Protein 1R21 (pdb70)

Sequence (100 aa):
MWPTRRLVTIKRSGVDGPHFPLSLSTCLFGRGIECDIRIQLPVVSKQHCKIEIHEQEAILHNFSSTNPTQVNGSVIDEPVRLKHGDVITIIDRSFRYENEMWPTRRLVTIKRSGVDGPHFPLSLSTCLFGRGIECDIRIQLPVVSKQHCKIEIHEQEAILHNFSSTNPTQVNGSVIDEPVRLKHGDVITIIDRSFRYENEMWPTRRLVTIKRSGVDGPHFPLSLSTCLFGRGIECDIRIQLPVVSKQHCKIEIHEQEAILHNFSSTNPTQVNGSVIDEPVRLKHGDVITIIDRSFRYENEMWPTRRLVTIKRSGVDGPHFPLSLSTCLFGRGIECDIRIQLPVVSKQHCKIEIHEQEAILHNFSSTNPTQVNGSVIDEPVRLKHGDVITIIDRSFRYENEMWPTRRLVTIKRSGVDGPHFPLSLSTCLFGRGIECDIRIQLPVVSKQHCKIEIHEQEAILHNFSSTNPTQVNGSVIDEPVRLKHGDVITIIDRSFRYENEMWPTRRLVTIKRSGVDGPHFPLSLSTCLFGRGIECDIRIQLPVVSKQHCKIEIHEQEAILHNFSSTNPTQVNGSVIDEPVRLKHGDVITIIDRSFRYENEMWPTRRLVTIKRSGVDGPHFPLSLSTCLFGRGIECDIRIQLPVVSKQHCKIEIHEQEAILHNFSSTNPTQVNGSVIDEPVRLKHGDVITIIDRSFRYENEMWPTRRLVTIKRSGVDGPHFPLSLSTCLFGRGIECDIRIQLPVVSKQHCKIEIHEQEAILHNFSSTNPTQVNGSVIDEPVRLKHGDVITIIDRSFRYENEMWPTRRLVTIKRSGVDGPHFPLSLSTCLFGRGIECDIRIQLPVVSKQHCKIEIHEQEAILHNFSSTNPTQVNGSVIDEPVRLKHGDVITIIDRSFRYENEMWPTRRLVTIKRSGVDGPHFPLSLSTCLFGRGIECDIRIQLPVVSKQHCKIEIHEQEAILHNFSSTNPTQVNGSVIDEPVRLKHGDVITIIDRSFRYENEMWPTRRLVTIKRSGVDGPHFPLSLSTCLFGRGIECDIRIQLPVVSKQHCKIEIHEQEAILHNFSSTNPTQVNGSVIDEPVRLKHGDVITIIDRSFRYENEMWPTRRLVTIKRSGVDGPHFPLSLSTCLFGRGIECDIRIQLPVVSKQHCKIEIHEQEAILHNFSSTNPTQVNGSVIDEPVRLKHGDVITIIDRSFRYENEMWPTRRLVTIKRSGVDGPHFPLSLSTCLFGRGIECDIRIQLPVVSKQHCKIEIHEQEAILHNFSSTNPTQVNGSVIDEPVRLKHGDVITIIDRSFRYENEMWPTRRLVTIKRSGVDGPHFPLSLSTCLFGRGIECDIRIQLPVVSKQHCKIEIHEQEAILHNFSSTNPTQVNGSVIDEPVRLKHGDVITIIDRSFRYENEMWPTRRLVTIKRSGVDGPHFPLSLSTCLFGRGIECDIRIQLPVVSKQHCKIEIHEQEAILHNFSSTNPTQVNGSVIDEPVRLKHGDVITIIDRSFRYENEMWPTRRLVTIKRSGVDGPHFPLSLSTCLFGRGIECDIRIQLPVVSKQHCKIEIHEQEAILHNFSSTNPTQVNGSVIDEPVRLKHGDVITIIDRSFRYENEMWPTRRLVTIKRSGVDGPHFPLSLSTCLFGRGIECDIRIQLPVVSKQHCKIEIHEQEAILHNFSSTNPTQVNGSVIDEPVRLKHGDVITIIDRSFRYENEMWPTRRLVTIKRSGVDGPHFPLSLSTCLFGRGIECDIRIQLPVVSKQHCKIEIHEQEAILHNFSSTNPTQVNGSVIDEPVRLKHGDVITIIDRSFRYENEMWPTRRLVTIKRSGVDGPHFPLSLSTCLFGRGIECDIRIQLPVVSKQHCKIEIHEQEAILHNFSSTNPTQVNGSVIDEPVRLKHGDVITIIDRSFRYENEMWPTRRLVTIKRSGVDGPHFPLSLSTCLFGRGIECDIRIQLPVVSKQHCKIEIHEQEAILHNFSSTNPTQVNGSVIDEPVRLKHGDVITIIDRSFRYENEMWPTRRLVTIKRSGVDGPHFPLSLSTCLFGRGIECDIRIQLPVVSKQHCKIEIHEQEAILHNFSSTNPTQVNGSVIDEPVRLKHGDVITIIDRSFRYENEMWPTRRLVTIKRSGVDGPHFPLSLSTCLFGRGIECDIRIQLPVVSKQHCKIEIHEQEAILHNFSSTNPTQVNGSVIDEPVRLKHGDVITIIDRSFRYENEMWPTRRLVTIKRSGVDGPHFPLSLSTCLFGRGIECDIRIQLPVVSKQHCKIEIHEQEAILHNFSSTNPTQVNGSVIDEPVRLKHGDVITIIDRSFRYENE

CATH classification: 2.60.200.20

InterPro domains:
  IPR000253 Forkhead-associated (FHA) domain [PF00498] (28-90)
  IPR000253 Forkhead-associated (FHA) domain [PS50006] (27-76)
  IPR000253 Forkhead-associated (FHA) domain [SM00240] (26-76)
  IPR008984 SMAD/FHA domain superfamily [SSF49879] (2-99)
  IPR012568 KI67R [PF08065] (1001-1112)
  IPR012568 KI67R [PF08065] (1123-1234)
  IPR012568 KI67R [PF08065] (1245-1356)
  IPR012568 KI67R [PF08065] (1367-1477)
  IPR012568 KI67R [PF08065] (1488-1597)
  IPR012568 KI67R [PF08065] (1609-1720)
  IPR012568 KI67R [PF08065] (1731-1842)
  IPR012568 KI67R [PF08065] (1854-1964)
  IPR012568 KI67R [PF08065] (1975-2086)
  IPR012568 KI67R [PF08065] (2097-2204)
  IPR012568 KI67R [PF08065] (2215-2326)
  IPR012568 KI67R [PF08065] (2336-2447)
  IPR012568 KI67R [PF08065] (2458-2569)
  IPR012568 KI67R [PF08065] (2580-2688)
  IPR012568 KI67R [PF08065] (2700-2804)
  IPR012568 KI67R [PF08065] (2819-2928)

Secondary structure (DSSP, 8-state):
----EEEEEEEETTEEEEEEE--SSEEEEESSTTSSEE---TTS-TT-EEEEE-SS-EEE----SSS--EETTEE-SS-EE--TTEEEE-SS-EEEEEE-

Structure (mmCIF, N/CA/C/O backbone):
data_1R21
#
_entry.id   1R21
#
loop_
_atom_site.group_PDB
_atom_site.id
_atom_site.type_symbol
_atom_site.label_atom_id
_atom_site.label_alt_id
_atom_site.label_comp_id
_atom_site.label_asym_id
_atom_site.label_entity_id
_atom_site.label_seq_id
_atom_site.pdbx_PDB_ins_code
_atom_site.Cartn_x
_atom_site.Cartn_y
_atom_site.Cartn_z
_atom_site.occupancy
_atom_site.B_iso_or_equiv
_atom_site.auth_seq_id
_atom_site.auth_comp_id
_atom_site.auth_asym_id
_atom_site.auth_atom_id
_atom_site.pdbx_PDB_model_num
ATOM 1 N N . MET A 1 9 ? -7.912 19.430 -1.393 1.00 6.47 1 MET A N 1
ATOM 2 C CA . MET A 1 9 ? -8.534 18.869 -0.154 1.00 6.12 1 MET A CA 1
ATOM 3 C C . MET A 1 9 ? -8.691 17.381 -0.328 1.00 5.36 1 MET A C 1
ATOM 4 O O . MET A 1 9 ? -9.098 16.680 0.593 1.00 5.57 1 MET A O 1
ATOM 18 N N . TRP A 1 10 ? -8.386 16.919 -1.528 1.00 4.86 2 TRP A N 1
ATOM 19 C CA . TRP A 1 10 ? -8.510 15.516 -1.856 1.00 4.44 2 TRP A CA 1
ATOM 20 C C . TRP A 1 10 ? -7.154 14.931 -2.260 1.00 3.63 2 TRP A C 1
ATOM 21 O O . TRP A 1 10 ? -6.887 14.718 -3.439 1.00 3.11 2 TRP A O 1
ATOM 42 N N . PRO A 1 11 ? -6.299 14.646 -1.312 1.00 3.85 3 PRO A N 1
ATOM 43 C CA . PRO A 1 11 ? -4.963 14.058 -1.612 1.00 3.33 3 PRO A CA 1
ATOM 44 C C . PRO A 1 11 ? -5.150 12.702 -2.255 1.00 2.17 3 PRO A C 1
ATOM 45 O O . PRO A 1 11 ? -4.309 12.218 -3.010 1.00 2.38 3 PRO A O 1
ATOM 56 N N . THR A 1 12 ? -6.300 12.126 -1.957 1.00 1.58 4 THR A N 1
ATOM 57 C CA . THR A 1 12 ? -6.683 10.844 -2.500 1.00 0.98 4 THR A CA 1
ATOM 58 C C . THR A 1 12 ? -5.502 9.885 -2.612 1.00 0.87 4 THR A C 1
ATOM 59 O O . THR A 1 12 ? -4.822 9.839 -3.632 1.00 1.19 4 THR A O 1
ATOM 70 N N . ARG A 1 13 ? -5.316 9.074 -1.578 1.00 0.61 5 ARG A N 1
ATOM 71 C CA . ARG A 1 13 ? -4.276 8.052 -1.592 1.00 0.51 5 ARG A CA 1
ATOM 72 C C . ARG A 1 13 ? -4.999 6.739 -1.794 1.00 0.46 5 ARG A C 1
ATOM 73 O O . ARG A 1 13 ? -5.613 6.213 -0.866 1.00 0.52 5 ARG A O 1
ATOM 94 N N . ARG A 1 14 ? -5.001 6.260 -3.025 1.00 0.42 6 ARG A N 1
ATOM 95 C CA . ARG A 1 14 ? -5.750 5.057 -3.345 1.00 0.43 6 ARG A CA 1
ATOM 96 C C . ARG A 1 14 ? -4.902 3.804 -3.394 1.00 0.36 6 ARG A C 1
ATOM 97 O O . ARG A 1 14 ? -3.765 3.813 -3.870 1.00 0.35 6 ARG A O 1
ATOM 118 N N . LEU A 1 15 ? -5.515 2.713 -2.963 1.00 0.35 7 LEU A N 1
ATOM 119 C CA . LEU A 1 15 ? -4.879 1.418 -3.024 1.00 0.30 7 LEU A CA 1
ATOM 120 C C . LEU A 1 15 ? -5.618 0.594 -4.068 1.00 0.27 7 LEU A C 1
ATOM 121 O O . LEU A 1 15 ? -6.744 0.149 -3.835 1.00 0.28 7 LEU A O 1
ATOM 137 N N . VAL A 1 16 ? -4.998 0.405 -5.222 1.00 0.29 8 VAL A N 1
ATOM 138 C CA . VAL A 1 16 ? -5.630 -0.358 -6.286 1.00 0.31 8 VAL A CA 1
ATOM 139 C C . VAL A 1 16 ? -5.148 -1.793 -6.244 1.00 0.30 8 VAL A C 1
ATOM 140 O O . VAL A 1 16 ? -3.948 -2.057 -6.191 1.00 0.29 8 VAL A O 1
ATOM 153 N N . THR A 1 17 ? -6.092 -2.714 -6.272 1.00 0.34 9 THR A N 1
ATOM 154 C CA . THR A 1 17 ? -5.756 -4.121 -6.239 1.00 0.37 9 THR A CA 1
ATOM 155 C C . THR A 1 17 ? -5.853 -4.709 -7.635 1.00 0.46 9 THR A C 1
ATOM 156 O O . THR A 1 17 ? -6.942 -4.813 -8.199 1.00 0.68 9 THR A O 1
ATOM 167 N N . ILE A 1 18 ? -4.715 -5.108 -8.191 1.00 0.39 10 ILE A N 1
ATOM 168 C CA . ILE A 1 18 ? -4.721 -5.696 -9.515 1.00 0.51 10 ILE A CA 1
ATOM 169 C C . ILE A 1 18 ? -5.445 -7.029 -9.438 1.00 0.63 10 ILE A C 1
ATOM 170 O O . ILE A 1 18 ? -5.060 -7.913 -8.674 1.00 0.65 10 ILE A O 1
ATOM 186 N N . LYS A 1 19 ? -6.516 -7.157 -10.206 1.00 0.84 11 LYS A N 1
ATOM 187 C CA . LYS A 1 19 ? -7.303 -8.378 -10.179 1.00 1.03 11 LYS A CA 1
ATOM 188 C C . LYS A 1 19 ? -6.431 -9.564 -10.543 1.00 1.12 11 LYS A C 1
ATOM 189 O O . LYS A 1 19 ? -6.254 -10.490 -9.753 1.00 1.75 11 LYS A O 1
ATOM 208 N N . ARG A 1 20 ? -5.865 -9.505 -11.737 1.00 1.47 12 ARG A N 1
ATOM 209 C CA . ARG A 1 20 ? -4.990 -10.557 -12.209 1.00 1.66 12 ARG A CA 1
ATOM 210 C C . ARG A 1 20 ? -3.869 -9.939 -13.029 1.00 1.80 12 ARG A C 1
ATOM 211 O O . ARG A 1 20 ? -3.802 -8.722 -13.184 1.00 2.54 12 ARG A O 1
ATOM 232 N N . SER A 1 21 ? -2.980 -10.769 -13.531 1.00 1.91 13 SER A N 1
ATOM 233 C CA . SER A 1 21 ? -1.854 -10.274 -14.306 1.00 2.48 13 SER A CA 1
ATOM 234 C C . SER A 1 21 ? -2.297 -9.641 -15.624 1.00 2.40 13 SER A C 1
ATOM 235 O O . SER A 1 21 ? -2.546 -10.350 -16.599 1.00 2.86 13 SER A O 1
ATOM 243 N N . GLY A 1 22 ? -2.341 -8.304 -15.671 1.00 2.40 14 GLY A N 1
ATOM 244 C CA . GLY A 1 22 ? -2.695 -7.626 -16.914 1.00 2.73 14 GLY A CA 1
ATOM 245 C C . GLY A 1 22 ? -3.812 -6.582 -16.795 1.00 2.32 14 GLY A C 1
ATOM 246 O O . GLY A 1 22 ? -3.887 -5.682 -17.631 1.00 2.65 14 GLY A O 1
ATOM 250 N N . VAL A 1 23 ? -4.703 -6.701 -15.813 1.00 1.99 15 VAL A N 1
ATOM 251 C CA . VAL A 1 23 ? -5.804 -5.739 -15.718 1.00 1.85 15 VAL A CA 1
ATOM 252 C C . VAL A 1 23 ? -5.996 -5.166 -14.322 1.00 1.53 15 VAL A C 1
ATOM 253 O O . VAL A 1 23 ? -5.631 -5.775 -13.319 1.00 1.70 15 VAL A O 1
ATOM 266 N N . ASP A 1 24 ? -6.608 -3.984 -14.290 1.00 1.45 16 ASP A N 1
ATOM 267 C CA . ASP A 1 24 ? -6.900 -3.297 -13.042 1.00 1.19 16 ASP A CA 1
ATOM 268 C C . ASP A 1 24 ? -8.154 -3.882 -12.407 1.00 1.08 16 ASP A C 1
ATOM 269 O O . ASP A 1 24 ? -9.113 -4.216 -13.103 1.00 1.65 16 ASP A O 1
ATOM 278 N N . GLY A 1 25 ? -8.143 -3.995 -11.086 1.00 0.81 17 GLY A N 1
ATOM 279 C CA . GLY A 1 25 ? -9.290 -4.535 -10.364 1.00 0.85 17 GLY A CA 1
ATOM 280 C C . GLY A 1 25 ? -9.973 -3.445 -9.542 1.00 0.75 17 GLY A C 1
ATOM 281 O O . GLY A 1 25 ? -9.722 -2.256 -9.739 1.00 0.73 17 GLY A O 1
ATOM 285 N N . PRO A 1 26 ? -10.821 -3.831 -8.628 1.00 0.78 18 PRO A N 1
ATOM 286 C CA . PRO A 1 26 ? -11.556 -2.872 -7.748 1.00 0.75 18 PRO A CA 1
ATOM 287 C C . PRO A 1 26 ? -10.599 -2.014 -6.926 1.00 0.59 18 PRO A C 1
ATOM 288 O O . PRO A 1 26 ? -9.536 -2.475 -6.512 1.00 0.59 18 PRO A O 1
ATOM 299 N N . HIS A 1 27 ? -10.979 -0.762 -6.700 1.00 0.53 19 HIS A N 1
ATOM 300 C CA . HIS A 1 27 ? -10.140 0.152 -5.933 1.00 0.40 19 HIS A CA 1
ATOM 301 C C . HIS A 1 27 ? -10.488 0.089 -4.452 1.00 0.37 19 HIS A C 1
ATOM 302 O O . HIS A 1 27 ? -11.511 -0.478 -4.068 1.00 0.48 19 HIS A O 1
ATOM 317 N N . PHE A 1 28 ? -9.625 0.665 -3.622 1.00 0.30 20 PHE A N 1
ATOM 318 C CA . PHE A 1 28 ? -9.850 0.657 -2.182 1.00 0.29 20 PHE A CA 1
ATOM 319 C C . PHE A 1 28 ? -9.516 2.013 -1.556 1.00 0.30 20 PHE A C 1
ATOM 320 O O . PHE A 1 28 ? -8.376 2.256 -1.164 1.00 0.37 20 PHE A O 1
ATOM 337 N N . PRO A 1 29 ? -10.483 2.892 -1.439 1.00 0.37 21 PRO A N 1
ATOM 338 C CA . PRO A 1 29 ? -10.274 4.239 -0.821 1.00 0.43 21 PRO A CA 1
ATOM 339 C C . PRO A 1 29 ? -9.808 4.122 0.628 1.00 0.43 21 PRO A C 1
ATOM 340 O O . PRO A 1 29 ? -10.238 3.223 1.350 1.00 0.43 21 PRO A O 1
ATOM 351 N N . LEU A 1 30 ? -8.931 5.027 1.056 1.00 0.47 22 LEU A N 1
ATOM 352 C CA . LEU A 1 30 ? -8.438 4.979 2.431 1.00 0.48 22 LEU A CA 1
ATOM 353 C C . LEU A 1 30 ? -9.268 5.867 3.345 1.00 0.56 22 LEU A C 1
ATOM 354 O O . LEU A 1 30 ? -9.224 7.093 3.248 1.00 0.84 22 LEU A O 1
ATOM 370 N N . SER A 1 31 ? -10.005 5.235 4.253 1.00 0.59 23 SER A N 1
ATOM 371 C CA . SER A 1 31 ? -10.823 5.970 5.208 1.00 0.74 23 SER A CA 1
ATOM 372 C C . SER A 1 31 ? -10.111 6.014 6.553 1.00 0.59 23 SER A C 1
ATOM 373 O O . SER A 1 31 ? -10.368 6.888 7.381 1.00 0.68 23 SER A O 1
ATOM 381 N N . LEU A 1 32 ? -9.215 5.054 6.755 1.00 0.50 24 LEU A N 1
ATOM 382 C CA . LEU A 1 32 ? -8.456 4.965 7.995 1.00 0.41 24 LEU A CA 1
ATOM 383 C C . LEU A 1 32 ? -6.978 5.234 7.736 1.00 0.37 24 LEU A C 1
ATOM 384 O O . LEU A 1 32 ? -6.444 4.867 6.690 1.00 0.42 24 LEU A O 1
ATOM 400 N N . SER A 1 33 ? -6.327 5.879 8.696 1.00 0.41 25 SER A N 1
ATOM 401 C CA . SER A 1 33 ? -4.911 6.198 8.564 1.00 0.46 25 SER A CA 1
ATOM 402 C C . SER A 1 33 ? -4.067 4.928 8.574 1.00 0.40 25 SER A C 1
ATOM 403 O O . SER A 1 33 ? -2.900 4.945 8.180 1.00 0.56 25 SER A O 1
ATOM 411 N N . THR A 1 34 ? -4.656 3.829 9.033 1.00 0.29 26 THR A N 1
ATOM 412 C CA . THR A 1 34 ? -3.940 2.559 9.094 1.00 0.30 26 THR A CA 1
ATOM 413 C C . THR A 1 34 ? -4.605 1.503 8.214 1.00 0.29 26 THR A C 1
ATOM 414 O O . THR A 1 34 ? -5.780 1.183 8.393 1.00 0.36 26 THR A O 1
ATOM 425 N N . CYS A 1 35 ? -3.838 0.956 7.273 1.00 0.26 27 CYS A N 1
ATOM 426 C CA . CYS A 1 35 ? -4.361 -0.078 6.379 1.00 0.26 27 CYS A CA 1
ATOM 427 C C . CYS A 1 35 ? -3.817 -1.451 6.772 1.00 0.26 27 CYS A C 1
ATOM 428 O O . CYS A 1 35 ? -2.610 -1.632 6.913 1.00 0.32 27 CYS A O 1
ATOM 436 N N . LEU A 1 36 ? -4.721 -2.409 6.956 1.00 0.22 28 LEU A N 1
ATOM 437 C CA . LEU A 1 36 ? -4.340 -3.762 7.350 1.00 0.23 28 LEU A CA 1
ATOM 438 C C . LEU A 1 36 ? -4.762 -4.783 6.287 1.00 0.20 28 LEU A C 1
ATOM 439 O O . LEU A 1 36 ? -5.827 -4.663 5.676 1.00 0.21 28 LEU A O 1
ATOM 455 N N . PHE A 1 37 ? -3.900 -5.778 6.062 1.00 0.20 29 PHE A N 1
ATOM 456 C CA . PHE A 1 37 ? -4.157 -6.816 5.059 1.00 0.19 29 PHE A CA 1
ATOM 457 C C . PHE A 1 37 ? -4.421 -8.169 5.719 1.00 0.19 29 PHE A C 1
ATOM 458 O O . PHE A 1 37 ? -3.796 -8.500 6.726 1.00 0.23 29 PHE A O 1
ATOM 475 N N . GLY A 1 38 ? -5.317 -8.970 5.132 1.00 0.19 30 GLY A N 1
ATOM 476 C CA . GLY A 1 38 ? -5.588 -10.291 5.681 1.00 0.23 30 GLY A CA 1
ATOM 477 C C . GLY A 1 38 ? -7.051 -10.704 5.555 1.00 0.26 30 GLY A C 1
ATOM 478 O O . GLY A 1 38 ? -7.922 -9.896 5.230 1.00 0.34 30 GLY A O 1
ATOM 482 N N . ARG A 1 39 ? -7.293 -11.984 5.830 1.00 0.33 31 ARG A N 1
ATOM 483 C CA . ARG A 1 39 ? -8.631 -12.565 5.765 1.00 0.43 31 ARG A CA 1
ATOM 484 C C . ARG A 1 39 ? -9.560 -11.938 6.798 1.00 0.40 31 ARG A C 1
ATOM 485 O O . ARG A 1 39 ? -10.733 -11.686 6.520 1.00 0.50 31 ARG A O 1
ATOM 506 N N . GLY A 1 40 ? -9.034 -11.703 7.993 1.00 0.38 32 GLY A N 1
ATOM 507 C CA . GLY A 1 40 ? -9.834 -11.127 9.061 1.00 0.47 32 GLY A CA 1
ATOM 508 C C . GLY A 1 40 ? -10.601 -9.905 8.574 1.00 0.39 32 GLY A C 1
ATOM 509 O O . GLY A 1 40 ? -10.069 -9.079 7.831 1.00 0.33 32 GLY A O 1
ATOM 513 N N . ILE A 1 41 ? -11.852 -9.792 9.007 1.00 0.45 33 ILE A N 1
ATOM 514 C CA . ILE A 1 41 ? -12.686 -8.662 8.621 1.00 0.46 33 ILE A CA 1
ATOM 515 C C . ILE A 1 41 ? -12.102 -7.375 9.188 1.00 0.46 33 ILE A C 1
ATOM 516 O O . ILE A 1 41 ? -12.299 -6.290 8.641 1.00 0.48 33 ILE A O 1
ATOM 532 N N . GLU A 1 42 ? -11.375 -7.514 10.288 1.00 0.53 34 GLU A N 1
ATOM 533 C CA . GLU A 1 42 ? -10.747 -6.372 10.937 1.00 0.61 34 GLU A CA 1
ATOM 534 C C . GLU A 1 42 ? -9.734 -5.714 10.003 1.00 0.50 34 GLU A C 1
ATOM 535 O O . GLU A 1 42 ? -9.316 -4.579 10.231 1.00 0.57 34 GLU A O 1
ATOM 547 N N . CYS A 1 43 ? -9.334 -6.432 8.955 1.00 0.38 35 CYS A N 1
ATOM 548 C CA . CYS A 1 43 ? -8.365 -5.901 8.010 1.00 0.32 35 CYS A CA 1
ATOM 549 C C . CYS A 1 43 ? -9.030 -4.930 7.043 1.00 0.30 35 CYS A C 1
ATOM 550 O O . CYS A 1 43 ? -10.060 -5.241 6.446 1.00 0.32 35 CYS A O 1
ATOM 558 N N . ASP A 1 44 ? -8.427 -3.756 6.881 1.00 0.30 36 ASP A N 1
ATOM 559 C CA . ASP A 1 44 ? -8.966 -2.757 5.967 1.00 0.33 36 ASP A CA 1
ATOM 560 C C . ASP A 1 44 ? -8.947 -3.314 4.558 1.00 0.29 36 ASP A C 1
ATOM 561 O O . ASP A 1 44 ? -9.853 -3.071 3.761 1.00 0.33 36 ASP A O 1
ATOM 570 N N . ILE A 1 45 ? -7.903 -4.076 4.268 1.00 0.25 37 ILE A N 1
ATOM 571 C CA . ILE A 1 45 ? -7.758 -4.689 2.961 1.00 0.26 37 ILE A CA 1
ATOM 572 C C . ILE A 1 45 ? -8.048 -6.182 3.077 1.00 0.23 37 ILE A C 1
ATOM 573 O O . ILE A 1 45 ? -7.142 -7.001 3.230 1.00 0.26 37 ILE A O 1
ATOM 589 N N . ARG A 1 46 ? -9.335 -6.510 3.028 1.00 0.23 38 ARG A N 1
ATOM 590 C CA . ARG A 1 46 ? -9.793 -7.888 3.154 1.00 0.22 38 ARG A CA 1
ATOM 591 C C . ARG A 1 46 ? -9.343 -8.735 1.968 1.00 0.24 38 ARG A C 1
ATOM 592 O O . ARG A 1 46 ? -9.533 -8.354 0.813 1.00 0.31 38 ARG A O 1
ATOM 613 N N . ILE A 1 47 ? -8.751 -9.888 2.267 1.00 0.23 39 ILE A N 1
ATOM 614 C CA . ILE A 1 47 ? -8.281 -10.793 1.227 1.00 0.27 39 ILE A CA 1
ATOM 615 C C . ILE A 1 47 ? -8.879 -12.186 1.419 1.00 0.31 39 ILE A C 1
ATOM 616 O O . ILE A 1 47 ? -8.784 -12.759 2.504 1.00 0.32 39 ILE A O 1
ATOM 632 N N . GLN A 1 48 ? -9.494 -12.734 0.372 1.00 0.38 40 GLN A N 1
ATOM 633 C CA . GLN A 1 48 ? -10.092 -14.063 0.479 1.00 0.43 40 GLN A CA 1
ATOM 634 C C . GLN A 1 48 ? -9.151 -15.131 -0.070 1.00 0.42 40 GLN A C 1
ATOM 635 O O . GLN A 1 48 ? -9.304 -15.592 -1.201 1.00 0.48 40 GLN A O 1
ATOM 649 N N . LEU A 1 49 ? -8.193 -15.534 0.755 1.00 0.36 41 LEU A N 1
ATOM 650 C CA . LEU A 1 49 ? -7.238 -16.568 0.373 1.00 0.36 41 LEU A CA 1
ATOM 651 C C . LEU A 1 49 ? -6.668 -17.231 1.632 1.00 0.34 41 LEU A C 1
ATOM 652 O O . LEU A 1 49 ? -6.005 -16.570 2.431 1.00 0.34 41 LEU A O 1
ATOM 668 N N . PRO A 1 50 ? -6.910 -18.505 1.835 1.00 0.38 42 PRO A N 1
ATOM 669 C CA . PRO A 1 50 ? -6.408 -19.239 3.041 1.00 0.40 42 PRO A CA 1
ATOM 670 C C . PRO A 1 50 ? -4.908 -19.051 3.281 1.00 0.36 42 PRO A C 1
ATOM 671 O O . PRO A 1 50 ? -4.463 -18.978 4.427 1.00 0.43 42 PRO A O 1
ATOM 682 N N . VAL A 1 51 ? -4.134 -18.990 2.206 1.00 0.31 43 VAL A N 1
ATOM 683 C CA . VAL A 1 51 ? -2.687 -18.827 2.333 1.00 0.31 43 VAL A CA 1
ATOM 684 C C . VAL A 1 51 ? -2.326 -17.493 3.001 1.00 0.27 43 VAL A C 1
ATOM 685 O O . VAL A 1 51 ? -1.406 -17.433 3.816 1.00 0.36 43 VAL A O 1
ATOM 698 N N . VAL A 1 52 ? -3.052 -16.428 2.658 1.00 0.29 44 VAL A N 1
ATOM 699 C CA . VAL A 1 52 ? -2.788 -15.108 3.242 1.00 0.26 44 VAL A CA 1
ATOM 700 C C . VAL A 1 52 ? -3.161 -15.104 4.729 1.00 0.29 44 VAL A C 1
ATOM 701 O O . VAL A 1 52 ? -4.153 -15.712 5.128 1.00 0.43 44 VAL A O 1
ATOM 714 N N . SER A 1 53 ? -2.347 -14.433 5.546 1.00 0.24 45 SER A N 1
ATOM 715 C CA . SER A 1 53 ? -2.588 -14.380 6.997 1.00 0.29 45 SER A CA 1
ATOM 716 C C . SER A 1 53 ? -3.617 -13.310 7.376 1.00 0.30 45 SER A C 1
ATOM 717 O O . SER A 1 53 ? -3.919 -12.416 6.588 1.00 0.34 45 SER A O 1
ATOM 725 N N . LYS A 1 54 ? -4.141 -13.411 8.604 1.00 0.38 46 LYS A N 1
ATOM 726 C CA . LYS A 1 54 ? -5.128 -12.447 9.101 1.00 0.43 46 LYS A CA 1
ATOM 727 C C . LYS A 1 54 ? -4.510 -11.055 9.164 1.00 0.35 46 LYS A C 1
ATOM 728 O O . LYS A 1 54 ? -5.138 -10.059 8.809 1.00 0.42 46 LYS A O 1
ATOM 747 N N . GLN A 1 55 ? -3.261 -11.005 9.608 1.00 0.30 47 GLN A N 1
ATOM 748 C CA . GLN A 1 55 ? -2.529 -9.750 9.697 1.00 0.33 47 GLN A CA 1
ATOM 749 C C . GLN A 1 55 ? -1.245 -9.903 8.897 1.00 0.27 47 GLN A C 1
ATOM 750 O O . GLN A 1 55 ? -0.140 -9.761 9.418 1.00 0.35 47 GLN A O 1
ATOM 764 N N . HIS A 1 56 ? -1.423 -10.249 7.629 1.00 0.21 48 HIS A N 1
ATOM 765 C CA . HIS A 1 56 ? -0.311 -10.494 6.720 1.00 0.18 48 HIS A CA 1
ATOM 766 C C . HIS A 1 56 ? 0.577 -9.269 6.552 1.00 0.21 48 HIS A C 1
ATOM 767 O O . HIS A 1 56 ? 1.797 -9.356 6.689 1.00 0.27 48 HIS A O 1
ATOM 782 N N . CYS A 1 57 ? -0.032 -8.135 6.241 1.00 0.20 49 CYS A N 1
ATOM 783 C CA . CYS A 1 57 ? 0.731 -6.917 6.044 1.00 0.24 49 CYS A CA 1
ATOM 784 C C . CYS A 1 57 ? -0.084 -5.700 6.433 1.00 0.16 49 CYS A C 1
ATOM 785 O O . CYS A 1 57 ? -1.309 -5.762 6.525 1.00 0.19 49 CYS A O 1
ATOM 793 N N . LYS A 1 58 ? 0.604 -4.598 6.684 1.00 0.17 50 LYS A N 1
ATOM 794 C CA . LYS A 1 58 ? -0.078 -3.381 7.089 1.00 0.25 50 LYS A CA 1
ATOM 795 C C . LYS A 1 58 ? 0.576 -2.139 6.506 1.00 0.24 50 LYS A C 1
ATOM 796 O O . LYS A 1 58 ? 1.788 -1.957 6.604 1.00 0.25 50 LYS A O 1
ATOM 815 N N . ILE A 1 59 ? -0.245 -1.266 5.932 1.00 0.24 51 ILE A N 1
ATOM 816 C CA . ILE A 1 59 ? 0.261 -0.021 5.378 1.00 0.23 51 ILE A CA 1
ATOM 817 C C . ILE A 1 59 ? -0.112 1.135 6.295 1.00 0.23 51 ILE A C 1
ATOM 818 O O . ILE A 1 59 ? -1.287 1.472 6.436 1.00 0.26 51 ILE A O 1
ATOM 834 N N . GLU A 1 60 ? 0.894 1.742 6.915 1.00 0.23 52 GLU A N 1
ATOM 835 C CA . GLU A 1 60 ? 0.649 2.860 7.812 1.00 0.25 52 GLU A CA 1
ATOM 836 C C . GLU A 1 60 ? 0.817 4.167 7.055 1.00 0.27 52 GLU A C 1
ATOM 837 O O . GLU A 1 60 ? 1.906 4.490 6.579 1.00 0.37 52 GLU A O 1
ATOM 849 N N . ILE A 1 61 ? -0.277 4.898 6.928 1.00 0.34 53 ILE A N 1
ATOM 850 C CA . ILE A 1 61 ? -0.270 6.154 6.206 1.00 0.39 53 ILE A CA 1
ATOM 851 C C . ILE A 1 61 ? 0.313 7.285 7.048 1.00 0.46 53 ILE A C 1
ATOM 852 O O . ILE A 1 61 ? -0.048 7.470 8.210 1.00 0.57 53 ILE A O 1
ATOM 868 N N . HIS A 1 62 ? 1.218 8.044 6.435 1.00 0.50 54 HIS A N 1
ATOM 869 C CA . HIS A 1 62 ? 1.852 9.169 7.107 1.00 0.64 54 HIS A CA 1
ATOM 870 C C . HIS A 1 62 ? 1.442 10.476 6.446 1.00 0.69 54 HIS A C 1
ATOM 871 O O . HIS A 1 62 ? 0.761 10.481 5.422 1.00 0.71 54 HIS A O 1
ATOM 886 N N . GLU A 1 63 ? 1.859 11.577 7.052 1.00 0.85 55 GLU A N 1
ATOM 887 C CA . GLU A 1 63 ? 1.529 12.900 6.541 1.00 0.94 55 GLU A CA 1
ATOM 888 C C . GLU A 1 63 ? 1.555 12.924 5.012 1.00 0.80 55 GLU A C 1
ATOM 889 O O . GLU A 1 63 ? 0.683 13.524 4.387 1.00 0.90 55 GLU A O 1
ATOM 901 N N . GLN A 1 64 ? 2.559 12.282 4.413 1.00 0.78 56 GLN A N 1
ATOM 902 C CA . GLN A 1 64 ? 2.670 12.262 2.953 1.00 0.91 56 GLN A CA 1
ATOM 903 C C . GLN A 1 64 ? 3.252 10.944 2.444 1.00 0.68 56 GLN A C 1
ATOM 904 O O . GLN A 1 64 ? 3.660 10.858 1.286 1.00 0.72 56 GLN A O 1
ATOM 918 N N . GLU A 1 65 ? 3.320 9.926 3.300 1.00 0.57 57 GLU A N 1
ATOM 919 C CA . GLU A 1 65 ? 3.898 8.650 2.873 1.00 0.46 57 GLU A CA 1
ATOM 920 C C . GLU A 1 65 ? 3.146 7.442 3.429 1.00 0.38 57 GLU A C 1
ATOM 921 O O . GLU A 1 65 ? 2.584 7.487 4.523 1.00 0.44 57 GLU A O 1
ATOM 933 N N . ALA A 1 66 ? 3.189 6.345 2.673 1.00 0.36 58 ALA A N 1
ATOM 934 C CA . ALA A 1 66 ? 2.563 5.098 3.095 1.00 0.31 58 ALA A CA 1
ATOM 935 C C . ALA A 1 66 ? 3.667 4.132 3.507 1.00 0.27 58 ALA A C 1
ATOM 936 O O . ALA A 1 66 ? 4.640 3.951 2.777 1.00 0.30 58 ALA A O 1
ATOM 943 N N . ILE A 1 67 ? 3.547 3.556 4.695 1.00 0.22 59 ILE A N 1
ATOM 944 C CA . ILE A 1 67 ? 4.588 2.664 5.196 1.00 0.20 59 ILE A CA 1
ATOM 945 C C . ILE A 1 67 ? 4.064 1.249 5.428 1.00 0.20 59 ILE A C 1
ATOM 946 O O . ILE A 1 67 ? 3.079 1.052 6.136 1.00 0.22 59 ILE A O 1
ATOM 962 N N . LEU A 1 68 ? 4.742 0.269 4.829 1.00 0.22 60 LEU A N 1
ATOM 963 C CA . LEU A 1 68 ? 4.348 -1.134 4.971 1.00 0.23 60 LEU A CA 1
ATOM 964 C C . LEU A 1 68 ? 4.812 -1.696 6.310 1.00 0.20 60 LEU A C 1
ATOM 965 O O . LEU A 1 68 ? 5.880 -1.339 6.807 1.00 0.22 60 LEU A O 1
ATOM 981 N N . HIS A 1 69 ? 4.009 -2.594 6.875 1.00 0.23 61 HIS A N 1
ATOM 982 C CA . HIS A 1 69 ? 4.340 -3.223 8.143 1.00 0.22 61 HIS A CA 1
ATOM 983 C C . HIS A 1 69 ? 4.012 -4.714 8.076 1.00 0.20 61 HIS A C 1
ATOM 984 O O . HIS A 1 69 ? 2.982 -5.165 8.572 1.00 0.23 61 HIS A O 1
ATOM 999 N N . ASN A 1 70 ? 4.906 -5.460 7.433 1.00 0.18 62 ASN A N 1
ATOM 1000 C CA . ASN A 1 70 ? 4.739 -6.902 7.257 1.00 0.18 62 ASN A CA 1
ATOM 1001 C C . ASN A 1 70 ? 4.932 -7.668 8.562 1.00 0.20 62 ASN A C 1
ATOM 1002 O O . ASN A 1 70 ? 5.892 -7.441 9.296 1.00 0.26 62 ASN A O 1
ATOM 1013 N N . PHE A 1 71 ? 4.008 -8.586 8.829 1.00 0.19 63 PHE A N 1
ATOM 1014 C CA . PHE A 1 71 ? 4.073 -9.405 10.038 1.00 0.23 63 PHE A CA 1
ATOM 1015 C C . PHE A 1 71 ? 4.435 -10.850 9.694 1.00 0.23 63 PHE A C 1
ATOM 1016 O O . PHE A 1 71 ? 5.026 -11.562 10.507 1.00 0.31 63 PHE A O 1
ATOM 1033 N N . SER A 1 72 ? 4.045 -11.285 8.497 1.00 0.21 64 SER A N 1
ATOM 1034 C CA . SER A 1 72 ? 4.299 -12.658 8.065 1.00 0.22 64 SER A CA 1
ATOM 1035 C C . SER A 1 72 ? 5.792 -12.939 7.923 1.00 0.24 64 SER A C 1
ATOM 1036 O O . SER A 1 72 ? 6.541 -12.122 7.386 1.00 0.34 64 SER A O 1
ATOM 1044 N N . SER A 1 73 ? 6.213 -14.106 8.406 1.00 0.25 65 SER A N 1
ATOM 1045 C CA . SER A 1 73 ? 7.616 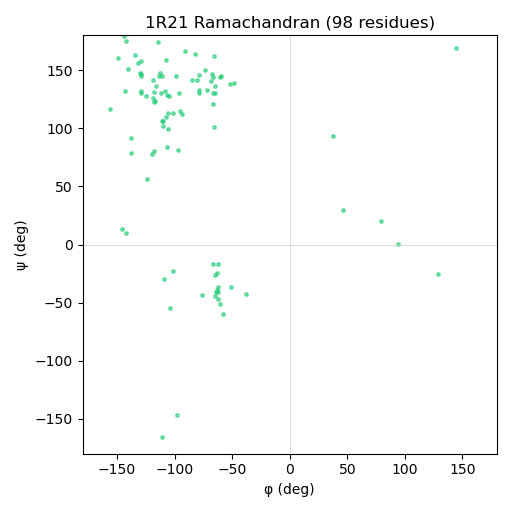-14.501 8.327 1.00 0.28 65 SER A CA 1
ATOM 1046 C C . SER A 1 73 ? 7.830 -15.542 7.228 1.00 0.29 65 SER A C 1
ATOM 1047 O O . SER A 1 73 ? 8.662 -15.357 6.341 1.00 0.32 65 SER A O 1
ATOM 1055 N N . THR A 1 74 ? 7.076 -16.639 7.294 1.00 0.30 66 THR A N 1
ATOM 1056 C CA . THR A 1 74 ? 7.199 -17.702 6.299 1.00 0.33 66 THR A CA 1
ATOM 1057 C C . THR A 1 74 ? 6.836 -17.182 4.914 1.00 0.32 66 THR A C 1
ATOM 1058 O O . THR A 1 74 ? 7.558 -17.412 3.944 1.00 0.41 66 THR A O 1
ATOM 1069 N N . ASN A 1 75 ? 5.720 -16.468 4.835 1.00 0.26 67 ASN A N 1
ATOM 1070 C CA . ASN A 1 75 ? 5.270 -15.901 3.571 1.00 0.28 67 ASN A CA 1
ATOM 1071 C C . ASN A 1 75 ? 5.229 -14.380 3.685 1.00 0.23 67 ASN A C 1
ATOM 1072 O O . ASN A 1 75 ? 4.172 -13.793 3.921 1.00 0.23 67 ASN A O 1
ATOM 1083 N N . PRO A 1 76 ? 6.356 -13.734 3.549 1.00 0.23 68 PRO A N 1
ATOM 1084 C CA . PRO A 1 76 ? 6.447 -12.251 3.665 1.00 0.22 68 PRO A CA 1
ATOM 1085 C C . PRO A 1 76 ? 5.866 -11.527 2.462 1.00 0.20 68 PRO A C 1
ATOM 1086 O O . PRO A 1 76 ? 5.917 -12.022 1.337 1.00 0.23 68 PRO A O 1
ATOM 1097 N N . THR A 1 77 ? 5.346 -10.333 2.706 1.00 0.20 69 THR A N 1
ATOM 1098 C CA . THR A 1 77 ? 4.796 -9.526 1.636 1.00 0.19 69 THR A CA 1
ATOM 1099 C C . THR A 1 77 ? 5.938 -9.134 0.704 1.00 0.18 69 THR A C 1
ATOM 1100 O O . THR A 1 77 ? 7.106 -9.260 1.070 1.00 0.25 69 THR A O 1
ATOM 1111 N N . GLN A 1 78 ? 5.613 -8.705 -0.506 1.00 0.17 70 GLN A N 1
ATOM 1112 C CA . GLN A 1 78 ? 6.652 -8.357 -1.471 1.00 0.19 70 GLN A CA 1
ATOM 1113 C C . GLN A 1 78 ? 6.416 -6.992 -2.101 1.00 0.21 70 GLN A C 1
ATOM 1114 O O . GLN A 1 78 ? 5.276 -6.581 -2.320 1.00 0.27 70 GLN A O 1
ATOM 1128 N N . VAL A 1 79 ? 7.512 -6.308 -2.414 1.00 0.21 71 VAL A N 1
ATOM 1129 C CA . VAL A 1 79 ? 7.434 -4.994 -3.052 1.00 0.26 71 VAL A CA 1
ATOM 1130 C C . VAL A 1 79 ? 8.315 -4.952 -4.293 1.00 0.31 71 VAL A C 1
ATOM 1131 O O . VAL A 1 79 ? 9.482 -5.342 -4.253 1.00 0.34 71 VAL A O 1
ATOM 1144 N N . ASN A 1 80 ? 7.753 -4.464 -5.390 1.00 0.36 72 ASN A N 1
ATOM 1145 C CA . ASN A 1 80 ? 8.496 -4.359 -6.637 1.00 0.44 72 ASN A CA 1
ATOM 1146 C C . ASN A 1 80 ? 9.252 -5.650 -6.924 1.00 0.44 72 ASN A C 1
ATOM 1147 O O . ASN A 1 80 ? 10.303 -5.637 -7.566 1.00 0.50 72 ASN A O 1
ATOM 1158 N N . GLY A 1 81 ? 8.707 -6.766 -6.456 1.00 0.41 73 GLY A N 1
ATOM 1159 C CA . GLY A 1 81 ? 9.336 -8.064 -6.679 1.00 0.43 73 GLY A CA 1
ATOM 1160 C C . GLY A 1 81 ? 10.487 -8.300 -5.708 1.00 0.43 73 GLY A C 1
ATOM 1161 O O . GLY A 1 81 ? 11.356 -9.138 -5.956 1.00 0.62 73 GLY A O 1
ATOM 1165 N N . SER A 1 82 ? 10.488 -7.565 -4.603 1.00 0.36 74 SER A N 1
ATOM 1166 C CA . SER A 1 82 ? 11.536 -7.710 -3.598 1.00 0.37 74 SER A CA 1
ATOM 1167 C C . SER A 1 82 ? 10.933 -8.164 -2.275 1.00 0.35 74 SER A C 1
ATOM 1168 O O . SER A 1 82 ? 9.948 -7.596 -1.807 1.00 0.58 74 SER A O 1
ATOM 1176 N N . VAL A 1 83 ? 11.523 -9.196 -1.680 1.00 0.35 75 VAL A N 1
ATOM 1177 C CA . VAL A 1 83 ? 11.016 -9.716 -0.414 1.00 0.33 75 VAL A CA 1
ATOM 1178 C C . VAL A 1 83 ? 11.196 -8.696 0.697 1.00 0.31 75 VAL A C 1
ATOM 1179 O O . VAL A 1 83 ? 12.172 -7.944 0.727 1.00 0.37 75 VAL A O 1
ATOM 1192 N N . ILE A 1 84 ? 10.223 -8.669 1.589 1.00 0.28 76 ILE A N 1
ATOM 1193 C CA . ILE A 1 84 ? 10.227 -7.730 2.697 1.00 0.28 76 ILE A CA 1
ATOM 1194 C C . ILE A 1 84 ? 10.528 -8.434 4.024 1.00 0.34 76 ILE A C 1
ATOM 1195 O O . ILE A 1 84 ? 9.705 -9.188 4.538 1.00 0.52 76 ILE A O 1
ATOM 1211 N N . ASP A 1 85 ? 11.706 -8.173 4.579 1.00 0.38 77 ASP A N 1
ATOM 1212 C CA . ASP A 1 85 ? 12.098 -8.774 5.849 1.00 0.50 77 ASP A CA 1
ATOM 1213 C C . ASP A 1 85 ? 11.392 -8.082 7.014 1.00 0.46 77 ASP A C 1
ATOM 1214 O O . ASP A 1 85 ? 10.917 -8.732 7.944 1.00 0.68 77 ASP A O 1
ATOM 1223 N N . GLU A 1 86 ? 11.345 -6.752 6.951 1.00 0.37 78 GLU A N 1
ATOM 1224 C CA . GLU A 1 86 ? 10.717 -5.949 7.995 1.00 0.31 78 GLU A CA 1
ATOM 1225 C C . GLU A 1 86 ? 9.995 -4.762 7.360 1.00 0.27 78 GLU A C 1
ATOM 1226 O O . GLU A 1 86 ? 10.075 -4.562 6.148 1.00 0.28 78 GLU A O 1
ATOM 1238 N N . PRO A 1 87 ? 9.292 -3.979 8.135 1.00 0.26 79 PRO A N 1
ATOM 1239 C CA . PRO A 1 87 ? 8.547 -2.799 7.598 1.00 0.24 79 PRO A CA 1
ATOM 1240 C C . PRO A 1 87 ? 9.461 -1.911 6.760 1.00 0.24 79 PRO A C 1
ATOM 1241 O O . PRO A 1 87 ? 10.616 -1.683 7.119 1.00 0.26 79 PRO A O 1
ATOM 1252 N N . VAL A 1 88 ? 8.946 -1.435 5.626 1.00 0.23 80 VAL A N 1
ATOM 1253 C CA . VAL A 1 88 ? 9.747 -0.599 4.731 1.00 0.25 80 VAL A CA 1
ATOM 1254 C C . VAL A 1 88 ? 8.976 0.624 4.245 1.00 0.24 80 VAL A C 1
ATOM 1255 O O . VAL A 1 88 ? 7.748 0.676 4.317 1.00 0.22 80 VAL A O 1
ATOM 1268 N N . ARG A 1 89 ? 9.719 1.600 3.734 1.00 0.27 81 ARG A N 1
ATOM 1269 C CA . ARG A 1 89 ? 9.130 2.826 3.212 1.00 0.27 81 ARG A CA 1
ATOM 1270 C C . ARG A 1 89 ? 8.700 2.632 1.762 1.00 0.24 81 ARG A C 1
ATOM 1271 O O . ARG A 1 89 ? 9.369 1.938 0.996 1.00 0.28 81 ARG A O 1
ATOM 1292 N N . LEU A 1 90 ? 7.562 3.219 1.405 1.00 0.30 82 LEU A N 1
ATOM 1293 C CA . LEU A 1 90 ? 7.030 3.069 0.056 1.00 0.36 82 LEU A CA 1
ATOM 1294 C C . LEU A 1 90 ? 7.057 4.375 -0.728 1.00 0.35 82 LEU A C 1
ATOM 1295 O O . LEU A 1 90 ? 6.869 5.458 -0.175 1.00 0.43 82 LEU A O 1
ATOM 1311 N N . LYS A 1 91 ? 7.240 4.240 -2.036 1.00 0.38 83 LYS A N 1
ATOM 1312 C CA . LYS A 1 91 ? 7.235 5.383 -2.942 1.00 0.40 83 LYS A CA 1
ATOM 1313 C C . LYS A 1 91 ? 5.950 5.358 -3.755 1.00 0.36 83 LYS A C 1
ATOM 1314 O O . LYS A 1 91 ? 5.316 4.311 -3.887 1.00 0.40 83 LYS A O 1
ATOM 1333 N N . HIS A 1 92 ? 5.563 6.501 -4.303 1.00 0.36 84 HIS A N 1
ATOM 1334 C CA . HIS A 1 92 ? 4.347 6.560 -5.097 1.00 0.35 84 HIS A CA 1
ATOM 1335 C C . HIS A 1 92 ? 4.489 5.703 -6.350 1.00 0.33 84 HIS A C 1
ATOM 1336 O O . HIS A 1 92 ? 5.471 5.813 -7.084 1.00 0.37 84 HIS A O 1
ATOM 1351 N N . GLY A 1 93 ? 3.497 4.849 -6.588 1.00 0.34 85 GLY A N 1
ATOM 1352 C CA . GLY A 1 93 ? 3.517 3.974 -7.755 1.00 0.39 85 GLY A CA 1
ATOM 1353 C C . GLY A 1 93 ? 4.111 2.607 -7.417 1.00 0.34 85 GLY A C 1
ATOM 1354 O O . GLY A 1 93 ? 4.207 1.735 -8.280 1.00 0.38 85 GLY A O 1
ATOM 1358 N N . ASP A 1 94 ? 4.502 2.424 -6.159 1.00 0.30 86 ASP A N 1
ATOM 1359 C CA . ASP A 1 94 ? 5.078 1.153 -5.728 1.00 0.27 86 ASP A CA 1
ATOM 1360 C C . ASP A 1 94 ? 4.027 0.050 -5.760 1.00 0.25 86 ASP A C 1
ATOM 1361 O O . ASP A 1 94 ? 2.844 0.300 -5.522 1.00 0.36 86 ASP A O 1
ATOM 1370 N N . VAL A 1 95 ? 4.464 -1.166 -6.063 1.00 0.22 87 VAL A N 1
ATOM 1371 C CA . VAL A 1 95 ? 3.550 -2.301 -6.131 1.00 0.23 87 VAL A CA 1
ATOM 1372 C C . VAL A 1 95 ? 3.828 -3.286 -5.000 1.00 0.21 87 VAL A C 1
ATOM 1373 O O . VAL A 1 95 ? 4.968 -3.692 -4.782 1.00 0.22 87 VAL A O 1
ATOM 1386 N N . ILE A 1 96 ? 2.771 -3.668 -4.289 1.00 0.23 88 ILE A N 1
ATOM 1387 C CA . ILE A 1 96 ? 2.899 -4.613 -3.184 1.00 0.24 88 ILE A CA 1
ATOM 1388 C C . ILE A 1 96 ? 2.287 -5.945 -3.590 1.00 0.23 88 ILE A C 1
ATOM 1389 O O . ILE A 1 96 ? 1.180 -5.989 -4.125 1.00 0.25 88 ILE A O 1
ATOM 1405 N N . THR A 1 97 ? 3.011 -7.022 -3.343 1.00 0.22 89 THR A N 1
ATOM 1406 C CA . THR A 1 97 ? 2.521 -8.348 -3.703 1.00 0.24 89 THR A CA 1
ATOM 1407 C C . THR A 1 97 ? 2.611 -9.312 -2.526 1.00 0.23 89 THR A C 1
ATOM 1408 O O . THR A 1 97 ? 3.655 -9.438 -1.885 1.00 0.24 89 THR A O 1
ATOM 1419 N N . ILE A 1 98 ? 1.506 -10.003 -2.263 1.00 0.25 90 ILE A N 1
ATOM 1420 C CA . ILE A 1 98 ? 1.458 -10.977 -1.181 1.00 0.24 90 ILE A CA 1
ATOM 1421 C C . ILE A 1 98 ? 1.689 -12.372 -1.778 1.00 0.26 90 ILE A C 1
ATOM 1422 O O . ILE A 1 98 ? 2.455 -12.506 -2.731 1.00 0.33 90 ILE A O 1
ATOM 1438 N N . ILE A 1 99 ? 1.071 -13.408 -1.229 1.00 0.25 91 ILE A N 1
ATOM 1439 C CA . ILE A 1 99 ? 1.288 -14.752 -1.749 1.00 0.31 91 ILE A CA 1
ATOM 1440 C C . ILE A 1 99 ? 0.771 -14.915 -3.178 1.00 0.34 91 ILE A C 1
ATOM 1441 O O . ILE A 1 99 ? 1.453 -15.507 -4.013 1.00 0.42 91 ILE A O 1
ATOM 1457 N N . ASP A 1 100 ? -0.426 -14.405 -3.466 1.00 0.32 92 ASP A N 1
ATOM 1458 C CA . ASP A 1 100 ? -0.978 -14.541 -4.815 1.00 0.41 92 ASP A CA 1
ATOM 1459 C C . ASP A 1 100 ? -1.751 -13.301 -5.265 1.00 0.38 92 ASP A C 1
ATOM 1460 O O . ASP A 1 100 ? -2.421 -13.338 -6.298 1.00 0.46 92 ASP A O 1
ATOM 1469 N N . ARG A 1 101 ? -1.662 -12.208 -4.513 1.00 0.34 93 ARG A N 1
ATOM 1470 C CA . ARG A 1 101 ? -2.374 -10.990 -4.898 1.00 0.34 93 ARG A CA 1
ATOM 1471 C C . ARG A 1 101 ? -1.437 -9.794 -4.898 1.00 0.32 93 ARG A C 1
ATOM 1472 O O . ARG A 1 101 ? -0.388 -9.813 -4.257 1.00 0.36 93 ARG A O 1
ATOM 1493 N N . SER A 1 102 ? -1.821 -8.759 -5.637 1.00 0.37 94 SER A N 1
ATOM 1494 C CA . SER A 1 102 ? -1.000 -7.561 -5.726 1.00 0.39 94 SER A CA 1
ATOM 1495 C C . SER A 1 102 ? -1.811 -6.306 -5.438 1.00 0.31 94 SER A C 1
ATOM 1496 O O . SER A 1 102 ? -2.987 -6.210 -5.793 1.00 0.36 94 SER A O 1
ATOM 1504 N N . PHE A 1 103 ? -1.159 -5.342 -4.801 1.00 0.28 95 PHE A N 1
ATOM 1505 C CA . PHE A 1 103 ? -1.795 -4.077 -4.467 1.00 0.26 95 PHE A CA 1
ATOM 1506 C C . PHE A 1 103 ? -0.926 -2.923 -4.936 1.00 0.27 95 PHE A C 1
ATOM 1507 O O . PHE A 1 103 ? 0.301 -3.022 -4.943 1.00 0.32 95 PHE A O 1
ATOM 1524 N N . ARG A 1 104 ? -1.565 -1.834 -5.334 1.00 0.29 96 ARG A N 1
ATOM 1525 C CA . ARG A 1 104 ? -0.834 -0.672 -5.810 1.00 0.33 96 ARG A CA 1
ATOM 1526 C C . ARG A 1 104 ? -1.068 0.506 -4.874 1.00 0.29 96 ARG A C 1
ATOM 1527 O O . ARG A 1 104 ? -2.198 0.758 -4.464 1.00 0.36 96 ARG A O 1
ATOM 1548 N N . TYR A 1 105 ? -0.006 1.230 -4.549 1.00 0.27 97 TYR A N 1
ATOM 1549 C CA . TYR A 1 105 ? -0.126 2.385 -3.667 1.00 0.27 97 TYR A CA 1
ATOM 1550 C C . TYR A 1 105 ? 0.106 3.659 -4.465 1.00 0.27 97 TYR A C 1
ATOM 1551 O O . TYR A 1 105 ? 1.233 3.961 -4.860 1.00 0.28 97 TYR A O 1
ATOM 1569 N N . GLU A 1 106 ? -0.979 4.391 -4.723 1.00 0.33 98 GLU A N 1
ATOM 1570 C CA . GLU A 1 106 ? -0.882 5.620 -5.507 1.00 0.38 98 GLU A CA 1
ATOM 1571 C C . GLU A 1 106 ? -1.286 6.852 -4.711 1.00 0.37 98 GLU A C 1
ATOM 1572 O O . GLU A 1 106 ? -2.400 6.940 -4.192 1.00 0.43 98 GLU A O 1
ATOM 1584 N N . ASN A 1 107 ? -0.370 7.813 -4.648 1.00 0.41 99 ASN A N 1
ATOM 1585 C CA . ASN A 1 107 ? -0.620 9.064 -3.950 1.00 0.53 99 ASN A CA 1
ATOM 1586 C C . ASN A 1 107 ? -0.733 10.199 -4.964 1.00 0.66 99 ASN A C 1
ATOM 1587 O O . ASN A 1 107 ? 0.274 10.676 -5.485 1.00 0.89 99 ASN A O 1
ATOM 1598 N N . GLU A 1 108 ? -1.958 10.620 -5.253 1.00 0.76 100 GLU A N 1
ATOM 1599 C CA . GLU A 1 108 ? -2.172 11.692 -6.221 1.00 0.93 100 GLU A CA 1
ATOM 1600 C C . GLU A 1 108 ? -2.009 13.061 -5.572 1.00 0.95 100 GLU A C 1
ATOM 1601 O O . GLU A 1 108 ? -2.325 13.248 -4.397 1.00 1.18 100 GLU A O 1
ATOM 1613 N N . MET A 1 9 ? -14.557 18.225 -6.410 1.00 0.00 1 MET A N 2
ATOM 1614 C CA . MET A 1 9 ? -13.090 17.986 -6.542 1.00 0.00 1 MET A CA 2
ATOM 1615 C C . MET A 1 9 ? -12.498 17.710 -5.165 1.00 0.00 1 MET A C 2
ATOM 1616 O O . MET A 1 9 ? -12.364 18.618 -4.346 1.00 0.00 1 MET A O 2
ATOM 1630 N N . TRP A 1 10 ? -12.143 16.454 -4.915 1.00 0.00 2 TRP A N 2
ATOM 1631 C CA . TRP A 1 10 ? -11.565 16.078 -3.629 1.00 0.00 2 TRP A CA 2
ATOM 1632 C C . TRP A 1 10 ? -10.705 14.829 -3.774 1.00 0.00 2 TRP A C 2
ATOM 1633 O O . TRP A 1 10 ? -11.069 13.752 -3.304 1.00 0.00 2 TRP A O 2
ATOM 1654 N N . PRO A 1 11 ? -9.580 14.959 -4.419 1.00 0.00 3 PRO A N 2
ATOM 1655 C CA . PRO A 1 11 ? -8.639 13.821 -4.639 1.00 0.00 3 PRO A CA 2
ATOM 1656 C C . PRO A 1 11 ? -8.147 13.218 -3.329 1.00 0.00 3 PRO A C 2
ATOM 1657 O O . PRO A 1 11 ? -7.911 13.926 -2.352 1.00 0.00 3 PRO A O 2
ATOM 1668 N N . THR A 1 12 ? -7.994 11.904 -3.323 1.00 0.00 4 THR A N 2
ATOM 1669 C CA . THR A 1 12 ? -7.526 11.205 -2.137 1.00 0.00 4 THR A CA 2
ATOM 1670 C C . THR A 1 12 ? -6.668 10.015 -2.531 1.00 0.00 4 THR A C 2
ATOM 1671 O O . THR A 1 12 ? -6.726 9.544 -3.666 1.00 0.00 4 THR A O 2
ATOM 1682 N N . ARG A 1 13 ? -5.875 9.529 -1.586 1.00 0.00 5 ARG A N 2
ATOM 1683 C CA . ARG A 1 13 ? -5.013 8.388 -1.847 1.00 0.00 5 ARG A CA 2
ATOM 1684 C C . ARG A 1 13 ? -5.881 7.154 -2.042 1.00 0.00 5 ARG A C 2
ATOM 1685 O O . ARG A 1 13 ? -6.869 6.970 -1.329 1.00 0.00 5 ARG A O 2
ATOM 1706 N N . ARG A 1 14 ? -5.537 6.323 -3.015 1.00 0.00 6 ARG A N 2
ATOM 1707 C CA . ARG A 1 14 ? -6.337 5.138 -3.277 1.00 0.00 6 ARG A CA 2
ATOM 1708 C C . ARG A 1 14 ? -5.461 3.925 -3.534 1.00 0.00 6 ARG A C 2
ATOM 1709 O O . ARG A 1 14 ? -4.349 4.039 -4.054 1.00 0.00 6 ARG A O 2
ATOM 1730 N N . LEU A 1 15 ? -5.980 2.761 -3.175 1.00 0.00 7 LEU A N 2
ATOM 1731 C CA . LEU A 1 15 ? -5.257 1.521 -3.376 1.00 0.00 7 LEU A CA 2
ATOM 1732 C C . LEU A 1 15 ? -5.993 0.678 -4.417 1.00 0.00 7 LEU A C 2
ATOM 1733 O O . LEU A 1 15 ? -7.203 0.477 -4.307 1.00 0.00 7 LEU A O 2
ATOM 1749 N N . VAL A 1 16 ? -5.272 0.184 -5.421 1.00 0.00 8 VAL A N 2
ATOM 1750 C CA . VAL A 1 16 ? -5.904 -0.638 -6.455 1.00 0.00 8 VAL A CA 2
ATOM 1751 C C . VAL A 1 16 ? -5.384 -2.060 -6.389 1.00 0.00 8 VAL A C 2
ATOM 1752 O O . VAL A 1 16 ? -4.177 -2.284 -6.291 1.00 0.00 8 VAL A O 2
ATOM 1765 N N . THR A 1 17 ? -6.294 -3.022 -6.443 1.00 0.00 9 THR A N 2
ATOM 1766 C CA . THR A 1 17 ? -5.882 -4.412 -6.386 1.00 0.00 9 THR A CA 2
ATOM 1767 C C . THR A 1 17 ? -5.817 -5.012 -7.784 1.00 0.00 9 THR A C 2
ATOM 1768 O O . THR A 1 17 ? -6.846 -5.241 -8.421 1.00 0.00 9 THR A O 2
ATOM 1779 N N . ILE A 1 18 ? -4.600 -5.278 -8.253 1.00 0.00 10 ILE A N 2
ATOM 1780 C CA . ILE A 1 18 ? -4.423 -5.865 -9.573 1.00 0.00 10 ILE A CA 2
ATOM 1781 C C . ILE A 1 18 ? -4.903 -7.310 -9.551 1.00 0.00 10 ILE A C 2
ATOM 1782 O O . ILE A 1 18 ? -4.507 -8.093 -8.688 1.00 0.00 10 ILE A O 2
ATOM 1798 N N . LYS A 1 19 ? -5.770 -7.654 -10.496 1.00 0.00 11 LYS A N 2
ATOM 1799 C CA . LYS A 1 19 ? -6.312 -9.004 -10.561 1.00 0.00 11 LYS A CA 2
ATOM 1800 C C . LYS A 1 19 ? -5.976 -9.674 -11.883 1.00 0.00 11 LYS A C 2
ATOM 1801 O O . LYS A 1 19 ? -5.781 -9.011 -12.902 1.00 0.00 11 LYS A O 2
ATOM 1820 N N . ARG A 1 20 ? -5.903 -10.998 -11.847 1.00 0.00 12 ARG A N 2
ATOM 1821 C CA . ARG A 1 20 ? -5.581 -11.772 -13.033 1.00 0.00 12 ARG A CA 2
ATOM 1822 C C . ARG A 1 20 ? -4.331 -11.210 -13.704 1.00 0.00 12 ARG A C 2
ATOM 1823 O O . ARG A 1 20 ? -4.126 -11.374 -14.906 1.00 0.00 12 ARG A O 2
ATOM 1844 N N . SER A 1 21 ? -3.493 -10.555 -12.903 1.00 0.00 13 SER A N 2
ATOM 1845 C CA . SER A 1 21 ? -2.249 -9.974 -13.401 1.00 0.00 13 SER A CA 2
ATOM 1846 C C . SER A 1 21 ? -2.415 -9.439 -14.819 1.00 0.00 13 SER A C 2
ATOM 1847 O O . SER A 1 21 ? -1.496 -9.525 -15.634 1.00 0.00 13 SER A O 2
ATOM 1855 N N . GLY A 1 22 ? -3.586 -8.883 -15.108 1.00 0.00 14 GLY A N 2
ATOM 1856 C CA . GLY A 1 22 ? -3.844 -8.339 -16.435 1.00 0.00 14 GLY A CA 2
ATOM 1857 C C . GLY A 1 22 ? -4.593 -7.015 -16.349 1.00 0.00 14 GLY A C 2
ATOM 1858 O O . GLY A 1 22 ? -3.999 -5.971 -16.078 1.00 0.00 14 GLY A O 2
ATOM 1862 N N . VAL A 1 23 ? -5.902 -7.067 -16.577 1.00 0.00 15 VAL A N 2
ATOM 1863 C CA . VAL A 1 23 ? -6.727 -5.869 -16.517 1.00 0.00 15 VAL A CA 2
ATOM 1864 C C . VAL A 1 23 ? -6.903 -5.430 -15.075 1.00 0.00 15 VAL A C 2
ATOM 1865 O O . VAL A 1 23 ? -7.050 -6.258 -14.176 1.00 0.00 15 VAL A O 2
ATOM 1878 N N . ASP A 1 24 ? -6.880 -4.125 -14.862 1.00 0.00 16 ASP A N 2
ATOM 1879 C CA . ASP A 1 24 ? -7.031 -3.585 -13.522 1.00 0.00 16 ASP A CA 2
ATOM 1880 C C . ASP A 1 24 ? -8.409 -3.929 -12.973 1.00 0.00 16 ASP A C 2
ATOM 1881 O O . ASP A 1 24 ? -9.409 -3.864 -13.689 1.00 0.00 16 ASP A O 2
ATOM 1890 N N . GLY A 1 25 ? -8.452 -4.304 -11.702 1.00 0.00 17 GLY A N 2
ATOM 1891 C CA . GLY A 1 25 ? -9.709 -4.672 -11.065 1.00 0.00 17 GLY A CA 2
ATOM 1892 C C . GLY A 1 25 ? -10.250 -3.539 -10.202 1.00 0.00 17 GLY A C 2
ATOM 1893 O O . GLY A 1 25 ? -9.828 -2.389 -10.321 1.00 0.00 17 GLY A O 2
ATOM 1897 N N . PRO A 1 26 ? -11.175 -3.855 -9.342 1.00 0.00 18 PRO A N 2
ATOM 1898 C CA . PRO A 1 26 ? -11.813 -2.863 -8.420 1.00 0.00 18 PRO A CA 2
ATOM 1899 C C . PRO A 1 26 ? -10.790 -2.191 -7.508 1.00 0.00 18 PRO A C 2
ATOM 1900 O O . PRO A 1 26 ? -9.790 -2.800 -7.114 1.00 0.00 18 PRO A O 2
ATOM 1911 N N . HIS A 1 27 ? -11.040 -0.927 -7.189 1.00 0.00 19 HIS A N 2
ATOM 1912 C CA . HIS A 1 27 ? -10.130 -0.179 -6.339 1.00 0.00 19 HIS A CA 2
ATOM 1913 C C . HIS A 1 27 ? -10.598 -0.194 -4.895 1.00 0.00 19 HIS A C 2
ATOM 1914 O O . HIS A 1 27 ? -11.675 -0.701 -4.582 1.00 0.00 19 HIS A O 2
ATOM 1929 N N . PHE A 1 28 ? -9.772 0.364 -4.019 1.00 0.00 20 PHE A N 2
ATOM 1930 C CA . PHE A 1 28 ? -10.094 0.411 -2.602 1.00 0.00 20 PHE A CA 2
ATOM 1931 C C . PHE A 1 28 ? -9.819 1.809 -2.033 1.00 0.00 20 PHE A C 2
ATOM 1932 O O . PHE A 1 28 ? -8.685 2.285 -2.094 1.00 0.00 20 PHE A O 2
ATOM 1949 N N . PRO A 1 29 ? -10.814 2.483 -1.485 1.00 0.00 21 PRO A N 2
ATOM 1950 C CA . PRO A 1 29 ? -10.628 3.851 -0.916 1.00 0.00 21 PRO A CA 2
ATOM 1951 C C . PRO A 1 29 ? -9.882 3.833 0.415 1.00 0.00 21 PRO A C 2
ATOM 1952 O O . PRO A 1 29 ? -9.948 2.854 1.160 1.00 0.00 21 PRO A O 2
ATOM 1963 N N . LEU A 1 30 ? -9.177 4.923 0.707 1.00 0.00 22 LEU A N 2
ATOM 1964 C CA . LEU A 1 30 ? -8.426 5.022 1.954 1.00 0.00 22 LEU A CA 2
ATOM 1965 C C . LEU A 1 30 ? -9.085 6.031 2.893 1.00 0.00 22 LEU A C 2
ATOM 1966 O O . LEU A 1 30 ? -9.258 7.199 2.543 1.00 0.00 22 LEU A O 2
ATOM 1982 N N . SER A 1 31 ? -9.453 5.573 4.085 1.00 0.00 23 SER A N 2
ATOM 1983 C CA . SER A 1 31 ? -10.095 6.442 5.065 1.00 0.00 23 SER A CA 2
ATOM 1984 C C . SER A 1 31 ? -9.408 6.317 6.418 1.00 0.00 23 SER A C 2
ATOM 1985 O O . SER A 1 31 ? -9.167 7.312 7.101 1.00 0.00 23 SER A O 2
ATOM 1993 N N . LEU A 1 32 ? -9.097 5.082 6.799 1.00 0.00 24 LEU A N 2
ATOM 1994 C CA . LEU A 1 32 ? -8.437 4.824 8.071 1.00 0.00 24 LEU A CA 2
ATOM 1995 C C . LEU A 1 32 ? -6.938 5.093 7.957 1.00 0.00 24 LEU A C 2
ATOM 1996 O O . LEU A 1 32 ? -6.318 4.785 6.941 1.00 0.00 24 LEU A O 2
ATOM 2012 N N . SER A 1 33 ? -6.366 5.679 9.004 1.00 0.00 25 SER A N 2
ATOM 2013 C CA . SER A 1 33 ? -4.941 5.996 9.009 1.00 0.00 25 SER A CA 2
ATOM 2014 C C . SER A 1 33 ? -4.090 4.726 9.005 1.00 0.00 25 SER A C 2
ATOM 2015 O O . SER A 1 33 ? -2.913 4.760 8.643 1.00 0.00 25 SER A O 2
ATOM 2023 N N . THR A 1 34 ? -4.686 3.608 9.412 1.00 0.00 26 THR A N 2
ATOM 2024 C CA . THR A 1 34 ? -3.963 2.337 9.451 1.00 0.00 26 THR A CA 2
ATOM 2025 C C . THR A 1 34 ? -4.642 1.302 8.559 1.00 0.00 26 THR A C 2
ATOM 2026 O O . THR A 1 34 ? -5.770 0.885 8.827 1.00 0.00 26 THR A O 2
ATOM 2037 N N . CYS A 1 35 ? -3.948 0.879 7.504 1.00 0.00 27 CYS A N 2
ATOM 2038 C CA . CYS A 1 35 ? -4.501 -0.118 6.596 1.00 0.00 27 CYS A CA 2
ATOM 2039 C C . CYS A 1 35 ? -3.953 -1.500 6.938 1.00 0.00 27 CYS A C 2
ATOM 2040 O O . CYS A 1 35 ? -2.740 -1.709 6.971 1.00 0.00 27 CYS A O 2
ATOM 2048 N N . LEU A 1 36 ? -4.859 -2.432 7.205 1.00 0.00 28 LEU A N 2
ATOM 2049 C CA . LEU A 1 36 ? -4.477 -3.791 7.565 1.00 0.00 28 LEU A CA 2
ATOM 2050 C C . LEU A 1 36 ? -4.936 -4.786 6.493 1.00 0.00 28 LEU A C 2
ATOM 2051 O O . LEU A 1 36 ? -6.017 -4.646 5.915 1.00 0.00 28 LEU A O 2
ATOM 2067 N N . PHE A 1 37 ? -4.078 -5.766 6.211 1.00 0.00 29 PHE A N 2
ATOM 2068 C CA . PHE A 1 37 ? -4.350 -6.770 5.180 1.00 0.00 29 PHE A CA 2
ATOM 2069 C C . PHE A 1 37 ? -4.611 -8.151 5.787 1.00 0.00 29 PHE A C 2
ATOM 2070 O O . PHE A 1 37 ? -4.020 -8.505 6.808 1.00 0.00 29 PHE A O 2
ATOM 2087 N N . GLY A 1 38 ? -5.471 -8.947 5.139 1.00 0.00 30 GLY A N 2
ATOM 2088 C CA . GLY A 1 38 ? -5.749 -10.297 5.625 1.00 0.00 30 GLY A CA 2
ATOM 2089 C C . GLY A 1 38 ? -7.230 -10.661 5.543 1.00 0.00 30 GLY A C 2
ATOM 2090 O O . GLY A 1 38 ? -8.086 -9.810 5.301 1.00 0.00 30 GLY A O 2
ATOM 2094 N N . ARG A 1 39 ? -7.510 -11.949 5.753 1.00 0.00 31 ARG A N 2
ATOM 2095 C CA . ARG A 1 39 ? -8.877 -12.473 5.713 1.00 0.00 31 ARG A CA 2
ATOM 2096 C C . ARG A 1 39 ? -9.739 -11.872 6.814 1.00 0.00 31 ARG A C 2
ATOM 2097 O O . ARG A 1 39 ? -10.912 -11.568 6.601 1.00 0.00 31 ARG A O 2
ATOM 2118 N N . GLY A 1 40 ? -9.161 -11.720 7.996 1.00 0.00 32 GLY A N 2
ATOM 2119 C CA . GLY A 1 40 ? -9.903 -11.173 9.122 1.00 0.00 32 GLY A CA 2
ATOM 2120 C C . GLY A 1 40 ? -10.676 -9.925 8.716 1.00 0.00 32 GLY A C 2
ATOM 2121 O O . GLY A 1 40 ? -10.247 -9.173 7.842 1.00 0.00 32 GLY A O 2
ATOM 2125 N N . ILE A 1 41 ? -11.818 -9.705 9.360 1.00 0.00 33 ILE A N 2
ATOM 2126 C CA . ILE A 1 41 ? -12.634 -8.536 9.059 1.00 0.00 33 ILE A CA 2
ATOM 2127 C C . ILE A 1 41 ? -11.887 -7.278 9.473 1.00 0.00 33 ILE A C 2
ATOM 2128 O O . ILE A 1 41 ? -11.921 -6.259 8.783 1.00 0.00 33 ILE A O 2
ATOM 2144 N N . GLU A 1 42 ? -11.209 -7.368 10.613 1.00 0.00 34 GLU A N 2
ATOM 2145 C CA . GLU A 1 42 ? -10.446 -6.246 11.137 1.00 0.00 34 GLU A CA 2
ATOM 2146 C C . GLU A 1 42 ? -9.447 -5.737 10.103 1.00 0.00 34 GLU A C 2
ATOM 2147 O O . GLU A 1 42 ? -8.852 -4.672 10.279 1.00 0.00 34 GLU A O 2
ATOM 2159 N N . CYS A 1 43 ? -9.274 -6.486 9.016 1.00 0.00 35 CYS A N 2
ATOM 2160 C CA . CYS A 1 43 ? -8.356 -6.068 7.971 1.00 0.00 35 CYS A CA 2
ATOM 2161 C C . CYS A 1 43 ? -9.036 -5.043 7.073 1.00 0.00 35 CYS A C 2
ATOM 2162 O O . CYS A 1 43 ? -10.065 -5.333 6.460 1.00 0.00 35 CYS A O 2
ATOM 2170 N N . ASP A 1 44 ? -8.458 -3.850 6.996 1.00 0.00 36 ASP A N 2
ATOM 2171 C CA . ASP A 1 44 ? -9.031 -2.803 6.161 1.00 0.00 36 ASP A CA 2
ATOM 2172 C C . ASP A 1 44 ? -9.020 -3.272 4.719 1.00 0.00 36 ASP A C 2
ATOM 2173 O O . ASP A 1 44 ? -9.931 -2.982 3.945 1.00 0.00 36 ASP A O 2
ATOM 2182 N N . ILE A 1 45 ? -7.983 -4.027 4.381 1.00 0.00 37 ILE A N 2
ATOM 2183 C CA . ILE A 1 45 ? -7.846 -4.579 3.045 1.00 0.00 37 ILE A CA 2
ATOM 2184 C C . ILE A 1 45 ? -8.095 -6.083 3.112 1.00 0.00 37 ILE A C 2
ATOM 2185 O O . ILE A 1 45 ? -7.161 -6.878 3.239 1.00 0.00 37 ILE A O 2
ATOM 2201 N N . ARG A 1 46 ? -9.371 -6.457 3.068 1.00 0.00 38 ARG A N 2
ATOM 2202 C CA . ARG A 1 46 ? -9.768 -7.858 3.168 1.00 0.00 38 ARG A CA 2
ATOM 2203 C C . ARG A 1 46 ? -9.315 -8.678 1.962 1.00 0.00 38 ARG A C 2
ATOM 2204 O O . ARG A 1 46 ? -9.544 -8.303 0.811 1.00 0.00 38 ARG A O 2
ATOM 2225 N N . ILE A 1 47 ? -8.687 -9.815 2.253 1.00 0.00 39 ILE A N 2
ATOM 2226 C CA . ILE A 1 47 ? -8.208 -10.727 1.220 1.00 0.00 39 ILE A CA 2
ATOM 2227 C C . ILE A 1 47 ? -8.828 -12.106 1.411 1.00 0.00 39 ILE A C 2
ATOM 2228 O O . ILE A 1 47 ? -8.746 -12.674 2.496 1.00 0.00 39 ILE A O 2
ATOM 2244 N N . GLN A 1 48 ? -9.440 -12.648 0.361 1.00 0.00 40 GLN A N 2
ATOM 2245 C CA . GLN A 1 48 ? -10.051 -13.971 0.464 1.00 0.00 40 GLN A CA 2
ATOM 2246 C C . GLN A 1 48 ? -9.115 -15.040 -0.091 1.00 0.00 40 GLN A C 2
ATOM 2247 O O . GLN A 1 48 ? -9.262 -15.478 -1.229 1.00 0.00 40 GLN A O 2
ATOM 2261 N N . LEU A 1 49 ? -8.160 -15.462 0.730 1.00 0.00 41 LEU A N 2
ATOM 2262 C CA . LEU A 1 49 ? -7.207 -16.488 0.325 1.00 0.00 41 LEU A CA 2
ATOM 2263 C C . LEU A 1 49 ? -6.661 -17.214 1.563 1.00 0.00 41 LEU A C 2
ATOM 2264 O O . LEU A 1 49 ? -6.024 -16.581 2.402 1.00 0.00 41 LEU A O 2
ATOM 2280 N N . PRO A 1 50 ? -6.866 -18.509 1.706 1.00 0.00 42 PRO A N 2
ATOM 2281 C CA . PRO A 1 50 ? -6.342 -19.263 2.888 1.00 0.00 42 PRO A CA 2
ATOM 2282 C C . PRO A 1 50 ? -4.849 -19.032 3.101 1.00 0.00 42 PRO A C 2
ATOM 2283 O O . PRO A 1 50 ? -4.368 -19.025 4.234 1.00 0.00 42 PRO A O 2
ATOM 2294 N N . VAL A 1 51 ? -4.119 -18.858 2.003 1.00 0.00 43 VAL A N 2
ATOM 2295 C CA . VAL A 1 51 ? -2.677 -18.646 2.078 1.00 0.00 43 VAL A CA 2
ATOM 2296 C C . VAL A 1 51 ? -2.330 -17.338 2.801 1.00 0.00 43 VAL A C 2
ATOM 2297 O O . VAL A 1 51 ? -1.353 -17.285 3.549 1.00 0.00 43 VAL A O 2
ATOM 2310 N N . VAL A 1 52 ? -3.121 -16.286 2.588 1.00 0.00 44 VAL A N 2
ATOM 2311 C CA . VAL A 1 52 ? -2.858 -15.002 3.247 1.00 0.00 44 VAL A CA 2
ATOM 2312 C C . VAL A 1 52 ? -3.247 -15.078 4.721 1.00 0.00 44 VAL A C 2
ATOM 2313 O O . VAL A 1 52 ? -4.244 -15.710 5.076 1.00 0.00 44 VAL A O 2
ATOM 2326 N N . SER A 1 53 ? -2.455 -14.440 5.577 1.00 0.00 45 SER A N 2
ATOM 2327 C CA . SER A 1 53 ? -2.731 -14.453 7.016 1.00 0.00 45 SER A CA 2
ATOM 2328 C C . SER A 1 53 ? -3.768 -13.394 7.399 1.00 0.00 45 SER A C 2
ATOM 2329 O O . SER A 1 53 ? -4.074 -12.496 6.613 1.00 0.00 45 SER A O 2
ATOM 2337 N N . LYS A 1 54 ? -4.296 -13.506 8.623 1.00 0.00 46 LYS A N 2
ATOM 2338 C CA . LYS A 1 54 ? -5.293 -12.555 9.123 1.00 0.00 46 LYS A CA 2
ATOM 2339 C C . LYS A 1 54 ? -4.678 -11.163 9.182 1.00 0.00 46 LYS A C 2
ATOM 2340 O O . LYS A 1 54 ? -5.319 -10.164 8.857 1.00 0.00 46 LYS A O 2
ATOM 2359 N N . GLN A 1 55 ? -3.421 -11.119 9.590 1.00 0.00 47 GLN A N 2
ATOM 2360 C CA . GLN A 1 55 ? -2.684 -9.870 9.677 1.00 0.00 47 GLN A CA 2
ATOM 2361 C C . GLN A 1 55 ? -1.406 -10.021 8.865 1.00 0.00 47 GLN A C 2
ATOM 2362 O O . GLN A 1 55 ? -0.297 -9.913 9.387 1.00 0.00 47 GLN A O 2
ATOM 2376 N N . HIS A 1 56 ? -1.588 -10.324 7.583 1.00 0.00 48 HIS A N 2
ATOM 2377 C CA . HIS A 1 56 ? -0.468 -10.555 6.682 1.00 0.00 48 HIS A CA 2
ATOM 2378 C C . HIS A 1 56 ? 0.440 -9.336 6.583 1.00 0.00 48 HIS A C 2
ATOM 2379 O O . HIS A 1 56 ? 1.656 -9.449 6.734 1.00 0.00 48 HIS A O 2
ATOM 2394 N N . CYS A 1 57 ? -0.145 -8.173 6.325 1.00 0.00 49 CYS A N 2
ATOM 2395 C CA . CYS A 1 57 ? 0.648 -6.962 6.206 1.00 0.00 49 CYS A CA 2
ATOM 2396 C C . CYS A 1 57 ? -0.167 -5.737 6.568 1.00 0.00 49 CYS A C 2
ATOM 2397 O O . CYS A 1 57 ? -1.393 -5.795 6.666 1.00 0.00 49 CYS A O 2
ATOM 2405 N N . LYS A 1 58 ? 0.527 -4.632 6.787 1.00 0.00 50 LYS A N 2
ATOM 2406 C CA . LYS A 1 58 ? -0.143 -3.394 7.162 1.00 0.00 50 LYS A CA 2
ATOM 2407 C C . LYS A 1 58 ? 0.498 -2.183 6.505 1.00 0.00 50 LYS A C 2
ATOM 2408 O O . LYS A 1 58 ? 1.709 -1.984 6.585 1.00 0.00 50 LYS A O 2
ATOM 2427 N N . ILE A 1 59 ? -0.332 -1.356 5.883 1.00 0.00 51 ILE A N 2
ATOM 2428 C CA . ILE A 1 59 ? 0.161 -0.146 5.249 1.00 0.00 51 ILE A CA 2
ATOM 2429 C C . ILE A 1 59 ? -0.176 1.057 6.122 1.00 0.00 51 ILE A C 2
ATOM 2430 O O . ILE A 1 59 ? -1.317 1.516 6.151 1.00 0.00 51 ILE A O 2
ATOM 2446 N N . GLU A 1 60 ? 0.824 1.570 6.828 1.00 0.00 52 GLU A N 2
ATOM 2447 C CA . GLU A 1 60 ? 0.614 2.726 7.686 1.00 0.00 52 GLU A CA 2
ATOM 2448 C C . GLU A 1 60 ? 0.777 3.995 6.870 1.00 0.00 52 GLU A C 2
ATOM 2449 O O . GLU A 1 60 ? 1.702 4.105 6.064 1.00 0.00 52 GLU A O 2
ATOM 2461 N N . ILE A 1 61 ? -0.126 4.945 7.054 1.00 0.00 53 ILE A N 2
ATOM 2462 C CA . ILE A 1 61 ? -0.051 6.167 6.298 1.00 0.00 53 ILE A CA 2
ATOM 2463 C C . ILE A 1 61 ? 0.751 7.227 7.037 1.00 0.00 53 ILE A C 2
ATOM 2464 O O . ILE A 1 61 ? 0.446 7.580 8.175 1.00 0.00 53 ILE A O 2
ATOM 2480 N N . HIS A 1 62 ? 1.771 7.741 6.365 1.00 0.00 54 HIS A N 2
ATOM 2481 C CA . HIS A 1 62 ? 2.608 8.779 6.938 1.00 0.00 54 HIS A CA 2
ATOM 2482 C C . HIS A 1 62 ? 2.416 10.066 6.155 1.00 0.00 54 HIS A C 2
ATOM 2483 O O . HIS A 1 62 ? 2.208 10.046 4.942 1.00 0.00 54 HIS A O 2
ATOM 2498 N N . GLU A 1 63 ? 2.454 11.173 6.866 1.00 0.00 55 GLU A N 2
ATOM 2499 C CA . GLU A 1 63 ? 2.250 12.479 6.261 1.00 0.00 55 GLU A CA 2
ATOM 2500 C C . GLU A 1 63 ? 2.864 12.567 4.860 1.00 0.00 55 GLU A C 2
ATOM 2501 O O . GLU A 1 63 ? 2.190 12.975 3.911 1.00 0.00 55 GLU A O 2
ATOM 2513 N N . GLN A 1 64 ? 4.142 12.220 4.731 1.00 0.00 56 GLN A N 2
ATOM 2514 C CA . GLN A 1 64 ? 4.811 12.309 3.431 1.00 0.00 56 GLN A CA 2
ATOM 2515 C C . GLN A 1 64 ? 4.488 11.119 2.507 1.00 0.00 56 GLN A C 2
ATOM 2516 O O . GLN A 1 64 ? 4.349 11.299 1.297 1.00 0.00 56 GLN A O 2
ATOM 2530 N N . GLU A 1 65 ? 4.386 9.907 3.065 1.00 0.00 57 GLU A N 2
ATOM 2531 C CA . GLU A 1 65 ? 4.099 8.716 2.243 1.00 0.00 57 GLU A CA 2
ATOM 2532 C C . GLU A 1 65 ? 3.398 7.627 3.053 1.00 0.00 57 GLU A C 2
ATOM 2533 O O . GLU A 1 65 ? 3.012 7.839 4.200 1.00 0.00 57 GLU A O 2
ATOM 2545 N N . ALA A 1 66 ? 3.265 6.446 2.441 1.00 0.00 58 ALA A N 2
ATOM 2546 C CA . ALA A 1 66 ? 2.649 5.297 3.106 1.00 0.00 58 ALA A CA 2
ATOM 2547 C C . ALA A 1 66 ? 3.736 4.277 3.444 1.00 0.00 58 ALA A C 2
ATOM 2548 O O . ALA A 1 66 ? 4.709 4.139 2.704 1.00 0.00 58 ALA A O 2
ATOM 2555 N N . ILE A 1 67 ? 3.596 3.591 4.574 1.00 0.00 59 ILE A N 2
ATOM 2556 C CA . ILE A 1 67 ? 4.610 2.623 4.993 1.00 0.00 59 ILE A CA 2
ATOM 2557 C C . ILE A 1 67 ? 4.032 1.232 5.244 1.00 0.00 59 ILE A C 2
ATOM 2558 O O . ILE A 1 67 ? 2.997 1.077 5.891 1.00 0.00 59 ILE A O 2
ATOM 2574 N N . LEU A 1 68 ? 4.731 0.222 4.723 1.00 0.00 60 LEU A N 2
ATOM 2575 C CA . LEU A 1 68 ? 4.309 -1.173 4.885 1.00 0.00 60 LEU A CA 2
ATOM 2576 C C . LEU A 1 68 ? 4.751 -1.724 6.238 1.00 0.00 60 LEU A C 2
ATOM 2577 O O . LEU A 1 68 ? 5.755 -1.286 6.803 1.00 0.00 60 LEU A O 2
ATOM 2593 N N . HIS A 1 69 ? 3.995 -2.699 6.748 1.00 0.00 61 HIS A N 2
ATOM 2594 C CA . HIS A 1 69 ? 4.312 -3.310 8.031 1.00 0.00 61 HIS A CA 2
ATOM 2595 C C . HIS A 1 69 ? 3.973 -4.801 8.009 1.00 0.00 61 HIS A C 2
ATOM 2596 O O . HIS A 1 69 ? 2.937 -5.230 8.516 1.00 0.00 61 HIS A O 2
ATOM 2611 N N . ASN A 1 70 ? 4.865 -5.572 7.393 1.00 0.00 62 ASN A N 2
ATOM 2612 C CA . ASN A 1 70 ? 4.704 -7.022 7.256 1.00 0.00 62 ASN A CA 2
ATOM 2613 C C . ASN A 1 70 ? 4.872 -7.762 8.581 1.00 0.00 62 ASN A C 2
ATOM 2614 O O . ASN A 1 70 ? 5.828 -7.532 9.321 1.00 0.00 62 ASN A O 2
ATOM 2625 N N . PHE A 1 71 ? 3.942 -8.676 8.852 1.00 0.00 63 PHE A N 2
ATOM 2626 C CA . PHE A 1 71 ? 3.995 -9.481 10.073 1.00 0.00 63 PHE A CA 2
ATOM 2627 C C . PHE A 1 71 ? 4.274 -10.949 9.738 1.00 0.00 63 PHE A C 2
ATOM 2628 O O . PHE A 1 71 ? 4.593 -11.743 10.623 1.00 0.00 63 PHE A O 2
ATOM 2645 N N . SER A 1 72 ? 4.129 -11.309 8.464 1.00 0.00 64 SER A N 2
ATOM 2646 C CA . SER A 1 72 ? 4.347 -12.694 8.041 1.00 0.00 64 SER A CA 2
ATOM 2647 C C . SER A 1 72 ? 5.836 -13.034 8.023 1.00 0.00 64 SER A C 2
ATOM 2648 O O . SER A 1 72 ? 6.677 -12.171 7.770 1.00 0.00 64 SER A O 2
ATOM 2656 N N . SER A 1 73 ? 6.155 -14.302 8.291 1.00 0.00 65 SER A N 2
ATOM 2657 C CA . SER A 1 73 ? 7.546 -14.744 8.302 1.00 0.00 65 SER A CA 2
ATOM 2658 C C . SER A 1 73 ? 7.809 -15.756 7.190 1.00 0.00 65 SER A C 2
ATOM 2659 O O . SER A 1 73 ? 8.658 -15.537 6.326 1.00 0.00 65 SER A O 2
ATOM 2667 N N . THR A 1 74 ? 7.081 -16.870 7.223 1.00 0.00 66 THR A N 2
ATOM 2668 C CA . THR A 1 74 ? 7.255 -17.912 6.216 1.00 0.00 66 THR A CA 2
ATOM 2669 C C . THR A 1 74 ? 6.855 -17.393 4.836 1.00 0.00 66 THR A C 2
ATOM 2670 O O . THR A 1 74 ? 7.453 -17.763 3.826 1.00 0.00 66 THR A O 2
ATOM 2681 N N . ASN A 1 75 ? 5.859 -16.509 4.803 1.00 0.00 67 ASN A N 2
ATOM 2682 C CA . ASN A 1 75 ? 5.413 -15.916 3.545 1.00 0.00 67 ASN A CA 2
ATOM 2683 C C . ASN A 1 75 ? 5.416 -14.395 3.673 1.00 0.00 67 ASN A C 2
ATOM 2684 O O . ASN A 1 75 ? 4.381 -13.788 3.950 1.00 0.00 67 ASN A O 2
ATOM 2695 N N . PRO A 1 76 ? 6.549 -13.761 3.505 1.00 0.00 68 PRO A N 2
ATOM 2696 C CA . PRO A 1 76 ? 6.649 -12.282 3.636 1.00 0.00 68 PRO A CA 2
ATOM 2697 C C . PRO A 1 76 ? 6.059 -11.548 2.446 1.00 0.00 68 PRO A C 2
ATOM 2698 O O . PRO A 1 76 ? 6.139 -12.018 1.310 1.00 0.00 68 PRO A O 2
ATOM 2709 N N . THR A 1 77 ? 5.500 -10.379 2.708 1.00 0.00 69 THR A N 2
ATOM 2710 C CA . THR A 1 77 ? 4.936 -9.572 1.646 1.00 0.00 69 THR A CA 2
ATOM 2711 C C . THR A 1 77 ? 6.076 -9.092 0.755 1.00 0.00 69 THR A C 2
ATOM 2712 O O . THR A 1 77 ? 7.240 -9.160 1.151 1.00 0.00 69 THR A O 2
ATOM 2723 N N . GLN A 1 78 ? 5.765 -8.645 -0.452 1.00 0.00 70 GLN A N 2
ATOM 2724 C CA . GLN A 1 78 ? 6.818 -8.210 -1.365 1.00 0.00 70 GLN A CA 2
ATOM 2725 C C . GLN A 1 78 ? 6.500 -6.856 -1.988 1.00 0.00 70 GLN A C 2
ATOM 2726 O O . GLN A 1 78 ? 5.340 -6.534 -2.245 1.00 0.00 70 GLN A O 2
ATOM 2740 N N . VAL A 1 79 ? 7.549 -6.081 -2.243 1.00 0.00 71 VAL A N 2
ATOM 2741 C CA . VAL A 1 79 ? 7.396 -4.764 -2.861 1.00 0.00 71 VAL A CA 2
ATOM 2742 C C . VAL A 1 79 ? 8.287 -4.627 -4.089 1.00 0.00 71 VAL A C 2
ATOM 2743 O O . VAL A 1 79 ? 9.476 -4.937 -4.042 1.00 0.00 71 VAL A O 2
ATOM 2756 N N . ASN A 1 80 ? 7.705 -4.150 -5.178 1.00 0.00 72 ASN A N 2
ATOM 2757 C CA . ASN A 1 80 ? 8.451 -3.957 -6.416 1.00 0.00 72 ASN A CA 2
ATOM 2758 C C . ASN A 1 80 ? 9.248 -5.205 -6.781 1.00 0.00 72 ASN A C 2
ATOM 2759 O O . ASN A 1 80 ? 10.255 -5.122 -7.483 1.00 0.00 72 ASN A O 2
ATOM 2770 N N . GLY A 1 81 ? 8.782 -6.358 -6.322 1.00 0.00 73 GLY A N 2
ATOM 2771 C CA . GLY A 1 81 ? 9.453 -7.616 -6.632 1.00 0.00 73 GLY A CA 2
ATOM 2772 C C . GLY A 1 81 ? 10.510 -7.981 -5.590 1.00 0.00 73 GLY A C 2
ATOM 2773 O O . GLY A 1 81 ? 11.061 -9.080 -5.622 1.00 0.00 73 GLY A O 2
ATOM 2777 N N . SER A 1 82 ? 10.788 -7.069 -4.663 1.00 0.00 74 SER A N 2
ATOM 2778 C CA . SER A 1 82 ? 11.775 -7.343 -3.626 1.00 0.00 74 SER A CA 2
ATOM 2779 C C . SER A 1 82 ? 11.115 -8.095 -2.479 1.00 0.00 74 SER A C 2
ATOM 2780 O O . SER A 1 82 ? 9.899 -8.278 -2.477 1.00 0.00 74 SER A O 2
ATOM 2788 N N . VAL A 1 83 ? 11.908 -8.522 -1.505 1.00 0.00 75 VAL A N 2
ATOM 2789 C CA . VAL A 1 83 ? 11.354 -9.243 -0.367 1.00 0.00 75 VAL A CA 2
ATOM 2790 C C . VAL A 1 83 ? 11.398 -8.368 0.865 1.00 0.00 75 VAL A C 2
ATOM 2791 O O . VAL A 1 83 ? 12.352 -7.624 1.093 1.00 0.00 75 VAL A O 2
ATOM 2804 N N . ILE A 1 84 ? 10.336 -8.449 1.633 1.00 0.00 76 ILE A N 2
ATOM 2805 C CA . ILE A 1 84 ? 10.204 -7.647 2.834 1.00 0.00 76 ILE A CA 2
ATOM 2806 C C . ILE A 1 84 ? 10.417 -8.491 4.089 1.00 0.00 76 ILE A C 2
ATOM 2807 O O . ILE A 1 84 ? 9.647 -9.407 4.373 1.00 0.00 76 ILE A O 2
ATOM 2823 N N . ASP A 1 85 ? 11.463 -8.161 4.841 1.00 0.00 77 ASP A N 2
ATOM 2824 C CA . ASP A 1 85 ? 11.771 -8.876 6.075 1.00 0.00 77 ASP A CA 2
ATOM 2825 C C . ASP A 1 85 ? 11.511 -7.980 7.284 1.00 0.00 77 ASP A C 2
ATOM 2826 O O . ASP A 1 85 ? 11.758 -8.366 8.427 1.00 0.00 77 ASP A O 2
ATOM 2835 N N . GLU A 1 86 ? 11.023 -6.774 7.013 1.00 0.00 78 GLU A N 2
ATOM 2836 C CA . GLU A 1 86 ? 10.735 -5.801 8.062 1.00 0.00 78 GLU A CA 2
ATOM 2837 C C . GLU A 1 86 ? 9.990 -4.609 7.455 1.00 0.00 78 GLU A C 2
ATOM 2838 O O . GLU A 1 86 ? 9.903 -4.497 6.231 1.00 0.00 78 GLU A O 2
ATOM 2850 N N . PRO A 1 87 ? 9.456 -3.716 8.258 1.00 0.00 79 PRO A N 2
ATOM 2851 C CA . PRO A 1 87 ? 8.721 -2.526 7.726 1.00 0.00 79 PRO A CA 2
ATOM 2852 C C . PRO A 1 87 ? 9.590 -1.724 6.761 1.00 0.00 79 PRO A C 2
ATOM 2853 O O . PRO A 1 87 ? 10.785 -1.542 7.001 1.00 0.00 79 PRO A O 2
ATOM 2864 N N . VAL A 1 88 ? 8.992 -1.261 5.663 1.00 0.00 80 VAL A N 2
ATOM 2865 C CA . VAL A 1 88 ? 9.747 -0.499 4.664 1.00 0.00 80 VAL A CA 2
ATOM 2866 C C . VAL A 1 88 ? 8.963 0.706 4.151 1.00 0.00 80 VAL A C 2
ATOM 2867 O O . VAL A 1 88 ? 7.733 0.740 4.215 1.00 0.00 80 VAL A O 2
ATOM 2880 N N . ARG A 1 89 ? 9.697 1.682 3.621 1.00 0.00 81 ARG A N 2
ATOM 2881 C CA . ARG A 1 89 ? 9.089 2.882 3.072 1.00 0.00 81 ARG A CA 2
ATOM 2882 C C . ARG A 1 89 ? 8.587 2.624 1.663 1.00 0.00 81 ARG A C 2
ATOM 2883 O O . ARG A 1 89 ? 9.272 1.997 0.853 1.00 0.00 81 ARG A O 2
ATOM 2904 N N . LEU A 1 90 ? 7.383 3.101 1.380 1.00 0.00 82 LEU A N 2
ATOM 2905 C CA . LEU A 1 90 ? 6.798 2.901 0.067 1.00 0.00 82 LEU A CA 2
ATOM 2906 C C . LEU A 1 90 ? 6.752 4.205 -0.719 1.00 0.00 82 LEU A C 2
ATOM 2907 O O . LEU A 1 90 ? 6.221 5.212 -0.250 1.00 0.00 82 LEU A O 2
ATOM 2923 N N . LYS A 1 91 ? 7.287 4.160 -1.930 1.00 0.00 83 LYS A N 2
ATOM 2924 C CA . LYS A 1 91 ? 7.284 5.321 -2.805 1.00 0.00 83 LYS A CA 2
ATOM 2925 C C . LYS A 1 91 ? 5.964 5.385 -3.555 1.00 0.00 83 LYS A C 2
ATOM 2926 O O . LYS A 1 91 ? 5.255 4.384 -3.659 1.00 0.00 83 LYS A O 2
ATOM 2945 N N . HIS A 1 92 ? 5.630 6.558 -4.065 1.00 0.00 84 HIS A N 2
ATOM 2946 C CA . HIS A 1 92 ? 4.380 6.713 -4.789 1.00 0.00 84 HIS A CA 2
ATOM 2947 C C . HIS A 1 92 ? 4.392 5.877 -6.063 1.00 0.00 84 HIS A C 2
ATOM 2948 O O . HIS A 1 92 ? 5.338 5.933 -6.848 1.00 0.00 84 HIS A O 2
ATOM 2963 N N . GLY A 1 93 ? 3.323 5.113 -6.270 1.00 0.00 85 GLY A N 2
ATOM 2964 C CA . GLY A 1 93 ? 3.209 4.278 -7.465 1.00 0.00 85 GLY A CA 2
ATOM 2965 C C . GLY A 1 93 ? 3.858 2.905 -7.280 1.00 0.00 85 GLY A C 2
ATOM 2966 O O . GLY A 1 93 ? 3.973 2.137 -8.233 1.00 0.00 85 GLY A O 2
ATOM 2970 N N . ASP A 1 94 ? 4.274 2.593 -6.054 1.00 0.00 86 ASP A N 2
ATOM 2971 C CA . ASP A 1 94 ? 4.899 1.300 -5.782 1.00 0.00 86 ASP A CA 2
ATOM 2972 C C . ASP A 1 94 ? 3.855 0.186 -5.811 1.00 0.00 86 ASP A C 2
ATOM 2973 O O . ASP A 1 94 ? 2.654 0.452 -5.763 1.00 0.00 86 ASP A O 2
ATOM 2982 N N . VAL A 1 95 ? 4.315 -1.061 -5.899 1.00 0.00 87 VAL A N 2
ATOM 2983 C CA . VAL A 1 95 ? 3.394 -2.194 -5.939 1.00 0.00 87 VAL A CA 2
ATOM 2984 C C . VAL A 1 95 ? 3.699 -3.189 -4.818 1.00 0.00 87 VAL A C 2
ATOM 2985 O O . VAL A 1 95 ? 4.852 -3.553 -4.587 1.00 0.00 87 VAL A O 2
ATOM 2998 N N . ILE A 1 96 ? 2.646 -3.622 -4.132 1.00 0.00 88 ILE A N 2
ATOM 2999 C CA . ILE A 1 96 ? 2.778 -4.577 -3.035 1.00 0.00 88 ILE A CA 2
ATOM 3000 C C . ILE A 1 96 ? 2.245 -5.934 -3.465 1.00 0.00 88 ILE A C 2
ATOM 3001 O O . ILE A 1 96 ? 1.160 -6.034 -4.036 1.00 0.00 88 ILE A O 2
ATOM 3017 N N . THR A 1 97 ? 3.013 -6.972 -3.188 1.00 0.00 89 THR A N 2
ATOM 3018 C CA . THR A 1 97 ? 2.605 -8.324 -3.551 1.00 0.00 89 THR A CA 2
ATOM 3019 C C . THR A 1 97 ? 2.696 -9.274 -2.365 1.00 0.00 89 THR A C 2
ATOM 3020 O O . THR A 1 97 ? 3.733 -9.386 -1.716 1.00 0.00 89 THR A O 2
ATOM 3031 N N . ILE A 1 98 ? 1.593 -9.967 -2.110 1.00 0.00 90 ILE A N 2
ATOM 3032 C CA . ILE A 1 98 ? 1.524 -10.930 -1.021 1.00 0.00 90 ILE A CA 2
ATOM 3033 C C . ILE A 1 98 ? 1.763 -12.333 -1.607 1.00 0.00 90 ILE A C 2
ATOM 3034 O O . ILE A 1 98 ? 2.495 -12.459 -2.590 1.00 0.00 90 ILE A O 2
ATOM 3050 N N . ILE A 1 99 ? 1.202 -13.384 -1.024 1.00 0.00 91 ILE A N 2
ATOM 3051 C CA . ILE A 1 99 ? 1.439 -14.729 -1.537 1.00 0.00 91 ILE A CA 2
ATOM 3052 C C . ILE A 1 99 ? 0.922 -14.924 -2.962 1.00 0.00 91 ILE A C 2
ATOM 3053 O O . ILE A 1 99 ? 1.615 -15.514 -3.792 1.00 0.00 91 ILE A O 2
ATOM 3069 N N . ASP A 1 100 ? -0.288 -14.454 -3.256 1.00 0.00 92 ASP A N 2
ATOM 3070 C CA . ASP A 1 100 ? -0.829 -14.637 -4.603 1.00 0.00 92 ASP A CA 2
ATOM 3071 C C . ASP A 1 100 ? -1.651 -13.439 -5.070 1.00 0.00 92 ASP A C 2
ATOM 3072 O O . ASP A 1 100 ? -2.427 -13.549 -6.020 1.00 0.00 92 ASP A O 2
ATOM 3081 N N . ARG A 1 101 ? -1.475 -12.295 -4.423 1.00 0.00 93 ARG A N 2
ATOM 3082 C CA . ARG A 1 101 ? -2.214 -11.102 -4.825 1.00 0.00 93 ARG A CA 2
ATOM 3083 C C . ARG A 1 101 ? -1.321 -9.875 -4.843 1.00 0.00 93 ARG A C 2
ATOM 3084 O O . ARG A 1 101 ? -0.237 -9.867 -4.257 1.00 0.00 93 ARG A O 2
ATOM 3105 N N . SER A 1 102 ? -1.788 -8.840 -5.531 1.00 0.00 94 SER A N 2
ATOM 3106 C CA . SER A 1 102 ? -1.022 -7.605 -5.633 1.00 0.00 94 SER A CA 2
ATOM 3107 C C . SER A 1 102 ? -1.886 -6.379 -5.357 1.00 0.00 94 SER A C 2
ATOM 3108 O O . SER A 1 102 ? -3.068 -6.340 -5.701 1.00 0.00 94 SER A O 2
ATOM 3116 N N . PHE A 1 103 ? -1.266 -5.375 -4.742 1.00 0.00 95 PHE A N 2
ATOM 3117 C CA . PHE A 1 103 ? -1.949 -4.129 -4.420 1.00 0.00 95 PHE A CA 2
ATOM 3118 C C . PHE A 1 103 ? -1.112 -2.945 -4.886 1.00 0.00 95 PHE A C 2
ATOM 3119 O O . PHE A 1 103 ? 0.118 -2.989 -4.857 1.00 0.00 95 PHE A O 2
ATOM 3136 N N . ARG A 1 104 ? -1.784 -1.892 -5.319 1.00 0.00 96 ARG A N 2
ATOM 3137 C CA . ARG A 1 104 ? -1.097 -0.705 -5.797 1.00 0.00 96 ARG A CA 2
ATOM 3138 C C . ARG A 1 104 ? -1.256 0.432 -4.803 1.00 0.00 96 ARG A C 2
ATOM 3139 O O . ARG A 1 104 ? -2.341 0.650 -4.274 1.00 0.00 96 ARG A O 2
ATOM 3160 N N . TYR A 1 105 ? -0.172 1.156 -4.557 1.00 0.00 97 TYR A N 2
ATOM 3161 C CA . TYR A 1 105 ? -0.209 2.275 -3.625 1.00 0.00 97 TYR A CA 2
ATOM 3162 C C . TYR A 1 105 ? 0.124 3.570 -4.360 1.00 0.00 97 TYR A C 2
ATOM 3163 O O . TYR A 1 105 ? 1.278 3.813 -4.716 1.00 0.00 97 TYR A O 2
ATOM 3181 N N . GLU A 1 106 ? -0.898 4.398 -4.602 1.00 0.00 98 GLU A N 2
ATOM 3182 C CA . GLU A 1 106 ? -0.679 5.654 -5.317 1.00 0.00 98 GLU A CA 2
ATOM 3183 C C . GLU A 1 106 ? -1.397 6.814 -4.635 1.00 0.00 98 GLU A C 2
ATOM 3184 O O . GLU A 1 106 ? -2.523 6.672 -4.156 1.00 0.00 98 GLU A O 2
ATOM 3196 N N . ASN A 1 107 ? -0.733 7.959 -4.598 1.00 0.00 99 ASN A N 2
ATOM 3197 C CA . ASN A 1 107 ? -1.305 9.145 -3.978 1.00 0.00 99 ASN A CA 2
ATOM 3198 C C . ASN A 1 107 ? -1.491 10.256 -5.008 1.00 0.00 99 ASN A C 2
ATOM 3199 O O . ASN A 1 107 ? -0.538 10.666 -5.669 1.00 0.00 99 ASN A O 2
ATOM 3210 N N . GLU A 1 108 ? -2.718 10.754 -5.128 1.00 0.00 100 GLU A N 2
ATOM 3211 C CA . GLU A 1 108 ? -2.997 11.832 -6.069 1.00 0.00 100 GLU A CA 2
ATOM 3212 C C . GLU A 1 108 ? -3.370 13.104 -5.314 1.00 0.00 100 GLU A C 2
ATOM 3213 O O . GLU A 1 108 ? -4.447 13.196 -4.726 1.00 0.00 100 GLU A O 2
ATOM 3225 N N . MET A 1 9 ? -10.499 13.688 -8.855 1.00 0.00 1 MET A N 3
ATOM 3226 C CA . MET A 1 9 ? -9.619 14.836 -8.490 1.00 0.00 1 MET A CA 3
ATOM 3227 C C . MET A 1 9 ? -8.460 14.333 -7.634 1.00 0.00 1 MET A C 3
ATOM 3228 O O . MET A 1 9 ? -7.493 15.056 -7.393 1.00 0.00 1 MET A O 3
ATOM 3242 N N . TRP A 1 10 ? -8.565 13.087 -7.184 1.00 0.00 2 TRP A N 3
ATOM 3243 C CA . TRP A 1 10 ? -7.525 12.484 -6.357 1.00 0.00 2 TRP A CA 3
ATOM 3244 C C . TRP A 1 10 ? -7.187 13.377 -5.161 1.00 0.00 2 TRP A C 3
ATOM 3245 O O . TRP A 1 10 ? -6.029 13.721 -4.927 1.00 0.00 2 TRP A O 3
ATOM 3266 N N . PRO A 1 11 ? -8.183 13.755 -4.409 1.00 0.00 3 PRO A N 3
ATOM 3267 C CA . PRO A 1 11 ? -8.009 14.626 -3.208 1.00 0.00 3 PRO A CA 3
ATOM 3268 C C . PRO A 1 11 ? -7.258 13.922 -2.079 1.00 0.00 3 PRO A C 3
ATOM 3269 O O . PRO A 1 11 ? -6.618 14.568 -1.248 1.00 0.00 3 PRO A O 3
ATOM 3280 N N . THR A 1 12 ? -7.350 12.595 -2.050 1.00 0.00 4 THR A N 3
ATOM 3281 C CA . THR A 1 12 ? -6.686 11.813 -1.013 1.00 0.00 4 THR A CA 3
ATOM 3282 C C . THR A 1 12 ? -5.936 10.633 -1.621 1.00 0.00 4 THR A C 3
ATOM 3283 O O . THR A 1 12 ? -6.055 10.355 -2.815 1.00 0.00 4 THR A O 3
ATOM 3294 N N . ARG A 1 13 ? -5.168 9.942 -0.786 1.00 0.00 5 ARG A N 3
ATOM 3295 C CA . ARG A 1 13 ? -4.402 8.785 -1.237 1.00 0.00 5 ARG A CA 3
ATOM 3296 C C . ARG A 1 13 ? -5.343 7.648 -1.617 1.00 0.00 5 ARG A C 3
ATOM 3297 O O . ARG A 1 13 ? -6.420 7.508 -1.037 1.00 0.00 5 ARG A O 3
ATOM 3318 N N . ARG A 1 14 ? -4.948 6.852 -2.608 1.00 0.00 6 ARG A N 3
ATOM 3319 C CA . ARG A 1 14 ? -5.793 5.752 -3.059 1.00 0.00 6 ARG A CA 3
ATOM 3320 C C . ARG A 1 14 ? -4.975 4.485 -3.265 1.00 0.00 6 ARG A C 3
ATOM 3321 O O . ARG A 1 14 ? -3.838 4.536 -3.742 1.00 0.00 6 ARG A O 3
ATOM 3342 N N . LEU A 1 15 ? -5.563 3.346 -2.914 1.00 0.00 7 LEU A N 3
ATOM 3343 C CA . LEU A 1 15 ? -4.884 2.076 -3.084 1.00 0.00 7 LEU A CA 3
ATOM 3344 C C . LEU A 1 15 ? -5.610 1.287 -4.167 1.00 0.00 7 LEU A C 3
ATOM 3345 O O . LEU A 1 15 ? -6.837 1.190 -4.155 1.00 0.00 7 LEU A O 3
ATOM 3361 N N . VAL A 1 16 ? -4.858 0.746 -5.108 1.00 0.00 8 VAL A N 3
ATOM 3362 C CA . VAL A 1 16 ? -5.454 -0.007 -6.204 1.00 0.00 8 VAL A CA 3
ATOM 3363 C C . VAL A 1 16 ? -4.958 -1.444 -6.207 1.00 0.00 8 VAL A C 3
ATOM 3364 O O . VAL A 1 16 ? -3.761 -1.701 -6.074 1.00 0.00 8 VAL A O 3
ATOM 3377 N N . THR A 1 17 ? -5.888 -2.376 -6.357 1.00 0.00 9 THR A N 3
ATOM 3378 C CA . THR A 1 17 ? -5.536 -3.787 -6.375 1.00 0.00 9 THR A CA 3
ATOM 3379 C C . THR A 1 17 ? -5.586 -4.331 -7.797 1.00 0.00 9 THR A C 3
ATOM 3380 O O . THR A 1 17 ? -6.646 -4.359 -8.416 1.00 0.00 9 THR A O 3
ATOM 3391 N N . ILE A 1 18 ? -4.435 -4.766 -8.313 1.00 0.00 10 ILE A N 3
ATOM 3392 C CA . ILE A 1 18 ? -4.385 -5.307 -9.667 1.00 0.00 10 ILE A CA 3
ATOM 3393 C C . ILE A 1 18 ? -4.885 -6.748 -9.679 1.00 0.00 10 ILE A C 3
ATOM 3394 O O . ILE A 1 18 ? -4.380 -7.602 -8.950 1.00 0.00 10 ILE A O 3
ATOM 3410 N N . LYS A 1 19 ? -5.887 -7.002 -10.513 1.00 0.00 11 LYS A N 3
ATOM 3411 C CA . LYS A 1 19 ? -6.463 -8.335 -10.622 1.00 0.00 11 LYS A CA 3
ATOM 3412 C C . LYS A 1 19 ? -5.445 -9.323 -11.183 1.00 0.00 11 LYS A C 3
ATOM 3413 O O . LYS A 1 19 ? -5.248 -10.407 -10.635 1.00 0.00 11 LYS A O 3
ATOM 3432 N N . ARG A 1 20 ? -4.800 -8.936 -12.280 1.00 0.00 12 ARG A N 3
ATOM 3433 C CA . ARG A 1 20 ? -3.801 -9.790 -12.912 1.00 0.00 12 ARG A CA 3
ATOM 3434 C C . ARG A 1 20 ? -2.800 -8.953 -13.703 1.00 0.00 12 ARG A C 3
ATOM 3435 O O . ARG A 1 20 ? -3.116 -7.852 -14.151 1.00 0.00 12 ARG A O 3
ATOM 3456 N N . SER A 1 21 ? -1.597 -9.489 -13.880 1.00 0.00 13 SER A N 3
ATOM 3457 C CA . SER A 1 21 ? -0.562 -8.787 -14.630 1.00 0.00 13 SER A CA 3
ATOM 3458 C C . SER A 1 21 ? -0.499 -7.318 -14.228 1.00 0.00 13 SER A C 3
ATOM 3459 O O . SER A 1 21 ? -0.390 -6.991 -13.047 1.00 0.00 13 SER A O 3
ATOM 3467 N N . GLY A 1 22 ? -0.565 -6.435 -15.221 1.00 0.00 14 GLY A N 3
ATOM 3468 C CA . GLY A 1 22 ? -0.511 -5.001 -14.962 1.00 0.00 14 GLY A CA 3
ATOM 3469 C C . GLY A 1 22 ? -1.784 -4.312 -15.442 1.00 0.00 14 GLY A C 3
ATOM 3470 O O . GLY A 1 22 ? -1.753 -3.523 -16.388 1.00 0.00 14 GLY A O 3
ATOM 3474 N N . VAL A 1 23 ? -2.901 -4.610 -14.786 1.00 0.00 15 VAL A N 3
ATOM 3475 C CA . VAL A 1 23 ? -4.175 -4.009 -15.158 1.00 0.00 15 VAL A CA 3
ATOM 3476 C C . VAL A 1 23 ? -4.864 -3.415 -13.934 1.00 0.00 15 VAL A C 3
ATOM 3477 O O . VAL A 1 23 ? -4.510 -3.728 -12.796 1.00 0.00 15 VAL A O 3
ATOM 3490 N N . ASP A 1 24 ? -5.848 -2.557 -14.177 1.00 0.00 16 ASP A N 3
ATOM 3491 C CA . ASP A 1 24 ? -6.586 -1.918 -13.092 1.00 0.00 16 ASP A CA 3
ATOM 3492 C C . ASP A 1 24 ? -7.677 -2.837 -12.549 1.00 0.00 16 ASP A C 3
ATOM 3493 O O . ASP A 1 24 ? -8.631 -3.173 -13.252 1.00 0.00 16 ASP A O 3
ATOM 3502 N N . GLY A 1 25 ? -7.529 -3.230 -11.288 1.00 0.00 17 GLY A N 3
ATOM 3503 C CA . GLY A 1 25 ? -8.504 -4.101 -10.641 1.00 0.00 17 GLY A CA 3
ATOM 3504 C C . GLY A 1 25 ? -9.315 -3.314 -9.610 1.00 0.00 17 GLY A C 3
ATOM 3505 O O . GLY A 1 25 ? -9.485 -2.102 -9.747 1.00 0.00 17 GLY A O 3
ATOM 3509 N N . PRO A 1 26 ? -9.811 -3.969 -8.591 1.00 0.00 18 PRO A N 3
ATOM 3510 C CA . PRO A 1 26 ? -10.621 -3.306 -7.517 1.00 0.00 18 PRO A CA 3
ATOM 3511 C C . PRO A 1 26 ? -9.831 -2.225 -6.778 1.00 0.00 18 PRO A C 3
ATOM 3512 O O . PRO A 1 26 ? -8.628 -2.362 -6.560 1.00 0.00 18 PRO A O 3
ATOM 3523 N N . HIS A 1 27 ? -10.517 -1.153 -6.388 1.00 0.00 19 HIS A N 3
ATOM 3524 C CA . HIS A 1 27 ? -9.867 -0.060 -5.671 1.00 0.00 19 HIS A CA 3
ATOM 3525 C C . HIS A 1 27 ? -10.195 -0.119 -4.186 1.00 0.00 19 HIS A C 3
ATOM 3526 O O . HIS A 1 27 ? -11.067 -0.875 -3.760 1.00 0.00 19 HIS A O 3
ATOM 3541 N N . PHE A 1 28 ? -9.495 0.694 -3.403 1.00 0.00 20 PHE A N 3
ATOM 3542 C CA . PHE A 1 28 ? -9.726 0.734 -1.967 1.00 0.00 20 PHE A CA 3
ATOM 3543 C C . PHE A 1 28 ? -9.429 2.124 -1.421 1.00 0.00 20 PHE A C 3
ATOM 3544 O O . PHE A 1 28 ? -8.287 2.418 -1.067 1.00 0.00 20 PHE A O 3
ATOM 3561 N N . PRO A 1 29 ? -10.412 2.979 -1.327 1.00 0.00 21 PRO A N 3
ATOM 3562 C CA . PRO A 1 29 ? -10.202 4.350 -0.791 1.00 0.00 21 PRO A CA 3
ATOM 3563 C C . PRO A 1 29 ? -9.640 4.284 0.627 1.00 0.00 21 PRO A C 3
ATOM 3564 O O . PRO A 1 29 ? -10.027 3.424 1.418 1.00 0.00 21 PRO A O 3
ATOM 3575 N N . LEU A 1 30 ? -8.710 5.176 0.935 1.00 0.00 22 LEU A N 3
ATOM 3576 C CA . LEU A 1 30 ? -8.088 5.178 2.252 1.00 0.00 22 LEU A CA 3
ATOM 3577 C C . LEU A 1 30 ? -8.832 6.090 3.219 1.00 0.00 22 LEU A C 3
ATOM 3578 O O . LEU A 1 30 ? -8.493 7.264 3.370 1.00 0.00 22 LEU A O 3
ATOM 3594 N N . SER A 1 31 ? -9.836 5.533 3.889 1.00 0.00 23 SER A N 3
ATOM 3595 C CA . SER A 1 31 ? -10.608 6.292 4.862 1.00 0.00 23 SER A CA 3
ATOM 3596 C C . SER A 1 31 ? -9.968 6.156 6.239 1.00 0.00 23 SER A C 3
ATOM 3597 O O . SER A 1 31 ? -10.212 6.960 7.137 1.00 0.00 23 SER A O 3
ATOM 3605 N N . LEU A 1 32 ? -9.138 5.126 6.384 1.00 0.00 24 LEU A N 3
ATOM 3606 C CA . LEU A 1 32 ? -8.447 4.871 7.641 1.00 0.00 24 LEU A CA 3
ATOM 3607 C C . LEU A 1 32 ? -6.946 5.077 7.456 1.00 0.00 24 LEU A C 3
ATOM 3608 O O . LEU A 1 32 ? -6.385 4.705 6.424 1.00 0.00 24 LEU A O 3
ATOM 3624 N N . SER A 1 33 ? -6.299 5.682 8.449 1.00 0.00 25 SER A N 3
ATOM 3625 C CA . SER A 1 33 ? -4.864 5.944 8.362 1.00 0.00 25 SER A CA 3
ATOM 3626 C C . SER A 1 33 ? -4.054 4.647 8.404 1.00 0.00 25 SER A C 3
ATOM 3627 O O . SER A 1 33 ? -2.880 4.630 8.031 1.00 0.00 25 SER A O 3
ATOM 3635 N N . THR A 1 34 ? -4.672 3.565 8.867 1.00 0.00 26 THR A N 3
ATOM 3636 C CA . THR A 1 34 ? -3.978 2.284 8.949 1.00 0.00 26 THR A CA 3
ATOM 3637 C C . THR A 1 34 ? -4.631 1.249 8.037 1.00 0.00 26 THR A C 3
ATOM 3638 O O . THR A 1 34 ? -5.732 0.775 8.317 1.00 0.00 26 THR A O 3
ATOM 3649 N N . CYS A 1 35 ? -3.946 0.891 6.951 1.00 0.00 27 CYS A N 3
ATOM 3650 C CA . CYS A 1 35 ? -4.482 -0.102 6.024 1.00 0.00 27 CYS A CA 3
ATOM 3651 C C . CYS A 1 35 ? -3.849 -1.467 6.291 1.00 0.00 27 CYS A C 3
ATOM 3652 O O . CYS A 1 35 ? -2.630 -1.619 6.207 1.00 0.00 27 CYS A O 3
ATOM 3660 N N . LEU A 1 36 ? -4.679 -2.450 6.644 1.00 0.00 28 LEU A N 3
ATOM 3661 C CA . LEU A 1 36 ? -4.177 -3.786 6.956 1.00 0.00 28 LEU A CA 3
ATOM 3662 C C . LEU A 1 36 ? -4.700 -4.847 5.980 1.00 0.00 28 LEU A C 3
ATOM 3663 O O . LEU A 1 36 ? -5.808 -4.732 5.445 1.00 0.00 28 LEU A O 3
ATOM 3679 N N . PHE A 1 37 ? -3.885 -5.885 5.767 1.00 0.00 29 PHE A N 3
ATOM 3680 C CA . PHE A 1 37 ? -4.248 -6.988 4.869 1.00 0.00 29 PHE A CA 3
ATOM 3681 C C . PHE A 1 37 ? -4.434 -8.268 5.669 1.00 0.00 29 PHE A C 3
ATOM 3682 O O . PHE A 1 37 ? -3.637 -8.563 6.559 1.00 0.00 29 PHE A O 3
ATOM 3699 N N . GLY A 1 38 ? -5.459 -9.051 5.344 1.00 0.00 30 GLY A N 3
ATOM 3700 C CA . GLY A 1 38 ? -5.656 -10.303 6.057 1.00 0.00 30 GLY A CA 3
ATOM 3701 C C . GLY A 1 38 ? -7.082 -10.826 5.965 1.00 0.00 30 GLY A C 3
ATOM 3702 O O . GLY A 1 38 ? -8.001 -10.120 5.549 1.00 0.00 30 GLY A O 3
ATOM 3706 N N . ARG A 1 39 ? -7.239 -12.082 6.369 1.00 0.00 31 ARG A N 3
ATOM 3707 C CA . ARG A 1 39 ? -8.536 -12.747 6.355 1.00 0.00 31 ARG A CA 3
ATOM 3708 C C . ARG A 1 39 ? -9.500 -12.089 7.332 1.00 0.00 31 ARG A C 3
ATOM 3709 O O . ARG A 1 39 ? -10.698 -11.996 7.064 1.00 0.00 31 ARG A O 3
ATOM 3730 N N . GLY A 1 40 ? -8.976 -11.645 8.469 1.00 0.00 32 GLY A N 3
ATOM 3731 C CA . GLY A 1 40 ? -9.816 -11.011 9.476 1.00 0.00 32 GLY A CA 3
ATOM 3732 C C . GLY A 1 40 ? -10.505 -9.776 8.911 1.00 0.00 32 GLY A C 3
ATOM 3733 O O . GLY A 1 40 ? -9.939 -9.056 8.089 1.00 0.00 32 GLY A O 3
ATOM 3737 N N . ILE A 1 41 ? -11.730 -9.538 9.364 1.00 0.00 33 ILE A N 3
ATOM 3738 C CA . ILE A 1 41 ? -12.493 -8.387 8.906 1.00 0.00 33 ILE A CA 3
ATOM 3739 C C . ILE A 1 41 ? -11.831 -7.097 9.378 1.00 0.00 33 ILE A C 3
ATOM 3740 O O . ILE A 1 41 ? -11.777 -6.109 8.645 1.00 0.00 33 ILE A O 3
ATOM 3756 N N . GLU A 1 42 ? -11.316 -7.120 10.607 1.00 0.00 34 GLU A N 3
ATOM 3757 C CA . GLU A 1 42 ? -10.645 -5.951 11.168 1.00 0.00 34 GLU A CA 3
ATOM 3758 C C . GLU A 1 42 ? -9.647 -5.394 10.165 1.00 0.00 34 GLU A C 3
ATOM 3759 O O . GLU A 1 42 ? -9.111 -4.300 10.345 1.00 0.00 34 GLU A O 3
ATOM 3771 N N . CYS A 1 43 ? -9.397 -6.160 9.107 1.00 0.00 35 CYS A N 3
ATOM 3772 C CA . CYS A 1 43 ? -8.461 -5.737 8.083 1.00 0.00 35 CYS A CA 3
ATOM 3773 C C . CYS A 1 43 ? -9.127 -4.791 7.089 1.00 0.00 35 CYS A C 3
ATOM 3774 O O . CYS A 1 43 ? -10.210 -5.078 6.575 1.00 0.00 35 CYS A O 3
ATOM 3782 N N . ASP A 1 44 ? -8.464 -3.670 6.807 1.00 0.00 36 ASP A N 3
ATOM 3783 C CA . ASP A 1 44 ? -9.000 -2.707 5.854 1.00 0.00 36 ASP A CA 3
ATOM 3784 C C . ASP A 1 44 ? -9.096 -3.385 4.506 1.00 0.00 36 ASP A C 3
ATOM 3785 O O . ASP A 1 44 ? -10.047 -3.191 3.753 1.00 0.00 36 ASP A O 3
ATOM 3794 N N . ILE A 1 45 ? -8.098 -4.207 4.225 1.00 0.00 37 ILE A N 3
ATOM 3795 C CA . ILE A 1 45 ? -8.060 -4.946 2.978 1.00 0.00 37 ILE A CA 3
ATOM 3796 C C . ILE A 1 45 ? -8.282 -6.421 3.278 1.00 0.00 37 ILE A C 3
ATOM 3797 O O . ILE A 1 45 ? -7.330 -7.172 3.484 1.00 0.00 37 ILE A O 3
ATOM 3813 N N . ARG A 1 46 ? -9.546 -6.825 3.320 1.00 0.00 38 ARG A N 3
ATOM 3814 C CA . ARG A 1 46 ? -9.881 -8.211 3.617 1.00 0.00 38 ARG A CA 3
ATOM 3815 C C . ARG A 1 46 ? -9.517 -9.123 2.455 1.00 0.00 38 ARG A C 3
ATOM 3816 O O . ARG A 1 46 ? -9.882 -8.864 1.309 1.00 0.00 38 ARG A O 3
ATOM 3837 N N . ILE A 1 47 ? -8.805 -10.200 2.765 1.00 0.00 39 ILE A N 3
ATOM 3838 C CA . ILE A 1 47 ? -8.409 -11.159 1.746 1.00 0.00 39 ILE A CA 3
ATOM 3839 C C . ILE A 1 47 ? -9.021 -12.521 2.055 1.00 0.00 39 ILE A C 3
ATOM 3840 O O . ILE A 1 47 ? -8.787 -13.079 3.125 1.00 0.00 39 ILE A O 3
ATOM 3856 N N . GLN A 1 48 ? -9.805 -13.058 1.126 1.00 0.00 40 GLN A N 3
ATOM 3857 C CA . GLN A 1 48 ? -10.427 -14.357 1.355 1.00 0.00 40 GLN A CA 3
ATOM 3858 C C . GLN A 1 48 ? -9.608 -15.467 0.699 1.00 0.00 40 GLN A C 3
ATOM 3859 O O . GLN A 1 48 ? -9.933 -15.936 -0.391 1.00 0.00 40 GLN A O 3
ATOM 3873 N N . LEU A 1 49 ? -8.554 -15.887 1.392 1.00 0.00 41 LEU A N 3
ATOM 3874 C CA . LEU A 1 49 ? -7.681 -16.953 0.906 1.00 0.00 41 LEU A CA 3
ATOM 3875 C C . LEU A 1 49 ? -6.998 -17.627 2.104 1.00 0.00 41 LEU A C 3
ATOM 3876 O O . LEU A 1 49 ? -6.442 -16.934 2.953 1.00 0.00 41 LEU A O 3
ATOM 3892 N N . PRO A 1 50 ? -7.024 -18.939 2.211 1.00 0.00 42 PRO A N 3
ATOM 3893 C CA . PRO A 1 50 ? -6.390 -19.648 3.368 1.00 0.00 42 PRO A CA 3
ATOM 3894 C C . PRO A 1 50 ? -4.872 -19.481 3.396 1.00 0.00 42 PRO A C 3
ATOM 3895 O O . PRO A 1 50 ? -4.239 -19.651 4.438 1.00 0.00 42 PRO A O 3
ATOM 3906 N N . VAL A 1 51 ? -4.297 -19.163 2.244 1.00 0.00 43 VAL A N 3
ATOM 3907 C CA . VAL A 1 51 ? -2.853 -18.990 2.142 1.00 0.00 43 VAL A CA 3
ATOM 3908 C C . VAL A 1 51 ? -2.378 -17.705 2.829 1.00 0.00 43 VAL A C 3
ATOM 3909 O O . VAL A 1 51 ? -1.250 -17.643 3.316 1.00 0.00 43 VAL A O 3
ATOM 3922 N N . VAL A 1 52 ? -3.233 -16.681 2.870 1.00 0.00 44 VAL A N 3
ATOM 3923 C CA . VAL A 1 52 ? -2.861 -15.415 3.505 1.00 0.00 44 VAL A CA 3
ATOM 3924 C C . VAL A 1 52 ? -3.127 -15.480 5.004 1.00 0.00 44 VAL A C 3
ATOM 3925 O O . VAL A 1 52 ? -3.888 -16.330 5.469 1.00 0.00 44 VAL A O 3
ATOM 3938 N N . SER A 1 53 ? -2.490 -14.591 5.759 1.00 0.00 45 SER A N 3
ATOM 3939 C CA . SER A 1 53 ? -2.670 -14.586 7.214 1.00 0.00 45 SER A CA 3
ATOM 3940 C C . SER A 1 53 ? -3.691 -13.540 7.658 1.00 0.00 45 SER A C 3
ATOM 3941 O O . SER A 1 53 ? -3.976 -12.589 6.937 1.00 0.00 45 SER A O 3
ATOM 3949 N N . LYS A 1 54 ? -4.212 -13.716 8.873 1.00 0.00 46 LYS A N 3
ATOM 3950 C CA . LYS A 1 54 ? -5.174 -12.775 9.442 1.00 0.00 46 LYS A CA 3
ATOM 3951 C C . LYS A 1 54 ? -4.507 -11.416 9.588 1.00 0.00 46 LYS A C 3
ATOM 3952 O O . LYS A 1 54 ? -5.103 -10.374 9.319 1.00 0.00 46 LYS A O 3
ATOM 3971 N N . GLN A 1 55 ? -3.250 -11.459 9.999 1.00 0.00 47 GLN A N 3
ATOM 3972 C CA . GLN A 1 55 ? -2.445 -10.261 10.163 1.00 0.00 47 GLN A CA 3
ATOM 3973 C C . GLN A 1 55 ? -1.207 -10.421 9.285 1.00 0.00 47 GLN A C 3
ATOM 3974 O O . GLN A 1 55 ? -0.126 -10.736 9.767 1.00 0.00 47 GLN A O 3
ATOM 3988 N N . HIS A 1 56 ? -1.405 -10.268 7.979 1.00 0.00 48 HIS A N 3
ATOM 3989 C CA . HIS A 1 56 ? -0.327 -10.454 7.008 1.00 0.00 48 HIS A CA 3
ATOM 3990 C C . HIS A 1 56 ? 0.631 -9.266 6.991 1.00 0.00 48 HIS A C 3
ATOM 3991 O O . HIS A 1 56 ? 1.798 -9.385 7.365 1.00 0.00 48 HIS A O 3
ATOM 4006 N N . CYS A 1 57 ? 0.124 -8.126 6.544 1.00 0.00 49 CYS A N 3
ATOM 4007 C CA . CYS A 1 57 ? 0.920 -6.910 6.464 1.00 0.00 49 CYS A CA 3
ATOM 4008 C C . CYS A 1 57 ? 0.003 -5.702 6.519 1.00 0.00 49 CYS A C 3
ATOM 4009 O O . CYS A 1 57 ? -1.217 -5.852 6.489 1.00 0.00 49 CYS A O 3
ATOM 4017 N N . LYS A 1 58 ? 0.573 -4.504 6.600 1.00 0.00 50 LYS A N 3
ATOM 4018 C CA . LYS A 1 58 ? -0.274 -3.318 6.646 1.00 0.00 50 LYS A CA 3
ATOM 4019 C C . LYS A 1 58 ? 0.437 -2.070 6.160 1.00 0.00 50 LYS A C 3
ATOM 4020 O O . LYS A 1 58 ? 1.594 -1.826 6.494 1.00 0.00 50 LYS A O 3
ATOM 4039 N N . ILE A 1 59 ? -0.298 -1.259 5.406 1.00 0.00 51 ILE A N 3
ATOM 4040 C CA . ILE A 1 59 ? 0.231 -0.001 4.914 1.00 0.00 51 ILE A CA 3
ATOM 4041 C C . ILE A 1 59 ? -0.285 1.121 5.803 1.00 0.00 51 ILE A C 3
ATOM 4042 O O . ILE A 1 59 ? -1.471 1.450 5.785 1.00 0.00 51 ILE A O 3
ATOM 4058 N N . GLU A 1 60 ? 0.611 1.700 6.589 1.00 0.00 52 GLU A N 3
ATOM 4059 C CA . GLU A 1 60 ? 0.227 2.774 7.486 1.00 0.00 52 GLU A CA 3
ATOM 4060 C C . GLU A 1 60 ? 0.286 4.098 6.747 1.00 0.00 52 GLU A C 3
ATOM 4061 O O . GLU A 1 60 ? 1.332 4.488 6.228 1.00 0.00 52 GLU A O 3
ATOM 4073 N N . ILE A 1 61 ? -0.847 4.774 6.691 1.00 0.00 53 ILE A N 3
ATOM 4074 C CA . ILE A 1 61 ? -0.929 6.045 5.998 1.00 0.00 53 ILE A CA 3
ATOM 4075 C C . ILE A 1 61 ? -0.576 7.208 6.908 1.00 0.00 53 ILE A C 3
ATOM 4076 O O . ILE A 1 61 ? -1.163 7.388 7.975 1.00 0.00 53 ILE A O 3
ATOM 4092 N N . HIS A 1 62 ? 0.381 8.005 6.455 1.00 0.00 54 HIS A N 3
ATOM 4093 C CA . HIS A 1 62 ? 0.819 9.173 7.199 1.00 0.00 54 HIS A CA 3
ATOM 4094 C C . HIS A 1 62 ? 0.379 10.430 6.462 1.00 0.00 54 HIS A C 3
ATOM 4095 O O . HIS A 1 62 ? -0.214 10.351 5.387 1.00 0.00 54 HIS A O 3
ATOM 4110 N N . GLU A 1 63 ? 0.658 11.582 7.047 1.00 0.00 55 GLU A N 3
ATOM 4111 C CA . GLU A 1 63 ? 0.265 12.846 6.440 1.00 0.00 55 GLU A CA 3
ATOM 4112 C C . GLU A 1 63 ? 0.472 12.823 4.928 1.00 0.00 55 GLU A C 3
ATOM 4113 O O . GLU A 1 63 ? -0.399 13.257 4.172 1.00 0.00 55 GLU A O 3
ATOM 4125 N N . GLN A 1 64 ? 1.621 12.324 4.484 1.00 0.00 56 GLN A N 3
ATOM 4126 C CA . GLN A 1 64 ? 1.900 12.270 3.054 1.00 0.00 56 GLN A CA 3
ATOM 4127 C C . GLN A 1 64 ? 2.730 11.040 2.688 1.00 0.00 56 GLN A C 3
ATOM 4128 O O . GLN A 1 64 ? 3.390 11.021 1.649 1.00 0.00 56 GLN A O 3
ATOM 4142 N N . GLU A 1 65 ? 2.702 10.014 3.536 1.00 0.00 57 GLU A N 3
ATOM 4143 C CA . GLU A 1 65 ? 3.472 8.801 3.255 1.00 0.00 57 GLU A CA 3
ATOM 4144 C C . GLU A 1 65 ? 2.742 7.535 3.691 1.00 0.00 57 GLU A C 3
ATOM 4145 O O . GLU A 1 65 ? 2.015 7.521 4.685 1.00 0.00 57 GLU A O 3
ATOM 4157 N N . ALA A 1 66 ? 2.991 6.463 2.946 1.00 0.00 58 ALA A N 3
ATOM 4158 C CA . ALA A 1 66 ? 2.418 5.161 3.250 1.00 0.00 58 ALA A CA 3
ATOM 4159 C C . ALA A 1 66 ? 3.555 4.239 3.677 1.00 0.00 58 ALA A C 3
ATOM 4160 O O . ALA A 1 66 ? 4.564 4.130 2.981 1.00 0.00 58 ALA A O 3
ATOM 4167 N N . ILE A 1 67 ? 3.414 3.614 4.837 1.00 0.00 59 ILE A N 3
ATOM 4168 C CA . ILE A 1 67 ? 4.465 2.745 5.353 1.00 0.00 59 ILE A CA 3
ATOM 4169 C C . ILE A 1 67 ? 3.956 1.318 5.544 1.00 0.00 59 ILE A C 3
ATOM 4170 O O . ILE A 1 67 ? 2.904 1.097 6.140 1.00 0.00 59 ILE A O 3
ATOM 4186 N N . LEU A 1 68 ? 4.710 0.355 5.020 1.00 0.00 60 LEU A N 3
ATOM 4187 C CA . LEU A 1 68 ? 4.338 -1.058 5.112 1.00 0.00 60 LEU A CA 3
ATOM 4188 C C . LEU A 1 68 ? 4.935 -1.701 6.363 1.00 0.00 60 LEU A C 3
ATOM 4189 O O . LEU A 1 68 ? 6.086 -1.441 6.711 1.00 0.00 60 LEU A O 3
ATOM 4205 N N . HIS A 1 69 ? 4.155 -2.562 7.018 1.00 0.00 61 HIS A N 3
ATOM 4206 C CA . HIS A 1 69 ? 4.632 -3.255 8.208 1.00 0.00 61 HIS A CA 3
ATOM 4207 C C . HIS A 1 69 ? 4.246 -4.726 8.129 1.00 0.00 61 HIS A C 3
ATOM 4208 O O . HIS A 1 69 ? 3.281 -5.170 8.751 1.00 0.00 61 HIS A O 3
ATOM 4223 N N . ASN A 1 70 ? 5.014 -5.465 7.341 1.00 0.00 62 ASN A N 3
ATOM 4224 C CA . ASN A 1 70 ? 4.776 -6.888 7.140 1.00 0.00 62 ASN A CA 3
ATOM 4225 C C . ASN A 1 70 ? 4.921 -7.676 8.438 1.00 0.00 62 ASN A C 3
ATOM 4226 O O . ASN A 1 70 ? 5.858 -7.469 9.208 1.00 0.00 62 ASN A O 3
ATOM 4237 N N . PHE A 1 71 ? 3.979 -8.586 8.660 1.00 0.00 63 PHE A N 3
ATOM 4238 C CA . PHE A 1 71 ? 3.985 -9.423 9.857 1.00 0.00 63 PHE A CA 3
ATOM 4239 C C . PHE A 1 71 ? 4.413 -10.856 9.525 1.00 0.00 63 PHE A C 3
ATOM 4240 O O . PHE A 1 71 ? 5.020 -11.542 10.348 1.00 0.00 63 PHE A O 3
ATOM 4257 N N . SER A 1 72 ? 4.047 -11.310 8.329 1.00 0.00 64 SER A N 3
ATOM 4258 C CA . SER A 1 72 ? 4.346 -12.676 7.902 1.00 0.00 64 SER A CA 3
ATOM 4259 C C . SER A 1 72 ? 5.843 -12.921 7.735 1.00 0.00 64 SER A C 3
ATOM 4260 O O . SER A 1 72 ? 6.576 -12.070 7.231 1.00 0.00 64 SER A O 3
ATOM 4268 N N . SER A 1 73 ? 6.280 -14.112 8.149 1.00 0.00 65 SER A N 3
ATOM 4269 C CA . SER A 1 73 ? 7.681 -14.500 8.030 1.00 0.00 65 SER A CA 3
ATOM 4270 C C . SER A 1 73 ? 7.836 -15.572 6.953 1.00 0.00 65 SER A C 3
ATOM 4271 O O . SER A 1 73 ? 8.631 -15.422 6.024 1.00 0.00 65 SER A O 3
ATOM 4279 N N . THR A 1 74 ? 7.060 -16.650 7.081 1.00 0.00 66 THR A N 3
ATOM 4280 C CA . THR A 1 74 ? 7.106 -17.742 6.111 1.00 0.00 66 THR A CA 3
ATOM 4281 C C . THR A 1 74 ? 6.669 -17.244 4.735 1.00 0.00 66 THR A C 3
ATOM 4282 O O . THR A 1 74 ? 7.322 -17.519 3.728 1.00 0.00 66 THR A O 3
ATOM 4293 N N . ASN A 1 75 ? 5.575 -16.487 4.705 1.00 0.00 67 ASN A N 3
ATOM 4294 C CA . ASN A 1 75 ? 5.078 -15.928 3.452 1.00 0.00 67 ASN A CA 3
ATOM 4295 C C . ASN A 1 75 ? 5.074 -14.402 3.555 1.00 0.00 67 ASN A C 3
ATOM 4296 O O . ASN A 1 75 ? 4.038 -13.785 3.813 1.00 0.00 67 ASN A O 3
ATOM 4307 N N . PRO A 1 76 ? 6.212 -13.779 3.397 1.00 0.00 68 PRO A N 3
ATOM 4308 C CA . PRO A 1 76 ? 6.330 -12.299 3.510 1.00 0.00 68 PRO A CA 3
ATOM 4309 C C . PRO A 1 76 ? 5.781 -11.550 2.310 1.00 0.00 68 PRO A C 3
ATOM 4310 O O . PRO A 1 76 ? 5.880 -12.011 1.171 1.00 0.00 68 PRO A O 3
ATOM 4321 N N . THR A 1 77 ? 5.239 -10.370 2.575 1.00 0.00 69 THR A N 3
ATOM 4322 C CA . THR A 1 77 ? 4.717 -9.535 1.515 1.00 0.00 69 THR A CA 3
ATOM 4323 C C . THR A 1 77 ? 5.884 -9.160 0.611 1.00 0.00 69 THR A C 3
ATOM 4324 O O . THR A 1 77 ? 7.041 -9.292 1.010 1.00 0.00 69 THR A O 3
ATOM 4335 N N . GLN A 1 78 ? 5.600 -8.739 -0.610 1.00 0.00 70 GLN A N 3
ATOM 4336 C CA . GLN A 1 78 ? 6.675 -8.409 -1.540 1.00 0.00 70 GLN A CA 3
ATOM 4337 C C . GLN A 1 78 ? 6.468 -7.048 -2.179 1.00 0.00 70 GLN A C 3
ATOM 4338 O O . GLN A 1 78 ? 5.339 -6.620 -2.400 1.00 0.00 70 GLN A O 3
ATOM 4352 N N . VAL A 1 79 ? 7.574 -6.381 -2.494 1.00 0.00 71 VAL A N 3
ATOM 4353 C CA . VAL A 1 79 ? 7.505 -5.069 -3.137 1.00 0.00 71 VAL A CA 3
ATOM 4354 C C . VAL A 1 79 ? 8.330 -5.040 -4.417 1.00 0.00 71 VAL A C 3
ATOM 4355 O O . VAL A 1 79 ? 9.513 -5.377 -4.415 1.00 0.00 71 VAL A O 3
ATOM 4368 N N . ASN A 1 80 ? 7.700 -4.613 -5.503 1.00 0.00 72 ASN A N 3
ATOM 4369 C CA . ASN A 1 80 ? 8.382 -4.516 -6.787 1.00 0.00 72 ASN A CA 3
ATOM 4370 C C . ASN A 1 80 ? 9.184 -5.779 -7.083 1.00 0.00 72 ASN A C 3
ATOM 4371 O O . ASN A 1 80 ? 10.215 -5.727 -7.755 1.00 0.00 72 ASN A O 3
ATOM 4382 N N . GLY A 1 81 ? 8.697 -6.913 -6.593 1.00 0.00 73 GLY A N 3
ATOM 4383 C CA . GLY A 1 81 ? 9.368 -8.187 -6.831 1.00 0.00 73 GLY A CA 3
ATOM 4384 C C . GLY A 1 81 ? 10.492 -8.432 -5.828 1.00 0.00 73 GLY A C 3
ATOM 4385 O O . GLY A 1 81 ? 11.334 -9.305 -6.035 1.00 0.00 73 GLY A O 3
ATOM 4389 N N . SER A 1 82 ? 10.499 -7.669 -4.741 1.00 0.00 74 SER A N 3
ATOM 4390 C CA . SER A 1 82 ? 11.532 -7.830 -3.720 1.00 0.00 74 SER A CA 3
ATOM 4391 C C . SER A 1 82 ? 10.921 -8.301 -2.409 1.00 0.00 74 SER A C 3
ATOM 4392 O O . SER A 1 82 ? 9.895 -7.786 -1.968 1.00 0.00 74 SER A O 3
ATOM 4400 N N . VAL A 1 83 ? 11.559 -9.288 -1.794 1.00 0.00 75 VAL A N 3
ATOM 4401 C CA . VAL A 1 83 ? 11.066 -9.823 -0.536 1.00 0.00 75 VAL A CA 3
ATOM 4402 C C . VAL A 1 83 ? 11.173 -8.793 0.572 1.00 0.00 75 VAL A C 3
ATOM 4403 O O . VAL A 1 83 ? 12.101 -7.985 0.612 1.00 0.00 75 VAL A O 3
ATOM 4416 N N . ILE A 1 84 ? 10.206 -8.841 1.469 1.00 0.00 76 ILE A N 3
ATOM 4417 C CA . ILE A 1 84 ? 10.160 -7.927 2.596 1.00 0.00 76 ILE A CA 3
ATOM 4418 C C . ILE A 1 84 ? 10.447 -8.676 3.894 1.00 0.00 76 ILE A C 3
ATOM 4419 O O . ILE A 1 84 ? 9.668 -9.531 4.315 1.00 0.00 76 ILE A O 3
ATOM 4435 N N . ASP A 1 85 ? 11.570 -8.349 4.524 1.00 0.00 77 ASP A N 3
ATOM 4436 C CA . ASP A 1 85 ? 11.948 -8.998 5.774 1.00 0.00 77 ASP A CA 3
ATOM 4437 C C . ASP A 1 85 ? 11.485 -8.167 6.963 1.00 0.00 77 ASP A C 3
ATOM 4438 O O . ASP A 1 85 ? 11.251 -8.690 8.051 1.00 0.00 77 ASP A O 3
ATOM 4447 N N . GLU A 1 86 ? 11.368 -6.863 6.743 1.00 0.00 78 GLU A N 3
ATOM 4448 C CA . GLU A 1 86 ? 10.948 -5.946 7.793 1.00 0.00 78 GLU A CA 3
ATOM 4449 C C . GLU A 1 86 ? 10.160 -4.791 7.175 1.00 0.00 78 GLU A C 3
ATOM 4450 O O . GLU A 1 86 ? 10.106 -4.672 5.953 1.00 0.00 78 GLU A O 3
ATOM 4462 N N . PRO A 1 87 ? 9.554 -3.942 7.971 1.00 0.00 79 PRO A N 3
ATOM 4463 C CA . PRO A 1 87 ? 8.774 -2.784 7.434 1.00 0.00 79 PRO A CA 3
ATOM 4464 C C . PRO A 1 87 ? 9.635 -1.916 6.519 1.00 0.00 79 PRO A C 3
ATOM 4465 O O . PRO A 1 87 ? 10.810 -1.680 6.803 1.00 0.00 79 PRO A O 3
ATOM 4476 N N . VAL A 1 88 ? 9.052 -1.453 5.416 1.00 0.00 80 VAL A N 3
ATOM 4477 C CA . VAL A 1 88 ? 9.794 -0.625 4.469 1.00 0.00 80 VAL A CA 3
ATOM 4478 C C . VAL A 1 88 ? 8.977 0.585 4.031 1.00 0.00 80 VAL A C 3
ATOM 4479 O O . VAL A 1 88 ? 7.752 0.604 4.162 1.00 0.00 80 VAL A O 3
ATOM 4492 N N . ARG A 1 89 ? 9.665 1.588 3.494 1.00 0.00 81 ARG A N 3
ATOM 4493 C CA . ARG A 1 89 ? 8.995 2.793 3.023 1.00 0.00 81 ARG A CA 3
ATOM 4494 C C . ARG A 1 89 ? 8.564 2.600 1.580 1.00 0.00 81 ARG A C 3
ATOM 4495 O O . ARG A 1 89 ? 9.299 2.028 0.773 1.00 0.00 81 ARG A O 3
ATOM 4516 N N . LEU A 1 90 ? 7.365 3.058 1.260 1.00 0.00 82 LEU A N 3
ATOM 4517 C CA . LEU A 1 90 ? 6.848 2.905 -0.086 1.00 0.00 82 LEU A CA 3
ATOM 4518 C C . LEU A 1 90 ? 6.918 4.215 -0.849 1.00 0.00 82 LEU A C 3
ATOM 4519 O O . LEU A 1 90 ? 6.576 5.276 -0.323 1.00 0.00 82 LEU A O 3
ATOM 4535 N N . LYS A 1 91 ? 7.344 4.129 -2.098 1.00 0.00 83 LYS A N 3
ATOM 4536 C CA . LYS A 1 91 ? 7.434 5.306 -2.944 1.00 0.00 83 LYS A CA 3
ATOM 4537 C C . LYS A 1 91 ? 6.181 5.399 -3.798 1.00 0.00 83 LYS A C 3
ATOM 4538 O O . LYS A 1 91 ? 5.375 4.468 -3.825 1.00 0.00 83 LYS A O 3
ATOM 4557 N N . HIS A 1 92 ? 5.998 6.517 -4.481 1.00 0.00 84 HIS A N 3
ATOM 4558 C CA . HIS A 1 92 ? 4.814 6.678 -5.302 1.00 0.00 84 HIS A CA 3
ATOM 4559 C C . HIS A 1 92 ? 4.872 5.729 -6.491 1.00 0.00 84 HIS A C 3
ATOM 4560 O O . HIS A 1 92 ? 5.890 5.640 -7.177 1.00 0.00 84 HIS A O 3
ATOM 4575 N N . GLY A 1 93 ? 3.776 5.018 -6.721 1.00 0.00 85 GLY A N 3
ATOM 4576 C CA . GLY A 1 93 ? 3.715 4.070 -7.827 1.00 0.00 85 GLY A CA 3
ATOM 4577 C C . GLY A 1 93 ? 4.343 2.731 -7.445 1.00 0.00 85 GLY A C 3
ATOM 4578 O O . GLY A 1 93 ? 4.688 1.930 -8.314 1.00 0.00 85 GLY A O 3
ATOM 4582 N N . ASP A 1 94 ? 4.491 2.488 -6.144 1.00 0.00 86 ASP A N 3
ATOM 4583 C CA . ASP A 1 94 ? 5.076 1.234 -5.677 1.00 0.00 86 ASP A CA 3
ATOM 4584 C C . ASP A 1 94 ? 4.088 0.085 -5.835 1.00 0.00 86 ASP A C 3
ATOM 4585 O O . ASP A 1 94 ? 2.875 0.279 -5.747 1.00 0.00 86 ASP A O 3
ATOM 4594 N N . VAL A 1 95 ? 4.617 -1.111 -6.060 1.00 0.00 87 VAL A N 3
ATOM 4595 C CA . VAL A 1 95 ? 3.777 -2.292 -6.223 1.00 0.00 87 VAL A CA 3
ATOM 4596 C C . VAL A 1 95 ? 4.031 -3.282 -5.094 1.00 0.00 87 VAL A C 3
ATOM 4597 O O . VAL A 1 95 ? 5.177 -3.600 -4.781 1.00 0.00 87 VAL A O 3
ATOM 4610 N N . ILE A 1 96 ? 2.954 -3.767 -4.488 1.00 0.00 88 ILE A N 3
ATOM 4611 C CA . ILE A 1 96 ? 3.067 -4.723 -3.395 1.00 0.00 88 ILE A CA 3
ATOM 4612 C C . ILE A 1 96 ? 2.390 -6.030 -3.776 1.00 0.00 88 ILE A C 3
ATOM 4613 O O . ILE A 1 96 ? 1.280 -6.035 -4.307 1.00 0.00 88 ILE A O 3
ATOM 4629 N N . THR A 1 97 ? 3.068 -7.130 -3.517 1.00 0.00 89 THR A N 3
ATOM 4630 C CA . THR A 1 97 ? 2.524 -8.439 -3.853 1.00 0.00 89 THR A CA 3
ATOM 4631 C C . THR A 1 97 ? 2.591 -9.402 -2.668 1.00 0.00 89 THR A C 3
ATOM 4632 O O . THR A 1 97 ? 3.647 -9.593 -2.063 1.00 0.00 89 THR A O 3
ATOM 4643 N N . ILE A 1 98 ? 1.454 -10.026 -2.366 1.00 0.00 90 ILE A N 3
ATOM 4644 C CA . ILE A 1 98 ? 1.371 -10.997 -1.278 1.00 0.00 90 ILE A CA 3
ATOM 4645 C C . ILE A 1 98 ? 1.578 -12.399 -1.880 1.00 0.00 90 ILE A C 3
ATOM 4646 O O . ILE A 1 98 ? 2.362 -12.547 -2.817 1.00 0.00 90 ILE A O 3
ATOM 4662 N N . ILE A 1 99 ? 0.914 -13.423 -1.355 1.00 0.00 91 ILE A N 3
ATOM 4663 C CA . ILE A 1 99 ? 1.089 -14.773 -1.876 1.00 0.00 91 ILE A CA 3
ATOM 4664 C C . ILE A 1 99 ? 0.636 -14.891 -3.331 1.00 0.00 91 ILE A C 3
ATOM 4665 O O . ILE A 1 99 ? 1.327 -15.502 -4.147 1.00 0.00 91 ILE A O 3
ATOM 4681 N N . ASP A 1 100 ? -0.520 -14.320 -3.661 1.00 0.00 92 ASP A N 3
ATOM 4682 C CA . ASP A 1 100 ? -1.014 -14.398 -5.034 1.00 0.00 92 ASP A CA 3
ATOM 4683 C C . ASP A 1 100 ? -1.818 -13.157 -5.414 1.00 0.00 92 ASP A C 3
ATOM 4684 O O . ASP A 1 100 ? -2.578 -13.182 -6.380 1.00 0.00 92 ASP A O 3
ATOM 4693 N N . ARG A 1 101 ? -1.656 -12.078 -4.654 1.00 0.00 93 ARG A N 3
ATOM 4694 C CA . ARG A 1 101 ? -2.392 -10.848 -4.942 1.00 0.00 93 ARG A CA 3
ATOM 4695 C C . ARG A 1 101 ? -1.431 -9.682 -5.135 1.00 0.00 93 ARG A C 3
ATOM 4696 O O . ARG A 1 101 ? -0.311 -9.697 -4.623 1.00 0.00 93 ARG A O 3
ATOM 4717 N N . SER A 1 102 ? -1.870 -8.678 -5.888 1.00 0.00 94 SER A N 3
ATOM 4718 C CA . SER A 1 102 ? -1.031 -7.516 -6.153 1.00 0.00 94 SER A CA 3
ATOM 4719 C C . SER A 1 102 ? -1.734 -6.218 -5.762 1.00 0.00 94 SER A C 3
ATOM 4720 O O . SER A 1 102 ? -2.883 -5.983 -6.128 1.00 0.00 94 SER A O 3
ATOM 4728 N N . PHE A 1 103 ? -1.014 -5.373 -5.031 1.00 0.00 95 PHE A N 3
ATOM 4729 C CA . PHE A 1 103 ? -1.540 -4.081 -4.597 1.00 0.00 95 PHE A CA 3
ATOM 4730 C C . PHE A 1 103 ? -0.534 -2.987 -4.939 1.00 0.00 95 PHE A C 3
ATOM 4731 O O . PHE A 1 103 ? 0.670 -3.220 -4.884 1.00 0.00 95 PHE A O 3
ATOM 4748 N N . ARG A 1 104 ? -1.013 -1.796 -5.291 1.00 0.00 96 ARG A N 3
ATOM 4749 C CA . ARG A 1 104 ? -0.098 -0.709 -5.628 1.00 0.00 96 ARG A CA 3
ATOM 4750 C C . ARG A 1 104 ? -0.534 0.587 -4.947 1.00 0.00 96 ARG A C 3
ATOM 4751 O O . ARG A 1 104 ? -1.704 0.968 -5.003 1.00 0.00 96 ARG A O 3
ATOM 4772 N N . TYR A 1 105 ? 0.416 1.249 -4.291 1.00 0.00 97 TYR A N 3
ATOM 4773 C CA . TYR A 1 105 ? 0.132 2.491 -3.574 1.00 0.00 97 TYR A CA 3
ATOM 4774 C C . TYR A 1 105 ? 0.533 3.714 -4.397 1.00 0.00 97 TYR A C 3
ATOM 4775 O O . TYR A 1 105 ? 1.669 3.809 -4.860 1.00 0.00 97 TYR A O 3
ATOM 4793 N N . GLU A 1 106 ? -0.401 4.656 -4.576 1.00 0.00 98 GLU A N 3
ATOM 4794 C CA . GLU A 1 106 ? -0.098 5.860 -5.346 1.00 0.00 98 GLU A CA 3
ATOM 4795 C C . GLU A 1 106 ? -0.778 7.090 -4.746 1.00 0.00 98 GLU A C 3
ATOM 4796 O O . GLU A 1 106 ? -1.955 7.056 -4.386 1.00 0.00 98 GLU A O 3
ATOM 4808 N N . ASN A 1 107 ? -0.023 8.182 -4.660 1.00 0.00 99 ASN A N 3
ATOM 4809 C CA . ASN A 1 107 ? -0.552 9.435 -4.123 1.00 0.00 99 ASN A CA 3
ATOM 4810 C C . ASN A 1 107 ? -0.476 10.533 -5.181 1.00 0.00 99 ASN A C 3
ATOM 4811 O O . ASN A 1 107 ? 0.603 11.051 -5.470 1.00 0.00 99 ASN A O 3
ATOM 4822 N N . GLU A 1 108 ? -1.618 10.885 -5.760 1.00 0.00 100 GLU A N 3
ATOM 4823 C CA . GLU A 1 108 ? -1.648 11.921 -6.787 1.00 0.00 100 GLU A CA 3
ATOM 4824 C C . GLU A 1 108 ? -1.895 13.293 -6.167 1.00 0.00 100 GLU A C 3
ATOM 4825 O O . GLU A 1 108 ? -2.721 13.441 -5.266 1.00 0.00 100 GLU A O 3
ATOM 4837 N N . MET A 1 9 ? -8.279 16.727 4.430 1.00 0.00 1 MET A N 4
ATOM 4838 C CA . MET A 1 9 ? -9.736 16.975 4.239 1.00 0.00 1 MET A CA 4
ATOM 4839 C C . MET A 1 9 ? -10.097 16.785 2.765 1.00 0.00 1 MET A C 4
ATOM 4840 O O . MET A 1 9 ? -11.212 17.084 2.342 1.00 0.00 1 MET A O 4
ATOM 4854 N N . TRP A 1 10 ? -9.141 16.279 1.995 1.00 0.00 2 TRP A N 4
ATOM 4855 C CA . TRP A 1 10 ? -9.345 16.039 0.571 1.00 0.00 2 TRP A CA 4
ATOM 4856 C C . TRP A 1 10 ? -8.193 15.190 0.038 1.00 0.00 2 TRP A C 4
ATOM 4857 O O . TRP A 1 10 ? -7.377 15.666 -0.750 1.00 0.00 2 TRP A O 4
ATOM 4878 N N . PRO A 1 11 ? -8.097 13.960 0.480 1.00 0.00 3 PRO A N 4
ATOM 4879 C CA . PRO A 1 11 ? -6.999 13.033 0.064 1.00 0.00 3 PRO A CA 4
ATOM 4880 C C . PRO A 1 11 ? -7.130 12.566 -1.387 1.00 0.00 3 PRO A C 4
ATOM 4881 O O . PRO A 1 11 ? -8.235 12.379 -1.893 1.00 0.00 3 PRO A O 4
ATOM 4892 N N . THR A 1 12 ? -5.989 12.383 -2.051 1.00 0.00 4 THR A N 4
ATOM 4893 C CA . THR A 1 12 ? -5.986 11.942 -3.444 1.00 0.00 4 THR A CA 4
ATOM 4894 C C . THR A 1 12 ? -5.244 10.620 -3.603 1.00 0.00 4 THR A C 4
ATOM 4895 O O . THR A 1 12 ? -4.820 10.262 -4.703 1.00 0.00 4 THR A O 4
ATOM 4906 N N . ARG A 1 13 ? -5.093 9.902 -2.502 1.00 0.00 5 ARG A N 4
ATOM 4907 C CA . ARG A 1 13 ? -4.401 8.617 -2.526 1.00 0.00 5 ARG A CA 4
ATOM 4908 C C . ARG A 1 13 ? -5.400 7.471 -2.605 1.00 0.00 5 ARG A C 4
ATOM 4909 O O . ARG A 1 13 ? -6.396 7.452 -1.882 1.00 0.00 5 ARG A O 4
ATOM 4930 N N . ARG A 1 14 ? -5.126 6.514 -3.484 1.00 0.00 6 ARG A N 4
ATOM 4931 C CA . ARG A 1 14 ? -6.008 5.366 -3.643 1.00 0.00 6 ARG A CA 4
ATOM 4932 C C . ARG A 1 14 ? -5.205 4.078 -3.770 1.00 0.00 6 ARG A C 4
ATOM 4933 O O . ARG A 1 14 ? -4.146 4.059 -4.399 1.00 0.00 6 ARG A O 4
ATOM 4954 N N . LEU A 1 15 ? -5.729 2.995 -3.200 1.00 0.00 7 LEU A N 4
ATOM 4955 C CA . LEU A 1 15 ? -5.057 1.706 -3.301 1.00 0.00 7 LEU A CA 4
ATOM 4956 C C . LEU A 1 15 ? -5.889 0.820 -4.219 1.00 0.00 7 LEU A C 4
ATOM 4957 O O . LEU A 1 15 ? -7.105 0.717 -4.058 1.00 0.00 7 LEU A O 4
ATOM 4973 N N . VAL A 1 16 ? -5.241 0.214 -5.201 1.00 0.00 8 VAL A N 4
ATOM 4974 C CA . VAL A 1 16 ? -5.948 -0.621 -6.165 1.00 0.00 8 VAL A CA 4
ATOM 4975 C C . VAL A 1 16 ? -5.474 -2.069 -6.102 1.00 0.00 8 VAL A C 4
ATOM 4976 O O . VAL A 1 16 ? -4.282 -2.343 -5.969 1.00 0.00 8 VAL A O 4
ATOM 4989 N N . THR A 1 17 ? -6.426 -2.990 -6.203 1.00 0.00 9 THR A N 4
ATOM 4990 C CA . THR A 1 17 ? -6.114 -4.414 -6.168 1.00 0.00 9 THR A CA 4
ATOM 4991 C C . THR A 1 17 ? -6.302 -5.026 -7.552 1.00 0.00 9 THR A C 4
ATOM 4992 O O . THR A 1 17 ? -7.402 -5.000 -8.103 1.00 0.00 9 THR A O 4
ATOM 5003 N N . ILE A 1 18 ? -5.227 -5.572 -8.116 1.00 0.00 10 ILE A N 4
ATOM 5004 C CA . ILE A 1 18 ? -5.307 -6.175 -9.444 1.00 0.00 10 ILE A CA 4
ATOM 5005 C C . ILE A 1 18 ? -5.879 -7.595 -9.365 1.00 0.00 10 ILE A C 4
ATOM 5006 O O . ILE A 1 18 ? -5.358 -8.446 -8.641 1.00 0.00 10 ILE A O 4
ATOM 5022 N N . LYS A 1 19 ? -6.950 -7.841 -10.120 1.00 0.00 11 LYS A N 4
ATOM 5023 C CA . LYS A 1 19 ? -7.590 -9.160 -10.135 1.00 0.00 11 LYS A CA 4
ATOM 5024 C C . LYS A 1 19 ? -6.756 -10.162 -10.938 1.00 0.00 11 LYS A C 4
ATOM 5025 O O . LYS A 1 19 ? -6.190 -9.817 -11.973 1.00 0.00 11 LYS A O 4
ATOM 5044 N N . ARG A 1 20 ? -6.676 -11.399 -10.444 1.00 0.00 12 ARG A N 4
ATOM 5045 C CA . ARG A 1 20 ? -5.894 -12.440 -11.116 1.00 0.00 12 ARG A CA 4
ATOM 5046 C C . ARG A 1 20 ? -4.625 -11.839 -11.711 1.00 0.00 12 ARG A C 4
ATOM 5047 O O . ARG A 1 20 ? -3.636 -11.636 -11.009 1.00 0.00 12 ARG A O 4
ATOM 5068 N N . SER A 1 21 ? -4.662 -11.557 -13.007 1.00 0.00 13 SER A N 4
ATOM 5069 C CA . SER A 1 21 ? -3.513 -10.980 -13.685 1.00 0.00 13 SER A CA 4
ATOM 5070 C C . SER A 1 21 ? -3.933 -10.392 -15.030 1.00 0.00 13 SER A C 4
ATOM 5071 O O . SER A 1 21 ? -4.463 -11.100 -15.884 1.00 0.00 13 SER A O 4
ATOM 5079 N N . GLY A 1 22 ? -3.686 -9.101 -15.214 1.00 0.00 14 GLY A N 4
ATOM 5080 C CA . GLY A 1 22 ? -4.040 -8.442 -16.468 1.00 0.00 14 GLY A CA 4
ATOM 5081 C C . GLY A 1 22 ? -5.338 -7.642 -16.347 1.00 0.00 14 GLY A C 4
ATOM 5082 O O . GLY A 1 22 ? -5.614 -6.772 -17.173 1.00 0.00 14 GLY A O 4
ATOM 5086 N N . VAL A 1 23 ? -6.133 -7.934 -15.320 1.00 0.00 15 VAL A N 4
ATOM 5087 C CA . VAL A 1 23 ? -7.394 -7.220 -15.124 1.00 0.00 15 VAL A CA 4
ATOM 5088 C C . VAL A 1 23 ? -7.434 -6.546 -13.763 1.00 0.00 15 VAL A C 4
ATOM 5089 O O . VAL A 1 23 ? -7.140 -7.160 -12.737 1.00 0.00 15 VAL A O 4
ATOM 5102 N N . ASP A 1 24 ? -7.804 -5.271 -13.765 1.00 0.00 16 ASP A N 4
ATOM 5103 C CA . ASP A 1 24 ? -7.883 -4.510 -12.531 1.00 0.00 16 ASP A CA 4
ATOM 5104 C C . ASP A 1 24 ? -9.034 -5.018 -11.671 1.00 0.00 16 ASP A C 4
ATOM 5105 O O . ASP A 1 24 ? -10.119 -5.305 -12.174 1.00 0.00 16 ASP A O 4
ATOM 5114 N N . GLY A 1 25 ? -8.785 -5.123 -10.373 1.00 0.00 17 GLY A N 4
ATOM 5115 C CA . GLY A 1 25 ? -9.802 -5.593 -9.443 1.00 0.00 17 GLY A CA 4
ATOM 5116 C C . GLY A 1 25 ? -10.426 -4.420 -8.696 1.00 0.00 17 GLY A C 4
ATOM 5117 O O . GLY A 1 25 ? -10.290 -3.266 -9.103 1.00 0.00 17 GLY A O 4
ATOM 5121 N N . PRO A 1 26 ? -11.105 -4.695 -7.619 1.00 0.00 18 PRO A N 4
ATOM 5122 C CA . PRO A 1 26 ? -11.769 -3.645 -6.785 1.00 0.00 18 PRO A CA 4
ATOM 5123 C C . PRO A 1 26 ? -10.770 -2.632 -6.226 1.00 0.00 18 PRO A C 4
ATOM 5124 O O . PRO A 1 26 ? -9.637 -2.983 -5.900 1.00 0.00 18 PRO A O 4
ATOM 5135 N N . HIS A 1 27 ? -11.200 -1.376 -6.101 1.00 0.00 19 HIS A N 4
ATOM 5136 C CA . HIS A 1 27 ? -10.329 -0.336 -5.560 1.00 0.00 19 HIS A CA 4
ATOM 5137 C C . HIS A 1 27 ? -10.584 -0.177 -4.065 1.00 0.00 19 HIS A C 4
ATOM 5138 O O . HIS A 1 27 ? -11.582 -0.675 -3.541 1.00 0.00 19 HIS A O 4
ATOM 5153 N N . PHE A 1 28 ? -9.679 0.515 -3.380 1.00 0.00 20 PHE A N 4
ATOM 5154 C CA . PHE A 1 28 ? -9.827 0.722 -1.948 1.00 0.00 20 PHE A CA 4
ATOM 5155 C C . PHE A 1 28 ? -9.419 2.136 -1.549 1.00 0.00 20 PHE A C 4
ATOM 5156 O O . PHE A 1 28 ? -8.259 2.375 -1.215 1.00 0.00 20 PHE A O 4
ATOM 5173 N N . PRO A 1 29 ? -10.338 3.070 -1.556 1.00 0.00 21 PRO A N 4
ATOM 5174 C CA . PRO A 1 29 ? -10.040 4.478 -1.158 1.00 0.00 21 PRO A CA 4
ATOM 5175 C C . PRO A 1 29 ? -9.490 4.531 0.262 1.00 0.00 21 PRO A C 4
ATOM 5176 O O . PRO A 1 29 ? -9.888 3.737 1.113 1.00 0.00 21 PRO A O 4
ATOM 5187 N N . LEU A 1 30 ? -8.564 5.445 0.519 1.00 0.00 22 LEU A N 4
ATOM 5188 C CA . LEU A 1 30 ? -7.979 5.532 1.852 1.00 0.00 22 LEU A CA 4
ATOM 5189 C C . LEU A 1 30 ? -8.711 6.547 2.717 1.00 0.00 22 LEU A C 4
ATOM 5190 O O . LEU A 1 30 ? -8.802 7.726 2.381 1.00 0.00 22 LEU A O 4
ATOM 5206 N N . SER A 1 31 ? -9.223 6.064 3.839 1.00 0.00 23 SER A N 4
ATOM 5207 C CA . SER A 1 31 ? -9.945 6.911 4.778 1.00 0.00 23 SER A CA 4
ATOM 5208 C C . SER A 1 31 ? -9.470 6.641 6.204 1.00 0.00 23 SER A C 4
ATOM 5209 O O . SER A 1 31 ? -9.762 7.404 7.121 1.00 0.00 23 SER A O 4
ATOM 5217 N N . LEU A 1 32 ? -8.726 5.549 6.379 1.00 0.00 24 LEU A N 4
ATOM 5218 C CA . LEU A 1 32 ? -8.203 5.181 7.689 1.00 0.00 24 LEU A CA 4
ATOM 5219 C C . LEU A 1 32 ? -6.711 5.491 7.760 1.00 0.00 24 LEU A C 4
ATOM 5220 O O . LEU A 1 32 ? -5.985 5.330 6.776 1.00 0.00 24 LEU A O 4
ATOM 5236 N N . SER A 1 33 ? -6.262 5.959 8.921 1.00 0.00 25 SER A N 4
ATOM 5237 C CA . SER A 1 33 ? -4.858 6.310 9.097 1.00 0.00 25 SER A CA 4
ATOM 5238 C C . SER A 1 33 ? -3.962 5.076 8.989 1.00 0.00 25 SER A C 4
ATOM 5239 O O . SER A 1 33 ? -2.758 5.195 8.762 1.00 0.00 25 SER A O 4
ATOM 5247 N N . THR A 1 34 ? -4.545 3.895 9.166 1.00 0.00 26 THR A N 4
ATOM 5248 C CA . THR A 1 34 ? -3.768 2.663 9.091 1.00 0.00 26 THR A CA 4
ATOM 5249 C C . THR A 1 34 ? -4.457 1.626 8.206 1.00 0.00 26 THR A C 4
ATOM 5250 O O . THR A 1 34 ? -5.638 1.331 8.391 1.00 0.00 26 THR A O 4
ATOM 5261 N N . CYS A 1 35 ? -3.707 1.061 7.259 1.00 0.00 27 CYS A N 4
ATOM 5262 C CA . CYS A 1 35 ? -4.260 0.036 6.368 1.00 0.00 27 CYS A CA 4
ATOM 5263 C C . CYS A 1 35 ? -3.765 -1.351 6.788 1.00 0.00 27 CYS A C 4
ATOM 5264 O O . CYS A 1 35 ? -2.570 -1.555 7.009 1.00 0.00 27 CYS A O 4
ATOM 5272 N N . LEU A 1 36 ? -4.696 -2.294 6.917 1.00 0.00 28 LEU A N 4
ATOM 5273 C CA . LEU A 1 36 ? -4.353 -3.654 7.335 1.00 0.00 28 LEU A CA 4
ATOM 5274 C C . LEU A 1 36 ? -4.832 -4.689 6.311 1.00 0.00 28 LEU A C 4
ATOM 5275 O O . LEU A 1 36 ? -5.962 -4.627 5.816 1.00 0.00 28 LEU A O 4
ATOM 5291 N N . PHE A 1 37 ? -3.949 -5.635 6.000 1.00 0.00 29 PHE A N 4
ATOM 5292 C CA . PHE A 1 37 ? -4.247 -6.689 5.038 1.00 0.00 29 PHE A CA 4
ATOM 5293 C C . PHE A 1 37 ? -4.473 -8.012 5.750 1.00 0.00 29 PHE A C 4
ATOM 5294 O O . PHE A 1 37 ? -3.901 -8.253 6.812 1.00 0.00 29 PHE A O 4
ATOM 5311 N N . GLY A 1 38 ? -5.287 -8.882 5.158 1.00 0.00 30 GLY A N 4
ATOM 5312 C CA . GLY A 1 38 ? -5.532 -10.177 5.765 1.00 0.00 30 GLY A CA 4
ATOM 5313 C C . GLY A 1 38 ? -6.934 -10.701 5.491 1.00 0.00 30 GLY A C 4
ATOM 5314 O O . GLY A 1 38 ? -7.851 -9.948 5.161 1.00 0.00 30 GLY A O 4
ATOM 5318 N N . ARG A 1 39 ? -7.070 -12.014 5.644 1.00 0.00 31 ARG A N 4
ATOM 5319 C CA . ARG A 1 39 ? -8.335 -12.703 5.437 1.00 0.00 31 ARG A CA 4
ATOM 5320 C C . ARG A 1 39 ? -9.360 -12.298 6.494 1.00 0.00 31 ARG A C 4
ATOM 5321 O O . ARG A 1 39 ? -10.541 -12.130 6.192 1.00 0.00 31 ARG A O 4
ATOM 5342 N N . GLY A 1 40 ? -8.905 -12.158 7.734 1.00 0.00 32 GLY A N 4
ATOM 5343 C CA . GLY A 1 40 ? -9.796 -11.785 8.830 1.00 0.00 32 GLY A CA 4
ATOM 5344 C C . GLY A 1 40 ? -10.549 -10.493 8.519 1.00 0.00 32 GLY A C 4
ATOM 5345 O O . GLY A 1 40 ? -10.066 -9.644 7.771 1.00 0.00 32 GLY A O 4
ATOM 5349 N N . ILE A 1 41 ? -11.739 -10.362 9.099 1.00 0.00 33 ILE A N 4
ATOM 5350 C CA . ILE A 1 41 ? -12.573 -9.181 8.883 1.00 0.00 33 ILE A CA 4
ATOM 5351 C C . ILE A 1 41 ? -11.914 -7.928 9.452 1.00 0.00 33 ILE A C 4
ATOM 5352 O O . ILE A 1 41 ? -12.174 -6.814 8.995 1.00 0.00 33 ILE A O 4
ATOM 5368 N N . GLU A 1 42 ? -11.077 -8.119 10.463 1.00 0.00 34 GLU A N 4
ATOM 5369 C CA . GLU A 1 42 ? -10.399 -7.003 11.115 1.00 0.00 34 GLU A CA 4
ATOM 5370 C C . GLU A 1 42 ? -9.544 -6.211 10.125 1.00 0.00 34 GLU A C 4
ATOM 5371 O O . GLU A 1 42 ? -9.307 -5.020 10.318 1.00 0.00 34 GLU A O 4
ATOM 5383 N N . CYS A 1 43 ? -9.073 -6.874 9.072 1.00 0.00 35 CYS A N 4
ATOM 5384 C CA . CYS A 1 43 ? -8.235 -6.211 8.077 1.00 0.00 35 CYS A CA 4
ATOM 5385 C C . CYS A 1 43 ? -9.034 -5.197 7.259 1.00 0.00 35 CYS A C 4
ATOM 5386 O O . CYS A 1 43 ? -10.101 -5.513 6.733 1.00 0.00 35 CYS A O 4
ATOM 5394 N N . ASP A 1 44 ? -8.490 -3.986 7.137 1.00 0.00 36 ASP A N 4
ATOM 5395 C CA . ASP A 1 44 ? -9.143 -2.937 6.355 1.00 0.00 36 ASP A CA 4
ATOM 5396 C C . ASP A 1 44 ? -9.180 -3.377 4.907 1.00 0.00 36 ASP A C 4
ATOM 5397 O O . ASP A 1 44 ? -10.137 -3.121 4.175 1.00 0.00 36 ASP A O 4
ATOM 5406 N N . ILE A 1 45 ? -8.122 -4.064 4.520 1.00 0.00 37 ILE A N 4
ATOM 5407 C CA . ILE A 1 45 ? -7.999 -4.588 3.176 1.00 0.00 37 ILE A CA 4
ATOM 5408 C C . ILE A 1 45 ? -8.199 -6.098 3.233 1.00 0.00 37 ILE A C 4
ATOM 5409 O O . ILE A 1 45 ? -7.233 -6.862 3.264 1.00 0.00 37 ILE A O 4
ATOM 5425 N N . ARG A 1 46 ? -9.457 -6.525 3.282 1.00 0.00 38 ARG A N 4
ATOM 5426 C CA . ARG A 1 46 ? -9.754 -7.946 3.376 1.00 0.00 38 ARG A CA 4
ATOM 5427 C C . ARG A 1 46 ? -9.317 -8.672 2.113 1.00 0.00 38 ARG A C 4
ATOM 5428 O O . ARG A 1 46 ? -9.610 -8.241 0.997 1.00 0.00 38 ARG A O 4
ATOM 5449 N N . ILE A 1 47 ? -8.614 -9.781 2.305 1.00 0.00 39 ILE A N 4
ATOM 5450 C CA . ILE A 1 47 ? -8.131 -10.582 1.188 1.00 0.00 39 ILE A CA 4
ATOM 5451 C C . ILE A 1 47 ? -8.755 -11.975 1.233 1.00 0.00 39 ILE A C 4
ATOM 5452 O O . ILE A 1 47 ? -8.651 -12.669 2.240 1.00 0.00 39 ILE A O 4
ATOM 5468 N N . GLN A 1 48 ? -9.398 -12.396 0.146 1.00 0.00 40 GLN A N 4
ATOM 5469 C CA . GLN A 1 48 ? -10.013 -13.723 0.133 1.00 0.00 40 GLN A CA 4
ATOM 5470 C C . GLN A 1 48 ? -9.038 -14.781 -0.387 1.00 0.00 40 GLN A C 4
ATOM 5471 O O . GLN A 1 48 ? -9.099 -15.181 -1.551 1.00 0.00 40 GLN A O 4
ATOM 5485 N N . LEU A 1 49 ? -8.165 -15.248 0.500 1.00 0.00 41 LEU A N 4
ATOM 5486 C CA . LEU A 1 49 ? -7.197 -16.287 0.153 1.00 0.00 41 LEU A CA 4
ATOM 5487 C C . LEU A 1 49 ? -6.768 -17.030 1.425 1.00 0.00 41 LEU A C 4
ATOM 5488 O O . LEU A 1 49 ? -6.073 -16.462 2.263 1.00 0.00 41 LEU A O 4
ATOM 5504 N N . PRO A 1 50 ? -7.150 -18.268 1.600 1.00 0.00 42 PRO A N 4
ATOM 5505 C CA . PRO A 1 50 ? -6.763 -19.051 2.817 1.00 0.00 42 PRO A CA 4
ATOM 5506 C C . PRO A 1 50 ? -5.260 -18.995 3.110 1.00 0.00 42 PRO A C 4
ATOM 5507 O O . PRO A 1 50 ? -4.850 -18.969 4.271 1.00 0.00 42 PRO A O 4
ATOM 5518 N N . VAL A 1 51 ? -4.444 -18.991 2.061 1.00 0.00 43 VAL A N 4
ATOM 5519 C CA . VAL A 1 51 ? -2.991 -18.957 2.237 1.00 0.00 43 VAL A CA 4
ATOM 5520 C C . VAL A 1 51 ? -2.506 -17.590 2.715 1.00 0.00 43 VAL A C 4
ATOM 5521 O O . VAL A 1 51 ? -1.302 -17.340 2.754 1.00 0.00 43 VAL A O 4
ATOM 5534 N N . VAL A 1 52 ? -3.430 -16.710 3.093 1.00 0.00 44 VAL A N 4
ATOM 5535 C CA . VAL A 1 52 ? -3.037 -15.391 3.573 1.00 0.00 44 VAL A CA 4
ATOM 5536 C C . VAL A 1 52 ? -3.202 -15.338 5.082 1.00 0.00 44 VAL A C 4
ATOM 5537 O O . VAL A 1 52 ? -3.900 -16.168 5.663 1.00 0.00 44 VAL A O 4
ATOM 5550 N N . SER A 1 53 ? -2.548 -14.377 5.719 1.00 0.00 45 SER A N 4
ATOM 5551 C CA . SER A 1 53 ? -2.638 -14.264 7.174 1.00 0.00 45 SER A CA 4
ATOM 5552 C C . SER A 1 53 ? -3.570 -13.126 7.576 1.00 0.00 45 SER A C 4
ATOM 5553 O O . SER A 1 53 ? -3.739 -12.168 6.830 1.00 0.00 45 SER A O 4
ATOM 5561 N N . LYS A 1 54 ? -4.174 -13.230 8.758 1.00 0.00 46 LYS A N 4
ATOM 5562 C CA . LYS A 1 54 ? -5.082 -12.183 9.218 1.00 0.00 46 LYS A CA 4
ATOM 5563 C C . LYS A 1 54 ? -4.331 -10.862 9.315 1.00 0.00 46 LYS A C 4
ATOM 5564 O O . LYS A 1 54 ? -4.863 -9.801 8.989 1.00 0.00 46 LYS A O 4
ATOM 5583 N N . GLN A 1 55 ? -3.086 -10.944 9.748 1.00 0.00 47 GLN A N 4
ATOM 5584 C CA . GLN A 1 55 ? -2.239 -9.765 9.863 1.00 0.00 47 GLN A CA 4
ATOM 5585 C C . GLN A 1 55 ? -1.073 -9.929 8.897 1.00 0.00 47 GLN A C 4
ATOM 5586 O O . GLN A 1 55 ? 0.088 -9.793 9.276 1.00 0.00 47 GLN A O 4
ATOM 5600 N N . HIS A 1 56 ? -1.397 -10.269 7.652 1.00 0.00 48 HIS A N 4
ATOM 5601 C CA . HIS A 1 56 ? -0.380 -10.513 6.639 1.00 0.00 48 HIS A CA 4
ATOM 5602 C C . HIS A 1 56 ? 0.494 -9.293 6.404 1.00 0.00 48 HIS A C 4
ATOM 5603 O O . HIS A 1 56 ? 1.716 -9.361 6.550 1.00 0.00 48 HIS A O 4
ATOM 5618 N N . CYS A 1 57 ? -0.123 -8.179 6.047 1.00 0.00 49 CYS A N 4
ATOM 5619 C CA . CYS A 1 57 ? 0.634 -6.967 5.811 1.00 0.00 49 CYS A CA 4
ATOM 5620 C C . CYS A 1 57 ? -0.118 -5.759 6.334 1.00 0.00 49 CYS A C 4
ATOM 5621 O O . CYS A 1 57 ? -1.341 -5.781 6.465 1.00 0.00 49 CYS A O 4
ATOM 5629 N N . LYS A 1 58 ? 0.620 -4.705 6.645 1.00 0.00 50 LYS A N 4
ATOM 5630 C CA . LYS A 1 58 ? -0.002 -3.498 7.160 1.00 0.00 50 LYS A CA 4
ATOM 5631 C C . LYS A 1 58 ? 0.660 -2.255 6.600 1.00 0.00 50 LYS A C 4
ATOM 5632 O O . LYS A 1 58 ? 1.869 -2.065 6.733 1.00 0.00 50 LYS A O 4
ATOM 5651 N N . ILE A 1 59 ? -0.143 -1.399 5.982 1.00 0.00 51 ILE A N 4
ATOM 5652 C CA . ILE A 1 59 ? 0.378 -0.168 5.424 1.00 0.00 51 ILE A CA 4
ATOM 5653 C C . ILE A 1 59 ? -0.052 1.007 6.283 1.00 0.00 51 ILE A C 4
ATOM 5654 O O . ILE A 1 59 ? -1.230 1.364 6.331 1.00 0.00 51 ILE A O 4
ATOM 5670 N N . GLU A 1 60 ? 0.914 1.606 6.960 1.00 0.00 52 GLU A N 4
ATOM 5671 C CA . GLU A 1 60 ? 0.630 2.741 7.814 1.00 0.00 52 GLU A CA 4
ATOM 5672 C C . GLU A 1 60 ? 0.615 4.013 6.991 1.00 0.00 52 GLU A C 4
ATOM 5673 O O . GLU A 1 60 ? 1.465 4.214 6.125 1.00 0.00 52 GLU A O 4
ATOM 5685 N N . ILE A 1 61 ? -0.356 4.865 7.258 1.00 0.00 53 ILE A N 4
ATOM 5686 C CA . ILE A 1 61 ? -0.466 6.110 6.526 1.00 0.00 53 ILE A CA 4
ATOM 5687 C C . ILE A 1 61 ? -0.073 7.276 7.410 1.00 0.00 53 ILE A C 4
ATOM 5688 O O . ILE A 1 61 ? -0.543 7.404 8.539 1.00 0.00 53 ILE A O 4
ATOM 5704 N N . HIS A 1 62 ? 0.792 8.123 6.886 1.00 0.00 54 HIS A N 4
ATOM 5705 C CA . HIS A 1 62 ? 1.247 9.281 7.642 1.00 0.00 54 HIS A CA 4
ATOM 5706 C C . HIS A 1 62 ? 1.186 10.555 6.805 1.00 0.00 54 HIS A C 4
ATOM 5707 O O . HIS A 1 62 ? 0.551 10.576 5.750 1.00 0.00 54 HIS A O 4
ATOM 5722 N N . GLU A 1 63 ? 1.813 11.620 7.310 1.00 0.00 55 GLU A N 4
ATOM 5723 C CA . GLU A 1 63 ? 1.783 12.926 6.648 1.00 0.00 55 GLU A CA 4
ATOM 5724 C C . GLU A 1 63 ? 1.444 12.830 5.165 1.00 0.00 55 GLU A C 4
ATOM 5725 O O . GLU A 1 63 ? 0.376 13.283 4.751 1.00 0.00 55 GLU A O 4
ATOM 5737 N N . GLN A 1 64 ? 2.331 12.265 4.357 1.00 0.00 56 GLN A N 4
ATOM 5738 C CA . GLN A 1 64 ? 2.046 12.172 2.930 1.00 0.00 56 GLN A CA 4
ATOM 5739 C C . GLN A 1 64 ? 2.622 10.905 2.305 1.00 0.00 56 GLN A C 4
ATOM 5740 O O . GLN A 1 64 ? 2.934 10.893 1.115 1.00 0.00 56 GLN A O 4
ATOM 5754 N N . GLU A 1 65 ? 2.766 9.840 3.085 1.00 0.00 57 GLU A N 4
ATOM 5755 C CA . GLU A 1 65 ? 3.311 8.609 2.519 1.00 0.00 57 GLU A CA 4
ATOM 5756 C C . GLU A 1 65 ? 2.860 7.362 3.282 1.00 0.00 57 GLU A C 4
ATOM 5757 O O . GLU A 1 65 ? 2.667 7.394 4.497 1.00 0.00 57 GLU A O 4
ATOM 5769 N N . ALA A 1 66 ? 2.718 6.262 2.544 1.00 0.00 58 ALA A N 4
ATOM 5770 C CA . ALA A 1 66 ? 2.311 4.982 3.125 1.00 0.00 58 ALA A CA 4
ATOM 5771 C C . ALA A 1 66 ? 3.545 4.167 3.520 1.00 0.00 58 ALA A C 4
ATOM 5772 O O . ALA A 1 66 ? 4.546 4.168 2.806 1.00 0.00 58 ALA A O 4
ATOM 5779 N N . ILE A 1 67 ? 3.473 3.481 4.664 1.00 0.00 59 ILE A N 4
ATOM 5780 C CA . ILE A 1 67 ? 4.606 2.682 5.141 1.00 0.00 59 ILE A CA 4
ATOM 5781 C C . ILE A 1 67 ? 4.164 1.237 5.415 1.00 0.00 59 ILE A C 4
ATOM 5782 O O . ILE A 1 67 ? 3.175 1.009 6.108 1.00 0.00 59 ILE A O 4
ATOM 5798 N N . LEU A 1 68 ? 4.898 0.268 4.857 1.00 0.00 60 LEU A N 4
ATOM 5799 C CA . LEU A 1 68 ? 4.563 -1.154 5.025 1.00 0.00 60 LEU A CA 4
ATOM 5800 C C . LEU A 1 68 ? 4.982 -1.702 6.390 1.00 0.00 60 LEU A C 4
ATOM 5801 O O . LEU A 1 68 ? 6.007 -1.311 6.949 1.00 0.00 60 LEU A O 4
ATOM 5817 N N . HIS A 1 69 ? 4.176 -2.634 6.900 1.00 0.00 61 HIS A N 4
ATOM 5818 C CA . HIS A 1 69 ? 4.441 -3.270 8.182 1.00 0.00 61 HIS A CA 4
ATOM 5819 C C . HIS A 1 69 ? 4.055 -4.748 8.089 1.00 0.00 61 HIS A C 4
ATOM 5820 O O . HIS A 1 69 ? 2.988 -5.151 8.540 1.00 0.00 61 HIS A O 4
ATOM 5835 N N . ASN A 1 70 ? 4.933 -5.531 7.464 1.00 0.00 62 ASN A N 4
ATOM 5836 C CA . ASN A 1 70 ? 4.706 -6.965 7.257 1.00 0.00 62 ASN A CA 4
ATOM 5837 C C . ASN A 1 70 ? 4.947 -7.780 8.525 1.00 0.00 62 ASN A C 4
ATOM 5838 O O . ASN A 1 70 ? 5.890 -7.530 9.274 1.00 0.00 62 ASN A O 4
ATOM 5849 N N . PHE A 1 71 ? 4.070 -8.756 8.751 1.00 0.00 63 PHE A N 4
ATOM 5850 C CA . PHE A 1 71 ? 4.164 -9.618 9.930 1.00 0.00 63 PHE A CA 4
ATOM 5851 C C . PHE A 1 71 ? 4.592 -11.040 9.565 1.00 0.00 63 PHE A C 4
ATOM 5852 O O . PHE A 1 71 ? 5.334 -11.684 10.308 1.00 0.00 63 PHE A O 4
ATOM 5869 N N . SER A 1 72 ? 4.086 -11.536 8.439 1.00 0.00 64 SER A N 4
ATOM 5870 C CA . SER A 1 72 ? 4.385 -12.897 8.006 1.00 0.00 64 SER A CA 4
ATOM 5871 C C . SER A 1 72 ? 5.880 -13.126 7.848 1.00 0.00 64 SER A C 4
ATOM 5872 O O . SER A 1 72 ? 6.597 -12.297 7.287 1.00 0.00 64 SER A O 4
ATOM 5880 N N . SER A 1 73 ? 6.335 -14.274 8.341 1.00 0.00 65 SER A N 4
ATOM 5881 C CA . SER A 1 73 ? 7.740 -14.633 8.247 1.00 0.00 65 SER A CA 4
ATOM 5882 C C . SER A 1 73 ? 7.951 -15.607 7.093 1.00 0.00 65 SER A C 4
ATOM 5883 O O . SER A 1 73 ? 8.737 -15.346 6.182 1.00 0.00 65 SER A O 4
ATOM 5891 N N . THR A 1 74 ? 7.238 -16.732 7.139 1.00 0.00 66 THR A N 4
ATOM 5892 C CA . THR A 1 74 ? 7.349 -17.746 6.094 1.00 0.00 66 THR A CA 4
ATOM 5893 C C . THR A 1 74 ? 6.843 -17.211 4.756 1.00 0.00 66 THR A C 4
ATOM 5894 O O . THR A 1 74 ? 7.475 -17.420 3.720 1.00 0.00 66 THR A O 4
ATOM 5905 N N . ASN A 1 75 ? 5.715 -16.503 4.780 1.00 0.00 67 ASN A N 4
ATOM 5906 C CA . ASN A 1 75 ? 5.163 -15.930 3.552 1.00 0.00 67 ASN A CA 4
ATOM 5907 C C . ASN A 1 75 ? 5.089 -14.410 3.676 1.00 0.00 67 ASN A C 4
ATOM 5908 O O . ASN A 1 75 ? 4.030 -13.857 3.974 1.00 0.00 67 ASN A O 4
ATOM 5919 N N . PRO A 1 76 ? 6.193 -13.727 3.482 1.00 0.00 68 PRO A N 4
ATOM 5920 C CA . PRO A 1 76 ? 6.252 -12.242 3.603 1.00 0.00 68 PRO A CA 4
ATOM 5921 C C . PRO A 1 76 ? 5.692 -11.519 2.388 1.00 0.00 68 PRO A C 4
ATOM 5922 O O . PRO A 1 76 ? 5.775 -12.009 1.258 1.00 0.00 68 PRO A O 4
ATOM 5933 N N . THR A 1 77 ? 5.168 -10.330 2.627 1.00 0.00 69 THR A N 4
ATOM 5934 C CA . THR A 1 77 ? 4.641 -9.509 1.552 1.00 0.00 69 THR A CA 4
ATOM 5935 C C . THR A 1 77 ? 5.800 -9.099 0.646 1.00 0.00 69 THR A C 4
ATOM 5936 O O . THR A 1 77 ? 6.960 -9.191 1.046 1.00 0.00 69 THR A O 4
ATOM 5947 N N . GLN A 1 78 ? 5.498 -8.698 -0.582 1.00 0.00 70 GLN A N 4
ATOM 5948 C CA . GLN A 1 78 ? 6.553 -8.339 -1.525 1.00 0.00 70 GLN A CA 4
ATOM 5949 C C . GLN A 1 78 ? 6.383 -6.929 -2.074 1.00 0.00 70 GLN A C 4
ATOM 5950 O O . GLN A 1 78 ? 5.269 -6.483 -2.348 1.00 0.00 70 GLN A O 4
ATOM 5964 N N . VAL A 1 79 ? 7.507 -6.239 -2.239 1.00 0.00 71 VAL A N 4
ATOM 5965 C CA . VAL A 1 79 ? 7.490 -4.881 -2.768 1.00 0.00 71 VAL A CA 4
ATOM 5966 C C . VAL A 1 79 ? 8.467 -4.749 -3.933 1.00 0.00 71 VAL A C 4
ATOM 5967 O O . VAL A 1 79 ? 9.619 -5.178 -3.844 1.00 0.00 71 VAL A O 4
ATOM 5980 N N . ASN A 1 80 ? 7.993 -4.164 -5.025 1.00 0.00 72 ASN A N 4
ATOM 5981 C CA . ASN A 1 80 ? 8.822 -3.990 -6.209 1.00 0.00 72 ASN A CA 4
ATOM 5982 C C . ASN A 1 80 ? 9.448 -5.324 -6.587 1.00 0.00 72 ASN A C 4
ATOM 5983 O O . ASN A 1 80 ? 10.530 -5.379 -7.170 1.00 0.00 72 ASN A O 4
ATOM 5994 N N . GLY A 1 81 ? 8.750 -6.400 -6.241 1.00 0.00 73 GLY A N 4
ATOM 5995 C CA . GLY A 1 81 ? 9.229 -7.742 -6.536 1.00 0.00 73 GLY A CA 4
ATOM 5996 C C . GLY A 1 81 ? 10.231 -8.202 -5.485 1.00 0.00 73 GLY A C 4
ATOM 5997 O O . GLY A 1 81 ? 10.718 -9.331 -5.534 1.00 0.00 73 GLY A O 4
ATOM 6001 N N . SER A 1 82 ? 10.532 -7.325 -4.532 1.00 0.00 74 SER A N 4
ATOM 6002 C CA . SER A 1 82 ? 11.473 -7.663 -3.476 1.00 0.00 74 SER A CA 4
ATOM 6003 C C . SER A 1 82 ? 10.731 -8.250 -2.288 1.00 0.00 74 SER A C 4
ATOM 6004 O O . SER A 1 82 ? 9.550 -7.973 -2.083 1.00 0.00 74 SER A O 4
ATOM 6012 N N . VAL A 1 83 ? 11.430 -9.064 -1.512 1.00 0.00 75 VAL A N 4
ATOM 6013 C CA . VAL A 1 83 ? 10.827 -9.685 -0.346 1.00 0.00 75 VAL A CA 4
ATOM 6014 C C . VAL A 1 83 ? 10.883 -8.745 0.847 1.00 0.00 75 VAL A C 4
ATOM 6015 O O . VAL A 1 83 ? 11.844 -7.997 1.025 1.00 0.00 75 VAL A O 4
ATOM 6028 N N . ILE A 1 84 ? 9.840 -8.786 1.652 1.00 0.00 76 ILE A N 4
ATOM 6029 C CA . ILE A 1 84 ? 9.754 -7.928 2.826 1.00 0.00 76 ILE A CA 4
ATOM 6030 C C . ILE A 1 84 ? 10.080 -8.715 4.097 1.00 0.00 76 ILE A C 4
ATOM 6031 O O . ILE A 1 84 ? 9.288 -9.546 4.544 1.00 0.00 76 ILE A O 4
ATOM 6047 N N . ASP A 1 85 ? 11.247 -8.437 4.679 1.00 0.00 77 ASP A N 4
ATOM 6048 C CA . ASP A 1 85 ? 11.661 -9.120 5.905 1.00 0.00 77 ASP A CA 4
ATOM 6049 C C . ASP A 1 85 ? 11.433 -8.228 7.127 1.00 0.00 77 ASP A C 4
ATOM 6050 O O . ASP A 1 85 ? 11.769 -8.604 8.252 1.00 0.00 77 ASP A O 4
ATOM 6059 N N . GLU A 1 86 ? 10.867 -7.047 6.895 1.00 0.00 78 GLU A N 4
ATOM 6060 C CA . GLU A 1 86 ? 10.598 -6.097 7.972 1.00 0.00 78 GLU A CA 4
ATOM 6061 C C . GLU A 1 86 ? 9.924 -4.852 7.392 1.00 0.00 78 GLU A C 4
ATOM 6062 O O . GLU A 1 86 ? 9.931 -4.661 6.175 1.00 0.00 78 GLU A O 4
ATOM 6074 N N . PRO A 1 87 ? 9.353 -3.999 8.211 1.00 0.00 79 PRO A N 4
ATOM 6075 C CA . PRO A 1 87 ? 8.680 -2.762 7.711 1.00 0.00 79 PRO A CA 4
ATOM 6076 C C . PRO A 1 87 ? 9.612 -1.937 6.837 1.00 0.00 79 PRO A C 4
ATOM 6077 O O . PRO A 1 87 ? 10.789 -1.769 7.157 1.00 0.00 79 PRO A O 4
ATOM 6088 N N . VAL A 1 88 ? 9.080 -1.422 5.732 1.00 0.00 80 VAL A N 4
ATOM 6089 C CA . VAL A 1 88 ? 9.885 -0.614 4.822 1.00 0.00 80 VAL A CA 4
ATOM 6090 C C . VAL A 1 88 ? 9.108 0.602 4.341 1.00 0.00 80 VAL A C 4
ATOM 6091 O O . VAL A 1 88 ? 7.878 0.638 4.403 1.00 0.00 80 VAL A O 4
ATOM 6104 N N . ARG A 1 89 ? 9.840 1.588 3.838 1.00 0.00 81 ARG A N 4
ATOM 6105 C CA . ARG A 1 89 ? 9.224 2.796 3.318 1.00 0.00 81 ARG A CA 4
ATOM 6106 C C . ARG A 1 89 ? 8.749 2.560 1.891 1.00 0.00 81 ARG A C 4
ATOM 6107 O O . ARG A 1 89 ? 9.476 1.989 1.076 1.00 0.00 81 ARG A O 4
ATOM 6128 N N . LEU A 1 90 ? 7.533 3.001 1.589 1.00 0.00 82 LEU A N 4
ATOM 6129 C CA . LEU A 1 90 ? 6.987 2.828 0.248 1.00 0.00 82 LEU A CA 4
ATOM 6130 C C . LEU A 1 90 ? 6.935 4.152 -0.493 1.00 0.00 82 LEU A C 4
ATOM 6131 O O . LEU A 1 90 ? 6.351 5.122 -0.012 1.00 0.00 82 LEU A O 4
ATOM 6147 N N . LYS A 1 91 ? 7.522 4.177 -1.679 1.00 0.00 83 LYS A N 4
ATOM 6148 C CA . LYS A 1 91 ? 7.507 5.380 -2.492 1.00 0.00 83 LYS A CA 4
ATOM 6149 C C . LYS A 1 91 ? 6.313 5.335 -3.433 1.00 0.00 83 LYS A C 4
ATOM 6150 O O . LYS A 1 91 ? 5.871 4.259 -3.827 1.00 0.00 83 LYS A O 4
ATOM 6169 N N . HIS A 1 92 ? 5.785 6.497 -3.787 1.00 0.00 84 HIS A N 4
ATOM 6170 C CA . HIS A 1 92 ? 4.637 6.536 -4.674 1.00 0.00 84 HIS A CA 4
ATOM 6171 C C . HIS A 1 92 ? 4.946 5.836 -5.990 1.00 0.00 84 HIS A C 4
ATOM 6172 O O . HIS A 1 92 ? 6.015 6.022 -6.571 1.00 0.00 84 HIS A O 4
ATOM 6187 N N . GLY A 1 93 ? 3.997 5.030 -6.451 1.00 0.00 85 GLY A N 4
ATOM 6188 C CA . GLY A 1 93 ? 4.160 4.297 -7.702 1.00 0.00 85 GLY A CA 4
ATOM 6189 C C . GLY A 1 93 ? 4.679 2.885 -7.445 1.00 0.00 85 GLY A C 4
ATOM 6190 O O . GLY A 1 93 ? 4.813 2.085 -8.373 1.00 0.00 85 GLY A O 4
ATOM 6194 N N . ASP A 1 94 ? 4.968 2.588 -6.182 1.00 0.00 86 ASP A N 4
ATOM 6195 C CA . ASP A 1 94 ? 5.467 1.268 -5.806 1.00 0.00 86 ASP A CA 4
ATOM 6196 C C . ASP A 1 94 ? 4.328 0.258 -5.782 1.00 0.00 86 ASP A C 4
ATOM 6197 O O . ASP A 1 94 ? 3.174 0.622 -5.565 1.00 0.00 86 ASP A O 4
ATOM 6206 N N . VAL A 1 95 ? 4.653 -1.013 -6.009 1.00 0.00 87 VAL A N 4
ATOM 6207 C CA . VAL A 1 95 ? 3.630 -2.053 -6.011 1.00 0.00 87 VAL A CA 4
ATOM 6208 C C . VAL A 1 95 ? 3.871 -3.053 -4.889 1.00 0.00 87 VAL A C 4
ATOM 6209 O O . VAL A 1 95 ? 4.988 -3.533 -4.697 1.00 0.00 87 VAL A O 4
ATOM 6222 N N . ILE A 1 96 ? 2.809 -3.364 -4.155 1.00 0.00 88 ILE A N 4
ATOM 6223 C CA . ILE A 1 96 ? 2.898 -4.310 -3.056 1.00 0.00 88 ILE A CA 4
ATOM 6224 C C . ILE A 1 96 ? 2.194 -5.589 -3.462 1.00 0.00 88 ILE A C 4
ATOM 6225 O O . ILE A 1 96 ? 1.070 -5.552 -3.956 1.00 0.00 88 ILE A O 4
ATOM 6241 N N . THR A 1 97 ? 2.860 -6.711 -3.278 1.00 0.00 89 THR A N 4
ATOM 6242 C CA . THR A 1 97 ? 2.274 -7.984 -3.663 1.00 0.00 89 THR A CA 4
ATOM 6243 C C . THR A 1 97 ? 2.335 -8.979 -2.523 1.00 0.00 89 THR A C 4
ATOM 6244 O O . THR A 1 97 ? 3.392 -9.205 -1.932 1.00 0.00 89 THR A O 4
ATOM 6255 N N . ILE A 1 98 ? 1.200 -9.597 -2.234 1.00 0.00 90 ILE A N 4
ATOM 6256 C CA . ILE A 1 98 ? 1.159 -10.589 -1.182 1.00 0.00 90 ILE A CA 4
ATOM 6257 C C . ILE A 1 98 ? 1.598 -11.930 -1.775 1.00 0.00 90 ILE A C 4
ATOM 6258 O O . ILE A 1 98 ? 2.438 -11.962 -2.674 1.00 0.00 90 ILE A O 4
ATOM 6274 N N . ILE A 1 99 ? 1.049 -13.030 -1.278 1.00 0.00 91 ILE A N 4
ATOM 6275 C CA . ILE A 1 99 ? 1.426 -14.343 -1.790 1.00 0.00 91 ILE A CA 4
ATOM 6276 C C . ILE A 1 99 ? 1.042 -14.526 -3.263 1.00 0.00 91 ILE A C 4
ATOM 6277 O O . ILE A 1 99 ? 1.841 -15.035 -4.051 1.00 0.00 91 ILE A O 4
ATOM 6293 N N . ASP A 1 100 ? -0.172 -14.121 -3.641 1.00 0.00 92 ASP A N 4
ATOM 6294 C CA . ASP A 1 100 ? -0.596 -14.277 -5.031 1.00 0.00 92 ASP A CA 4
ATOM 6295 C C . ASP A 1 100 ? -1.445 -13.100 -5.521 1.00 0.00 92 ASP A C 4
ATOM 6296 O O . ASP A 1 100 ? -2.089 -13.192 -6.568 1.00 0.00 92 ASP A O 4
ATOM 6305 N N . ARG A 1 101 ? -1.441 -11.996 -4.778 1.00 0.00 93 ARG A N 4
ATOM 6306 C CA . ARG A 1 101 ? -2.215 -10.815 -5.176 1.00 0.00 93 ARG A CA 4
ATOM 6307 C C . ARG A 1 101 ? -1.330 -9.576 -5.245 1.00 0.00 93 ARG A C 4
ATOM 6308 O O . ARG A 1 101 ? -0.348 -9.460 -4.511 1.00 0.00 93 ARG A O 4
ATOM 6329 N N . SER A 1 102 ? -1.670 -8.666 -6.157 1.00 0.00 94 SER A N 4
ATOM 6330 C CA . SER A 1 102 ? -0.883 -7.448 -6.342 1.00 0.00 94 SER A CA 4
ATOM 6331 C C . SER A 1 102 ? -1.651 -6.198 -5.920 1.00 0.00 94 SER A C 4
ATOM 6332 O O . SER A 1 102 ? -2.760 -5.938 -6.389 1.00 0.00 94 SER A O 4
ATOM 6340 N N . PHE A 1 103 ? -1.020 -5.416 -5.053 1.00 0.00 95 PHE A N 4
ATOM 6341 C CA . PHE A 1 103 ? -1.593 -4.166 -4.573 1.00 0.00 95 PHE A CA 4
ATOM 6342 C C . PHE A 1 103 ? -0.700 -3.013 -5.006 1.00 0.00 95 PHE A C 4
ATOM 6343 O O . PHE A 1 103 ? 0.518 -3.072 -4.845 1.00 0.00 95 PHE A O 4
ATOM 6360 N N . ARG A 1 104 ? -1.301 -1.977 -5.573 1.00 0.00 96 ARG A N 4
ATOM 6361 C CA . ARG A 1 104 ? -0.526 -0.841 -6.043 1.00 0.00 96 ARG A CA 4
ATOM 6362 C C . ARG A 1 104 ? -0.908 0.437 -5.296 1.00 0.00 96 ARG A C 4
ATOM 6363 O O . ARG A 1 104 ? -2.079 0.808 -5.223 1.00 0.00 96 ARG A O 4
ATOM 6384 N N . TYR A 1 105 ? 0.103 1.092 -4.729 1.00 0.00 97 TYR A N 4
ATOM 6385 C CA . TYR A 1 105 ? -0.105 2.318 -3.966 1.00 0.00 97 TYR A CA 4
ATOM 6386 C C . TYR A 1 105 ? 0.262 3.531 -4.809 1.00 0.00 97 TYR A C 4
ATOM 6387 O O . TYR A 1 105 ? 1.432 3.755 -5.122 1.00 0.00 97 TYR A O 4
ATOM 6405 N N . GLU A 1 106 ? -0.758 4.300 -5.190 1.00 0.00 98 GLU A N 4
ATOM 6406 C CA . GLU A 1 106 ? -0.538 5.478 -6.017 1.00 0.00 98 GLU A CA 4
ATOM 6407 C C . GLU A 1 106 ? -1.050 6.747 -5.354 1.00 0.00 98 GLU A C 4
ATOM 6408 O O . GLU A 1 106 ? -2.154 6.781 -4.810 1.00 0.00 98 GLU A O 4
ATOM 6420 N N . ASN A 1 107 ? -0.243 7.796 -5.441 1.00 0.00 99 ASN A N 4
ATOM 6421 C CA . ASN A 1 107 ? -0.608 9.091 -4.888 1.00 0.00 99 ASN A CA 4
ATOM 6422 C C . ASN A 1 107 ? -0.555 10.148 -5.985 1.00 0.00 99 ASN A C 4
ATOM 6423 O O . ASN A 1 107 ? 0.515 10.656 -6.320 1.00 0.00 99 ASN A O 4
ATOM 6434 N N . GLU A 1 108 ? -1.714 10.466 -6.551 1.00 0.00 100 GLU A N 4
ATOM 6435 C CA . GLU A 1 108 ? -1.781 11.459 -7.619 1.00 0.00 100 GLU A CA 4
ATOM 6436 C C . GLU A 1 108 ? -1.700 12.866 -7.037 1.00 0.00 100 GLU A C 4
ATOM 6437 O O . GLU A 1 108 ? -2.628 13.327 -6.375 1.00 0.00 100 GLU A O 4
ATOM 6449 N N . MET A 1 9 ? -13.077 16.055 1.973 1.00 0.00 1 MET A N 5
ATOM 6450 C CA . MET A 1 9 ? -13.814 14.797 2.300 1.00 0.00 1 MET A CA 5
ATOM 6451 C C . MET A 1 9 ? -13.243 13.659 1.469 1.00 0.00 1 MET A C 5
ATOM 6452 O O . MET A 1 9 ? -13.399 12.484 1.806 1.00 0.00 1 MET A O 5
ATOM 6466 N N . TRP A 1 10 ? -12.588 14.018 0.373 1.00 0.00 2 TRP A N 5
ATOM 6467 C CA . TRP A 1 10 ? -12.002 13.025 -0.516 1.00 0.00 2 TRP A CA 5
ATOM 6468 C C . TRP A 1 10 ? -10.517 12.805 -0.187 1.00 0.00 2 TRP A C 5
ATOM 6469 O O . TRP A 1 10 ? -9.771 13.770 -0.022 1.00 0.00 2 TRP A O 5
ATOM 6490 N N . PRO A 1 11 ? -10.073 11.567 -0.088 1.00 0.00 3 PRO A N 5
ATOM 6491 C CA . PRO A 1 11 ? -8.649 11.238 0.228 1.00 0.00 3 PRO A CA 5
ATOM 6492 C C . PRO A 1 11 ? -7.713 11.487 -0.949 1.00 0.00 3 PRO A C 5
ATOM 6493 O O . PRO A 1 11 ? -8.138 11.457 -2.103 1.00 0.00 3 PRO A O 5
ATOM 6504 N N . THR A 1 12 ? -6.438 11.727 -0.649 1.00 0.00 4 THR A N 5
ATOM 6505 C CA . THR A 1 12 ? -5.449 11.968 -1.691 1.00 0.00 4 THR A CA 5
ATOM 6506 C C . THR A 1 12 ? -4.630 10.709 -1.917 1.00 0.00 4 THR A C 5
ATOM 6507 O O . THR A 1 12 ? -3.671 10.694 -2.687 1.00 0.00 4 THR A O 5
ATOM 6518 N N . ARG A 1 13 ? -5.024 9.658 -1.227 1.00 0.00 5 ARG A N 5
ATOM 6519 C CA . ARG A 1 13 ? -4.337 8.381 -1.335 1.00 0.00 5 ARG A CA 5
ATOM 6520 C C . ARG A 1 13 ? -5.344 7.250 -1.506 1.00 0.00 5 ARG A C 5
ATOM 6521 O O . ARG A 1 13 ? -6.353 7.196 -0.804 1.00 0.00 5 ARG A O 5
ATOM 6542 N N . ARG A 1 14 ? -5.061 6.347 -2.440 1.00 0.00 6 ARG A N 5
ATOM 6543 C CA . ARG A 1 14 ? -5.952 5.217 -2.690 1.00 0.00 6 ARG A CA 5
ATOM 6544 C C . ARG A 1 14 ? -5.168 3.965 -3.048 1.00 0.00 6 ARG A C 5
ATOM 6545 O O . ARG A 1 14 ? -4.073 4.036 -3.604 1.00 0.00 6 ARG A O 5
ATOM 6566 N N . LEU A 1 15 ? -5.748 2.815 -2.737 1.00 0.00 7 LEU A N 5
ATOM 6567 C CA . LEU A 1 15 ? -5.107 1.553 -3.044 1.00 0.00 7 LEU A CA 5
ATOM 6568 C C . LEU A 1 15 ? -5.904 0.824 -4.122 1.00 0.00 7 LEU A C 5
ATOM 6569 O O . LEU A 1 15 ? -7.134 0.782 -4.072 1.00 0.00 7 LEU A O 5
ATOM 6585 N N . VAL A 1 16 ? -5.205 0.257 -5.092 1.00 0.00 8 VAL A N 5
ATOM 6586 C CA . VAL A 1 16 ? -5.862 -0.462 -6.176 1.00 0.00 8 VAL A CA 5
ATOM 6587 C C . VAL A 1 16 ? -5.384 -1.907 -6.212 1.00 0.00 8 VAL A C 5
ATOM 6588 O O . VAL A 1 16 ? -4.187 -2.171 -6.108 1.00 0.00 8 VAL A O 5
ATOM 6601 N N . THR A 1 17 ? -6.318 -2.838 -6.359 1.00 0.00 9 THR A N 5
ATOM 6602 C CA . THR A 1 17 ? -5.959 -4.250 -6.407 1.00 0.00 9 THR A CA 5
ATOM 6603 C C . THR A 1 17 ? -6.079 -4.776 -7.837 1.00 0.00 9 THR A C 5
ATOM 6604 O O . THR A 1 17 ? -7.154 -4.749 -8.432 1.00 0.00 9 THR A O 5
ATOM 6615 N N . ILE A 1 18 ? -4.956 -5.236 -8.384 1.00 0.00 10 ILE A N 5
ATOM 6616 C CA . ILE A 1 18 ? -4.922 -5.748 -9.750 1.00 0.00 10 ILE A CA 5
ATOM 6617 C C . ILE A 1 18 ? -5.637 -7.102 -9.829 1.00 0.00 10 ILE A C 5
ATOM 6618 O O . ILE A 1 18 ? -5.348 -8.012 -9.055 1.00 0.00 10 ILE A O 5
ATOM 6634 N N . LYS A 1 19 ? -6.576 -7.224 -10.769 1.00 0.00 11 LYS A N 5
ATOM 6635 C CA . LYS A 1 19 ? -7.330 -8.469 -10.936 1.00 0.00 11 LYS A CA 5
ATOM 6636 C C . LYS A 1 19 ? -6.599 -9.449 -11.854 1.00 0.00 11 LYS A C 5
ATOM 6637 O O . LYS A 1 19 ? -6.137 -9.078 -12.935 1.00 0.00 11 LYS A O 5
ATOM 6656 N N . ARG A 1 20 ? -6.539 -10.711 -11.425 1.00 0.00 12 ARG A N 5
ATOM 6657 C CA . ARG A 1 20 ? -5.909 -11.772 -12.211 1.00 0.00 12 ARG A CA 5
ATOM 6658 C C . ARG A 1 20 ? -4.719 -11.257 -13.018 1.00 0.00 12 ARG A C 5
ATOM 6659 O O . ARG A 1 20 ? -4.357 -11.841 -14.041 1.00 0.00 12 ARG A O 5
ATOM 6680 N N . SER A 1 21 ? -4.113 -10.174 -12.553 1.00 0.00 13 SER A N 5
ATOM 6681 C CA . SER A 1 21 ? -2.964 -9.605 -13.245 1.00 0.00 13 SER A CA 5
ATOM 6682 C C . SER A 1 21 ? -3.324 -9.226 -14.682 1.00 0.00 13 SER A C 5
ATOM 6683 O O . SER A 1 21 ? -2.449 -8.894 -15.483 1.00 0.00 13 SER A O 5
ATOM 6691 N N . GLY A 1 22 ? -4.614 -9.282 -15.005 1.00 0.00 14 GLY A N 5
ATOM 6692 C CA . GLY A 1 22 ? -5.073 -8.948 -16.351 1.00 0.00 14 GLY A CA 5
ATOM 6693 C C . GLY A 1 22 ? -5.496 -7.486 -16.447 1.00 0.00 14 GLY A C 5
ATOM 6694 O O . GLY A 1 22 ? -4.985 -6.732 -17.276 1.00 0.00 14 GLY A O 5
ATOM 6698 N N . VAL A 1 23 ? -6.440 -7.095 -15.597 1.00 0.00 15 VAL A N 5
ATOM 6699 C CA . VAL A 1 23 ? -6.943 -5.723 -15.590 1.00 0.00 15 VAL A CA 5
ATOM 6700 C C . VAL A 1 23 ? -7.010 -5.200 -14.160 1.00 0.00 15 VAL A C 5
ATOM 6701 O O . VAL A 1 23 ? -7.074 -5.979 -13.209 1.00 0.00 15 VAL A O 5
ATOM 6714 N N . ASP A 1 24 ? -7.001 -3.880 -14.007 1.00 0.00 16 ASP A N 5
ATOM 6715 C CA . ASP A 1 24 ? -7.071 -3.300 -12.673 1.00 0.00 16 ASP A CA 5
ATOM 6716 C C . ASP A 1 24 ? -8.383 -3.701 -12.009 1.00 0.00 16 ASP A C 5
ATOM 6717 O O . ASP A 1 24 ? -9.467 -3.406 -12.513 1.00 0.00 16 ASP A O 5
ATOM 6726 N N . GLY A 1 25 ? -8.275 -4.398 -10.885 1.00 0.00 17 GLY A N 5
ATOM 6727 C CA . GLY A 1 25 ? -9.460 -4.859 -10.173 1.00 0.00 17 GLY A CA 5
ATOM 6728 C C . GLY A 1 25 ? -10.120 -3.728 -9.395 1.00 0.00 17 GLY A C 5
ATOM 6729 O O . GLY A 1 25 ? -9.844 -2.551 -9.625 1.00 0.00 17 GLY A O 5
ATOM 6733 N N . PRO A 1 26 ? -10.986 -4.077 -8.488 1.00 0.00 18 PRO A N 5
ATOM 6734 C CA . PRO A 1 26 ? -11.724 -3.094 -7.635 1.00 0.00 18 PRO A CA 5
ATOM 6735 C C . PRO A 1 26 ? -10.772 -2.228 -6.815 1.00 0.00 18 PRO A C 5
ATOM 6736 O O . PRO A 1 26 ? -9.724 -2.698 -6.374 1.00 0.00 18 PRO A O 5
ATOM 6747 N N . HIS A 1 27 ? -11.131 -0.962 -6.617 1.00 0.00 19 HIS A N 5
ATOM 6748 C CA . HIS A 1 27 ? -10.282 -0.057 -5.852 1.00 0.00 19 HIS A CA 5
ATOM 6749 C C . HIS A 1 27 ? -10.618 -0.138 -4.373 1.00 0.00 19 HIS A C 5
ATOM 6750 O O . HIS A 1 27 ? -11.578 -0.801 -3.980 1.00 0.00 19 HIS A O 5
ATOM 6765 N N . PHE A 1 28 ? -9.814 0.531 -3.555 1.00 0.00 20 PHE A N 5
ATOM 6766 C CA . PHE A 1 28 ? -10.034 0.514 -2.122 1.00 0.00 20 PHE A CA 5
ATOM 6767 C C . PHE A 1 28 ? -9.709 1.876 -1.508 1.00 0.00 20 PHE A C 5
ATOM 6768 O O . PHE A 1 28 ? -8.575 2.126 -1.109 1.00 0.00 20 PHE A O 5
ATOM 6785 N N . PRO A 1 29 ? -10.674 2.750 -1.416 1.00 0.00 21 PRO A N 5
ATOM 6786 C CA . PRO A 1 29 ? -10.466 4.104 -0.826 1.00 0.00 21 PRO A CA 5
ATOM 6787 C C . PRO A 1 29 ? -9.987 4.004 0.620 1.00 0.00 21 PRO A C 5
ATOM 6788 O O . PRO A 1 29 ? -10.413 3.118 1.357 1.00 0.00 21 PRO A O 5
ATOM 6799 N N . LEU A 1 30 ? -9.100 4.907 1.023 1.00 0.00 22 LEU A N 5
ATOM 6800 C CA . LEU A 1 30 ? -8.588 4.875 2.388 1.00 0.00 22 LEU A CA 5
ATOM 6801 C C . LEU A 1 30 ? -9.424 5.778 3.292 1.00 0.00 22 LEU A C 5
ATOM 6802 O O . LEU A 1 30 ? -9.534 6.981 3.058 1.00 0.00 22 LEU A O 5
ATOM 6818 N N . SER A 1 31 ? -10.002 5.181 4.332 1.00 0.00 23 SER A N 5
ATOM 6819 C CA . SER A 1 31 ? -10.823 5.926 5.281 1.00 0.00 23 SER A CA 5
ATOM 6820 C C . SER A 1 31 ? -10.136 5.970 6.637 1.00 0.00 23 SER A C 5
ATOM 6821 O O . SER A 1 31 ? -10.485 6.772 7.505 1.00 0.00 23 SER A O 5
ATOM 6829 N N . LEU A 1 32 ? -9.150 5.099 6.807 1.00 0.00 24 LEU A N 5
ATOM 6830 C CA . LEU A 1 32 ? -8.400 5.036 8.052 1.00 0.00 24 LEU A CA 5
ATOM 6831 C C . LEU A 1 32 ? -6.918 5.257 7.780 1.00 0.00 24 LEU A C 5
ATOM 6832 O O . LEU A 1 32 ? -6.381 4.782 6.779 1.00 0.00 24 LEU A O 5
ATOM 6848 N N . SER A 1 33 ? -6.266 5.984 8.675 1.00 0.00 25 SER A N 5
ATOM 6849 C CA . SER A 1 33 ? -4.846 6.272 8.529 1.00 0.00 25 SER A CA 5
ATOM 6850 C C . SER A 1 33 ? -4.026 4.992 8.600 1.00 0.00 25 SER A C 5
ATOM 6851 O O . SER A 1 33 ? -2.878 4.950 8.161 1.00 0.00 25 SER A O 5
ATOM 6859 N N . THR A 1 34 ? -4.622 3.949 9.159 1.00 0.00 26 THR A N 5
ATOM 6860 C CA . THR A 1 34 ? -3.935 2.673 9.283 1.00 0.00 26 THR A CA 5
ATOM 6861 C C . THR A 1 34 ? -4.640 1.615 8.446 1.00 0.00 26 THR A C 5
ATOM 6862 O O . THR A 1 34 ? -5.820 1.331 8.646 1.00 0.00 26 THR A O 5
ATOM 6873 N N . CYS A 1 35 ? -3.911 1.051 7.493 1.00 0.00 27 CYS A N 5
ATOM 6874 C CA . CYS A 1 35 ? -4.485 0.038 6.613 1.00 0.00 27 CYS A CA 5
ATOM 6875 C C . CYS A 1 35 ? -3.897 -1.347 6.912 1.00 0.00 27 CYS A C 5
ATOM 6876 O O . CYS A 1 35 ? -2.679 -1.526 6.934 1.00 0.00 27 CYS A O 5
ATOM 6884 N N . LEU A 1 36 ? -4.781 -2.313 7.158 1.00 0.00 28 LEU A N 5
ATOM 6885 C CA . LEU A 1 36 ? -4.373 -3.684 7.481 1.00 0.00 28 LEU A CA 5
ATOM 6886 C C . LEU A 1 36 ? -4.797 -4.679 6.389 1.00 0.00 28 LEU A C 5
ATOM 6887 O O . LEU A 1 36 ? -5.898 -4.590 5.836 1.00 0.00 28 LEU A O 5
ATOM 6903 N N . PHE A 1 37 ? -3.896 -5.623 6.089 1.00 0.00 29 PHE A N 5
ATOM 6904 C CA . PHE A 1 37 ? -4.142 -6.647 5.068 1.00 0.00 29 PHE A CA 5
ATOM 6905 C C . PHE A 1 37 ? -4.336 -8.023 5.705 1.00 0.00 29 PHE A C 5
ATOM 6906 O O . PHE A 1 37 ? -3.677 -8.354 6.690 1.00 0.00 29 PHE A O 5
ATOM 6923 N N . GLY A 1 38 ? -5.215 -8.839 5.121 1.00 0.00 30 GLY A N 5
ATOM 6924 C CA . GLY A 1 38 ? -5.432 -10.184 5.637 1.00 0.00 30 GLY A CA 5
ATOM 6925 C C . GLY A 1 38 ? -6.884 -10.629 5.513 1.00 0.00 30 GLY A C 5
ATOM 6926 O O . GLY A 1 38 ? -7.767 -9.843 5.176 1.00 0.00 30 GLY A O 5
ATOM 6930 N N . ARG A 1 39 ? -7.110 -11.910 5.795 1.00 0.00 31 ARG A N 5
ATOM 6931 C CA . ARG A 1 39 ? -8.446 -12.491 5.725 1.00 0.00 31 ARG A CA 5
ATOM 6932 C C . ARG A 1 39 ? -9.366 -11.838 6.750 1.00 0.00 31 ARG A C 5
ATOM 6933 O O . ARG A 1 39 ? -10.543 -11.603 6.481 1.00 0.00 31 ARG A O 5
ATOM 6954 N N . GLY A 1 40 ? -8.823 -11.545 7.924 1.00 0.00 32 GLY A N 5
ATOM 6955 C CA . GLY A 1 40 ? -9.613 -10.919 8.974 1.00 0.00 32 GLY A CA 5
ATOM 6956 C C . GLY A 1 40 ? -10.439 -9.766 8.417 1.00 0.00 32 GLY A C 5
ATOM 6957 O O . GLY A 1 40 ? -9.953 -8.957 7.624 1.00 0.00 32 GLY A O 5
ATOM 6961 N N . ILE A 1 41 ? -11.694 -9.700 8.842 1.00 0.00 33 ILE A N 5
ATOM 6962 C CA . ILE A 1 41 ? -12.594 -8.648 8.391 1.00 0.00 33 ILE A CA 5
ATOM 6963 C C . ILE A 1 41 ? -12.101 -7.296 8.886 1.00 0.00 33 ILE A C 5
ATOM 6964 O O . ILE A 1 41 ? -12.201 -6.287 8.186 1.00 0.00 33 ILE A O 5
ATOM 6980 N N . GLU A 1 42 ? -11.564 -7.291 10.099 1.00 0.00 34 GLU A N 5
ATOM 6981 C CA . GLU A 1 42 ? -11.047 -6.070 10.692 1.00 0.00 34 GLU A CA 5
ATOM 6982 C C . GLU A 1 42 ? -9.975 -5.462 9.791 1.00 0.00 34 GLU A C 5
ATOM 6983 O O . GLU A 1 42 ? -9.583 -4.310 9.974 1.00 0.00 34 GLU A O 5
ATOM 6995 N N . CYS A 1 43 ? -9.505 -6.240 8.812 1.00 0.00 35 CYS A N 5
ATOM 6996 C CA . CYS A 1 43 ? -8.489 -5.755 7.894 1.00 0.00 35 CYS A CA 5
ATOM 6997 C C . CYS A 1 43 ? -9.094 -4.785 6.897 1.00 0.00 35 CYS A C 5
ATOM 6998 O O . CYS A 1 43 ? -10.112 -5.078 6.271 1.00 0.00 35 CYS A O 5
ATOM 7006 N N . ASP A 1 44 ? -8.458 -3.632 6.739 1.00 0.00 36 ASP A N 5
ATOM 7007 C CA . ASP A 1 44 ? -8.942 -2.648 5.791 1.00 0.00 36 ASP A CA 5
ATOM 7008 C C . ASP A 1 44 ? -8.898 -3.257 4.405 1.00 0.00 36 ASP A C 5
ATOM 7009 O O . ASP A 1 44 ? -9.799 -3.070 3.592 1.00 0.00 36 ASP A O 5
ATOM 7018 N N . ILE A 1 45 ? -7.835 -4.004 4.157 1.00 0.00 37 ILE A N 5
ATOM 7019 C CA . ILE A 1 45 ? -7.654 -4.656 2.874 1.00 0.00 37 ILE A CA 5
ATOM 7020 C C . ILE A 1 45 ? -7.872 -6.154 3.034 1.00 0.00 37 ILE A C 5
ATOM 7021 O O . ILE A 1 45 ? -6.930 -6.910 3.270 1.00 0.00 37 ILE A O 5
ATOM 7037 N N . ARG A 1 46 ? -9.129 -6.571 2.928 1.00 0.00 38 ARG A N 5
ATOM 7038 C CA . ARG A 1 46 ? -9.474 -7.977 3.087 1.00 0.00 38 ARG A CA 5
ATOM 7039 C C . ARG A 1 46 ? -8.982 -8.797 1.905 1.00 0.00 38 ARG A C 5
ATOM 7040 O O . ARG A 1 46 ? -9.150 -8.407 0.751 1.00 0.00 38 ARG A O 5
ATOM 7061 N N . ILE A 1 47 ? -8.379 -9.938 2.204 1.00 0.00 39 ILE A N 5
ATOM 7062 C CA . ILE A 1 47 ? -7.865 -10.812 1.163 1.00 0.00 39 ILE A CA 5
ATOM 7063 C C . ILE A 1 47 ? -8.554 -12.163 1.221 1.00 0.00 39 ILE A C 5
ATOM 7064 O O . ILE A 1 47 ? -8.625 -12.788 2.280 1.00 0.00 39 ILE A O 5
ATOM 7080 N N . GLN A 1 48 ? -9.080 -12.601 0.083 1.00 0.00 40 GLN A N 5
ATOM 7081 C CA . GLN A 1 48 ? -9.778 -13.873 0.037 1.00 0.00 40 GLN A CA 5
ATOM 7082 C C . GLN A 1 48 ? -8.872 -14.964 -0.519 1.00 0.00 40 GLN A C 5
ATOM 7083 O O . GLN A 1 48 ? -8.978 -15.352 -1.682 1.00 0.00 40 GLN A O 5
ATOM 7097 N N . LEU A 1 49 ? -7.993 -15.461 0.343 1.00 0.00 41 LEU A N 5
ATOM 7098 C CA . LEU A 1 49 ? -7.064 -16.523 -0.018 1.00 0.00 41 LEU A CA 5
ATOM 7099 C C . LEU A 1 49 ? -6.614 -17.234 1.263 1.00 0.00 41 LEU A C 5
ATOM 7100 O O . LEU A 1 49 ? -6.170 -16.567 2.194 1.00 0.00 41 LEU A O 5
ATOM 7116 N N . PRO A 1 50 ? -6.709 -18.537 1.358 1.00 0.00 42 PRO A N 5
ATOM 7117 C CA . PRO A 1 50 ? -6.297 -19.258 2.601 1.00 0.00 42 PRO A CA 5
ATOM 7118 C C . PRO A 1 50 ? -4.805 -19.112 2.903 1.00 0.00 42 PRO A C 5
ATOM 7119 O O . PRO A 1 50 ? -4.384 -19.187 4.060 1.00 0.00 42 PRO A O 5
ATOM 7130 N N . VAL A 1 51 ? -4.012 -18.904 1.860 1.00 0.00 43 VAL A N 5
ATOM 7131 C CA . VAL A 1 51 ? -2.569 -18.754 2.021 1.00 0.00 43 VAL A CA 5
ATOM 7132 C C . VAL A 1 51 ? -2.218 -17.476 2.787 1.00 0.00 43 VAL A C 5
ATOM 7133 O O . VAL A 1 51 ? -1.207 -17.430 3.488 1.00 0.00 43 VAL A O 5
ATOM 7146 N N . VAL A 1 52 ? -3.040 -16.434 2.643 1.00 0.00 44 VAL A N 5
ATOM 7147 C CA . VAL A 1 52 ? -2.772 -15.170 3.329 1.00 0.00 44 VAL A CA 5
ATOM 7148 C C . VAL A 1 52 ? -3.109 -15.278 4.814 1.00 0.00 44 VAL A C 5
ATOM 7149 O O . VAL A 1 52 ? -3.897 -16.130 5.221 1.00 0.00 44 VAL A O 5
ATOM 7162 N N . SER A 1 53 ? -2.488 -14.419 5.620 1.00 0.00 45 SER A N 5
ATOM 7163 C CA . SER A 1 53 ? -2.714 -14.439 7.068 1.00 0.00 45 SER A CA 5
ATOM 7164 C C . SER A 1 53 ? -3.784 -13.440 7.501 1.00 0.00 45 SER A C 5
ATOM 7165 O O . SER A 1 53 ? -4.227 -12.601 6.713 1.00 0.00 45 SER A O 5
ATOM 7173 N N . LYS A 1 54 ? -4.186 -13.540 8.773 1.00 0.00 46 LYS A N 5
ATOM 7174 C CA . LYS A 1 54 ? -5.200 -12.645 9.335 1.00 0.00 46 LYS A CA 5
ATOM 7175 C C . LYS A 1 54 ? -4.696 -11.209 9.276 1.00 0.00 46 LYS A C 5
ATOM 7176 O O . LYS A 1 54 ? -5.427 -10.287 8.913 1.00 0.00 46 LYS A O 5
ATOM 7195 N N . GLN A 1 55 ? -3.425 -11.048 9.619 1.00 0.00 47 GLN A N 5
ATOM 7196 C CA . GLN A 1 55 ? -2.767 -9.748 9.589 1.00 0.00 47 GLN A CA 5
ATOM 7197 C C . GLN A 1 55 ? -1.455 -9.913 8.834 1.00 0.00 47 GLN A C 5
ATOM 7198 O O . GLN A 1 55 ? -0.378 -9.874 9.419 1.00 0.00 47 GLN A O 5
ATOM 7212 N N . HIS A 1 56 ? -1.572 -10.167 7.534 1.00 0.00 48 HIS A N 5
ATOM 7213 C CA . HIS A 1 56 ? -0.410 -10.416 6.687 1.00 0.00 48 HIS A CA 5
ATOM 7214 C C . HIS A 1 56 ? 0.485 -9.187 6.547 1.00 0.00 48 HIS A C 5
ATOM 7215 O O . HIS A 1 56 ? 1.699 -9.280 6.727 1.00 0.00 48 HIS A O 5
ATOM 7230 N N . CYS A 1 57 ? -0.106 -8.042 6.215 1.00 0.00 49 CYS A N 5
ATOM 7231 C CA . CYS A 1 57 ? 0.676 -6.822 6.048 1.00 0.00 49 CYS A CA 5
ATOM 7232 C C . CYS A 1 57 ? -0.134 -5.596 6.444 1.00 0.00 49 CYS A C 5
ATOM 7233 O O . CYS A 1 57 ? -1.363 -5.632 6.468 1.00 0.00 49 CYS A O 5
ATOM 7241 N N . LYS A 1 58 ? 0.561 -4.511 6.766 1.00 0.00 50 LYS A N 5
ATOM 7242 C CA . LYS A 1 58 ? -0.119 -3.285 7.171 1.00 0.00 50 LYS A CA 5
ATOM 7243 C C . LYS A 1 58 ? 0.571 -2.057 6.599 1.00 0.00 50 LYS A C 5
ATOM 7244 O O . LYS A 1 58 ? 1.780 -1.886 6.747 1.00 0.00 50 LYS A O 5
ATOM 7263 N N . ILE A 1 59 ? -0.211 -1.188 5.968 1.00 0.00 51 ILE A N 5
ATOM 7264 C CA . ILE A 1 59 ? 0.339 0.033 5.409 1.00 0.00 51 ILE A CA 5
ATOM 7265 C C . ILE A 1 59 ? -0.057 1.223 6.269 1.00 0.00 51 ILE A C 5
ATOM 7266 O O . ILE A 1 59 ? -1.233 1.581 6.356 1.00 0.00 51 ILE A O 5
ATOM 7282 N N . GLU A 1 60 ? 0.938 1.829 6.904 1.00 0.00 52 GLU A N 5
ATOM 7283 C CA . GLU A 1 60 ? 0.708 2.978 7.767 1.00 0.00 52 GLU A CA 5
ATOM 7284 C C . GLU A 1 60 ? 0.805 4.264 6.960 1.00 0.00 52 GLU A C 5
ATOM 7285 O O . GLU A 1 60 ? 1.874 4.627 6.465 1.00 0.00 52 GLU A O 5
ATOM 7297 N N . ILE A 1 61 ? -0.324 4.941 6.822 1.00 0.00 53 ILE A N 5
ATOM 7298 C CA . ILE A 1 61 ? -0.375 6.177 6.058 1.00 0.00 53 ILE A CA 5
ATOM 7299 C C . ILE A 1 61 ? 0.084 7.364 6.892 1.00 0.00 53 ILE A C 5
ATOM 7300 O O . ILE A 1 61 ? -0.412 7.604 7.992 1.00 0.00 53 ILE A O 5
ATOM 7316 N N . HIS A 1 62 ? 1.039 8.106 6.343 1.00 0.00 54 HIS A N 5
ATOM 7317 C CA . HIS A 1 62 ? 1.579 9.275 7.013 1.00 0.00 54 HIS A CA 5
ATOM 7318 C C . HIS A 1 62 ? 1.303 10.526 6.191 1.00 0.00 54 HIS A C 5
ATOM 7319 O O . HIS A 1 62 ? 1.313 10.491 4.959 1.00 0.00 54 HIS A O 5
ATOM 7334 N N . GLU A 1 63 ? 1.048 11.625 6.879 1.00 0.00 55 GLU A N 5
ATOM 7335 C CA . GLU A 1 63 ? 0.759 12.885 6.211 1.00 0.00 55 GLU A CA 5
ATOM 7336 C C . GLU A 1 63 ? 1.689 13.116 5.018 1.00 0.00 55 GLU A C 5
ATOM 7337 O O . GLU A 1 63 ? 1.387 13.933 4.147 1.00 0.00 55 GLU A O 5
ATOM 7349 N N . GLN A 1 64 ? 2.823 12.414 4.978 1.00 0.00 56 GLN A N 5
ATOM 7350 C CA . GLN A 1 64 ? 3.764 12.599 3.874 1.00 0.00 56 GLN A CA 5
ATOM 7351 C C . GLN A 1 64 ? 3.849 11.366 2.969 1.00 0.00 56 GLN A C 5
ATOM 7352 O O . GLN A 1 64 ? 3.982 11.503 1.751 1.00 0.00 56 GLN A O 5
ATOM 7366 N N . GLU A 1 65 ? 3.792 10.164 3.547 1.00 0.00 57 GLU A N 5
ATOM 7367 C CA . GLU A 1 65 ? 3.891 8.947 2.730 1.00 0.00 57 GLU A CA 5
ATOM 7368 C C . GLU A 1 65 ? 3.166 7.760 3.360 1.00 0.00 57 GLU A C 5
ATOM 7369 O O . GLU A 1 65 ? 2.505 7.879 4.392 1.00 0.00 57 GLU A O 5
ATOM 7381 N N . ALA A 1 66 ? 3.337 6.603 2.712 1.00 0.00 58 ALA A N 5
ATOM 7382 C CA . ALA A 1 66 ? 2.748 5.346 3.168 1.00 0.00 58 ALA A CA 5
ATOM 7383 C C . ALA A 1 66 ? 3.857 4.370 3.538 1.00 0.00 58 ALA A C 5
ATOM 7384 O O . ALA A 1 66 ? 4.851 4.250 2.821 1.00 0.00 58 ALA A O 5
ATOM 7391 N N . ILE A 1 67 ? 3.700 3.691 4.666 1.00 0.00 59 ILE A N 5
ATOM 7392 C CA . ILE A 1 67 ? 4.722 2.754 5.117 1.00 0.00 59 ILE A CA 5
ATOM 7393 C C . ILE A 1 67 ? 4.156 1.361 5.394 1.00 0.00 59 ILE A C 5
ATOM 7394 O O . ILE A 1 67 ? 3.163 1.205 6.101 1.00 0.00 59 ILE A O 5
ATOM 7410 N N . LEU A 1 68 ? 4.816 0.351 4.819 1.00 0.00 60 LEU A N 5
ATOM 7411 C CA . LEU A 1 68 ? 4.402 -1.049 4.987 1.00 0.00 60 LEU A CA 5
ATOM 7412 C C . LEU A 1 68 ? 4.864 -1.609 6.328 1.00 0.00 60 LEU A C 5
ATOM 7413 O O . LEU A 1 68 ? 5.940 -1.260 6.812 1.00 0.00 60 LEU A O 5
ATOM 7429 N N . HIS A 1 69 ? 4.045 -2.492 6.911 1.00 0.00 61 HIS A N 5
ATOM 7430 C CA . HIS A 1 69 ? 4.370 -3.111 8.188 1.00 0.00 61 HIS A CA 5
ATOM 7431 C C . HIS A 1 69 ? 4.054 -4.607 8.141 1.00 0.00 61 HIS A C 5
ATOM 7432 O O . HIS A 1 69 ? 3.020 -5.057 8.635 1.00 0.00 61 HIS A O 5
ATOM 7447 N N . ASN A 1 70 ? 4.958 -5.357 7.528 1.00 0.00 62 ASN A N 5
ATOM 7448 C CA . ASN A 1 70 ? 4.811 -6.804 7.376 1.00 0.00 62 ASN A CA 5
ATOM 7449 C C . ASN A 1 70 ? 4.821 -7.532 8.712 1.00 0.00 62 ASN A C 5
ATOM 7450 O O . ASN A 1 70 ? 5.628 -7.234 9.592 1.00 0.00 62 ASN A O 5
ATOM 7461 N N . PHE A 1 71 ? 3.933 -8.515 8.834 1.00 0.00 63 PHE A N 5
ATOM 7462 C CA . PHE A 1 71 ? 3.855 -9.326 10.050 1.00 0.00 63 PHE A CA 5
ATOM 7463 C C . PHE A 1 71 ? 4.278 -10.759 9.755 1.00 0.00 63 PHE A C 5
ATOM 7464 O O . PHE A 1 71 ? 4.730 -11.484 10.640 1.00 0.00 63 PHE A O 5
ATOM 7481 N N . SER A 1 72 ? 4.088 -11.167 8.505 1.00 0.00 64 SER A N 5
ATOM 7482 C CA . SER A 1 72 ? 4.407 -12.524 8.091 1.00 0.00 64 SER A CA 5
ATOM 7483 C C . SER A 1 72 ? 5.909 -12.787 8.116 1.00 0.00 64 SER A C 5
ATOM 7484 O O . SER A 1 72 ? 6.721 -11.864 8.048 1.00 0.00 64 SER A O 5
ATOM 7492 N N . SER A 1 73 ? 6.260 -14.067 8.212 1.00 0.00 65 SER A N 5
ATOM 7493 C CA . SER A 1 73 ? 7.656 -14.485 8.243 1.00 0.00 65 SER A CA 5
ATOM 7494 C C . SER A 1 73 ? 7.883 -15.591 7.220 1.00 0.00 65 SER A C 5
ATOM 7495 O O . SER A 1 73 ? 8.754 -15.480 6.356 1.00 0.00 65 SER A O 5
ATOM 7503 N N . THR A 1 74 ? 7.075 -16.648 7.315 1.00 0.00 66 THR A N 5
ATOM 7504 C CA . THR A 1 74 ? 7.172 -17.760 6.381 1.00 0.00 66 THR A CA 5
ATOM 7505 C C . THR A 1 74 ? 6.832 -17.279 4.975 1.00 0.00 66 THR A C 5
ATOM 7506 O O . THR A 1 74 ? 7.558 -17.543 4.018 1.00 0.00 66 THR A O 5
ATOM 7517 N N . ASN A 1 75 ? 5.723 -16.551 4.872 1.00 0.00 67 ASN A N 5
ATOM 7518 C CA . ASN A 1 75 ? 5.276 -16.010 3.596 1.00 0.00 67 ASN A CA 5
ATOM 7519 C C . ASN A 1 75 ? 5.260 -14.488 3.660 1.00 0.00 67 ASN A C 5
ATOM 7520 O O . ASN A 1 75 ? 4.206 -13.887 3.877 1.00 0.00 67 ASN A O 5
ATOM 7531 N N . PRO A 1 76 ? 6.391 -13.853 3.500 1.00 0.00 68 PRO A N 5
ATOM 7532 C CA . PRO A 1 76 ? 6.482 -12.369 3.563 1.00 0.00 68 PRO A CA 5
ATOM 7533 C C . PRO A 1 76 ? 5.906 -11.683 2.340 1.00 0.00 68 PRO A C 5
ATOM 7534 O O . PRO A 1 76 ? 6.002 -12.190 1.221 1.00 0.00 68 PRO A O 5
ATOM 7545 N N . THR A 1 77 ? 5.346 -10.506 2.558 1.00 0.00 69 THR A N 5
ATOM 7546 C CA . THR A 1 77 ? 4.800 -9.723 1.468 1.00 0.00 69 THR A CA 5
ATOM 7547 C C . THR A 1 77 ? 5.963 -9.313 0.576 1.00 0.00 69 THR A C 5
ATOM 7548 O O . THR A 1 77 ? 7.123 -9.533 0.928 1.00 0.00 69 THR A O 5
ATOM 7559 N N . GLN A 1 78 ? 5.667 -8.758 -0.582 1.00 0.00 70 GLN A N 5
ATOM 7560 C CA . GLN A 1 78 ? 6.724 -8.376 -1.504 1.00 0.00 70 GLN A CA 5
ATOM 7561 C C . GLN A 1 78 ? 6.479 -7.002 -2.101 1.00 0.00 70 GLN A C 5
ATOM 7562 O O . GLN A 1 78 ? 5.337 -6.563 -2.244 1.00 0.00 70 GLN A O 5
ATOM 7576 N N . VAL A 1 79 ? 7.570 -6.342 -2.468 1.00 0.00 71 VAL A N 5
ATOM 7577 C CA . VAL A 1 79 ? 7.489 -5.021 -3.084 1.00 0.00 71 VAL A CA 5
ATOM 7578 C C . VAL A 1 79 ? 8.274 -4.994 -4.383 1.00 0.00 71 VAL A C 5
ATOM 7579 O O . VAL A 1 79 ? 9.436 -5.392 -4.425 1.00 0.00 71 VAL A O 5
ATOM 7592 N N . ASN A 1 80 ? 7.638 -4.517 -5.438 1.00 0.00 72 ASN A N 5
ATOM 7593 C CA . ASN A 1 80 ? 8.298 -4.439 -6.729 1.00 0.00 72 ASN A CA 5
ATOM 7594 C C . ASN A 1 80 ? 8.990 -5.763 -7.042 1.00 0.00 72 ASN A C 5
ATOM 7595 O O . ASN A 1 80 ? 10.010 -5.796 -7.728 1.00 0.00 72 ASN A O 5
ATOM 7606 N N . GLY A 1 81 ? 8.424 -6.852 -6.533 1.00 0.00 73 GLY A N 5
ATOM 7607 C CA . GLY A 1 81 ? 8.988 -8.179 -6.765 1.00 0.00 73 GLY A CA 5
ATOM 7608 C C . GLY A 1 81 ? 10.081 -8.511 -5.746 1.00 0.00 73 GLY A C 5
ATOM 7609 O O . GLY A 1 81 ? 10.686 -9.583 -5.800 1.00 0.00 73 GLY A O 5
ATOM 7613 N N . SER A 1 82 ? 10.331 -7.592 -4.820 1.00 0.00 74 SER A N 5
ATOM 7614 C CA . SER A 1 82 ? 11.350 -7.805 -3.797 1.00 0.00 74 SER A CA 5
ATOM 7615 C C . SER A 1 82 ? 10.760 -8.523 -2.585 1.00 0.00 74 SER A C 5
ATOM 7616 O O . SER A 1 82 ? 9.551 -8.717 -2.505 1.00 0.00 74 SER A O 5
ATOM 7624 N N . VAL A 1 83 ? 11.615 -8.903 -1.634 1.00 0.00 75 VAL A N 5
ATOM 7625 C CA . VAL A 1 83 ? 11.137 -9.578 -0.431 1.00 0.00 75 VAL A CA 5
ATOM 7626 C C . VAL A 1 83 ? 11.284 -8.657 0.762 1.00 0.00 75 VAL A C 5
ATOM 7627 O O . VAL A 1 83 ? 12.290 -7.966 0.921 1.00 0.00 75 VAL A O 5
ATOM 7640 N N . ILE A 1 84 ? 10.248 -8.637 1.567 1.00 0.00 76 ILE A N 5
ATOM 7641 C CA . ILE A 1 84 ? 10.201 -7.774 2.737 1.00 0.00 76 ILE A CA 5
ATOM 7642 C C . ILE A 1 84 ? 10.437 -8.570 4.023 1.00 0.00 76 ILE A C 5
ATOM 7643 O O . ILE A 1 84 ? 9.646 -9.442 4.381 1.00 0.00 76 ILE A O 5
ATOM 7659 N N . ASP A 1 85 ? 11.530 -8.253 4.715 1.00 0.00 77 ASP A N 5
ATOM 7660 C CA . ASP A 1 85 ? 11.864 -8.934 5.961 1.00 0.00 77 ASP A CA 5
ATOM 7661 C C . ASP A 1 85 ? 11.425 -8.109 7.169 1.00 0.00 77 ASP A C 5
ATOM 7662 O O . ASP A 1 85 ? 11.418 -8.599 8.300 1.00 0.00 77 ASP A O 5
ATOM 7671 N N . GLU A 1 86 ? 11.054 -6.858 6.913 1.00 0.00 78 GLU A N 5
ATOM 7672 C CA . GLU A 1 86 ? 10.601 -5.952 7.968 1.00 0.00 78 GLU A CA 5
ATOM 7673 C C . GLU A 1 86 ? 9.915 -4.741 7.338 1.00 0.00 78 GLU A C 5
ATOM 7674 O O . GLU A 1 86 ? 9.973 -4.558 6.121 1.00 0.00 78 GLU A O 5
ATOM 7686 N N . PRO A 1 87 ? 9.281 -3.902 8.117 1.00 0.00 79 PRO A N 5
ATOM 7687 C CA . PRO A 1 87 ? 8.605 -2.693 7.568 1.00 0.00 79 PRO A CA 5
ATOM 7688 C C . PRO A 1 87 ? 9.581 -1.859 6.745 1.00 0.00 79 PRO A C 5
ATOM 7689 O O . PRO A 1 87 ? 10.737 -1.686 7.129 1.00 0.00 79 PRO A O 5
ATOM 7700 N N . VAL A 1 88 ? 9.119 -1.352 5.609 1.00 0.00 80 VAL A N 5
ATOM 7701 C CA . VAL A 1 88 ? 9.986 -0.550 4.749 1.00 0.00 80 VAL A CA 5
ATOM 7702 C C . VAL A 1 88 ? 9.230 0.652 4.188 1.00 0.00 80 VAL A C 5
ATOM 7703 O O . VAL A 1 88 ? 8.000 0.669 4.171 1.00 0.00 80 VAL A O 5
ATOM 7716 N N . ARG A 1 89 ? 9.968 1.655 3.725 1.00 0.00 81 ARG A N 5
ATOM 7717 C CA . ARG A 1 89 ? 9.340 2.837 3.165 1.00 0.00 81 ARG A CA 5
ATOM 7718 C C . ARG A 1 89 ? 8.821 2.548 1.771 1.00 0.00 81 ARG A C 5
ATOM 7719 O O . ARG A 1 89 ? 9.427 1.787 1.018 1.00 0.00 81 ARG A O 5
ATOM 7740 N N . LEU A 1 90 ? 7.684 3.141 1.440 1.00 0.00 82 LEU A N 5
ATOM 7741 C CA . LEU A 1 90 ? 7.083 2.917 0.139 1.00 0.00 82 LEU A CA 5
ATOM 7742 C C . LEU A 1 90 ? 7.078 4.179 -0.712 1.00 0.00 82 LEU A C 5
ATOM 7743 O O . LEU A 1 90 ? 6.648 5.244 -0.273 1.00 0.00 82 LEU A O 5
ATOM 7759 N N . LYS A 1 91 ? 7.535 4.024 -1.945 1.00 0.00 83 LYS A N 5
ATOM 7760 C CA . LYS A 1 91 ? 7.572 5.118 -2.900 1.00 0.00 83 LYS A CA 5
ATOM 7761 C C . LYS A 1 91 ? 6.261 5.157 -3.673 1.00 0.00 83 LYS A C 5
ATOM 7762 O O . LYS A 1 91 ? 5.550 4.154 -3.738 1.00 0.00 83 LYS A O 5
ATOM 7781 N N . HIS A 1 92 ? 5.935 6.300 -4.261 1.00 0.00 84 HIS A N 5
ATOM 7782 C CA . HIS A 1 92 ? 4.698 6.405 -5.019 1.00 0.00 84 HIS A CA 5
ATOM 7783 C C . HIS A 1 92 ? 4.816 5.615 -6.320 1.00 0.00 84 HIS A C 5
ATOM 7784 O O . HIS A 1 92 ? 5.825 5.703 -7.018 1.00 0.00 84 HIS A O 5
ATOM 7799 N N . GLY A 1 93 ? 3.787 4.830 -6.630 1.00 0.00 85 GLY A N 5
ATOM 7800 C CA . GLY A 1 93 ? 3.798 4.015 -7.840 1.00 0.00 85 GLY A CA 5
ATOM 7801 C C . GLY A 1 93 ? 4.242 2.591 -7.519 1.00 0.00 85 GLY A C 5
ATOM 7802 O O . GLY A 1 93 ? 4.193 1.706 -8.372 1.00 0.00 85 GLY A O 5
ATOM 7806 N N . ASP A 1 94 ? 4.679 2.383 -6.279 1.00 0.00 86 ASP A N 5
ATOM 7807 C CA . ASP A 1 94 ? 5.144 1.070 -5.845 1.00 0.00 86 ASP A CA 5
ATOM 7808 C C . ASP A 1 94 ? 4.014 0.052 -5.860 1.00 0.00 86 ASP A C 5
ATOM 7809 O O . ASP A 1 94 ? 2.839 0.405 -5.743 1.00 0.00 86 ASP A O 5
ATOM 7818 N N . VAL A 1 95 ? 4.383 -1.214 -6.002 1.00 0.00 87 VAL A N 5
ATOM 7819 C CA . VAL A 1 95 ? 3.403 -2.291 -6.032 1.00 0.00 87 VAL A CA 5
ATOM 7820 C C . VAL A 1 95 ? 3.696 -3.318 -4.943 1.00 0.00 87 VAL A C 5
ATOM 7821 O O . VAL A 1 95 ? 4.838 -3.736 -4.756 1.00 0.00 87 VAL A O 5
ATOM 7834 N N . ILE A 1 96 ? 2.652 -3.719 -4.228 1.00 0.00 88 ILE A N 5
ATOM 7835 C CA . ILE A 1 96 ? 2.796 -4.697 -3.159 1.00 0.00 88 ILE A CA 5
ATOM 7836 C C . ILE A 1 96 ? 2.168 -6.015 -3.568 1.00 0.00 88 ILE A C 5
ATOM 7837 O O . ILE A 1 96 ? 1.048 -6.054 -4.078 1.00 0.00 88 ILE A O 5
ATOM 7853 N N . THR A 1 97 ? 2.895 -7.088 -3.337 1.00 0.00 89 THR A N 5
ATOM 7854 C CA . THR A 1 97 ? 2.402 -8.408 -3.677 1.00 0.00 89 THR A CA 5
ATOM 7855 C C . THR A 1 97 ? 2.483 -9.351 -2.489 1.00 0.00 89 THR A C 5
ATOM 7856 O O . THR A 1 97 ? 3.541 -9.516 -1.883 1.00 0.00 89 THR A O 5
ATOM 7867 N N . ILE A 1 98 ? 1.362 -9.991 -2.180 1.00 0.00 90 ILE A N 5
ATOM 7868 C CA . ILE A 1 98 ? 1.325 -10.946 -1.084 1.00 0.00 90 ILE A CA 5
ATOM 7869 C C . ILE A 1 98 ? 1.724 -12.316 -1.641 1.00 0.00 90 ILE A C 5
ATOM 7870 O O . ILE A 1 98 ? 2.532 -12.393 -2.566 1.00 0.00 90 ILE A O 5
ATOM 7886 N N . ILE A 1 99 ? 1.170 -13.393 -1.095 1.00 0.00 91 ILE A N 5
ATOM 7887 C CA . ILE A 1 99 ? 1.507 -14.728 -1.587 1.00 0.00 91 ILE A CA 5
ATOM 7888 C C . ILE A 1 99 ? 1.050 -14.906 -3.042 1.00 0.00 91 ILE A C 5
ATOM 7889 O O . ILE A 1 99 ? 1.797 -15.430 -3.866 1.00 0.00 91 ILE A O 5
ATOM 7905 N N . ASP A 1 100 ? -0.169 -14.460 -3.356 1.00 0.00 92 ASP A N 5
ATOM 7906 C CA . ASP A 1 100 ? -0.694 -14.576 -4.721 1.00 0.00 92 ASP A CA 5
ATOM 7907 C C . ASP A 1 100 ? -1.623 -13.410 -5.050 1.00 0.00 92 ASP A C 5
ATOM 7908 O O . ASP A 1 100 ? -2.436 -13.501 -5.971 1.00 0.00 92 ASP A O 5
ATOM 7917 N N . ARG A 1 101 ? -1.504 -12.322 -4.299 1.00 0.00 93 ARG A N 5
ATOM 7918 C CA . ARG A 1 101 ? -2.350 -11.154 -4.533 1.00 0.00 93 ARG A CA 5
ATOM 7919 C C . ARG A 1 101 ? -1.496 -9.904 -4.719 1.00 0.00 93 ARG A C 5
ATOM 7920 O O . ARG A 1 101 ? -0.433 -9.777 -4.110 1.00 0.00 93 ARG A O 5
ATOM 7941 N N . SER A 1 102 ? -1.956 -8.991 -5.576 1.00 0.00 94 SER A N 5
ATOM 7942 C CA . SER A 1 102 ? -1.205 -7.765 -5.840 1.00 0.00 94 SER A CA 5
ATOM 7943 C C . SER A 1 102 ? -2.006 -6.512 -5.494 1.00 0.00 94 SER A C 5
ATOM 7944 O O . SER A 1 102 ? -3.179 -6.389 -5.846 1.00 0.00 94 SER A O 5
ATOM 7952 N N . PHE A 1 103 ? -1.342 -5.568 -4.831 1.00 0.00 95 PHE A N 5
ATOM 7953 C CA . PHE A 1 103 ? -1.964 -4.302 -4.460 1.00 0.00 95 PHE A CA 5
ATOM 7954 C C . PHE A 1 103 ? -1.073 -3.158 -4.904 1.00 0.00 95 PHE A C 5
ATOM 7955 O O . PHE A 1 103 ? 0.143 -3.318 -5.010 1.00 0.00 95 PHE A O 5
ATOM 7972 N N . ARG A 1 104 ? -1.675 -2.013 -5.180 1.00 0.00 96 ARG A N 5
ATOM 7973 C CA . ARG A 1 104 ? -0.907 -0.865 -5.630 1.00 0.00 96 ARG A CA 5
ATOM 7974 C C . ARG A 1 104 ? -1.099 0.312 -4.681 1.00 0.00 96 ARG A C 5
ATOM 7975 O O . ARG A 1 104 ? -2.192 0.525 -4.154 1.00 0.00 96 ARG A O 5
ATOM 7996 N N . TYR A 1 105 ? -0.032 1.075 -4.475 1.00 0.00 97 TYR A N 5
ATOM 7997 C CA . TYR A 1 105 ? -0.087 2.236 -3.596 1.00 0.00 97 TYR A CA 5
ATOM 7998 C C . TYR A 1 105 ? 0.160 3.502 -4.405 1.00 0.00 97 TYR A C 5
ATOM 7999 O O . TYR A 1 105 ? 1.297 3.803 -4.767 1.00 0.00 97 TYR A O 5
ATOM 8017 N N . GLU A 1 106 ? -0.911 4.237 -4.697 1.00 0.00 98 GLU A N 5
ATOM 8018 C CA . GLU A 1 106 ? -0.779 5.463 -5.477 1.00 0.00 98 GLU A CA 5
ATOM 8019 C C . GLU A 1 106 ? -1.158 6.693 -4.671 1.00 0.00 98 GLU A C 5
ATOM 8020 O O . GLU A 1 106 ? -2.238 6.761 -4.082 1.00 0.00 98 GLU A O 5
ATOM 8032 N N . ASN A 1 107 ? -0.263 7.671 -4.671 1.00 0.00 99 ASN A N 5
ATOM 8033 C CA . ASN A 1 107 ? -0.501 8.917 -3.962 1.00 0.00 99 ASN A CA 5
ATOM 8034 C C . ASN A 1 107 ? -0.906 10.003 -4.952 1.00 0.00 99 ASN A C 5
ATOM 8035 O O . ASN A 1 107 ? -0.072 10.524 -5.694 1.00 0.00 99 ASN A O 5
ATOM 8046 N N . GLU A 1 108 ? -2.193 10.326 -4.964 1.00 0.00 100 GLU A N 5
ATOM 8047 C CA . GLU A 1 108 ? -2.718 11.337 -5.876 1.00 0.00 100 GLU A CA 5
ATOM 8048 C C . GLU A 1 108 ? -1.976 12.659 -5.714 1.00 0.00 100 GLU A C 5
ATOM 8049 O O . GLU A 1 108 ? -1.584 13.036 -4.610 1.00 0.00 100 GLU A O 5
ATOM 8061 N N . MET A 1 9 ? -4.975 19.753 1.612 1.00 0.00 1 MET A N 6
ATOM 8062 C CA . MET A 1 9 ? -6.258 18.995 1.669 1.00 0.00 1 MET A CA 6
ATOM 8063 C C . MET A 1 9 ? -6.690 18.641 0.247 1.00 0.00 1 MET A C 6
ATOM 8064 O O . MET A 1 9 ? -7.872 18.404 -0.009 1.00 0.00 1 MET A O 6
ATOM 8078 N N . TRP A 1 10 ? -5.730 18.625 -0.676 1.00 0.00 2 TRP A N 6
ATOM 8079 C CA . TRP A 1 10 ? -6.029 18.316 -2.074 1.00 0.00 2 TRP A CA 6
ATOM 8080 C C . TRP A 1 10 ? -5.565 16.907 -2.445 1.00 0.00 2 TRP A C 6
ATOM 8081 O O . TRP A 1 10 ? -6.292 16.162 -3.099 1.00 0.00 2 TRP A O 6
ATOM 8102 N N . PRO A 1 11 ? -4.380 16.536 -2.044 1.00 0.00 3 PRO A N 6
ATOM 8103 C CA . PRO A 1 11 ? -3.817 15.183 -2.345 1.00 0.00 3 PRO A CA 6
ATOM 8104 C C . PRO A 1 11 ? -4.700 14.065 -1.800 1.00 0.00 3 PRO A C 6
ATOM 8105 O O . PRO A 1 11 ? -5.274 14.190 -0.717 1.00 0.00 3 PRO A O 6
ATOM 8116 N N . THR A 1 12 ? -4.807 12.978 -2.556 1.00 0.00 4 THR A N 6
ATOM 8117 C CA . THR A 1 12 ? -5.623 11.846 -2.133 1.00 0.00 4 THR A CA 6
ATOM 8118 C C . THR A 1 12 ? -4.876 10.526 -2.345 1.00 0.00 4 THR A C 6
ATOM 8119 O O . THR A 1 12 ? -4.307 10.287 -3.411 1.00 0.00 4 THR A O 6
ATOM 8130 N N . ARG A 1 13 ? -4.880 9.669 -1.325 1.00 0.00 5 ARG A N 6
ATOM 8131 C CA . ARG A 1 13 ? -4.203 8.378 -1.422 1.00 0.00 5 ARG A CA 6
ATOM 8132 C C . ARG A 1 13 ? -5.223 7.256 -1.584 1.00 0.00 5 ARG A C 6
ATOM 8133 O O . ARG A 1 13 ? -6.206 7.190 -0.851 1.00 0.00 5 ARG A O 6
ATOM 8154 N N . ARG A 1 14 ? -4.977 6.377 -2.549 1.00 0.00 6 ARG A N 6
ATOM 8155 C CA . ARG A 1 14 ? -5.882 5.256 -2.799 1.00 0.00 6 ARG A CA 6
ATOM 8156 C C . ARG A 1 14 ? -5.103 3.995 -3.142 1.00 0.00 6 ARG A C 6
ATOM 8157 O O . ARG A 1 14 ? -4.021 4.057 -3.730 1.00 0.00 6 ARG A O 6
ATOM 8178 N N . LEU A 1 15 ? -5.672 2.851 -2.789 1.00 0.00 7 LEU A N 6
ATOM 8179 C CA . LEU A 1 15 ? -5.044 1.573 -3.082 1.00 0.00 7 LEU A CA 6
ATOM 8180 C C . LEU A 1 15 ? -5.854 0.844 -4.150 1.00 0.00 7 LEU A C 6
ATOM 8181 O O . LEU A 1 15 ? -7.080 0.816 -4.089 1.00 0.00 7 LEU A O 6
ATOM 8197 N N . VAL A 1 16 ? -5.169 0.253 -5.124 1.00 0.00 8 VAL A N 6
ATOM 8198 C CA . VAL A 1 16 ? -5.860 -0.469 -6.189 1.00 0.00 8 VAL A CA 6
ATOM 8199 C C . VAL A 1 16 ? -5.450 -1.930 -6.191 1.00 0.00 8 VAL A C 6
ATOM 8200 O O . VAL A 1 16 ? -4.266 -2.253 -6.108 1.00 0.00 8 VAL A O 6
ATOM 8213 N N . THR A 1 17 ? -6.433 -2.807 -6.291 1.00 0.00 9 THR A N 6
ATOM 8214 C CA . THR A 1 17 ? -6.152 -4.228 -6.311 1.00 0.00 9 THR A CA 6
ATOM 8215 C C . THR A 1 17 ? -6.226 -4.758 -7.729 1.00 0.00 9 THR A C 6
ATOM 8216 O O . THR A 1 17 ? -7.297 -4.800 -8.340 1.00 0.00 9 THR A O 6
ATOM 8227 N N . ILE A 1 18 ? -5.075 -5.162 -8.243 1.00 0.00 10 ILE A N 6
ATOM 8228 C CA . ILE A 1 18 ? -5.001 -5.692 -9.589 1.00 0.00 10 ILE A CA 6
ATOM 8229 C C . ILE A 1 18 ? -5.684 -7.055 -9.650 1.00 0.00 10 ILE A C 6
ATOM 8230 O O . ILE A 1 18 ? -5.381 -7.949 -8.860 1.00 0.00 10 ILE A O 6
ATOM 8246 N N . LYS A 1 19 ? -6.608 -7.211 -10.591 1.00 0.00 11 LYS A N 6
ATOM 8247 C CA . LYS A 1 19 ? -7.322 -8.471 -10.742 1.00 0.00 11 LYS A CA 6
ATOM 8248 C C . LYS A 1 19 ? -6.574 -9.388 -11.707 1.00 0.00 11 LYS A C 6
ATOM 8249 O O . LYS A 1 19 ? -6.211 -8.968 -12.806 1.00 0.00 11 LYS A O 6
ATOM 8268 N N . ARG A 1 20 ? -6.342 -10.637 -11.293 1.00 0.00 12 ARG A N 6
ATOM 8269 C CA . ARG A 1 20 ? -5.628 -11.593 -12.139 1.00 0.00 12 ARG A CA 6
ATOM 8270 C C . ARG A 1 20 ? -4.568 -10.870 -12.959 1.00 0.00 12 ARG A C 6
ATOM 8271 O O . ARG A 1 20 ? -4.855 -10.383 -14.053 1.00 0.00 12 ARG A O 6
ATOM 8292 N N . SER A 1 21 ? -3.351 -10.796 -12.402 1.00 0.00 13 SER A N 6
ATOM 8293 C CA . SER A 1 21 ? -2.221 -10.116 -13.048 1.00 0.00 13 SER A CA 6
ATOM 8294 C C . SER A 1 21 ? -2.568 -9.680 -14.467 1.00 0.00 13 SER A C 6
ATOM 8295 O O . SER A 1 21 ? -2.648 -10.501 -15.379 1.00 0.00 13 SER A O 6
ATOM 8303 N N . GLY A 1 22 ? -2.786 -8.379 -14.640 1.00 0.00 14 GLY A N 6
ATOM 8304 C CA . GLY A 1 22 ? -3.140 -7.841 -15.944 1.00 0.00 14 GLY A CA 6
ATOM 8305 C C . GLY A 1 22 ? -4.352 -6.921 -15.836 1.00 0.00 14 GLY A C 6
ATOM 8306 O O . GLY A 1 22 ? -4.277 -5.738 -16.168 1.00 0.00 14 GLY A O 6
ATOM 8310 N N . VAL A 1 23 ? -5.471 -7.467 -15.362 1.00 0.00 15 VAL A N 6
ATOM 8311 C CA . VAL A 1 23 ? -6.691 -6.675 -15.212 1.00 0.00 15 VAL A CA 6
ATOM 8312 C C . VAL A 1 23 ? -6.684 -5.900 -13.895 1.00 0.00 15 VAL A C 6
ATOM 8313 O O . VAL A 1 23 ? -6.251 -6.411 -12.861 1.00 0.00 15 VAL A O 6
ATOM 8326 N N . ASP A 1 24 ? -7.158 -4.662 -13.947 1.00 0.00 16 ASP A N 6
ATOM 8327 C CA . ASP A 1 24 ? -7.211 -3.811 -12.763 1.00 0.00 16 ASP A CA 6
ATOM 8328 C C . ASP A 1 24 ? -8.582 -3.896 -12.103 1.00 0.00 16 ASP A C 6
ATOM 8329 O O . ASP A 1 24 ? -9.566 -3.371 -12.622 1.00 0.00 16 ASP A O 6
ATOM 8338 N N . GLY A 1 25 ? -8.643 -4.580 -10.963 1.00 0.00 17 GLY A N 6
ATOM 8339 C CA . GLY A 1 25 ? -9.904 -4.746 -10.252 1.00 0.00 17 GLY A CA 6
ATOM 8340 C C . GLY A 1 25 ? -10.335 -3.465 -9.544 1.00 0.00 17 GLY A C 6
ATOM 8341 O O . GLY A 1 25 ? -9.818 -2.382 -9.808 1.00 0.00 17 GLY A O 6
ATOM 8345 N N . PRO A 1 26 ? -11.285 -3.592 -8.665 1.00 0.00 18 PRO A N 6
ATOM 8346 C CA . PRO A 1 26 ? -11.862 -2.450 -7.885 1.00 0.00 18 PRO A CA 6
ATOM 8347 C C . PRO A 1 26 ? -10.835 -1.712 -7.037 1.00 0.00 18 PRO A C 6
ATOM 8348 O O . PRO A 1 26 ? -9.845 -2.284 -6.588 1.00 0.00 18 PRO A O 6
ATOM 8359 N N . HIS A 1 27 ? -11.087 -0.424 -6.826 1.00 0.00 19 HIS A N 6
ATOM 8360 C CA . HIS A 1 27 ? -10.192 0.397 -6.027 1.00 0.00 19 HIS A CA 6
ATOM 8361 C C . HIS A 1 27 ? -10.608 0.347 -4.564 1.00 0.00 19 HIS A C 6
ATOM 8362 O O . HIS A 1 27 ? -11.723 -0.059 -4.243 1.00 0.00 19 HIS A O 6
ATOM 8377 N N . PHE A 1 28 ? -9.708 0.757 -3.681 1.00 0.00 20 PHE A N 6
ATOM 8378 C CA . PHE A 1 28 ? -10.002 0.746 -2.253 1.00 0.00 20 PHE A CA 6
ATOM 8379 C C . PHE A 1 28 ? -9.721 2.115 -1.636 1.00 0.00 20 PHE A C 6
ATOM 8380 O O . PHE A 1 28 ? -8.591 2.398 -1.248 1.00 0.00 20 PHE A O 6
ATOM 8397 N N . PRO A 1 29 ? -10.718 2.962 -1.523 1.00 0.00 21 PRO A N 6
ATOM 8398 C CA . PRO A 1 29 ? -10.542 4.314 -0.918 1.00 0.00 21 PRO A CA 6
ATOM 8399 C C . PRO A 1 29 ? -10.061 4.214 0.520 1.00 0.00 21 PRO A C 6
ATOM 8400 O O . PRO A 1 29 ? -10.384 3.260 1.231 1.00 0.00 21 PRO A O 6
ATOM 8411 N N . LEU A 1 30 ? -9.274 5.190 0.942 1.00 0.00 22 LEU A N 6
ATOM 8412 C CA . LEU A 1 30 ? -8.739 5.168 2.288 1.00 0.00 22 LEU A CA 6
ATOM 8413 C C . LEU A 1 30 ? -9.567 6.020 3.242 1.00 0.00 22 LEU A C 6
ATOM 8414 O O . LEU A 1 30 ? -9.744 7.221 3.040 1.00 0.00 22 LEU A O 6
ATOM 8430 N N . SER A 1 31 ? -10.046 5.375 4.297 1.00 0.00 23 SER A N 6
ATOM 8431 C CA . SER A 1 31 ? -10.832 6.042 5.319 1.00 0.00 23 SER A CA 6
ATOM 8432 C C . SER A 1 31 ? -10.090 5.968 6.652 1.00 0.00 23 SER A C 6
ATOM 8433 O O . SER A 1 31 ? -10.189 6.870 7.487 1.00 0.00 23 SER A O 6
ATOM 8441 N N . LEU A 1 32 ? -9.341 4.878 6.828 1.00 0.00 24 LEU A N 6
ATOM 8442 C CA . LEU A 1 32 ? -8.562 4.651 8.045 1.00 0.00 24 LEU A CA 6
ATOM 8443 C C . LEU A 1 32 ? -7.078 4.849 7.746 1.00 0.00 24 LEU A C 6
ATOM 8444 O O . LEU A 1 32 ? -6.569 4.374 6.730 1.00 0.00 24 LEU A O 6
ATOM 8460 N N . SER A 1 33 ? -6.393 5.572 8.625 1.00 0.00 25 SER A N 6
ATOM 8461 C CA . SER A 1 33 ? -4.974 5.852 8.435 1.00 0.00 25 SER A CA 6
ATOM 8462 C C . SER A 1 33 ? -4.148 4.567 8.409 1.00 0.00 25 SER A C 6
ATOM 8463 O O . SER A 1 33 ? -3.199 4.443 7.636 1.00 0.00 25 SER A O 6
ATOM 8471 N N . THR A 1 34 ? -4.510 3.607 9.246 1.00 0.00 26 THR A N 6
ATOM 8472 C CA . THR A 1 34 ? -3.784 2.342 9.298 1.00 0.00 26 THR A CA 6
ATOM 8473 C C . THR A 1 34 ? -4.421 1.321 8.355 1.00 0.00 26 THR A C 6
ATOM 8474 O O . THR A 1 34 ? -5.505 0.804 8.630 1.00 0.00 26 THR A O 6
ATOM 8485 N N . CYS A 1 35 ? -3.739 1.013 7.252 1.00 0.00 27 CYS A N 6
ATOM 8486 C CA . CYS A 1 35 ? -4.257 0.032 6.303 1.00 0.00 27 CYS A CA 6
ATOM 8487 C C . CYS A 1 35 ? -3.751 -1.363 6.675 1.00 0.00 27 CYS A C 6
ATOM 8488 O O . CYS A 1 35 ? -2.548 -1.576 6.826 1.00 0.00 27 CYS A O 6
ATOM 8496 N N . LEU A 1 36 ? -4.680 -2.303 6.854 1.00 0.00 28 LEU A N 6
ATOM 8497 C CA . LEU A 1 36 ? -4.321 -3.668 7.248 1.00 0.00 28 LEU A CA 6
ATOM 8498 C C . LEU A 1 36 ? -4.758 -4.693 6.201 1.00 0.00 28 LEU A C 6
ATOM 8499 O O . LEU A 1 36 ? -5.843 -4.594 5.625 1.00 0.00 28 LEU A O 6
ATOM 8515 N N . PHE A 1 37 ? -3.892 -5.676 5.965 1.00 0.00 29 PHE A N 6
ATOM 8516 C CA . PHE A 1 37 ? -4.168 -6.731 4.991 1.00 0.00 29 PHE A CA 6
ATOM 8517 C C . PHE A 1 37 ? -4.406 -8.058 5.697 1.00 0.00 29 PHE A C 6
ATOM 8518 O O . PHE A 1 37 ? -3.769 -8.345 6.710 1.00 0.00 29 PHE A O 6
ATOM 8535 N N . GLY A 1 38 ? -5.304 -8.883 5.157 1.00 0.00 30 GLY A N 6
ATOM 8536 C CA . GLY A 1 38 ? -5.550 -10.177 5.775 1.00 0.00 30 GLY A CA 6
ATOM 8537 C C . GLY A 1 38 ? -6.946 -10.707 5.496 1.00 0.00 30 GLY A C 6
ATOM 8538 O O . GLY A 1 38 ? -7.798 -10.016 4.943 1.00 0.00 30 GLY A O 6
ATOM 8542 N N . ARG A 1 39 ? -7.151 -11.958 5.884 1.00 0.00 31 ARG A N 6
ATOM 8543 C CA . ARG A 1 39 ? -8.425 -12.631 5.691 1.00 0.00 31 ARG A CA 6
ATOM 8544 C C . ARG A 1 39 ? -9.515 -12.049 6.593 1.00 0.00 31 ARG A C 6
ATOM 8545 O O . ARG A 1 39 ? -10.677 -11.960 6.195 1.00 0.00 31 ARG A O 6
ATOM 8566 N N . GLY A 1 40 ? -9.142 -11.691 7.817 1.00 0.00 32 GLY A N 6
ATOM 8567 C CA . GLY A 1 40 ? -10.104 -11.161 8.779 1.00 0.00 32 GLY A CA 6
ATOM 8568 C C . GLY A 1 40 ? -10.809 -9.903 8.277 1.00 0.00 32 GLY A C 6
ATOM 8569 O O . GLY A 1 40 ? -10.246 -9.117 7.512 1.00 0.00 32 GLY A O 6
ATOM 8573 N N . ILE A 1 41 ? -12.045 -9.723 8.743 1.00 0.00 33 ILE A N 6
ATOM 8574 C CA . ILE A 1 41 ? -12.847 -8.555 8.383 1.00 0.00 33 ILE A CA 6
ATOM 8575 C C . ILE A 1 41 ? -12.175 -7.298 8.924 1.00 0.00 33 ILE A C 6
ATOM 8576 O O . ILE A 1 41 ? -12.330 -6.204 8.377 1.00 0.00 33 ILE A O 6
ATOM 8592 N N . GLU A 1 42 ? -11.431 -7.480 10.014 1.00 0.00 34 GLU A N 6
ATOM 8593 C CA . GLU A 1 42 ? -10.717 -6.387 10.672 1.00 0.00 34 GLU A CA 6
ATOM 8594 C C . GLU A 1 42 ? -9.728 -5.711 9.728 1.00 0.00 34 GLU A C 6
ATOM 8595 O O . GLU A 1 42 ? -9.361 -4.549 9.925 1.00 0.00 34 GLU A O 6
ATOM 8607 N N . CYS A 1 43 ? -9.284 -6.445 8.714 1.00 0.00 35 CYS A N 6
ATOM 8608 C CA . CYS A 1 43 ? -8.327 -5.906 7.758 1.00 0.00 35 CYS A CA 6
ATOM 8609 C C . CYS A 1 43 ? -8.991 -4.889 6.842 1.00 0.00 35 CYS A C 6
ATOM 8610 O O . CYS A 1 43 ? -10.036 -5.163 6.254 1.00 0.00 35 CYS A O 6
ATOM 8618 N N . ASP A 1 44 ? -8.366 -3.728 6.701 1.00 0.00 36 ASP A N 6
ATOM 8619 C CA . ASP A 1 44 ? -8.900 -2.699 5.825 1.00 0.00 36 ASP A CA 6
ATOM 8620 C C . ASP A 1 44 ? -8.917 -3.258 4.424 1.00 0.00 36 ASP A C 6
ATOM 8621 O O . ASP A 1 44 ? -9.825 -2.996 3.633 1.00 0.00 36 ASP A O 6
ATOM 8630 N N . ILE A 1 45 ? -7.893 -4.047 4.143 1.00 0.00 37 ILE A N 6
ATOM 8631 C CA . ILE A 1 45 ? -7.760 -4.681 2.854 1.00 0.00 37 ILE A CA 6
ATOM 8632 C C . ILE A 1 45 ? -8.006 -6.174 3.017 1.00 0.00 37 ILE A C 6
ATOM 8633 O O . ILE A 1 45 ? -7.089 -6.942 3.314 1.00 0.00 37 ILE A O 6
ATOM 8649 N N . ARG A 1 46 ? -9.258 -6.566 2.842 1.00 0.00 38 ARG A N 6
ATOM 8650 C CA . ARG A 1 46 ? -9.650 -7.959 2.988 1.00 0.00 38 ARG A CA 6
ATOM 8651 C C . ARG A 1 46 ? -9.117 -8.808 1.837 1.00 0.00 38 ARG A C 6
ATOM 8652 O O . ARG A 1 46 ? -9.104 -8.379 0.683 1.00 0.00 38 ARG A O 6
ATOM 8673 N N . ILE A 1 47 ? -8.681 -10.021 2.174 1.00 0.00 39 ILE A N 6
ATOM 8674 C CA . ILE A 1 47 ? -8.143 -10.952 1.184 1.00 0.00 39 ILE A CA 6
ATOM 8675 C C . ILE A 1 47 ? -8.802 -12.321 1.345 1.00 0.00 39 ILE A C 6
ATOM 8676 O O . ILE A 1 47 ? -8.764 -12.905 2.429 1.00 0.00 39 ILE A O 6
ATOM 8692 N N . GLN A 1 48 ? -9.404 -12.844 0.280 1.00 0.00 40 GLN A N 6
ATOM 8693 C CA . GLN A 1 48 ? -10.046 -14.148 0.377 1.00 0.00 40 GLN A CA 6
ATOM 8694 C C . GLN A 1 48 ? -9.121 -15.243 -0.149 1.00 0.00 40 GLN A C 6
ATOM 8695 O O . GLN A 1 48 ? -9.299 -15.738 -1.260 1.00 0.00 40 GLN A O 6
ATOM 8709 N N . LEU A 1 49 ? -8.159 -15.629 0.679 1.00 0.00 41 LEU A N 6
ATOM 8710 C CA . LEU A 1 49 ? -7.213 -16.679 0.319 1.00 0.00 41 LEU A CA 6
ATOM 8711 C C . LEU A 1 49 ? -6.652 -17.325 1.595 1.00 0.00 41 LEU A C 6
ATOM 8712 O O . LEU A 1 49 ? -5.959 -16.652 2.354 1.00 0.00 41 LEU A O 6
ATOM 8728 N N . PRO A 1 50 ? -6.918 -18.590 1.861 1.00 0.00 42 PRO A N 6
ATOM 8729 C CA . PRO A 1 50 ? -6.414 -19.275 3.104 1.00 0.00 42 PRO A CA 6
ATOM 8730 C C . PRO A 1 50 ? -4.898 -19.146 3.325 1.00 0.00 42 PRO A C 6
ATOM 8731 O O . PRO A 1 50 ? -4.436 -19.126 4.467 1.00 0.00 42 PRO A O 6
ATOM 8742 N N . VAL A 1 51 ? -4.132 -19.074 2.240 1.00 0.00 43 VAL A N 6
ATOM 8743 C CA . VAL A 1 51 ? -2.671 -18.965 2.339 1.00 0.00 43 VAL A CA 6
ATOM 8744 C C . VAL A 1 51 ? -2.232 -17.655 3.002 1.00 0.00 43 VAL A C 6
ATOM 8745 O O . VAL A 1 51 ? -1.142 -17.579 3.566 1.00 0.00 43 VAL A O 6
ATOM 8758 N N . VAL A 1 52 ? -3.067 -16.628 2.929 1.00 0.00 44 VAL A N 6
ATOM 8759 C CA . VAL A 1 52 ? -2.716 -15.343 3.529 1.00 0.00 44 VAL A CA 6
ATOM 8760 C C . VAL A 1 52 ? -3.002 -15.357 5.022 1.00 0.00 44 VAL A C 6
ATOM 8761 O O . VAL A 1 52 ? -3.756 -16.201 5.507 1.00 0.00 44 VAL A O 6
ATOM 8774 N N . SER A 1 53 ? -2.397 -14.428 5.751 1.00 0.00 45 SER A N 6
ATOM 8775 C CA . SER A 1 53 ? -2.611 -14.369 7.197 1.00 0.00 45 SER A CA 6
ATOM 8776 C C . SER A 1 53 ? -3.523 -13.193 7.562 1.00 0.00 45 SER A C 6
ATOM 8777 O O . SER A 1 53 ? -3.625 -12.227 6.809 1.00 0.00 45 SER A O 6
ATOM 8785 N N . LYS A 1 54 ? -4.192 -13.284 8.718 1.00 0.00 46 LYS A N 6
ATOM 8786 C CA . LYS A 1 54 ? -5.105 -12.219 9.153 1.00 0.00 46 LYS A CA 6
ATOM 8787 C C . LYS A 1 54 ? -4.349 -10.901 9.310 1.00 0.00 46 LYS A C 6
ATOM 8788 O O . LYS A 1 54 ? -4.856 -9.834 8.971 1.00 0.00 46 LYS A O 6
ATOM 8807 N N . GLN A 1 55 ? -3.127 -10.992 9.805 1.00 0.00 47 GLN A N 6
ATOM 8808 C CA . GLN A 1 55 ? -2.289 -9.817 9.968 1.00 0.00 47 GLN A CA 6
ATOM 8809 C C . GLN A 1 55 ? -1.110 -9.976 9.015 1.00 0.00 47 GLN A C 6
ATOM 8810 O O . GLN A 1 55 ? 0.045 -9.868 9.416 1.00 0.00 47 GLN A O 6
ATOM 8824 N N . HIS A 1 56 ? -1.421 -10.295 7.756 1.00 0.00 48 HIS A N 6
ATOM 8825 C CA . HIS A 1 56 ? -0.378 -10.540 6.759 1.00 0.00 48 HIS A CA 6
ATOM 8826 C C . HIS A 1 56 ? 0.551 -9.344 6.596 1.00 0.00 48 HIS A C 6
ATOM 8827 O O . HIS A 1 56 ? 1.767 -9.478 6.709 1.00 0.00 48 HIS A O 6
ATOM 8842 N N . CYS A 1 57 ? -0.024 -8.178 6.314 1.00 0.00 49 CYS A N 6
ATOM 8843 C CA . CYS A 1 57 ? 0.783 -6.978 6.124 1.00 0.00 49 CYS A CA 6
ATOM 8844 C C . CYS A 1 57 ? -0.001 -5.725 6.472 1.00 0.00 49 CYS A C 6
ATOM 8845 O O . CYS A 1 57 ? -1.224 -5.763 6.622 1.00 0.00 49 CYS A O 6
ATOM 8853 N N . LYS A 1 58 ? 0.714 -4.616 6.627 1.00 0.00 50 LYS A N 6
ATOM 8854 C CA . LYS A 1 58 ? 0.068 -3.360 6.994 1.00 0.00 50 LYS A CA 6
ATOM 8855 C C . LYS A 1 58 ? 0.757 -2.155 6.378 1.00 0.00 50 LYS A C 6
ATOM 8856 O O . LYS A 1 58 ? 1.968 -1.983 6.508 1.00 0.00 50 LYS A O 6
ATOM 8875 N N . ILE A 1 59 ? -0.034 -1.292 5.752 1.00 0.00 51 ILE A N 6
ATOM 8876 C CA . ILE A 1 59 ? 0.506 -0.078 5.180 1.00 0.00 51 ILE A CA 6
ATOM 8877 C C . ILE A 1 59 ? 0.126 1.097 6.066 1.00 0.00 51 ILE A C 6
ATOM 8878 O O . ILE A 1 59 ? -1.013 1.551 6.060 1.00 0.00 51 ILE A O 6
ATOM 8894 N N . GLU A 1 60 ? 1.097 1.578 6.838 1.00 0.00 52 GLU A N 6
ATOM 8895 C CA . GLU A 1 60 ? 0.842 2.696 7.737 1.00 0.00 52 GLU A CA 6
ATOM 8896 C C . GLU A 1 60 ? 0.879 3.991 6.946 1.00 0.00 52 GLU A C 6
ATOM 8897 O O . GLU A 1 60 ? 1.747 4.193 6.093 1.00 0.00 52 GLU A O 6
ATOM 8909 N N . ILE A 1 61 ? -0.090 4.853 7.205 1.00 0.00 53 ILE A N 6
ATOM 8910 C CA . ILE A 1 61 ? -0.187 6.109 6.481 1.00 0.00 53 ILE A CA 6
ATOM 8911 C C . ILE A 1 61 ? 0.263 7.285 7.330 1.00 0.00 53 ILE A C 6
ATOM 8912 O O . ILE A 1 61 ? -0.111 7.424 8.493 1.00 0.00 53 ILE A O 6
ATOM 8928 N N . HIS A 1 62 ? 1.084 8.120 6.713 1.00 0.00 54 HIS A N 6
ATOM 8929 C CA . HIS A 1 62 ? 1.621 9.308 7.365 1.00 0.00 54 HIS A CA 6
ATOM 8930 C C . HIS A 1 62 ? 1.248 10.553 6.568 1.00 0.00 54 HIS A C 6
ATOM 8931 O O . HIS A 1 62 ? 0.537 10.462 5.568 1.00 0.00 54 HIS A O 6
ATOM 8946 N N . GLU A 1 63 ? 1.712 11.711 7.030 1.00 0.00 55 GLU A N 6
ATOM 8947 C CA . GLU A 1 63 ? 1.398 12.980 6.370 1.00 0.00 55 GLU A CA 6
ATOM 8948 C C . GLU A 1 63 ? 1.170 12.803 4.875 1.00 0.00 55 GLU A C 6
ATOM 8949 O O . GLU A 1 63 ? 0.093 13.109 4.364 1.00 0.00 55 GLU A O 6
ATOM 8961 N N . GLN A 1 64 ? 2.190 12.331 4.174 1.00 0.00 56 GLN A N 6
ATOM 8962 C CA . GLN A 1 64 ? 2.083 12.146 2.738 1.00 0.00 56 GLN A CA 6
ATOM 8963 C C . GLN A 1 64 ? 2.877 10.913 2.290 1.00 0.00 56 GLN A C 6
ATOM 8964 O O . GLN A 1 64 ? 3.336 10.840 1.153 1.00 0.00 56 GLN A O 6
ATOM 8978 N N . GLU A 1 65 ? 3.045 9.941 3.185 1.00 0.00 57 GLU A N 6
ATOM 8979 C CA . GLU A 1 65 ? 3.798 8.736 2.825 1.00 0.00 57 GLU A CA 6
ATOM 8980 C C . GLU A 1 65 ? 3.146 7.467 3.367 1.00 0.00 57 GLU A C 6
ATOM 8981 O O . GLU A 1 65 ? 2.602 7.454 4.473 1.00 0.00 57 GLU A O 6
ATOM 8993 N N . ALA A 1 66 ? 3.242 6.389 2.592 1.00 0.00 58 ALA A N 6
ATOM 8994 C CA . ALA A 1 66 ? 2.698 5.102 3.007 1.00 0.00 58 ALA A CA 6
ATOM 8995 C C . ALA A 1 66 ? 3.846 4.173 3.403 1.00 0.00 58 ALA A C 6
ATOM 8996 O O . ALA A 1 66 ? 4.826 4.041 2.672 1.00 0.00 58 ALA A O 6
ATOM 9003 N N . ILE A 1 67 ? 3.737 3.558 4.576 1.00 0.00 59 ILE A N 6
ATOM 9004 C CA . ILE A 1 67 ? 4.794 2.678 5.069 1.00 0.00 59 ILE A CA 6
ATOM 9005 C C . ILE A 1 67 ? 4.268 1.258 5.293 1.00 0.00 59 ILE A C 6
ATOM 9006 O O . ILE A 1 67 ? 3.276 1.059 5.987 1.00 0.00 59 ILE A O 6
ATOM 9022 N N . LEU A 1 68 ? 4.945 0.276 4.697 1.00 0.00 60 LEU A N 6
ATOM 9023 C CA . LEU A 1 68 ? 4.545 -1.125 4.828 1.00 0.00 60 LEU A CA 6
ATOM 9024 C C . LEU A 1 68 ? 4.991 -1.702 6.164 1.00 0.00 60 LEU A C 6
ATOM 9025 O O . LEU A 1 68 ? 6.014 -1.299 6.716 1.00 0.00 60 LEU A O 6
ATOM 9041 N N . HIS A 1 69 ? 4.213 -2.655 6.675 1.00 0.00 61 HIS A N 6
ATOM 9042 C CA . HIS A 1 69 ? 4.524 -3.294 7.944 1.00 0.00 61 HIS A CA 6
ATOM 9043 C C . HIS A 1 69 ? 4.192 -4.788 7.884 1.00 0.00 61 HIS A C 6
ATOM 9044 O O . HIS A 1 69 ? 3.138 -5.215 8.347 1.00 0.00 61 HIS A O 6
ATOM 9059 N N . ASN A 1 70 ? 5.091 -5.567 7.290 1.00 0.00 62 ASN A N 6
ATOM 9060 C CA . ASN A 1 70 ? 4.890 -7.014 7.152 1.00 0.00 62 ASN A CA 6
ATOM 9061 C C . ASN A 1 70 ? 5.058 -7.738 8.479 1.00 0.00 62 ASN A C 6
ATOM 9062 O O . ASN A 1 70 ? 6.047 -7.537 9.189 1.00 0.00 62 ASN A O 6
ATOM 9073 N N . PHE A 1 71 ? 4.104 -8.607 8.794 1.00 0.00 63 PHE A N 6
ATOM 9074 C CA . PHE A 1 71 ? 4.174 -9.389 10.027 1.00 0.00 63 PHE A CA 6
ATOM 9075 C C . PHE A 1 71 ? 4.487 -10.840 9.704 1.00 0.00 63 PHE A C 6
ATOM 9076 O O . PHE A 1 71 ? 5.058 -11.561 10.519 1.00 0.00 63 PHE A O 6
ATOM 9093 N N . SER A 1 72 ? 4.091 -11.265 8.510 1.00 0.00 64 SER A N 6
ATOM 9094 C CA . SER A 1 72 ? 4.313 -12.641 8.089 1.00 0.00 64 SER A CA 6
ATOM 9095 C C . SER A 1 72 ? 5.798 -12.978 8.111 1.00 0.00 64 SER A C 6
ATOM 9096 O O . SER A 1 72 ? 6.639 -12.134 7.814 1.00 0.00 64 SER A O 6
ATOM 9104 N N . SER A 1 73 ? 6.109 -14.229 8.456 1.00 0.00 65 SER A N 6
ATOM 9105 C CA . SER A 1 73 ? 7.500 -14.682 8.495 1.00 0.00 65 SER A CA 6
ATOM 9106 C C . SER A 1 73 ? 7.727 -15.763 7.445 1.00 0.00 65 SER A C 6
ATOM 9107 O O . SER A 1 73 ? 8.604 -15.638 6.592 1.00 0.00 65 SER A O 6
ATOM 9115 N N . THR A 1 74 ? 6.931 -16.827 7.510 1.00 0.00 66 THR A N 6
ATOM 9116 C CA . THR A 1 74 ? 7.067 -17.917 6.554 1.00 0.00 66 THR A CA 6
ATOM 9117 C C . THR A 1 74 ? 6.772 -17.424 5.137 1.00 0.00 66 THR A C 6
ATOM 9118 O O . THR A 1 74 ? 7.444 -17.817 4.180 1.00 0.00 66 THR A O 6
ATOM 9129 N N . ASN A 1 75 ? 5.774 -16.552 5.014 1.00 0.00 67 ASN A N 6
ATOM 9130 C CA . ASN A 1 75 ? 5.402 -15.996 3.714 1.00 0.00 67 ASN A CA 6
ATOM 9131 C C . ASN A 1 75 ? 5.388 -14.465 3.782 1.00 0.00 67 ASN A C 6
ATOM 9132 O O . ASN A 1 75 ? 4.341 -13.860 4.002 1.00 0.00 67 ASN A O 6
ATOM 9143 N N . PRO A 1 76 ? 6.518 -13.819 3.631 1.00 0.00 68 PRO A N 6
ATOM 9144 C CA . PRO A 1 76 ? 6.582 -12.331 3.721 1.00 0.00 68 PRO A CA 6
ATOM 9145 C C . PRO A 1 76 ? 6.009 -11.628 2.500 1.00 0.00 68 PRO A C 6
ATOM 9146 O O . PRO A 1 76 ? 6.151 -12.100 1.372 1.00 0.00 68 PRO A O 6
ATOM 9157 N N . THR A 1 77 ? 5.402 -10.472 2.735 1.00 0.00 69 THR A N 6
ATOM 9158 C CA . THR A 1 77 ? 4.856 -9.680 1.650 1.00 0.00 69 THR A CA 6
ATOM 9159 C C . THR A 1 77 ? 6.010 -9.265 0.741 1.00 0.00 69 THR A C 6
ATOM 9160 O O . THR A 1 77 ? 7.168 -9.299 1.159 1.00 0.00 69 THR A O 6
ATOM 9171 N N . GLN A 1 78 ? 5.707 -8.897 -0.491 1.00 0.00 70 GLN A N 6
ATOM 9172 C CA . GLN A 1 78 ? 6.745 -8.505 -1.438 1.00 0.00 70 GLN A CA 6
ATOM 9173 C C . GLN A 1 78 ? 6.484 -7.110 -1.984 1.00 0.00 70 GLN A C 6
ATOM 9174 O O . GLN A 1 78 ? 5.334 -6.688 -2.102 1.00 0.00 70 GLN A O 6
ATOM 9188 N N . VAL A 1 79 ? 7.554 -6.401 -2.332 1.00 0.00 71 VAL A N 6
ATOM 9189 C CA . VAL A 1 79 ? 7.402 -5.055 -2.879 1.00 0.00 71 VAL A CA 6
ATOM 9190 C C . VAL A 1 79 ? 8.311 -4.840 -4.086 1.00 0.00 71 VAL A C 6
ATOM 9191 O O . VAL A 1 79 ? 9.494 -5.174 -4.045 1.00 0.00 71 VAL A O 6
ATOM 9204 N N . ASN A 1 80 ? 7.756 -4.261 -5.150 1.00 0.00 72 ASN A N 6
ATOM 9205 C CA . ASN A 1 80 ? 8.535 -3.985 -6.351 1.00 0.00 72 ASN A CA 6
ATOM 9206 C C . ASN A 1 80 ? 9.286 -5.237 -6.797 1.00 0.00 72 ASN A C 6
ATOM 9207 O O . ASN A 1 80 ? 10.244 -5.163 -7.565 1.00 0.00 72 ASN A O 6
ATOM 9218 N N . GLY A 1 81 ? 8.830 -6.387 -6.312 1.00 0.00 73 GLY A N 6
ATOM 9219 C CA . GLY A 1 81 ? 9.455 -7.659 -6.669 1.00 0.00 73 GLY A CA 6
ATOM 9220 C C . GLY A 1 81 ? 10.581 -8.000 -5.704 1.00 0.00 73 GLY A C 6
ATOM 9221 O O . GLY A 1 81 ? 11.418 -8.857 -5.983 1.00 0.00 73 GLY A O 6
ATOM 9225 N N . SER A 1 82 ? 10.590 -7.321 -4.568 1.00 0.00 74 SER A N 6
ATOM 9226 C CA . SER A 1 82 ? 11.615 -7.556 -3.567 1.00 0.00 74 SER A CA 6
ATOM 9227 C C . SER A 1 82 ? 10.985 -8.083 -2.282 1.00 0.00 74 SER A C 6
ATOM 9228 O O . SER A 1 82 ? 9.939 -7.596 -1.848 1.00 0.00 74 SER A O 6
ATOM 9236 N N . VAL A 1 83 ? 11.616 -9.086 -1.672 1.00 0.00 75 VAL A N 6
ATOM 9237 C CA . VAL A 1 83 ? 11.081 -9.657 -0.439 1.00 0.00 75 VAL A CA 6
ATOM 9238 C C . VAL A 1 83 ? 11.215 -8.679 0.707 1.00 0.00 75 VAL A C 6
ATOM 9239 O O . VAL A 1 83 ? 12.206 -7.963 0.819 1.00 0.00 75 VAL A O 6
ATOM 9252 N N . ILE A 1 84 ? 10.195 -8.651 1.540 1.00 0.00 76 ILE A N 6
ATOM 9253 C CA . ILE A 1 84 ? 10.160 -7.748 2.683 1.00 0.00 76 ILE A CA 6
ATOM 9254 C C . ILE A 1 84 ? 10.388 -8.515 3.985 1.00 0.00 76 ILE A C 6
ATOM 9255 O O . ILE A 1 84 ? 9.607 -9.403 4.338 1.00 0.00 76 ILE A O 6
ATOM 9271 N N . ASP A 1 85 ? 11.463 -8.170 4.689 1.00 0.00 77 ASP A N 6
ATOM 9272 C CA . ASP A 1 85 ? 11.790 -8.832 5.954 1.00 0.00 77 ASP A CA 6
ATOM 9273 C C . ASP A 1 85 ? 11.270 -8.032 7.154 1.00 0.00 77 ASP A C 6
ATOM 9274 O O . ASP A 1 85 ? 10.981 -8.593 8.211 1.00 0.00 77 ASP A O 6
ATOM 9283 N N . GLU A 1 86 ? 11.170 -6.715 6.982 1.00 0.00 78 GLU A N 6
ATOM 9284 C CA . GLU A 1 86 ? 10.704 -5.823 8.047 1.00 0.00 78 GLU A CA 6
ATOM 9285 C C . GLU A 1 86 ? 10.039 -4.609 7.419 1.00 0.00 78 GLU A C 6
ATOM 9286 O O . GLU A 1 86 ? 10.032 -4.473 6.199 1.00 0.00 78 GLU A O 6
ATOM 9298 N N . PRO A 1 87 ? 9.474 -3.735 8.204 1.00 0.00 79 PRO A N 6
ATOM 9299 C CA . PRO A 1 87 ? 8.792 -2.522 7.662 1.00 0.00 79 PRO A CA 6
ATOM 9300 C C . PRO A 1 87 ? 9.726 -1.695 6.784 1.00 0.00 79 PRO A C 6
ATOM 9301 O O . PRO A 1 87 ? 10.902 -1.512 7.112 1.00 0.00 79 PRO A O 6
ATOM 9312 N N . VAL A 1 88 ? 9.204 -1.196 5.668 1.00 0.00 80 VAL A N 6
ATOM 9313 C CA . VAL A 1 88 ? 10.011 -0.386 4.760 1.00 0.00 80 VAL A CA 6
ATOM 9314 C C . VAL A 1 88 ? 9.196 0.769 4.194 1.00 0.00 80 VAL A C 6
ATOM 9315 O O . VAL A 1 88 ? 7.966 0.736 4.200 1.00 0.00 80 VAL A O 6
ATOM 9328 N N . ARG A 1 89 ? 9.893 1.787 3.700 1.00 0.00 81 ARG A N 6
ATOM 9329 C CA . ARG A 1 89 ? 9.238 2.954 3.117 1.00 0.00 81 ARG A CA 6
ATOM 9330 C C . ARG A 1 89 ? 8.902 2.662 1.657 1.00 0.00 81 ARG A C 6
ATOM 9331 O O . ARG A 1 89 ? 9.663 1.980 0.968 1.00 0.00 81 ARG A O 6
ATOM 9352 N N . LEU A 1 90 ? 7.754 3.148 1.192 1.00 0.00 82 LEU A N 6
ATOM 9353 C CA . LEU A 1 90 ? 7.337 2.895 -0.184 1.00 0.00 82 LEU A CA 6
ATOM 9354 C C . LEU A 1 90 ? 7.252 4.194 -0.990 1.00 0.00 82 LEU A C 6
ATOM 9355 O O . LEU A 1 90 ? 6.796 5.222 -0.485 1.00 0.00 82 LEU A O 6
ATOM 9371 N N . LYS A 1 91 ? 7.671 4.124 -2.253 1.00 0.00 83 LYS A N 6
ATOM 9372 C CA . LYS A 1 91 ? 7.620 5.278 -3.147 1.00 0.00 83 LYS A CA 6
ATOM 9373 C C . LYS A 1 91 ? 6.285 5.277 -3.887 1.00 0.00 83 LYS A C 6
ATOM 9374 O O . LYS A 1 91 ? 5.639 4.235 -3.992 1.00 0.00 83 LYS A O 6
ATOM 9393 N N . HIS A 1 92 ? 5.867 6.429 -4.400 1.00 0.00 84 HIS A N 6
ATOM 9394 C CA . HIS A 1 92 ? 4.602 6.483 -5.120 1.00 0.00 84 HIS A CA 6
ATOM 9395 C C . HIS A 1 92 ? 4.648 5.547 -6.328 1.00 0.00 84 HIS A C 6
ATOM 9396 O O . HIS A 1 92 ? 5.622 5.540 -7.077 1.00 0.00 84 HIS A O 6
ATOM 9411 N N . GLY A 1 93 ? 3.593 4.752 -6.505 1.00 0.00 85 GLY A N 6
ATOM 9412 C CA . GLY A 1 93 ? 3.533 3.807 -7.625 1.00 0.00 85 GLY A CA 6
ATOM 9413 C C . GLY A 1 93 ? 4.232 2.486 -7.286 1.00 0.00 85 GLY A C 6
ATOM 9414 O O . GLY A 1 93 ? 4.541 1.695 -8.175 1.00 0.00 85 GLY A O 6
ATOM 9418 N N . ASP A 1 94 ? 4.473 2.254 -5.997 1.00 0.00 86 ASP A N 6
ATOM 9419 C CA . ASP A 1 94 ? 5.134 1.025 -5.557 1.00 0.00 86 ASP A CA 6
ATOM 9420 C C . ASP A 1 94 ? 4.133 -0.123 -5.437 1.00 0.00 86 ASP A C 6
ATOM 9421 O O . ASP A 1 94 ? 3.161 -0.036 -4.686 1.00 0.00 86 ASP A O 6
ATOM 9430 N N . VAL A 1 95 ? 4.374 -1.193 -6.193 1.00 0.00 87 VAL A N 6
ATOM 9431 C CA . VAL A 1 95 ? 3.483 -2.352 -6.183 1.00 0.00 87 VAL A CA 6
ATOM 9432 C C . VAL A 1 95 ? 3.851 -3.330 -5.068 1.00 0.00 87 VAL A C 6
ATOM 9433 O O . VAL A 1 95 ? 5.019 -3.681 -4.884 1.00 0.00 87 VAL A O 6
ATOM 9446 N N . ILE A 1 96 ? 2.833 -3.761 -4.325 1.00 0.00 88 ILE A N 6
ATOM 9447 C CA . ILE A 1 96 ? 3.026 -4.698 -3.224 1.00 0.00 88 ILE A CA 6
ATOM 9448 C C . ILE A 1 96 ? 2.275 -5.981 -3.540 1.00 0.00 88 ILE A C 6
ATOM 9449 O O . ILE A 1 96 ? 1.156 -5.941 -4.055 1.00 0.00 88 ILE A O 6
ATOM 9465 N N . THR A 1 97 ? 2.910 -7.110 -3.273 1.00 0.00 89 THR A N 6
ATOM 9466 C CA . THR A 1 97 ? 2.307 -8.400 -3.578 1.00 0.00 89 THR A CA 6
ATOM 9467 C C . THR A 1 97 ? 2.316 -9.337 -2.381 1.00 0.00 89 THR A C 6
ATOM 9468 O O . THR A 1 97 ? 3.333 -9.508 -1.713 1.00 0.00 89 THR A O 6
ATOM 9479 N N . ILE A 1 98 ? 1.171 -9.971 -2.148 1.00 0.00 90 ILE A N 6
ATOM 9480 C CA . ILE A 1 98 ? 1.038 -10.930 -1.061 1.00 0.00 90 ILE A CA 6
ATOM 9481 C C . ILE A 1 98 ? 1.364 -12.318 -1.609 1.00 0.00 90 ILE A C 6
ATOM 9482 O O . ILE A 1 98 ? 2.233 -12.458 -2.470 1.00 0.00 90 ILE A O 6
ATOM 9498 N N . ILE A 1 99 ? 0.677 -13.340 -1.118 1.00 0.00 91 ILE A N 6
ATOM 9499 C CA . ILE A 1 99 ? 0.928 -14.693 -1.595 1.00 0.00 91 ILE A CA 6
ATOM 9500 C C . ILE A 1 99 ? 0.606 -14.789 -3.082 1.00 0.00 91 ILE A C 6
ATOM 9501 O O . ILE A 1 99 ? 1.376 -15.362 -3.852 1.00 0.00 91 ILE A O 6
ATOM 9517 N N . ASP A 1 100 ? -0.538 -14.230 -3.481 1.00 0.00 92 ASP A N 6
ATOM 9518 C CA . ASP A 1 100 ? -0.940 -14.279 -4.887 1.00 0.00 92 ASP A CA 6
ATOM 9519 C C . ASP A 1 100 ? -1.734 -13.044 -5.323 1.00 0.00 92 ASP A C 6
ATOM 9520 O O . ASP A 1 100 ? -2.349 -13.058 -6.389 1.00 0.00 92 ASP A O 6
ATOM 9529 N N . ARG A 1 101 ? -1.720 -11.983 -4.523 1.00 0.00 93 ARG A N 6
ATOM 9530 C CA . ARG A 1 101 ? -2.457 -10.773 -4.893 1.00 0.00 93 ARG A CA 6
ATOM 9531 C C . ARG A 1 101 ? -1.526 -9.576 -4.961 1.00 0.00 93 ARG A C 6
ATOM 9532 O O . ARG A 1 101 ? -0.573 -9.479 -4.191 1.00 0.00 93 ARG A O 6
ATOM 9553 N N . SER A 1 102 ? -1.812 -8.667 -5.887 1.00 0.00 94 SER A N 6
ATOM 9554 C CA . SER A 1 102 ? -0.987 -7.475 -6.051 1.00 0.00 94 SER A CA 6
ATOM 9555 C C . SER A 1 102 ? -1.748 -6.200 -5.709 1.00 0.00 94 SER A C 6
ATOM 9556 O O . SER A 1 102 ? -2.795 -5.907 -6.286 1.00 0.00 94 SER A O 6
ATOM 9564 N N . PHE A 1 103 ? -1.185 -5.437 -4.777 1.00 0.00 95 PHE A N 6
ATOM 9565 C CA . PHE A 1 103 ? -1.771 -4.170 -4.357 1.00 0.00 95 PHE A CA 6
ATOM 9566 C C . PHE A 1 103 ? -0.860 -3.021 -4.774 1.00 0.00 95 PHE A C 6
ATOM 9567 O O . PHE A 1 103 ? 0.365 -3.121 -4.697 1.00 0.00 95 PHE A O 6
ATOM 9584 N N . ARG A 1 104 ? -1.472 -1.945 -5.238 1.00 0.00 96 ARG A N 6
ATOM 9585 C CA . ARG A 1 104 ? -0.740 -0.778 -5.703 1.00 0.00 96 ARG A CA 6
ATOM 9586 C C . ARG A 1 104 ? -0.860 0.378 -4.711 1.00 0.00 96 ARG A C 6
ATOM 9587 O O . ARG A 1 104 ? -1.936 0.628 -4.178 1.00 0.00 96 ARG A O 6
ATOM 9608 N N . TYR A 1 105 ? 0.242 1.092 -4.483 1.00 0.00 97 TYR A N 6
ATOM 9609 C CA . TYR A 1 105 ? 0.214 2.229 -3.572 1.00 0.00 97 TYR A CA 6
ATOM 9610 C C . TYR A 1 105 ? 0.351 3.517 -4.374 1.00 0.00 97 TYR A C 6
ATOM 9611 O O . TYR A 1 105 ? 1.423 3.817 -4.903 1.00 0.00 97 TYR A O 6
ATOM 9629 N N . GLU A 1 106 ? -0.745 4.266 -4.488 1.00 0.00 98 GLU A N 6
ATOM 9630 C CA . GLU A 1 106 ? -0.725 5.501 -5.269 1.00 0.00 98 GLU A CA 6
ATOM 9631 C C . GLU A 1 106 ? -1.061 6.740 -4.451 1.00 0.00 98 GLU A C 6
ATOM 9632 O O . GLU A 1 106 ? -1.984 6.740 -3.637 1.00 0.00 98 GLU A O 6
ATOM 9644 N N . ASN A 1 107 ? -0.307 7.806 -4.713 1.00 0.00 99 ASN A N 6
ATOM 9645 C CA . ASN A 1 107 ? -0.524 9.080 -4.037 1.00 0.00 99 ASN A CA 6
ATOM 9646 C C . ASN A 1 107 ? -0.948 10.152 -5.039 1.00 0.00 99 ASN A C 6
ATOM 9647 O O . ASN A 1 107 ? -0.103 10.755 -5.701 1.00 0.00 99 ASN A O 6
ATOM 9658 N N . GLU A 1 108 ? -2.251 10.398 -5.141 1.00 0.00 100 GLU A N 6
ATOM 9659 C CA . GLU A 1 108 ? -2.756 11.412 -6.068 1.00 0.00 100 GLU A CA 6
ATOM 9660 C C . GLU A 1 108 ? -2.278 12.807 -5.658 1.00 0.00 100 GLU A C 6
ATOM 9661 O O . GLU A 1 108 ? -2.122 13.098 -4.472 1.00 0.00 100 GLU A O 6
ATOM 9673 N N . MET A 1 9 ? -7.872 20.523 -1.183 1.00 0.00 1 MET A N 7
ATOM 9674 C CA . MET A 1 9 ? -7.965 19.086 -0.803 1.00 0.00 1 MET A CA 7
ATOM 9675 C C . MET A 1 9 ? -8.121 18.248 -2.066 1.00 0.00 1 MET A C 7
ATOM 9676 O O . MET A 1 9 ? -8.621 17.123 -2.025 1.00 0.00 1 MET A O 7
ATOM 9690 N N . TRP A 1 10 ? -7.687 18.809 -3.191 1.00 0.00 2 TRP A N 7
ATOM 9691 C CA . TRP A 1 10 ? -7.781 18.114 -4.467 1.00 0.00 2 TRP A CA 7
ATOM 9692 C C . TRP A 1 10 ? -7.024 16.788 -4.415 1.00 0.00 2 TRP A C 7
ATOM 9693 O O . TRP A 1 10 ? -7.520 15.763 -4.882 1.00 0.00 2 TRP A O 7
ATOM 9714 N N . PRO A 1 11 ? -5.846 16.790 -3.850 1.00 0.00 3 PRO A N 7
ATOM 9715 C CA . PRO A 1 11 ? -5.001 15.558 -3.724 1.00 0.00 3 PRO A CA 7
ATOM 9716 C C . PRO A 1 11 ? -5.698 14.451 -2.928 1.00 0.00 3 PRO A C 7
ATOM 9717 O O . PRO A 1 11 ? -6.384 14.718 -1.942 1.00 0.00 3 PRO A O 7
ATOM 9728 N N . THR A 1 12 ? -5.505 13.209 -3.365 1.00 0.00 4 THR A N 7
ATOM 9729 C CA . THR A 1 12 ? -6.104 12.058 -2.692 1.00 0.00 4 THR A CA 7
ATOM 9730 C C . THR A 1 12 ? -5.192 10.837 -2.817 1.00 0.00 4 THR A C 7
ATOM 9731 O O . THR A 1 12 ? -4.355 10.765 -3.716 1.00 0.00 4 THR A O 7
ATOM 9742 N N . ARG A 1 13 ? -5.365 9.879 -1.913 1.00 0.00 5 ARG A N 7
ATOM 9743 C CA . ARG A 1 13 ? -4.563 8.663 -1.930 1.00 0.00 5 ARG A CA 7
ATOM 9744 C C . ARG A 1 13 ? -5.473 7.441 -1.964 1.00 0.00 5 ARG A C 7
ATOM 9745 O O . ARG A 1 13 ? -6.443 7.359 -1.211 1.00 0.00 5 ARG A O 7
ATOM 9766 N N . ARG A 1 14 ? -5.172 6.498 -2.847 1.00 0.00 6 ARG A N 7
ATOM 9767 C CA . ARG A 1 14 ? -5.995 5.303 -2.961 1.00 0.00 6 ARG A CA 7
ATOM 9768 C C . ARG A 1 14 ? -5.135 4.082 -3.256 1.00 0.00 6 ARG A C 7
ATOM 9769 O O . ARG A 1 14 ? -4.038 4.198 -3.806 1.00 0.00 6 ARG A O 7
ATOM 9790 N N . LEU A 1 15 ? -5.651 2.909 -2.913 1.00 0.00 7 LEU A N 7
ATOM 9791 C CA . LEU A 1 15 ? -4.936 1.672 -3.176 1.00 0.00 7 LEU A CA 7
ATOM 9792 C C . LEU A 1 15 ? -5.650 0.917 -4.291 1.00 0.00 7 LEU A C 7
ATOM 9793 O O . LEU A 1 15 ? -6.877 0.827 -4.296 1.00 0.00 7 LEU A O 7
ATOM 9809 N N . VAL A 1 16 ? -4.885 0.380 -5.230 1.00 0.00 8 VAL A N 7
ATOM 9810 C CA . VAL A 1 16 ? -5.478 -0.360 -6.337 1.00 0.00 8 VAL A CA 7
ATOM 9811 C C . VAL A 1 16 ? -5.052 -1.821 -6.276 1.00 0.00 8 VAL A C 7
ATOM 9812 O O . VAL A 1 16 ? -3.865 -2.126 -6.155 1.00 0.00 8 VAL A O 7
ATOM 9825 N N . THR A 1 17 ? -6.029 -2.719 -6.343 1.00 0.00 9 THR A N 7
ATOM 9826 C CA . THR A 1 17 ? -5.742 -4.145 -6.274 1.00 0.00 9 THR A CA 7
ATOM 9827 C C . THR A 1 17 ? -5.987 -4.819 -7.617 1.00 0.00 9 THR A C 7
ATOM 9828 O O . THR A 1 17 ? -7.102 -4.799 -8.141 1.00 0.00 9 THR A O 7
ATOM 9839 N N . ILE A 1 18 ? -4.936 -5.417 -8.166 1.00 0.00 10 ILE A N 7
ATOM 9840 C CA . ILE A 1 18 ? -5.042 -6.098 -9.449 1.00 0.00 10 ILE A CA 7
ATOM 9841 C C . ILE A 1 18 ? -5.856 -7.386 -9.288 1.00 0.00 10 ILE A C 7
ATOM 9842 O O . ILE A 1 18 ? -5.539 -8.227 -8.446 1.00 0.00 10 ILE A O 7
ATOM 9858 N N . LYS A 1 19 ? -6.907 -7.532 -10.094 1.00 0.00 11 LYS A N 7
ATOM 9859 C CA . LYS A 1 19 ? -7.757 -8.722 -10.020 1.00 0.00 11 LYS A CA 7
ATOM 9860 C C . LYS A 1 19 ? -6.951 -9.971 -10.358 1.00 0.00 11 LYS A C 7
ATOM 9861 O O . LYS A 1 19 ? -7.026 -10.985 -9.664 1.00 0.00 11 LYS A O 7
ATOM 9880 N N . ARG A 1 20 ? -6.176 -9.873 -11.430 1.00 0.00 12 ARG A N 7
ATOM 9881 C CA . ARG A 1 20 ? -5.338 -10.975 -11.880 1.00 0.00 12 ARG A CA 7
ATOM 9882 C C . ARG A 1 20 ? -4.030 -10.420 -12.426 1.00 0.00 12 ARG A C 7
ATOM 9883 O O . ARG A 1 20 ? -3.472 -9.480 -11.865 1.00 0.00 12 ARG A O 7
ATOM 9904 N N . SER A 1 21 ? -3.545 -10.989 -13.521 1.00 0.00 13 SER A N 7
ATOM 9905 C CA . SER A 1 21 ? -2.307 -10.512 -14.120 1.00 0.00 13 SER A CA 7
ATOM 9906 C C . SER A 1 21 ? -2.563 -9.992 -15.527 1.00 0.00 13 SER A C 7
ATOM 9907 O O . SER A 1 21 ? -2.672 -10.773 -16.473 1.00 0.00 13 SER A O 7
ATOM 9915 N N . GLY A 1 22 ? -2.650 -8.673 -15.668 1.00 0.00 14 GLY A N 7
ATOM 9916 C CA . GLY A 1 22 ? -2.884 -8.087 -16.978 1.00 0.00 14 GLY A CA 7
ATOM 9917 C C . GLY A 1 22 ? -3.960 -7.007 -16.943 1.00 0.00 14 GLY A C 7
ATOM 9918 O O . GLY A 1 22 ? -4.031 -6.172 -17.844 1.00 0.00 14 GLY A O 7
ATOM 9922 N N . VAL A 1 23 ? -4.806 -7.028 -15.919 1.00 0.00 15 VAL A N 7
ATOM 9923 C CA . VAL A 1 23 ? -5.874 -6.038 -15.827 1.00 0.00 15 VAL A CA 7
ATOM 9924 C C . VAL A 1 23 ? -5.973 -5.444 -14.426 1.00 0.00 15 VAL A C 7
ATOM 9925 O O . VAL A 1 23 ? -5.616 -6.082 -13.436 1.00 0.00 15 VAL A O 7
ATOM 9938 N N . ASP A 1 24 ? -6.474 -4.216 -14.360 1.00 0.00 16 ASP A N 7
ATOM 9939 C CA . ASP A 1 24 ? -6.639 -3.522 -13.087 1.00 0.00 16 ASP A CA 7
ATOM 9940 C C . ASP A 1 24 ? -7.986 -3.860 -12.455 1.00 0.00 16 ASP A C 7
ATOM 9941 O O . ASP A 1 24 ? -9.037 -3.623 -13.051 1.00 0.00 16 ASP A O 7
ATOM 9950 N N . GLY A 1 25 ? -7.950 -4.411 -11.243 1.00 0.00 17 GLY A N 7
ATOM 9951 C CA . GLY A 1 25 ? -9.177 -4.770 -10.540 1.00 0.00 17 GLY A CA 7
ATOM 9952 C C . GLY A 1 25 ? -9.756 -3.568 -9.799 1.00 0.00 17 GLY A C 7
ATOM 9953 O O . GLY A 1 25 ? -9.340 -2.430 -10.019 1.00 0.00 17 GLY A O 7
ATOM 9957 N N . PRO A 1 26 ? -10.705 -3.805 -8.932 1.00 0.00 18 PRO A N 7
ATOM 9958 C CA . PRO A 1 26 ? -11.372 -2.731 -8.131 1.00 0.00 18 PRO A CA 7
ATOM 9959 C C . PRO A 1 26 ? -10.392 -1.995 -7.220 1.00 0.00 18 PRO A C 7
ATOM 9960 O O . PRO A 1 26 ? -9.451 -2.593 -6.693 1.00 0.00 18 PRO A O 7
ATOM 9971 N N . HIS A 1 27 ? -10.622 -0.699 -7.030 1.00 0.00 19 HIS A N 7
ATOM 9972 C CA . HIS A 1 27 ? -9.755 0.099 -6.171 1.00 0.00 19 HIS A CA 7
ATOM 9973 C C . HIS A 1 27 ? -10.238 0.033 -4.729 1.00 0.00 19 HIS A C 7
ATOM 9974 O O . HIS A 1 27 ? -11.314 -0.496 -4.450 1.00 0.00 19 HIS A O 7
ATOM 9989 N N . PHE A 1 28 ? -9.436 0.566 -3.812 1.00 0.00 20 PHE A N 7
ATOM 9990 C CA . PHE A 1 28 ? -9.803 0.548 -2.405 1.00 0.00 20 PHE A CA 7
ATOM 9991 C C . PHE A 1 28 ? -9.562 1.911 -1.754 1.00 0.00 20 PHE A C 7
ATOM 9992 O O . PHE A 1 28 ? -8.441 2.209 -1.338 1.00 0.00 20 PHE A O 7
ATOM 10009 N N . PRO A 1 29 ? -10.579 2.736 -1.640 1.00 0.00 21 PRO A N 7
ATOM 10010 C CA . PRO A 1 29 ? -10.445 4.078 -1.002 1.00 0.00 21 PRO A CA 7
ATOM 10011 C C . PRO A 1 29 ? -9.967 3.945 0.439 1.00 0.00 21 PRO A C 7
ATOM 10012 O O . PRO A 1 29 ? -10.272 2.963 1.112 1.00 0.00 21 PRO A O 7
ATOM 10023 N N . LEU A 1 30 ? -9.205 4.926 0.902 1.00 0.00 22 LEU A N 7
ATOM 10024 C CA . LEU A 1 30 ? -8.681 4.885 2.261 1.00 0.00 22 LEU A CA 7
ATOM 10025 C C . LEU A 1 30 ? -9.437 5.823 3.190 1.00 0.00 22 LEU A C 7
ATOM 10026 O O . LEU A 1 30 ? -9.561 7.016 2.921 1.00 0.00 22 LEU A O 7
ATOM 10042 N N . SER A 1 31 ? -9.912 5.274 4.301 1.00 0.00 23 SER A N 7
ATOM 10043 C CA . SER A 1 31 ? -10.624 6.070 5.290 1.00 0.00 23 SER A CA 7
ATOM 10044 C C . SER A 1 31 ? -9.788 6.168 6.560 1.00 0.00 23 SER A C 7
ATOM 10045 O O . SER A 1 31 ? -9.946 7.096 7.354 1.00 0.00 23 SER A O 7
ATOM 10053 N N . LEU A 1 32 ? -8.890 5.201 6.743 1.00 0.00 24 LEU A N 7
ATOM 10054 C CA . LEU A 1 32 ? -8.025 5.177 7.919 1.00 0.00 24 LEU A CA 7
ATOM 10055 C C . LEU A 1 32 ? -6.559 5.331 7.529 1.00 0.00 24 LEU A C 7
ATOM 10056 O O . LEU A 1 32 ? -6.123 4.833 6.490 1.00 0.00 24 LEU A O 7
ATOM 10072 N N . SER A 1 33 ? -5.803 6.020 8.377 1.00 0.00 25 SER A N 7
ATOM 10073 C CA . SER A 1 33 ? -4.384 6.235 8.123 1.00 0.00 25 SER A CA 7
ATOM 10074 C C . SER A 1 33 ? -3.618 4.922 8.221 1.00 0.00 25 SER A C 7
ATOM 10075 O O . SER A 1 33 ? -2.498 4.808 7.726 1.00 0.00 25 SER A O 7
ATOM 10083 N N . THR A 1 34 ? -4.218 3.936 8.876 1.00 0.00 26 THR A N 7
ATOM 10084 C CA . THR A 1 34 ? -3.565 2.644 9.041 1.00 0.00 26 THR A CA 7
ATOM 10085 C C . THR A 1 34 ? -4.264 1.559 8.234 1.00 0.00 26 THR A C 7
ATOM 10086 O O . THR A 1 34 ? -5.411 1.209 8.515 1.00 0.00 26 THR A O 7
ATOM 10097 N N . CYS A 1 35 ? -3.566 1.016 7.241 1.00 0.00 27 CYS A N 7
ATOM 10098 C CA . CYS A 1 35 ? -4.138 -0.043 6.421 1.00 0.00 27 CYS A CA 7
ATOM 10099 C C . CYS A 1 35 ? -3.641 -1.411 6.878 1.00 0.00 27 CYS A C 7
ATOM 10100 O O . CYS A 1 35 ? -2.445 -1.616 7.075 1.00 0.00 27 CYS A O 7
ATOM 10108 N N . LEU A 1 36 ? -4.576 -2.339 7.048 1.00 0.00 28 LEU A N 7
ATOM 10109 C CA . LEU A 1 36 ? -4.245 -3.689 7.489 1.00 0.00 28 LEU A CA 7
ATOM 10110 C C . LEU A 1 36 ? -4.701 -4.715 6.455 1.00 0.00 28 LEU A C 7
ATOM 10111 O O . LEU A 1 36 ? -5.812 -4.636 5.922 1.00 0.00 28 LEU A O 7
ATOM 10127 N N . PHE A 1 37 ? -3.823 -5.674 6.178 1.00 0.00 29 PHE A N 7
ATOM 10128 C CA . PHE A 1 37 ? -4.114 -6.724 5.207 1.00 0.00 29 PHE A CA 7
ATOM 10129 C C . PHE A 1 37 ? -4.313 -8.056 5.910 1.00 0.00 29 PHE A C 7
ATOM 10130 O O . PHE A 1 37 ? -3.665 -8.331 6.920 1.00 0.00 29 PHE A O 7
ATOM 10147 N N . GLY A 1 38 ? -5.191 -8.895 5.367 1.00 0.00 30 GLY A N 7
ATOM 10148 C CA . GLY A 1 38 ? -5.420 -10.202 5.963 1.00 0.00 30 GLY A CA 7
ATOM 10149 C C . GLY A 1 38 ? -6.826 -10.723 5.694 1.00 0.00 30 GLY A C 7
ATOM 10150 O O . GLY A 1 38 ? -7.690 -10.002 5.199 1.00 0.00 30 GLY A O 7
ATOM 10154 N N . ARG A 1 39 ? -7.032 -11.993 6.029 1.00 0.00 31 ARG A N 7
ATOM 10155 C CA . ARG A 1 39 ? -8.322 -12.644 5.835 1.00 0.00 31 ARG A CA 7
ATOM 10156 C C . ARG A 1 39 ? -9.402 -12.046 6.736 1.00 0.00 31 ARG A C 7
ATOM 10157 O O . ARG A 1 39 ? -10.562 -11.937 6.337 1.00 0.00 31 ARG A O 7
ATOM 10178 N N . GLY A 1 40 ? -9.027 -11.685 7.956 1.00 0.00 32 GLY A N 7
ATOM 10179 C CA . GLY A 1 40 ? -9.993 -11.131 8.905 1.00 0.00 32 GLY A CA 7
ATOM 10180 C C . GLY A 1 40 ? -10.683 -9.891 8.351 1.00 0.00 32 GLY A C 7
ATOM 10181 O O . GLY A 1 40 ? -10.095 -9.130 7.581 1.00 0.00 32 GLY A O 7
ATOM 10185 N N . ILE A 1 41 ? -11.935 -9.682 8.760 1.00 0.00 33 ILE A N 7
ATOM 10186 C CA . ILE A 1 41 ? -12.684 -8.515 8.310 1.00 0.00 33 ILE A CA 7
ATOM 10187 C C . ILE A 1 41 ? -12.105 -7.262 8.947 1.00 0.00 33 ILE A C 7
ATOM 10188 O O . ILE A 1 41 ? -12.113 -6.184 8.353 1.00 0.00 33 ILE A O 7
ATOM 10204 N N . GLU A 1 42 ? -11.601 -7.423 10.163 1.00 0.00 34 GLU A N 7
ATOM 10205 C CA . GLU A 1 42 ? -11.009 -6.313 10.896 1.00 0.00 34 GLU A CA 7
ATOM 10206 C C . GLU A 1 42 ? -9.936 -5.628 10.060 1.00 0.00 34 GLU A C 7
ATOM 10207 O O . GLU A 1 42 ? -9.512 -4.517 10.375 1.00 0.00 34 GLU A O 7
ATOM 10219 N N . CYS A 1 43 ? -9.494 -6.289 8.992 1.00 0.00 35 CYS A N 7
ATOM 10220 C CA . CYS A 1 43 ? -8.472 -5.707 8.137 1.00 0.00 35 CYS A CA 7
ATOM 10221 C C . CYS A 1 43 ? -9.095 -4.724 7.161 1.00 0.00 35 CYS A C 7
ATOM 10222 O O . CYS A 1 43 ? -10.112 -5.015 6.532 1.00 0.00 35 CYS A O 7
ATOM 10230 N N . ASP A 1 44 ? -8.466 -3.562 7.029 1.00 0.00 36 ASP A N 7
ATOM 10231 C CA . ASP A 1 44 ? -8.960 -2.550 6.112 1.00 0.00 36 ASP A CA 7
ATOM 10232 C C . ASP A 1 44 ? -8.924 -3.108 4.708 1.00 0.00 36 ASP A C 7
ATOM 10233 O O . ASP A 1 44 ? -9.803 -2.842 3.888 1.00 0.00 36 ASP A O 7
ATOM 10242 N N . ILE A 1 45 ? -7.894 -3.895 4.447 1.00 0.00 37 ILE A N 7
ATOM 10243 C CA . ILE A 1 45 ? -7.729 -4.512 3.145 1.00 0.00 37 ILE A CA 7
ATOM 10244 C C . ILE A 1 45 ? -8.007 -6.007 3.266 1.00 0.00 37 ILE A C 7
ATOM 10245 O O . ILE A 1 45 ? -7.104 -6.803 3.526 1.00 0.00 37 ILE A O 7
ATOM 10261 N N . ARG A 1 46 ? -9.275 -6.376 3.098 1.00 0.00 38 ARG A N 7
ATOM 10262 C CA . ARG A 1 46 ? -9.682 -7.773 3.215 1.00 0.00 38 ARG A CA 7
ATOM 10263 C C . ARG A 1 46 ? -9.130 -8.611 2.075 1.00 0.00 38 ARG A C 7
ATOM 10264 O O . ARG A 1 46 ? -9.229 -8.236 0.907 1.00 0.00 38 ARG A O 7
ATOM 10285 N N . ILE A 1 47 ? -8.585 -9.767 2.424 1.00 0.00 39 ILE A N 7
ATOM 10286 C CA . ILE A 1 47 ? -8.060 -10.677 1.421 1.00 0.00 39 ILE A CA 7
ATOM 10287 C C . ILE A 1 47 ? -8.762 -12.025 1.531 1.00 0.00 39 ILE A C 7
ATOM 10288 O O . ILE A 1 47 ? -8.645 -12.707 2.548 1.00 0.00 39 ILE A O 7
ATOM 10304 N N . GLN A 1 48 ? -9.482 -12.418 0.486 1.00 0.00 40 GLN A N 7
ATOM 10305 C CA . GLN A 1 48 ? -10.175 -13.701 0.516 1.00 0.00 40 GLN A CA 7
ATOM 10306 C C . GLN A 1 48 ? -9.293 -14.774 -0.112 1.00 0.00 40 GLN A C 7
ATOM 10307 O O . GLN A 1 48 ? -9.454 -15.125 -1.280 1.00 0.00 40 GLN A O 7
ATOM 10321 N N . LEU A 1 49 ? -8.355 -15.279 0.683 1.00 0.00 41 LEU A N 7
ATOM 10322 C CA . LEU A 1 49 ? -7.421 -16.306 0.232 1.00 0.00 41 LEU A CA 7
ATOM 10323 C C . LEU A 1 49 ? -6.932 -17.089 1.461 1.00 0.00 41 LEU A C 7
ATOM 10324 O O . LEU A 1 49 ? -6.358 -16.482 2.360 1.00 0.00 41 LEU A O 7
ATOM 10340 N N . PRO A 1 50 ? -7.142 -18.386 1.555 1.00 0.00 42 PRO A N 7
ATOM 10341 C CA . PRO A 1 50 ? -6.693 -19.161 2.758 1.00 0.00 42 PRO A CA 7
ATOM 10342 C C . PRO A 1 50 ? -5.176 -19.127 2.995 1.00 0.00 42 PRO A C 7
ATOM 10343 O O . PRO A 1 50 ? -4.723 -19.295 4.128 1.00 0.00 42 PRO A O 7
ATOM 10354 N N . VAL A 1 51 ? -4.396 -18.915 1.940 1.00 0.00 43 VAL A N 7
ATOM 10355 C CA . VAL A 1 51 ? -2.939 -18.871 2.081 1.00 0.00 43 VAL A CA 7
ATOM 10356 C C . VAL A 1 51 ? -2.491 -17.637 2.870 1.00 0.00 43 VAL A C 7
ATOM 10357 O O . VAL A 1 51 ? -1.538 -17.703 3.649 1.00 0.00 43 VAL A O 7
ATOM 10370 N N . VAL A 1 52 ? -3.171 -16.513 2.661 1.00 0.00 44 VAL A N 7
ATOM 10371 C CA . VAL A 1 52 ? -2.818 -15.276 3.354 1.00 0.00 44 VAL A CA 7
ATOM 10372 C C . VAL A 1 52 ? -3.095 -15.404 4.849 1.00 0.00 44 VAL A C 7
ATOM 10373 O O . VAL A 1 52 ? -3.858 -16.271 5.274 1.00 0.00 44 VAL A O 7
ATOM 10386 N N . SER A 1 53 ? -2.459 -14.550 5.644 1.00 0.00 45 SER A N 7
ATOM 10387 C CA . SER A 1 53 ? -2.646 -14.606 7.097 1.00 0.00 45 SER A CA 7
ATOM 10388 C C . SER A 1 53 ? -3.538 -13.469 7.592 1.00 0.00 45 SER A C 7
ATOM 10389 O O . SER A 1 53 ? -3.760 -12.486 6.886 1.00 0.00 45 SER A O 7
ATOM 10397 N N . LYS A 1 54 ? -4.047 -13.620 8.816 1.00 0.00 46 LYS A N 7
ATOM 10398 C CA . LYS A 1 54 ? -4.922 -12.609 9.412 1.00 0.00 46 LYS A CA 7
ATOM 10399 C C . LYS A 1 54 ? -4.185 -11.283 9.525 1.00 0.00 46 LYS A C 7
ATOM 10400 O O . LYS A 1 54 ? -4.735 -10.222 9.234 1.00 0.00 46 LYS A O 7
ATOM 10419 N N . GLN A 1 55 ? -2.927 -11.361 9.927 1.00 0.00 47 GLN A N 7
ATOM 10420 C CA . GLN A 1 55 ? -2.091 -10.178 10.051 1.00 0.00 47 GLN A CA 7
ATOM 10421 C C . GLN A 1 55 ? -0.940 -10.319 9.071 1.00 0.00 47 GLN A C 7
ATOM 10422 O O . GLN A 1 55 ? 0.225 -10.356 9.460 1.00 0.00 47 GLN A O 7
ATOM 10436 N N . HIS A 1 56 ? -1.288 -10.452 7.794 1.00 0.00 48 HIS A N 7
ATOM 10437 C CA . HIS A 1 56 ? -0.287 -10.653 6.756 1.00 0.00 48 HIS A CA 7
ATOM 10438 C C . HIS A 1 56 ? 0.630 -9.450 6.597 1.00 0.00 48 HIS A C 7
ATOM 10439 O O . HIS A 1 56 ? 1.850 -9.576 6.688 1.00 0.00 48 HIS A O 7
ATOM 10454 N N . CYS A 1 57 ? 0.043 -8.286 6.345 1.00 0.00 49 CYS A N 7
ATOM 10455 C CA . CYS A 1 57 ? 0.832 -7.083 6.163 1.00 0.00 49 CYS A CA 7
ATOM 10456 C C . CYS A 1 57 ? 0.044 -5.866 6.597 1.00 0.00 49 CYS A C 7
ATOM 10457 O O . CYS A 1 57 ? -1.183 -5.897 6.657 1.00 0.00 49 CYS A O 7
ATOM 10465 N N . LYS A 1 58 ? 0.757 -4.799 6.915 1.00 0.00 50 LYS A N 7
ATOM 10466 C CA . LYS A 1 58 ? 0.102 -3.582 7.360 1.00 0.00 50 LYS A CA 7
ATOM 10467 C C . LYS A 1 58 ? 0.773 -2.356 6.779 1.00 0.00 50 LYS A C 7
ATOM 10468 O O . LYS A 1 58 ? 1.983 -2.173 6.909 1.00 0.00 50 LYS A O 7
ATOM 10487 N N . ILE A 1 59 ? -0.025 -1.507 6.151 1.00 0.00 51 ILE A N 7
ATOM 10488 C CA . ILE A 1 59 ? 0.506 -0.291 5.579 1.00 0.00 51 ILE A CA 7
ATOM 10489 C C . ILE A 1 59 ? 0.112 0.907 6.431 1.00 0.00 51 ILE A C 7
ATOM 10490 O O . ILE A 1 59 ? -1.030 1.362 6.390 1.00 0.00 51 ILE A O 7
ATOM 10506 N N . GLU A 1 60 ? 1.075 1.430 7.182 1.00 0.00 52 GLU A N 7
ATOM 10507 C CA . GLU A 1 60 ? 0.822 2.597 8.011 1.00 0.00 52 GLU A CA 7
ATOM 10508 C C . GLU A 1 60 ? 1.017 3.826 7.142 1.00 0.00 52 GLU A C 7
ATOM 10509 O O . GLU A 1 60 ? 2.080 4.005 6.546 1.00 0.00 52 GLU A O 7
ATOM 10521 N N . ILE A 1 61 ? -0.021 4.639 7.019 1.00 0.00 53 ILE A N 7
ATOM 10522 C CA . ILE A 1 61 ? 0.062 5.803 6.150 1.00 0.00 53 ILE A CA 7
ATOM 10523 C C . ILE A 1 61 ? 0.207 7.104 6.921 1.00 0.00 53 ILE A C 7
ATOM 10524 O O . ILE A 1 61 ? -0.535 7.377 7.865 1.00 0.00 53 ILE A O 7
ATOM 10540 N N . HIS A 1 62 ? 1.164 7.914 6.474 1.00 0.00 54 HIS A N 7
ATOM 10541 C CA . HIS A 1 62 ? 1.414 9.213 7.074 1.00 0.00 54 HIS A CA 7
ATOM 10542 C C . HIS A 1 62 ? 0.761 10.294 6.213 1.00 0.00 54 HIS A C 7
ATOM 10543 O O . HIS A 1 62 ? 0.031 9.986 5.273 1.00 0.00 54 HIS A O 7
ATOM 10558 N N . GLU A 1 63 ? 1.018 11.553 6.535 1.00 0.00 55 GLU A N 7
ATOM 10559 C CA . GLU A 1 63 ? 0.427 12.658 5.782 1.00 0.00 55 GLU A CA 7
ATOM 10560 C C . GLU A 1 63 ? 0.340 12.342 4.291 1.00 0.00 55 GLU A C 7
ATOM 10561 O O . GLU A 1 63 ? -0.713 12.519 3.678 1.00 0.00 55 GLU A O 7
ATOM 10573 N N . GLN A 1 64 ? 1.440 11.889 3.702 1.00 0.00 56 GLN A N 7
ATOM 10574 C CA . GLN A 1 64 ? 1.439 11.577 2.278 1.00 0.00 56 GLN A CA 7
ATOM 10575 C C . GLN A 1 64 ? 2.355 10.396 1.961 1.00 0.00 56 GLN A C 7
ATOM 10576 O O . GLN A 1 64 ? 2.810 10.251 0.827 1.00 0.00 56 GLN A O 7
ATOM 10590 N N . GLU A 1 65 ? 2.627 9.555 2.957 1.00 0.00 57 GLU A N 7
ATOM 10591 C CA . GLU A 1 65 ? 3.502 8.399 2.733 1.00 0.00 57 GLU A CA 7
ATOM 10592 C C . GLU A 1 65 ? 2.897 7.104 3.270 1.00 0.00 57 GLU A C 7
ATOM 10593 O O . GLU A 1 65 ? 2.309 7.078 4.349 1.00 0.00 57 GLU A O 7
ATOM 10605 N N . ALA A 1 66 ? 3.087 6.022 2.510 1.00 0.00 58 ALA A N 7
ATOM 10606 C CA . ALA A 1 66 ? 2.601 4.705 2.908 1.00 0.00 58 ALA A CA 7
ATOM 10607 C C . ALA A 1 66 ? 3.768 3.886 3.453 1.00 0.00 58 ALA A C 7
ATOM 10608 O O . ALA A 1 66 ? 4.784 3.731 2.779 1.00 0.00 58 ALA A O 7
ATOM 10615 N N . ILE A 1 67 ? 3.631 3.380 4.675 1.00 0.00 59 ILE A N 7
ATOM 10616 C CA . ILE A 1 67 ? 4.707 2.601 5.285 1.00 0.00 59 ILE A CA 7
ATOM 10617 C C . ILE A 1 67 ? 4.244 1.171 5.569 1.00 0.00 59 ILE A C 7
ATOM 10618 O O . ILE A 1 67 ? 3.277 0.953 6.296 1.00 0.00 59 ILE A O 7
ATOM 10634 N N . LEU A 1 68 ? 4.945 0.207 4.977 1.00 0.00 60 LEU A N 7
ATOM 10635 C CA . LEU A 1 68 ? 4.612 -1.213 5.140 1.00 0.00 60 LEU A CA 7
ATOM 10636 C C . LEU A 1 68 ? 5.078 -1.761 6.480 1.00 0.00 60 LEU A C 7
ATOM 10637 O O . LEU A 1 68 ? 6.100 -1.343 7.026 1.00 0.00 60 LEU A O 7
ATOM 10653 N N . HIS A 1 69 ? 4.312 -2.726 6.983 1.00 0.00 61 HIS A N 7
ATOM 10654 C CA . HIS A 1 69 ? 4.624 -3.383 8.241 1.00 0.00 61 HIS A CA 7
ATOM 10655 C C . HIS A 1 69 ? 4.276 -4.868 8.133 1.00 0.00 61 HIS A C 7
ATOM 10656 O O . HIS A 1 69 ? 3.239 -5.319 8.616 1.00 0.00 61 HIS A O 7
ATOM 10671 N N . ASN A 1 70 ? 5.156 -5.611 7.468 1.00 0.00 62 ASN A N 7
ATOM 10672 C CA . ASN A 1 70 ? 4.957 -7.043 7.254 1.00 0.00 62 ASN A CA 7
ATOM 10673 C C . ASN A 1 70 ? 5.227 -7.857 8.519 1.00 0.00 62 ASN A C 7
ATOM 10674 O O . ASN A 1 70 ? 6.287 -7.740 9.136 1.00 0.00 62 ASN A O 7
ATOM 10685 N N . PHE A 1 71 ? 4.254 -8.689 8.889 1.00 0.00 63 PHE A N 7
ATOM 10686 C CA . PHE A 1 71 ? 4.376 -9.536 10.074 1.00 0.00 63 PHE A CA 7
ATOM 10687 C C . PHE A 1 71 ? 4.799 -10.953 9.685 1.00 0.00 63 PHE A C 7
ATOM 10688 O O . PHE A 1 71 ? 5.508 -11.633 10.426 1.00 0.00 63 PHE A O 7
ATOM 10705 N N . SER A 1 72 ? 4.312 -11.399 8.531 1.00 0.00 64 SER A N 7
ATOM 10706 C CA . SER A 1 72 ? 4.582 -12.750 8.047 1.00 0.00 64 SER A CA 7
ATOM 10707 C C . SER A 1 72 ? 6.074 -13.022 7.878 1.00 0.00 64 SER A C 7
ATOM 10708 O O . SER A 1 72 ? 6.836 -12.156 7.446 1.00 0.00 64 SER A O 7
ATOM 10716 N N . SER A 1 73 ? 6.470 -14.250 8.207 1.00 0.00 65 SER A N 7
ATOM 10717 C CA . SER A 1 73 ? 7.863 -14.667 8.079 1.00 0.00 65 SER A CA 7
ATOM 10718 C C . SER A 1 73 ? 8.002 -15.710 6.969 1.00 0.00 65 SER A C 7
ATOM 10719 O O . SER A 1 73 ? 8.783 -15.531 6.035 1.00 0.00 65 SER A O 7
ATOM 10727 N N . THR A 1 74 ? 7.235 -16.797 7.076 1.00 0.00 66 THR A N 7
ATOM 10728 C CA . THR A 1 74 ? 7.282 -17.859 6.072 1.00 0.00 66 THR A CA 7
ATOM 10729 C C . THR A 1 74 ? 6.798 -17.336 4.723 1.00 0.00 66 THR A C 7
ATOM 10730 O O . THR A 1 74 ? 7.392 -17.623 3.683 1.00 0.00 66 THR A O 7
ATOM 10741 N N . ASN A 1 75 ? 5.727 -16.551 4.756 1.00 0.00 67 ASN A N 7
ATOM 10742 C CA . ASN A 1 75 ? 5.170 -15.963 3.543 1.00 0.00 67 ASN A CA 7
ATOM 10743 C C . ASN A 1 75 ? 5.176 -14.447 3.671 1.00 0.00 67 ASN A C 7
ATOM 10744 O O . ASN A 1 75 ? 4.145 -13.845 3.971 1.00 0.00 67 ASN A O 7
ATOM 10755 N N . PRO A 1 76 ? 6.303 -13.817 3.469 1.00 0.00 68 PRO A N 7
ATOM 10756 C CA . PRO A 1 76 ? 6.416 -12.341 3.595 1.00 0.00 68 PRO A CA 7
ATOM 10757 C C . PRO A 1 76 ? 5.800 -11.608 2.416 1.00 0.00 68 PRO A C 7
ATOM 10758 O O . PRO A 1 76 ? 5.762 -12.119 1.296 1.00 0.00 68 PRO A O 7
ATOM 10769 N N . THR A 1 77 ? 5.346 -10.396 2.677 1.00 0.00 69 THR A N 7
ATOM 10770 C CA . THR A 1 77 ? 4.764 -9.568 1.637 1.00 0.00 69 THR A CA 7
ATOM 10771 C C . THR A 1 77 ? 5.877 -9.175 0.670 1.00 0.00 69 THR A C 7
ATOM 10772 O O . THR A 1 77 ? 7.056 -9.325 0.994 1.00 0.00 69 THR A O 7
ATOM 10783 N N . GLN A 1 78 ? 5.517 -8.719 -0.523 1.00 0.00 70 GLN A N 7
ATOM 10784 C CA . GLN A 1 78 ? 6.526 -8.364 -1.521 1.00 0.00 70 GLN A CA 7
ATOM 10785 C C . GLN A 1 78 ? 6.328 -6.959 -2.071 1.00 0.00 70 GLN A C 7
ATOM 10786 O O . GLN A 1 78 ? 5.199 -6.507 -2.270 1.00 0.00 70 GLN A O 7
ATOM 10800 N N . VAL A 1 79 ? 7.445 -6.282 -2.329 1.00 0.00 71 VAL A N 7
ATOM 10801 C CA . VAL A 1 79 ? 7.402 -4.929 -2.879 1.00 0.00 71 VAL A CA 7
ATOM 10802 C C . VAL A 1 79 ? 8.296 -4.810 -4.109 1.00 0.00 71 VAL A C 7
ATOM 10803 O O . VAL A 1 79 ? 9.457 -5.218 -4.087 1.00 0.00 71 VAL A O 7
ATOM 10816 N N . ASN A 1 80 ? 7.750 -4.238 -5.174 1.00 0.00 72 ASN A N 7
ATOM 10817 C CA . ASN A 1 80 ? 8.503 -4.055 -6.409 1.00 0.00 72 ASN A CA 7
ATOM 10818 C C . ASN A 1 80 ? 9.267 -5.321 -6.782 1.00 0.00 72 ASN A C 7
ATOM 10819 O O . ASN A 1 80 ? 10.314 -5.255 -7.427 1.00 0.00 72 ASN A O 7
ATOM 10830 N N . GLY A 1 81 ? 8.735 -6.470 -6.386 1.00 0.00 73 GLY A N 7
ATOM 10831 C CA . GLY A 1 81 ? 9.377 -7.745 -6.700 1.00 0.00 73 GLY A CA 7
ATOM 10832 C C . GLY A 1 81 ? 10.414 -8.125 -5.645 1.00 0.00 73 GLY A C 7
ATOM 10833 O O . GLY A 1 81 ? 11.077 -9.157 -5.758 1.00 0.00 73 GLY A O 7
ATOM 10837 N N . SER A 1 82 ? 10.548 -7.289 -4.622 1.00 0.00 74 SER A N 7
ATOM 10838 C CA . SER A 1 82 ? 11.507 -7.550 -3.554 1.00 0.00 74 SER A CA 7
ATOM 10839 C C . SER A 1 82 ? 10.800 -8.101 -2.325 1.00 0.00 74 SER A C 7
ATOM 10840 O O . SER A 1 82 ? 9.713 -7.648 -1.964 1.00 0.00 74 SER A O 7
ATOM 10848 N N . VAL A 1 83 ? 11.426 -9.078 -1.681 1.00 0.00 75 VAL A N 7
ATOM 10849 C CA . VAL A 1 83 ? 10.850 -9.680 -0.487 1.00 0.00 75 VAL A CA 7
ATOM 10850 C C . VAL A 1 83 ? 10.929 -8.704 0.683 1.00 0.00 75 VAL A C 7
ATOM 10851 O O . VAL A 1 83 ? 11.821 -7.858 0.744 1.00 0.00 75 VAL A O 7
ATOM 10864 N N . ILE A 1 84 ? 9.981 -8.822 1.601 1.00 0.00 76 ILE A N 7
ATOM 10865 C CA . ILE A 1 84 ? 9.932 -7.942 2.768 1.00 0.00 76 ILE A CA 7
ATOM 10866 C C . ILE A 1 84 ? 10.316 -8.708 4.031 1.00 0.00 76 ILE A C 7
ATOM 10867 O O . ILE A 1 84 ? 9.678 -9.700 4.380 1.00 0.00 76 ILE A O 7
ATOM 10883 N N . ASP A 1 85 ? 11.352 -8.239 4.719 1.00 0.00 77 ASP A N 7
ATOM 10884 C CA . ASP A 1 85 ? 11.793 -8.892 5.947 1.00 0.00 77 ASP A CA 7
ATOM 10885 C C . ASP A 1 85 ? 11.582 -7.979 7.153 1.00 0.00 77 ASP A C 7
ATOM 10886 O O . ASP A 1 85 ? 12.021 -8.289 8.259 1.00 0.00 77 ASP A O 7
ATOM 10895 N N . GLU A 1 86 ? 10.917 -6.849 6.927 1.00 0.00 78 GLU A N 7
ATOM 10896 C CA . GLU A 1 86 ? 10.660 -5.890 7.995 1.00 0.00 78 GLU A CA 7
ATOM 10897 C C . GLU A 1 86 ? 9.959 -4.660 7.411 1.00 0.00 78 GLU A C 7
ATOM 10898 O O . GLU A 1 86 ? 9.893 -4.512 6.191 1.00 0.00 78 GLU A O 7
ATOM 10910 N N . PRO A 1 87 ? 9.446 -3.775 8.232 1.00 0.00 79 PRO A N 7
ATOM 10911 C CA . PRO A 1 87 ? 8.759 -2.543 7.733 1.00 0.00 79 PRO A CA 7
ATOM 10912 C C . PRO A 1 87 ? 9.668 -1.719 6.820 1.00 0.00 79 PRO A C 7
ATOM 10913 O O . PRO A 1 87 ? 10.851 -1.537 7.109 1.00 0.00 79 PRO A O 7
ATOM 10924 N N . VAL A 1 88 ? 9.107 -1.227 5.715 1.00 0.00 80 VAL A N 7
ATOM 10925 C CA . VAL A 1 88 ? 9.879 -0.428 4.764 1.00 0.00 80 VAL A CA 7
ATOM 10926 C C . VAL A 1 88 ? 9.063 0.749 4.232 1.00 0.00 80 VAL A C 7
ATOM 10927 O O . VAL A 1 88 ? 7.834 0.746 4.296 1.00 0.00 80 VAL A O 7
ATOM 10940 N N . ARG A 1 89 ? 9.759 1.746 3.683 1.00 0.00 81 ARG A N 7
ATOM 10941 C CA . ARG A 1 89 ? 9.094 2.915 3.112 1.00 0.00 81 ARG A CA 7
ATOM 10942 C C . ARG A 1 89 ? 8.740 2.643 1.660 1.00 0.00 81 ARG A C 7
ATOM 10943 O O . ARG A 1 89 ? 9.567 2.148 0.892 1.00 0.00 81 ARG A O 7
ATOM 10964 N N . LEU A 1 90 ? 7.514 2.967 1.285 1.00 0.00 82 LEU A N 7
ATOM 10965 C CA . LEU A 1 90 ? 7.072 2.748 -0.081 1.00 0.00 82 LEU A CA 7
ATOM 10966 C C . LEU A 1 90 ? 7.051 4.065 -0.843 1.00 0.00 82 LEU A C 7
ATOM 10967 O O . LEU A 1 90 ? 6.437 5.038 -0.405 1.00 0.00 82 LEU A O 7
ATOM 10983 N N . LYS A 1 91 ? 7.719 4.092 -1.989 1.00 0.00 83 LYS A N 7
ATOM 10984 C CA . LYS A 1 91 ? 7.755 5.297 -2.803 1.00 0.00 83 LYS A CA 7
ATOM 10985 C C . LYS A 1 91 ? 6.487 5.372 -3.642 1.00 0.00 83 LYS A C 7
ATOM 10986 O O . LYS A 1 91 ? 6.016 4.359 -4.151 1.00 0.00 83 LYS A O 7
ATOM 11005 N N . HIS A 1 92 ? 5.919 6.562 -3.774 1.00 0.00 84 HIS A N 7
ATOM 11006 C CA . HIS A 1 92 ? 4.693 6.701 -4.540 1.00 0.00 84 HIS A CA 7
ATOM 11007 C C . HIS A 1 92 ? 4.744 5.845 -5.798 1.00 0.00 84 HIS A C 7
ATOM 11008 O O . HIS A 1 92 ? 5.726 5.867 -6.540 1.00 0.00 84 HIS A O 7
ATOM 11023 N N . GLY A 1 93 ? 3.671 5.093 -6.028 1.00 0.00 85 GLY A N 7
ATOM 11024 C CA . GLY A 1 93 ? 3.589 4.230 -7.199 1.00 0.00 85 GLY A CA 7
ATOM 11025 C C . GLY A 1 93 ? 4.124 2.832 -6.900 1.00 0.00 85 GLY A C 7
ATOM 11026 O O . GLY A 1 93 ? 4.158 1.973 -7.781 1.00 0.00 85 GLY A O 7
ATOM 11030 N N . ASP A 1 94 ? 4.541 2.604 -5.656 1.00 0.00 86 ASP A N 7
ATOM 11031 C CA . ASP A 1 94 ? 5.072 1.299 -5.272 1.00 0.00 86 ASP A CA 7
ATOM 11032 C C . ASP A 1 94 ? 4.011 0.219 -5.436 1.00 0.00 86 ASP A C 7
ATOM 11033 O O . ASP A 1 94 ? 2.817 0.472 -5.277 1.00 0.00 86 ASP A O 7
ATOM 11042 N N . VAL A 1 95 ? 4.466 -0.985 -5.751 1.00 0.00 87 VAL A N 7
ATOM 11043 C CA . VAL A 1 95 ? 3.568 -2.115 -5.936 1.00 0.00 87 VAL A CA 7
ATOM 11044 C C . VAL A 1 95 ? 3.761 -3.126 -4.813 1.00 0.00 87 VAL A C 7
ATOM 11045 O O . VAL A 1 95 ? 4.887 -3.521 -4.511 1.00 0.00 87 VAL A O 7
ATOM 11058 N N . ILE A 1 96 ? 2.660 -3.542 -4.193 1.00 0.00 88 ILE A N 7
ATOM 11059 C CA . ILE A 1 96 ? 2.732 -4.507 -3.105 1.00 0.00 88 ILE A CA 7
ATOM 11060 C C . ILE A 1 96 ? 2.049 -5.791 -3.527 1.00 0.00 88 ILE A C 7
ATOM 11061 O O . ILE A 1 96 ? 0.942 -5.769 -4.062 1.00 0.00 88 ILE A O 7
ATOM 11077 N N . THR A 1 97 ? 2.713 -6.906 -3.294 1.00 0.00 89 THR A N 7
ATOM 11078 C CA . THR A 1 97 ? 2.151 -8.191 -3.672 1.00 0.00 89 THR A CA 7
ATOM 11079 C C . THR A 1 97 ? 2.206 -9.183 -2.522 1.00 0.00 89 THR A C 7
ATOM 11080 O O . THR A 1 97 ? 3.283 -9.521 -2.031 1.00 0.00 89 THR A O 7
ATOM 11091 N N . ILE A 1 98 ? 1.038 -9.676 -2.116 1.00 0.00 90 ILE A N 7
ATOM 11092 C CA . ILE A 1 98 ? 0.987 -10.659 -1.048 1.00 0.00 90 ILE A CA 7
ATOM 11093 C C . ILE A 1 98 ? 1.388 -12.007 -1.625 1.00 0.00 90 ILE A C 7
ATOM 11094 O O . ILE A 1 98 ? 2.216 -12.077 -2.535 1.00 0.00 90 ILE A O 7
ATOM 11110 N N . ILE A 1 99 ? 0.800 -13.074 -1.106 1.00 0.00 91 ILE A N 7
ATOM 11111 C CA . ILE A 1 99 ? 1.110 -14.406 -1.596 1.00 0.00 91 ILE A CA 7
ATOM 11112 C C . ILE A 1 99 ? 0.669 -14.583 -3.052 1.00 0.00 91 ILE A C 7
ATOM 11113 O O . ILE A 1 99 ? 1.414 -15.135 -3.862 1.00 0.00 91 ILE A O 7
ATOM 11129 N N . ASP A 1 100 ? -0.547 -14.131 -3.386 1.00 0.00 92 ASP A N 7
ATOM 11130 C CA . ASP A 1 100 ? -1.041 -14.284 -4.758 1.00 0.00 92 ASP A CA 7
ATOM 11131 C C . ASP A 1 100 ? -1.867 -13.083 -5.239 1.00 0.00 92 ASP A C 7
ATOM 11132 O O . ASP A 1 100 ? -2.541 -13.175 -6.265 1.00 0.00 92 ASP A O 7
ATOM 11141 N N . ARG A 1 101 ? -1.815 -11.964 -4.517 1.00 0.00 93 ARG A N 7
ATOM 11142 C CA . ARG A 1 101 ? -2.572 -10.774 -4.929 1.00 0.00 93 ARG A CA 7
ATOM 11143 C C . ARG A 1 101 ? -1.659 -9.555 -5.039 1.00 0.00 93 ARG A C 7
ATOM 11144 O O . ARG A 1 101 ? -0.678 -9.438 -4.308 1.00 0.00 93 ARG A O 7
ATOM 11165 N N . SER A 1 102 ? -1.982 -8.651 -5.971 1.00 0.00 94 SER A N 7
ATOM 11166 C CA . SER A 1 102 ? -1.166 -7.455 -6.170 1.00 0.00 94 SER A CA 7
ATOM 11167 C C . SER A 1 102 ? -1.896 -6.180 -5.763 1.00 0.00 94 SER A C 7
ATOM 11168 O O . SER A 1 102 ? -2.920 -5.817 -6.341 1.00 0.00 94 SER A O 7
ATOM 11176 N N . PHE A 1 103 ? -1.325 -5.491 -4.777 1.00 0.00 95 PHE A N 7
ATOM 11177 C CA . PHE A 1 103 ? -1.877 -4.233 -4.296 1.00 0.00 95 PHE A CA 7
ATOM 11178 C C . PHE A 1 103 ? -0.927 -3.110 -4.672 1.00 0.00 95 PHE A C 7
ATOM 11179 O O . PHE A 1 103 ? 0.291 -3.279 -4.622 1.00 0.00 95 PHE A O 7
ATOM 11196 N N . ARG A 1 104 ? -1.479 -1.984 -5.085 1.00 0.00 96 ARG A N 7
ATOM 11197 C CA . ARG A 1 104 ? -0.653 -0.865 -5.504 1.00 0.00 96 ARG A CA 7
ATOM 11198 C C . ARG A 1 104 ? -0.951 0.386 -4.677 1.00 0.00 96 ARG A C 7
ATOM 11199 O O . ARG A 1 104 ? -2.104 0.663 -4.352 1.00 0.00 96 ARG A O 7
ATOM 11220 N N . TYR A 1 105 ? 0.100 1.137 -4.342 1.00 0.00 97 TYR A N 7
ATOM 11221 C CA . TYR A 1 105 ? -0.051 2.360 -3.550 1.00 0.00 97 TYR A CA 7
ATOM 11222 C C . TYR A 1 105 ? 0.339 3.575 -4.378 1.00 0.00 97 TYR A C 7
ATOM 11223 O O . TYR A 1 105 ? 1.502 3.737 -4.748 1.00 0.00 97 TYR A O 7
ATOM 11241 N N . GLU A 1 106 ? -0.641 4.424 -4.684 1.00 0.00 98 GLU A N 7
ATOM 11242 C CA . GLU A 1 106 ? -0.355 5.605 -5.493 1.00 0.00 98 GLU A CA 7
ATOM 11243 C C . GLU A 1 106 ? -1.161 6.819 -5.035 1.00 0.00 98 GLU A C 7
ATOM 11244 O O . GLU A 1 106 ? -2.346 6.715 -4.717 1.00 0.00 98 GLU A O 7
ATOM 11256 N N . ASN A 1 107 ? -0.501 7.972 -5.022 1.00 0.00 99 ASN A N 7
ATOM 11257 C CA . ASN A 1 107 ? -1.140 9.221 -4.628 1.00 0.00 99 ASN A CA 7
ATOM 11258 C C . ASN A 1 107 ? -1.263 10.153 -5.833 1.00 0.00 99 ASN A C 7
ATOM 11259 O O . ASN A 1 107 ? -0.395 10.169 -6.705 1.00 0.00 99 ASN A O 7
ATOM 11270 N N . GLU A 1 108 ? -2.338 10.934 -5.871 1.00 0.00 100 GLU A N 7
ATOM 11271 C CA . GLU A 1 108 ? -2.552 11.872 -6.971 1.00 0.00 100 GLU A CA 7
ATOM 11272 C C . GLU A 1 108 ? -1.874 13.203 -6.662 1.00 0.00 100 GLU A C 7
ATOM 11273 O O . GLU A 1 108 ? -2.210 13.861 -5.677 1.00 0.00 100 GLU A O 7
ATOM 11285 N N . MET A 1 9 ? -4.651 20.344 0.883 1.00 0.00 1 MET A N 8
ATOM 11286 C CA . MET A 1 9 ? -6.105 20.158 1.142 1.00 0.00 1 MET A CA 8
ATOM 11287 C C . MET A 1 9 ? -6.393 18.685 1.404 1.00 0.00 1 MET A C 8
ATOM 11288 O O . MET A 1 9 ? -6.846 17.957 0.520 1.00 0.00 1 MET A O 8
ATOM 11302 N N . TRP A 1 10 ? -6.131 18.261 2.633 1.00 0.00 2 TRP A N 8
ATOM 11303 C CA . TRP A 1 10 ? -6.364 16.879 3.033 1.00 0.00 2 TRP A CA 8
ATOM 11304 C C . TRP A 1 10 ? -5.600 15.906 2.130 1.00 0.00 2 TRP A C 8
ATOM 11305 O O . TRP A 1 10 ? -5.391 16.178 0.948 1.00 0.00 2 TRP A O 8
ATOM 11326 N N . PRO A 1 11 ? -5.182 14.783 2.667 1.00 0.00 3 PRO A N 8
ATOM 11327 C CA . PRO A 1 11 ? -4.427 13.743 1.900 1.00 0.00 3 PRO A CA 8
ATOM 11328 C C . PRO A 1 11 ? -5.292 13.042 0.854 1.00 0.00 3 PRO A C 8
ATOM 11329 O O . PRO A 1 11 ? -6.485 12.823 1.062 1.00 0.00 3 PRO A O 8
ATOM 11340 N N . THR A 1 12 ? -4.673 12.692 -0.271 1.00 0.00 4 THR A N 8
ATOM 11341 C CA . THR A 1 12 ? -5.383 12.015 -1.354 1.00 0.00 4 THR A CA 8
ATOM 11342 C C . THR A 1 12 ? -4.628 10.763 -1.796 1.00 0.00 4 THR A C 8
ATOM 11343 O O . THR A 1 12 ? -3.749 10.833 -2.656 1.00 0.00 4 THR A O 8
ATOM 11354 N N . ARG A 1 13 ? -4.973 9.619 -1.214 1.00 0.00 5 ARG A N 8
ATOM 11355 C CA . ARG A 1 13 ? -4.309 8.366 -1.576 1.00 0.00 5 ARG A CA 8
ATOM 11356 C C . ARG A 1 13 ? -5.322 7.283 -1.938 1.00 0.00 5 ARG A C 8
ATOM 11357 O O . ARG A 1 13 ? -6.412 7.219 -1.367 1.00 0.00 5 ARG A O 8
ATOM 11378 N N . ARG A 1 14 ? -4.951 6.436 -2.901 1.00 0.00 6 ARG A N 8
ATOM 11379 C CA . ARG A 1 14 ? -5.830 5.358 -3.348 1.00 0.00 6 ARG A CA 8
ATOM 11380 C C . ARG A 1 14 ? -5.040 4.075 -3.613 1.00 0.00 6 ARG A C 8
ATOM 11381 O O . ARG A 1 14 ? -4.007 4.094 -4.287 1.00 0.00 6 ARG A O 8
ATOM 11402 N N . LEU A 1 15 ? -5.541 2.958 -3.085 1.00 0.00 7 LEU A N 8
ATOM 11403 C CA . LEU A 1 15 ? -4.889 1.667 -3.275 1.00 0.00 7 LEU A CA 8
ATOM 11404 C C . LEU A 1 15 ? -5.672 0.846 -4.303 1.00 0.00 7 LEU A C 8
ATOM 11405 O O . LEU A 1 15 ? -6.899 0.787 -4.253 1.00 0.00 7 LEU A O 8
ATOM 11421 N N . VAL A 1 16 ? -4.960 0.221 -5.234 1.00 0.00 8 VAL A N 8
ATOM 11422 C CA . VAL A 1 16 ? -5.607 -0.587 -6.265 1.00 0.00 8 VAL A CA 8
ATOM 11423 C C . VAL A 1 16 ? -5.080 -2.015 -6.222 1.00 0.00 8 VAL A C 8
ATOM 11424 O O . VAL A 1 16 ? -3.876 -2.238 -6.104 1.00 0.00 8 VAL A O 8
ATOM 11437 N N . THR A 1 17 ? -5.990 -2.983 -6.292 1.00 0.00 9 THR A N 8
ATOM 11438 C CA . THR A 1 17 ? -5.592 -4.387 -6.235 1.00 0.00 9 THR A CA 8
ATOM 11439 C C . THR A 1 17 ? -5.856 -5.100 -7.555 1.00 0.00 9 THR A C 8
ATOM 11440 O O . THR A 1 17 ? -7.007 -5.298 -7.950 1.00 0.00 9 THR A O 8
ATOM 11451 N N . ILE A 1 18 ? -4.778 -5.494 -8.224 1.00 0.00 10 ILE A N 8
ATOM 11452 C CA . ILE A 1 18 ? -4.893 -6.197 -9.499 1.00 0.00 10 ILE A CA 8
ATOM 11453 C C . ILE A 1 18 ? -5.219 -7.667 -9.270 1.00 0.00 10 ILE A C 8
ATOM 11454 O O . ILE A 1 18 ? -4.554 -8.345 -8.485 1.00 0.00 10 ILE A O 8
ATOM 11470 N N . LYS A 1 19 ? -6.238 -8.158 -9.963 1.00 0.00 11 LYS A N 8
ATOM 11471 C CA . LYS A 1 19 ? -6.625 -9.555 -9.821 1.00 0.00 11 LYS A CA 8
ATOM 11472 C C . LYS A 1 19 ? -5.504 -10.481 -10.279 1.00 0.00 11 LYS A C 8
ATOM 11473 O O . LYS A 1 19 ? -5.234 -11.498 -9.644 1.00 0.00 11 LYS A O 8
ATOM 11492 N N . ARG A 1 20 ? -4.849 -10.125 -11.379 1.00 0.00 12 ARG A N 8
ATOM 11493 C CA . ARG A 1 20 ? -3.757 -10.945 -11.890 1.00 0.00 12 ARG A CA 8
ATOM 11494 C C . ARG A 1 20 ? -2.655 -10.066 -12.484 1.00 0.00 12 ARG A C 8
ATOM 11495 O O . ARG A 1 20 ? -1.711 -9.696 -11.787 1.00 0.00 12 ARG A O 8
ATOM 11516 N N . SER A 1 21 ? -2.773 -9.731 -13.769 1.00 0.00 13 SER A N 8
ATOM 11517 C CA . SER A 1 21 ? -1.764 -8.890 -14.413 1.00 0.00 13 SER A CA 8
ATOM 11518 C C . SER A 1 21 ? -2.297 -8.265 -15.701 1.00 0.00 13 SER A C 8
ATOM 11519 O O . SER A 1 21 ? -2.823 -8.958 -16.570 1.00 0.00 13 SER A O 8
ATOM 11527 N N . GLY A 1 22 ? -2.130 -6.952 -15.821 1.00 0.00 14 GLY A N 8
ATOM 11528 C CA . GLY A 1 22 ? -2.571 -6.235 -17.013 1.00 0.00 14 GLY A CA 8
ATOM 11529 C C . GLY A 1 22 ? -4.075 -5.956 -16.993 1.00 0.00 14 GLY A C 8
ATOM 11530 O O . GLY A 1 22 ? -4.623 -5.434 -17.964 1.00 0.00 14 GLY A O 8
ATOM 11534 N N . VAL A 1 23 ? -4.738 -6.298 -15.894 1.00 0.00 15 VAL A N 8
ATOM 11535 C CA . VAL A 1 23 ? -6.175 -6.063 -15.785 1.00 0.00 15 VAL A CA 8
ATOM 11536 C C . VAL A 1 23 ? -6.489 -5.239 -14.546 1.00 0.00 15 VAL A C 8
ATOM 11537 O O . VAL A 1 23 ? -6.022 -5.546 -13.448 1.00 0.00 15 VAL A O 8
ATOM 11550 N N . ASP A 1 24 ? -7.282 -4.189 -14.730 1.00 0.00 16 ASP A N 8
ATOM 11551 C CA . ASP A 1 24 ? -7.650 -3.327 -13.617 1.00 0.00 16 ASP A CA 8
ATOM 11552 C C . ASP A 1 24 ? -8.698 -4.004 -12.741 1.00 0.00 16 ASP A C 8
ATOM 11553 O O . ASP A 1 24 ? -9.637 -4.623 -13.244 1.00 0.00 16 ASP A O 8
ATOM 11562 N N . GLY A 1 25 ? -8.538 -3.872 -11.432 1.00 0.00 17 GLY A N 8
ATOM 11563 C CA . GLY A 1 25 ? -9.481 -4.464 -10.490 1.00 0.00 17 GLY A CA 8
ATOM 11564 C C . GLY A 1 25 ? -10.095 -3.394 -9.592 1.00 0.00 17 GLY A C 8
ATOM 11565 O O . GLY A 1 25 ? -9.857 -2.202 -9.780 1.00 0.00 17 GLY A O 8
ATOM 11569 N N . PRO A 1 26 ? -10.871 -3.804 -8.622 1.00 0.00 18 PRO A N 8
ATOM 11570 C CA . PRO A 1 26 ? -11.535 -2.872 -7.659 1.00 0.00 18 PRO A CA 8
ATOM 11571 C C . PRO A 1 26 ? -10.522 -2.027 -6.892 1.00 0.00 18 PRO A C 8
ATOM 11572 O O . PRO A 1 26 ? -9.407 -2.472 -6.619 1.00 0.00 18 PRO A O 8
ATOM 11583 N N . HIS A 1 27 ? -10.917 -0.803 -6.552 1.00 0.00 19 HIS A N 8
ATOM 11584 C CA . HIS A 1 27 ? -10.032 0.099 -5.819 1.00 0.00 19 HIS A CA 8
ATOM 11585 C C . HIS A 1 27 ? -10.394 0.133 -4.340 1.00 0.00 19 HIS A C 8
ATOM 11586 O O . HIS A 1 27 ? -11.535 -0.129 -3.965 1.00 0.00 19 HIS A O 8
ATOM 11601 N N . PHE A 1 28 ? -9.409 0.444 -3.499 1.00 0.00 20 PHE A N 8
ATOM 11602 C CA . PHE A 1 28 ? -9.642 0.487 -2.064 1.00 0.00 20 PHE A CA 8
ATOM 11603 C C . PHE A 1 28 ? -9.395 1.885 -1.496 1.00 0.00 20 PHE A C 8
ATOM 11604 O O . PHE A 1 28 ? -8.279 2.204 -1.087 1.00 0.00 20 PHE A O 8
ATOM 11621 N N . PRO A 1 29 ? -10.409 2.708 -1.442 1.00 0.00 21 PRO A N 8
ATOM 11622 C CA . PRO A 1 29 ? -10.293 4.089 -0.881 1.00 0.00 21 PRO A CA 8
ATOM 11623 C C . PRO A 1 29 ? -9.839 4.050 0.576 1.00 0.00 21 PRO A C 8
ATOM 11624 O O . PRO A 1 29 ? -10.207 3.141 1.320 1.00 0.00 21 PRO A O 8
ATOM 11635 N N . LEU A 1 30 ? -9.036 5.028 0.980 1.00 0.00 22 LEU A N 8
ATOM 11636 C CA . LEU A 1 30 ? -8.544 5.062 2.353 1.00 0.00 22 LEU A CA 8
ATOM 11637 C C . LEU A 1 30 ? -9.402 5.972 3.226 1.00 0.00 22 LEU A C 8
ATOM 11638 O O . LEU A 1 30 ? -9.607 7.143 2.910 1.00 0.00 22 LEU A O 8
ATOM 11654 N N . SER A 1 31 ? -9.883 5.422 4.340 1.00 0.00 23 SER A N 8
ATOM 11655 C CA . SER A 1 31 ? -10.699 6.190 5.277 1.00 0.00 23 SER A CA 8
ATOM 11656 C C . SER A 1 31 ? -10.055 6.181 6.661 1.00 0.00 23 SER A C 8
ATOM 11657 O O . SER A 1 31 ? -10.470 6.913 7.556 1.00 0.00 23 SER A O 8
ATOM 11665 N N . LEU A 1 32 ? -9.031 5.343 6.821 1.00 0.00 24 LEU A N 8
ATOM 11666 C CA . LEU A 1 32 ? -8.320 5.236 8.091 1.00 0.00 24 LEU A CA 8
ATOM 11667 C C . LEU A 1 32 ? -6.821 5.421 7.876 1.00 0.00 24 LEU A C 8
ATOM 11668 O O . LEU A 1 32 ? -6.290 5.069 6.821 1.00 0.00 24 LEU A O 8
ATOM 11684 N N . SER A 1 33 ? -6.146 5.980 8.870 1.00 0.00 25 SER A N 8
ATOM 11685 C CA . SER A 1 33 ? -4.709 6.209 8.761 1.00 0.00 25 SER A CA 8
ATOM 11686 C C . SER A 1 33 ? -3.936 4.893 8.817 1.00 0.00 25 SER A C 8
ATOM 11687 O O . SER A 1 33 ? -2.760 4.844 8.462 1.00 0.00 25 SER A O 8
ATOM 11695 N N . THR A 1 34 ? -4.597 3.832 9.276 1.00 0.00 26 THR A N 8
ATOM 11696 C CA . THR A 1 34 ? -3.946 2.526 9.380 1.00 0.00 26 THR A CA 8
ATOM 11697 C C . THR A 1 34 ? -4.639 1.484 8.504 1.00 0.00 26 THR A C 8
ATOM 11698 O O . THR A 1 34 ? -5.782 1.105 8.764 1.00 0.00 26 THR A O 8
ATOM 11709 N N . CYS A 1 35 ? -3.933 1.001 7.483 1.00 0.00 27 CYS A N 8
ATOM 11710 C CA . CYS A 1 35 ? -4.492 -0.022 6.600 1.00 0.00 27 CYS A CA 8
ATOM 11711 C C . CYS A 1 35 ? -3.991 -1.404 7.009 1.00 0.00 27 CYS A C 8
ATOM 11712 O O . CYS A 1 35 ? -2.797 -1.595 7.218 1.00 0.00 27 CYS A O 8
ATOM 11720 N N . LEU A 1 36 ? -4.900 -2.369 7.124 1.00 0.00 28 LEU A N 8
ATOM 11721 C CA . LEU A 1 36 ? -4.508 -3.720 7.516 1.00 0.00 28 LEU A CA 8
ATOM 11722 C C . LEU A 1 36 ? -4.873 -4.744 6.444 1.00 0.00 28 LEU A C 8
ATOM 11723 O O . LEU A 1 36 ? -5.973 -4.724 5.889 1.00 0.00 28 LEU A O 8
ATOM 11739 N N . PHE A 1 37 ? -3.928 -5.639 6.171 1.00 0.00 29 PHE A N 8
ATOM 11740 C CA . PHE A 1 37 ? -4.118 -6.687 5.175 1.00 0.00 29 PHE A CA 8
ATOM 11741 C C . PHE A 1 37 ? -4.386 -8.017 5.864 1.00 0.00 29 PHE A C 8
ATOM 11742 O O . PHE A 1 37 ? -3.818 -8.301 6.919 1.00 0.00 29 PHE A O 8
ATOM 11759 N N . GLY A 1 38 ? -5.238 -8.842 5.262 1.00 0.00 30 GLY A N 8
ATOM 11760 C CA . GLY A 1 38 ? -5.541 -10.137 5.842 1.00 0.00 30 GLY A CA 8
ATOM 11761 C C . GLY A 1 38 ? -6.947 -10.577 5.482 1.00 0.00 30 GLY A C 8
ATOM 11762 O O . GLY A 1 38 ? -7.823 -9.754 5.250 1.00 0.00 30 GLY A O 8
ATOM 11766 N N . ARG A 1 39 ? -7.153 -11.880 5.422 1.00 0.00 31 ARG A N 8
ATOM 11767 C CA . ARG A 1 39 ? -8.455 -12.415 5.064 1.00 0.00 31 ARG A CA 8
ATOM 11768 C C . ARG A 1 39 ? -9.483 -12.193 6.174 1.00 0.00 31 ARG A C 8
ATOM 11769 O O . ARG A 1 39 ? -10.689 -12.264 5.937 1.00 0.00 31 ARG A O 8
ATOM 11790 N N . GLY A 1 40 ? -9.005 -11.925 7.384 1.00 0.00 32 GLY A N 8
ATOM 11791 C CA . GLY A 1 40 ? -9.904 -11.697 8.512 1.00 0.00 32 GLY A CA 8
ATOM 11792 C C . GLY A 1 40 ? -10.647 -10.371 8.361 1.00 0.00 32 GLY A C 8
ATOM 11793 O O . GLY A 1 40 ? -10.150 -9.442 7.721 1.00 0.00 32 GLY A O 8
ATOM 11797 N N . ILE A 1 41 ? -11.834 -10.282 8.962 1.00 0.00 33 ILE A N 8
ATOM 11798 C CA . ILE A 1 41 ? -12.621 -9.052 8.885 1.00 0.00 33 ILE A CA 8
ATOM 11799 C C . ILE A 1 41 ? -11.879 -7.927 9.590 1.00 0.00 33 ILE A C 8
ATOM 11800 O O . ILE A 1 41 ? -11.998 -6.758 9.221 1.00 0.00 33 ILE A O 8
ATOM 11816 N N . GLU A 1 42 ? -11.106 -8.300 10.600 1.00 0.00 34 GLU A N 8
ATOM 11817 C CA . GLU A 1 42 ? -10.329 -7.335 11.360 1.00 0.00 34 GLU A CA 8
ATOM 11818 C C . GLU A 1 42 ? -9.450 -6.515 10.418 1.00 0.00 34 GLU A C 8
ATOM 11819 O O . GLU A 1 42 ? -8.993 -5.427 10.768 1.00 0.00 34 GLU A O 8
ATOM 11831 N N . CYS A 1 43 ? -9.210 -7.056 9.225 1.00 0.00 35 CYS A N 8
ATOM 11832 C CA . CYS A 1 43 ? -8.378 -6.380 8.244 1.00 0.00 35 CYS A CA 8
ATOM 11833 C C . CYS A 1 43 ? -9.182 -5.377 7.438 1.00 0.00 35 CYS A C 8
ATOM 11834 O O . CYS A 1 43 ? -10.205 -5.719 6.838 1.00 0.00 35 CYS A O 8
ATOM 11842 N N . ASP A 1 44 ? -8.698 -4.141 7.402 1.00 0.00 36 ASP A N 8
ATOM 11843 C CA . ASP A 1 44 ? -9.364 -3.103 6.638 1.00 0.00 36 ASP A CA 8
ATOM 11844 C C . ASP A 1 44 ? -9.323 -3.507 5.175 1.00 0.00 36 ASP A C 8
ATOM 11845 O O . ASP A 1 44 ? -10.306 -3.369 4.445 1.00 0.00 36 ASP A O 8
ATOM 11854 N N . ILE A 1 45 ? -8.179 -4.056 4.773 1.00 0.00 37 ILE A N 8
ATOM 11855 C CA . ILE A 1 45 ? -8.008 -4.536 3.411 1.00 0.00 37 ILE A CA 8
ATOM 11856 C C . ILE A 1 45 ? -8.155 -6.052 3.406 1.00 0.00 37 ILE A C 8
ATOM 11857 O O . ILE A 1 45 ? -7.167 -6.786 3.487 1.00 0.00 37 ILE A O 8
ATOM 11873 N N . ARG A 1 46 ? -9.399 -6.513 3.329 1.00 0.00 38 ARG A N 8
ATOM 11874 C CA . ARG A 1 46 ? -9.682 -7.942 3.334 1.00 0.00 38 ARG A CA 8
ATOM 11875 C C . ARG A 1 46 ? -9.183 -8.616 2.066 1.00 0.00 38 ARG A C 8
ATOM 11876 O O . ARG A 1 46 ? -9.402 -8.121 0.960 1.00 0.00 38 ARG A O 8
ATOM 11897 N N . ILE A 1 47 ? -8.529 -9.761 2.233 1.00 0.00 39 ILE A N 8
ATOM 11898 C CA . ILE A 1 47 ? -8.025 -10.504 1.090 1.00 0.00 39 ILE A CA 8
ATOM 11899 C C . ILE A 1 47 ? -8.617 -11.909 1.071 1.00 0.00 39 ILE A C 8
ATOM 11900 O O . ILE A 1 47 ? -8.529 -12.639 2.055 1.00 0.00 39 ILE A O 8
ATOM 11916 N N . GLN A 1 48 ? -9.226 -12.285 -0.048 1.00 0.00 40 GLN A N 8
ATOM 11917 C CA . GLN A 1 48 ? -9.837 -13.604 -0.159 1.00 0.00 40 GLN A CA 8
ATOM 11918 C C . GLN A 1 48 ? -8.830 -14.658 -0.621 1.00 0.00 40 GLN A C 8
ATOM 11919 O O . GLN A 1 48 ? -8.786 -15.020 -1.794 1.00 0.00 40 GLN A O 8
ATOM 11933 N N . LEU A 1 49 ? -8.049 -15.170 0.328 1.00 0.00 41 LEU A N 8
ATOM 11934 C CA . LEU A 1 49 ? -7.069 -16.214 0.039 1.00 0.00 41 LEU A CA 8
ATOM 11935 C C . LEU A 1 49 ? -6.795 -17.005 1.321 1.00 0.00 41 LEU A C 8
ATOM 11936 O O . LEU A 1 49 ? -6.490 -16.409 2.352 1.00 0.00 41 LEU A O 8
ATOM 11952 N N . PRO A 1 50 ? -6.902 -18.313 1.302 1.00 0.00 42 PRO A N 8
ATOM 11953 C CA . PRO A 1 50 ? -6.662 -19.139 2.524 1.00 0.00 42 PRO A CA 8
ATOM 11954 C C . PRO A 1 50 ? -5.189 -19.178 2.931 1.00 0.00 42 PRO A C 8
ATOM 11955 O O . PRO A 1 50 ? -4.857 -19.650 4.018 1.00 0.00 42 PRO A O 8
ATOM 11966 N N . VAL A 1 51 ? -4.310 -18.698 2.054 1.00 0.00 43 VAL A N 8
ATOM 11967 C CA . VAL A 1 51 ? -2.876 -18.703 2.346 1.00 0.00 43 VAL A CA 8
ATOM 11968 C C . VAL A 1 51 ? -2.419 -17.355 2.919 1.00 0.00 43 VAL A C 8
ATOM 11969 O O . VAL A 1 51 ? -1.235 -17.153 3.183 1.00 0.00 43 VAL A O 8
ATOM 11982 N N . VAL A 1 52 ? -3.368 -16.444 3.120 1.00 0.00 44 VAL A N 8
ATOM 11983 C CA . VAL A 1 52 ? -3.063 -15.120 3.666 1.00 0.00 44 VAL A CA 8
ATOM 11984 C C . VAL A 1 52 ? -3.401 -15.069 5.157 1.00 0.00 44 VAL A C 8
ATOM 11985 O O . VAL A 1 52 ? -4.442 -15.567 5.583 1.00 0.00 44 VAL A O 8
ATOM 11998 N N . SER A 1 53 ? -2.507 -14.469 5.946 1.00 0.00 45 SER A N 8
ATOM 11999 C CA . SER A 1 53 ? -2.719 -14.370 7.395 1.00 0.00 45 SER A CA 8
ATOM 12000 C C . SER A 1 53 ? -3.716 -13.262 7.727 1.00 0.00 45 SER A C 8
ATOM 12001 O O . SER A 1 53 ? -3.942 -12.359 6.924 1.00 0.00 45 SER A O 8
ATOM 12009 N N . LYS A 1 54 ? -4.308 -13.333 8.919 1.00 0.00 46 LYS A N 8
ATOM 12010 C CA . LYS A 1 54 ? -5.276 -12.324 9.345 1.00 0.00 46 LYS A CA 8
ATOM 12011 C C . LYS A 1 54 ? -4.602 -10.956 9.421 1.00 0.00 46 LYS A C 8
ATOM 12012 O O . LYS A 1 54 ? -5.203 -9.934 9.098 1.00 0.00 46 LYS A O 8
ATOM 12031 N N . GLN A 1 55 ? -3.343 -10.949 9.832 1.00 0.00 47 GLN A N 8
ATOM 12032 C CA . GLN A 1 55 ? -2.578 -9.712 9.910 1.00 0.00 47 GLN A CA 8
ATOM 12033 C C . GLN A 1 55 ? -1.310 -9.902 9.085 1.00 0.00 47 GLN A C 8
ATOM 12034 O O . GLN A 1 55 ? -0.201 -9.806 9.597 1.00 0.00 47 GLN A O 8
ATOM 12048 N N . HIS A 1 56 ? -1.505 -10.233 7.810 1.00 0.00 48 HIS A N 8
ATOM 12049 C CA . HIS A 1 56 ? -0.395 -10.509 6.899 1.00 0.00 48 HIS A CA 8
ATOM 12050 C C . HIS A 1 56 ? 0.523 -9.302 6.736 1.00 0.00 48 HIS A C 8
ATOM 12051 O O . HIS A 1 56 ? 1.740 -9.422 6.880 1.00 0.00 48 HIS A O 8
ATOM 12066 N N . CYS A 1 57 ? -0.051 -8.142 6.438 1.00 0.00 49 CYS A N 8
ATOM 12067 C CA . CYS A 1 57 ? 0.753 -6.937 6.267 1.00 0.00 49 CYS A CA 8
ATOM 12068 C C . CYS A 1 57 ? -0.059 -5.692 6.603 1.00 0.00 49 CYS A C 8
ATOM 12069 O O . CYS A 1 57 ? -1.269 -5.764 6.802 1.00 0.00 49 CYS A O 8
ATOM 12077 N N . LYS A 1 58 ? 0.615 -4.553 6.695 1.00 0.00 50 LYS A N 8
ATOM 12078 C CA . LYS A 1 58 ? -0.075 -3.311 7.036 1.00 0.00 50 LYS A CA 8
ATOM 12079 C C . LYS A 1 58 ? 0.555 -2.099 6.372 1.00 0.00 50 LYS A C 8
ATOM 12080 O O . LYS A 1 58 ? 1.772 -1.916 6.412 1.00 0.00 50 LYS A O 8
ATOM 12099 N N . ILE A 1 59 ? -0.293 -1.248 5.806 1.00 0.00 51 ILE A N 8
ATOM 12100 C CA . ILE A 1 59 ? 0.188 -0.029 5.192 1.00 0.00 51 ILE A CA 8
ATOM 12101 C C . ILE A 1 59 ? -0.151 1.147 6.097 1.00 0.00 51 ILE A C 8
ATOM 12102 O O . ILE A 1 59 ? -1.308 1.549 6.200 1.00 0.00 51 ILE A O 8
ATOM 12118 N N . GLU A 1 60 ? 0.868 1.685 6.758 1.00 0.00 52 GLU A N 8
ATOM 12119 C CA . GLU A 1 60 ? 0.669 2.806 7.668 1.00 0.00 52 GLU A CA 8
ATOM 12120 C C . GLU A 1 60 ? 0.753 4.128 6.917 1.00 0.00 52 GLU A C 8
ATOM 12121 O O . GLU A 1 60 ? 1.792 4.470 6.348 1.00 0.00 52 GLU A O 8
ATOM 12133 N N . ILE A 1 61 ? -0.354 4.857 6.914 1.00 0.00 53 ILE A N 8
ATOM 12134 C CA . ILE A 1 61 ? -0.421 6.138 6.230 1.00 0.00 53 ILE A CA 8
ATOM 12135 C C . ILE A 1 61 ? 0.068 7.269 7.130 1.00 0.00 53 ILE A C 8
ATOM 12136 O O . ILE A 1 61 ? -0.360 7.402 8.277 1.00 0.00 53 ILE A O 8
ATOM 12152 N N . HIS A 1 62 ? 0.977 8.074 6.587 1.00 0.00 54 HIS A N 8
ATOM 12153 C CA . HIS A 1 62 ? 1.547 9.201 7.317 1.00 0.00 54 HIS A CA 8
ATOM 12154 C C . HIS A 1 62 ? 1.156 10.526 6.660 1.00 0.00 54 HIS A C 8
ATOM 12155 O O . HIS A 1 62 ? 0.455 10.542 5.649 1.00 0.00 54 HIS A O 8
ATOM 12170 N N . GLU A 1 63 ? 1.603 11.634 7.249 1.00 0.00 55 GLU A N 8
ATOM 12171 C CA . GLU A 1 63 ? 1.280 12.961 6.726 1.00 0.00 55 GLU A CA 8
ATOM 12172 C C . GLU A 1 63 ? 1.173 12.962 5.200 1.00 0.00 55 GLU A C 8
ATOM 12173 O O . GLU A 1 63 ? 0.130 13.315 4.651 1.00 0.00 55 GLU A O 8
ATOM 12185 N N . GLN A 1 64 ? 2.253 12.592 4.517 1.00 0.00 56 GLN A N 8
ATOM 12186 C CA . GLN A 1 64 ? 2.247 12.587 3.052 1.00 0.00 56 GLN A CA 8
ATOM 12187 C C . GLN A 1 64 ? 2.963 11.366 2.487 1.00 0.00 56 GLN A C 8
ATOM 12188 O O . GLN A 1 64 ? 3.510 11.423 1.384 1.00 0.00 56 GLN A O 8
ATOM 12202 N N . GLU A 1 65 ? 2.974 10.267 3.232 1.00 0.00 57 GLU A N 8
ATOM 12203 C CA . GLU A 1 65 ? 3.654 9.071 2.753 1.00 0.00 57 GLU A CA 8
ATOM 12204 C C . GLU A 1 65 ? 3.033 7.802 3.340 1.00 0.00 57 GLU A C 8
ATOM 12205 O O . GLU A 1 65 ? 2.481 7.821 4.439 1.00 0.00 57 GLU A O 8
ATOM 12217 N N . ALA A 1 66 ? 3.134 6.702 2.592 1.00 0.00 58 ALA A N 8
ATOM 12218 C CA . ALA A 1 66 ? 2.587 5.421 3.035 1.00 0.00 58 ALA A CA 8
ATOM 12219 C C . ALA A 1 66 ? 3.723 4.448 3.376 1.00 0.00 58 ALA A C 8
ATOM 12220 O O . ALA A 1 66 ? 4.711 4.354 2.645 1.00 0.00 58 ALA A O 8
ATOM 12227 N N . ILE A 1 67 ? 3.585 3.743 4.501 1.00 0.00 59 ILE A N 8
ATOM 12228 C CA . ILE A 1 67 ? 4.616 2.799 4.944 1.00 0.00 59 ILE A CA 8
ATOM 12229 C C . ILE A 1 67 ? 4.045 1.393 5.148 1.00 0.00 59 ILE A C 8
ATOM 12230 O O . ILE A 1 67 ? 2.996 1.222 5.767 1.00 0.00 59 ILE A O 8
ATOM 12246 N N . LEU A 1 68 ? 4.753 0.390 4.623 1.00 0.00 60 LEU A N 8
ATOM 12247 C CA . LEU A 1 68 ? 4.319 -1.004 4.751 1.00 0.00 60 LEU A CA 8
ATOM 12248 C C . LEU A 1 68 ? 4.837 -1.622 6.046 1.00 0.00 60 LEU A C 8
ATOM 12249 O O . LEU A 1 68 ? 5.884 -1.225 6.560 1.00 0.00 60 LEU A O 8
ATOM 12265 N N . HIS A 1 69 ? 4.090 -2.598 6.571 1.00 0.00 61 HIS A N 8
ATOM 12266 C CA . HIS A 1 69 ? 4.468 -3.260 7.810 1.00 0.00 61 HIS A CA 8
ATOM 12267 C C . HIS A 1 69 ? 4.125 -4.752 7.755 1.00 0.00 61 HIS A C 8
ATOM 12268 O O . HIS A 1 69 ? 3.126 -5.195 8.320 1.00 0.00 61 HIS A O 8
ATOM 12283 N N . ASN A 1 70 ? 4.975 -5.510 7.067 1.00 0.00 62 ASN A N 8
ATOM 12284 C CA . ASN A 1 70 ? 4.799 -6.961 6.919 1.00 0.00 62 ASN A CA 8
ATOM 12285 C C . ASN A 1 70 ? 4.963 -7.682 8.250 1.00 0.00 62 ASN A C 8
ATOM 12286 O O . ASN A 1 70 ? 5.913 -7.429 8.988 1.00 0.00 62 ASN A O 8
ATOM 12297 N N . PHE A 1 71 ? 4.034 -8.589 8.546 1.00 0.00 63 PHE A N 8
ATOM 12298 C CA . PHE A 1 71 ? 4.096 -9.352 9.796 1.00 0.00 63 PHE A CA 8
ATOM 12299 C C . PHE A 1 71 ? 4.442 -10.823 9.541 1.00 0.00 63 PHE A C 8
ATOM 12300 O O . PHE A 1 71 ? 5.028 -11.484 10.397 1.00 0.00 63 PHE A O 8
ATOM 12317 N N . SER A 1 72 ? 4.051 -11.336 8.374 1.00 0.00 64 SER A N 8
ATOM 12318 C CA . SER A 1 72 ? 4.303 -12.740 8.035 1.00 0.00 64 SER A CA 8
ATOM 12319 C C . SER A 1 72 ? 5.795 -13.027 7.892 1.00 0.00 64 SER A C 8
ATOM 12320 O O . SER A 1 72 ? 6.530 -12.264 7.264 1.00 0.00 64 SER A O 8
ATOM 12328 N N . SER A 1 73 ? 6.231 -14.146 8.470 1.00 0.00 65 SER A N 8
ATOM 12329 C CA . SER A 1 73 ? 7.633 -14.544 8.395 1.00 0.00 65 SER A CA 8
ATOM 12330 C C . SER A 1 73 ? 7.829 -15.644 7.349 1.00 0.00 65 SER A C 8
ATOM 12331 O O . SER A 1 73 ? 8.653 -15.509 6.444 1.00 0.00 65 SER A O 8
ATOM 12339 N N . THR A 1 74 ? 7.066 -16.730 7.476 1.00 0.00 66 THR A N 8
ATOM 12340 C CA . THR A 1 74 ? 7.172 -17.838 6.529 1.00 0.00 66 THR A CA 8
ATOM 12341 C C . THR A 1 74 ? 6.793 -17.364 5.130 1.00 0.00 66 THR A C 8
ATOM 12342 O O . THR A 1 74 ? 7.480 -17.665 4.153 1.00 0.00 66 THR A O 8
ATOM 12353 N N . ASN A 1 75 ? 5.712 -16.597 5.047 1.00 0.00 67 ASN A N 8
ATOM 12354 C CA . ASN A 1 75 ? 5.265 -16.055 3.770 1.00 0.00 67 ASN A CA 8
ATOM 12355 C C . ASN A 1 75 ? 5.222 -14.531 3.860 1.00 0.00 67 ASN A C 8
ATOM 12356 O O . ASN A 1 75 ? 4.169 -13.945 4.111 1.00 0.00 67 ASN A O 8
ATOM 12367 N N . PRO A 1 76 ? 6.343 -13.877 3.701 1.00 0.00 68 PRO A N 8
ATOM 12368 C CA . PRO A 1 76 ? 6.419 -12.396 3.809 1.00 0.00 68 PRO A CA 8
ATOM 12369 C C . PRO A 1 76 ? 5.841 -11.676 2.605 1.00 0.00 68 PRO A C 8
ATOM 12370 O O . PRO A 1 76 ? 5.915 -12.159 1.475 1.00 0.00 68 PRO A O 8
ATOM 12381 N N . THR A 1 77 ? 5.295 -10.498 2.858 1.00 0.00 69 THR A N 8
ATOM 12382 C CA . THR A 1 77 ? 4.738 -9.686 1.800 1.00 0.00 69 THR A CA 8
ATOM 12383 C C . THR A 1 77 ? 5.868 -9.290 0.862 1.00 0.00 69 THR A C 8
ATOM 12384 O O . THR A 1 77 ? 7.040 -9.337 1.237 1.00 0.00 69 THR A O 8
ATOM 12395 N N . GLN A 1 78 ? 5.522 -8.940 -0.362 1.00 0.00 70 GLN A N 8
ATOM 12396 C CA . GLN A 1 78 ? 6.526 -8.587 -1.347 1.00 0.00 70 GLN A CA 8
ATOM 12397 C C . GLN A 1 78 ? 6.260 -7.214 -1.935 1.00 0.00 70 GLN A C 8
ATOM 12398 O O . GLN A 1 78 ? 5.130 -6.725 -1.930 1.00 0.00 70 GLN A O 8
ATOM 12412 N N . VAL A 1 79 ? 7.316 -6.599 -2.440 1.00 0.00 71 VAL A N 8
ATOM 12413 C CA . VAL A 1 79 ? 7.203 -5.283 -3.039 1.00 0.00 71 VAL A CA 8
ATOM 12414 C C . VAL A 1 79 ? 7.980 -5.231 -4.343 1.00 0.00 71 VAL A C 8
ATOM 12415 O O . VAL A 1 79 ? 9.092 -5.747 -4.434 1.00 0.00 71 VAL A O 8
ATOM 12428 N N . ASN A 1 80 ? 7.388 -4.608 -5.351 1.00 0.00 72 ASN A N 8
ATOM 12429 C CA . ASN A 1 80 ? 8.040 -4.502 -6.645 1.00 0.00 72 ASN A CA 8
ATOM 12430 C C . ASN A 1 80 ? 8.620 -5.851 -7.053 1.00 0.00 72 ASN A C 8
ATOM 12431 O O . ASN A 1 80 ? 9.431 -5.938 -7.974 1.00 0.00 72 ASN A O 8
ATOM 12442 N N . GLY A 1 81 ? 8.185 -6.903 -6.366 1.00 0.00 73 GLY A N 8
ATOM 12443 C CA . GLY A 1 81 ? 8.655 -8.252 -6.672 1.00 0.00 73 GLY A CA 8
ATOM 12444 C C . GLY A 1 81 ? 9.714 -8.723 -5.677 1.00 0.00 73 GLY A C 8
ATOM 12445 O O . GLY A 1 81 ? 10.046 -9.907 -5.633 1.00 0.00 73 GLY A O 8
ATOM 12449 N N . SER A 1 82 ? 10.234 -7.800 -4.876 1.00 0.00 74 SER A N 8
ATOM 12450 C CA . SER A 1 82 ? 11.247 -8.148 -3.883 1.00 0.00 74 SER A CA 8
ATOM 12451 C C . SER A 1 82 ? 10.580 -8.691 -2.623 1.00 0.00 74 SER A C 8
ATOM 12452 O O . SER A 1 82 ? 9.359 -8.621 -2.481 1.00 0.00 74 SER A O 8
ATOM 12460 N N . VAL A 1 83 ? 11.382 -9.229 -1.710 1.00 0.00 75 VAL A N 8
ATOM 12461 C CA . VAL A 1 83 ? 10.843 -9.774 -0.468 1.00 0.00 75 VAL A CA 8
ATOM 12462 C C . VAL A 1 83 ? 11.017 -8.776 0.658 1.00 0.00 75 VAL A C 8
ATOM 12463 O O . VAL A 1 83 ? 12.059 -8.135 0.792 1.00 0.00 75 VAL A O 8
ATOM 12476 N N . ILE A 1 84 ? 9.974 -8.650 1.456 1.00 0.00 76 ILE A N 8
ATOM 12477 C CA . ILE A 1 84 ? 9.984 -7.723 2.574 1.00 0.00 76 ILE A CA 8
ATOM 12478 C C . ILE A 1 84 ? 10.183 -8.466 3.892 1.00 0.00 76 ILE A C 8
ATOM 12479 O O . ILE A 1 84 ? 9.345 -9.271 4.298 1.00 0.00 76 ILE A O 8
ATOM 12495 N N . ASP A 1 85 ? 11.295 -8.178 4.562 1.00 0.00 77 ASP A N 8
ATOM 12496 C CA . ASP A 1 85 ? 11.587 -8.811 5.843 1.00 0.00 77 ASP A CA 8
ATOM 12497 C C . ASP A 1 85 ? 11.013 -7.975 6.980 1.00 0.00 77 ASP A C 8
ATOM 12498 O O . ASP A 1 85 ? 10.451 -8.509 7.936 1.00 0.00 77 ASP A O 8
ATOM 12507 N N . GLU A 1 86 ? 11.146 -6.656 6.859 1.00 0.00 78 GLU A N 8
ATOM 12508 C CA . GLU A 1 86 ? 10.624 -5.751 7.875 1.00 0.00 78 GLU A CA 8
ATOM 12509 C C . GLU A 1 86 ? 9.970 -4.537 7.213 1.00 0.00 78 GLU A C 8
ATOM 12510 O O . GLU A 1 86 ? 10.067 -4.362 5.998 1.00 0.00 78 GLU A O 8
ATOM 12522 N N . PRO A 1 87 ? 9.308 -3.700 7.981 1.00 0.00 79 PRO A N 8
ATOM 12523 C CA . PRO A 1 87 ? 8.627 -2.476 7.442 1.00 0.00 79 PRO A CA 8
ATOM 12524 C C . PRO A 1 87 ? 9.581 -1.576 6.655 1.00 0.00 79 PRO A C 8
ATOM 12525 O O . PRO A 1 87 ? 10.737 -1.397 7.033 1.00 0.00 79 PRO A O 8
ATOM 12536 N N . VAL A 1 88 ? 9.082 -1.013 5.555 1.00 0.00 80 VAL A N 8
ATOM 12537 C CA . VAL A 1 88 ? 9.898 -0.135 4.718 1.00 0.00 80 VAL A CA 8
ATOM 12538 C C . VAL A 1 88 ? 9.055 0.981 4.099 1.00 0.00 80 VAL A C 8
ATOM 12539 O O . VAL A 1 88 ? 7.839 0.846 3.960 1.00 0.00 80 VAL A O 8
ATOM 12552 N N . ARG A 1 89 ? 9.715 2.077 3.716 1.00 0.00 81 ARG A N 8
ATOM 12553 C CA . ARG A 1 89 ? 9.022 3.197 3.096 1.00 0.00 81 ARG A CA 8
ATOM 12554 C C . ARG A 1 89 ? 8.842 2.942 1.609 1.00 0.00 81 ARG A C 8
ATOM 12555 O O . ARG A 1 89 ? 9.760 2.474 0.936 1.00 0.00 81 ARG A O 8
ATOM 12576 N N . LEU A 1 90 ? 7.650 3.237 1.100 1.00 0.00 82 LEU A N 8
ATOM 12577 C CA . LEU A 1 90 ? 7.373 3.013 -0.311 1.00 0.00 82 LEU A CA 8
ATOM 12578 C C . LEU A 1 90 ? 7.222 4.325 -1.064 1.00 0.00 82 LEU A C 8
ATOM 12579 O O . LEU A 1 90 ? 6.585 5.263 -0.585 1.00 0.00 82 LEU A O 8
ATOM 12595 N N . LYS A 1 91 ? 7.779 4.360 -2.267 1.00 0.00 83 LYS A N 8
ATOM 12596 C CA . LYS A 1 91 ? 7.674 5.529 -3.122 1.00 0.00 83 LYS A CA 8
ATOM 12597 C C . LYS A 1 91 ? 6.422 5.394 -3.986 1.00 0.00 83 LYS A C 8
ATOM 12598 O O . LYS A 1 91 ? 5.967 4.281 -4.251 1.00 0.00 83 LYS A O 8
ATOM 12617 N N . HIS A 1 92 ? 5.854 6.514 -4.409 1.00 0.00 84 HIS A N 8
ATOM 12618 C CA . HIS A 1 92 ? 4.646 6.469 -5.220 1.00 0.00 84 HIS A CA 8
ATOM 12619 C C . HIS A 1 92 ? 4.860 5.617 -6.470 1.00 0.00 84 HIS A C 8
ATOM 12620 O O . HIS A 1 92 ? 5.865 5.757 -7.168 1.00 0.00 84 HIS A O 8
ATOM 12635 N N . GLY A 1 93 ? 3.906 4.727 -6.738 1.00 0.00 85 GLY A N 8
ATOM 12636 C CA . GLY A 1 93 ? 3.994 3.845 -7.897 1.00 0.00 85 GLY A CA 8
ATOM 12637 C C . GLY A 1 93 ? 4.484 2.453 -7.493 1.00 0.00 85 GLY A C 8
ATOM 12638 O O . GLY A 1 93 ? 4.481 1.527 -8.304 1.00 0.00 85 GLY A O 8
ATOM 12642 N N . ASP A 1 94 ? 4.900 2.312 -6.235 1.00 0.00 86 ASP A N 8
ATOM 12643 C CA . ASP A 1 94 ? 5.384 1.024 -5.736 1.00 0.00 86 ASP A CA 8
ATOM 12644 C C . ASP A 1 94 ? 4.218 0.055 -5.566 1.00 0.00 86 ASP A C 8
ATOM 12645 O O . ASP A 1 94 ? 3.114 0.461 -5.205 1.00 0.00 86 ASP A O 8
ATOM 12654 N N . VAL A 1 95 ? 4.459 -1.223 -5.847 1.00 0.00 87 VAL A N 8
ATOM 12655 C CA . VAL A 1 95 ? 3.403 -2.221 -5.741 1.00 0.00 87 VAL A CA 8
ATOM 12656 C C . VAL A 1 95 ? 3.717 -3.259 -4.669 1.00 0.00 87 VAL A C 8
ATOM 12657 O O . VAL A 1 95 ? 4.823 -3.797 -4.605 1.00 0.00 87 VAL A O 8
ATOM 12670 N N . ILE A 1 96 ? 2.724 -3.540 -3.835 1.00 0.00 88 ILE A N 8
ATOM 12671 C CA . ILE A 1 96 ? 2.883 -4.522 -2.773 1.00 0.00 88 ILE A CA 8
ATOM 12672 C C . ILE A 1 96 ? 2.188 -5.802 -3.194 1.00 0.00 88 ILE A C 8
ATOM 12673 O O . ILE A 1 96 ? 1.051 -5.772 -3.665 1.00 0.00 88 ILE A O 8
ATOM 12689 N N . THR A 1 97 ? 2.877 -6.918 -3.050 1.00 0.00 89 THR A N 8
ATOM 12690 C CA . THR A 1 97 ? 2.311 -8.193 -3.452 1.00 0.00 89 THR A CA 8
ATOM 12691 C C . THR A 1 97 ? 2.402 -9.217 -2.333 1.00 0.00 89 THR A C 8
ATOM 12692 O O . THR A 1 97 ? 3.478 -9.459 -1.785 1.00 0.00 89 THR A O 8
ATOM 12703 N N . ILE A 1 98 ? 1.272 -9.849 -2.028 1.00 0.00 90 ILE A N 8
ATOM 12704 C CA . ILE A 1 98 ? 1.259 -10.882 -1.010 1.00 0.00 90 ILE A CA 8
ATOM 12705 C C . ILE A 1 98 ? 1.764 -12.165 -1.655 1.00 0.00 90 ILE A C 8
ATOM 12706 O O . ILE A 1 98 ? 2.599 -12.120 -2.556 1.00 0.00 90 ILE A O 8
ATOM 12722 N N . ILE A 1 99 ? 1.250 -13.300 -1.213 1.00 0.00 91 ILE A N 8
ATOM 12723 C CA . ILE A 1 99 ? 1.656 -14.574 -1.785 1.00 0.00 91 ILE A CA 8
ATOM 12724 C C . ILE A 1 99 ? 1.245 -14.689 -3.253 1.00 0.00 91 ILE A C 8
ATOM 12725 O O . ILE A 1 99 ? 2.026 -15.162 -4.079 1.00 0.00 91 ILE A O 8
ATOM 12741 N N . ASP A 1 100 ? 0.010 -14.292 -3.582 1.00 0.00 92 ASP A N 8
ATOM 12742 C CA . ASP A 1 100 ? -0.452 -14.413 -4.965 1.00 0.00 92 ASP A CA 8
ATOM 12743 C C . ASP A 1 100 ? -1.317 -13.232 -5.427 1.00 0.00 92 ASP A C 8
ATOM 12744 O O . ASP A 1 100 ? -2.060 -13.362 -6.398 1.00 0.00 92 ASP A O 8
ATOM 12753 N N . ARG A 1 101 ? -1.225 -12.086 -4.757 1.00 0.00 93 ARG A N 8
ATOM 12754 C CA . ARG A 1 101 ? -2.019 -10.922 -5.171 1.00 0.00 93 ARG A CA 8
ATOM 12755 C C . ARG A 1 101 ? -1.184 -9.652 -5.158 1.00 0.00 93 ARG A C 8
ATOM 12756 O O . ARG A 1 101 ? -0.291 -9.502 -4.331 1.00 0.00 93 ARG A O 8
ATOM 12777 N N . SER A 1 102 ? -1.478 -8.745 -6.091 1.00 0.00 94 SER A N 8
ATOM 12778 C CA . SER A 1 102 ? -0.733 -7.492 -6.197 1.00 0.00 94 SER A CA 8
ATOM 12779 C C . SER A 1 102 ? -1.560 -6.289 -5.763 1.00 0.00 94 SER A C 8
ATOM 12780 O O . SER A 1 102 ? -2.718 -6.138 -6.152 1.00 0.00 94 SER A O 8
ATOM 12788 N N . PHE A 1 103 ? -0.928 -5.414 -4.982 1.00 0.00 95 PHE A N 8
ATOM 12789 C CA . PHE A 1 103 ? -1.573 -4.192 -4.521 1.00 0.00 95 PHE A CA 8
ATOM 12790 C C . PHE A 1 103 ? -0.731 -2.998 -4.946 1.00 0.00 95 PHE A C 8
ATOM 12791 O O . PHE A 1 103 ? 0.495 -3.027 -4.844 1.00 0.00 95 PHE A O 8
ATOM 12808 N N . ARG A 1 104 ? -1.385 -1.963 -5.445 1.00 0.00 96 ARG A N 8
ATOM 12809 C CA . ARG A 1 104 ? -0.672 -0.782 -5.906 1.00 0.00 96 ARG A CA 8
ATOM 12810 C C . ARG A 1 104 ? -0.910 0.409 -4.990 1.00 0.00 96 ARG A C 8
ATOM 12811 O O . ARG A 1 104 ? -2.051 0.747 -4.675 1.00 0.00 96 ARG A O 8
ATOM 12832 N N . TYR A 1 105 ? 0.182 1.052 -4.586 1.00 0.00 97 TYR A N 8
ATOM 12833 C CA . TYR A 1 105 ? 0.100 2.222 -3.722 1.00 0.00 97 TYR A CA 8
ATOM 12834 C C . TYR A 1 105 ? 0.342 3.480 -4.550 1.00 0.00 97 TYR A C 8
ATOM 12835 O O . TYR A 1 105 ? 1.459 3.740 -4.996 1.00 0.00 97 TYR A O 8
ATOM 12853 N N . GLU A 1 106 ? -0.719 4.246 -4.770 1.00 0.00 98 GLU A N 8
ATOM 12854 C CA . GLU A 1 106 ? -0.614 5.460 -5.566 1.00 0.00 98 GLU A CA 8
ATOM 12855 C C . GLU A 1 106 ? -0.906 6.701 -4.736 1.00 0.00 98 GLU A C 8
ATOM 12856 O O . GLU A 1 106 ? -1.954 6.801 -4.100 1.00 0.00 98 GLU A O 8
ATOM 12868 N N . ASN A 1 107 ? 0.019 7.656 -4.766 1.00 0.00 99 ASN A N 8
ATOM 12869 C CA . ASN A 1 107 ? -0.167 8.900 -4.030 1.00 0.00 99 ASN A CA 8
ATOM 12870 C C . ASN A 1 107 ? -0.318 10.064 -5.005 1.00 0.00 99 ASN A C 8
ATOM 12871 O O . ASN A 1 107 ? 0.670 10.618 -5.483 1.00 0.00 99 ASN A O 8
ATOM 12882 N N . GLU A 1 108 ? -1.563 10.419 -5.297 1.00 0.00 100 GLU A N 8
ATOM 12883 C CA . GLU A 1 108 ? -1.848 11.510 -6.225 1.00 0.00 100 GLU A CA 8
ATOM 12884 C C . GLU A 1 108 ? -1.237 12.818 -5.728 1.00 0.00 100 GLU A C 8
ATOM 12885 O O . GLU A 1 108 ? -1.122 13.044 -4.522 1.00 0.00 100 GLU A O 8
ATOM 12897 N N . MET A 1 9 ? -4.772 21.058 -1.549 1.00 0.00 1 MET A N 9
ATOM 12898 C CA . MET A 1 9 ? -5.627 20.903 -0.338 1.00 0.00 1 MET A CA 9
ATOM 12899 C C . MET A 1 9 ? -5.344 19.548 0.303 1.00 0.00 1 MET A C 9
ATOM 12900 O O . MET A 1 9 ? -4.309 18.933 0.045 1.00 0.00 1 MET A O 9
ATOM 12914 N N . TRP A 1 10 ? -6.264 19.090 1.140 1.00 0.00 2 TRP A N 9
ATOM 12915 C CA . TRP A 1 10 ? -6.095 17.808 1.810 1.00 0.00 2 TRP A CA 9
ATOM 12916 C C . TRP A 1 10 ? -5.553 16.764 0.829 1.00 0.00 2 TRP A C 9
ATOM 12917 O O . TRP A 1 10 ? -6.025 16.680 -0.305 1.00 0.00 2 TRP A O 9
ATOM 12938 N N . PRO A 1 11 ? -4.587 15.966 1.226 1.00 0.00 3 PRO A N 9
ATOM 12939 C CA . PRO A 1 11 ? -4.010 14.916 0.335 1.00 0.00 3 PRO A CA 9
ATOM 12940 C C . PRO A 1 11 ? -4.988 13.772 0.079 1.00 0.00 3 PRO A C 9
ATOM 12941 O O . PRO A 1 11 ? -5.815 13.450 0.931 1.00 0.00 3 PRO A O 9
ATOM 12952 N N . THR A 1 12 ? -4.886 13.162 -1.099 1.00 0.00 4 THR A N 9
ATOM 12953 C CA . THR A 1 12 ? -5.765 12.053 -1.450 1.00 0.00 4 THR A CA 9
ATOM 12954 C C . THR A 1 12 ? -4.945 10.831 -1.865 1.00 0.00 4 THR A C 9
ATOM 12955 O O . THR A 1 12 ? -4.112 10.908 -2.767 1.00 0.00 4 THR A O 9
ATOM 12966 N N . ARG A 1 13 ? -5.190 9.704 -1.202 1.00 0.00 5 ARG A N 9
ATOM 12967 C CA . ARG A 1 13 ? -4.467 8.472 -1.508 1.00 0.00 5 ARG A CA 9
ATOM 12968 C C . ARG A 1 13 ? -5.439 7.320 -1.730 1.00 0.00 5 ARG A C 9
ATOM 12969 O O . ARG A 1 13 ? -6.428 7.186 -1.007 1.00 0.00 5 ARG A O 9
ATOM 12990 N N . ARG A 1 14 ? -5.156 6.483 -2.727 1.00 0.00 6 ARG A N 9
ATOM 12991 C CA . ARG A 1 14 ? -6.024 5.346 -3.013 1.00 0.00 6 ARG A CA 9
ATOM 12992 C C . ARG A 1 14 ? -5.206 4.096 -3.318 1.00 0.00 6 ARG A C 9
ATOM 12993 O O . ARG A 1 14 ? -4.096 4.180 -3.841 1.00 0.00 6 ARG A O 9
ATOM 13014 N N . LEU A 1 15 ? -5.775 2.938 -2.998 1.00 0.00 7 LEU A N 9
ATOM 13015 C CA . LEU A 1 15 ? -5.108 1.671 -3.254 1.00 0.00 7 LEU A CA 9
ATOM 13016 C C . LEU A 1 15 ? -5.877 0.907 -4.328 1.00 0.00 7 LEU A C 9
ATOM 13017 O O . LEU A 1 15 ? -7.102 0.826 -4.278 1.00 0.00 7 LEU A O 9
ATOM 13033 N N . VAL A 1 16 ? -5.160 0.350 -5.297 1.00 0.00 8 VAL A N 9
ATOM 13034 C CA . VAL A 1 16 ? -5.807 -0.400 -6.370 1.00 0.00 8 VAL A CA 9
ATOM 13035 C C . VAL A 1 16 ? -5.307 -1.837 -6.390 1.00 0.00 8 VAL A C 9
ATOM 13036 O O . VAL A 1 16 ? -4.103 -2.091 -6.309 1.00 0.00 8 VAL A O 9
ATOM 13049 N N . THR A 1 17 ? -6.239 -2.776 -6.494 1.00 0.00 9 THR A N 9
ATOM 13050 C CA . THR A 1 17 ? -5.875 -4.184 -6.520 1.00 0.00 9 THR A CA 9
ATOM 13051 C C . THR A 1 17 ? -5.852 -4.710 -7.946 1.00 0.00 9 THR A C 9
ATOM 13052 O O . THR A 1 17 ? -6.867 -4.705 -8.641 1.00 0.00 9 THR A O 9
ATOM 13063 N N . ILE A 1 18 ? -4.685 -5.172 -8.368 1.00 0.00 10 ILE A N 9
ATOM 13064 C CA . ILE A 1 18 ? -4.520 -5.716 -9.705 1.00 0.00 10 ILE A CA 9
ATOM 13065 C C . ILE A 1 18 ? -5.222 -7.060 -9.821 1.00 0.00 10 ILE A C 9
ATOM 13066 O O . ILE A 1 18 ? -5.099 -7.913 -8.942 1.00 0.00 10 ILE A O 9
ATOM 13082 N N . LYS A 1 19 ? -5.948 -7.247 -10.914 1.00 0.00 11 LYS A N 9
ATOM 13083 C CA . LYS A 1 19 ? -6.653 -8.498 -11.136 1.00 0.00 11 LYS A CA 9
ATOM 13084 C C . LYS A 1 19 ? -5.633 -9.613 -11.329 1.00 0.00 11 LYS A C 9
ATOM 13085 O O . LYS A 1 19 ? -4.567 -9.392 -11.907 1.00 0.00 11 LYS A O 9
ATOM 13104 N N . ARG A 1 20 ? -5.940 -10.802 -10.827 1.00 0.00 12 ARG A N 9
ATOM 13105 C CA . ARG A 1 20 ? -5.006 -11.915 -10.944 1.00 0.00 12 ARG A CA 9
ATOM 13106 C C . ARG A 1 20 ? -4.451 -11.993 -12.363 1.00 0.00 12 ARG A C 9
ATOM 13107 O O . ARG A 1 20 ? -5.194 -12.177 -13.325 1.00 0.00 12 ARG A O 9
ATOM 13128 N N . SER A 1 21 ? -3.132 -11.854 -12.477 1.00 0.00 13 SER A N 9
ATOM 13129 C CA . SER A 1 21 ? -2.472 -11.909 -13.779 1.00 0.00 13 SER A CA 9
ATOM 13130 C C . SER A 1 21 ? -3.348 -11.284 -14.864 1.00 0.00 13 SER A C 9
ATOM 13131 O O . SER A 1 21 ? -3.366 -11.748 -16.004 1.00 0.00 13 SER A O 9
ATOM 13139 N N . GLY A 1 22 ? -4.076 -10.229 -14.500 1.00 0.00 14 GLY A N 9
ATOM 13140 C CA . GLY A 1 22 ? -4.951 -9.552 -15.452 1.00 0.00 14 GLY A CA 9
ATOM 13141 C C . GLY A 1 22 ? -4.701 -8.048 -15.465 1.00 0.00 14 GLY A C 9
ATOM 13142 O O . GLY A 1 22 ? -3.569 -7.595 -15.646 1.00 0.00 14 GLY A O 9
ATOM 13146 N N . VAL A 1 23 ? -5.772 -7.280 -15.284 1.00 0.00 15 VAL A N 9
ATOM 13147 C CA . VAL A 1 23 ? -5.675 -5.824 -15.287 1.00 0.00 15 VAL A CA 9
ATOM 13148 C C . VAL A 1 23 ? -6.145 -5.253 -13.957 1.00 0.00 15 VAL A C 9
ATOM 13149 O O . VAL A 1 23 ? -6.338 -5.989 -12.988 1.00 0.00 15 VAL A O 9
ATOM 13162 N N . ASP A 1 24 ? -6.328 -3.936 -13.913 1.00 0.00 16 ASP A N 9
ATOM 13163 C CA . ASP A 1 24 ? -6.773 -3.291 -12.688 1.00 0.00 16 ASP A CA 9
ATOM 13164 C C . ASP A 1 24 ? -8.172 -3.768 -12.327 1.00 0.00 16 ASP A C 9
ATOM 13165 O O . ASP A 1 24 ? -9.040 -3.897 -13.192 1.00 0.00 16 ASP A O 9
ATOM 13174 N N . GLY A 1 25 ? -8.381 -4.026 -11.046 1.00 0.00 17 GLY A N 9
ATOM 13175 C CA . GLY A 1 25 ? -9.676 -4.485 -10.570 1.00 0.00 17 GLY A CA 9
ATOM 13176 C C . GLY A 1 25 ? -10.310 -3.428 -9.674 1.00 0.00 17 GLY A C 9
ATOM 13177 O O . GLY A 1 25 ? -10.023 -2.239 -9.811 1.00 0.00 17 GLY A O 9
ATOM 13181 N N . PRO A 1 26 ? -11.150 -3.828 -8.759 1.00 0.00 18 PRO A N 9
ATOM 13182 C CA . PRO A 1 26 ? -11.821 -2.880 -7.826 1.00 0.00 18 PRO A CA 9
ATOM 13183 C C . PRO A 1 26 ? -10.802 -2.066 -7.029 1.00 0.00 18 PRO A C 9
ATOM 13184 O O . PRO A 1 26 ? -9.745 -2.576 -6.651 1.00 0.00 18 PRO A O 9
ATOM 13195 N N . HIS A 1 27 ? -11.122 -0.803 -6.778 1.00 0.00 19 HIS A N 9
ATOM 13196 C CA . HIS A 1 27 ? -10.220 0.058 -6.024 1.00 0.00 19 HIS A CA 9
ATOM 13197 C C . HIS A 1 27 ? -10.597 0.045 -4.551 1.00 0.00 19 HIS A C 9
ATOM 13198 O O . HIS A 1 27 ? -11.613 -0.535 -4.165 1.00 0.00 19 HIS A O 9
ATOM 13213 N N . PHE A 1 28 ? -9.772 0.680 -3.731 1.00 0.00 20 PHE A N 9
ATOM 13214 C CA . PHE A 1 28 ? -10.034 0.725 -2.305 1.00 0.00 20 PHE A CA 9
ATOM 13215 C C . PHE A 1 28 ? -9.698 2.111 -1.731 1.00 0.00 20 PHE A C 9
ATOM 13216 O O . PHE A 1 28 ? -8.523 2.463 -1.634 1.00 0.00 20 PHE A O 9
ATOM 13233 N N . PRO A 1 29 ? -10.679 2.907 -1.347 1.00 0.00 21 PRO A N 9
ATOM 13234 C CA . PRO A 1 29 ? -10.420 4.267 -0.782 1.00 0.00 21 PRO A CA 9
ATOM 13235 C C . PRO A 1 29 ? -9.852 4.196 0.630 1.00 0.00 21 PRO A C 9
ATOM 13236 O O . PRO A 1 29 ? -10.103 3.237 1.358 1.00 0.00 21 PRO A O 9
ATOM 13247 N N . LEU A 1 30 ? -9.086 5.208 1.019 1.00 0.00 22 LEU A N 9
ATOM 13248 C CA . LEU A 1 30 ? -8.501 5.221 2.349 1.00 0.00 22 LEU A CA 9
ATOM 13249 C C . LEU A 1 30 ? -9.305 6.114 3.285 1.00 0.00 22 LEU A C 9
ATOM 13250 O O . LEU A 1 30 ? -9.505 7.302 3.025 1.00 0.00 22 LEU A O 9
ATOM 13266 N N . SER A 1 31 ? -9.755 5.515 4.380 1.00 0.00 23 SER A N 9
ATOM 13267 C CA . SER A 1 31 ? -10.534 6.224 5.382 1.00 0.00 23 SER A CA 9
ATOM 13268 C C . SER A 1 31 ? -9.735 6.309 6.677 1.00 0.00 23 SER A C 9
ATOM 13269 O O . SER A 1 31 ? -9.431 7.396 7.171 1.00 0.00 23 SER A O 9
ATOM 13277 N N . LEU A 1 32 ? -9.384 5.139 7.205 1.00 0.00 24 LEU A N 9
ATOM 13278 C CA . LEU A 1 32 ? -8.599 5.066 8.429 1.00 0.00 24 LEU A CA 9
ATOM 13279 C C . LEU A 1 32 ? -7.155 5.438 8.134 1.00 0.00 24 LEU A C 9
ATOM 13280 O O . LEU A 1 32 ? -6.661 5.220 7.029 1.00 0.00 24 LEU A O 9
ATOM 13296 N N . SER A 1 33 ? -6.480 6.000 9.123 1.00 0.00 25 SER A N 9
ATOM 13297 C CA . SER A 1 33 ? -5.092 6.392 8.946 1.00 0.00 25 SER A CA 9
ATOM 13298 C C . SER A 1 33 ? -4.222 5.159 8.744 1.00 0.00 25 SER A C 9
ATOM 13299 O O . SER A 1 33 ? -3.084 5.259 8.286 1.00 0.00 25 SER A O 9
ATOM 13307 N N . THR A 1 34 ? -4.760 4.001 9.103 1.00 0.00 26 THR A N 9
ATOM 13308 C CA . THR A 1 34 ? -4.013 2.758 8.969 1.00 0.00 26 THR A CA 9
ATOM 13309 C C . THR A 1 34 ? -4.726 1.763 8.058 1.00 0.00 26 THR A C 9
ATOM 13310 O O . THR A 1 34 ? -5.954 1.664 8.060 1.00 0.00 26 THR A O 9
ATOM 13321 N N . CYS A 1 35 ? -3.933 1.019 7.298 1.00 0.00 27 CYS A N 9
ATOM 13322 C CA . CYS A 1 35 ? -4.465 0.008 6.390 1.00 0.00 27 CYS A CA 9
ATOM 13323 C C . CYS A 1 35 ? -3.915 -1.364 6.775 1.00 0.00 27 CYS A C 9
ATOM 13324 O O . CYS A 1 35 ? -2.703 -1.553 6.836 1.00 0.00 27 CYS A O 9
ATOM 13332 N N . LEU A 1 36 ? -4.805 -2.316 7.051 1.00 0.00 28 LEU A N 9
ATOM 13333 C CA . LEU A 1 36 ? -4.374 -3.656 7.449 1.00 0.00 28 LEU A CA 9
ATOM 13334 C C . LEU A 1 36 ? -4.759 -4.698 6.395 1.00 0.00 28 LEU A C 9
ATOM 13335 O O . LEU A 1 36 ? -5.856 -4.663 5.829 1.00 0.00 28 LEU A O 9
ATOM 13351 N N . PHE A 1 37 ? -3.830 -5.618 6.143 1.00 0.00 29 PHE A N 9
ATOM 13352 C CA . PHE A 1 37 ? -4.037 -6.680 5.160 1.00 0.00 29 PHE A CA 9
ATOM 13353 C C . PHE A 1 37 ? -4.229 -8.018 5.859 1.00 0.00 29 PHE A C 9
ATOM 13354 O O . PHE A 1 37 ? -3.572 -8.293 6.863 1.00 0.00 29 PHE A O 9
ATOM 13371 N N . GLY A 1 38 ? -5.115 -8.863 5.329 1.00 0.00 30 GLY A N 9
ATOM 13372 C CA . GLY A 1 38 ? -5.327 -10.163 5.950 1.00 0.00 30 GLY A CA 9
ATOM 13373 C C . GLY A 1 38 ? -6.679 -10.766 5.593 1.00 0.00 30 GLY A C 9
ATOM 13374 O O . GLY A 1 38 ? -7.569 -10.087 5.080 1.00 0.00 30 GLY A O 9
ATOM 13378 N N . ARG A 1 39 ? -6.807 -12.058 5.872 1.00 0.00 31 ARG A N 9
ATOM 13379 C CA . ARG A 1 39 ? -8.030 -12.801 5.593 1.00 0.00 31 ARG A CA 9
ATOM 13380 C C . ARG A 1 39 ? -9.196 -12.314 6.455 1.00 0.00 31 ARG A C 9
ATOM 13381 O O . ARG A 1 39 ? -10.336 -12.258 5.995 1.00 0.00 31 ARG A O 9
ATOM 13402 N N . GLY A 1 40 ? -8.907 -11.995 7.713 1.00 0.00 32 GLY A N 9
ATOM 13403 C CA . GLY A 1 40 ? -9.943 -11.551 8.641 1.00 0.00 32 GLY A CA 9
ATOM 13404 C C . GLY A 1 40 ? -10.617 -10.257 8.192 1.00 0.00 32 GLY A C 9
ATOM 13405 O O . GLY A 1 40 ? -10.023 -9.437 7.492 1.00 0.00 32 GLY A O 9
ATOM 13409 N N . ILE A 1 41 ? -11.865 -10.089 8.621 1.00 0.00 33 ILE A N 9
ATOM 13410 C CA . ILE A 1 41 ? -12.643 -8.901 8.289 1.00 0.00 33 ILE A CA 9
ATOM 13411 C C . ILE A 1 41 ? -12.044 -7.669 8.961 1.00 0.00 33 ILE A C 9
ATOM 13412 O O . ILE A 1 41 ? -12.136 -6.555 8.443 1.00 0.00 33 ILE A O 9
ATOM 13428 N N . GLU A 1 42 ? -11.450 -7.883 10.132 1.00 0.00 34 GLU A N 9
ATOM 13429 C CA . GLU A 1 42 ? -10.855 -6.792 10.900 1.00 0.00 34 GLU A CA 9
ATOM 13430 C C . GLU A 1 42 ? -9.810 -6.033 10.084 1.00 0.00 34 GLU A C 9
ATOM 13431 O O . GLU A 1 42 ? -9.405 -4.933 10.459 1.00 0.00 34 GLU A O 9
ATOM 13443 N N . CYS A 1 43 ? -9.380 -6.619 8.970 1.00 0.00 35 CYS A N 9
ATOM 13444 C CA . CYS A 1 43 ? -8.388 -5.975 8.117 1.00 0.00 35 CYS A CA 9
ATOM 13445 C C . CYS A 1 43 ? -9.063 -5.009 7.147 1.00 0.00 35 CYS A C 9
ATOM 13446 O O . CYS A 1 43 ? -10.077 -5.341 6.535 1.00 0.00 35 CYS A O 9
ATOM 13454 N N . ASP A 1 44 ? -8.491 -3.813 7.007 1.00 0.00 36 ASP A N 9
ATOM 13455 C CA . ASP A 1 44 ? -9.054 -2.816 6.099 1.00 0.00 36 ASP A CA 9
ATOM 13456 C C . ASP A 1 44 ? -9.007 -3.341 4.683 1.00 0.00 36 ASP A C 9
ATOM 13457 O O . ASP A 1 44 ? -9.900 -3.084 3.876 1.00 0.00 36 ASP A O 9
ATOM 13466 N N . ILE A 1 45 ? -7.966 -4.099 4.397 1.00 0.00 37 ILE A N 9
ATOM 13467 C CA . ILE A 1 45 ? -7.816 -4.686 3.080 1.00 0.00 37 ILE A CA 9
ATOM 13468 C C . ILE A 1 45 ? -8.084 -6.182 3.194 1.00 0.00 37 ILE A C 9
ATOM 13469 O O . ILE A 1 45 ? -7.165 -6.984 3.362 1.00 0.00 37 ILE A O 9
ATOM 13485 N N . ARG A 1 46 ? -9.364 -6.540 3.134 1.00 0.00 38 ARG A N 9
ATOM 13486 C CA . ARG A 1 46 ? -9.774 -7.932 3.262 1.00 0.00 38 ARG A CA 9
ATOM 13487 C C . ARG A 1 46 ? -9.311 -8.739 2.059 1.00 0.00 38 ARG A C 9
ATOM 13488 O O . ARG A 1 46 ? -9.597 -8.387 0.913 1.00 0.00 38 ARG A O 9
ATOM 13509 N N . ILE A 1 47 ? -8.593 -9.825 2.328 1.00 0.00 39 ILE A N 9
ATOM 13510 C CA . ILE A 1 47 ? -8.094 -10.670 1.258 1.00 0.00 39 ILE A CA 9
ATOM 13511 C C . ILE A 1 47 ? -8.766 -12.037 1.304 1.00 0.00 39 ILE A C 9
ATOM 13512 O O . ILE A 1 47 ? -8.709 -12.722 2.322 1.00 0.00 39 ILE A O 9
ATOM 13528 N N . GLN A 1 48 ? -9.395 -12.446 0.208 1.00 0.00 40 GLN A N 9
ATOM 13529 C CA . GLN A 1 48 ? -10.050 -13.749 0.190 1.00 0.00 40 GLN A CA 9
ATOM 13530 C C . GLN A 1 48 ? -9.113 -14.805 -0.378 1.00 0.00 40 GLN A C 9
ATOM 13531 O O . GLN A 1 48 ? -9.253 -15.222 -1.525 1.00 0.00 40 GLN A O 9
ATOM 13545 N N . LEU A 1 49 ? -8.174 -15.246 0.456 1.00 0.00 41 LEU A N 9
ATOM 13546 C CA . LEU A 1 49 ? -7.207 -16.271 0.072 1.00 0.00 41 LEU A CA 9
ATOM 13547 C C . LEU A 1 49 ? -6.667 -16.956 1.341 1.00 0.00 41 LEU A C 9
ATOM 13548 O O . LEU A 1 49 ? -5.959 -16.317 2.121 1.00 0.00 41 LEU A O 9
ATOM 13564 N N . PRO A 1 50 ? -6.976 -18.209 1.582 1.00 0.00 42 PRO A N 9
ATOM 13565 C CA . PRO A 1 50 ? -6.495 -18.933 2.808 1.00 0.00 42 PRO A CA 9
ATOM 13566 C C . PRO A 1 50 ? -4.980 -18.838 3.033 1.00 0.00 42 PRO A C 9
ATOM 13567 O O . PRO A 1 50 ? -4.521 -18.860 4.175 1.00 0.00 42 PRO A O 9
ATOM 13578 N N . VAL A 1 51 ? -4.208 -18.753 1.957 1.00 0.00 43 VAL A N 9
ATOM 13579 C CA . VAL A 1 51 ? -2.751 -18.683 2.082 1.00 0.00 43 VAL A CA 9
ATOM 13580 C C . VAL A 1 51 ? -2.307 -17.422 2.834 1.00 0.00 43 VAL A C 9
ATOM 13581 O O . VAL A 1 51 ? -1.379 -17.475 3.639 1.00 0.00 43 VAL A O 9
ATOM 13594 N N . VAL A 1 52 ? -2.973 -16.296 2.584 1.00 0.00 44 VAL A N 9
ATOM 13595 C CA . VAL A 1 52 ? -2.627 -15.046 3.264 1.00 0.00 44 VAL A CA 9
ATOM 13596 C C . VAL A 1 52 ? -2.848 -15.201 4.770 1.00 0.00 44 VAL A C 9
ATOM 13597 O O . VAL A 1 52 ? -3.715 -15.963 5.199 1.00 0.00 44 VAL A O 9
ATOM 13610 N N . SER A 1 53 ? -2.055 -14.492 5.570 1.00 0.00 45 SER A N 9
ATOM 13611 C CA . SER A 1 53 ? -2.180 -14.589 7.030 1.00 0.00 45 SER A CA 9
ATOM 13612 C C . SER A 1 53 ? -3.302 -13.692 7.561 1.00 0.00 45 SER A C 9
ATOM 13613 O O . SER A 1 53 ? -3.884 -12.905 6.817 1.00 0.00 45 SER A O 9
ATOM 13621 N N . LYS A 1 54 ? -3.596 -13.821 8.860 1.00 0.00 46 LYS A N 9
ATOM 13622 C CA . LYS A 1 54 ? -4.648 -13.020 9.494 1.00 0.00 46 LYS A CA 9
ATOM 13623 C C . LYS A 1 54 ? -4.296 -11.539 9.413 1.00 0.00 46 LYS A C 9
ATOM 13624 O O . LYS A 1 54 ? -5.153 -10.696 9.158 1.00 0.00 46 LYS A O 9
ATOM 13643 N N . GLN A 1 55 ? -3.020 -11.249 9.614 1.00 0.00 47 GLN A N 9
ATOM 13644 C CA . GLN A 1 55 ? -2.507 -9.887 9.538 1.00 0.00 47 GLN A CA 9
ATOM 13645 C C . GLN A 1 55 ? -1.226 -9.940 8.728 1.00 0.00 47 GLN A C 9
ATOM 13646 O O . GLN A 1 55 ? -0.123 -9.815 9.259 1.00 0.00 47 GLN A O 9
ATOM 13660 N N . HIS A 1 56 ? -1.397 -10.201 7.441 1.00 0.00 48 HIS A N 9
ATOM 13661 C CA . HIS A 1 56 ? -0.276 -10.364 6.533 1.00 0.00 48 HIS A CA 9
ATOM 13662 C C . HIS A 1 56 ? 0.601 -9.122 6.450 1.00 0.00 48 HIS A C 9
ATOM 13663 O O . HIS A 1 56 ? 1.820 -9.208 6.599 1.00 0.00 48 HIS A O 9
ATOM 13678 N N . CYS A 1 57 ? -0.010 -7.974 6.203 1.00 0.00 49 CYS A N 9
ATOM 13679 C CA . CYS A 1 57 ? 0.757 -6.746 6.096 1.00 0.00 49 CYS A CA 9
ATOM 13680 C C . CYS A 1 57 ? -0.085 -5.551 6.494 1.00 0.00 49 CYS A C 9
ATOM 13681 O O . CYS A 1 57 ? -1.300 -5.653 6.655 1.00 0.00 49 CYS A O 9
ATOM 13689 N N . LYS A 1 58 ? 0.574 -4.424 6.692 1.00 0.00 50 LYS A N 9
ATOM 13690 C CA . LYS A 1 58 ? -0.132 -3.226 7.106 1.00 0.00 50 LYS A CA 9
ATOM 13691 C C . LYS A 1 58 ? 0.490 -1.967 6.517 1.00 0.00 50 LYS A C 9
ATOM 13692 O O . LYS A 1 58 ? 1.686 -1.719 6.676 1.00 0.00 50 LYS A O 9
ATOM 13711 N N . ILE A 1 59 ? -0.339 -1.152 5.872 1.00 0.00 51 ILE A N 9
ATOM 13712 C CA . ILE A 1 59 ? 0.146 0.096 5.310 1.00 0.00 51 ILE A CA 9
ATOM 13713 C C . ILE A 1 59 ? -0.208 1.254 6.237 1.00 0.00 51 ILE A C 9
ATOM 13714 O O . ILE A 1 59 ? -1.370 1.643 6.347 1.00 0.00 51 ILE A O 9
ATOM 13730 N N . GLU A 1 60 ? 0.806 1.810 6.887 1.00 0.00 52 GLU A N 9
ATOM 13731 C CA . GLU A 1 60 ? 0.599 2.933 7.788 1.00 0.00 52 GLU A CA 9
ATOM 13732 C C . GLU A 1 60 ? 0.731 4.228 7.006 1.00 0.00 52 GLU A C 9
ATOM 13733 O O . GLU A 1 60 ? 1.697 4.416 6.266 1.00 0.00 52 GLU A O 9
ATOM 13745 N N . ILE A 1 61 ? -0.255 5.104 7.140 1.00 0.00 53 ILE A N 9
ATOM 13746 C CA . ILE A 1 61 ? -0.233 6.349 6.409 1.00 0.00 53 ILE A CA 9
ATOM 13747 C C . ILE A 1 61 ? 0.514 7.434 7.174 1.00 0.00 53 ILE A C 9
ATOM 13748 O O . ILE A 1 61 ? 0.163 7.779 8.300 1.00 0.00 53 ILE A O 9
ATOM 13764 N N . HIS A 1 62 ? 1.549 7.972 6.536 1.00 0.00 54 HIS A N 9
ATOM 13765 C CA . HIS A 1 62 ? 2.346 9.028 7.138 1.00 0.00 54 HIS A CA 9
ATOM 13766 C C . HIS A 1 62 ? 1.840 10.386 6.676 1.00 0.00 54 HIS A C 9
ATOM 13767 O O . HIS A 1 62 ? 1.056 10.478 5.733 1.00 0.00 54 HIS A O 9
ATOM 13782 N N . GLU A 1 63 ? 2.281 11.436 7.352 1.00 0.00 55 GLU A N 9
ATOM 13783 C CA . GLU A 1 63 ? 1.849 12.785 7.015 1.00 0.00 55 GLU A CA 9
ATOM 13784 C C . GLU A 1 63 ? 1.763 13.000 5.502 1.00 0.00 55 GLU A C 9
ATOM 13785 O O . GLU A 1 63 ? 0.864 13.695 5.032 1.00 0.00 55 GLU A O 9
ATOM 13797 N N . GLN A 1 64 ? 2.699 12.437 4.738 1.00 0.00 56 GLN A N 9
ATOM 13798 C CA . GLN A 1 64 ? 2.680 12.634 3.288 1.00 0.00 56 GLN A CA 9
ATOM 13799 C C . GLN A 1 64 ? 3.068 11.366 2.523 1.00 0.00 56 GLN A C 9
ATOM 13800 O O . GLN A 1 64 ? 3.245 11.408 1.304 1.00 0.00 56 GLN A O 9
ATOM 13814 N N . GLU A 1 65 ? 3.212 10.240 3.223 1.00 0.00 57 GLU A N 9
ATOM 13815 C CA . GLU A 1 65 ? 3.592 8.994 2.547 1.00 0.00 57 GLU A CA 9
ATOM 13816 C C . GLU A 1 65 ? 2.953 7.770 3.210 1.00 0.00 57 GLU A C 9
ATOM 13817 O O . GLU A 1 65 ? 2.476 7.838 4.340 1.00 0.00 57 GLU A O 9
ATOM 13829 N N . ALA A 1 66 ? 2.978 6.639 2.502 1.00 0.00 58 ALA A N 9
ATOM 13830 C CA . ALA A 1 66 ? 2.431 5.391 3.034 1.00 0.00 58 ALA A CA 9
ATOM 13831 C C . ALA A 1 66 ? 3.579 4.468 3.438 1.00 0.00 58 ALA A C 9
ATOM 13832 O O . ALA A 1 66 ? 4.623 4.455 2.786 1.00 0.00 58 ALA A O 9
ATOM 13839 N N . ILE A 1 67 ? 3.403 3.725 4.527 1.00 0.00 59 ILE A N 9
ATOM 13840 C CA . ILE A 1 67 ? 4.465 2.837 5.005 1.00 0.00 59 ILE A CA 9
ATOM 13841 C C . ILE A 1 67 ? 3.946 1.420 5.268 1.00 0.00 59 ILE A C 9
ATOM 13842 O O . ILE A 1 67 ? 2.960 1.232 5.975 1.00 0.00 59 ILE A O 9
ATOM 13858 N N . LEU A 1 68 ? 4.635 0.430 4.690 1.00 0.00 60 LEU A N 9
ATOM 13859 C CA . LEU A 1 68 ? 4.259 -0.981 4.850 1.00 0.00 60 LEU A CA 9
ATOM 13860 C C . LEU A 1 68 ? 4.740 -1.530 6.194 1.00 0.00 60 LEU A C 9
ATOM 13861 O O . LEU A 1 68 ? 5.767 -1.096 6.719 1.00 0.00 60 LEU A O 9
ATOM 13877 N N . HIS A 1 69 ? 3.993 -2.500 6.738 1.00 0.00 61 HIS A N 9
ATOM 13878 C CA . HIS A 1 69 ? 4.347 -3.109 8.014 1.00 0.00 61 HIS A CA 9
ATOM 13879 C C . HIS A 1 69 ? 4.043 -4.605 7.983 1.00 0.00 61 HIS A C 9
ATOM 13880 O O . HIS A 1 69 ? 3.033 -5.062 8.513 1.00 0.00 61 HIS A O 9
ATOM 13895 N N . ASN A 1 70 ? 4.932 -5.345 7.339 1.00 0.00 62 ASN A N 9
ATOM 13896 C CA . ASN A 1 70 ? 4.786 -6.790 7.200 1.00 0.00 62 ASN A CA 9
ATOM 13897 C C . ASN A 1 70 ? 4.937 -7.518 8.536 1.00 0.00 62 ASN A C 9
ATOM 13898 O O . ASN A 1 70 ? 5.827 -7.212 9.332 1.00 0.00 62 ASN A O 9
ATOM 13909 N N . PHE A 1 71 ? 4.059 -8.493 8.759 1.00 0.00 63 PHE A N 9
ATOM 13910 C CA . PHE A 1 71 ? 4.093 -9.287 9.987 1.00 0.00 63 PHE A CA 9
ATOM 13911 C C . PHE A 1 71 ? 4.492 -10.724 9.672 1.00 0.00 63 PHE A C 9
ATOM 13912 O O . PHE A 1 71 ? 4.945 -11.466 10.546 1.00 0.00 63 PHE A O 9
ATOM 13929 N N . SER A 1 72 ? 4.292 -11.112 8.416 1.00 0.00 64 SER A N 9
ATOM 13930 C CA . SER A 1 72 ? 4.601 -12.469 7.981 1.00 0.00 64 SER A CA 9
ATOM 13931 C C . SER A 1 72 ? 6.096 -12.752 8.043 1.00 0.00 64 SER A C 9
ATOM 13932 O O . SER A 1 72 ? 6.923 -11.873 7.802 1.00 0.00 64 SER A O 9
ATOM 13940 N N . SER A 1 73 ? 6.429 -13.996 8.362 1.00 0.00 65 SER A N 9
ATOM 13941 C CA . SER A 1 73 ? 7.824 -14.405 8.448 1.00 0.00 65 SER A CA 9
ATOM 13942 C C . SER A 1 73 ? 8.118 -15.477 7.405 1.00 0.00 65 SER A C 9
ATOM 13943 O O . SER A 1 73 ? 9.087 -15.374 6.655 1.00 0.00 65 SER A O 9
ATOM 13951 N N . THR A 1 74 ? 7.270 -16.503 7.354 1.00 0.00 66 THR A N 9
ATOM 13952 C CA . THR A 1 74 ? 7.453 -17.580 6.385 1.00 0.00 66 THR A CA 9
ATOM 13953 C C . THR A 1 74 ? 7.116 -17.094 4.979 1.00 0.00 66 THR A C 9
ATOM 13954 O O . THR A 1 74 ? 7.791 -17.444 4.010 1.00 0.00 66 THR A O 9
ATOM 13965 N N . ASN A 1 75 ? 6.075 -16.272 4.884 1.00 0.00 67 ASN A N 9
ATOM 13966 C CA . ASN A 1 75 ? 5.655 -15.720 3.602 1.00 0.00 67 ASN A CA 9
ATOM 13967 C C . ASN A 1 75 ? 5.686 -14.194 3.670 1.00 0.00 67 ASN A C 9
ATOM 13968 O O . ASN A 1 75 ? 4.652 -13.553 3.853 1.00 0.00 67 ASN A O 9
ATOM 13979 N N . PRO A 1 76 ? 6.844 -13.596 3.550 1.00 0.00 68 PRO A N 9
ATOM 13980 C CA . PRO A 1 76 ? 6.968 -12.114 3.625 1.00 0.00 68 PRO A CA 9
ATOM 13981 C C . PRO A 1 76 ? 6.321 -11.412 2.443 1.00 0.00 68 PRO A C 9
ATOM 13982 O O . PRO A 1 76 ? 6.337 -11.912 1.320 1.00 0.00 68 PRO A O 9
ATOM 13993 N N . THR A 1 77 ? 5.769 -10.238 2.708 1.00 0.00 69 THR A N 9
ATOM 13994 C CA . THR A 1 77 ? 5.136 -9.448 1.667 1.00 0.00 69 THR A CA 9
ATOM 13995 C C . THR A 1 77 ? 6.183 -9.073 0.622 1.00 0.00 69 THR A C 9
ATOM 13996 O O . THR A 1 77 ? 7.352 -8.885 0.944 1.00 0.00 69 THR A O 9
ATOM 14007 N N . GLN A 1 78 ? 5.766 -9.014 -0.632 1.00 0.00 70 GLN A N 9
ATOM 14008 C CA . GLN A 1 78 ? 6.699 -8.713 -1.717 1.00 0.00 70 GLN A CA 9
ATOM 14009 C C . GLN A 1 78 ? 6.421 -7.367 -2.370 1.00 0.00 70 GLN A C 9
ATOM 14010 O O . GLN A 1 78 ? 5.295 -7.068 -2.768 1.00 0.00 70 GLN A O 9
ATOM 14024 N N . VAL A 1 79 ? 7.475 -6.576 -2.503 1.00 0.00 71 VAL A N 9
ATOM 14025 C CA . VAL A 1 79 ? 7.379 -5.271 -3.140 1.00 0.00 71 VAL A CA 9
ATOM 14026 C C . VAL A 1 79 ? 8.461 -5.119 -4.200 1.00 0.00 71 VAL A C 9
ATOM 14027 O O . VAL A 1 79 ? 9.626 -5.443 -3.968 1.00 0.00 71 VAL A O 9
ATOM 14040 N N . ASN A 1 80 ? 8.067 -4.635 -5.368 1.00 0.00 72 ASN A N 9
ATOM 14041 C CA . ASN A 1 80 ? 9.008 -4.456 -6.461 1.00 0.00 72 ASN A CA 9
ATOM 14042 C C . ASN A 1 80 ? 9.680 -5.788 -6.793 1.00 0.00 72 ASN A C 9
ATOM 14043 O O . ASN A 1 80 ? 10.684 -5.831 -7.505 1.00 0.00 72 ASN A O 9
ATOM 14054 N N . GLY A 1 81 ? 9.101 -6.878 -6.285 1.00 0.00 73 GLY A N 9
ATOM 14055 C CA . GLY A 1 81 ? 9.632 -8.215 -6.549 1.00 0.00 73 GLY A CA 9
ATOM 14056 C C . GLY A 1 81 ? 10.486 -8.746 -5.395 1.00 0.00 73 GLY A C 9
ATOM 14057 O O . GLY A 1 81 ? 10.694 -9.953 -5.283 1.00 0.00 73 GLY A O 9
ATOM 14061 N N . SER A 1 82 ? 10.979 -7.852 -4.545 1.00 0.00 74 SER A N 9
ATOM 14062 C CA . SER A 1 82 ? 11.808 -8.267 -3.413 1.00 0.00 74 SER A CA 9
ATOM 14063 C C . SER A 1 82 ? 10.937 -8.682 -2.231 1.00 0.00 74 SER A C 9
ATOM 14064 O O . SER A 1 82 ? 9.810 -8.209 -2.093 1.00 0.00 74 SER A O 9
ATOM 14072 N N . VAL A 1 83 ? 11.464 -9.554 -1.370 1.00 0.00 75 VAL A N 9
ATOM 14073 C CA . VAL A 1 83 ? 10.707 -9.989 -0.201 1.00 0.00 75 VAL A CA 9
ATOM 14074 C C . VAL A 1 83 ? 10.882 -8.988 0.927 1.00 0.00 75 VAL A C 9
ATOM 14075 O O . VAL A 1 83 ? 11.875 -8.263 0.981 1.00 0.00 75 VAL A O 9
ATOM 14088 N N . ILE A 1 84 ? 9.894 -8.927 1.807 1.00 0.00 76 ILE A N 9
ATOM 14089 C CA . ILE A 1 84 ? 9.937 -7.979 2.907 1.00 0.00 76 ILE A CA 9
ATOM 14090 C C . ILE A 1 84 ? 9.903 -8.678 4.264 1.00 0.00 76 ILE A C 9
ATOM 14091 O O . ILE A 1 84 ? 8.856 -9.162 4.701 1.00 0.00 76 ILE A O 9
ATOM 14107 N N . ASP A 1 85 ? 11.054 -8.702 4.934 1.00 0.00 77 ASP A N 9
ATOM 14108 C CA . ASP A 1 85 ? 11.152 -9.314 6.255 1.00 0.00 77 ASP A CA 9
ATOM 14109 C C . ASP A 1 85 ? 10.588 -8.377 7.318 1.00 0.00 77 ASP A C 9
ATOM 14110 O O . ASP A 1 85 ? 9.933 -8.812 8.264 1.00 0.00 77 ASP A O 9
ATOM 14119 N N . GLU A 1 86 ? 10.859 -7.084 7.154 1.00 0.00 78 GLU A N 9
ATOM 14120 C CA . GLU A 1 86 ? 10.390 -6.082 8.104 1.00 0.00 78 GLU A CA 9
ATOM 14121 C C . GLU A 1 86 ? 9.748 -4.907 7.371 1.00 0.00 78 GLU A C 9
ATOM 14122 O O . GLU A 1 86 ? 9.778 -4.842 6.144 1.00 0.00 78 GLU A O 9
ATOM 14134 N N . PRO A 1 87 ? 9.168 -3.980 8.095 1.00 0.00 79 PRO A N 9
ATOM 14135 C CA . PRO A 1 87 ? 8.509 -2.785 7.487 1.00 0.00 79 PRO A CA 9
ATOM 14136 C C . PRO A 1 87 ? 9.466 -2.009 6.582 1.00 0.00 79 PRO A C 9
ATOM 14137 O O . PRO A 1 87 ? 10.656 -1.891 6.879 1.00 0.00 79 PRO A O 9
ATOM 14148 N N . VAL A 1 88 ? 8.937 -1.486 5.480 1.00 0.00 80 VAL A N 9
ATOM 14149 C CA . VAL A 1 88 ? 9.756 -0.725 4.537 1.00 0.00 80 VAL A CA 9
ATOM 14150 C C . VAL A 1 88 ? 9.007 0.508 4.046 1.00 0.00 80 VAL A C 9
ATOM 14151 O O . VAL A 1 88 ? 7.783 0.574 4.137 1.00 0.00 80 VAL A O 9
ATOM 14164 N N . ARG A 1 89 ? 9.749 1.482 3.524 1.00 0.00 81 ARG A N 9
ATOM 14165 C CA . ARG A 1 89 ? 9.136 2.707 3.023 1.00 0.00 81 ARG A CA 9
ATOM 14166 C C . ARG A 1 89 ? 8.563 2.494 1.633 1.00 0.00 81 ARG A C 9
ATOM 14167 O O . ARG A 1 89 ? 9.149 1.793 0.807 1.00 0.00 81 ARG A O 9
ATOM 14188 N N . LEU A 1 90 ? 7.410 3.101 1.383 1.00 0.00 82 LEU A N 9
ATOM 14189 C CA . LEU A 1 90 ? 6.764 2.963 0.091 1.00 0.00 82 LEU A CA 9
ATOM 14190 C C . LEU A 1 90 ? 6.819 4.265 -0.697 1.00 0.00 82 LEU A C 9
ATOM 14191 O O . LEU A 1 90 ? 6.612 5.349 -0.150 1.00 0.00 82 LEU A O 9
ATOM 14207 N N . LYS A 1 91 ? 7.072 4.137 -1.989 1.00 0.00 83 LYS A N 9
ATOM 14208 C CA . LYS A 1 91 ? 7.125 5.288 -2.878 1.00 0.00 83 LYS A CA 9
ATOM 14209 C C . LYS A 1 91 ? 5.921 5.259 -3.805 1.00 0.00 83 LYS A C 9
ATOM 14210 O O . LYS A 1 91 ? 5.305 4.211 -3.985 1.00 0.00 83 LYS A O 9
ATOM 14229 N N . HIS A 1 92 ? 5.575 6.401 -4.386 1.00 0.00 84 HIS A N 9
ATOM 14230 C CA . HIS A 1 92 ? 4.428 6.440 -5.275 1.00 0.00 84 HIS A CA 9
ATOM 14231 C C . HIS A 1 92 ? 4.690 5.581 -6.508 1.00 0.00 84 HIS A C 9
ATOM 14232 O O . HIS A 1 92 ? 5.725 5.709 -7.160 1.00 0.00 84 HIS A O 9
ATOM 14247 N N . GLY A 1 93 ? 3.751 4.694 -6.810 1.00 0.00 85 GLY A N 9
ATOM 14248 C CA . GLY A 1 93 ? 3.900 3.806 -7.955 1.00 0.00 85 GLY A CA 9
ATOM 14249 C C . GLY A 1 93 ? 4.446 2.455 -7.505 1.00 0.00 85 GLY A C 9
ATOM 14250 O O . GLY A 1 93 ? 4.591 1.531 -8.306 1.00 0.00 85 GLY A O 9
ATOM 14254 N N . ASP A 1 94 ? 4.735 2.351 -6.209 1.00 0.00 86 ASP A N 9
ATOM 14255 C CA . ASP A 1 94 ? 5.252 1.111 -5.638 1.00 0.00 86 ASP A CA 9
ATOM 14256 C C . ASP A 1 94 ? 4.157 0.048 -5.647 1.00 0.00 86 ASP A C 9
ATOM 14257 O O . ASP A 1 94 ? 2.982 0.357 -5.446 1.00 0.00 86 ASP A O 9
ATOM 14266 N N . VAL A 1 95 ? 4.540 -1.199 -5.898 1.00 0.00 87 VAL A N 9
ATOM 14267 C CA . VAL A 1 95 ? 3.565 -2.284 -5.953 1.00 0.00 87 VAL A CA 9
ATOM 14268 C C . VAL A 1 95 ? 3.810 -3.290 -4.834 1.00 0.00 87 VAL A C 9
ATOM 14269 O O . VAL A 1 95 ? 4.946 -3.694 -4.586 1.00 0.00 87 VAL A O 9
ATOM 14282 N N . ILE A 1 96 ? 2.733 -3.692 -4.168 1.00 0.00 88 ILE A N 9
ATOM 14283 C CA . ILE A 1 96 ? 2.829 -4.657 -3.080 1.00 0.00 88 ILE A CA 9
ATOM 14284 C C . ILE A 1 96 ? 2.247 -5.984 -3.538 1.00 0.00 88 ILE A C 9
ATOM 14285 O O . ILE A 1 96 ? 1.147 -6.029 -4.092 1.00 0.00 88 ILE A O 9
ATOM 14301 N N . THR A 1 97 ? 2.981 -7.056 -3.312 1.00 0.00 89 THR A N 9
ATOM 14302 C CA . THR A 1 97 ? 2.514 -8.373 -3.715 1.00 0.00 89 THR A CA 9
ATOM 14303 C C . THR A 1 97 ? 2.599 -9.360 -2.563 1.00 0.00 89 THR A C 9
ATOM 14304 O O . THR A 1 97 ? 3.649 -9.528 -1.942 1.00 0.00 89 THR A O 9
ATOM 14315 N N . ILE A 1 98 ? 1.483 -10.014 -2.296 1.00 0.00 90 ILE A N 9
ATOM 14316 C CA . ILE A 1 98 ? 1.418 -10.998 -1.233 1.00 0.00 90 ILE A CA 9
ATOM 14317 C C . ILE A 1 98 ? 1.604 -12.384 -1.857 1.00 0.00 90 ILE A C 9
ATOM 14318 O O . ILE A 1 98 ? 2.219 -12.496 -2.916 1.00 0.00 90 ILE A O 9
ATOM 14334 N N . ILE A 1 99 ? 1.120 -13.433 -1.216 1.00 0.00 91 ILE A N 9
ATOM 14335 C CA . ILE A 1 99 ? 1.297 -14.777 -1.742 1.00 0.00 91 ILE A CA 9
ATOM 14336 C C . ILE A 1 99 ? 0.621 -14.962 -3.105 1.00 0.00 91 ILE A C 9
ATOM 14337 O O . ILE A 1 99 ? 1.206 -15.568 -4.003 1.00 0.00 91 ILE A O 9
ATOM 14353 N N . ASP A 1 100 ? -0.607 -14.469 -3.263 1.00 0.00 92 ASP A N 9
ATOM 14354 C CA . ASP A 1 100 ? -1.301 -14.643 -4.542 1.00 0.00 92 ASP A CA 9
ATOM 14355 C C . ASP A 1 100 ? -2.083 -13.400 -4.975 1.00 0.00 92 ASP A C 9
ATOM 14356 O O . ASP A 1 100 ? -2.760 -13.426 -6.003 1.00 0.00 92 ASP A O 9
ATOM 14365 N N . ARG A 1 101 ? -2.007 -12.320 -4.201 1.00 0.00 93 ARG A N 9
ATOM 14366 C CA . ARG A 1 101 ? -2.735 -11.101 -4.544 1.00 0.00 93 ARG A CA 9
ATOM 14367 C C . ARG A 1 101 ? -1.810 -9.885 -4.531 1.00 0.00 93 ARG A C 9
ATOM 14368 O O . ARG A 1 101 ? -0.863 -9.827 -3.747 1.00 0.00 93 ARG A O 9
ATOM 14389 N N . SER A 1 102 ? -2.079 -8.914 -5.413 1.00 0.00 94 SER A N 9
ATOM 14390 C CA . SER A 1 102 ? -1.241 -7.719 -5.483 1.00 0.00 94 SER A CA 9
ATOM 14391 C C . SER A 1 102 ? -2.046 -6.441 -5.276 1.00 0.00 94 SER A C 9
ATOM 14392 O O . SER A 1 102 ? -3.219 -6.354 -5.643 1.00 0.00 94 SER A O 9
ATOM 14400 N N . PHE A 1 103 ? -1.388 -5.449 -4.684 1.00 0.00 95 PHE A N 9
ATOM 14401 C CA . PHE A 1 103 ? -2.013 -4.159 -4.415 1.00 0.00 95 PHE A CA 9
ATOM 14402 C C . PHE A 1 103 ? -1.124 -3.029 -4.910 1.00 0.00 95 PHE A C 9
ATOM 14403 O O . PHE A 1 103 ? 0.102 -3.152 -4.914 1.00 0.00 95 PHE A O 9
ATOM 14420 N N . ARG A 1 104 ? -1.738 -1.928 -5.320 1.00 0.00 96 ARG A N 9
ATOM 14421 C CA . ARG A 1 104 ? -0.974 -0.790 -5.805 1.00 0.00 96 ARG A CA 9
ATOM 14422 C C . ARG A 1 104 ? -1.213 0.426 -4.921 1.00 0.00 96 ARG A C 9
ATOM 14423 O O . ARG A 1 104 ? -2.342 0.696 -4.513 1.00 0.00 96 ARG A O 9
ATOM 14444 N N . TYR A 1 105 ? -0.147 1.165 -4.636 1.00 0.00 97 TYR A N 9
ATOM 14445 C CA . TYR A 1 105 ? -0.263 2.358 -3.808 1.00 0.00 97 TYR A CA 9
ATOM 14446 C C . TYR A 1 105 ? 0.068 3.584 -4.646 1.00 0.00 97 TYR A C 9
ATOM 14447 O O . TYR A 1 105 ? 1.225 3.831 -4.985 1.00 0.00 97 TYR A O 9
ATOM 14465 N N . GLU A 1 106 ? -0.972 4.331 -4.998 1.00 0.00 98 GLU A N 9
ATOM 14466 C CA . GLU A 1 106 ? -0.805 5.516 -5.829 1.00 0.00 98 GLU A CA 9
ATOM 14467 C C . GLU A 1 106 ? -1.167 6.788 -5.076 1.00 0.00 98 GLU A C 9
ATOM 14468 O O . GLU A 1 106 ? -2.310 6.972 -4.664 1.00 0.00 98 GLU A O 9
ATOM 14480 N N . ASN A 1 107 ? -0.190 7.676 -4.918 1.00 0.00 99 ASN A N 9
ATOM 14481 C CA . ASN A 1 107 ? -0.428 8.938 -4.234 1.00 0.00 99 ASN A CA 9
ATOM 14482 C C . ASN A 1 107 ? -0.575 10.059 -5.258 1.00 0.00 99 ASN A C 9
ATOM 14483 O O . ASN A 1 107 ? 0.411 10.551 -5.804 1.00 0.00 99 ASN A O 9
ATOM 14494 N N . GLU A 1 108 ? -1.818 10.452 -5.513 1.00 0.00 100 GLU A N 9
ATOM 14495 C CA . GLU A 1 108 ? -2.099 11.509 -6.480 1.00 0.00 100 GLU A CA 9
ATOM 14496 C C . GLU A 1 108 ? -1.194 12.722 -6.264 1.00 0.00 100 GLU A C 9
ATOM 14497 O O . GLU A 1 108 ? -1.004 13.176 -5.134 1.00 0.00 100 GLU A O 9
ATOM 14509 N N . MET A 1 9 ? -7.479 20.383 -3.275 1.00 0.00 1 MET A N 10
ATOM 14510 C CA . MET A 1 9 ? -8.359 20.402 -2.073 1.00 0.00 1 MET A CA 10
ATOM 14511 C C . MET A 1 9 ? -7.979 19.252 -1.146 1.00 0.00 1 MET A C 10
ATOM 14512 O O . MET A 1 9 ? -6.938 18.620 -1.323 1.00 0.00 1 MET A O 10
ATOM 14526 N N . TRP A 1 10 ? -8.835 18.989 -0.161 1.00 0.00 2 TRP A N 10
ATOM 14527 C CA . TRP A 1 10 ? -8.596 17.912 0.797 1.00 0.00 2 TRP A CA 10
ATOM 14528 C C . TRP A 1 10 ? -7.845 16.750 0.141 1.00 0.00 2 TRP A C 10
ATOM 14529 O O . TRP A 1 10 ? -8.460 15.904 -0.508 1.00 0.00 2 TRP A O 10
ATOM 14550 N N . PRO A 1 11 ? -6.545 16.679 0.299 1.00 0.00 3 PRO A N 10
ATOM 14551 C CA . PRO A 1 11 ? -5.732 15.577 -0.295 1.00 0.00 3 PRO A CA 10
ATOM 14552 C C . PRO A 1 11 ? -6.199 14.207 0.189 1.00 0.00 3 PRO A C 10
ATOM 14553 O O . PRO A 1 11 ? -6.596 14.049 1.343 1.00 0.00 3 PRO A O 10
ATOM 14564 N N . THR A 1 12 ? -6.149 13.222 -0.698 1.00 0.00 4 THR A N 10
ATOM 14565 C CA . THR A 1 12 ? -6.569 11.872 -0.344 1.00 0.00 4 THR A CA 10
ATOM 14566 C C . THR A 1 12 ? -5.739 10.837 -1.098 1.00 0.00 4 THR A C 10
ATOM 14567 O O . THR A 1 12 ? -5.121 11.144 -2.117 1.00 0.00 4 THR A O 10
ATOM 14578 N N . ARG A 1 13 ? -5.722 9.612 -0.582 1.00 0.00 5 ARG A N 10
ATOM 14579 C CA . ARG A 1 13 ? -4.955 8.537 -1.205 1.00 0.00 5 ARG A CA 10
ATOM 14580 C C . ARG A 1 13 ? -5.850 7.324 -1.460 1.00 0.00 5 ARG A C 10
ATOM 14581 O O . ARG A 1 13 ? -6.821 7.099 -0.738 1.00 0.00 5 ARG A O 10
ATOM 14602 N N . ARG A 1 14 ? -5.532 6.552 -2.496 1.00 0.00 6 ARG A N 10
ATOM 14603 C CA . ARG A 1 14 ? -6.336 5.381 -2.829 1.00 0.00 6 ARG A CA 10
ATOM 14604 C C . ARG A 1 14 ? -5.450 4.176 -3.095 1.00 0.00 6 ARG A C 10
ATOM 14605 O O . ARG A 1 14 ? -4.360 4.306 -3.651 1.00 0.00 6 ARG A O 10
ATOM 14626 N N . LEU A 1 15 ? -5.935 3.000 -2.718 1.00 0.00 7 LEU A N 10
ATOM 14627 C CA . LEU A 1 15 ? -5.190 1.778 -2.948 1.00 0.00 7 LEU A CA 10
ATOM 14628 C C . LEU A 1 15 ? -5.859 1.014 -4.083 1.00 0.00 7 LEU A C 10
ATOM 14629 O O . LEU A 1 15 ? -7.077 0.833 -4.084 1.00 0.00 7 LEU A O 10
ATOM 14645 N N . VAL A 1 16 ? -5.071 0.587 -5.058 1.00 0.00 8 VAL A N 10
ATOM 14646 C CA . VAL A 1 16 ? -5.619 -0.132 -6.200 1.00 0.00 8 VAL A CA 10
ATOM 14647 C C . VAL A 1 16 ? -5.136 -1.572 -6.184 1.00 0.00 8 VAL A C 10
ATOM 14648 O O . VAL A 1 16 ? -3.953 -1.841 -5.971 1.00 0.00 8 VAL A O 10
ATOM 14661 N N . THR A 1 17 ? -6.065 -2.496 -6.387 1.00 0.00 9 THR A N 10
ATOM 14662 C CA . THR A 1 17 ? -5.727 -3.907 -6.368 1.00 0.00 9 THR A CA 10
ATOM 14663 C C . THR A 1 17 ? -5.784 -4.512 -7.764 1.00 0.00 9 THR A C 10
ATOM 14664 O O . THR A 1 17 ? -6.799 -4.425 -8.454 1.00 0.00 9 THR A O 10
ATOM 14675 N N . ILE A 1 18 ? -4.679 -5.135 -8.164 1.00 0.00 10 ILE A N 10
ATOM 14676 C CA . ILE A 1 18 ? -4.595 -5.770 -9.473 1.00 0.00 10 ILE A CA 10
ATOM 14677 C C . ILE A 1 18 ? -5.366 -7.091 -9.445 1.00 0.00 10 ILE A C 10
ATOM 14678 O O . ILE A 1 18 ? -5.179 -7.898 -8.536 1.00 0.00 10 ILE A O 10
ATOM 14694 N N . LYS A 1 19 ? -6.243 -7.307 -10.426 1.00 0.00 11 LYS A N 10
ATOM 14695 C CA . LYS A 1 19 ? -7.029 -8.539 -10.454 1.00 0.00 11 LYS A CA 10
ATOM 14696 C C . LYS A 1 19 ? -6.109 -9.752 -10.563 1.00 0.00 11 LYS A C 10
ATOM 14697 O O . LYS A 1 19 ? -6.277 -10.734 -9.841 1.00 0.00 11 LYS A O 10
ATOM 14716 N N . ARG A 1 20 ? -5.126 -9.672 -11.457 1.00 0.00 12 ARG A N 10
ATOM 14717 C CA . ARG A 1 20 ? -4.173 -10.765 -11.633 1.00 0.00 12 ARG A CA 10
ATOM 14718 C C . ARG A 1 20 ? -3.062 -10.376 -12.600 1.00 0.00 12 ARG A C 10
ATOM 14719 O O . ARG A 1 20 ? -3.104 -10.734 -13.778 1.00 0.00 12 ARG A O 10
ATOM 14740 N N . SER A 1 21 ? -2.057 -9.671 -12.095 1.00 0.00 13 SER A N 10
ATOM 14741 C CA . SER A 1 21 ? -0.928 -9.270 -12.925 1.00 0.00 13 SER A CA 10
ATOM 14742 C C . SER A 1 21 ? -1.390 -8.928 -14.346 1.00 0.00 13 SER A C 10
ATOM 14743 O O . SER A 1 21 ? -0.615 -9.000 -15.300 1.00 0.00 13 SER A O 10
ATOM 14751 N N . GLY A 1 22 ? -2.659 -8.551 -14.480 1.00 0.00 14 GLY A N 10
ATOM 14752 C CA . GLY A 1 22 ? -3.210 -8.201 -15.785 1.00 0.00 14 GLY A CA 10
ATOM 14753 C C . GLY A 1 22 ? -3.405 -6.693 -15.904 1.00 0.00 14 GLY A C 10
ATOM 14754 O O . GLY A 1 22 ? -2.444 -5.928 -15.851 1.00 0.00 14 GLY A O 10
ATOM 14758 N N . VAL A 1 23 ? -4.657 -6.273 -16.061 1.00 0.00 15 VAL A N 10
ATOM 14759 C CA . VAL A 1 23 ? -4.968 -4.853 -16.180 1.00 0.00 15 VAL A CA 10
ATOM 14760 C C . VAL A 1 23 ? -5.820 -4.397 -15.007 1.00 0.00 15 VAL A C 10
ATOM 14761 O O . VAL A 1 23 ? -6.812 -5.038 -14.660 1.00 0.00 15 VAL A O 10
ATOM 14774 N N . ASP A 1 24 ? -5.413 -3.286 -14.398 1.00 0.00 16 ASP A N 10
ATOM 14775 C CA . ASP A 1 24 ? -6.125 -2.736 -13.254 1.00 0.00 16 ASP A CA 10
ATOM 14776 C C . ASP A 1 24 ? -6.764 -3.854 -12.434 1.00 0.00 16 ASP A C 10
ATOM 14777 O O . ASP A 1 24 ? -6.236 -4.965 -12.357 1.00 0.00 16 ASP A O 10
ATOM 14786 N N . GLY A 1 25 ? -7.896 -3.550 -11.821 1.00 0.00 17 GLY A N 10
ATOM 14787 C CA . GLY A 1 25 ? -8.609 -4.525 -11.002 1.00 0.00 17 GLY A CA 10
ATOM 14788 C C . GLY A 1 25 ? -9.429 -3.820 -9.928 1.00 0.00 17 GLY A C 10
ATOM 14789 O O . GLY A 1 25 ? -9.746 -2.638 -10.056 1.00 0.00 17 GLY A O 10
ATOM 14793 N N . PRO A 1 26 ? -9.766 -4.517 -8.876 1.00 0.00 18 PRO A N 10
ATOM 14794 C CA . PRO A 1 26 ? -10.562 -3.937 -7.751 1.00 0.00 18 PRO A CA 10
ATOM 14795 C C . PRO A 1 26 ? -9.841 -2.753 -7.105 1.00 0.00 18 PRO A C 10
ATOM 14796 O O . PRO A 1 26 ? -8.613 -2.738 -7.015 1.00 0.00 18 PRO A O 10
ATOM 14807 N N . HIS A 1 27 ? -10.607 -1.756 -6.669 1.00 0.00 19 HIS A N 10
ATOM 14808 C CA . HIS A 1 27 ? -10.023 -0.566 -6.048 1.00 0.00 19 HIS A CA 10
ATOM 14809 C C . HIS A 1 27 ? -10.357 -0.501 -4.563 1.00 0.00 19 HIS A C 10
ATOM 14810 O O . HIS A 1 27 ? -11.251 -1.201 -4.086 1.00 0.00 19 HIS A O 10
ATOM 14825 N N . PHE A 1 28 ? -9.633 0.351 -3.838 1.00 0.00 20 PHE A N 10
ATOM 14826 C CA . PHE A 1 28 ? -9.863 0.506 -2.410 1.00 0.00 20 PHE A CA 10
ATOM 14827 C C . PHE A 1 28 ? -9.420 1.900 -1.955 1.00 0.00 20 PHE A C 10
ATOM 14828 O O . PHE A 1 28 ? -8.224 2.195 -1.954 1.00 0.00 20 PHE A O 10
ATOM 14845 N N . PRO A 1 29 ? -10.336 2.769 -1.579 1.00 0.00 21 PRO A N 10
ATOM 14846 C CA . PRO A 1 29 ? -9.982 4.145 -1.135 1.00 0.00 21 PRO A CA 10
ATOM 14847 C C . PRO A 1 29 ? -9.367 4.140 0.261 1.00 0.00 21 PRO A C 10
ATOM 14848 O O . PRO A 1 29 ? -9.647 3.251 1.065 1.00 0.00 21 PRO A O 10
ATOM 14859 N N . LEU A 1 30 ? -8.514 5.118 0.539 1.00 0.00 22 LEU A N 10
ATOM 14860 C CA . LEU A 1 30 ? -7.863 5.177 1.840 1.00 0.00 22 LEU A CA 10
ATOM 14861 C C . LEU A 1 30 ? -8.708 5.965 2.832 1.00 0.00 22 LEU A C 10
ATOM 14862 O O . LEU A 1 30 ? -8.397 7.109 3.167 1.00 0.00 22 LEU A O 10
ATOM 14878 N N . SER A 1 31 ? -9.778 5.334 3.302 1.00 0.00 23 SER A N 10
ATOM 14879 C CA . SER A 1 31 ? -10.672 5.956 4.270 1.00 0.00 23 SER A CA 10
ATOM 14880 C C . SER A 1 31 ? -10.011 6.029 5.643 1.00 0.00 23 SER A C 10
ATOM 14881 O O . SER A 1 31 ? -10.188 6.999 6.381 1.00 0.00 23 SER A O 10
ATOM 14889 N N . LEU A 1 32 ? -9.248 4.991 5.979 1.00 0.00 24 LEU A N 10
ATOM 14890 C CA . LEU A 1 32 ? -8.558 4.939 7.263 1.00 0.00 24 LEU A CA 10
ATOM 14891 C C . LEU A 1 32 ? -7.066 5.177 7.053 1.00 0.00 24 LEU A C 10
ATOM 14892 O O . LEU A 1 32 ? -6.465 4.620 6.135 1.00 0.00 24 LEU A O 10
ATOM 14908 N N . SER A 1 33 ? -6.480 6.023 7.892 1.00 0.00 25 SER A N 10
ATOM 14909 C CA . SER A 1 33 ? -5.061 6.344 7.769 1.00 0.00 25 SER A CA 10
ATOM 14910 C C . SER A 1 33 ? -4.214 5.075 7.821 1.00 0.00 25 SER A C 10
ATOM 14911 O O . SER A 1 33 ? -3.190 4.977 7.145 1.00 0.00 25 SER A O 10
ATOM 14919 N N . THR A 1 34 ? -4.650 4.099 8.612 1.00 0.00 26 THR A N 10
ATOM 14920 C CA . THR A 1 34 ? -3.921 2.839 8.718 1.00 0.00 26 THR A CA 10
ATOM 14921 C C . THR A 1 34 ? -4.615 1.750 7.902 1.00 0.00 26 THR A C 10
ATOM 14922 O O . THR A 1 34 ? -5.825 1.554 8.016 1.00 0.00 26 THR A O 10
ATOM 14933 N N . CYS A 1 35 ? -3.843 1.040 7.084 1.00 0.00 27 CYS A N 10
ATOM 14934 C CA . CYS A 1 35 ? -4.406 -0.033 6.264 1.00 0.00 27 CYS A CA 10
ATOM 14935 C C . CYS A 1 35 ? -3.863 -1.389 6.703 1.00 0.00 27 CYS A C 10
ATOM 14936 O O . CYS A 1 35 ? -2.657 -1.569 6.854 1.00 0.00 27 CYS A O 10
ATOM 14944 N N . LEU A 1 36 ? -4.772 -2.335 6.915 1.00 0.00 28 LEU A N 10
ATOM 14945 C CA . LEU A 1 36 ? -4.399 -3.676 7.348 1.00 0.00 28 LEU A CA 10
ATOM 14946 C C . LEU A 1 36 ? -4.795 -4.718 6.296 1.00 0.00 28 LEU A C 10
ATOM 14947 O O . LEU A 1 36 ? -5.853 -4.622 5.668 1.00 0.00 28 LEU A O 10
ATOM 14963 N N . PHE A 1 37 ? -3.913 -5.697 6.103 1.00 0.00 29 PHE A N 10
ATOM 14964 C CA . PHE A 1 37 ? -4.128 -6.757 5.119 1.00 0.00 29 PHE A CA 10
ATOM 14965 C C . PHE A 1 37 ? -4.315 -8.106 5.806 1.00 0.00 29 PHE A C 10
ATOM 14966 O O . PHE A 1 37 ? -3.676 -8.379 6.823 1.00 0.00 29 PHE A O 10
ATOM 14983 N N . GLY A 1 38 ? -5.165 -8.966 5.244 1.00 0.00 30 GLY A N 10
ATOM 14984 C CA . GLY A 1 38 ? -5.357 -10.281 5.839 1.00 0.00 30 GLY A CA 10
ATOM 14985 C C . GLY A 1 38 ? -6.750 -10.851 5.596 1.00 0.00 30 GLY A C 10
ATOM 14986 O O . GLY A 1 38 ? -7.642 -10.179 5.079 1.00 0.00 30 GLY A O 10
ATOM 14990 N N . ARG A 1 39 ? -6.900 -12.120 5.966 1.00 0.00 31 ARG A N 10
ATOM 14991 C CA . ARG A 1 39 ? -8.152 -12.850 5.793 1.00 0.00 31 ARG A CA 10
ATOM 14992 C C . ARG A 1 39 ? -9.278 -12.316 6.677 1.00 0.00 31 ARG A C 10
ATOM 14993 O O . ARG A 1 39 ? -10.423 -12.214 6.238 1.00 0.00 31 ARG A O 10
ATOM 15014 N N . GLY A 1 40 ? -8.959 -12.002 7.928 1.00 0.00 32 GLY A N 10
ATOM 15015 C CA . GLY A 1 40 ? -9.969 -11.515 8.860 1.00 0.00 32 GLY A CA 10
ATOM 15016 C C . GLY A 1 40 ? -10.557 -10.187 8.403 1.00 0.00 32 GLY A C 10
ATOM 15017 O O . GLY A 1 40 ? -9.914 -9.430 7.679 1.00 0.00 32 GLY A O 10
ATOM 15021 N N . ILE A 1 41 ? -11.784 -9.911 8.840 1.00 0.00 33 ILE A N 10
ATOM 15022 C CA . ILE A 1 41 ? -12.446 -8.665 8.476 1.00 0.00 33 ILE A CA 10
ATOM 15023 C C . ILE A 1 41 ? -11.739 -7.491 9.138 1.00 0.00 33 ILE A C 10
ATOM 15024 O O . ILE A 1 41 ? -11.722 -6.378 8.612 1.00 0.00 33 ILE A O 10
ATOM 15040 N N . GLU A 1 42 ? -11.155 -7.756 10.299 1.00 0.00 34 GLU A N 10
ATOM 15041 C CA . GLU A 1 42 ? -10.443 -6.729 11.045 1.00 0.00 34 GLU A CA 10
ATOM 15042 C C . GLU A 1 42 ? -9.476 -6.000 10.121 1.00 0.00 34 GLU A C 10
ATOM 15043 O O . GLU A 1 42 ? -9.040 -4.885 10.414 1.00 0.00 34 GLU A O 10
ATOM 15055 N N . CYS A 1 43 ? -9.154 -6.636 8.999 1.00 0.00 35 CYS A N 10
ATOM 15056 C CA . CYS A 1 43 ? -8.247 -6.043 8.031 1.00 0.00 35 CYS A CA 10
ATOM 15057 C C . CYS A 1 43 ? -8.988 -5.049 7.139 1.00 0.00 35 CYS A C 10
ATOM 15058 O O . CYS A 1 43 ? -10.047 -5.362 6.597 1.00 0.00 35 CYS A O 10
ATOM 15066 N N . ASP A 1 44 ? -8.421 -3.856 6.969 1.00 0.00 36 ASP A N 10
ATOM 15067 C CA . ASP A 1 44 ? -9.047 -2.855 6.115 1.00 0.00 36 ASP A CA 10
ATOM 15068 C C . ASP A 1 44 ? -9.105 -3.408 4.708 1.00 0.00 36 ASP A C 10
ATOM 15069 O O . ASP A 1 44 ? -10.068 -3.197 3.973 1.00 0.00 36 ASP A O 10
ATOM 15078 N N . ILE A 1 45 ? -8.056 -4.136 4.356 1.00 0.00 37 ILE A N 10
ATOM 15079 C CA . ILE A 1 45 ? -7.966 -4.750 3.047 1.00 0.00 37 ILE A CA 10
ATOM 15080 C C . ILE A 1 45 ? -8.195 -6.250 3.193 1.00 0.00 37 ILE A C 10
ATOM 15081 O O . ILE A 1 45 ? -7.253 -7.017 3.409 1.00 0.00 37 ILE A O 10
ATOM 15097 N N . ARG A 1 46 ? -9.456 -6.656 3.105 1.00 0.00 38 ARG A N 10
ATOM 15098 C CA . ARG A 1 46 ? -9.808 -8.060 3.258 1.00 0.00 38 ARG A CA 10
ATOM 15099 C C . ARG A 1 46 ? -9.272 -8.882 2.094 1.00 0.00 38 ARG A C 10
ATOM 15100 O O . ARG A 1 46 ? -9.410 -8.499 0.931 1.00 0.00 38 ARG A O 10
ATOM 15121 N N . ILE A 1 47 ? -8.664 -10.015 2.416 1.00 0.00 39 ILE A N 10
ATOM 15122 C CA . ILE A 1 47 ? -8.115 -10.897 1.396 1.00 0.00 39 ILE A CA 10
ATOM 15123 C C . ILE A 1 47 ? -8.769 -12.271 1.493 1.00 0.00 39 ILE A C 10
ATOM 15124 O O . ILE A 1 47 ? -8.741 -12.896 2.548 1.00 0.00 39 ILE A O 10
ATOM 15140 N N . GLN A 1 48 ? -9.348 -12.752 0.399 1.00 0.00 40 GLN A N 10
ATOM 15141 C CA . GLN A 1 48 ? -9.979 -14.064 0.439 1.00 0.00 40 GLN A CA 10
ATOM 15142 C C . GLN A 1 48 ? -9.028 -15.121 -0.097 1.00 0.00 40 GLN A C 10
ATOM 15143 O O . GLN A 1 48 ? -9.140 -15.552 -1.243 1.00 0.00 40 GLN A O 10
ATOM 15157 N N . LEU A 1 49 ? -8.101 -15.540 0.756 1.00 0.00 41 LEU A N 10
ATOM 15158 C CA . LEU A 1 49 ? -7.128 -16.558 0.394 1.00 0.00 41 LEU A CA 10
ATOM 15159 C C . LEU A 1 49 ? -6.610 -17.253 1.662 1.00 0.00 41 LEU A C 10
ATOM 15160 O O . LEU A 1 49 ? -5.898 -16.632 2.451 1.00 0.00 41 LEU A O 10
ATOM 15176 N N . PRO A 1 50 ? -6.938 -18.506 1.886 1.00 0.00 42 PRO A N 10
ATOM 15177 C CA . PRO A 1 50 ? -6.474 -19.250 3.101 1.00 0.00 42 PRO A CA 10
ATOM 15178 C C . PRO A 1 50 ? -4.966 -19.145 3.317 1.00 0.00 42 PRO A C 10
ATOM 15179 O O . PRO A 1 50 ? -4.490 -19.132 4.453 1.00 0.00 42 PRO A O 10
ATOM 15190 N N . VAL A 1 51 ? -4.223 -19.093 2.223 1.00 0.00 43 VAL A N 10
ATOM 15191 C CA . VAL A 1 51 ? -2.768 -19.017 2.291 1.00 0.00 43 VAL A CA 10
ATOM 15192 C C . VAL A 1 51 ? -2.286 -17.725 2.965 1.00 0.00 43 VAL A C 10
ATOM 15193 O O . VAL A 1 51 ? -1.268 -17.732 3.655 1.00 0.00 43 VAL A O 10
ATOM 15206 N N . VAL A 1 52 ? -3.012 -16.624 2.778 1.00 0.00 44 VAL A N 10
ATOM 15207 C CA . VAL A 1 52 ? -2.619 -15.356 3.400 1.00 0.00 44 VAL A CA 10
ATOM 15208 C C . VAL A 1 52 ? -2.858 -15.424 4.907 1.00 0.00 44 VAL A C 10
ATOM 15209 O O . VAL A 1 52 ? -3.645 -16.244 5.378 1.00 0.00 44 VAL A O 10
ATOM 15222 N N . SER A 1 53 ? -2.173 -14.572 5.667 1.00 0.00 45 SER A N 10
ATOM 15223 C CA . SER A 1 53 ? -2.334 -14.583 7.127 1.00 0.00 45 SER A CA 10
ATOM 15224 C C . SER A 1 53 ? -3.395 -13.574 7.588 1.00 0.00 45 SER A C 10
ATOM 15225 O O . SER A 1 53 ? -3.765 -12.666 6.844 1.00 0.00 45 SER A O 10
ATOM 15233 N N . LYS A 1 54 ? -3.878 -13.744 8.827 1.00 0.00 46 LYS A N 10
ATOM 15234 C CA . LYS A 1 54 ? -4.897 -12.846 9.387 1.00 0.00 46 LYS A CA 10
ATOM 15235 C C . LYS A 1 54 ? -4.386 -11.414 9.391 1.00 0.00 46 LYS A C 10
ATOM 15236 O O . LYS A 1 54 ? -5.121 -10.479 9.086 1.00 0.00 46 LYS A O 10
ATOM 15255 N N . GLN A 1 55 ? -3.116 -11.255 9.716 1.00 0.00 47 GLN A N 10
ATOM 15256 C CA . GLN A 1 55 ? -2.496 -9.941 9.721 1.00 0.00 47 GLN A CA 10
ATOM 15257 C C . GLN A 1 55 ? -1.225 -10.027 8.894 1.00 0.00 47 GLN A C 10
ATOM 15258 O O . GLN A 1 55 ? -0.113 -9.901 9.400 1.00 0.00 47 GLN A O 10
ATOM 15272 N N . HIS A 1 56 ? -1.434 -10.306 7.613 1.00 0.00 48 HIS A N 10
ATOM 15273 C CA . HIS A 1 56 ? -0.353 -10.493 6.658 1.00 0.00 48 HIS A CA 10
ATOM 15274 C C . HIS A 1 56 ? 0.539 -9.265 6.531 1.00 0.00 48 HIS A C 10
ATOM 15275 O O . HIS A 1 56 ? 1.763 -9.376 6.599 1.00 0.00 48 HIS A O 10
ATOM 15290 N N . CYS A 1 57 ? -0.065 -8.102 6.333 1.00 0.00 49 CYS A N 10
ATOM 15291 C CA . CYS A 1 57 ? 0.718 -6.886 6.189 1.00 0.00 49 CYS A CA 10
ATOM 15292 C C . CYS A 1 57 ? -0.104 -5.662 6.540 1.00 0.00 49 CYS A C 10
ATOM 15293 O O . CYS A 1 57 ? -1.331 -5.722 6.626 1.00 0.00 49 CYS A O 10
ATOM 15301 N N . LYS A 1 58 ? 0.583 -4.552 6.759 1.00 0.00 50 LYS A N 10
ATOM 15302 C CA . LYS A 1 58 ? -0.091 -3.316 7.118 1.00 0.00 50 LYS A CA 10
ATOM 15303 C C . LYS A 1 58 ? 0.601 -2.108 6.508 1.00 0.00 50 LYS A C 10
ATOM 15304 O O . LYS A 1 58 ? 1.821 -1.969 6.600 1.00 0.00 50 LYS A O 10
ATOM 15323 N N . ILE A 1 59 ? -0.186 -1.224 5.914 1.00 0.00 51 ILE A N 10
ATOM 15324 C CA . ILE A 1 59 ? 0.367 -0.017 5.328 1.00 0.00 51 ILE A CA 10
ATOM 15325 C C . ILE A 1 59 ? -0.014 1.193 6.165 1.00 0.00 51 ILE A C 10
ATOM 15326 O O . ILE A 1 59 ? -1.163 1.635 6.162 1.00 0.00 51 ILE A O 10
ATOM 15342 N N . GLU A 1 60 ? 0.975 1.725 6.874 1.00 0.00 52 GLU A N 10
ATOM 15343 C CA . GLU A 1 60 ? 0.768 2.893 7.716 1.00 0.00 52 GLU A CA 10
ATOM 15344 C C . GLU A 1 60 ? 1.034 4.151 6.908 1.00 0.00 52 GLU A C 10
ATOM 15345 O O . GLU A 1 60 ? 2.066 4.264 6.248 1.00 0.00 52 GLU A O 10
ATOM 15357 N N . ILE A 1 61 ? 0.097 5.089 6.938 1.00 0.00 53 ILE A N 10
ATOM 15358 C CA . ILE A 1 61 ? 0.255 6.309 6.179 1.00 0.00 53 ILE A CA 10
ATOM 15359 C C . ILE A 1 61 ? 0.858 7.424 7.037 1.00 0.00 53 ILE A C 10
ATOM 15360 O O . ILE A 1 61 ? 0.438 7.653 8.170 1.00 0.00 53 ILE A O 10
ATOM 15376 N N . HIS A 1 62 ? 1.853 8.112 6.477 1.00 0.00 54 HIS A N 10
ATOM 15377 C CA . HIS A 1 62 ? 2.515 9.204 7.185 1.00 0.00 54 HIS A CA 10
ATOM 15378 C C . HIS A 1 62 ? 2.203 10.540 6.509 1.00 0.00 54 HIS A C 10
ATOM 15379 O O . HIS A 1 62 ? 1.459 10.585 5.530 1.00 0.00 54 HIS A O 10
ATOM 15394 N N . GLU A 1 63 ? 2.755 11.626 7.047 1.00 0.00 55 GLU A N 10
ATOM 15395 C CA . GLU A 1 63 ? 2.490 12.956 6.498 1.00 0.00 55 GLU A CA 10
ATOM 15396 C C . GLU A 1 63 ? 2.361 12.916 4.978 1.00 0.00 55 GLU A C 10
ATOM 15397 O O . GLU A 1 63 ? 1.368 13.391 4.428 1.00 0.00 55 GLU A O 10
ATOM 15409 N N . GLN A 1 64 ? 3.359 12.362 4.299 1.00 0.00 56 GLN A N 10
ATOM 15410 C CA . GLN A 1 64 ? 3.308 12.296 2.842 1.00 0.00 56 GLN A CA 10
ATOM 15411 C C . GLN A 1 64 ? 3.974 11.026 2.321 1.00 0.00 56 GLN A C 10
ATOM 15412 O O . GLN A 1 64 ? 4.508 11.008 1.212 1.00 0.00 56 GLN A O 10
ATOM 15426 N N . GLU A 1 65 ? 3.951 9.965 3.115 1.00 0.00 57 GLU A N 10
ATOM 15427 C CA . GLU A 1 65 ? 4.568 8.714 2.685 1.00 0.00 57 GLU A CA 10
ATOM 15428 C C . GLU A 1 65 ? 3.861 7.516 3.304 1.00 0.00 57 GLU A C 10
ATOM 15429 O O . GLU A 1 65 ? 3.443 7.560 4.459 1.00 0.00 57 GLU A O 10
ATOM 15441 N N . ALA A 1 66 ? 3.752 6.433 2.542 1.00 0.00 58 ALA A N 10
ATOM 15442 C CA . ALA A 1 66 ? 3.123 5.228 3.059 1.00 0.00 58 ALA A CA 10
ATOM 15443 C C . ALA A 1 66 ? 4.198 4.258 3.515 1.00 0.00 58 ALA A C 10
ATOM 15444 O O . ALA A 1 66 ? 5.256 4.155 2.898 1.00 0.00 58 ALA A O 10
ATOM 15451 N N . ILE A 1 67 ? 3.938 3.572 4.612 1.00 0.00 59 ILE A N 10
ATOM 15452 C CA . ILE A 1 67 ? 4.905 2.632 5.151 1.00 0.00 59 ILE A CA 10
ATOM 15453 C C . ILE A 1 67 ? 4.285 1.266 5.369 1.00 0.00 59 ILE A C 10
ATOM 15454 O O . ILE A 1 67 ? 3.236 1.140 5.997 1.00 0.00 59 ILE A O 10
ATOM 15470 N N . LEU A 1 68 ? 4.951 0.242 4.851 1.00 0.00 60 LEU A N 10
ATOM 15471 C CA . LEU A 1 68 ? 4.462 -1.121 5.002 1.00 0.00 60 LEU A CA 10
ATOM 15472 C C . LEU A 1 68 ? 4.879 -1.679 6.353 1.00 0.00 60 LEU A C 10
ATOM 15473 O O . LEU A 1 68 ? 5.903 -1.284 6.911 1.00 0.00 60 LEU A O 10
ATOM 15489 N N . HIS A 1 69 ? 4.080 -2.602 6.872 1.00 0.00 61 HIS A N 10
ATOM 15490 C CA . HIS A 1 69 ? 4.369 -3.210 8.155 1.00 0.00 61 HIS A CA 10
ATOM 15491 C C . HIS A 1 69 ? 4.035 -4.698 8.098 1.00 0.00 61 HIS A C 10
ATOM 15492 O O . HIS A 1 69 ? 2.999 -5.143 8.587 1.00 0.00 61 HIS A O 10
ATOM 15507 N N . ASN A 1 70 ? 4.937 -5.445 7.474 1.00 0.00 62 ASN A N 10
ATOM 15508 C CA . ASN A 1 70 ? 4.779 -6.886 7.307 1.00 0.00 62 ASN A CA 10
ATOM 15509 C C . ASN A 1 70 ? 4.927 -7.634 8.626 1.00 0.00 62 ASN A C 10
ATOM 15510 O O . ASN A 1 70 ? 5.830 -7.361 9.416 1.00 0.00 62 ASN A O 10
ATOM 15521 N N . PHE A 1 71 ? 4.030 -8.592 8.846 1.00 0.00 63 PHE A N 10
ATOM 15522 C CA . PHE A 1 71 ? 4.063 -9.398 10.064 1.00 0.00 63 PHE A CA 10
ATOM 15523 C C . PHE A 1 71 ? 4.310 -10.872 9.733 1.00 0.00 63 PHE A C 10
ATOM 15524 O O . PHE A 1 71 ? 4.721 -11.647 10.593 1.00 0.00 63 PHE A O 10
ATOM 15541 N N . SER A 1 72 ? 4.016 -11.255 8.493 1.00 0.00 64 SER A N 10
ATOM 15542 C CA . SER A 1 72 ? 4.170 -12.648 8.073 1.00 0.00 64 SER A CA 10
ATOM 15543 C C . SER A 1 72 ? 5.634 -13.061 7.965 1.00 0.00 64 SER A C 10
ATOM 15544 O O . SER A 1 72 ? 6.481 -12.292 7.511 1.00 0.00 64 SER A O 10
ATOM 15552 N N . SER A 1 73 ? 5.914 -14.297 8.385 1.00 0.00 65 SER A N 10
ATOM 15553 C CA . SER A 1 73 ? 7.270 -14.834 8.334 1.00 0.00 65 SER A CA 10
ATOM 15554 C C . SER A 1 73 ? 7.407 -15.850 7.203 1.00 0.00 65 SER A C 10
ATOM 15555 O O . SER A 1 73 ? 8.234 -15.691 6.307 1.00 0.00 65 SER A O 10
ATOM 15563 N N . THR A 1 74 ? 6.595 -16.902 7.263 1.00 0.00 66 THR A N 10
ATOM 15564 C CA . THR A 1 74 ? 6.637 -17.950 6.250 1.00 0.00 66 THR A CA 10
ATOM 15565 C C . THR A 1 74 ? 6.188 -17.411 4.895 1.00 0.00 66 THR A C 10
ATOM 15566 O O . THR A 1 74 ? 6.703 -17.820 3.853 1.00 0.00 66 THR A O 10
ATOM 15577 N N . ASN A 1 75 ? 5.239 -16.479 4.912 1.00 0.00 67 ASN A N 10
ATOM 15578 C CA . ASN A 1 75 ? 4.753 -15.884 3.672 1.00 0.00 67 ASN A CA 10
ATOM 15579 C C . ASN A 1 75 ? 4.943 -14.368 3.712 1.00 0.00 67 ASN A C 10
ATOM 15580 O O . ASN A 1 75 ? 3.983 -13.633 3.948 1.00 0.00 67 ASN A O 10
ATOM 15591 N N . PRO A 1 76 ? 6.142 -13.881 3.493 1.00 0.00 68 PRO A N 10
ATOM 15592 C CA . PRO A 1 76 ? 6.418 -12.411 3.517 1.00 0.00 68 PRO A CA 10
ATOM 15593 C C . PRO A 1 76 ? 5.806 -11.670 2.335 1.00 0.00 68 PRO A C 10
ATOM 15594 O O . PRO A 1 76 ? 5.729 -12.198 1.226 1.00 0.00 68 PRO A O 10
ATOM 15605 N N . THR A 1 77 ? 5.401 -10.430 2.581 1.00 0.00 69 THR A N 10
ATOM 15606 C CA . THR A 1 77 ? 4.832 -9.602 1.530 1.00 0.00 69 THR A CA 10
ATOM 15607 C C . THR A 1 77 ? 5.959 -9.157 0.604 1.00 0.00 69 THR A C 10
ATOM 15608 O O . THR A 1 77 ? 7.132 -9.270 0.954 1.00 0.00 69 THR A O 10
ATOM 15619 N N . GLN A 1 78 ? 5.612 -8.686 -0.584 1.00 0.00 70 GLN A N 10
ATOM 15620 C CA . GLN A 1 78 ? 6.629 -8.275 -1.546 1.00 0.00 70 GLN A CA 10
ATOM 15621 C C . GLN A 1 78 ? 6.368 -6.868 -2.069 1.00 0.00 70 GLN A C 10
ATOM 15622 O O . GLN A 1 78 ? 5.219 -6.458 -2.227 1.00 0.00 70 GLN A O 10
ATOM 15636 N N . VAL A 1 79 ? 7.444 -6.138 -2.351 1.00 0.00 71 VAL A N 10
ATOM 15637 C CA . VAL A 1 79 ? 7.310 -4.779 -2.874 1.00 0.00 71 VAL A CA 10
ATOM 15638 C C . VAL A 1 79 ? 8.248 -4.543 -4.044 1.00 0.00 71 VAL A C 10
ATOM 15639 O O . VAL A 1 79 ? 9.409 -4.953 -4.022 1.00 0.00 71 VAL A O 10
ATOM 15652 N N . ASN A 1 80 ? 7.730 -3.873 -5.066 1.00 0.00 72 ASN A N 10
ATOM 15653 C CA . ASN A 1 80 ? 8.515 -3.574 -6.251 1.00 0.00 72 ASN A CA 10
ATOM 15654 C C . ASN A 1 80 ? 9.274 -4.812 -6.708 1.00 0.00 72 ASN A C 10
ATOM 15655 O O . ASN A 1 80 ? 10.266 -4.713 -7.429 1.00 0.00 72 ASN A O 10
ATOM 15666 N N . GLY A 1 81 ? 8.791 -5.978 -6.292 1.00 0.00 73 GLY A N 10
ATOM 15667 C CA . GLY A 1 81 ? 9.428 -7.236 -6.680 1.00 0.00 73 GLY A CA 10
ATOM 15668 C C . GLY A 1 81 ? 10.514 -7.650 -5.694 1.00 0.00 73 GLY A C 10
ATOM 15669 O O . GLY A 1 81 ? 11.315 -8.542 -5.977 1.00 0.00 73 GLY A O 10
ATOM 15673 N N . SER A 1 82 ? 10.535 -7.006 -4.536 1.00 0.00 74 SER A N 10
ATOM 15674 C CA . SER A 1 82 ? 11.528 -7.329 -3.517 1.00 0.00 74 SER A CA 10
ATOM 15675 C C . SER A 1 82 ? 10.848 -7.887 -2.274 1.00 0.00 74 SER A C 10
ATOM 15676 O O . SER A 1 82 ? 9.807 -7.386 -1.851 1.00 0.00 74 SER A O 10
ATOM 15684 N N . VAL A 1 83 ? 11.438 -8.927 -1.689 1.00 0.00 75 VAL A N 10
ATOM 15685 C CA . VAL A 1 83 ? 10.862 -9.530 -0.494 1.00 0.00 75 VAL A CA 10
ATOM 15686 C C . VAL A 1 83 ? 10.966 -8.579 0.682 1.00 0.00 75 VAL A C 10
ATOM 15687 O O . VAL A 1 83 ? 11.952 -7.861 0.839 1.00 0.00 75 VAL A O 10
ATOM 15700 N N . ILE A 1 84 ? 9.933 -8.585 1.500 1.00 0.00 76 ILE A N 10
ATOM 15701 C CA . ILE A 1 84 ? 9.888 -7.723 2.669 1.00 0.00 76 ILE A CA 10
ATOM 15702 C C . ILE A 1 84 ? 10.045 -8.550 3.944 1.00 0.00 76 ILE A C 10
ATOM 15703 O O . ILE A 1 84 ? 9.177 -9.354 4.281 1.00 0.00 76 ILE A O 10
ATOM 15719 N N . ASP A 1 85 ? 11.157 -8.347 4.647 1.00 0.00 77 ASP A N 10
ATOM 15720 C CA . ASP A 1 85 ? 11.414 -9.080 5.883 1.00 0.00 77 ASP A CA 10
ATOM 15721 C C . ASP A 1 85 ? 11.051 -8.235 7.099 1.00 0.00 77 ASP A C 10
ATOM 15722 O O . ASP A 1 85 ? 10.990 -8.735 8.221 1.00 0.00 77 ASP A O 10
ATOM 15731 N N . GLU A 1 86 ? 10.825 -6.947 6.866 1.00 0.00 78 GLU A N 10
ATOM 15732 C CA . GLU A 1 86 ? 10.488 -6.027 7.945 1.00 0.00 78 GLU A CA 10
ATOM 15733 C C . GLU A 1 86 ? 9.807 -4.784 7.373 1.00 0.00 78 GLU A C 10
ATOM 15734 O O . GLU A 1 86 ? 9.790 -4.593 6.157 1.00 0.00 78 GLU A O 10
ATOM 15746 N N . PRO A 1 87 ? 9.264 -3.928 8.205 1.00 0.00 79 PRO A N 10
ATOM 15747 C CA . PRO A 1 87 ? 8.596 -2.678 7.726 1.00 0.00 79 PRO A CA 10
ATOM 15748 C C . PRO A 1 87 ? 9.542 -1.834 6.871 1.00 0.00 79 PRO A C 10
ATOM 15749 O O . PRO A 1 87 ? 10.718 -1.684 7.202 1.00 0.00 79 PRO A O 10
ATOM 15760 N N . VAL A 1 88 ? 9.027 -1.285 5.772 1.00 0.00 80 VAL A N 10
ATOM 15761 C CA . VAL A 1 88 ? 9.857 -0.461 4.890 1.00 0.00 80 VAL A CA 10
ATOM 15762 C C . VAL A 1 88 ? 9.071 0.713 4.305 1.00 0.00 80 VAL A C 10
ATOM 15763 O O . VAL A 1 88 ? 7.840 0.711 4.291 1.00 0.00 80 VAL A O 10
ATOM 15776 N N . ARG A 1 89 ? 9.807 1.708 3.815 1.00 0.00 81 ARG A N 10
ATOM 15777 C CA . ARG A 1 89 ? 9.201 2.890 3.217 1.00 0.00 81 ARG A CA 10
ATOM 15778 C C . ARG A 1 89 ? 8.723 2.605 1.799 1.00 0.00 81 ARG A C 10
ATOM 15779 O O . ARG A 1 89 ? 9.334 1.825 1.067 1.00 0.00 81 ARG A O 10
ATOM 15800 N N . LEU A 1 90 ? 7.619 3.239 1.424 1.00 0.00 82 LEU A N 10
ATOM 15801 C CA . LEU A 1 90 ? 7.046 3.050 0.099 1.00 0.00 82 LEU A CA 10
ATOM 15802 C C . LEU A 1 90 ? 7.017 4.353 -0.691 1.00 0.00 82 LEU A C 10
ATOM 15803 O O . LEU A 1 90 ? 6.870 5.436 -0.126 1.00 0.00 82 LEU A O 10
ATOM 15819 N N . LYS A 1 91 ? 7.139 4.227 -2.006 1.00 0.00 83 LYS A N 10
ATOM 15820 C CA . LYS A 1 91 ? 7.110 5.381 -2.891 1.00 0.00 83 LYS A CA 10
ATOM 15821 C C . LYS A 1 91 ? 5.798 5.400 -3.663 1.00 0.00 83 LYS A C 10
ATOM 15822 O O . LYS A 1 91 ? 5.176 4.358 -3.872 1.00 0.00 83 LYS A O 10
ATOM 15841 N N . HIS A 1 92 ? 5.377 6.584 -4.076 1.00 0.00 84 HIS A N 10
ATOM 15842 C CA . HIS A 1 92 ? 4.130 6.715 -4.811 1.00 0.00 84 HIS A CA 10
ATOM 15843 C C . HIS A 1 92 ? 4.154 5.843 -6.062 1.00 0.00 84 HIS A C 10
ATOM 15844 O O . HIS A 1 92 ? 5.113 5.874 -6.833 1.00 0.00 84 HIS A O 10
ATOM 15859 N N . GLY A 1 93 ? 3.090 5.067 -6.255 1.00 0.00 85 GLY A N 10
ATOM 15860 C CA . GLY A 1 93 ? 2.997 4.188 -7.420 1.00 0.00 85 GLY A CA 10
ATOM 15861 C C . GLY A 1 93 ? 3.639 2.819 -7.166 1.00 0.00 85 GLY A C 10
ATOM 15862 O O . GLY A 1 93 ? 3.711 1.989 -8.072 1.00 0.00 85 GLY A O 10
ATOM 15866 N N . ASP A 1 94 ? 4.101 2.578 -5.939 1.00 0.00 86 ASP A N 10
ATOM 15867 C CA . ASP A 1 94 ? 4.721 1.295 -5.607 1.00 0.00 86 ASP A CA 10
ATOM 15868 C C . ASP A 1 94 ? 3.688 0.170 -5.645 1.00 0.00 86 ASP A C 10
ATOM 15869 O O . ASP A 1 94 ? 2.519 0.376 -5.318 1.00 0.00 86 ASP A O 10
ATOM 15878 N N . VAL A 1 95 ? 4.124 -1.020 -6.057 1.00 0.00 87 VAL A N 10
ATOM 15879 C CA . VAL A 1 95 ? 3.221 -2.167 -6.144 1.00 0.00 87 VAL A CA 10
ATOM 15880 C C . VAL A 1 95 ? 3.600 -3.232 -5.112 1.00 0.00 87 VAL A C 10
ATOM 15881 O O . VAL A 1 95 ? 4.766 -3.612 -4.997 1.00 0.00 87 VAL A O 10
ATOM 15894 N N . ILE A 1 96 ? 2.602 -3.700 -4.361 1.00 0.00 88 ILE A N 10
ATOM 15895 C CA . ILE A 1 96 ? 2.823 -4.715 -3.331 1.00 0.00 88 ILE A CA 10
ATOM 15896 C C . ILE A 1 96 ? 2.208 -6.043 -3.749 1.00 0.00 88 ILE A C 10
ATOM 15897 O O . ILE A 1 96 ? 1.089 -6.088 -4.259 1.00 0.00 88 ILE A O 10
ATOM 15913 N N . THR A 1 97 ? 2.947 -7.119 -3.534 1.00 0.00 89 THR A N 10
ATOM 15914 C CA . THR A 1 97 ? 2.469 -8.448 -3.898 1.00 0.00 89 THR A CA 10
ATOM 15915 C C . THR A 1 97 ? 2.546 -9.408 -2.711 1.00 0.00 89 THR A C 10
ATOM 15916 O O . THR A 1 97 ? 3.598 -9.576 -2.095 1.00 0.00 89 THR A O 10
ATOM 15927 N N . ILE A 1 98 ? 1.411 -10.032 -2.404 1.00 0.00 90 ILE A N 10
ATOM 15928 C CA . ILE A 1 98 ? 1.325 -10.983 -1.299 1.00 0.00 90 ILE A CA 10
ATOM 15929 C C . ILE A 1 98 ? 1.468 -12.407 -1.869 1.00 0.00 90 ILE A C 10
ATOM 15930 O O . ILE A 1 98 ? 2.192 -12.596 -2.845 1.00 0.00 90 ILE A O 10
ATOM 15946 N N . ILE A 1 99 ? 0.835 -13.410 -1.271 1.00 0.00 91 ILE A N 10
ATOM 15947 C CA . ILE A 1 99 ? 0.981 -14.777 -1.762 1.00 0.00 91 ILE A CA 10
ATOM 15948 C C . ILE A 1 99 ? 0.433 -14.974 -3.179 1.00 0.00 91 ILE A C 10
ATOM 15949 O O . ILE A 1 99 ? 1.083 -15.611 -4.007 1.00 0.00 91 ILE A O 10
ATOM 15965 N N . ASP A 1 100 ? -0.751 -14.441 -3.469 1.00 0.00 92 ASP A N 10
ATOM 15966 C CA . ASP A 1 100 ? -1.326 -14.606 -4.806 1.00 0.00 92 ASP A CA 10
ATOM 15967 C C . ASP A 1 100 ? -2.082 -13.357 -5.253 1.00 0.00 92 ASP A C 10
ATOM 15968 O O . ASP A 1 100 ? -2.672 -13.336 -6.333 1.00 0.00 92 ASP A O 10
ATOM 15977 N N . ARG A 1 101 ? -2.058 -12.322 -4.426 1.00 0.00 93 ARG A N 10
ATOM 15978 C CA . ARG A 1 101 ? -2.743 -11.079 -4.757 1.00 0.00 93 ARG A CA 10
ATOM 15979 C C . ARG A 1 101 ? -1.808 -9.896 -4.565 1.00 0.00 93 ARG A C 10
ATOM 15980 O O . ARG A 1 101 ? -0.857 -9.972 -3.789 1.00 0.00 93 ARG A O 10
ATOM 16001 N N . SER A 1 102 ? -2.067 -8.809 -5.283 1.00 0.00 94 SER A N 10
ATOM 16002 C CA . SER A 1 102 ? -1.212 -7.638 -5.172 1.00 0.00 94 SER A CA 10
ATOM 16003 C C . SER A 1 102 ? -2.017 -6.358 -5.018 1.00 0.00 94 SER A C 10
ATOM 16004 O O . SER A 1 102 ? -3.133 -6.241 -5.521 1.00 0.00 94 SER A O 10
ATOM 16012 N N . PHE A 1 103 ? -1.420 -5.394 -4.324 1.00 0.00 95 PHE A N 10
ATOM 16013 C CA . PHE A 1 103 ? -2.058 -4.106 -4.100 1.00 0.00 95 PHE A CA 10
ATOM 16014 C C . PHE A 1 103 ? -1.108 -2.988 -4.485 1.00 0.00 95 PHE A C 10
ATOM 16015 O O . PHE A 1 103 ? 0.112 -3.143 -4.410 1.00 0.00 95 PHE A O 10
ATOM 16032 N N . ARG A 1 104 ? -1.669 -1.872 -4.916 1.00 0.00 96 ARG A N 10
ATOM 16033 C CA . ARG A 1 104 ? -0.853 -0.750 -5.329 1.00 0.00 96 ARG A CA 10
ATOM 16034 C C . ARG A 1 104 ? -1.167 0.475 -4.481 1.00 0.00 96 ARG A C 10
ATOM 16035 O O . ARG A 1 104 ? -2.328 0.755 -4.184 1.00 0.00 96 ARG A O 10
ATOM 16056 N N . TYR A 1 105 ? -0.129 1.204 -4.104 1.00 0.00 97 TYR A N 10
ATOM 16057 C CA . TYR A 1 105 ? -0.302 2.405 -3.303 1.00 0.00 97 TYR A CA 10
ATOM 16058 C C . TYR A 1 105 ? -0.022 3.629 -4.162 1.00 0.00 97 TYR A C 10
ATOM 16059 O O . TYR A 1 105 ? 1.096 3.818 -4.640 1.00 0.00 97 TYR A O 10
ATOM 16077 N N . GLU A 1 106 ? -1.048 4.455 -4.370 1.00 0.00 98 GLU A N 10
ATOM 16078 C CA . GLU A 1 106 ? -0.882 5.645 -5.192 1.00 0.00 98 GLU A CA 10
ATOM 16079 C C . GLU A 1 106 ? -1.679 6.820 -4.636 1.00 0.00 98 GLU A C 10
ATOM 16080 O O . GLU A 1 106 ? -2.849 6.689 -4.277 1.00 0.00 98 GLU A O 10
ATOM 16092 N N . ASN A 1 107 ? -1.027 7.974 -4.573 1.00 0.00 99 ASN A N 10
ATOM 16093 C CA . ASN A 1 107 ? -1.670 9.182 -4.069 1.00 0.00 99 ASN A CA 10
ATOM 16094 C C . ASN A 1 107 ? -2.140 10.045 -5.234 1.00 0.00 99 ASN A C 10
ATOM 16095 O O . ASN A 1 107 ? -1.872 9.737 -6.394 1.00 0.00 99 ASN A O 10
ATOM 16106 N N . GLU A 1 108 ? -2.852 11.117 -4.924 1.00 0.00 100 GLU A N 10
ATOM 16107 C CA . GLU A 1 108 ? -3.360 12.000 -5.964 1.00 0.00 100 GLU A CA 10
ATOM 16108 C C . GLU A 1 108 ? -2.490 13.243 -6.108 1.00 0.00 100 GLU A C 10
ATOM 16109 O O . GLU A 1 108 ? -2.293 13.995 -5.153 1.00 0.00 100 GLU A O 10
ATOM 16121 N N . MET A 1 9 ? -12.488 17.126 -6.943 1.00 0.00 1 MET A N 11
ATOM 16122 C CA . MET A 1 9 ? -12.737 18.204 -5.941 1.00 0.00 1 MET A CA 11
ATOM 16123 C C . MET A 1 9 ? -11.777 18.060 -4.764 1.00 0.00 1 MET A C 11
ATOM 16124 O O . MET A 1 9 ? -11.764 18.899 -3.863 1.00 0.00 1 MET A O 11
ATOM 16138 N N . TRP A 1 10 ? -10.972 17.001 -4.766 1.00 0.00 2 TRP A N 11
ATOM 16139 C CA . TRP A 1 10 ? -10.022 16.792 -3.679 1.00 0.00 2 TRP A CA 11
ATOM 16140 C C . TRP A 1 10 ? -9.294 15.455 -3.837 1.00 0.00 2 TRP A C 11
ATOM 16141 O O . TRP A 1 10 ? -9.763 14.427 -3.345 1.00 0.00 2 TRP A O 11
ATOM 16162 N N . PRO A 1 11 ? -8.163 15.443 -4.499 1.00 0.00 3 PRO A N 11
ATOM 16163 C CA . PRO A 1 11 ? -7.375 14.190 -4.695 1.00 0.00 3 PRO A CA 11
ATOM 16164 C C . PRO A 1 11 ? -6.930 13.591 -3.363 1.00 0.00 3 PRO A C 11
ATOM 16165 O O . PRO A 1 11 ? -6.630 14.319 -2.414 1.00 0.00 3 PRO A O 11
ATOM 16176 N N . THR A 1 12 ? -6.901 12.266 -3.297 1.00 0.00 4 THR A N 11
ATOM 16177 C CA . THR A 1 12 ? -6.506 11.576 -2.074 1.00 0.00 4 THR A CA 11
ATOM 16178 C C . THR A 1 12 ? -5.812 10.254 -2.400 1.00 0.00 4 THR A C 11
ATOM 16179 O O . THR A 1 12 ? -5.873 9.773 -3.531 1.00 0.00 4 THR A O 11
ATOM 16190 N N . ARG A 1 13 ? -5.147 9.672 -1.407 1.00 0.00 5 ARG A N 11
ATOM 16191 C CA . ARG A 1 13 ? -4.442 8.409 -1.616 1.00 0.00 5 ARG A CA 11
ATOM 16192 C C . ARG A 1 13 ? -5.431 7.257 -1.765 1.00 0.00 5 ARG A C 11
ATOM 16193 O O . ARG A 1 13 ? -6.466 7.225 -1.105 1.00 0.00 5 ARG A O 11
ATOM 16214 N N . ARG A 1 14 ? -5.100 6.319 -2.652 1.00 0.00 6 ARG A N 11
ATOM 16215 C CA . ARG A 1 14 ? -5.965 5.172 -2.900 1.00 0.00 6 ARG A CA 11
ATOM 16216 C C . ARG A 1 14 ? -5.144 3.910 -3.159 1.00 0.00 6 ARG A C 11
ATOM 16217 O O . ARG A 1 14 ? -4.034 3.980 -3.685 1.00 0.00 6 ARG A O 11
ATOM 16238 N N . LEU A 1 15 ? -5.711 2.755 -2.816 1.00 0.00 7 LEU A N 11
ATOM 16239 C CA . LEU A 1 15 ? -5.034 1.482 -3.049 1.00 0.00 7 LEU A CA 11
ATOM 16240 C C . LEU A 1 15 ? -5.785 0.712 -4.137 1.00 0.00 7 LEU A C 11
ATOM 16241 O O . LEU A 1 15 ? -7.010 0.602 -4.086 1.00 0.00 7 LEU A O 11
ATOM 16257 N N . VAL A 1 16 ? -5.058 0.179 -5.116 1.00 0.00 8 VAL A N 11
ATOM 16258 C CA . VAL A 1 16 ? -5.699 -0.577 -6.194 1.00 0.00 8 VAL A CA 11
ATOM 16259 C C . VAL A 1 16 ? -5.159 -1.993 -6.237 1.00 0.00 8 VAL A C 11
ATOM 16260 O O . VAL A 1 16 ? -3.952 -2.222 -6.173 1.00 0.00 8 VAL A O 11
ATOM 16273 N N . THR A 1 17 ? -6.072 -2.944 -6.330 1.00 0.00 9 THR A N 11
ATOM 16274 C CA . THR A 1 17 ? -5.690 -4.343 -6.361 1.00 0.00 9 THR A CA 11
ATOM 16275 C C . THR A 1 17 ? -5.841 -4.935 -7.764 1.00 0.00 9 THR A C 11
ATOM 16276 O O . THR A 1 17 ? -6.940 -4.973 -8.317 1.00 0.00 9 THR A O 11
ATOM 16287 N N . ILE A 1 18 ? -4.722 -5.391 -8.324 1.00 0.00 10 ILE A N 11
ATOM 16288 C CA . ILE A 1 18 ? -4.720 -5.986 -9.656 1.00 0.00 10 ILE A CA 11
ATOM 16289 C C . ILE A 1 18 ? -5.081 -7.469 -9.547 1.00 0.00 10 ILE A C 11
ATOM 16290 O O . ILE A 1 18 ? -4.303 -8.255 -8.999 1.00 0.00 10 ILE A O 11
ATOM 16306 N N . LYS A 1 19 ? -6.239 -7.865 -10.072 1.00 0.00 11 LYS A N 11
ATOM 16307 C CA . LYS A 1 19 ? -6.628 -9.274 -10.012 1.00 0.00 11 LYS A CA 11
ATOM 16308 C C . LYS A 1 19 ? -5.670 -10.104 -10.848 1.00 0.00 11 LYS A C 11
ATOM 16309 O O . LYS A 1 19 ? -5.225 -11.177 -10.435 1.00 0.00 11 LYS A O 11
ATOM 16328 N N . ARG A 1 20 ? -5.340 -9.580 -12.020 1.00 0.00 12 ARG A N 11
ATOM 16329 C CA . ARG A 1 20 ? -4.416 -10.253 -12.910 1.00 0.00 12 ARG A CA 11
ATOM 16330 C C . ARG A 1 20 ? -3.484 -9.226 -13.533 1.00 0.00 12 ARG A C 11
ATOM 16331 O O . ARG A 1 20 ? -3.921 -8.153 -13.949 1.00 0.00 12 ARG A O 11
ATOM 16352 N N . SER A 1 21 ? -2.201 -9.549 -13.587 1.00 0.00 13 SER A N 11
ATOM 16353 C CA . SER A 1 21 ? -1.230 -8.625 -14.155 1.00 0.00 13 SER A CA 11
ATOM 16354 C C . SER A 1 21 ? -1.620 -8.277 -15.587 1.00 0.00 13 SER A C 11
ATOM 16355 O O . SER A 1 21 ? -1.926 -9.164 -16.382 1.00 0.00 13 SER A O 11
ATOM 16363 N N . GLY A 1 22 ? -1.593 -6.990 -15.912 1.00 0.00 14 GLY A N 11
ATOM 16364 C CA . GLY A 1 22 ? -1.937 -6.555 -17.261 1.00 0.00 14 GLY A CA 11
ATOM 16365 C C . GLY A 1 22 ? -3.338 -5.953 -17.335 1.00 0.00 14 GLY A C 11
ATOM 16366 O O . GLY A 1 22 ? -3.647 -5.206 -18.266 1.00 0.00 14 GLY A O 11
ATOM 16370 N N . VAL A 1 23 ? -4.193 -6.282 -16.367 1.00 0.00 15 VAL A N 11
ATOM 16371 C CA . VAL A 1 23 ? -5.559 -5.759 -16.369 1.00 0.00 15 VAL A CA 11
ATOM 16372 C C . VAL A 1 23 ? -5.903 -5.091 -15.048 1.00 0.00 15 VAL A C 11
ATOM 16373 O O . VAL A 1 23 ? -5.714 -5.657 -13.972 1.00 0.00 15 VAL A O 11
ATOM 16386 N N . ASP A 1 24 ? -6.427 -3.880 -15.148 1.00 0.00 16 ASP A N 11
ATOM 16387 C CA . ASP A 1 24 ? -6.814 -3.121 -13.969 1.00 0.00 16 ASP A CA 11
ATOM 16388 C C . ASP A 1 24 ? -7.973 -3.812 -13.246 1.00 0.00 16 ASP A C 11
ATOM 16389 O O . ASP A 1 24 ? -8.809 -4.466 -13.871 1.00 0.00 16 ASP A O 11
ATOM 16398 N N . GLY A 1 25 ? -7.998 -3.674 -11.929 1.00 0.00 17 GLY A N 11
ATOM 16399 C CA . GLY A 1 25 ? -9.040 -4.298 -11.113 1.00 0.00 17 GLY A CA 11
ATOM 16400 C C . GLY A 1 25 ? -9.786 -3.257 -10.275 1.00 0.00 17 GLY A C 11
ATOM 16401 O O . GLY A 1 25 ? -9.725 -2.060 -10.567 1.00 0.00 17 GLY A O 11
ATOM 16405 N N . PRO A 1 26 ? -10.491 -3.686 -9.253 1.00 0.00 18 PRO A N 11
ATOM 16406 C CA . PRO A 1 26 ? -11.265 -2.767 -8.366 1.00 0.00 18 PRO A CA 11
ATOM 16407 C C . PRO A 1 26 ? -10.353 -1.961 -7.443 1.00 0.00 18 PRO A C 11
ATOM 16408 O O . PRO A 1 26 ? -9.269 -2.414 -7.084 1.00 0.00 18 PRO A O 11
ATOM 16419 N N . HIS A 1 27 ? -10.794 -0.758 -7.076 1.00 0.00 19 HIS A N 11
ATOM 16420 C CA . HIS A 1 27 ? -10.003 0.118 -6.211 1.00 0.00 19 HIS A CA 11
ATOM 16421 C C . HIS A 1 27 ? -10.435 0.004 -4.754 1.00 0.00 19 HIS A C 11
ATOM 16422 O O . HIS A 1 27 ? -11.481 -0.571 -4.443 1.00 0.00 19 HIS A O 11
ATOM 16437 N N . PHE A 1 28 ? -9.618 0.559 -3.860 1.00 0.00 20 PHE A N 11
ATOM 16438 C CA . PHE A 1 28 ? -9.920 0.519 -2.437 1.00 0.00 20 PHE A CA 11
ATOM 16439 C C . PHE A 1 28 ? -9.615 1.866 -1.780 1.00 0.00 20 PHE A C 11
ATOM 16440 O O . PHE A 1 28 ? -8.509 2.090 -1.293 1.00 0.00 20 PHE A O 11
ATOM 16457 N N . PRO A 1 29 ? -10.572 2.762 -1.745 1.00 0.00 21 PRO A N 11
ATOM 16458 C CA . PRO A 1 29 ? -10.394 4.102 -1.110 1.00 0.00 21 PRO A CA 11
ATOM 16459 C C . PRO A 1 29 ? -10.005 3.962 0.356 1.00 0.00 21 PRO A C 11
ATOM 16460 O O . PRO A 1 29 ? -10.441 3.032 1.033 1.00 0.00 21 PRO A O 11
ATOM 16471 N N . LEU A 1 30 ? -9.172 4.872 0.841 1.00 0.00 22 LEU A N 11
ATOM 16472 C CA . LEU A 1 30 ? -8.728 4.813 2.227 1.00 0.00 22 LEU A CA 11
ATOM 16473 C C . LEU A 1 30 ? -9.726 5.495 3.156 1.00 0.00 22 LEU A C 11
ATOM 16474 O O . LEU A 1 30 ? -10.219 6.583 2.863 1.00 0.00 22 LEU A O 11
ATOM 16490 N N . SER A 1 31 ? -10.002 4.851 4.285 1.00 0.00 23 SER A N 11
ATOM 16491 C CA . SER A 1 31 ? -10.918 5.407 5.273 1.00 0.00 23 SER A CA 11
ATOM 16492 C C . SER A 1 31 ? -10.179 5.591 6.590 1.00 0.00 23 SER A C 11
ATOM 16493 O O . SER A 1 31 ? -10.380 6.575 7.303 1.00 0.00 23 SER A O 11
ATOM 16501 N N . LEU A 1 32 ? -9.320 4.621 6.896 1.00 0.00 24 LEU A N 11
ATOM 16502 C CA . LEU A 1 32 ? -8.538 4.644 8.125 1.00 0.00 24 LEU A CA 11
ATOM 16503 C C . LEU A 1 32 ? -7.083 4.964 7.827 1.00 0.00 24 LEU A C 11
ATOM 16504 O O . LEU A 1 32 ? -6.534 4.523 6.823 1.00 0.00 24 LEU A O 11
ATOM 16520 N N . SER A 1 33 ? -6.459 5.727 8.718 1.00 0.00 25 SER A N 11
ATOM 16521 C CA . SER A 1 33 ? -5.059 6.092 8.541 1.00 0.00 25 SER A CA 11
ATOM 16522 C C . SER A 1 33 ? -4.176 4.846 8.536 1.00 0.00 25 SER A C 11
ATOM 16523 O O . SER A 1 33 ? -3.071 4.857 8.000 1.00 0.00 25 SER A O 11
ATOM 16531 N N . THR A 1 34 ? -4.682 3.773 9.136 1.00 0.00 26 THR A N 11
ATOM 16532 C CA . THR A 1 34 ? -3.945 2.516 9.202 1.00 0.00 26 THR A CA 11
ATOM 16533 C C . THR A 1 34 ? -4.669 1.441 8.409 1.00 0.00 26 THR A C 11
ATOM 16534 O O . THR A 1 34 ? -5.842 1.167 8.663 1.00 0.00 26 THR A O 11
ATOM 16545 N N . CYS A 1 35 ? -3.975 0.822 7.464 1.00 0.00 27 CYS A N 11
ATOM 16546 C CA . CYS A 1 35 ? -4.595 -0.236 6.670 1.00 0.00 27 CYS A CA 11
ATOM 16547 C C . CYS A 1 35 ? -4.004 -1.590 7.025 1.00 0.00 27 CYS A C 11
ATOM 16548 O O . CYS A 1 35 ? -2.797 -1.729 7.205 1.00 0.00 27 CYS A O 11
ATOM 16556 N N . LEU A 1 36 ? -4.871 -2.581 7.131 1.00 0.00 28 LEU A N 11
ATOM 16557 C CA . LEU A 1 36 ? -4.450 -3.928 7.478 1.00 0.00 28 LEU A CA 11
ATOM 16558 C C . LEU A 1 36 ? -4.832 -4.916 6.378 1.00 0.00 28 LEU A C 11
ATOM 16559 O O . LEU A 1 36 ? -5.903 -4.810 5.766 1.00 0.00 28 LEU A O 11
ATOM 16575 N N . PHE A 1 37 ? -3.934 -5.861 6.124 1.00 0.00 29 PHE A N 11
ATOM 16576 C CA . PHE A 1 37 ? -4.154 -6.865 5.092 1.00 0.00 29 PHE A CA 11
ATOM 16577 C C . PHE A 1 37 ? -4.355 -8.243 5.712 1.00 0.00 29 PHE A C 11
ATOM 16578 O O . PHE A 1 37 ? -3.561 -8.669 6.546 1.00 0.00 29 PHE A O 11
ATOM 16595 N N . GLY A 1 38 ? -5.399 -8.952 5.294 1.00 0.00 30 GLY A N 11
ATOM 16596 C CA . GLY A 1 38 ? -5.636 -10.280 5.828 1.00 0.00 30 GLY A CA 11
ATOM 16597 C C . GLY A 1 38 ? -7.060 -10.751 5.595 1.00 0.00 30 GLY A C 11
ATOM 16598 O O . GLY A 1 38 ? -7.922 -10.005 5.125 1.00 0.00 30 GLY A O 11
ATOM 16602 N N . ARG A 1 39 ? -7.287 -12.015 5.927 1.00 0.00 31 ARG A N 11
ATOM 16603 C CA . ARG A 1 39 ? -8.589 -12.644 5.759 1.00 0.00 31 ARG A CA 11
ATOM 16604 C C . ARG A 1 39 ? -9.620 -12.009 6.681 1.00 0.00 31 ARG A C 11
ATOM 16605 O O . ARG A 1 39 ? -10.798 -11.913 6.342 1.00 0.00 31 ARG A O 11
ATOM 16626 N N . GLY A 1 40 ? -9.166 -11.608 7.859 1.00 0.00 32 GLY A N 11
ATOM 16627 C CA . GLY A 1 40 ? -10.054 -11.016 8.843 1.00 0.00 32 GLY A CA 11
ATOM 16628 C C . GLY A 1 40 ? -10.868 -9.875 8.251 1.00 0.00 32 GLY A C 11
ATOM 16629 O O . GLY A 1 40 ? -10.369 -9.092 7.439 1.00 0.00 32 GLY A O 11
ATOM 16633 N N . ILE A 1 41 ? -12.124 -9.787 8.676 1.00 0.00 33 ILE A N 11
ATOM 16634 C CA . ILE A 1 41 ? -13.010 -8.738 8.199 1.00 0.00 33 ILE A CA 11
ATOM 16635 C C . ILE A 1 41 ? -12.550 -7.390 8.743 1.00 0.00 33 ILE A C 11
ATOM 16636 O O . ILE A 1 41 ? -12.595 -6.374 8.051 1.00 0.00 33 ILE A O 11
ATOM 16652 N N . GLU A 1 42 ? -12.104 -7.396 9.996 1.00 0.00 34 GLU A N 11
ATOM 16653 C CA . GLU A 1 42 ? -11.634 -6.184 10.650 1.00 0.00 34 GLU A CA 11
ATOM 16654 C C . GLU A 1 42 ? -10.526 -5.519 9.839 1.00 0.00 34 GLU A C 11
ATOM 16655 O O . GLU A 1 42 ? -10.186 -4.356 10.071 1.00 0.00 34 GLU A O 11
ATOM 16667 N N . CYS A 1 43 ? -9.969 -6.260 8.886 1.00 0.00 35 CYS A N 11
ATOM 16668 C CA . CYS A 1 43 ? -8.902 -5.734 8.050 1.00 0.00 35 CYS A CA 11
ATOM 16669 C C . CYS A 1 43 ? -9.442 -4.727 7.049 1.00 0.00 35 CYS A C 11
ATOM 16670 O O . CYS A 1 43 ? -10.468 -4.962 6.407 1.00 0.00 35 CYS A O 11
ATOM 16678 N N . ASP A 1 44 ? -8.726 -3.619 6.903 1.00 0.00 36 ASP A N 11
ATOM 16679 C CA . ASP A 1 44 ? -9.126 -2.601 5.951 1.00 0.00 36 ASP A CA 11
ATOM 16680 C C . ASP A 1 44 ? -9.052 -3.191 4.566 1.00 0.00 36 ASP A C 11
ATOM 16681 O O . ASP A 1 44 ? -9.903 -2.931 3.709 1.00 0.00 36 ASP A O 11
ATOM 16690 N N . ILE A 1 45 ? -8.026 -4.000 4.359 1.00 0.00 37 ILE A N 11
ATOM 16691 C CA . ILE A 1 45 ? -7.838 -4.648 3.079 1.00 0.00 37 ILE A CA 11
ATOM 16692 C C . ILE A 1 45 ? -8.066 -6.145 3.237 1.00 0.00 37 ILE A C 11
ATOM 16693 O O . ILE A 1 45 ? -7.147 -6.901 3.557 1.00 0.00 37 ILE A O 11
ATOM 16709 N N . ARG A 1 46 ? -9.308 -6.562 3.025 1.00 0.00 38 ARG A N 11
ATOM 16710 C CA . ARG A 1 46 ? -9.674 -7.965 3.161 1.00 0.00 38 ARG A CA 11
ATOM 16711 C C . ARG A 1 46 ? -9.167 -8.795 1.993 1.00 0.00 38 ARG A C 11
ATOM 16712 O O . ARG A 1 46 ? -9.272 -8.396 0.833 1.00 0.00 38 ARG A O 11
ATOM 16733 N N . ILE A 1 47 ? -8.631 -9.963 2.322 1.00 0.00 39 ILE A N 11
ATOM 16734 C CA . ILE A 1 47 ? -8.115 -10.881 1.322 1.00 0.00 39 ILE A CA 11
ATOM 16735 C C . ILE A 1 47 ? -8.765 -12.241 1.492 1.00 0.00 39 ILE A C 11
ATOM 16736 O O . ILE A 1 47 ? -8.644 -12.860 2.543 1.00 0.00 39 ILE A O 11
ATOM 16752 N N . GLN A 1 48 ? -9.452 -12.712 0.471 1.00 0.00 40 GLN A N 11
ATOM 16753 C CA . GLN A 1 48 ? -10.097 -14.001 0.581 1.00 0.00 40 GLN A CA 11
ATOM 16754 C C . GLN A 1 48 ? -9.189 -15.100 0.045 1.00 0.00 40 GLN A C 11
ATOM 16755 O O . GLN A 1 48 ? -9.353 -15.567 -1.080 1.00 0.00 40 GLN A O 11
ATOM 16769 N N . LEU A 1 49 ? -8.229 -15.511 0.872 1.00 0.00 41 LEU A N 11
ATOM 16770 C CA . LEU A 1 49 ? -7.298 -16.564 0.484 1.00 0.00 41 LEU A CA 11
ATOM 16771 C C . LEU A 1 49 ? -6.699 -17.249 1.725 1.00 0.00 41 LEU A C 11
ATOM 16772 O O . LEU A 1 49 ? -5.979 -16.606 2.489 1.00 0.00 41 LEU A O 11
ATOM 16788 N N . PRO A 1 50 ? -6.946 -18.528 1.941 1.00 0.00 42 PRO A N 11
ATOM 16789 C CA . PRO A 1 50 ? -6.377 -19.262 3.117 1.00 0.00 42 PRO A CA 11
ATOM 16790 C C . PRO A 1 50 ? -4.865 -19.081 3.258 1.00 0.00 42 PRO A C 11
ATOM 16791 O O . PRO A 1 50 ? -4.339 -19.053 4.370 1.00 0.00 42 PRO A O 11
ATOM 16802 N N . VAL A 1 51 ? -4.167 -18.978 2.135 1.00 0.00 43 VAL A N 11
ATOM 16803 C CA . VAL A 1 51 ? -2.718 -18.826 2.171 1.00 0.00 43 VAL A CA 11
ATOM 16804 C C . VAL A 1 51 ? -2.294 -17.506 2.820 1.00 0.00 43 VAL A C 11
ATOM 16805 O O . VAL A 1 51 ? -1.213 -17.426 3.413 1.00 0.00 43 VAL A O 11
ATOM 16818 N N . VAL A 1 52 ? -3.126 -16.471 2.724 1.00 0.00 44 VAL A N 11
ATOM 16819 C CA . VAL A 1 52 ? -2.768 -15.195 3.331 1.00 0.00 44 VAL A CA 11
ATOM 16820 C C . VAL A 1 52 ? -3.024 -15.265 4.820 1.00 0.00 44 VAL A C 11
ATOM 16821 O O . VAL A 1 52 ? -3.660 -16.196 5.290 1.00 0.00 44 VAL A O 11
ATOM 16834 N N . SER A 1 53 ? -2.509 -14.295 5.559 1.00 0.00 45 SER A N 11
ATOM 16835 C CA . SER A 1 53 ? -2.682 -14.284 7.009 1.00 0.00 45 SER A CA 11
ATOM 16836 C C . SER A 1 53 ? -3.591 -13.140 7.459 1.00 0.00 45 SER A C 11
ATOM 16837 O O . SER A 1 53 ? -3.666 -12.102 6.802 1.00 0.00 45 SER A O 11
ATOM 16845 N N . LYS A 1 54 ? -4.274 -13.337 8.588 1.00 0.00 46 LYS A N 11
ATOM 16846 C CA . LYS A 1 54 ? -5.173 -12.310 9.118 1.00 0.00 46 LYS A CA 11
ATOM 16847 C C . LYS A 1 54 ? -4.383 -11.030 9.381 1.00 0.00 46 LYS A C 11
ATOM 16848 O O . LYS A 1 54 ? -4.824 -9.927 9.043 1.00 0.00 46 LYS A O 11
ATOM 16867 N N . GLN A 1 55 ? -3.195 -11.199 9.943 1.00 0.00 47 GLN A N 11
ATOM 16868 C CA . GLN A 1 55 ? -2.302 -10.075 10.201 1.00 0.00 47 GLN A CA 11
ATOM 16869 C C . GLN A 1 55 ? -1.116 -10.230 9.263 1.00 0.00 47 GLN A C 11
ATOM 16870 O O . GLN A 1 55 ? 0.018 -10.409 9.705 1.00 0.00 47 GLN A O 11
ATOM 16884 N N . HIS A 1 56 ? -1.396 -10.229 7.961 1.00 0.00 48 HIS A N 11
ATOM 16885 C CA . HIS A 1 56 ? -0.347 -10.440 6.974 1.00 0.00 48 HIS A CA 11
ATOM 16886 C C . HIS A 1 56 ? 0.591 -9.244 6.885 1.00 0.00 48 HIS A C 11
ATOM 16887 O O . HIS A 1 56 ? 1.757 -9.333 7.263 1.00 0.00 48 HIS A O 11
ATOM 16902 N N . CYS A 1 57 ? 0.083 -8.125 6.390 1.00 0.00 49 CYS A N 11
ATOM 16903 C CA . CYS A 1 57 ? 0.898 -6.926 6.274 1.00 0.00 49 CYS A CA 11
ATOM 16904 C C . CYS A 1 57 ? 0.064 -5.703 6.602 1.00 0.00 49 CYS A C 11
ATOM 16905 O O . CYS A 1 57 ? -1.162 -5.772 6.624 1.00 0.00 49 CYS A O 11
ATOM 16913 N N . LYS A 1 58 ? 0.728 -4.592 6.887 1.00 0.00 50 LYS A N 11
ATOM 16914 C CA . LYS A 1 58 ? 0.007 -3.377 7.243 1.00 0.00 50 LYS A CA 11
ATOM 16915 C C . LYS A 1 58 ? 0.649 -2.135 6.657 1.00 0.00 50 LYS A C 11
ATOM 16916 O O . LYS A 1 58 ? 1.850 -1.910 6.803 1.00 0.00 50 LYS A O 11
ATOM 16935 N N . ILE A 1 59 ? -0.170 -1.305 6.028 1.00 0.00 51 ILE A N 11
ATOM 16936 C CA . ILE A 1 59 ? 0.326 -0.066 5.470 1.00 0.00 51 ILE A CA 11
ATOM 16937 C C . ILE A 1 59 ? -0.082 1.100 6.351 1.00 0.00 51 ILE A C 11
ATOM 16938 O O . ILE A 1 59 ? -1.265 1.400 6.515 1.00 0.00 51 ILE A O 11
ATOM 16954 N N . GLU A 1 60 ? 0.920 1.751 6.918 1.00 0.00 52 GLU A N 11
ATOM 16955 C CA . GLU A 1 60 ? 0.696 2.891 7.786 1.00 0.00 52 GLU A CA 11
ATOM 16956 C C . GLU A 1 60 ? 0.869 4.171 6.989 1.00 0.00 52 GLU A C 11
ATOM 16957 O O . GLU A 1 60 ? 1.781 4.277 6.168 1.00 0.00 52 GLU A O 11
ATOM 16969 N N . ILE A 1 61 ? -0.014 5.131 7.210 1.00 0.00 53 ILE A N 11
ATOM 16970 C CA . ILE A 1 61 ? 0.055 6.373 6.483 1.00 0.00 53 ILE A CA 11
ATOM 16971 C C . ILE A 1 61 ? 0.637 7.485 7.352 1.00 0.00 53 ILE A C 11
ATOM 16972 O O . ILE A 1 61 ? 0.211 7.700 8.485 1.00 0.00 53 ILE A O 11
ATOM 16988 N N . HIS A 1 62 ? 1.618 8.195 6.803 1.00 0.00 54 HIS A N 11
ATOM 16989 C CA . HIS A 1 62 ? 2.254 9.290 7.522 1.00 0.00 54 HIS A CA 11
ATOM 16990 C C . HIS A 1 62 ? 1.834 10.618 6.900 1.00 0.00 54 HIS A C 11
ATOM 16991 O O . HIS A 1 62 ? 1.098 10.634 5.911 1.00 0.00 54 HIS A O 11
ATOM 17006 N N . GLU A 1 63 ? 2.279 11.727 7.487 1.00 0.00 55 GLU A N 11
ATOM 17007 C CA . GLU A 1 63 ? 1.910 13.045 6.975 1.00 0.00 55 GLU A CA 11
ATOM 17008 C C . GLU A 1 63 ? 1.807 13.013 5.453 1.00 0.00 55 GLU A C 11
ATOM 17009 O O . GLU A 1 63 ? 0.792 13.423 4.886 1.00 0.00 55 GLU A O 11
ATOM 17021 N N . GLN A 1 64 ? 2.851 12.516 4.795 1.00 0.00 56 GLN A N 11
ATOM 17022 C CA . GLN A 1 64 ? 2.844 12.434 3.338 1.00 0.00 56 GLN A CA 11
ATOM 17023 C C . GLN A 1 64 ? 3.592 11.196 2.836 1.00 0.00 56 GLN A C 11
ATOM 17024 O O . GLN A 1 64 ? 4.259 11.252 1.805 1.00 0.00 56 GLN A O 11
ATOM 17038 N N . GLU A 1 65 ? 3.486 10.083 3.560 1.00 0.00 57 GLU A N 11
ATOM 17039 C CA . GLU A 1 65 ? 4.171 8.858 3.144 1.00 0.00 57 GLU A CA 11
ATOM 17040 C C . GLU A 1 65 ? 3.426 7.612 3.647 1.00 0.00 57 GLU A C 11
ATOM 17041 O O . GLU A 1 65 ? 2.810 7.639 4.713 1.00 0.00 57 GLU A O 11
ATOM 17053 N N . ALA A 1 66 ? 3.510 6.512 2.891 1.00 0.00 58 ALA A N 11
ATOM 17054 C CA . ALA A 1 66 ? 2.864 5.260 3.295 1.00 0.00 58 ALA A CA 11
ATOM 17055 C C . ALA A 1 66 ? 3.948 4.263 3.695 1.00 0.00 58 ALA A C 11
ATOM 17056 O O . ALA A 1 66 ? 4.955 4.131 3.001 1.00 0.00 58 ALA A O 11
ATOM 17063 N N . ILE A 1 67 ? 3.769 3.582 4.824 1.00 0.00 59 ILE A N 11
ATOM 17064 C CA . ILE A 1 67 ? 4.787 2.640 5.280 1.00 0.00 59 ILE A CA 11
ATOM 17065 C C . ILE A 1 67 ? 4.219 1.240 5.482 1.00 0.00 59 ILE A C 11
ATOM 17066 O O . ILE A 1 67 ? 3.194 1.066 6.136 1.00 0.00 59 ILE A O 11
ATOM 17082 N N . LEU A 1 68 ? 4.898 0.246 4.919 1.00 0.00 60 LEU A N 11
ATOM 17083 C CA . LEU A 1 68 ? 4.448 -1.137 5.042 1.00 0.00 60 LEU A CA 11
ATOM 17084 C C . LEU A 1 68 ? 4.965 -1.767 6.327 1.00 0.00 60 LEU A C 11
ATOM 17085 O O . LEU A 1 68 ? 6.114 -1.568 6.721 1.00 0.00 60 LEU A O 11
ATOM 17101 N N . HIS A 1 69 ? 4.097 -2.529 6.978 1.00 0.00 61 HIS A N 11
ATOM 17102 C CA . HIS A 1 69 ? 4.446 -3.190 8.221 1.00 0.00 61 HIS A CA 11
ATOM 17103 C C . HIS A 1 69 ? 4.162 -4.684 8.115 1.00 0.00 61 HIS A C 11
ATOM 17104 O O . HIS A 1 69 ? 3.135 -5.175 8.586 1.00 0.00 61 HIS A O 11
ATOM 17119 N N . ASN A 1 70 ? 5.079 -5.391 7.471 1.00 0.00 62 ASN A N 11
ATOM 17120 C CA . ASN A 1 70 ? 4.940 -6.827 7.276 1.00 0.00 62 ASN A CA 11
ATOM 17121 C C . ASN A 1 70 ? 5.133 -7.597 8.578 1.00 0.00 62 ASN A C 11
ATOM 17122 O O . ASN A 1 70 ? 6.173 -7.490 9.225 1.00 0.00 62 ASN A O 11
ATOM 17133 N N . PHE A 1 71 ? 4.130 -8.388 8.946 1.00 0.00 63 PHE A N 11
ATOM 17134 C CA . PHE A 1 71 ? 4.212 -9.190 10.166 1.00 0.00 63 PHE A CA 11
ATOM 17135 C C . PHE A 1 71 ? 4.613 -10.620 9.828 1.00 0.00 63 PHE A C 11
ATOM 17136 O O . PHE A 1 71 ? 5.230 -11.319 10.631 1.00 0.00 63 PHE A O 11
ATOM 17153 N N . SER A 1 72 ? 4.225 -11.052 8.634 1.00 0.00 64 SER A N 11
ATOM 17154 C CA . SER A 1 72 ? 4.505 -12.404 8.183 1.00 0.00 64 SER A CA 11
ATOM 17155 C C . SER A 1 72 ? 6.004 -12.672 8.109 1.00 0.00 64 SER A C 11
ATOM 17156 O O . SER A 1 72 ? 6.797 -11.768 7.842 1.00 0.00 64 SER A O 11
ATOM 17164 N N . SER A 1 73 ? 6.381 -13.926 8.338 1.00 0.00 65 SER A N 11
ATOM 17165 C CA . SER A 1 73 ? 7.782 -14.324 8.283 1.00 0.00 65 SER A CA 11
ATOM 17166 C C . SER A 1 73 ? 7.987 -15.342 7.166 1.00 0.00 65 SER A C 11
ATOM 17167 O O . SER A 1 73 ? 8.774 -15.116 6.248 1.00 0.00 65 SER A O 11
ATOM 17175 N N . THR A 1 74 ? 7.266 -16.464 7.249 1.00 0.00 66 THR A N 11
ATOM 17176 C CA . THR A 1 74 ? 7.377 -17.505 6.227 1.00 0.00 66 THR A CA 11
ATOM 17177 C C . THR A 1 74 ? 6.932 -16.970 4.872 1.00 0.00 66 THR A C 11
ATOM 17178 O O . THR A 1 74 ? 7.633 -17.122 3.874 1.00 0.00 66 THR A O 11
ATOM 17189 N N . ASN A 1 75 ? 5.769 -16.327 4.850 1.00 0.00 67 ASN A N 11
ATOM 17190 C CA . ASN A 1 75 ? 5.251 -15.753 3.616 1.00 0.00 67 ASN A CA 11
ATOM 17191 C C . ASN A 1 75 ? 5.247 -14.236 3.734 1.00 0.00 67 ASN A C 11
ATOM 17192 O O . ASN A 1 75 ? 4.221 -13.635 4.056 1.00 0.00 67 ASN A O 11
ATOM 17203 N N . PRO A 1 76 ? 6.373 -13.600 3.505 1.00 0.00 68 PRO A N 11
ATOM 17204 C CA . PRO A 1 76 ? 6.487 -12.122 3.620 1.00 0.00 68 PRO A CA 11
ATOM 17205 C C . PRO A 1 76 ? 5.880 -11.399 2.427 1.00 0.00 68 PRO A C 11
ATOM 17206 O O . PRO A 1 76 ? 5.932 -11.892 1.299 1.00 0.00 68 PRO A O 11
ATOM 17217 N N . THR A 1 77 ? 5.338 -10.216 2.678 1.00 0.00 69 THR A N 11
ATOM 17218 C CA . THR A 1 77 ? 4.761 -9.421 1.610 1.00 0.00 69 THR A CA 11
ATOM 17219 C C . THR A 1 77 ? 5.902 -9.006 0.686 1.00 0.00 69 THR A C 11
ATOM 17220 O O . THR A 1 77 ? 7.059 -8.989 1.102 1.00 0.00 69 THR A O 11
ATOM 17231 N N . GLN A 1 78 ? 5.595 -8.730 -0.570 1.00 0.00 70 GLN A N 11
ATOM 17232 C CA . GLN A 1 78 ? 6.640 -8.386 -1.530 1.00 0.00 70 GLN A CA 11
ATOM 17233 C C . GLN A 1 78 ? 6.366 -7.057 -2.213 1.00 0.00 70 GLN A C 11
ATOM 17234 O O . GLN A 1 78 ? 5.216 -6.630 -2.347 1.00 0.00 70 GLN A O 11
ATOM 17248 N N . VAL A 1 79 ? 7.440 -6.402 -2.648 1.00 0.00 71 VAL A N 11
ATOM 17249 C CA . VAL A 1 79 ? 7.316 -5.112 -3.322 1.00 0.00 71 VAL A CA 11
ATOM 17250 C C . VAL A 1 79 ? 8.100 -5.100 -4.632 1.00 0.00 71 VAL A C 11
ATOM 17251 O O . VAL A 1 79 ? 9.296 -5.397 -4.658 1.00 0.00 71 VAL A O 11
ATOM 17264 N N . ASN A 1 80 ? 7.418 -4.752 -5.716 1.00 0.00 72 ASN A N 11
ATOM 17265 C CA . ASN A 1 80 ? 8.052 -4.696 -7.031 1.00 0.00 72 ASN A CA 11
ATOM 17266 C C . ASN A 1 80 ? 8.851 -5.968 -7.300 1.00 0.00 72 ASN A C 11
ATOM 17267 O O . ASN A 1 80 ? 9.878 -5.932 -7.977 1.00 0.00 72 ASN A O 11
ATOM 17278 N N . GLY A 1 81 ? 8.381 -7.091 -6.761 1.00 0.00 73 GLY A N 11
ATOM 17279 C CA . GLY A 1 81 ? 9.072 -8.363 -6.950 1.00 0.00 73 GLY A CA 11
ATOM 17280 C C . GLY A 1 81 ? 10.155 -8.554 -5.893 1.00 0.00 73 GLY A C 11
ATOM 17281 O O . GLY A 1 81 ? 10.906 -9.526 -5.927 1.00 0.00 73 GLY A O 11
ATOM 17285 N N . SER A 1 82 ? 10.227 -7.617 -4.954 1.00 0.00 74 SER A N 11
ATOM 17286 C CA . SER A 1 82 ? 11.223 -7.695 -3.894 1.00 0.00 74 SER A CA 11
ATOM 17287 C C . SER A 1 82 ? 10.667 -8.449 -2.688 1.00 0.00 74 SER A C 11
ATOM 17288 O O . SER A 1 82 ? 9.484 -8.779 -2.645 1.00 0.00 74 SER A O 11
ATOM 17296 N N . VAL A 1 83 ? 11.523 -8.694 -1.697 1.00 0.00 75 VAL A N 11
ATOM 17297 C CA . VAL A 1 83 ? 11.090 -9.382 -0.482 1.00 0.00 75 VAL A CA 11
ATOM 17298 C C . VAL A 1 83 ? 11.176 -8.431 0.690 1.00 0.00 75 VAL A C 11
ATOM 17299 O O . VAL A 1 83 ? 12.084 -7.604 0.773 1.00 0.00 75 VAL A O 11
ATOM 17312 N N . ILE A 1 84 ? 10.193 -8.514 1.558 1.00 0.00 76 ILE A N 11
ATOM 17313 C CA . ILE A 1 84 ? 10.120 -7.615 2.700 1.00 0.00 76 ILE A CA 11
ATOM 17314 C C . ILE A 1 84 ? 10.345 -8.345 4.028 1.00 0.00 76 ILE A C 11
ATOM 17315 O O . ILE A 1 84 ? 9.392 -8.801 4.660 1.00 0.00 76 ILE A O 11
ATOM 17331 N N . ASP A 1 85 ? 11.599 -8.426 4.465 1.00 0.00 77 ASP A N 11
ATOM 17332 C CA . ASP A 1 85 ? 11.915 -9.074 5.736 1.00 0.00 77 ASP A CA 11
ATOM 17333 C C . ASP A 1 85 ? 11.318 -8.285 6.904 1.00 0.00 77 ASP A C 11
ATOM 17334 O O . ASP A 1 85 ? 10.727 -8.855 7.820 1.00 0.00 77 ASP A O 11
ATOM 17343 N N . GLU A 1 86 ? 11.485 -6.964 6.844 1.00 0.00 78 GLU A N 11
ATOM 17344 C CA . GLU A 1 86 ? 10.976 -6.072 7.884 1.00 0.00 78 GLU A CA 11
ATOM 17345 C C . GLU A 1 86 ? 10.238 -4.898 7.239 1.00 0.00 78 GLU A C 11
ATOM 17346 O O . GLU A 1 86 ? 10.240 -4.765 6.015 1.00 0.00 78 GLU A O 11
ATOM 17358 N N . PRO A 1 87 ? 9.611 -4.054 8.019 1.00 0.00 79 PRO A N 11
ATOM 17359 C CA . PRO A 1 87 ? 8.857 -2.879 7.481 1.00 0.00 79 PRO A CA 11
ATOM 17360 C C . PRO A 1 87 ? 9.744 -2.005 6.604 1.00 0.00 79 PRO A C 11
ATOM 17361 O O . PRO A 1 87 ? 10.927 -1.818 6.891 1.00 0.00 79 PRO A O 11
ATOM 17372 N N . VAL A 1 88 ? 9.175 -1.493 5.515 1.00 0.00 80 VAL A N 11
ATOM 17373 C CA . VAL A 1 88 ? 9.934 -0.660 4.581 1.00 0.00 80 VAL A CA 11
ATOM 17374 C C . VAL A 1 88 ? 9.114 0.528 4.082 1.00 0.00 80 VAL A C 11
ATOM 17375 O O . VAL A 1 88 ? 7.889 0.552 4.204 1.00 0.00 80 VAL A O 11
ATOM 17388 N N . ARG A 1 89 ? 9.811 1.495 3.501 1.00 0.00 81 ARG A N 11
ATOM 17389 C CA . ARG A 1 89 ? 9.167 2.687 2.956 1.00 0.00 81 ARG A CA 11
ATOM 17390 C C . ARG A 1 89 ? 8.775 2.449 1.500 1.00 0.00 81 ARG A C 11
ATOM 17391 O O . ARG A 1 89 ? 9.468 1.740 0.771 1.00 0.00 81 ARG A O 11
ATOM 17412 N N . LEU A 1 90 ? 7.656 3.029 1.084 1.00 0.00 82 LEU A N 11
ATOM 17413 C CA . LEU A 1 90 ? 7.189 2.853 -0.286 1.00 0.00 82 LEU A CA 11
ATOM 17414 C C . LEU A 1 90 ? 7.146 4.189 -1.018 1.00 0.00 82 LEU A C 11
ATOM 17415 O O . LEU A 1 90 ? 6.916 5.239 -0.413 1.00 0.00 82 LEU A O 11
ATOM 17431 N N . LYS A 1 91 ? 7.352 4.132 -2.325 1.00 0.00 83 LYS A N 11
ATOM 17432 C CA . LYS A 1 91 ? 7.319 5.325 -3.159 1.00 0.00 83 LYS A CA 11
ATOM 17433 C C . LYS A 1 91 ? 6.067 5.288 -4.023 1.00 0.00 83 LYS A C 11
ATOM 17434 O O . LYS A 1 91 ? 5.508 4.222 -4.264 1.00 0.00 83 LYS A O 11
ATOM 17453 N N . HIS A 1 92 ? 5.608 6.441 -4.478 1.00 0.00 84 HIS A N 11
ATOM 17454 C CA . HIS A 1 92 ? 4.409 6.483 -5.303 1.00 0.00 84 HIS A CA 11
ATOM 17455 C C . HIS A 1 92 ? 4.522 5.481 -6.453 1.00 0.00 84 HIS A C 11
ATOM 17456 O O . HIS A 1 92 ? 5.596 5.310 -7.034 1.00 0.00 84 HIS A O 11
ATOM 17471 N N . GLY A 1 93 ? 3.407 4.838 -6.785 1.00 0.00 85 GLY A N 11
ATOM 17472 C CA . GLY A 1 93 ? 3.377 3.872 -7.885 1.00 0.00 85 GLY A CA 11
ATOM 17473 C C . GLY A 1 93 ? 3.907 2.499 -7.473 1.00 0.00 85 GLY A C 11
ATOM 17474 O O . GLY A 1 93 ? 3.895 1.560 -8.273 1.00 0.00 85 GLY A O 11
ATOM 17478 N N . ASP A 1 94 ? 4.374 2.382 -6.239 1.00 0.00 86 ASP A N 11
ATOM 17479 C CA . ASP A 1 94 ? 4.912 1.113 -5.750 1.00 0.00 86 ASP A CA 11
ATOM 17480 C C . ASP A 1 94 ? 3.819 0.044 -5.676 1.00 0.00 86 ASP A C 11
ATOM 17481 O O . ASP A 1 94 ? 2.684 0.334 -5.302 1.00 0.00 86 ASP A O 11
ATOM 17490 N N . VAL A 1 95 ? 4.163 -1.193 -6.035 1.00 0.00 87 VAL A N 11
ATOM 17491 C CA . VAL A 1 95 ? 3.192 -2.282 -6.001 1.00 0.00 87 VAL A CA 11
ATOM 17492 C C . VAL A 1 95 ? 3.554 -3.303 -4.929 1.00 0.00 87 VAL A C 11
ATOM 17493 O O . VAL A 1 95 ? 4.686 -3.791 -4.874 1.00 0.00 87 VAL A O 11
ATOM 17506 N N . ILE A 1 96 ? 2.583 -3.628 -4.081 1.00 0.00 88 ILE A N 11
ATOM 17507 C CA . ILE A 1 96 ? 2.806 -4.596 -3.014 1.00 0.00 88 ILE A CA 11
ATOM 17508 C C . ILE A 1 96 ? 2.156 -5.912 -3.375 1.00 0.00 88 ILE A C 11
ATOM 17509 O O . ILE A 1 96 ? 0.988 -5.953 -3.756 1.00 0.00 88 ILE A O 11
ATOM 17525 N N . THR A 1 97 ? 2.915 -6.982 -3.253 1.00 0.00 89 THR A N 11
ATOM 17526 C CA . THR A 1 97 ? 2.396 -8.298 -3.574 1.00 0.00 89 THR A CA 11
ATOM 17527 C C . THR A 1 97 ? 2.452 -9.219 -2.366 1.00 0.00 89 THR A C 11
ATOM 17528 O O . THR A 1 97 ? 3.519 -9.459 -1.798 1.00 0.00 89 THR A O 11
ATOM 17539 N N . ILE A 1 98 ? 1.291 -9.757 -1.993 1.00 0.00 90 ILE A N 11
ATOM 17540 C CA . ILE A 1 98 ? 1.215 -10.685 -0.877 1.00 0.00 90 ILE A CA 11
ATOM 17541 C C . ILE A 1 98 ? 1.663 -12.044 -1.389 1.00 0.00 90 ILE A C 11
ATOM 17542 O O . ILE A 1 98 ? 2.534 -12.120 -2.255 1.00 0.00 90 ILE A O 11
ATOM 17558 N N . ILE A 1 99 ? 1.077 -13.107 -0.877 1.00 0.00 91 ILE A N 11
ATOM 17559 C CA . ILE A 1 99 ? 1.458 -14.432 -1.338 1.00 0.00 91 ILE A CA 11
ATOM 17560 C C . ILE A 1 99 ? 1.136 -14.618 -2.828 1.00 0.00 91 ILE A C 11
ATOM 17561 O O . ILE A 1 99 ? 1.960 -15.149 -3.568 1.00 0.00 91 ILE A O 11
ATOM 17577 N N . ASP A 1 100 ? -0.050 -14.189 -3.282 1.00 0.00 92 ASP A N 11
ATOM 17578 C CA . ASP A 1 100 ? -0.389 -14.351 -4.703 1.00 0.00 92 ASP A CA 11
ATOM 17579 C C . ASP A 1 100 ? -1.239 -13.200 -5.252 1.00 0.00 92 ASP A C 11
ATOM 17580 O O . ASP A 1 100 ? -1.731 -13.281 -6.378 1.00 0.00 92 ASP A O 11
ATOM 17589 N N . ARG A 1 101 ? -1.418 -12.140 -4.477 1.00 0.00 93 ARG A N 11
ATOM 17590 C CA . ARG A 1 101 ? -2.217 -11.005 -4.936 1.00 0.00 93 ARG A CA 11
ATOM 17591 C C . ARG A 1 101 ? -1.394 -9.723 -4.928 1.00 0.00 93 ARG A C 11
ATOM 17592 O O . ARG A 1 101 ? -0.453 -9.581 -4.147 1.00 0.00 93 ARG A O 11
ATOM 17613 N N . SER A 1 102 ? -1.743 -8.803 -5.825 1.00 0.00 94 SER A N 11
ATOM 17614 C CA . SER A 1 102 ? -1.010 -7.544 -5.932 1.00 0.00 94 SER A CA 11
ATOM 17615 C C . SER A 1 102 ? -1.845 -6.337 -5.508 1.00 0.00 94 SER A C 11
ATOM 17616 O O . SER A 1 102 ? -3.046 -6.269 -5.765 1.00 0.00 94 SER A O 11
ATOM 17624 N N . PHE A 1 103 ? -1.164 -5.381 -4.886 1.00 0.00 95 PHE A N 11
ATOM 17625 C CA . PHE A 1 103 ? -1.790 -4.139 -4.442 1.00 0.00 95 PHE A CA 11
ATOM 17626 C C . PHE A 1 103 ? -0.924 -2.955 -4.857 1.00 0.00 95 PHE A C 11
ATOM 17627 O O . PHE A 1 103 ? 0.304 -3.064 -4.898 1.00 0.00 95 PHE A O 11
ATOM 17644 N N . ARG A 1 104 ? -1.558 -1.835 -5.188 1.00 0.00 96 ARG A N 11
ATOM 17645 C CA . ARG A 1 104 ? -0.814 -0.660 -5.627 1.00 0.00 96 ARG A CA 11
ATOM 17646 C C . ARG A 1 104 ? -0.994 0.516 -4.665 1.00 0.00 96 ARG A C 11
ATOM 17647 O O . ARG A 1 104 ? -2.110 0.803 -4.238 1.00 0.00 96 ARG A O 11
ATOM 17668 N N . TYR A 1 105 ? 0.104 1.219 -4.359 1.00 0.00 97 TYR A N 11
ATOM 17669 C CA . TYR A 1 105 ? 0.029 2.397 -3.485 1.00 0.00 97 TYR A CA 11
ATOM 17670 C C . TYR A 1 105 ? 0.210 3.638 -4.340 1.00 0.00 97 TYR A C 11
ATOM 17671 O O . TYR A 1 105 ? 1.326 3.982 -4.727 1.00 0.00 97 TYR A O 11
ATOM 17689 N N . GLU A 1 106 ? -0.903 4.293 -4.659 1.00 0.00 98 GLU A N 11
ATOM 17690 C CA . GLU A 1 106 ? -0.863 5.487 -5.502 1.00 0.00 98 GLU A CA 11
ATOM 17691 C C . GLU A 1 106 ? -1.379 6.703 -4.753 1.00 0.00 98 GLU A C 11
ATOM 17692 O O . GLU A 1 106 ? -2.457 6.682 -4.157 1.00 0.00 98 GLU A O 11
ATOM 17704 N N . ASN A 1 107 ? -0.594 7.768 -4.796 1.00 0.00 99 ASN A N 11
ATOM 17705 C CA . ASN A 1 107 ? -0.957 9.010 -4.131 1.00 0.00 99 ASN A CA 11
ATOM 17706 C C . ASN A 1 107 ? -1.117 10.120 -5.157 1.00 0.00 99 ASN A C 11
ATOM 17707 O O . ASN A 1 107 ? -0.142 10.757 -5.552 1.00 0.00 99 ASN A O 11
ATOM 17718 N N . GLU A 1 108 ? -2.352 10.350 -5.591 1.00 0.00 100 GLU A N 11
ATOM 17719 C CA . GLU A 1 108 ? -2.604 11.388 -6.580 1.00 0.00 100 GLU A CA 11
ATOM 17720 C C . GLU A 1 108 ? -2.277 12.757 -5.995 1.00 0.00 100 GLU A C 11
ATOM 17721 O O . GLU A 1 108 ? -2.689 13.087 -4.880 1.00 0.00 100 GLU A O 11
ATOM 17733 N N . MET A 1 9 ? -9.589 20.251 -1.555 1.00 0.00 1 MET A N 12
ATOM 17734 C CA . MET A 1 9 ? -8.152 20.576 -1.334 1.00 0.00 1 MET A CA 12
ATOM 17735 C C . MET A 1 9 ? -7.563 19.609 -0.306 1.00 0.00 1 MET A C 12
ATOM 17736 O O . MET A 1 9 ? -6.642 19.958 0.432 1.00 0.00 1 MET A O 12
ATOM 17750 N N . TRP A 1 10 ? -8.097 18.387 -0.274 1.00 0.00 2 TRP A N 12
ATOM 17751 C CA . TRP A 1 10 ? -7.610 17.370 0.659 1.00 0.00 2 TRP A CA 12
ATOM 17752 C C . TRP A 1 10 ? -6.627 16.437 -0.060 1.00 0.00 2 TRP A C 12
ATOM 17753 O O . TRP A 1 10 ? -6.592 16.412 -1.290 1.00 0.00 2 TRP A O 12
ATOM 17774 N N . PRO A 1 11 ? -5.846 15.659 0.662 1.00 0.00 3 PRO A N 12
ATOM 17775 C CA . PRO A 1 11 ? -4.877 14.708 0.033 1.00 0.00 3 PRO A CA 12
ATOM 17776 C C . PRO A 1 11 ? -5.584 13.695 -0.862 1.00 0.00 3 PRO A C 12
ATOM 17777 O O . PRO A 1 11 ? -6.708 13.284 -0.579 1.00 0.00 3 PRO A O 12
ATOM 17788 N N . THR A 1 12 ? -4.921 13.301 -1.945 1.00 0.00 4 THR A N 12
ATOM 17789 C CA . THR A 1 12 ? -5.503 12.341 -2.874 1.00 0.00 4 THR A CA 12
ATOM 17790 C C . THR A 1 12 ? -4.656 11.078 -2.962 1.00 0.00 4 THR A C 12
ATOM 17791 O O . THR A 1 12 ? -3.699 11.016 -3.731 1.00 0.00 4 THR A O 12
ATOM 17802 N N . ARG A 1 13 ? -5.017 10.071 -2.181 1.00 0.00 5 ARG A N 12
ATOM 17803 C CA . ARG A 1 13 ? -4.285 8.812 -2.192 1.00 0.00 5 ARG A CA 12
ATOM 17804 C C . ARG A 1 13 ? -5.265 7.643 -2.283 1.00 0.00 5 ARG A C 12
ATOM 17805 O O . ARG A 1 13 ? -6.305 7.650 -1.628 1.00 0.00 5 ARG A O 12
ATOM 17826 N N . ARG A 1 14 ? -4.941 6.645 -3.099 1.00 0.00 6 ARG A N 12
ATOM 17827 C CA . ARG A 1 14 ? -5.826 5.492 -3.252 1.00 0.00 6 ARG A CA 12
ATOM 17828 C C . ARG A 1 14 ? -5.036 4.218 -3.546 1.00 0.00 6 ARG A C 12
ATOM 17829 O O . ARG A 1 14 ? -3.943 4.268 -4.112 1.00 0.00 6 ARG A O 12
ATOM 17850 N N . LEU A 1 15 ? -5.609 3.077 -3.166 1.00 0.00 7 LEU A N 12
ATOM 17851 C CA . LEU A 1 15 ? -4.971 1.791 -3.405 1.00 0.00 7 LEU A CA 12
ATOM 17852 C C . LEU A 1 15 ? -5.793 1.011 -4.427 1.00 0.00 7 LEU A C 12
ATOM 17853 O O . LEU A 1 15 ? -7.013 0.907 -4.297 1.00 0.00 7 LEU A O 12
ATOM 17869 N N . VAL A 1 16 ? -5.130 0.456 -5.430 1.00 0.00 8 VAL A N 12
ATOM 17870 C CA . VAL A 1 16 ? -5.828 -0.317 -6.451 1.00 0.00 8 VAL A CA 12
ATOM 17871 C C . VAL A 1 16 ? -5.467 -1.789 -6.319 1.00 0.00 8 VAL A C 12
ATOM 17872 O O . VAL A 1 16 ? -4.291 -2.139 -6.204 1.00 0.00 8 VAL A O 12
ATOM 17885 N N . THR A 1 17 ? -6.477 -2.648 -6.332 1.00 0.00 9 THR A N 12
ATOM 17886 C CA . THR A 1 17 ? -6.242 -4.077 -6.210 1.00 0.00 9 THR A CA 12
ATOM 17887 C C . THR A 1 17 ? -6.352 -4.747 -7.577 1.00 0.00 9 THR A C 12
ATOM 17888 O O . THR A 1 17 ? -7.419 -4.758 -8.189 1.00 0.00 9 THR A O 12
ATOM 17899 N N . ILE A 1 18 ? -5.244 -5.300 -8.052 1.00 0.00 10 ILE A N 12
ATOM 17900 C CA . ILE A 1 18 ? -5.232 -5.963 -9.351 1.00 0.00 10 ILE A CA 12
ATOM 17901 C C . ILE A 1 18 ? -5.829 -7.361 -9.254 1.00 0.00 10 ILE A C 12
ATOM 17902 O O . ILE A 1 18 ? -5.481 -8.131 -8.359 1.00 0.00 10 ILE A O 12
ATOM 17918 N N . LYS A 1 19 ? -6.715 -7.696 -10.189 1.00 0.00 11 LYS A N 12
ATOM 17919 C CA . LYS A 1 19 ? -7.324 -9.021 -10.188 1.00 0.00 11 LYS A CA 12
ATOM 17920 C C . LYS A 1 19 ? -6.231 -10.073 -10.315 1.00 0.00 11 LYS A C 12
ATOM 17921 O O . LYS A 1 19 ? -5.265 -9.893 -11.058 1.00 0.00 11 LYS A O 12
ATOM 17940 N N . ARG A 1 20 ? -6.389 -11.162 -9.582 1.00 0.00 12 ARG A N 12
ATOM 17941 C CA . ARG A 1 20 ? -5.411 -12.241 -9.606 1.00 0.00 12 ARG A CA 12
ATOM 17942 C C . ARG A 1 20 ? -5.267 -12.813 -11.009 1.00 0.00 12 ARG A C 12
ATOM 17943 O O . ARG A 1 20 ? -4.157 -13.081 -11.467 1.00 0.00 12 ARG A O 12
ATOM 17964 N N . SER A 1 21 ? -6.391 -13.013 -11.682 1.00 0.00 13 SER A N 12
ATOM 17965 C CA . SER A 1 21 ? -6.363 -13.576 -13.024 1.00 0.00 13 SER A CA 12
ATOM 17966 C C . SER A 1 21 ? -6.518 -12.507 -14.097 1.00 0.00 13 SER A C 12
ATOM 17967 O O . SER A 1 21 ? -6.476 -12.819 -15.286 1.00 0.00 13 SER A O 12
ATOM 17975 N N . GLY A 1 22 ? -6.717 -11.257 -13.695 1.00 0.00 14 GLY A N 12
ATOM 17976 C CA . GLY A 1 22 ? -6.895 -10.202 -14.672 1.00 0.00 14 GLY A CA 12
ATOM 17977 C C . GLY A 1 22 ? -6.021 -9.004 -14.379 1.00 0.00 14 GLY A C 12
ATOM 17978 O O . GLY A 1 22 ? -4.859 -9.136 -13.997 1.00 0.00 14 GLY A O 12
ATOM 17982 N N . VAL A 1 23 ? -6.589 -7.835 -14.597 1.00 0.00 15 VAL A N 12
ATOM 17983 C CA . VAL A 1 23 ? -5.867 -6.593 -14.392 1.00 0.00 15 VAL A CA 12
ATOM 17984 C C . VAL A 1 23 ? -6.709 -5.591 -13.623 1.00 0.00 15 VAL A C 12
ATOM 17985 O O . VAL A 1 23 ? -7.933 -5.704 -13.563 1.00 0.00 15 VAL A O 12
ATOM 17998 N N . ASP A 1 24 ? -6.036 -4.612 -13.031 1.00 0.00 16 ASP A N 12
ATOM 17999 C CA . ASP A 1 24 ? -6.719 -3.589 -12.257 1.00 0.00 16 ASP A CA 12
ATOM 18000 C C . ASP A 1 24 ? -7.895 -4.202 -11.504 1.00 0.00 16 ASP A C 12
ATOM 18001 O O . ASP A 1 24 ? -7.847 -5.364 -11.104 1.00 0.00 16 ASP A O 12
ATOM 18010 N N . GLY A 1 25 ? -8.940 -3.414 -11.311 1.00 0.00 17 GLY A N 12
ATOM 18011 C CA . GLY A 1 25 ? -10.119 -3.888 -10.602 1.00 0.00 17 GLY A CA 12
ATOM 18012 C C . GLY A 1 25 ? -10.647 -2.824 -9.644 1.00 0.00 17 GLY A C 12
ATOM 18013 O O . GLY A 1 25 ? -10.345 -1.641 -9.785 1.00 0.00 17 GLY A O 12
ATOM 18017 N N . PRO A 1 26 ? -11.426 -3.235 -8.677 1.00 0.00 18 PRO A N 12
ATOM 18018 C CA . PRO A 1 26 ? -12.020 -2.317 -7.654 1.00 0.00 18 PRO A CA 12
ATOM 18019 C C . PRO A 1 26 ? -10.951 -1.560 -6.873 1.00 0.00 18 PRO A C 12
ATOM 18020 O O . PRO A 1 26 ? -9.890 -2.104 -6.568 1.00 0.00 18 PRO A O 12
ATOM 18031 N N . HIS A 1 27 ? -11.239 -0.308 -6.545 1.00 0.00 19 HIS A N 12
ATOM 18032 C CA . HIS A 1 27 ? -10.288 0.497 -5.793 1.00 0.00 19 HIS A CA 12
ATOM 18033 C C . HIS A 1 27 ? -10.575 0.412 -4.305 1.00 0.00 19 HIS A C 12
ATOM 18034 O O . HIS A 1 27 ? -11.604 -0.120 -3.886 1.00 0.00 19 HIS A O 12
ATOM 18049 N N . PHE A 1 28 ? -9.652 0.938 -3.514 1.00 0.00 20 PHE A N 12
ATOM 18050 C CA . PHE A 1 28 ? -9.801 0.916 -2.073 1.00 0.00 20 PHE A CA 12
ATOM 18051 C C . PHE A 1 28 ? -9.308 2.229 -1.453 1.00 0.00 20 PHE A C 12
ATOM 18052 O O . PHE A 1 28 ? -8.100 2.444 -1.358 1.00 0.00 20 PHE A O 12
ATOM 18069 N N . PRO A 1 29 ? -10.191 3.111 -1.029 1.00 0.00 21 PRO A N 12
ATOM 18070 C CA . PRO A 1 29 ? -9.781 4.411 -0.417 1.00 0.00 21 PRO A CA 12
ATOM 18071 C C . PRO A 1 29 ? -9.215 4.225 0.989 1.00 0.00 21 PRO A C 12
ATOM 18072 O O . PRO A 1 29 ? -9.545 3.255 1.673 1.00 0.00 21 PRO A O 12
ATOM 18083 N N . LEU A 1 30 ? -8.362 5.149 1.420 1.00 0.00 22 LEU A N 12
ATOM 18084 C CA . LEU A 1 30 ? -7.772 5.048 2.752 1.00 0.00 22 LEU A CA 12
ATOM 18085 C C . LEU A 1 30 ? -8.759 5.558 3.795 1.00 0.00 22 LEU A C 12
ATOM 18086 O O . LEU A 1 30 ? -8.617 6.669 4.306 1.00 0.00 22 LEU A O 12
ATOM 18102 N N . SER A 1 31 ? -9.759 4.741 4.102 1.00 0.00 23 SER A N 12
ATOM 18103 C CA . SER A 1 31 ? -10.769 5.123 5.080 1.00 0.00 23 SER A CA 12
ATOM 18104 C C . SER A 1 31 ? -10.134 5.361 6.448 1.00 0.00 23 SER A C 12
ATOM 18105 O O . SER A 1 31 ? -10.496 6.299 7.155 1.00 0.00 23 SER A O 12
ATOM 18113 N N . LEU A 1 32 ? -9.183 4.508 6.810 1.00 0.00 24 LEU A N 12
ATOM 18114 C CA . LEU A 1 32 ? -8.497 4.636 8.094 1.00 0.00 24 LEU A CA 12
ATOM 18115 C C . LEU A 1 32 ? -7.028 5.001 7.883 1.00 0.00 24 LEU A C 12
ATOM 18116 O O . LEU A 1 32 ? -6.447 4.692 6.842 1.00 0.00 24 LEU A O 12
ATOM 18132 N N . SER A 1 33 ? -6.434 5.662 8.875 1.00 0.00 25 SER A N 12
ATOM 18133 C CA . SER A 1 33 ? -5.032 6.070 8.792 1.00 0.00 25 SER A CA 12
ATOM 18134 C C . SER A 1 33 ? -4.118 4.858 8.659 1.00 0.00 25 SER A C 12
ATOM 18135 O O . SER A 1 33 ? -3.003 4.964 8.156 1.00 0.00 25 SER A O 12
ATOM 18143 N N . THR A 1 34 ? -4.586 3.709 9.126 1.00 0.00 26 THR A N 12
ATOM 18144 C CA . THR A 1 34 ? -3.783 2.498 9.059 1.00 0.00 26 THR A CA 12
ATOM 18145 C C . THR A 1 34 ? -4.472 1.411 8.242 1.00 0.00 26 THR A C 12
ATOM 18146 O O . THR A 1 34 ? -5.584 0.999 8.567 1.00 0.00 26 THR A O 12
ATOM 18157 N N . CYS A 1 35 ? -3.802 0.927 7.197 1.00 0.00 27 CYS A N 12
ATOM 18158 C CA . CYS A 1 35 ? -4.377 -0.136 6.378 1.00 0.00 27 CYS A CA 12
ATOM 18159 C C . CYS A 1 35 ? -3.828 -1.498 6.811 1.00 0.00 27 CYS A C 12
ATOM 18160 O O . CYS A 1 35 ? -2.619 -1.678 6.954 1.00 0.00 27 CYS A O 12
ATOM 18168 N N . LEU A 1 36 ? -4.737 -2.446 7.033 1.00 0.00 28 LEU A N 12
ATOM 18169 C CA . LEU A 1 36 ? -4.363 -3.795 7.464 1.00 0.00 28 LEU A CA 12
ATOM 18170 C C . LEU A 1 36 ? -4.805 -4.827 6.420 1.00 0.00 28 LEU A C 12
ATOM 18171 O O . LEU A 1 36 ? -5.927 -4.771 5.911 1.00 0.00 28 LEU A O 12
ATOM 18187 N N . PHE A 1 37 ? -3.903 -5.752 6.093 1.00 0.00 29 PHE A N 12
ATOM 18188 C CA . PHE A 1 37 ? -4.184 -6.785 5.098 1.00 0.00 29 PHE A CA 12
ATOM 18189 C C . PHE A 1 37 ? -4.437 -8.130 5.769 1.00 0.00 29 PHE A C 12
ATOM 18190 O O . PHE A 1 37 ? -3.811 -8.452 6.779 1.00 0.00 29 PHE A O 12
ATOM 18207 N N . GLY A 1 38 ? -5.333 -8.930 5.194 1.00 0.00 30 GLY A N 12
ATOM 18208 C CA . GLY A 1 38 ? -5.609 -10.248 5.751 1.00 0.00 30 GLY A CA 12
ATOM 18209 C C . GLY A 1 38 ? -7.077 -10.643 5.632 1.00 0.00 30 GLY A C 12
ATOM 18210 O O . GLY A 1 38 ? -7.947 -9.807 5.387 1.00 0.00 30 GLY A O 12
ATOM 18214 N N . ARG A 1 39 ? -7.335 -11.933 5.825 1.00 0.00 31 ARG A N 12
ATOM 18215 C CA . ARG A 1 39 ? -8.691 -12.463 5.757 1.00 0.00 31 ARG A CA 12
ATOM 18216 C C . ARG A 1 39 ? -9.551 -11.852 6.854 1.00 0.00 31 ARG A C 12
ATOM 18217 O O . ARG A 1 39 ? -10.701 -11.474 6.624 1.00 0.00 31 ARG A O 12
ATOM 18238 N N . GLY A 1 40 ? -8.979 -11.755 8.048 1.00 0.00 32 GLY A N 12
ATOM 18239 C CA . GLY A 1 40 ? -9.694 -11.190 9.180 1.00 0.00 32 GLY A CA 12
ATOM 18240 C C . GLY A 1 40 ? -10.568 -10.025 8.745 1.00 0.00 32 GLY A C 12
ATOM 18241 O O . GLY A 1 40 ? -10.159 -9.205 7.923 1.00 0.00 32 GLY A O 12
ATOM 18245 N N . ILE A 1 41 ? -11.767 -9.949 9.312 1.00 0.00 33 ILE A N 12
ATOM 18246 C CA . ILE A 1 41 ? -12.684 -8.867 8.984 1.00 0.00 33 ILE A CA 12
ATOM 18247 C C . ILE A 1 41 ? -12.073 -7.546 9.431 1.00 0.00 33 ILE A C 12
ATOM 18248 O O . ILE A 1 41 ? -12.219 -6.520 8.769 1.00 0.00 33 ILE A O 12
ATOM 18264 N N . GLU A 1 42 ? -11.390 -7.591 10.570 1.00 0.00 34 GLU A N 12
ATOM 18265 C CA . GLU A 1 42 ? -10.757 -6.404 11.128 1.00 0.00 34 GLU A CA 12
ATOM 18266 C C . GLU A 1 42 ? -9.761 -5.776 10.146 1.00 0.00 34 GLU A C 12
ATOM 18267 O O . GLU A 1 42 ? -9.312 -4.649 10.349 1.00 0.00 34 GLU A O 12
ATOM 18279 N N . CYS A 1 43 ? -9.407 -6.510 9.091 1.00 0.00 35 CYS A N 12
ATOM 18280 C CA . CYS A 1 43 ? -8.455 -6.005 8.106 1.00 0.00 35 CYS A CA 12
ATOM 18281 C C . CYS A 1 43 ? -9.106 -4.976 7.181 1.00 0.00 35 CYS A C 12
ATOM 18282 O O . CYS A 1 43 ? -10.129 -5.253 6.555 1.00 0.00 35 CYS A O 12
ATOM 18290 N N . ASP A 1 44 ? -8.499 -3.792 7.083 1.00 0.00 36 ASP A N 12
ATOM 18291 C CA . ASP A 1 44 ? -9.031 -2.750 6.210 1.00 0.00 36 ASP A CA 12
ATOM 18292 C C . ASP A 1 44 ? -8.964 -3.236 4.775 1.00 0.00 36 ASP A C 12
ATOM 18293 O O . ASP A 1 44 ? -9.880 -3.015 3.982 1.00 0.00 36 ASP A O 12
ATOM 18302 N N . ILE A 1 45 ? -7.874 -3.923 4.461 1.00 0.00 37 ILE A N 12
ATOM 18303 C CA . ILE A 1 45 ? -7.686 -4.475 3.129 1.00 0.00 37 ILE A CA 12
ATOM 18304 C C . ILE A 1 45 ? -7.924 -5.974 3.212 1.00 0.00 37 ILE A C 12
ATOM 18305 O O . ILE A 1 45 ? -6.989 -6.774 3.252 1.00 0.00 37 ILE A O 12
ATOM 18321 N N . ARG A 1 46 ? -9.198 -6.335 3.282 1.00 0.00 38 ARG A N 12
ATOM 18322 C CA . ARG A 1 46 ? -9.594 -7.727 3.408 1.00 0.00 38 ARG A CA 12
ATOM 18323 C C . ARG A 1 46 ? -9.232 -8.530 2.166 1.00 0.00 38 ARG A C 12
ATOM 18324 O O . ARG A 1 46 ? -9.461 -8.096 1.035 1.00 0.00 38 ARG A O 12
ATOM 18345 N N . ILE A 1 47 ? -8.658 -9.706 2.397 1.00 0.00 39 ILE A N 12
ATOM 18346 C CA . ILE A 1 47 ? -8.252 -10.589 1.311 1.00 0.00 39 ILE A CA 12
ATOM 18347 C C . ILE A 1 47 ? -8.886 -11.963 1.476 1.00 0.00 39 ILE A C 12
ATOM 18348 O O . ILE A 1 47 ? -8.809 -12.561 2.549 1.00 0.00 39 ILE A O 12
ATOM 18364 N N . GLN A 1 48 ? -9.505 -12.467 0.416 1.00 0.00 40 GLN A N 12
ATOM 18365 C CA . GLN A 1 48 ? -10.131 -13.780 0.486 1.00 0.00 40 GLN A CA 12
ATOM 18366 C C . GLN A 1 48 ? -9.212 -14.835 -0.116 1.00 0.00 40 GLN A C 12
ATOM 18367 O O . GLN A 1 48 ? -9.367 -15.224 -1.273 1.00 0.00 40 GLN A O 12
ATOM 18381 N N . LEU A 1 49 ? -8.255 -15.295 0.680 1.00 0.00 41 LEU A N 12
ATOM 18382 C CA . LEU A 1 49 ? -7.313 -16.311 0.228 1.00 0.00 41 LEU A CA 12
ATOM 18383 C C . LEU A 1 49 ? -6.731 -17.064 1.440 1.00 0.00 41 LEU A C 12
ATOM 18384 O O . LEU A 1 49 ? -6.036 -16.461 2.256 1.00 0.00 41 LEU A O 12
ATOM 18400 N N . PRO A 1 50 ? -6.994 -18.349 1.593 1.00 0.00 42 PRO A N 12
ATOM 18401 C CA . PRO A 1 50 ? -6.467 -19.143 2.756 1.00 0.00 42 PRO A CA 12
ATOM 18402 C C . PRO A 1 50 ? -4.961 -18.988 2.985 1.00 0.00 42 PRO A C 12
ATOM 18403 O O . PRO A 1 50 ? -4.496 -19.024 4.124 1.00 0.00 42 PRO A O 12
ATOM 18414 N N . VAL A 1 51 ? -4.204 -18.845 1.907 1.00 0.00 43 VAL A N 12
ATOM 18415 C CA . VAL A 1 51 ? -2.753 -18.715 2.015 1.00 0.00 43 VAL A CA 12
ATOM 18416 C C . VAL A 1 51 ? -2.350 -17.409 2.710 1.00 0.00 43 VAL A C 12
ATOM 18417 O O . VAL A 1 51 ? -1.298 -17.340 3.347 1.00 0.00 43 VAL A O 12
ATOM 18430 N N . VAL A 1 52 ? -3.186 -16.381 2.595 1.00 0.00 44 VAL A N 12
ATOM 18431 C CA . VAL A 1 52 ? -2.891 -15.097 3.232 1.00 0.00 44 VAL A CA 12
ATOM 18432 C C . VAL A 1 52 ? -3.216 -15.153 4.725 1.00 0.00 44 VAL A C 12
ATOM 18433 O O . VAL A 1 52 ? -4.170 -15.810 5.139 1.00 0.00 44 VAL A O 12
ATOM 18446 N N . SER A 1 53 ? -2.400 -14.479 5.529 1.00 0.00 45 SER A N 12
ATOM 18447 C CA . SER A 1 53 ? -2.594 -14.481 6.981 1.00 0.00 45 SER A CA 12
ATOM 18448 C C . SER A 1 53 ? -3.617 -13.429 7.425 1.00 0.00 45 SER A C 12
ATOM 18449 O O . SER A 1 53 ? -3.992 -12.545 6.656 1.00 0.00 45 SER A O 12
ATOM 18457 N N . LYS A 1 54 ? -4.066 -13.540 8.680 1.00 0.00 46 LYS A N 12
ATOM 18458 C CA . LYS A 1 54 ? -5.047 -12.599 9.228 1.00 0.00 46 LYS A CA 12
ATOM 18459 C C . LYS A 1 54 ? -4.460 -11.192 9.264 1.00 0.00 46 LYS A C 12
ATOM 18460 O O . LYS A 1 54 ? -5.144 -10.212 8.986 1.00 0.00 46 LYS A O 12
ATOM 18479 N N . GLN A 1 55 ? -3.177 -11.113 9.589 1.00 0.00 47 GLN A N 12
ATOM 18480 C CA . GLN A 1 55 ? -2.471 -9.838 9.620 1.00 0.00 47 GLN A CA 12
ATOM 18481 C C . GLN A 1 55 ? -1.207 -9.993 8.782 1.00 0.00 47 GLN A C 12
ATOM 18482 O O . GLN A 1 55 ? -0.094 -9.876 9.284 1.00 0.00 47 GLN A O 12
ATOM 18496 N N . HIS A 1 56 ? -1.414 -10.314 7.502 1.00 0.00 48 HIS A N 12
ATOM 18497 C CA . HIS A 1 56 ? -0.317 -10.560 6.561 1.00 0.00 48 HIS A CA 12
ATOM 18498 C C . HIS A 1 56 ? 0.583 -9.340 6.388 1.00 0.00 48 HIS A C 12
ATOM 18499 O O . HIS A 1 56 ? 1.806 -9.444 6.469 1.00 0.00 48 HIS A O 12
ATOM 18514 N N . CYS A 1 57 ? -0.030 -8.189 6.141 1.00 0.00 49 CYS A N 12
ATOM 18515 C CA . CYS A 1 57 ? 0.725 -6.961 5.951 1.00 0.00 49 CYS A CA 12
ATOM 18516 C C . CYS A 1 57 ? -0.091 -5.771 6.404 1.00 0.00 49 CYS A C 12
ATOM 18517 O O . CYS A 1 57 ? -1.320 -5.805 6.400 1.00 0.00 49 CYS A O 12
ATOM 18525 N N . LYS A 1 58 ? 0.600 -4.725 6.814 1.00 0.00 50 LYS A N 12
ATOM 18526 C CA . LYS A 1 58 ? -0.079 -3.532 7.290 1.00 0.00 50 LYS A CA 12
ATOM 18527 C C . LYS A 1 58 ? 0.565 -2.285 6.733 1.00 0.00 50 LYS A C 12
ATOM 18528 O O . LYS A 1 58 ? 1.764 -2.066 6.893 1.00 0.00 50 LYS A O 12
ATOM 18547 N N . ILE A 1 59 ? -0.241 -1.463 6.082 1.00 0.00 51 ILE A N 12
ATOM 18548 C CA . ILE A 1 59 ? 0.271 -0.238 5.515 1.00 0.00 51 ILE A CA 12
ATOM 18549 C C . ILE A 1 59 ? -0.209 0.964 6.309 1.00 0.00 51 ILE A C 12
ATOM 18550 O O . ILE A 1 59 ? -1.381 1.337 6.246 1.00 0.00 51 ILE A O 12
ATOM 18566 N N . GLU A 1 60 ? 0.714 1.581 7.037 1.00 0.00 52 GLU A N 12
ATOM 18567 C CA . GLU A 1 60 ? 0.385 2.759 7.818 1.00 0.00 52 GLU A CA 12
ATOM 18568 C C . GLU A 1 60 ? 0.455 3.968 6.905 1.00 0.00 52 GLU A C 12
ATOM 18569 O O . GLU A 1 60 ? 1.316 4.037 6.029 1.00 0.00 52 GLU A O 12
ATOM 18581 N N . ILE A 1 61 ? -0.470 4.897 7.075 1.00 0.00 53 ILE A N 12
ATOM 18582 C CA . ILE A 1 61 ? -0.507 6.069 6.213 1.00 0.00 53 ILE A CA 12
ATOM 18583 C C . ILE A 1 61 ? -0.105 7.336 6.954 1.00 0.00 53 ILE A C 12
ATOM 18584 O O . ILE A 1 61 ? -0.577 7.614 8.054 1.00 0.00 53 ILE A O 12
ATOM 18600 N N . HIS A 1 62 ? 0.776 8.098 6.322 1.00 0.00 54 HIS A N 12
ATOM 18601 C CA . HIS A 1 62 ? 1.259 9.353 6.893 1.00 0.00 54 HIS A CA 12
ATOM 18602 C C . HIS A 1 62 ? 0.741 10.534 6.086 1.00 0.00 54 HIS A C 12
ATOM 18603 O O . HIS A 1 62 ? 0.042 10.352 5.091 1.00 0.00 54 HIS A O 12
ATOM 18618 N N . GLU A 1 63 ? 1.078 11.743 6.524 1.00 0.00 55 GLU A N 12
ATOM 18619 C CA . GLU A 1 63 ? 0.619 12.942 5.831 1.00 0.00 55 GLU A CA 12
ATOM 18620 C C . GLU A 1 63 ? 0.573 12.714 4.323 1.00 0.00 55 GLU A C 12
ATOM 18621 O O . GLU A 1 63 ? -0.426 13.025 3.675 1.00 0.00 55 GLU A O 12
ATOM 18633 N N . GLN A 1 64 ? 1.657 12.185 3.764 1.00 0.00 56 GLN A N 12
ATOM 18634 C CA . GLN A 1 64 ? 1.710 11.944 2.324 1.00 0.00 56 GLN A CA 12
ATOM 18635 C C . GLN A 1 64 ? 2.534 10.700 1.984 1.00 0.00 56 GLN A C 12
ATOM 18636 O O . GLN A 1 64 ? 3.081 10.600 0.885 1.00 0.00 56 GLN A O 12
ATOM 18650 N N . GLU A 1 65 ? 2.641 9.759 2.920 1.00 0.00 57 GLU A N 12
ATOM 18651 C CA . GLU A 1 65 ? 3.430 8.552 2.672 1.00 0.00 57 GLU A CA 12
ATOM 18652 C C . GLU A 1 65 ? 2.767 7.306 3.258 1.00 0.00 57 GLU A C 12
ATOM 18653 O O . GLU A 1 65 ? 2.118 7.365 4.302 1.00 0.00 57 GLU A O 12
ATOM 18665 N N . ALA A 1 66 ? 2.965 6.174 2.584 1.00 0.00 58 ALA A N 12
ATOM 18666 C CA . ALA A 1 66 ? 2.416 4.903 3.046 1.00 0.00 58 ALA A CA 12
ATOM 18667 C C . ALA A 1 66 ? 3.560 4.031 3.540 1.00 0.00 58 ALA A C 12
ATOM 18668 O O . ALA A 1 66 ? 4.571 3.889 2.857 1.00 0.00 58 ALA A O 12
ATOM 18675 N N . ILE A 1 67 ? 3.420 3.481 4.739 1.00 0.00 59 ILE A N 12
ATOM 18676 C CA . ILE A 1 67 ? 4.487 2.667 5.312 1.00 0.00 59 ILE A CA 12
ATOM 18677 C C . ILE A 1 67 ? 4.016 1.236 5.589 1.00 0.00 59 ILE A C 12
ATOM 18678 O O . ILE A 1 67 ? 3.028 1.020 6.285 1.00 0.00 59 ILE A O 12
ATOM 18694 N N . LEU A 1 68 ? 4.739 0.268 5.017 1.00 0.00 60 LEU A N 12
ATOM 18695 C CA . LEU A 1 68 ? 4.403 -1.151 5.173 1.00 0.00 60 LEU A CA 12
ATOM 18696 C C . LEU A 1 68 ? 4.892 -1.705 6.502 1.00 0.00 60 LEU A C 12
ATOM 18697 O O . LEU A 1 68 ? 5.958 -1.332 6.997 1.00 0.00 60 LEU A O 12
ATOM 18713 N N . HIS A 1 69 ? 4.106 -2.628 7.052 1.00 0.00 61 HIS A N 12
ATOM 18714 C CA . HIS A 1 69 ? 4.438 -3.270 8.306 1.00 0.00 61 HIS A CA 12
ATOM 18715 C C . HIS A 1 69 ? 4.089 -4.758 8.216 1.00 0.00 61 HIS A C 12
ATOM 18716 O O . HIS A 1 69 ? 3.044 -5.199 8.692 1.00 0.00 61 HIS A O 12
ATOM 18731 N N . ASN A 1 70 ? 4.975 -5.509 7.561 1.00 0.00 62 ASN A N 12
ATOM 18732 C CA . ASN A 1 70 ? 4.784 -6.947 7.352 1.00 0.00 62 ASN A CA 12
ATOM 18733 C C . ASN A 1 70 ? 4.901 -7.749 8.640 1.00 0.00 62 ASN A C 12
ATOM 18734 O O . ASN A 1 70 ? 5.738 -7.467 9.495 1.00 0.00 62 ASN A O 12
ATOM 18745 N N . PHE A 1 71 ? 4.051 -8.765 8.754 1.00 0.00 63 PHE A N 12
ATOM 18746 C CA . PHE A 1 71 ? 4.052 -9.633 9.929 1.00 0.00 63 PHE A CA 12
ATOM 18747 C C . PHE A 1 71 ? 4.488 -11.056 9.579 1.00 0.00 63 PHE A C 12
ATOM 18748 O O . PHE A 1 71 ? 5.140 -11.727 10.376 1.00 0.00 63 PHE A O 12
ATOM 18765 N N . SER A 1 72 ? 4.071 -11.530 8.404 1.00 0.00 64 SER A N 12
ATOM 18766 C CA . SER A 1 72 ? 4.370 -12.902 7.991 1.00 0.00 64 SER A CA 12
ATOM 18767 C C . SER A 1 72 ? 5.866 -13.157 7.854 1.00 0.00 64 SER A C 12
ATOM 18768 O O . SER A 1 72 ? 6.602 -12.358 7.275 1.00 0.00 64 SER A O 12
ATOM 18776 N N . SER A 1 73 ? 6.291 -14.302 8.384 1.00 0.00 65 SER A N 12
ATOM 18777 C CA . SER A 1 73 ? 7.689 -14.711 8.328 1.00 0.00 65 SER A CA 12
ATOM 18778 C C . SER A 1 73 ? 7.890 -15.786 7.258 1.00 0.00 65 SER A C 12
ATOM 18779 O O . SER A 1 73 ? 8.780 -15.673 6.416 1.00 0.00 65 SER A O 12
ATOM 18787 N N . THR A 1 74 ? 7.055 -16.831 7.302 1.00 0.00 66 THR A N 12
ATOM 18788 C CA . THR A 1 74 ? 7.151 -17.924 6.329 1.00 0.00 66 THR A CA 12
ATOM 18789 C C . THR A 1 74 ? 6.806 -17.424 4.930 1.00 0.00 66 THR A C 12
ATOM 18790 O O . THR A 1 74 ? 7.466 -17.772 3.952 1.00 0.00 66 THR A O 12
ATOM 18801 N N . ASN A 1 75 ? 5.772 -16.591 4.850 1.00 0.00 67 ASN A N 12
ATOM 18802 C CA . ASN A 1 75 ? 5.348 -16.026 3.575 1.00 0.00 67 ASN A CA 12
ATOM 18803 C C . ASN A 1 75 ? 5.281 -14.505 3.698 1.00 0.00 67 ASN A C 12
ATOM 18804 O O . ASN A 1 75 ? 4.207 -13.934 3.906 1.00 0.00 67 ASN A O 12
ATOM 18815 N N . PRO A 1 76 ? 6.408 -13.840 3.607 1.00 0.00 68 PRO A N 12
ATOM 18816 C CA . PRO A 1 76 ? 6.474 -12.359 3.748 1.00 0.00 68 PRO A CA 12
ATOM 18817 C C . PRO A 1 76 ? 5.982 -11.634 2.509 1.00 0.00 68 PRO A C 12
ATOM 18818 O O . PRO A 1 76 ? 6.176 -12.093 1.383 1.00 0.00 68 PRO A O 12
ATOM 18829 N N . THR A 1 77 ? 5.372 -10.486 2.727 1.00 0.00 69 THR A N 12
ATOM 18830 C CA . THR A 1 77 ? 4.880 -9.684 1.629 1.00 0.00 69 THR A CA 12
ATOM 18831 C C . THR A 1 77 ? 6.054 -9.273 0.740 1.00 0.00 69 THR A C 12
ATOM 18832 O O . THR A 1 77 ? 7.210 -9.461 1.113 1.00 0.00 69 THR A O 12
ATOM 18843 N N . GLN A 1 78 ? 5.760 -8.759 -0.451 1.00 0.00 70 GLN A N 12
ATOM 18844 C CA . GLN A 1 78 ? 6.826 -8.387 -1.382 1.00 0.00 70 GLN A CA 12
ATOM 18845 C C . GLN A 1 78 ? 6.591 -7.017 -2.017 1.00 0.00 70 GLN A C 12
ATOM 18846 O O . GLN A 1 78 ? 5.452 -6.618 -2.264 1.00 0.00 70 GLN A O 12
ATOM 18860 N N . VAL A 1 79 ? 7.690 -6.322 -2.314 1.00 0.00 71 VAL A N 12
ATOM 18861 C CA . VAL A 1 79 ? 7.612 -5.013 -2.964 1.00 0.00 71 VAL A CA 12
ATOM 18862 C C . VAL A 1 79 ? 8.492 -4.989 -4.212 1.00 0.00 71 VAL A C 12
ATOM 18863 O O . VAL A 1 79 ? 9.678 -5.312 -4.150 1.00 0.00 71 VAL A O 12
ATOM 18876 N N . ASN A 1 80 ? 7.912 -4.591 -5.338 1.00 0.00 72 ASN A N 12
ATOM 18877 C CA . ASN A 1 80 ? 8.662 -4.513 -6.588 1.00 0.00 72 ASN A CA 12
ATOM 18878 C C . ASN A 1 80 ? 9.435 -5.807 -6.835 1.00 0.00 72 ASN A C 12
ATOM 18879 O O . ASN A 1 80 ? 10.486 -5.801 -7.477 1.00 0.00 72 ASN A O 12
ATOM 18890 N N . GLY A 1 81 ? 8.905 -6.913 -6.325 1.00 0.00 73 GLY A N 12
ATOM 18891 C CA . GLY A 1 81 ? 9.553 -8.211 -6.497 1.00 0.00 73 GLY A CA 12
ATOM 18892 C C . GLY A 1 81 ? 10.659 -8.409 -5.471 1.00 0.00 73 GLY A C 12
ATOM 18893 O O . GLY A 1 81 ? 11.461 -9.338 -5.579 1.00 0.00 73 GLY A O 12
ATOM 18897 N N . SER A 1 82 ? 10.689 -7.536 -4.470 1.00 0.00 74 SER A N 12
ATOM 18898 C CA . SER A 1 82 ? 11.697 -7.622 -3.416 1.00 0.00 74 SER A CA 12
ATOM 18899 C C . SER A 1 82 ? 11.062 -8.109 -2.122 1.00 0.00 74 SER A C 12
ATOM 18900 O O . SER A 1 82 ? 10.047 -7.568 -1.683 1.00 0.00 74 SER A O 12
ATOM 18908 N N . VAL A 1 83 ? 11.658 -9.127 -1.506 1.00 0.00 75 VAL A N 12
ATOM 18909 C CA . VAL A 1 83 ? 11.116 -9.648 -0.260 1.00 0.00 75 VAL A CA 12
ATOM 18910 C C . VAL A 1 83 ? 11.242 -8.614 0.840 1.00 0.00 75 VAL A C 12
ATOM 18911 O O . VAL A 1 83 ? 12.191 -7.829 0.875 1.00 0.00 75 VAL A O 12
ATOM 18924 N N . ILE A 1 84 ? 10.260 -8.610 1.722 1.00 0.00 76 ILE A N 12
ATOM 18925 C CA . ILE A 1 84 ? 10.233 -7.656 2.814 1.00 0.00 76 ILE A CA 12
ATOM 18926 C C . ILE A 1 84 ? 10.621 -8.307 4.140 1.00 0.00 76 ILE A C 12
ATOM 18927 O O . ILE A 1 84 ? 9.803 -8.949 4.796 1.00 0.00 76 ILE A O 12
ATOM 18943 N N . ASP A 1 85 ? 11.873 -8.107 4.537 1.00 0.00 77 ASP A N 12
ATOM 18944 C CA . ASP A 1 85 ? 12.371 -8.656 5.794 1.00 0.00 77 ASP A CA 12
ATOM 18945 C C . ASP A 1 85 ? 11.742 -7.941 6.989 1.00 0.00 77 ASP A C 12
ATOM 18946 O O . ASP A 1 85 ? 11.526 -8.547 8.039 1.00 0.00 77 ASP A O 12
ATOM 18955 N N . GLU A 1 86 ? 11.471 -6.650 6.829 1.00 0.00 78 GLU A N 12
ATOM 18956 C CA . GLU A 1 86 ? 10.889 -5.857 7.908 1.00 0.00 78 GLU A CA 12
ATOM 18957 C C . GLU A 1 86 ? 10.124 -4.670 7.339 1.00 0.00 78 GLU A C 12
ATOM 18958 O O . GLU A 1 86 ? 10.143 -4.433 6.131 1.00 0.00 78 GLU A O 12
ATOM 18970 N N . PRO A 1 87 ? 9.451 -3.918 8.174 1.00 0.00 79 PRO A N 12
ATOM 18971 C CA . PRO A 1 87 ? 8.677 -2.738 7.707 1.00 0.00 79 PRO A CA 12
ATOM 18972 C C . PRO A 1 87 ? 9.565 -1.834 6.867 1.00 0.00 79 PRO A C 12
ATOM 18973 O O . PRO A 1 87 ? 10.708 -1.559 7.237 1.00 0.00 79 PRO A O 12
ATOM 18984 N N . VAL A 1 88 ? 9.056 -1.395 5.726 1.00 0.00 80 VAL A N 12
ATOM 18985 C CA . VAL A 1 88 ? 9.849 -0.549 4.844 1.00 0.00 80 VAL A CA 12
ATOM 18986 C C . VAL A 1 88 ? 9.033 0.625 4.322 1.00 0.00 80 VAL A C 12
ATOM 18987 O O . VAL A 1 88 ? 7.804 0.598 4.335 1.00 0.00 80 VAL A O 12
ATOM 19000 N N . ARG A 1 89 ? 9.736 1.654 3.854 1.00 0.00 81 ARG A N 12
ATOM 19001 C CA . ARG A 1 89 ? 9.082 2.835 3.315 1.00 0.00 81 ARG A CA 12
ATOM 19002 C C . ARG A 1 89 ? 8.637 2.564 1.891 1.00 0.00 81 ARG A C 12
ATOM 19003 O O . ARG A 1 89 ? 9.327 1.881 1.134 1.00 0.00 81 ARG A O 12
ATOM 19024 N N . LEU A 1 90 ? 7.477 3.085 1.534 1.00 0.00 82 LEU A N 12
ATOM 19025 C CA . LEU A 1 90 ? 6.948 2.872 0.200 1.00 0.00 82 LEU A CA 12
ATOM 19026 C C . LEU A 1 90 ? 7.018 4.147 -0.622 1.00 0.00 82 LEU A C 12
ATOM 19027 O O . LEU A 1 90 ? 6.798 5.242 -0.108 1.00 0.00 82 LEU A O 12
ATOM 19043 N N . LYS A 1 91 ? 7.299 3.993 -1.907 1.00 0.00 83 LYS A N 12
ATOM 19044 C CA . LYS A 1 91 ? 7.364 5.136 -2.799 1.00 0.00 83 LYS A CA 12
ATOM 19045 C C . LYS A 1 91 ? 6.131 5.155 -3.687 1.00 0.00 83 LYS A C 12
ATOM 19046 O O . LYS A 1 91 ? 5.414 4.159 -3.790 1.00 0.00 83 LYS A O 12
ATOM 19065 N N . HIS A 1 92 ? 5.884 6.287 -4.325 1.00 0.00 84 HIS A N 12
ATOM 19066 C CA . HIS A 1 92 ? 4.728 6.413 -5.197 1.00 0.00 84 HIS A CA 12
ATOM 19067 C C . HIS A 1 92 ? 4.862 5.492 -6.409 1.00 0.00 84 HIS A C 12
ATOM 19068 O O . HIS A 1 92 ? 5.927 5.416 -7.023 1.00 0.00 84 HIS A O 12
ATOM 19083 N N . GLY A 1 93 ? 3.780 4.795 -6.747 1.00 0.00 85 GLY A N 12
ATOM 19084 C CA . GLY A 1 93 ? 3.797 3.885 -7.892 1.00 0.00 85 GLY A CA 12
ATOM 19085 C C . GLY A 1 93 ? 4.341 2.512 -7.499 1.00 0.00 85 GLY A C 12
ATOM 19086 O O . GLY A 1 93 ? 4.397 1.595 -8.320 1.00 0.00 85 GLY A O 12
ATOM 19090 N N . ASP A 1 94 ? 4.739 2.377 -6.239 1.00 0.00 86 ASP A N 12
ATOM 19091 C CA . ASP A 1 94 ? 5.274 1.116 -5.741 1.00 0.00 86 ASP A CA 12
ATOM 19092 C C . ASP A 1 94 ? 4.202 0.033 -5.774 1.00 0.00 86 ASP A C 12
ATOM 19093 O O . ASP A 1 94 ? 3.014 0.314 -5.623 1.00 0.00 86 ASP A O 12
ATOM 19102 N N . VAL A 1 95 ? 4.630 -1.206 -5.976 1.00 0.00 87 VAL A N 12
ATOM 19103 C CA . VAL A 1 95 ? 3.697 -2.323 -6.030 1.00 0.00 87 VAL A CA 12
ATOM 19104 C C . VAL A 1 95 ? 3.994 -3.312 -4.911 1.00 0.00 87 VAL A C 12
ATOM 19105 O O . VAL A 1 95 ? 5.138 -3.727 -4.721 1.00 0.00 87 VAL A O 12
ATOM 19118 N N . ILE A 1 96 ? 2.958 -3.691 -4.181 1.00 0.00 88 ILE A N 12
ATOM 19119 C CA . ILE A 1 96 ? 3.111 -4.640 -3.087 1.00 0.00 88 ILE A CA 12
ATOM 19120 C C . ILE A 1 96 ? 2.486 -5.967 -3.488 1.00 0.00 88 ILE A C 12
ATOM 19121 O O . ILE A 1 96 ? 1.378 -5.997 -4.026 1.00 0.00 88 ILE A O 12
ATOM 19137 N N . THR A 1 97 ? 3.204 -7.056 -3.259 1.00 0.00 89 THR A N 12
ATOM 19138 C CA . THR A 1 97 ? 2.693 -8.368 -3.643 1.00 0.00 89 THR A CA 12
ATOM 19139 C C . THR A 1 97 ? 2.769 -9.390 -2.518 1.00 0.00 89 THR A C 12
ATOM 19140 O O . THR A 1 97 ? 3.843 -9.698 -1.998 1.00 0.00 89 THR A O 12
ATOM 19151 N N . ILE A 1 98 ? 1.607 -9.940 -2.188 1.00 0.00 90 ILE A N 12
ATOM 19152 C CA . ILE A 1 98 ? 1.503 -10.967 -1.164 1.00 0.00 90 ILE A CA 12
ATOM 19153 C C . ILE A 1 98 ? 1.761 -12.341 -1.828 1.00 0.00 90 ILE A C 12
ATOM 19154 O O . ILE A 1 98 ? 2.475 -12.397 -2.829 1.00 0.00 90 ILE A O 12
ATOM 19170 N N . ILE A 1 99 ? 1.232 -13.440 -1.288 1.00 0.00 91 ILE A N 12
ATOM 19171 C CA . ILE A 1 99 ? 1.487 -14.763 -1.873 1.00 0.00 91 ILE A CA 12
ATOM 19172 C C . ILE A 1 99 ? 0.938 -14.886 -3.294 1.00 0.00 91 ILE A C 12
ATOM 19173 O O . ILE A 1 99 ? 1.608 -15.425 -4.177 1.00 0.00 91 ILE A O 12
ATOM 19189 N N . ASP A 1 100 ? -0.281 -14.407 -3.508 1.00 0.00 92 ASP A N 12
ATOM 19190 C CA . ASP A 1 100 ? -0.901 -14.490 -4.826 1.00 0.00 92 ASP A CA 12
ATOM 19191 C C . ASP A 1 100 ? -1.744 -13.253 -5.116 1.00 0.00 92 ASP A C 12
ATOM 19192 O O . ASP A 1 100 ? -2.603 -13.275 -5.995 1.00 0.00 92 ASP A O 12
ATOM 19201 N N . ARG A 1 101 ? -1.509 -12.185 -4.369 1.00 0.00 93 ARG A N 12
ATOM 19202 C CA . ARG A 1 101 ? -2.275 -10.956 -4.561 1.00 0.00 93 ARG A CA 12
ATOM 19203 C C . ARG A 1 101 ? -1.344 -9.753 -4.680 1.00 0.00 93 ARG A C 12
ATOM 19204 O O . ARG A 1 101 ? -0.297 -9.702 -4.037 1.00 0.00 93 ARG A O 12
ATOM 19225 N N . SER A 1 102 ? -1.728 -8.785 -5.513 1.00 0.00 94 SER A N 12
ATOM 19226 C CA . SER A 1 102 ? -0.903 -7.597 -5.708 1.00 0.00 94 SER A CA 12
ATOM 19227 C C . SER A 1 102 ? -1.686 -6.312 -5.462 1.00 0.00 94 SER A C 12
ATOM 19228 O O . SER A 1 102 ? -2.844 -6.186 -5.852 1.00 0.00 94 SER A O 12
ATOM 19236 N N . PHE A 1 103 ? -1.025 -5.354 -4.812 1.00 0.00 95 PHE A N 12
ATOM 19237 C CA . PHE A 1 103 ? -1.646 -4.067 -4.509 1.00 0.00 95 PHE A CA 12
ATOM 19238 C C . PHE A 1 103 ? -0.820 -2.923 -5.075 1.00 0.00 95 PHE A C 12
ATOM 19239 O O . PHE A 1 103 ? 0.398 -3.029 -5.214 1.00 0.00 95 PHE A O 12
ATOM 19256 N N . ARG A 1 104 ? -1.499 -1.836 -5.410 1.00 0.00 96 ARG A N 12
ATOM 19257 C CA . ARG A 1 104 ? -0.835 -0.671 -5.972 1.00 0.00 96 ARG A CA 12
ATOM 19258 C C . ARG A 1 104 ? -0.970 0.525 -5.034 1.00 0.00 96 ARG A C 12
ATOM 19259 O O . ARG A 1 104 ? -2.056 0.803 -4.526 1.00 0.00 96 ARG A O 12
ATOM 19280 N N . TYR A 1 105 ? 0.129 1.239 -4.818 1.00 0.00 97 TYR A N 12
ATOM 19281 C CA . TYR A 1 105 ? 0.105 2.412 -3.949 1.00 0.00 97 TYR A CA 12
ATOM 19282 C C . TYR A 1 105 ? 0.442 3.657 -4.757 1.00 0.00 97 TYR A C 12
ATOM 19283 O O . TYR A 1 105 ? 1.595 3.874 -5.132 1.00 0.00 97 TYR A O 12
ATOM 19301 N N . GLU A 1 106 ? -0.578 4.458 -5.053 1.00 0.00 98 GLU A N 12
ATOM 19302 C CA . GLU A 1 106 ? -0.370 5.661 -5.860 1.00 0.00 98 GLU A CA 12
ATOM 19303 C C . GLU A 1 106 ? -0.850 6.925 -5.152 1.00 0.00 98 GLU A C 12
ATOM 19304 O O . GLU A 1 106 ? -1.962 6.978 -4.625 1.00 0.00 98 GLU A O 12
ATOM 19316 N N . ASN A 1 107 ? 0.001 7.949 -5.168 1.00 0.00 99 ASN A N 12
ATOM 19317 C CA . ASN A 1 107 ? -0.324 9.232 -4.557 1.00 0.00 99 ASN A CA 12
ATOM 19318 C C . ASN A 1 107 ? -0.402 10.301 -5.644 1.00 0.00 99 ASN A C 12
ATOM 19319 O O . ASN A 1 107 ? 0.625 10.739 -6.166 1.00 0.00 99 ASN A O 12
ATOM 19330 N N . GLU A 1 108 ? -1.618 10.701 -6.000 1.00 0.00 100 GLU A N 12
ATOM 19331 C CA . GLU A 1 108 ? -1.806 11.700 -7.048 1.00 0.00 100 GLU A CA 12
ATOM 19332 C C . GLU A 1 108 ? -1.788 13.119 -6.484 1.00 0.00 100 GLU A C 12
ATOM 19333 O O . GLU A 1 108 ? -2.524 13.442 -5.552 1.00 0.00 100 GLU A O 12
ATOM 19345 N N . MET A 1 9 ? -5.378 14.153 -9.716 1.00 0.00 1 MET A N 13
ATOM 19346 C CA . MET A 1 9 ? -5.856 15.561 -9.841 1.00 0.00 1 MET A CA 13
ATOM 19347 C C . MET A 1 9 ? -6.669 15.950 -8.605 1.00 0.00 1 MET A C 13
ATOM 19348 O O . MET A 1 9 ? -6.214 16.741 -7.778 1.00 0.00 1 MET A O 13
ATOM 19362 N N . TRP A 1 10 ? -7.875 15.400 -8.493 1.00 0.00 2 TRP A N 13
ATOM 19363 C CA . TRP A 1 10 ? -8.745 15.707 -7.362 1.00 0.00 2 TRP A CA 13
ATOM 19364 C C . TRP A 1 10 ? -8.685 14.602 -6.310 1.00 0.00 2 TRP A C 13
ATOM 19365 O O . TRP A 1 10 ? -8.630 14.874 -5.111 1.00 0.00 2 TRP A O 13
ATOM 19386 N N . PRO A 1 11 ? -8.710 13.368 -6.743 1.00 0.00 3 PRO A N 13
ATOM 19387 C CA . PRO A 1 11 ? -8.673 12.182 -5.830 1.00 0.00 3 PRO A CA 13
ATOM 19388 C C . PRO A 1 11 ? -7.441 12.165 -4.937 1.00 0.00 3 PRO A C 13
ATOM 19389 O O . PRO A 1 11 ? -6.349 12.548 -5.355 1.00 0.00 3 PRO A O 13
ATOM 19400 N N . THR A 1 12 ? -7.627 11.711 -3.708 1.00 0.00 4 THR A N 13
ATOM 19401 C CA . THR A 1 12 ? -6.527 11.641 -2.763 1.00 0.00 4 THR A CA 13
ATOM 19402 C C . THR A 1 12 ? -5.833 10.280 -2.836 1.00 0.00 4 THR A C 13
ATOM 19403 O O . THR A 1 12 ? -5.842 9.619 -3.876 1.00 0.00 4 THR A O 13
ATOM 19414 N N . ARG A 1 13 ? -5.217 9.880 -1.729 1.00 0.00 5 ARG A N 13
ATOM 19415 C CA . ARG A 1 13 ? -4.499 8.609 -1.670 1.00 0.00 5 ARG A CA 13
ATOM 19416 C C . ARG A 1 13 ? -5.471 7.436 -1.784 1.00 0.00 5 ARG A C 13
ATOM 19417 O O . ARG A 1 13 ? -6.554 7.458 -1.196 1.00 0.00 5 ARG A O 13
ATOM 19438 N N . ARG A 1 14 ? -5.091 6.419 -2.560 1.00 0.00 6 ARG A N 13
ATOM 19439 C CA . ARG A 1 14 ? -5.958 5.258 -2.748 1.00 0.00 6 ARG A CA 13
ATOM 19440 C C . ARG A 1 14 ? -5.162 4.005 -3.128 1.00 0.00 6 ARG A C 13
ATOM 19441 O O . ARG A 1 14 ? -4.073 4.096 -3.695 1.00 0.00 6 ARG A O 13
ATOM 19462 N N . LEU A 1 15 ? -5.725 2.833 -2.823 1.00 0.00 7 LEU A N 13
ATOM 19463 C CA . LEU A 1 15 ? -5.071 1.569 -3.155 1.00 0.00 7 LEU A CA 13
ATOM 19464 C C . LEU A 1 15 ? -5.833 0.875 -4.283 1.00 0.00 7 LEU A C 13
ATOM 19465 O O . LEU A 1 15 ? -7.056 0.746 -4.225 1.00 0.00 7 LEU A O 13
ATOM 19481 N N . VAL A 1 16 ? -5.111 0.420 -5.303 1.00 0.00 8 VAL A N 13
ATOM 19482 C CA . VAL A 1 16 ? -5.747 -0.262 -6.427 1.00 0.00 8 VAL A CA 13
ATOM 19483 C C . VAL A 1 16 ? -5.295 -1.711 -6.471 1.00 0.00 8 VAL A C 13
ATOM 19484 O O . VAL A 1 16 ? -4.102 -2.000 -6.381 1.00 0.00 8 VAL A O 13
ATOM 19497 N N . THR A 1 17 ? -6.252 -2.623 -6.593 1.00 0.00 9 THR A N 13
ATOM 19498 C CA . THR A 1 17 ? -5.921 -4.042 -6.623 1.00 0.00 9 THR A CA 13
ATOM 19499 C C . THR A 1 17 ? -5.947 -4.598 -8.043 1.00 0.00 9 THR A C 13
ATOM 19500 O O . THR A 1 17 ? -6.970 -4.547 -8.729 1.00 0.00 9 THR A O 13
ATOM 19511 N N . ILE A 1 18 ? -4.810 -5.147 -8.467 1.00 0.00 10 ILE A N 13
ATOM 19512 C CA . ILE A 1 18 ? -4.700 -5.736 -9.796 1.00 0.00 10 ILE A CA 13
ATOM 19513 C C . ILE A 1 18 ? -5.334 -7.126 -9.801 1.00 0.00 10 ILE A C 13
ATOM 19514 O O . ILE A 1 18 ? -5.070 -7.938 -8.914 1.00 0.00 10 ILE A O 13
ATOM 19530 N N . LYS A 1 19 ? -6.176 -7.391 -10.796 1.00 0.00 11 LYS A N 13
ATOM 19531 C CA . LYS A 1 19 ? -6.843 -8.689 -10.898 1.00 0.00 11 LYS A CA 13
ATOM 19532 C C . LYS A 1 19 ? -5.834 -9.820 -11.109 1.00 0.00 11 LYS A C 13
ATOM 19533 O O . LYS A 1 19 ? -5.537 -10.578 -10.186 1.00 0.00 11 LYS A O 13
ATOM 19552 N N . ARG A 1 20 ? -5.322 -9.930 -12.334 1.00 0.00 12 ARG A N 13
ATOM 19553 C CA . ARG A 1 20 ? -4.355 -10.977 -12.665 1.00 0.00 12 ARG A CA 13
ATOM 19554 C C . ARG A 1 20 ? -3.878 -10.823 -14.110 1.00 0.00 12 ARG A C 13
ATOM 19555 O O . ARG A 1 20 ? -2.777 -11.246 -14.464 1.00 0.00 12 ARG A O 13
ATOM 19576 N N . SER A 1 21 ? -4.726 -10.223 -14.938 1.00 0.00 13 SER A N 13
ATOM 19577 C CA . SER A 1 21 ? -4.415 -10.022 -16.349 1.00 0.00 13 SER A CA 13
ATOM 19578 C C . SER A 1 21 ? -3.425 -8.873 -16.557 1.00 0.00 13 SER A C 13
ATOM 19579 O O . SER A 1 21 ? -2.995 -8.617 -17.682 1.00 0.00 13 SER A O 13
ATOM 19587 N N . GLY A 1 22 ? -3.064 -8.180 -15.481 1.00 0.00 14 GLY A N 13
ATOM 19588 C CA . GLY A 1 22 ? -2.124 -7.066 -15.600 1.00 0.00 14 GLY A CA 13
ATOM 19589 C C . GLY A 1 22 ? -2.849 -5.776 -15.991 1.00 0.00 14 GLY A C 13
ATOM 19590 O O . GLY A 1 22 ? -2.291 -4.928 -16.687 1.00 0.00 14 GLY A O 13
ATOM 19594 N N . VAL A 1 23 ? -4.101 -5.645 -15.550 1.00 0.00 15 VAL A N 13
ATOM 19595 C CA . VAL A 1 23 ? -4.912 -4.467 -15.868 1.00 0.00 15 VAL A CA 13
ATOM 19596 C C . VAL A 1 23 ? -5.539 -3.870 -14.616 1.00 0.00 15 VAL A C 13
ATOM 19597 O O . VAL A 1 23 ? -5.607 -4.509 -13.566 1.00 0.00 15 VAL A O 13
ATOM 19610 N N . ASP A 1 24 ? -5.987 -2.629 -14.746 1.00 0.00 16 ASP A N 13
ATOM 19611 C CA . ASP A 1 24 ? -6.599 -1.925 -13.634 1.00 0.00 16 ASP A CA 13
ATOM 19612 C C . ASP A 1 24 ? -7.924 -2.570 -13.259 1.00 0.00 16 ASP A C 13
ATOM 19613 O O . ASP A 1 24 ? -8.708 -2.958 -14.125 1.00 0.00 16 ASP A O 13
ATOM 19622 N N . GLY A 1 25 ? -8.168 -2.682 -11.962 1.00 0.00 17 GLY A N 13
ATOM 19623 C CA . GLY A 1 25 ? -9.405 -3.285 -11.482 1.00 0.00 17 GLY A CA 13
ATOM 19624 C C . GLY A 1 25 ? -10.081 -2.392 -10.444 1.00 0.00 17 GLY A C 13
ATOM 19625 O O . GLY A 1 25 ? -9.870 -1.179 -10.432 1.00 0.00 17 GLY A O 13
ATOM 19629 N N . PRO A 1 26 ? -10.882 -2.958 -9.574 1.00 0.00 18 PRO A N 13
ATOM 19630 C CA . PRO A 1 26 ? -11.589 -2.175 -8.518 1.00 0.00 18 PRO A CA 13
ATOM 19631 C C . PRO A 1 26 ? -10.591 -1.472 -7.606 1.00 0.00 18 PRO A C 13
ATOM 19632 O O . PRO A 1 26 ? -9.491 -1.972 -7.378 1.00 0.00 18 PRO A O 13
ATOM 19643 N N . HIS A 1 27 ? -10.966 -0.305 -7.102 1.00 0.00 19 HIS A N 13
ATOM 19644 C CA . HIS A 1 27 ? -10.078 0.457 -6.234 1.00 0.00 19 HIS A CA 13
ATOM 19645 C C . HIS A 1 27 ? -10.500 0.322 -4.774 1.00 0.00 19 HIS A C 13
ATOM 19646 O O . HIS A 1 27 ? -11.591 -0.171 -4.482 1.00 0.00 19 HIS A O 13
ATOM 19661 N N . PHE A 1 28 ? -9.627 0.764 -3.863 1.00 0.00 20 PHE A N 13
ATOM 19662 C CA . PHE A 1 28 ? -9.914 0.691 -2.435 1.00 0.00 20 PHE A CA 13
ATOM 19663 C C . PHE A 1 28 ? -9.490 1.986 -1.722 1.00 0.00 20 PHE A C 13
ATOM 19664 O O . PHE A 1 28 ? -8.293 2.240 -1.579 1.00 0.00 20 PHE A O 13
ATOM 19681 N N . PRO A 1 29 ? -10.421 2.804 -1.267 1.00 0.00 21 PRO A N 13
ATOM 19682 C CA . PRO A 1 29 ? -10.078 4.074 -0.561 1.00 0.00 21 PRO A CA 13
ATOM 19683 C C . PRO A 1 29 ? -9.565 3.813 0.850 1.00 0.00 21 PRO A C 13
ATOM 19684 O O . PRO A 1 29 ? -9.906 2.806 1.466 1.00 0.00 21 PRO A O 13
ATOM 19695 N N . LEU A 1 30 ? -8.733 4.713 1.351 1.00 0.00 22 LEU A N 13
ATOM 19696 C CA . LEU A 1 30 ? -8.176 4.544 2.683 1.00 0.00 22 LEU A CA 13
ATOM 19697 C C . LEU A 1 30 ? -9.108 5.121 3.746 1.00 0.00 22 LEU A C 13
ATOM 19698 O O . LEU A 1 30 ? -8.908 6.244 4.208 1.00 0.00 22 LEU A O 13
ATOM 19714 N N . SER A 1 31 ? -10.122 4.347 4.139 1.00 0.00 23 SER A N 13
ATOM 19715 C CA . SER A 1 31 ? -11.064 4.806 5.163 1.00 0.00 23 SER A CA 13
ATOM 19716 C C . SER A 1 31 ? -10.352 5.038 6.494 1.00 0.00 23 SER A C 13
ATOM 19717 O O . SER A 1 31 ? -10.635 6.003 7.202 1.00 0.00 23 SER A O 13
ATOM 19725 N N . LEU A 1 32 ? -9.432 4.135 6.827 1.00 0.00 24 LEU A N 13
ATOM 19726 C CA . LEU A 1 32 ? -8.683 4.232 8.073 1.00 0.00 24 LEU A CA 13
ATOM 19727 C C . LEU A 1 32 ? -7.252 4.648 7.777 1.00 0.00 24 LEU A C 13
ATOM 19728 O O . LEU A 1 32 ? -6.691 4.288 6.744 1.00 0.00 24 LEU A O 13
ATOM 19744 N N . SER A 1 33 ? -6.671 5.421 8.680 1.00 0.00 25 SER A N 13
ATOM 19745 C CA . SER A 1 33 ? -5.310 5.886 8.491 1.00 0.00 25 SER A CA 13
ATOM 19746 C C . SER A 1 33 ? -4.378 4.694 8.279 1.00 0.00 25 SER A C 13
ATOM 19747 O O . SER A 1 33 ? -3.321 4.829 7.668 1.00 0.00 25 SER A O 13
ATOM 19755 N N . THR A 1 34 ? -4.778 3.522 8.771 1.00 0.00 26 THR A N 13
ATOM 19756 C CA . THR A 1 34 ? -3.956 2.326 8.600 1.00 0.00 26 THR A CA 13
ATOM 19757 C C . THR A 1 34 ? -4.626 1.331 7.661 1.00 0.00 26 THR A C 13
ATOM 19758 O O . THR A 1 34 ? -5.784 0.961 7.860 1.00 0.00 26 THR A O 13
ATOM 19769 N N . CYS A 1 35 ? -3.879 0.878 6.662 1.00 0.00 27 CYS A N 13
ATOM 19770 C CA . CYS A 1 35 ? -4.390 -0.100 5.711 1.00 0.00 27 CYS A CA 13
ATOM 19771 C C . CYS A 1 35 ? -3.796 -1.477 6.027 1.00 0.00 27 CYS A C 13
ATOM 19772 O O . CYS A 1 35 ? -2.581 -1.661 5.952 1.00 0.00 27 CYS A O 13
ATOM 19780 N N . LEU A 1 36 ? -4.648 -2.431 6.404 1.00 0.00 28 LEU A N 13
ATOM 19781 C CA . LEU A 1 36 ? -4.165 -3.767 6.754 1.00 0.00 28 LEU A CA 13
ATOM 19782 C C . LEU A 1 36 ? -4.698 -4.839 5.799 1.00 0.00 28 LEU A C 13
ATOM 19783 O O . LEU A 1 36 ? -5.831 -4.761 5.316 1.00 0.00 28 LEU A O 13
ATOM 19799 N N . PHE A 1 37 ? -3.858 -5.839 5.530 1.00 0.00 29 PHE A N 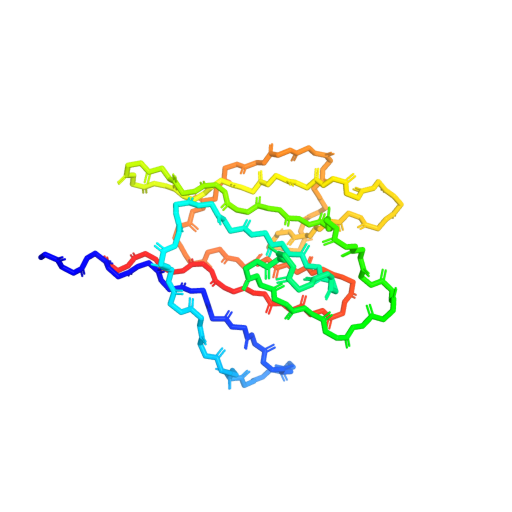13
ATOM 19800 C CA . PHE A 1 37 ? -4.230 -6.932 4.633 1.00 0.00 29 PHE A CA 13
ATOM 19801 C C . PHE A 1 37 ? -4.473 -8.207 5.434 1.00 0.00 29 PHE A C 13
ATOM 19802 O O . PHE A 1 37 ? -3.836 -8.426 6.468 1.00 0.00 29 PHE A O 13
ATOM 19819 N N . GLY A 1 38 ? -5.363 -9.063 4.939 1.00 0.00 30 GLY A N 13
ATOM 19820 C CA . GLY A 1 38 ? -5.624 -10.322 5.621 1.00 0.00 30 GLY A CA 13
ATOM 19821 C C . GLY A 1 38 ? -7.101 -10.705 5.618 1.00 0.00 30 GLY A C 13
ATOM 19822 O O . GLY A 1 38 ? -7.975 -9.879 5.350 1.00 0.00 30 GLY A O 13
ATOM 19826 N N . ARG A 1 39 ? -7.358 -11.975 5.932 1.00 0.00 31 ARG A N 13
ATOM 19827 C CA . ARG A 1 39 ? -8.720 -12.501 5.990 1.00 0.00 31 ARG A CA 13
ATOM 19828 C C . ARG A 1 39 ? -9.503 -11.851 7.122 1.00 0.00 31 ARG A C 13
ATOM 19829 O O . ARG A 1 39 ? -10.696 -11.577 6.991 1.00 0.00 31 ARG A O 13
ATOM 19850 N N . GLY A 1 40 ? -8.830 -11.613 8.235 1.00 0.00 32 GLY A N 13
ATOM 19851 C CA . GLY A 1 40 ? -9.488 -11.006 9.378 1.00 0.00 32 GLY A CA 13
ATOM 19852 C C . GLY A 1 40 ? -10.310 -9.793 8.952 1.00 0.00 32 GLY A C 13
ATOM 19853 O O . GLY A 1 40 ? -9.943 -9.074 8.022 1.00 0.00 32 GLY A O 13
ATOM 19857 N N . ILE A 1 41 ? -11.420 -9.568 9.650 1.00 0.00 33 ILE A N 13
ATOM 19858 C CA . ILE A 1 41 ? -12.293 -8.436 9.354 1.00 0.00 33 ILE A CA 13
ATOM 19859 C C . ILE A 1 41 ? -11.551 -7.134 9.615 1.00 0.00 33 ILE A C 13
ATOM 19860 O O . ILE A 1 41 ? -11.798 -6.119 8.961 1.00 0.00 33 ILE A O 13
ATOM 19876 N N . GLU A 1 42 ? -10.624 -7.179 10.559 1.00 0.00 34 GLU A N 13
ATOM 19877 C CA . GLU A 1 42 ? -9.826 -6.010 10.891 1.00 0.00 34 GLU A CA 13
ATOM 19878 C C . GLU A 1 42 ? -9.075 -5.512 9.660 1.00 0.00 34 GLU A C 13
ATOM 19879 O O . GLU A 1 42 ? -8.652 -4.358 9.601 1.00 0.00 34 GLU A O 13
ATOM 19891 N N . CYS A 1 43 ? -8.894 -6.400 8.687 1.00 0.00 35 CYS A N 13
ATOM 19892 C CA . CYS A 1 43 ? -8.170 -6.052 7.474 1.00 0.00 35 CYS A CA 13
ATOM 19893 C C . CYS A 1 43 ? -8.929 -5.068 6.605 1.00 0.00 35 CYS A C 13
ATOM 19894 O O . CYS A 1 43 ? -9.998 -5.378 6.082 1.00 0.00 35 CYS A O 13
ATOM 19902 N N . ASP A 1 44 ? -8.335 -3.898 6.405 1.00 0.00 36 ASP A N 13
ATOM 19903 C CA . ASP A 1 44 ? -8.936 -2.905 5.541 1.00 0.00 36 ASP A CA 13
ATOM 19904 C C . ASP A 1 44 ? -8.977 -3.493 4.153 1.00 0.00 36 ASP A C 13
ATOM 19905 O O . ASP A 1 44 ? -9.928 -3.300 3.396 1.00 0.00 36 ASP A O 13
ATOM 19914 N N . ILE A 1 45 ? -7.931 -4.240 3.840 1.00 0.00 37 ILE A N 13
ATOM 19915 C CA . ILE A 1 45 ? -7.842 -4.888 2.552 1.00 0.00 37 ILE A CA 13
ATOM 19916 C C . ILE A 1 45 ? -8.093 -6.381 2.744 1.00 0.00 37 ILE A C 13
ATOM 19917 O O . ILE A 1 45 ? -7.158 -7.183 2.786 1.00 0.00 37 ILE A O 13
ATOM 19933 N N . ARG A 1 46 ? -9.369 -6.737 2.887 1.00 0.00 38 ARG A N 13
ATOM 19934 C CA . ARG A 1 46 ? -9.746 -8.127 3.109 1.00 0.00 38 ARG A CA 13
ATOM 19935 C C . ARG A 1 46 ? -9.390 -8.990 1.897 1.00 0.00 38 ARG A C 13
ATOM 19936 O O . ARG A 1 46 ? -9.739 -8.669 0.761 1.00 0.00 38 ARG A O 13
ATOM 19957 N N . ILE A 1 47 ? -8.687 -10.091 2.165 1.00 0.00 39 ILE A N 13
ATOM 19958 C CA . ILE A 1 47 ? -8.274 -11.021 1.112 1.00 0.00 39 ILE A CA 13
ATOM 19959 C C . ILE A 1 47 ? -8.849 -12.409 1.379 1.00 0.00 39 ILE A C 13
ATOM 19960 O O . ILE A 1 47 ? -8.624 -12.980 2.447 1.00 0.00 39 ILE A O 13
ATOM 19976 N N . GLN A 1 48 ? -9.586 -12.948 0.412 1.00 0.00 40 GLN A N 13
ATOM 19977 C CA . GLN A 1 48 ? -10.176 -14.274 0.582 1.00 0.00 40 GLN A CA 13
ATOM 19978 C C . GLN A 1 48 ? -9.215 -15.358 0.117 1.00 0.00 40 GLN A C 13
ATOM 19979 O O . GLN A 1 48 ? -9.347 -15.881 -0.989 1.00 0.00 40 GLN A O 13
ATOM 19993 N N . LEU A 1 49 ? -8.262 -15.701 0.975 1.00 0.00 41 LEU A N 13
ATOM 19994 C CA . LEU A 1 49 ? -7.287 -16.736 0.648 1.00 0.00 41 LEU A CA 13
ATOM 19995 C C . LEU A 1 49 ? -6.731 -17.372 1.937 1.00 0.00 41 LEU A C 13
ATOM 19996 O O . LEU A 1 49 ? -6.046 -16.698 2.706 1.00 0.00 41 LEU A O 13
ATOM 20012 N N . PRO A 1 50 ? -7.007 -18.635 2.206 1.00 0.00 42 PRO A N 13
ATOM 20013 C CA . PRO A 1 50 ? -6.506 -19.305 3.449 1.00 0.00 42 PRO A CA 13
ATOM 20014 C C . PRO A 1 50 ? -4.997 -19.177 3.619 1.00 0.00 42 PRO A C 13
ATOM 20015 O O . PRO A 1 50 ? -4.494 -19.131 4.741 1.00 0.00 42 PRO A O 13
ATOM 20026 N N . VAL A 1 51 ? -4.280 -19.149 2.502 1.00 0.00 43 VAL A N 13
ATOM 20027 C CA . VAL A 1 51 ? -2.825 -19.055 2.539 1.00 0.00 43 VAL A CA 13
ATOM 20028 C C . VAL A 1 51 ? -2.349 -17.748 3.182 1.00 0.00 43 VAL A C 13
ATOM 20029 O O . VAL A 1 51 ? -1.432 -17.759 4.003 1.00 0.00 43 VAL A O 13
ATOM 20042 N N . VAL A 1 52 ? -2.971 -16.628 2.834 1.00 0.00 44 VAL A N 13
ATOM 20043 C CA . VAL A 1 52 ? -2.566 -15.359 3.428 1.00 0.00 44 VAL A CA 13
ATOM 20044 C C . VAL A 1 52 ? -2.942 -15.364 4.901 1.00 0.00 44 VAL A C 13
ATOM 20045 O O . VAL A 1 52 ? -3.712 -16.217 5.345 1.00 0.00 44 VAL A O 13
ATOM 20058 N N . SER A 1 53 ? -2.397 -14.430 5.662 1.00 0.00 45 SER A N 13
ATOM 20059 C CA . SER A 1 53 ? -2.699 -14.379 7.088 1.00 0.00 45 SER A CA 13
ATOM 20060 C C . SER A 1 53 ? -3.714 -13.290 7.413 1.00 0.00 45 SER A C 13
ATOM 20061 O O . SER A 1 53 ? -3.885 -12.336 6.657 1.00 0.00 45 SER A O 13
ATOM 20069 N N . LYS A 1 54 ? -4.370 -13.439 8.560 1.00 0.00 46 LYS A N 13
ATOM 20070 C CA . LYS A 1 54 ? -5.357 -12.463 9.004 1.00 0.00 46 LYS A CA 13
ATOM 20071 C C . LYS A 1 54 ? -4.672 -11.120 9.205 1.00 0.00 46 LYS A C 13
ATOM 20072 O O . LYS A 1 54 ? -5.215 -10.068 8.873 1.00 0.00 46 LYS A O 13
ATOM 20091 N N . GLN A 1 55 ? -3.455 -11.190 9.732 1.00 0.00 47 GLN A N 13
ATOM 20092 C CA . GLN A 1 55 ? -2.629 -10.014 9.961 1.00 0.00 47 GLN A CA 13
ATOM 20093 C C . GLN A 1 55 ? -1.343 -10.212 9.178 1.00 0.00 47 GLN A C 13
ATOM 20094 O O . GLN A 1 55 ? -0.277 -10.370 9.759 1.00 0.00 47 GLN A O 13
ATOM 20108 N N . HIS A 1 56 ? -1.474 -10.272 7.856 1.00 0.00 48 HIS A N 13
ATOM 20109 C CA . HIS A 1 56 ? -0.333 -10.526 6.981 1.00 0.00 48 HIS A CA 13
ATOM 20110 C C . HIS A 1 56 ? 0.661 -9.366 6.953 1.00 0.00 48 HIS A C 13
ATOM 20111 O O . HIS A 1 56 ? 1.866 -9.560 7.131 1.00 0.00 48 HIS A O 13
ATOM 20126 N N . CYS A 1 57 ? 0.149 -8.173 6.704 1.00 0.00 49 CYS A N 13
ATOM 20127 C CA . CYS A 1 57 ? 0.977 -6.979 6.619 1.00 0.00 49 CYS A CA 13
ATOM 20128 C C . CYS A 1 57 ? 0.067 -5.771 6.543 1.00 0.00 49 CYS A C 13
ATOM 20129 O O . CYS A 1 57 ? -1.143 -5.927 6.385 1.00 0.00 49 CYS A O 13
ATOM 20137 N N . LYS A 1 58 ? 0.618 -4.572 6.659 1.00 0.00 50 LYS A N 13
ATOM 20138 C CA . LYS A 1 58 ? -0.233 -3.392 6.590 1.00 0.00 50 LYS A CA 13
ATOM 20139 C C . LYS A 1 58 ? 0.527 -2.182 6.108 1.00 0.00 50 LYS A C 13
ATOM 20140 O O . LYS A 1 58 ? 1.745 -2.109 6.231 1.00 0.00 50 LYS A O 13
ATOM 20159 N N . ILE A 1 59 ? -0.219 -1.228 5.574 1.00 0.00 51 ILE A N 13
ATOM 20160 C CA . ILE A 1 59 ? 0.356 0.007 5.085 1.00 0.00 51 ILE A CA 13
ATOM 20161 C C . ILE A 1 59 ? -0.174 1.185 5.890 1.00 0.00 51 ILE A C 13
ATOM 20162 O O . ILE A 1 59 ? -1.352 1.535 5.794 1.00 0.00 51 ILE A O 13
ATOM 20178 N N . GLU A 1 60 ? 0.706 1.799 6.673 1.00 0.00 52 GLU A N 13
ATOM 20179 C CA . GLU A 1 60 ? 0.326 2.945 7.489 1.00 0.00 52 GLU A CA 13
ATOM 20180 C C . GLU A 1 60 ? 0.444 4.216 6.673 1.00 0.00 52 GLU A C 13
ATOM 20181 O O . GLU A 1 60 ? 1.261 4.294 5.757 1.00 0.00 52 GLU A O 13
ATOM 20193 N N . ILE A 1 61 ? -0.370 5.210 6.999 1.00 0.00 53 ILE A N 13
ATOM 20194 C CA . ILE A 1 61 ? -0.327 6.454 6.274 1.00 0.00 53 ILE A CA 13
ATOM 20195 C C . ILE A 1 61 ? 0.298 7.546 7.127 1.00 0.00 53 ILE A C 13
ATOM 20196 O O . ILE A 1 61 ? -0.096 7.771 8.271 1.00 0.00 53 ILE A O 13
ATOM 20212 N N . HIS A 1 62 ? 1.277 8.224 6.563 1.00 0.00 54 HIS A N 13
ATOM 20213 C CA . HIS A 1 62 ? 1.948 9.295 7.279 1.00 0.00 54 HIS A CA 13
ATOM 20214 C C . HIS A 1 62 ? 1.481 10.649 6.767 1.00 0.00 54 HIS A C 13
ATOM 20215 O O . HIS A 1 62 ? 0.618 10.729 5.891 1.00 0.00 54 HIS A O 13
ATOM 20230 N N . GLU A 1 63 ? 2.053 11.710 7.324 1.00 0.00 55 GLU A N 13
ATOM 20231 C CA . GLU A 1 63 ? 1.687 13.061 6.924 1.00 0.00 55 GLU A CA 13
ATOM 20232 C C . GLU A 1 63 ? 1.479 13.121 5.418 1.00 0.00 55 GLU A C 13
ATOM 20233 O O . GLU A 1 63 ? 0.449 13.603 4.942 1.00 0.00 55 GLU A O 13
ATOM 20245 N N . GLN A 1 64 ? 2.458 12.623 4.673 1.00 0.00 56 GLN A N 13
ATOM 20246 C CA . GLN A 1 64 ? 2.358 12.624 3.222 1.00 0.00 56 GLN A CA 13
ATOM 20247 C C . GLN A 1 64 ? 3.041 11.391 2.627 1.00 0.00 56 GLN A C 13
ATOM 20248 O O . GLN A 1 64 ? 3.624 11.465 1.546 1.00 0.00 56 GLN A O 13
ATOM 20262 N N . GLU A 1 65 ? 2.984 10.260 3.337 1.00 0.00 57 GLU A N 13
ATOM 20263 C CA . GLU A 1 65 ? 3.621 9.037 2.837 1.00 0.00 57 GLU A CA 13
ATOM 20264 C C . GLU A 1 65 ? 2.979 7.776 3.417 1.00 0.00 57 GLU A C 13
ATOM 20265 O O . GLU A 1 65 ? 2.434 7.798 4.519 1.00 0.00 57 GLU A O 13
ATOM 20277 N N . ALA A 1 66 ? 3.092 6.667 2.681 1.00 0.00 58 ALA A N 13
ATOM 20278 C CA . ALA A 1 66 ? 2.566 5.384 3.145 1.00 0.00 58 ALA A CA 13
ATOM 20279 C C . ALA A 1 66 ? 3.731 4.493 3.567 1.00 0.00 58 ALA A C 13
ATOM 20280 O O . ALA A 1 66 ? 4.765 4.457 2.899 1.00 0.00 58 ALA A O 13
ATOM 20287 N N . ILE A 1 67 ? 3.573 3.796 4.680 1.00 0.00 59 ILE A N 13
ATOM 20288 C CA . ILE A 1 67 ? 4.639 2.936 5.180 1.00 0.00 59 ILE A CA 13
ATOM 20289 C C . ILE A 1 67 ? 4.105 1.539 5.476 1.00 0.00 59 ILE A C 13
ATOM 20290 O O . ILE A 1 67 ? 3.003 1.387 6.000 1.00 0.00 59 ILE A O 13
ATOM 20306 N N . LEU A 1 68 ? 4.880 0.522 5.108 1.00 0.00 60 LEU A N 13
ATOM 20307 C CA . LEU A 1 68 ? 4.454 -0.863 5.306 1.00 0.00 60 LEU A CA 13
ATOM 20308 C C . LEU A 1 68 ? 5.074 -1.502 6.552 1.00 0.00 60 LEU A C 13
ATOM 20309 O O . LEU A 1 68 ? 6.255 -1.300 6.852 1.00 0.00 60 LEU A O 13
ATOM 20325 N N . HIS A 1 69 ? 4.250 -2.286 7.264 1.00 0.00 61 HIS A N 13
ATOM 20326 C CA . HIS A 1 69 ? 4.677 -2.975 8.473 1.00 0.00 61 HIS A CA 13
ATOM 20327 C C . HIS A 1 69 ? 4.275 -4.448 8.406 1.00 0.00 61 HIS A C 13
ATOM 20328 O O . HIS A 1 69 ? 3.276 -4.869 8.988 1.00 0.00 61 HIS A O 13
ATOM 20343 N N . ASN A 1 70 ? 5.075 -5.208 7.674 1.00 0.00 62 ASN A N 13
ATOM 20344 C CA . ASN A 1 70 ? 4.849 -6.634 7.473 1.00 0.00 62 ASN A CA 13
ATOM 20345 C C . ASN A 1 70 ? 4.862 -7.411 8.777 1.00 0.00 62 ASN A C 13
ATOM 20346 O O . ASN A 1 70 ? 5.742 -7.234 9.620 1.00 0.00 62 ASN A O 13
ATOM 20357 N N . PHE A 1 71 ? 3.886 -8.297 8.917 1.00 0.00 63 PHE A N 13
ATOM 20358 C CA . PHE A 1 71 ? 3.789 -9.135 10.106 1.00 0.00 63 PHE A CA 13
ATOM 20359 C C . PHE A 1 71 ? 4.304 -10.534 9.810 1.00 0.00 63 PHE A C 13
ATOM 20360 O O . PHE A 1 71 ? 4.853 -11.207 10.680 1.00 0.00 63 PHE A O 13
ATOM 20377 N N . SER A 1 72 ? 4.072 -10.980 8.576 1.00 0.00 64 SER A N 13
ATOM 20378 C CA . SER A 1 72 ? 4.464 -12.323 8.159 1.00 0.00 64 SER A CA 13
ATOM 20379 C C . SER A 1 72 ? 5.975 -12.512 8.149 1.00 0.00 64 SER A C 13
ATOM 20380 O O . SER A 1 72 ? 6.741 -11.571 7.932 1.00 0.00 64 SER A O 13
ATOM 20388 N N . SER A 1 73 ? 6.382 -13.760 8.366 1.00 0.00 65 SER A N 13
ATOM 20389 C CA . SER A 1 73 ? 7.790 -14.125 8.367 1.00 0.00 65 SER A CA 13
ATOM 20390 C C . SER A 1 73 ? 8.036 -15.225 7.340 1.00 0.00 65 SER A C 13
ATOM 20391 O O . SER A 1 73 ? 8.871 -15.078 6.449 1.00 0.00 65 SER A O 13
ATOM 20399 N N . THR A 1 74 ? 7.294 -16.321 7.458 1.00 0.00 66 THR A N 13
ATOM 20400 C CA . THR A 1 74 ? 7.436 -17.422 6.518 1.00 0.00 66 THR A CA 13
ATOM 20401 C C . THR A 1 74 ? 7.026 -16.956 5.133 1.00 0.00 66 THR A C 13
ATOM 20402 O O . THR A 1 74 ? 7.736 -17.169 4.149 1.00 0.00 66 THR A O 13
ATOM 20413 N N . ASN A 1 75 ? 5.881 -16.298 5.069 1.00 0.00 67 ASN A N 13
ATOM 20414 C CA . ASN A 1 75 ? 5.386 -15.780 3.809 1.00 0.00 67 ASN A CA 13
ATOM 20415 C C . ASN A 1 75 ? 5.349 -14.259 3.857 1.00 0.00 67 ASN A C 13
ATOM 20416 O O . ASN A 1 75 ? 4.284 -13.667 4.048 1.00 0.00 67 ASN A O 13
ATOM 20427 N N . PRO A 1 76 ? 6.474 -13.604 3.702 1.00 0.00 68 PRO A N 13
ATOM 20428 C CA . PRO A 1 76 ? 6.517 -12.125 3.749 1.00 0.00 68 PRO A CA 13
ATOM 20429 C C . PRO A 1 76 ? 5.932 -11.488 2.505 1.00 0.00 68 PRO A C 13
ATOM 20430 O O . PRO A 1 76 ? 6.050 -12.021 1.398 1.00 0.00 68 PRO A O 13
ATOM 20441 N N . THR A 1 77 ? 5.326 -10.333 2.694 1.00 0.00 69 THR A N 13
ATOM 20442 C CA . THR A 1 77 ? 4.752 -9.607 1.582 1.00 0.00 69 THR A CA 13
ATOM 20443 C C . THR A 1 77 ? 5.899 -9.137 0.689 1.00 0.00 69 THR A C 13
ATOM 20444 O O . THR A 1 77 ? 7.058 -9.211 1.093 1.00 0.00 69 THR A O 13
ATOM 20455 N N . GLN A 1 78 ? 5.597 -8.704 -0.531 1.00 0.00 70 GLN A N 13
ATOM 20456 C CA . GLN A 1 78 ? 6.665 -8.292 -1.448 1.00 0.00 70 GLN A CA 13
ATOM 20457 C C . GLN A 1 78 ? 6.418 -6.915 -2.058 1.00 0.00 70 GLN A C 13
ATOM 20458 O O . GLN A 1 78 ? 5.278 -6.475 -2.204 1.00 0.00 70 GLN A O 13
ATOM 20472 N N . VAL A 1 79 ? 7.516 -6.252 -2.416 1.00 0.00 71 VAL A N 13
ATOM 20473 C CA . VAL A 1 79 ? 7.454 -4.924 -3.023 1.00 0.00 71 VAL A CA 13
ATOM 20474 C C . VAL A 1 79 ? 8.223 -4.888 -4.336 1.00 0.00 71 VAL A C 13
ATOM 20475 O O . VAL A 1 79 ? 9.374 -5.315 -4.404 1.00 0.00 71 VAL A O 13
ATOM 20488 N N . ASN A 1 80 ? 7.587 -4.363 -5.373 1.00 0.00 72 ASN A N 13
ATOM 20489 C CA . ASN A 1 80 ? 8.233 -4.264 -6.671 1.00 0.00 72 ASN A CA 13
ATOM 20490 C C . ASN A 1 80 ? 8.941 -5.572 -7.020 1.00 0.00 72 ASN A C 13
ATOM 20491 O O . ASN A 1 80 ? 9.939 -5.576 -7.739 1.00 0.00 72 ASN A O 13
ATOM 20502 N N . GLY A 1 81 ? 8.407 -6.681 -6.518 1.00 0.00 73 GLY A N 13
ATOM 20503 C CA . GLY A 1 81 ? 8.984 -7.991 -6.796 1.00 0.00 73 GLY A CA 13
ATOM 20504 C C . GLY A 1 81 ? 10.067 -8.372 -5.786 1.00 0.00 73 GLY A C 13
ATOM 20505 O O . GLY A 1 81 ? 10.670 -9.439 -5.895 1.00 0.00 73 GLY A O 13
ATOM 20509 N N . SER A 1 82 ? 10.324 -7.506 -4.810 1.00 0.00 74 SER A N 13
ATOM 20510 C CA . SER A 1 82 ? 11.350 -7.800 -3.811 1.00 0.00 74 SER A CA 13
ATOM 20511 C C . SER A 1 82 ? 10.720 -8.307 -2.511 1.00 0.00 74 SER A C 13
ATOM 20512 O O . SER A 1 82 ? 9.543 -8.064 -2.249 1.00 0.00 74 SER A O 13
ATOM 20520 N N . VAL A 1 83 ? 11.497 -9.030 -1.703 1.00 0.00 75 VAL A N 13
ATOM 20521 C CA . VAL A 1 83 ? 10.964 -9.563 -0.457 1.00 0.00 75 VAL A CA 13
ATOM 20522 C C . VAL A 1 83 ? 11.034 -8.522 0.645 1.00 0.00 75 VAL A C 13
ATOM 20523 O O . VAL A 1 83 ? 11.891 -7.640 0.636 1.00 0.00 75 VAL A O 13
ATOM 20536 N N . ILE A 1 84 ? 10.105 -8.622 1.579 1.00 0.00 76 ILE A N 13
ATOM 20537 C CA . ILE A 1 84 ? 10.036 -7.676 2.683 1.00 0.00 76 ILE A CA 13
ATOM 20538 C C . ILE A 1 84 ? 10.320 -8.365 4.014 1.00 0.00 76 ILE A C 13
ATOM 20539 O O . ILE A 1 84 ? 9.402 -8.845 4.678 1.00 0.00 76 ILE A O 13
ATOM 20555 N N . ASP A 1 85 ? 11.592 -8.403 4.397 1.00 0.00 77 ASP A N 13
ATOM 20556 C CA . ASP A 1 85 ? 11.987 -9.028 5.655 1.00 0.00 77 ASP A CA 13
ATOM 20557 C C . ASP A 1 85 ? 11.421 -8.257 6.848 1.00 0.00 77 ASP A C 13
ATOM 20558 O O . ASP A 1 85 ? 10.953 -8.847 7.821 1.00 0.00 77 ASP A O 13
ATOM 20567 N N . GLU A 1 86 ? 11.477 -6.935 6.763 1.00 0.00 78 GLU A N 13
ATOM 20568 C CA . GLU A 1 86 ? 10.982 -6.081 7.834 1.00 0.00 78 GLU A CA 13
ATOM 20569 C C . GLU A 1 86 ? 10.289 -4.867 7.234 1.00 0.00 78 GLU A C 13
ATOM 20570 O O . GLU A 1 86 ? 10.294 -4.692 6.015 1.00 0.00 78 GLU A O 13
ATOM 20582 N N . PRO A 1 87 ? 9.691 -4.036 8.040 1.00 0.00 79 PRO A N 13
ATOM 20583 C CA . PRO A 1 87 ? 8.985 -2.824 7.534 1.00 0.00 79 PRO A CA 13
ATOM 20584 C C . PRO A 1 87 ? 9.908 -1.977 6.670 1.00 0.00 79 PRO A C 13
ATOM 20585 O O . PRO A 1 87 ? 11.091 -1.826 6.975 1.00 0.00 79 PRO A O 13
ATOM 20596 N N . VAL A 1 88 ? 9.361 -1.439 5.586 1.00 0.00 80 VAL A N 13
ATOM 20597 C CA . VAL A 1 88 ? 10.151 -0.618 4.674 1.00 0.00 80 VAL A CA 13
ATOM 20598 C C . VAL A 1 88 ? 9.367 0.602 4.210 1.00 0.00 80 VAL A C 13
ATOM 20599 O O . VAL A 1 88 ? 8.137 0.609 4.242 1.00 0.00 80 VAL A O 13
ATOM 20612 N N . ARG A 1 89 ? 10.087 1.625 3.757 1.00 0.00 81 ARG A N 13
ATOM 20613 C CA . ARG A 1 89 ? 9.442 2.838 3.263 1.00 0.00 81 ARG A CA 13
ATOM 20614 C C . ARG A 1 89 ? 8.873 2.590 1.873 1.00 0.00 81 ARG A C 13
ATOM 20615 O O . ARG A 1 89 ? 9.513 1.946 1.045 1.00 0.00 81 ARG A O 13
ATOM 20636 N N . LEU A 1 90 ? 7.665 3.085 1.618 1.00 0.00 82 LEU A N 13
ATOM 20637 C CA . LEU A 1 90 ? 7.053 2.862 0.313 1.00 0.00 82 LEU A CA 13
ATOM 20638 C C . LEU A 1 90 ? 7.114 4.099 -0.586 1.00 0.00 82 LEU A C 13
ATOM 20639 O O . LEU A 1 90 ? 6.661 5.180 -0.211 1.00 0.00 82 LEU A O 13
ATOM 20655 N N . LYS A 1 91 ? 7.642 3.906 -1.796 1.00 0.00 83 LYS A N 13
ATOM 20656 C CA . LYS A 1 91 ? 7.727 4.983 -2.784 1.00 0.00 83 LYS A CA 13
ATOM 20657 C C . LYS A 1 91 ? 6.428 5.049 -3.586 1.00 0.00 83 LYS A C 13
ATOM 20658 O O . LYS A 1 91 ? 5.734 4.044 -3.733 1.00 0.00 83 LYS A O 13
ATOM 20677 N N . HIS A 1 92 ? 6.097 6.232 -4.101 1.00 0.00 84 HIS A N 13
ATOM 20678 C CA . HIS A 1 92 ? 4.867 6.390 -4.875 1.00 0.00 84 HIS A CA 13
ATOM 20679 C C . HIS A 1 92 ? 4.926 5.572 -6.158 1.00 0.00 84 HIS A C 13
ATOM 20680 O O . HIS A 1 92 ? 5.922 5.601 -6.883 1.00 0.00 84 HIS A O 13
ATOM 20695 N N . GLY A 1 93 ? 3.849 4.843 -6.428 1.00 0.00 85 GLY A N 13
ATOM 20696 C CA . GLY A 1 93 ? 3.784 4.015 -7.624 1.00 0.00 85 GLY A CA 13
ATOM 20697 C C . GLY A 1 93 ? 4.247 2.588 -7.332 1.00 0.00 85 GLY A C 13
ATOM 20698 O O . GLY A 1 93 ? 4.354 1.762 -8.240 1.00 0.00 85 GLY A O 13
ATOM 20702 N N . ASP A 1 94 ? 4.527 2.307 -6.060 1.00 0.00 86 ASP A N 13
ATOM 20703 C CA . ASP A 1 94 ? 4.989 0.980 -5.646 1.00 0.00 86 ASP A CA 13
ATOM 20704 C C . ASP A 1 94 ? 3.890 -0.068 -5.785 1.00 0.00 86 ASP A C 13
ATOM 20705 O O . ASP A 1 94 ? 2.701 0.242 -5.719 1.00 0.00 86 ASP A O 13
ATOM 20714 N N . VAL A 1 95 ? 4.313 -1.317 -5.970 1.00 0.00 87 VAL A N 13
ATOM 20715 C CA . VAL A 1 95 ? 3.385 -2.430 -6.111 1.00 0.00 87 VAL A CA 13
ATOM 20716 C C . VAL A 1 95 ? 3.592 -3.414 -4.974 1.00 0.00 87 VAL A C 13
ATOM 20717 O O . VAL A 1 95 ? 4.722 -3.781 -4.659 1.00 0.00 87 VAL A O 13
ATOM 20730 N N . ILE A 1 96 ? 2.501 -3.838 -4.356 1.00 0.00 88 ILE A N 13
ATOM 20731 C CA . ILE A 1 96 ? 2.590 -4.777 -3.249 1.00 0.00 88 ILE A CA 13
ATOM 20732 C C . ILE A 1 96 ? 2.035 -6.130 -3.668 1.00 0.00 88 ILE A C 13
ATOM 20733 O O . ILE A 1 96 ? 0.965 -6.211 -4.268 1.00 0.00 88 ILE A O 13
ATOM 20749 N N . THR A 1 97 ? 2.777 -7.185 -3.348 1.00 0.00 89 THR A N 13
ATOM 20750 C CA . THR A 1 97 ? 2.369 -8.545 -3.691 1.00 0.00 89 THR A CA 13
ATOM 20751 C C . THR A 1 97 ? 2.442 -9.466 -2.483 1.00 0.00 89 THR A C 13
ATOM 20752 O O . THR A 1 97 ? 3.440 -9.493 -1.766 1.00 0.00 89 THR A O 13
ATOM 20763 N N . ILE A 1 98 ? 1.379 -10.228 -2.277 1.00 0.00 90 ILE A N 13
ATOM 20764 C CA . ILE A 1 98 ? 1.321 -11.165 -1.167 1.00 0.00 90 ILE A CA 13
ATOM 20765 C C . ILE A 1 98 ? 1.446 -12.592 -1.723 1.00 0.00 90 ILE A C 13
ATOM 20766 O O . ILE A 1 98 ? 2.217 -12.818 -2.653 1.00 0.00 90 ILE A O 13
ATOM 20782 N N . ILE A 1 99 ? 0.730 -13.558 -1.143 1.00 0.00 91 ILE A N 13
ATOM 20783 C CA . ILE A 1 99 ? 0.836 -14.950 -1.607 1.00 0.00 91 ILE A CA 13
ATOM 20784 C C . ILE A 1 99 ? 0.378 -15.127 -3.061 1.00 0.00 91 ILE A C 13
ATOM 20785 O O . ILE A 1 99 ? 1.045 -15.798 -3.846 1.00 0.00 91 ILE A O 13
ATOM 20801 N N . ASP A 1 100 ? -0.763 -14.544 -3.412 1.00 0.00 92 ASP A N 13
ATOM 20802 C CA . ASP A 1 100 ? -1.289 -14.682 -4.773 1.00 0.00 92 ASP A CA 13
ATOM 20803 C C . ASP A 1 100 ? -2.109 -13.458 -5.178 1.00 0.00 92 ASP A C 13
ATOM 20804 O O . ASP A 1 100 ? -2.874 -13.503 -6.143 1.00 0.00 92 ASP A O 13
ATOM 20813 N N . ARG A 1 101 ? -1.954 -12.372 -4.433 1.00 0.00 93 ARG A N 13
ATOM 20814 C CA . ARG A 1 101 ? -2.695 -11.148 -4.720 1.00 0.00 93 ARG A CA 13
ATOM 20815 C C . ARG A 1 101 ? -1.761 -9.947 -4.724 1.00 0.00 93 ARG A C 13
ATOM 20816 O O . ARG A 1 101 ? -0.742 -9.936 -4.032 1.00 0.00 93 ARG A O 13
ATOM 20837 N N . SER A 1 102 ? -2.105 -8.938 -5.522 1.00 0.00 94 SER A N 13
ATOM 20838 C CA . SER A 1 102 ? -1.271 -7.754 -5.612 1.00 0.00 94 SER A CA 13
ATOM 20839 C C . SER A 1 102 ? -2.069 -6.480 -5.387 1.00 0.00 94 SER A C 13
ATOM 20840 O O . SER A 1 102 ? -3.229 -6.374 -5.776 1.00 0.00 94 SER A O 13
ATOM 20848 N N . PHE A 1 103 ? -1.416 -5.509 -4.769 1.00 0.00 95 PHE A N 13
ATOM 20849 C CA . PHE A 1 103 ? -2.042 -4.227 -4.497 1.00 0.00 95 PHE A CA 13
ATOM 20850 C C . PHE A 1 103 ? -1.097 -3.101 -4.881 1.00 0.00 95 PHE A C 13
ATOM 20851 O O . PHE A 1 103 ? 0.125 -3.249 -4.811 1.00 0.00 95 PHE A O 13
ATOM 20868 N N . ARG A 1 104 ? -1.662 -1.980 -5.295 1.00 0.00 96 ARG A N 13
ATOM 20869 C CA . ARG A 1 104 ? -0.853 -0.846 -5.697 1.00 0.00 96 ARG A CA 13
ATOM 20870 C C . ARG A 1 104 ? -1.046 0.313 -4.726 1.00 0.00 96 ARG A C 13
ATOM 20871 O O . ARG A 1 104 ? -2.152 0.545 -4.235 1.00 0.00 96 ARG A O 13
ATOM 20892 N N . TYR A 1 105 ? 0.032 1.032 -4.459 1.00 0.00 97 TYR A N 13
ATOM 20893 C CA . TYR A 1 105 ? -0.022 2.167 -3.554 1.00 0.00 97 TYR A CA 13
ATOM 20894 C C . TYR A 1 105 ? 0.286 3.451 -4.319 1.00 0.00 97 TYR A C 13
ATOM 20895 O O . TYR A 1 105 ? 1.420 3.678 -4.739 1.00 0.00 97 TYR A O 13
ATOM 20913 N N . GLU A 1 106 ? -0.741 4.279 -4.508 1.00 0.00 98 GLU A N 13
ATOM 20914 C CA . GLU A 1 106 ? -0.577 5.532 -5.238 1.00 0.00 98 GLU A CA 13
ATOM 20915 C C . GLU A 1 106 ? -0.995 6.720 -4.396 1.00 0.00 98 GLU A C 13
ATOM 20916 O O . GLU A 1 106 ? -2.069 6.728 -3.796 1.00 0.00 98 GLU A O 13
ATOM 20928 N N . ASN A 1 107 ? -0.143 7.730 -4.372 1.00 0.00 99 ASN A N 13
ATOM 20929 C CA . ASN A 1 107 ? -0.430 8.935 -3.616 1.00 0.00 99 ASN A CA 13
ATOM 20930 C C . ASN A 1 107 ? -0.319 10.176 -4.498 1.00 0.00 99 ASN A C 13
ATOM 20931 O O . ASN A 1 107 ? 0.542 10.256 -5.378 1.00 0.00 99 ASN A O 13
ATOM 20942 N N . GLU A 1 108 ? -1.198 11.140 -4.253 1.00 0.00 100 GLU A N 13
ATOM 20943 C CA . GLU A 1 108 ? -1.198 12.379 -5.021 1.00 0.00 100 GLU A CA 13
ATOM 20944 C C . GLU A 1 108 ? -0.956 13.568 -4.107 1.00 0.00 100 GLU A C 13
ATOM 20945 O O . GLU A 1 108 ? -1.719 13.814 -3.168 1.00 0.00 100 GLU A O 13
ATOM 20957 N N . MET A 1 9 ? -13.488 14.294 2.383 1.00 0.00 1 MET A N 14
ATOM 20958 C CA . MET A 1 9 ? -14.612 14.188 1.410 1.00 0.00 1 MET A CA 14
ATOM 20959 C C . MET A 1 9 ? -14.048 13.968 0.009 1.00 0.00 1 MET A C 14
ATOM 20960 O O . MET A 1 9 ? -14.787 13.648 -0.923 1.00 0.00 1 MET A O 14
ATOM 20974 N N . TRP A 1 10 ? -12.738 14.145 -0.134 1.00 0.00 2 TRP A N 14
ATOM 20975 C CA . TRP A 1 10 ? -12.090 13.967 -1.430 1.00 0.00 2 TRP A CA 14
ATOM 20976 C C . TRP A 1 10 ? -10.615 13.613 -1.248 1.00 0.00 2 TRP A C 14
ATOM 20977 O O . TRP A 1 10 ? -9.738 14.462 -1.415 1.00 0.00 2 TRP A O 14
ATOM 20998 N N . PRO A 1 11 ? -10.337 12.382 -0.908 1.00 0.00 3 PRO A N 14
ATOM 20999 C CA . PRO A 1 11 ? -8.942 11.886 -0.689 1.00 0.00 3 PRO A CA 14
ATOM 21000 C C . PRO A 1 11 ? -8.089 11.987 -1.952 1.00 0.00 3 PRO A C 14
ATOM 21001 O O . PRO A 1 11 ? -8.597 11.861 -3.067 1.00 0.00 3 PRO A O 14
ATOM 21012 N N . THR A 1 12 ? -6.793 12.220 -1.768 1.00 0.00 4 THR A N 14
ATOM 21013 C CA . THR A 1 12 ? -5.882 12.341 -2.901 1.00 0.00 4 THR A CA 14
ATOM 21014 C C . THR A 1 12 ? -5.066 11.066 -3.074 1.00 0.00 4 THR A C 14
ATOM 21015 O O . THR A 1 12 ? -4.110 11.026 -3.848 1.00 0.00 4 THR A O 14
ATOM 21026 N N . ARG A 1 13 ? -5.453 10.031 -2.348 1.00 0.00 5 ARG A N 14
ATOM 21027 C CA . ARG A 1 13 ? -4.755 8.752 -2.423 1.00 0.00 5 ARG A CA 14
ATOM 21028 C C . ARG A 1 13 ? -5.732 7.629 -2.757 1.00 0.00 5 ARG A C 14
ATOM 21029 O O . ARG A 1 13 ? -6.884 7.649 -2.324 1.00 0.00 5 ARG A O 14
ATOM 21050 N N . ARG A 1 14 ? -5.266 6.644 -3.523 1.00 0.00 6 ARG A N 14
ATOM 21051 C CA . ARG A 1 14 ? -6.121 5.521 -3.894 1.00 0.00 6 ARG A CA 14
ATOM 21052 C C . ARG A 1 14 ? -5.311 4.232 -3.966 1.00 0.00 6 ARG A C 14
ATOM 21053 O O . ARG A 1 14 ? -4.148 4.238 -4.373 1.00 0.00 6 ARG A O 14
ATOM 21074 N N . LEU A 1 15 ? -5.938 3.126 -3.575 1.00 0.00 7 LEU A N 14
ATOM 21075 C CA . LEU A 1 15 ? -5.272 1.837 -3.606 1.00 0.00 7 LEU A CA 14
ATOM 21076 C C . LEU A 1 15 ? -6.024 0.924 -4.571 1.00 0.00 7 LEU A C 14
ATOM 21077 O O . LEU A 1 15 ? -7.252 0.835 -4.516 1.00 0.00 7 LEU A O 14
ATOM 21093 N N . VAL A 1 16 ? -5.296 0.259 -5.457 1.00 0.00 8 VAL A N 14
ATOM 21094 C CA . VAL A 1 16 ? -5.929 -0.630 -6.431 1.00 0.00 8 VAL A CA 14
ATOM 21095 C C . VAL A 1 16 ? -5.325 -2.024 -6.369 1.00 0.00 8 VAL A C 14
ATOM 21096 O O . VAL A 1 16 ? -4.107 -2.186 -6.300 1.00 0.00 8 VAL A O 14
ATOM 21109 N N . THR A 1 17 ? -6.190 -3.029 -6.396 1.00 0.00 9 THR A N 14
ATOM 21110 C CA . THR A 1 17 ? -5.733 -4.406 -6.343 1.00 0.00 9 THR A CA 14
ATOM 21111 C C . THR A 1 17 ? -5.678 -5.006 -7.743 1.00 0.00 9 THR A C 14
ATOM 21112 O O . THR A 1 17 ? -6.706 -5.193 -8.393 1.00 0.00 9 THR A O 14
ATOM 21123 N N . ILE A 1 18 ? -4.468 -5.308 -8.197 1.00 0.00 10 ILE A N 14
ATOM 21124 C CA . ILE A 1 18 ? -4.280 -5.891 -9.518 1.00 0.00 10 ILE A CA 14
ATOM 21125 C C . ILE A 1 18 ? -4.651 -7.371 -9.519 1.00 0.00 10 ILE A C 14
ATOM 21126 O O . ILE A 1 18 ? -4.182 -8.138 -8.678 1.00 0.00 10 ILE A O 14
ATOM 21142 N N . LYS A 1 19 ? -5.483 -7.769 -10.477 1.00 0.00 11 LYS A N 14
ATOM 21143 C CA . LYS A 1 19 ? -5.893 -9.163 -10.585 1.00 0.00 11 LYS A CA 14
ATOM 21144 C C . LYS A 1 19 ? -4.852 -9.961 -11.359 1.00 0.00 11 LYS A C 14
ATOM 21145 O O . LYS A 1 19 ? -4.043 -9.397 -12.096 1.00 0.00 11 LYS A O 14
ATOM 21164 N N . ARG A 1 20 ? -4.868 -11.275 -11.176 1.00 0.00 12 ARG A N 14
ATOM 21165 C CA . ARG A 1 20 ? -3.909 -12.141 -11.850 1.00 0.00 12 ARG A CA 14
ATOM 21166 C C . ARG A 1 20 ? -4.029 -12.008 -13.365 1.00 0.00 12 ARG A C 14
ATOM 21167 O O . ARG A 1 20 ? -3.038 -12.127 -14.082 1.00 0.00 12 ARG A O 14
ATOM 21188 N N . SER A 1 21 ? -5.242 -11.762 -13.847 1.00 0.00 13 SER A N 14
ATOM 21189 C CA . SER A 1 21 ? -5.461 -11.620 -15.282 1.00 0.00 13 SER A CA 14
ATOM 21190 C C . SER A 1 21 ? -4.634 -10.460 -15.838 1.00 0.00 13 SER A C 14
ATOM 21191 O O . SER A 1 21 ? -4.353 -10.407 -17.035 1.00 0.00 13 SER A O 14
ATOM 21199 N N . GLY A 1 22 ? -4.225 -9.546 -14.959 1.00 0.00 14 GLY A N 14
ATOM 21200 C CA . GLY A 1 22 ? -3.407 -8.409 -15.378 1.00 0.00 14 GLY A CA 14
ATOM 21201 C C . GLY A 1 22 ? -4.247 -7.211 -15.814 1.00 0.00 14 GLY A C 14
ATOM 21202 O O . GLY A 1 22 ? -3.841 -6.454 -16.695 1.00 0.00 14 GLY A O 14
ATOM 21206 N N . VAL A 1 23 ? -5.411 -7.032 -15.196 1.00 0.00 15 VAL A N 14
ATOM 21207 C CA . VAL A 1 23 ? -6.273 -5.909 -15.539 1.00 0.00 15 VAL A CA 14
ATOM 21208 C C . VAL A 1 23 ? -6.719 -5.171 -14.285 1.00 0.00 15 VAL A C 14
ATOM 21209 O O . VAL A 1 23 ? -6.644 -5.703 -13.178 1.00 0.00 15 VAL A O 14
ATOM 21222 N N . ASP A 1 24 ? -7.172 -3.935 -14.467 1.00 0.00 16 ASP A N 14
ATOM 21223 C CA . ASP A 1 24 ? -7.617 -3.127 -13.342 1.00 0.00 16 ASP A CA 14
ATOM 21224 C C . ASP A 1 24 ? -8.857 -3.738 -12.702 1.00 0.00 16 ASP A C 14
ATOM 21225 O O . ASP A 1 24 ? -9.726 -4.274 -13.387 1.00 0.00 16 ASP A O 14
ATOM 21234 N N . GLY A 1 25 ? -8.922 -3.652 -11.380 1.00 0.00 17 GLY A N 14
ATOM 21235 C CA . GLY A 1 25 ? -10.054 -4.199 -10.639 1.00 0.00 17 GLY A CA 14
ATOM 21236 C C . GLY A 1 25 ? -10.583 -3.190 -9.622 1.00 0.00 17 GLY A C 14
ATOM 21237 O O . GLY A 1 25 ? -10.365 -1.985 -9.758 1.00 0.00 17 GLY A O 14
ATOM 21241 N N . PRO A 1 26 ? -11.266 -3.662 -8.612 1.00 0.00 18 PRO A N 14
ATOM 21242 C CA . PRO A 1 26 ? -11.837 -2.793 -7.542 1.00 0.00 18 PRO A CA 14
ATOM 21243 C C . PRO A 1 26 ? -10.751 -2.004 -6.817 1.00 0.00 18 PRO A C 14
ATOM 21244 O O . PRO A 1 26 ? -9.618 -2.467 -6.683 1.00 0.00 18 PRO A O 14
ATOM 21255 N N . HIS A 1 27 ? -11.100 -0.805 -6.366 1.00 0.00 19 HIS A N 14
ATOM 21256 C CA . HIS A 1 27 ? -10.140 0.040 -5.674 1.00 0.00 19 HIS A CA 14
ATOM 21257 C C . HIS A 1 27 ? -10.490 0.161 -4.203 1.00 0.00 19 HIS A C 14
ATOM 21258 O O . HIS A 1 27 ? -11.597 -0.175 -3.786 1.00 0.00 19 HIS A O 14
ATOM 21273 N N . PHE A 1 28 ? -9.534 0.629 -3.417 1.00 0.00 20 PHE A N 14
ATOM 21274 C CA . PHE A 1 28 ? -9.752 0.771 -1.992 1.00 0.00 20 PHE A CA 14
ATOM 21275 C C . PHE A 1 28 ? -9.259 2.128 -1.501 1.00 0.00 20 PHE A C 14
ATOM 21276 O O . PHE A 1 28 ? -8.088 2.274 -1.147 1.00 0.00 20 PHE A O 14
ATOM 21293 N N . PRO A 1 29 ? -10.115 3.117 -1.454 1.00 0.00 21 PRO A N 14
ATOM 21294 C CA . PRO A 1 29 ? -9.728 4.472 -0.968 1.00 0.00 21 PRO A CA 14
ATOM 21295 C C . PRO A 1 29 ? -9.225 4.390 0.468 1.00 0.00 21 PRO A C 14
ATOM 21296 O O . PRO A 1 29 ? -9.733 3.596 1.259 1.00 0.00 21 PRO A O 14
ATOM 21307 N N . LEU A 1 30 ? -8.220 5.187 0.801 1.00 0.00 22 LEU A N 14
ATOM 21308 C CA . LEU A 1 30 ? -7.668 5.151 2.148 1.00 0.00 22 LEU A CA 14
ATOM 21309 C C . LEU A 1 30 ? -8.555 5.928 3.117 1.00 0.00 22 LEU A C 14
ATOM 21310 O O . LEU A 1 30 ? -8.302 7.097 3.411 1.00 0.00 22 LEU A O 14
ATOM 21326 N N . SER A 1 31 ? -9.600 5.264 3.607 1.00 0.00 23 SER A N 14
ATOM 21327 C CA . SER A 1 31 ? -10.528 5.892 4.540 1.00 0.00 23 SER A CA 14
ATOM 21328 C C . SER A 1 31 ? -10.070 5.692 5.986 1.00 0.00 23 SER A C 14
ATOM 21329 O O . SER A 1 31 ? -10.597 6.320 6.903 1.00 0.00 23 SER A O 14
ATOM 21337 N N . LEU A 1 32 ? -9.087 4.815 6.178 1.00 0.00 24 LEU A N 14
ATOM 21338 C CA . LEU A 1 32 ? -8.560 4.535 7.516 1.00 0.00 24 LEU A CA 14
ATOM 21339 C C . LEU A 1 32 ? -7.143 5.090 7.656 1.00 0.00 24 LEU A C 14
ATOM 21340 O O . LEU A 1 32 ? -6.405 5.176 6.676 1.00 0.00 24 LEU A O 14
ATOM 21356 N N . SER A 1 33 ? -6.768 5.467 8.877 1.00 0.00 25 SER A N 14
ATOM 21357 C CA . SER A 1 33 ? -5.434 6.008 9.116 1.00 0.00 25 SER A CA 14
ATOM 21358 C C . SER A 1 33 ? -4.365 4.973 8.769 1.00 0.00 25 SER A C 14
ATOM 21359 O O . SER A 1 33 ? -3.301 5.320 8.276 1.00 0.00 25 SER A O 14
ATOM 21367 N N . THR A 1 34 ? -4.647 3.702 9.021 1.00 0.00 26 THR A N 14
ATOM 21368 C CA . THR A 1 34 ? -3.686 2.654 8.708 1.00 0.00 26 THR A CA 14
ATOM 21369 C C . THR A 1 34 ? -4.371 1.520 7.961 1.00 0.00 26 THR A C 14
ATOM 21370 O O . THR A 1 34 ? -5.487 1.128 8.305 1.00 0.00 26 THR A O 14
ATOM 21381 N N . CYS A 1 35 ? -3.702 0.994 6.940 1.00 0.00 27 CYS A N 14
ATOM 21382 C CA . CYS A 1 35 ? -4.280 -0.102 6.164 1.00 0.00 27 CYS A CA 14
ATOM 21383 C C . CYS A 1 35 ? -3.743 -1.449 6.643 1.00 0.00 27 CYS A C 14
ATOM 21384 O O . CYS A 1 35 ? -2.532 -1.651 6.727 1.00 0.00 27 CYS A O 14
ATOM 21392 N N . LEU A 1 36 ? -4.658 -2.362 6.962 1.00 0.00 28 LEU A N 14
ATOM 21393 C CA . LEU A 1 36 ? -4.283 -3.688 7.441 1.00 0.00 28 LEU A CA 14
ATOM 21394 C C . LEU A 1 36 ? -4.770 -4.768 6.474 1.00 0.00 28 LEU A C 14
ATOM 21395 O O . LEU A 1 36 ? -5.913 -4.743 6.008 1.00 0.00 28 LEU A O 14
ATOM 21411 N N . PHE A 1 37 ? -3.872 -5.697 6.163 1.00 0.00 29 PHE A N 14
ATOM 21412 C CA . PHE A 1 37 ? -4.167 -6.784 5.233 1.00 0.00 29 PHE A CA 14
ATOM 21413 C C . PHE A 1 37 ? -4.324 -8.100 5.977 1.00 0.00 29 PHE A C 14
ATOM 21414 O O . PHE A 1 37 ? -3.670 -8.323 6.993 1.00 0.00 29 PHE A O 14
ATOM 21431 N N . GLY A 1 38 ? -5.177 -8.987 5.463 1.00 0.00 30 GLY A N 14
ATOM 21432 C CA . GLY A 1 38 ? -5.355 -10.275 6.114 1.00 0.00 30 GLY A CA 14
ATOM 21433 C C . GLY A 1 38 ? -6.719 -10.888 5.823 1.00 0.00 30 GLY A C 14
ATOM 21434 O O . GLY A 1 38 ? -7.625 -10.220 5.326 1.00 0.00 30 GLY A O 14
ATOM 21438 N N . ARG A 1 39 ? -6.848 -12.174 6.141 1.00 0.00 31 ARG A N 14
ATOM 21439 C CA . ARG A 1 39 ? -8.098 -12.890 5.916 1.00 0.00 31 ARG A CA 14
ATOM 21440 C C . ARG A 1 39 ? -9.196 -12.349 6.824 1.00 0.00 31 ARG A C 14
ATOM 21441 O O . ARG A 1 39 ? -10.359 -12.264 6.434 1.00 0.00 31 ARG A O 14
ATOM 21462 N N . GLY A 1 40 ? -8.811 -12.007 8.049 1.00 0.00 32 GLY A N 14
ATOM 21463 C CA . GLY A 1 40 ? -9.759 -11.498 9.033 1.00 0.00 32 GLY A CA 14
ATOM 21464 C C . GLY A 1 40 ? -10.378 -10.177 8.602 1.00 0.00 32 GLY A C 14
ATOM 21465 O O . GLY A 1 40 ? -9.751 -9.375 7.910 1.00 0.00 32 GLY A O 14
ATOM 21469 N N . ILE A 1 41 ? -11.614 -9.960 9.038 1.00 0.00 33 ILE A N 14
ATOM 21470 C CA . ILE A 1 41 ? -12.335 -8.735 8.721 1.00 0.00 33 ILE A CA 14
ATOM 21471 C C . ILE A 1 41 ? -11.656 -7.553 9.400 1.00 0.00 33 ILE A C 14
ATOM 21472 O O . ILE A 1 41 ? -11.649 -6.438 8.881 1.00 0.00 33 ILE A O 14
ATOM 21488 N N . GLU A 1 42 ? -11.080 -7.822 10.565 1.00 0.00 34 GLU A N 14
ATOM 21489 C CA . GLU A 1 42 ? -10.385 -6.797 11.332 1.00 0.00 34 GLU A CA 14
ATOM 21490 C C . GLU A 1 42 ? -9.410 -6.031 10.444 1.00 0.00 34 GLU A C 14
ATOM 21491 O O . GLU A 1 42 ? -8.915 -4.968 10.821 1.00 0.00 34 GLU A O 14
ATOM 21503 N N . CYS A 1 43 ? -9.133 -6.580 9.267 1.00 0.00 35 CYS A N 14
ATOM 21504 C CA . CYS A 1 43 ? -8.213 -5.942 8.335 1.00 0.00 35 CYS A CA 14
ATOM 21505 C C . CYS A 1 43 ? -8.956 -4.984 7.413 1.00 0.00 35 CYS A C 14
ATOM 21506 O O . CYS A 1 43 ? -10.000 -5.327 6.858 1.00 0.00 35 CYS A O 14
ATOM 21514 N N . ASP A 1 44 ? -8.401 -3.785 7.238 1.00 0.00 36 ASP A N 14
ATOM 21515 C CA . ASP A 1 44 ? -9.018 -2.798 6.360 1.00 0.00 36 ASP A CA 14
ATOM 21516 C C . ASP A 1 44 ? -9.046 -3.346 4.952 1.00 0.00 36 ASP A C 14
ATOM 21517 O O . ASP A 1 44 ? -9.991 -3.122 4.196 1.00 0.00 36 ASP A O 14
ATOM 21526 N N . ILE A 1 45 ? -7.998 -4.076 4.615 1.00 0.00 37 ILE A N 14
ATOM 21527 C CA . ILE A 1 45 ? -7.896 -4.676 3.303 1.00 0.00 37 ILE A CA 14
ATOM 21528 C C . ILE A 1 45 ? -8.137 -6.177 3.443 1.00 0.00 37 ILE A C 14
ATOM 21529 O O . ILE A 1 45 ? -7.206 -6.953 3.665 1.00 0.00 37 ILE A O 14
ATOM 21545 N N . ARG A 1 46 ? -9.406 -6.575 3.348 1.00 0.00 38 ARG A N 14
ATOM 21546 C CA . ARG A 1 46 ? -9.765 -7.981 3.504 1.00 0.00 38 ARG A CA 14
ATOM 21547 C C . ARG A 1 46 ? -9.344 -8.788 2.285 1.00 0.00 38 ARG A C 14
ATOM 21548 O O . ARG A 1 46 ? -9.697 -8.459 1.151 1.00 0.00 38 ARG A O 14
ATOM 21569 N N . ILE A 1 47 ? -8.601 -9.859 2.533 1.00 0.00 39 ILE A N 14
ATOM 21570 C CA . ILE A 1 47 ? -8.146 -10.729 1.460 1.00 0.00 39 ILE A CA 14
ATOM 21571 C C . ILE A 1 47 ? -8.734 -12.126 1.640 1.00 0.00 39 ILE A C 14
ATOM 21572 O O . ILE A 1 47 ? -8.541 -12.752 2.675 1.00 0.00 39 ILE A O 14
ATOM 21588 N N . GLN A 1 48 ? -9.452 -12.619 0.639 1.00 0.00 40 GLN A N 14
ATOM 21589 C CA . GLN A 1 48 ? -10.050 -13.944 0.750 1.00 0.00 40 GLN A CA 14
ATOM 21590 C C . GLN A 1 48 ? -9.160 -15.003 0.109 1.00 0.00 40 GLN A C 14
ATOM 21591 O O . GLN A 1 48 ? -9.382 -15.411 -1.031 1.00 0.00 40 GLN A O 14
ATOM 21605 N N . LEU A 1 49 ? -8.159 -15.447 0.864 1.00 0.00 41 LEU A N 14
ATOM 21606 C CA . LEU A 1 49 ? -7.233 -16.471 0.389 1.00 0.00 41 LEU A CA 14
ATOM 21607 C C . LEU A 1 49 ? -6.617 -17.217 1.582 1.00 0.00 41 LEU A C 14
ATOM 21608 O O . LEU A 1 49 ? -5.872 -16.618 2.359 1.00 0.00 41 LEU A O 14
ATOM 21624 N N . PRO A 1 50 ? -6.886 -18.492 1.753 1.00 0.00 42 PRO A N 14
ATOM 21625 C CA . PRO A 1 50 ? -6.309 -19.276 2.893 1.00 0.00 42 PRO A CA 14
ATOM 21626 C C . PRO A 1 50 ? -4.785 -19.164 2.979 1.00 0.00 42 PRO A C 14
ATOM 21627 O O . PRO A 1 50 ? -4.214 -19.226 4.067 1.00 0.00 42 PRO A O 14
ATOM 21638 N N . VAL A 1 51 ? -4.128 -19.023 1.830 1.00 0.00 43 VAL A N 14
ATOM 21639 C CA . VAL A 1 51 ? -2.670 -18.932 1.804 1.00 0.00 43 VAL A CA 14
ATOM 21640 C C . VAL A 1 51 ? -2.157 -17.679 2.525 1.00 0.00 43 VAL A C 14
ATOM 21641 O O . VAL A 1 51 ? -1.145 -17.742 3.223 1.00 0.00 43 VAL A O 14
ATOM 21654 N N . VAL A 1 52 ? -2.847 -16.547 2.370 1.00 0.00 44 VAL A N 14
ATOM 21655 C CA . VAL A 1 52 ? -2.414 -15.315 3.038 1.00 0.00 44 VAL A CA 14
ATOM 21656 C C . VAL A 1 52 ? -2.555 -15.483 4.548 1.00 0.00 44 VAL A C 14
ATOM 21657 O O . VAL A 1 52 ? -3.215 -16.410 5.006 1.00 0.00 44 VAL A O 14
ATOM 21670 N N . SER A 1 53 ? -1.923 -14.601 5.320 1.00 0.00 45 SER A N 14
ATOM 21671 C CA . SER A 1 53 ? -1.994 -14.699 6.782 1.00 0.00 45 SER A CA 14
ATOM 21672 C C . SER A 1 53 ? -3.110 -13.825 7.360 1.00 0.00 45 SER A C 14
ATOM 21673 O O . SER A 1 53 ? -3.646 -12.951 6.678 1.00 0.00 45 SER A O 14
ATOM 21681 N N . LYS A 1 54 ? -3.446 -14.070 8.631 1.00 0.00 46 LYS A N 14
ATOM 21682 C CA . LYS A 1 54 ? -4.491 -13.302 9.314 1.00 0.00 46 LYS A CA 14
ATOM 21683 C C . LYS A 1 54 ? -4.089 -11.836 9.381 1.00 0.00 46 LYS A C 14
ATOM 21684 O O . LYS A 1 54 ? -4.913 -10.942 9.209 1.00 0.00 46 LYS A O 14
ATOM 21703 N N . GLN A 1 55 ? -2.807 -11.614 9.613 1.00 0.00 47 GLN A N 14
ATOM 21704 C CA . GLN A 1 55 ? -2.255 -10.271 9.666 1.00 0.00 47 GLN A CA 14
ATOM 21705 C C . GLN A 1 55 ? -0.998 -10.270 8.814 1.00 0.00 47 GLN A C 14
ATOM 21706 O O . GLN A 1 55 ? 0.120 -10.156 9.315 1.00 0.00 47 GLN A O 14
ATOM 21720 N N . HIS A 1 56 ? -1.216 -10.469 7.518 1.00 0.00 48 HIS A N 14
ATOM 21721 C CA . HIS A 1 56 ? -0.136 -10.570 6.546 1.00 0.00 48 HIS A CA 14
ATOM 21722 C C . HIS A 1 56 ? 0.719 -9.312 6.488 1.00 0.00 48 HIS A C 14
ATOM 21723 O O . HIS A 1 56 ? 1.940 -9.379 6.634 1.00 0.00 48 HIS A O 14
ATOM 21738 N N . CYS A 1 57 ? 0.090 -8.165 6.263 1.00 0.00 49 CYS A N 14
ATOM 21739 C CA . CYS A 1 57 ? 0.841 -6.927 6.181 1.00 0.00 49 CYS A CA 14
ATOM 21740 C C . CYS A 1 57 ? -0.018 -5.744 6.560 1.00 0.00 49 CYS A C 14
ATOM 21741 O O . CYS A 1 57 ? -1.245 -5.833 6.611 1.00 0.00 49 CYS A O 14
ATOM 21749 N N . LYS A 1 58 ? 0.641 -4.634 6.838 1.00 0.00 50 LYS A N 14
ATOM 21750 C CA . LYS A 1 58 ? -0.067 -3.434 7.229 1.00 0.00 50 LYS A CA 14
ATOM 21751 C C . LYS A 1 58 ? 0.578 -2.204 6.634 1.00 0.00 50 LYS A C 14
ATOM 21752 O O . LYS A 1 58 ? 1.788 -2.024 6.705 1.00 0.00 50 LYS A O 14
ATOM 21771 N N . ILE A 1 59 ? -0.243 -1.354 6.049 1.00 0.00 51 ILE A N 14
ATOM 21772 C CA . ILE A 1 59 ? 0.263 -0.138 5.458 1.00 0.00 51 ILE A CA 14
ATOM 21773 C C . ILE A 1 59 ? -0.124 1.058 6.313 1.00 0.00 51 ILE A C 14
ATOM 21774 O O . ILE A 1 59 ? -1.291 1.438 6.380 1.00 0.00 51 ILE A O 14
ATOM 21790 N N . GLU A 1 60 ? 0.871 1.653 6.959 1.00 0.00 52 GLU A N 14
ATOM 21791 C CA . GLU A 1 60 ? 0.629 2.813 7.801 1.00 0.00 52 GLU A CA 14
ATOM 21792 C C . GLU A 1 60 ? 0.665 4.070 6.952 1.00 0.00 52 GLU A C 14
ATOM 21793 O O . GLU A 1 60 ? 1.458 4.173 6.016 1.00 0.00 52 GLU A O 14
ATOM 21805 N N . ILE A 1 61 ? -0.204 5.016 7.270 1.00 0.00 53 ILE A N 14
ATOM 21806 C CA . ILE A 1 61 ? -0.261 6.250 6.508 1.00 0.00 53 ILE A CA 14
ATOM 21807 C C . ILE A 1 61 ? 0.267 7.416 7.316 1.00 0.00 53 ILE A C 14
ATOM 21808 O O . ILE A 1 61 ? -0.131 7.639 8.460 1.00 0.00 53 ILE A O 14
ATOM 21824 N N . HIS A 1 62 ? 1.162 8.157 6.693 1.00 0.00 54 HIS A N 14
ATOM 21825 C CA . HIS A 1 62 ? 1.764 9.321 7.325 1.00 0.00 54 HIS A CA 14
ATOM 21826 C C . HIS A 1 62 ? 1.328 10.587 6.599 1.00 0.00 54 HIS A C 14
ATOM 21827 O O . HIS A 1 62 ? 0.722 10.526 5.532 1.00 0.00 54 HIS A O 14
ATOM 21842 N N . GLU A 1 63 ? 1.622 11.726 7.200 1.00 0.00 55 GLU A N 14
ATOM 21843 C CA . GLU A 1 63 ? 1.242 13.016 6.638 1.00 0.00 55 GLU A CA 14
ATOM 21844 C C . GLU A 1 63 ? 1.400 13.069 5.118 1.00 0.00 55 GLU A C 14
ATOM 21845 O O . GLU A 1 63 ? 0.559 13.648 4.432 1.00 0.00 55 GLU A O 14
ATOM 21857 N N . GLN A 1 64 ? 2.478 12.500 4.587 1.00 0.00 56 GLN A N 14
ATOM 21858 C CA . GLN A 1 64 ? 2.690 12.555 3.142 1.00 0.00 56 GLN A CA 14
ATOM 21859 C C . GLN A 1 64 ? 3.230 11.241 2.575 1.00 0.00 56 GLN A C 14
ATOM 21860 O O . GLN A 1 64 ? 3.606 11.182 1.405 1.00 0.00 56 GLN A O 14
ATOM 21874 N N . GLU A 1 65 ? 3.284 10.192 3.390 1.00 0.00 57 GLU A N 14
ATOM 21875 C CA . GLU A 1 65 ? 3.806 8.913 2.903 1.00 0.00 57 GLU A CA 14
ATOM 21876 C C . GLU A 1 65 ? 3.093 7.711 3.518 1.00 0.00 57 GLU A C 14
ATOM 21877 O O . GLU A 1 65 ? 2.627 7.757 4.655 1.00 0.00 57 GLU A O 14
ATOM 21889 N N . ALA A 1 66 ? 3.061 6.617 2.760 1.00 0.00 58 ALA A N 14
ATOM 21890 C CA . ALA A 1 66 ? 2.465 5.372 3.233 1.00 0.00 58 ALA A CA 14
ATOM 21891 C C . ALA A 1 66 ? 3.604 4.434 3.611 1.00 0.00 58 ALA A C 14
ATOM 21892 O O . ALA A 1 66 ? 4.639 4.431 2.952 1.00 0.00 58 ALA A O 14
ATOM 21899 N N . ILE A 1 67 ? 3.449 3.676 4.691 1.00 0.00 59 ILE A N 14
ATOM 21900 C CA . ILE A 1 67 ? 4.533 2.796 5.128 1.00 0.00 59 ILE A CA 14
ATOM 21901 C C . ILE A 1 67 ? 4.039 1.371 5.384 1.00 0.00 59 ILE A C 14
ATOM 21902 O O . ILE A 1 67 ? 3.044 1.159 6.076 1.00 0.00 59 ILE A O 14
ATOM 21918 N N . LEU A 1 68 ? 4.757 0.404 4.814 1.00 0.00 60 LEU A N 14
ATOM 21919 C CA . LEU A 1 68 ? 4.410 -1.012 4.966 1.00 0.00 60 LEU A CA 14
ATOM 21920 C C . LEU A 1 68 ? 4.845 -1.548 6.326 1.00 0.00 60 LEU A C 14
ATOM 21921 O O . LEU A 1 68 ? 5.857 -1.121 6.881 1.00 0.00 60 LEU A O 14
ATOM 21937 N N . HIS A 1 69 ? 4.072 -2.496 6.844 1.00 0.00 61 HIS A N 14
ATOM 21938 C CA . HIS A 1 69 ? 4.366 -3.109 8.128 1.00 0.00 61 HIS A CA 14
ATOM 21939 C C . HIS A 1 69 ? 4.069 -4.604 8.036 1.00 0.00 61 HIS A C 14
ATOM 21940 O O . HIS A 1 69 ? 3.022 -5.072 8.471 1.00 0.00 61 HIS A O 14
ATOM 21955 N N . ASN A 1 70 ? 5.000 -5.330 7.422 1.00 0.00 62 ASN A N 14
ATOM 21956 C CA . ASN A 1 70 ? 4.863 -6.774 7.211 1.00 0.00 62 ASN A CA 14
ATOM 21957 C C . ASN A 1 70 ? 5.126 -7.577 8.483 1.00 0.00 62 ASN A C 14
ATOM 21958 O O . ASN A 1 70 ? 6.120 -7.360 9.177 1.00 0.00 62 ASN A O 14
ATOM 21969 N N . PHE A 1 71 ? 4.227 -8.521 8.771 1.00 0.00 63 PHE A N 14
ATOM 21970 C CA . PHE A 1 71 ? 4.375 -9.374 9.954 1.00 0.00 63 PHE A CA 14
ATOM 21971 C C . PHE A 1 71 ? 4.599 -10.831 9.554 1.00 0.00 63 PHE A C 14
ATOM 21972 O O . PHE A 1 71 ? 5.053 -11.638 10.364 1.00 0.00 63 PHE A O 14
ATOM 21989 N N . SER A 1 72 ? 4.238 -11.172 8.320 1.00 0.00 64 SER A N 14
ATOM 21990 C CA . SER A 1 72 ? 4.367 -12.551 7.855 1.00 0.00 64 SER A CA 14
ATOM 21991 C C . SER A 1 72 ? 5.823 -12.997 7.816 1.00 0.00 64 SER A C 14
ATOM 21992 O O . SER A 1 72 ? 6.689 -12.297 7.292 1.00 0.00 64 SER A O 14
ATOM 22000 N N . SER A 1 73 ? 6.079 -14.182 8.367 1.00 0.00 65 SER A N 14
ATOM 22001 C CA . SER A 1 73 ? 7.426 -14.737 8.388 1.00 0.00 65 SER A CA 14
ATOM 22002 C C . SER A 1 73 ? 7.593 -15.745 7.256 1.00 0.00 65 SER A C 14
ATOM 22003 O O . SER A 1 73 ? 8.429 -15.571 6.369 1.00 0.00 65 SER A O 14
ATOM 22011 N N . THR A 1 74 ? 6.783 -16.797 7.297 1.00 0.00 66 THR A N 14
ATOM 22012 C CA . THR A 1 74 ? 6.833 -17.833 6.274 1.00 0.00 66 THR A CA 14
ATOM 22013 C C . THR A 1 74 ? 6.454 -17.257 4.913 1.00 0.00 66 THR A C 14
ATOM 22014 O O . THR A 1 74 ? 7.123 -17.506 3.911 1.00 0.00 66 THR A O 14
ATOM 22025 N N . ASN A 1 75 ? 5.374 -16.483 4.894 1.00 0.00 67 ASN A N 14
ATOM 22026 C CA . ASN A 1 75 ? 4.899 -15.865 3.663 1.00 0.00 67 ASN A CA 14
ATOM 22027 C C . ASN A 1 75 ? 5.109 -14.354 3.714 1.00 0.00 67 ASN A C 14
ATOM 22028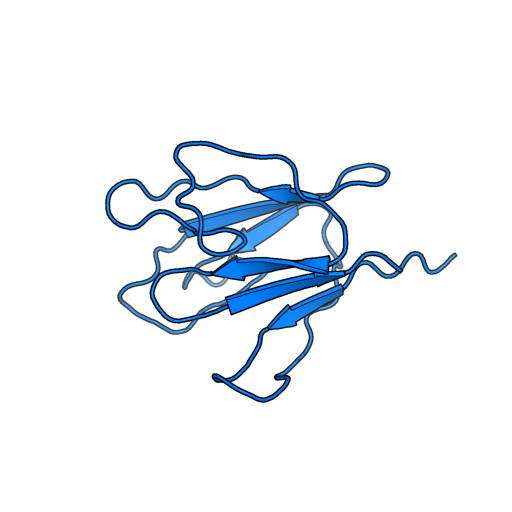 O O . ASN A 1 75 ? 4.162 -13.608 3.963 1.00 0.00 67 ASN A O 14
ATOM 22039 N N . PRO A 1 76 ? 6.310 -13.881 3.487 1.00 0.00 68 PRO A N 14
ATOM 22040 C CA . PRO A 1 76 ? 6.600 -12.419 3.525 1.00 0.00 68 PRO A CA 14
ATOM 22041 C C . PRO A 1 76 ? 5.983 -11.658 2.362 1.00 0.00 68 PRO A C 14
ATOM 22042 O O . PRO A 1 76 ? 5.821 -12.191 1.266 1.00 0.00 68 PRO A O 14
ATOM 22053 N N . THR A 1 77 ? 5.667 -10.394 2.612 1.00 0.00 69 THR A N 14
ATOM 22054 C CA . THR A 1 77 ? 5.102 -9.546 1.580 1.00 0.00 69 THR A CA 14
ATOM 22055 C C . THR A 1 77 ? 6.172 -9.293 0.522 1.00 0.00 69 THR A C 14
ATOM 22056 O O . THR A 1 77 ? 7.345 -9.599 0.739 1.00 0.00 69 THR A O 14
ATOM 22067 N N . GLN A 1 78 ? 5.771 -8.777 -0.629 1.00 0.00 70 GLN A N 14
ATOM 22068 C CA . GLN A 1 78 ? 6.727 -8.544 -1.713 1.00 0.00 70 GLN A CA 14
ATOM 22069 C C . GLN A 1 78 ? 6.498 -7.201 -2.404 1.00 0.00 70 GLN A C 14
ATOM 22070 O O . GLN A 1 78 ? 5.392 -6.893 -2.835 1.00 0.00 70 GLN A O 14
ATOM 22084 N N . VAL A 1 79 ? 7.564 -6.418 -2.524 1.00 0.00 71 VAL A N 14
ATOM 22085 C CA . VAL A 1 79 ? 7.476 -5.117 -3.186 1.00 0.00 71 VAL A CA 14
ATOM 22086 C C . VAL A 1 79 ? 8.489 -5.022 -4.317 1.00 0.00 71 VAL A C 14
ATOM 22087 O O . VAL A 1 79 ? 9.662 -5.345 -4.139 1.00 0.00 71 VAL A O 14
ATOM 22100 N N . ASN A 1 80 ? 8.034 -4.572 -5.476 1.00 0.00 72 ASN A N 14
ATOM 22101 C CA . ASN A 1 80 ? 8.920 -4.436 -6.621 1.00 0.00 72 ASN A CA 14
ATOM 22102 C C . ASN A 1 80 ? 9.689 -5.730 -6.853 1.00 0.00 72 ASN A C 14
ATOM 22103 O O . ASN A 1 80 ? 10.801 -5.721 -7.380 1.00 0.00 72 ASN A O 14
ATOM 22114 N N . GLY A 1 81 ? 9.072 -6.846 -6.477 1.00 0.00 73 GLY A N 14
ATOM 22115 C CA . GLY A 1 81 ? 9.688 -8.155 -6.668 1.00 0.00 73 GLY A CA 14
ATOM 22116 C C . GLY A 1 81 ? 10.698 -8.492 -5.573 1.00 0.00 73 GLY A C 14
ATOM 22117 O O . GLY A 1 81 ? 11.569 -9.338 -5.771 1.00 0.00 73 GLY A O 14
ATOM 22121 N N . SER A 1 82 ? 10.581 -7.842 -4.417 1.00 0.00 74 SER A N 14
ATOM 22122 C CA . SER A 1 82 ? 11.505 -8.115 -3.315 1.00 0.00 74 SER A CA 14
ATOM 22123 C C . SER A 1 82 ? 10.737 -8.448 -2.040 1.00 0.00 74 SER A C 14
ATOM 22124 O O . SER A 1 82 ? 9.836 -7.714 -1.636 1.00 0.00 74 SER A O 14
ATOM 22132 N N . VAL A 1 83 ? 11.098 -9.565 -1.411 1.00 0.00 75 VAL A N 14
ATOM 22133 C CA . VAL A 1 83 ? 10.426 -9.987 -0.187 1.00 0.00 75 VAL A CA 14
ATOM 22134 C C . VAL A 1 83 ? 10.758 -9.061 0.965 1.00 0.00 75 VAL A C 14
ATOM 22135 O O . VAL A 1 83 ? 11.891 -8.609 1.117 1.00 0.00 75 VAL A O 14
ATOM 22148 N N . ILE A 1 84 ? 9.745 -8.780 1.764 1.00 0.00 76 ILE A N 14
ATOM 22149 C CA . ILE A 1 84 ? 9.897 -7.900 2.904 1.00 0.00 76 ILE A CA 14
ATOM 22150 C C . ILE A 1 84 ? 9.551 -8.620 4.203 1.00 0.00 76 ILE A C 14
ATOM 22151 O O . ILE A 1 84 ? 8.420 -9.068 4.393 1.00 0.00 76 ILE A O 14
ATOM 22167 N N . ASP A 1 85 ? 10.529 -8.720 5.099 1.00 0.00 77 ASP A N 14
ATOM 22168 C CA . ASP A 1 85 ? 10.309 -9.382 6.382 1.00 0.00 77 ASP A CA 14
ATOM 22169 C C . ASP A 1 85 ? 10.001 -8.358 7.471 1.00 0.00 77 ASP A C 14
ATOM 22170 O O . ASP A 1 85 ? 9.578 -8.718 8.569 1.00 0.00 77 ASP A O 14
ATOM 22179 N N . GLU A 1 86 ? 10.229 -7.082 7.169 1.00 0.00 78 GLU A N 14
ATOM 22180 C CA . GLU A 1 86 ? 9.983 -6.024 8.144 1.00 0.00 78 GLU A CA 14
ATOM 22181 C C . GLU A 1 86 ? 9.405 -4.779 7.461 1.00 0.00 78 GLU A C 14
ATOM 22182 O O . GLU A 1 86 ? 9.322 -4.721 6.238 1.00 0.00 78 GLU A O 14
ATOM 22194 N N . PRO A 1 87 ? 8.992 -3.791 8.222 1.00 0.00 79 PRO A N 14
ATOM 22195 C CA . PRO A 1 87 ? 8.397 -2.534 7.658 1.00 0.00 79 PRO A CA 14
ATOM 22196 C C . PRO A 1 87 ? 9.364 -1.787 6.738 1.00 0.00 79 PRO A C 14
ATOM 22197 O O . PRO A 1 87 ? 10.566 -1.733 6.999 1.00 0.00 79 PRO A O 14
ATOM 22208 N N . VAL A 1 88 ? 8.827 -1.206 5.665 1.00 0.00 80 VAL A N 14
ATOM 22209 C CA . VAL A 1 88 ? 9.648 -0.457 4.717 1.00 0.00 80 VAL A CA 14
ATOM 22210 C C . VAL A 1 88 ? 8.935 0.809 4.252 1.00 0.00 80 VAL A C 14
ATOM 22211 O O . VAL A 1 88 ? 7.714 0.925 4.364 1.00 0.00 80 VAL A O 14
ATOM 22224 N N . ARG A 1 89 ? 9.706 1.740 3.702 1.00 0.00 81 ARG A N 14
ATOM 22225 C CA . ARG A 1 89 ? 9.142 2.979 3.191 1.00 0.00 81 ARG A CA 14
ATOM 22226 C C . ARG A 1 89 ? 8.589 2.754 1.789 1.00 0.00 81 ARG A C 14
ATOM 22227 O O . ARG A 1 89 ? 9.201 2.065 0.973 1.00 0.00 81 ARG A O 14
ATOM 22248 N N . LEU A 1 90 ? 7.423 3.325 1.518 1.00 0.00 82 LEU A N 14
ATOM 22249 C CA . LEU A 1 90 ? 6.797 3.161 0.213 1.00 0.00 82 LEU A CA 14
ATOM 22250 C C . LEU A 1 90 ? 7.010 4.392 -0.655 1.00 0.00 82 LEU A C 14
ATOM 22251 O O . LEU A 1 90 ? 7.021 5.520 -0.164 1.00 0.00 82 LEU A O 14
ATOM 22267 N N . LYS A 1 91 ? 7.153 4.162 -1.953 1.00 0.00 83 LYS A N 14
ATOM 22268 C CA . LYS A 1 91 ? 7.336 5.250 -2.900 1.00 0.00 83 LYS A CA 14
ATOM 22269 C C . LYS A 1 91 ? 6.140 5.294 -3.839 1.00 0.00 83 LYS A C 14
ATOM 22270 O O . LYS A 1 91 ? 5.440 4.295 -4.003 1.00 0.00 83 LYS A O 14
ATOM 22289 N N . HIS A 1 92 ? 5.887 6.450 -4.438 1.00 0.00 84 HIS A N 14
ATOM 22290 C CA . HIS A 1 92 ? 4.750 6.572 -5.328 1.00 0.00 84 HIS A CA 14
ATOM 22291 C C . HIS A 1 92 ? 4.928 5.661 -6.536 1.00 0.00 84 HIS A C 14
ATOM 22292 O O . HIS A 1 92 ? 5.972 5.669 -7.187 1.00 0.00 84 HIS A O 14
ATOM 22307 N N . GLY A 1 93 ? 3.902 4.864 -6.814 1.00 0.00 85 GLY A N 14
ATOM 22308 C CA . GLY A 1 93 ? 3.954 3.927 -7.932 1.00 0.00 85 GLY A CA 14
ATOM 22309 C C . GLY A 1 93 ? 4.458 2.564 -7.463 1.00 0.00 85 GLY A C 14
ATOM 22310 O O . GLY A 1 93 ? 4.477 1.600 -8.227 1.00 0.00 85 GLY A O 14
ATOM 22314 N N . ASP A 1 94 ? 4.862 2.493 -6.194 1.00 0.00 86 ASP A N 14
ATOM 22315 C CA . ASP A 1 94 ? 5.359 1.247 -5.616 1.00 0.00 86 ASP A CA 14
ATOM 22316 C C . ASP A 1 94 ? 4.240 0.210 -5.556 1.00 0.00 86 ASP A C 14
ATOM 22317 O O . ASP A 1 94 ? 3.105 0.531 -5.210 1.00 0.00 86 ASP A O 14
ATOM 22326 N N . VAL A 1 95 ? 4.562 -1.032 -5.908 1.00 0.00 87 VAL A N 14
ATOM 22327 C CA . VAL A 1 95 ? 3.563 -2.095 -5.902 1.00 0.00 87 VAL A CA 14
ATOM 22328 C C . VAL A 1 95 ? 3.865 -3.125 -4.814 1.00 0.00 87 VAL A C 14
ATOM 22329 O O . VAL A 1 95 ? 4.984 -3.626 -4.704 1.00 0.00 87 VAL A O 14
ATOM 22342 N N . ILE A 1 96 ? 2.842 -3.437 -4.020 1.00 0.00 88 ILE A N 14
ATOM 22343 C CA . ILE A 1 96 ? 2.974 -4.409 -2.943 1.00 0.00 88 ILE A CA 14
ATOM 22344 C C . ILE A 1 96 ? 2.352 -5.722 -3.387 1.00 0.00 88 ILE A C 14
ATOM 22345 O O . ILE A 1 96 ? 1.248 -5.742 -3.930 1.00 0.00 88 ILE A O 14
ATOM 22361 N N . THR A 1 97 ? 3.068 -6.811 -3.179 1.00 0.00 89 THR A N 14
ATOM 22362 C CA . THR A 1 97 ? 2.572 -8.115 -3.594 1.00 0.00 89 THR A CA 14
ATOM 22363 C C . THR A 1 97 ? 2.611 -9.134 -2.468 1.00 0.00 89 THR A C 14
ATOM 22364 O O . THR A 1 97 ? 3.623 -9.303 -1.787 1.00 0.00 89 THR A O 14
ATOM 22375 N N . ILE A 1 98 ? 1.488 -9.818 -2.303 1.00 0.00 90 ILE A N 14
ATOM 22376 C CA . ILE A 1 98 ? 1.346 -10.847 -1.285 1.00 0.00 90 ILE A CA 14
ATOM 22377 C C . ILE A 1 98 ? 1.454 -12.218 -1.973 1.00 0.00 90 ILE A C 14
ATOM 22378 O O . ILE A 1 98 ? 2.022 -12.308 -3.061 1.00 0.00 90 ILE A O 14
ATOM 22394 N N . ILE A 1 99 ? 0.961 -13.284 -1.354 1.00 0.00 91 ILE A N 14
ATOM 22395 C CA . ILE A 1 99 ? 1.085 -14.611 -1.951 1.00 0.00 91 ILE A CA 14
ATOM 22396 C C . ILE A 1 99 ? 0.351 -14.724 -3.291 1.00 0.00 91 ILE A C 14
ATOM 22397 O O . ILE A 1 99 ? 0.890 -15.288 -4.243 1.00 0.00 91 ILE A O 14
ATOM 22413 N N . ASP A 1 100 ? -0.879 -14.217 -3.369 1.00 0.00 92 ASP A N 14
ATOM 22414 C CA . ASP A 1 100 ? -1.637 -14.322 -4.618 1.00 0.00 92 ASP A CA 14
ATOM 22415 C C . ASP A 1 100 ? -2.363 -13.024 -4.982 1.00 0.00 92 ASP A C 14
ATOM 22416 O O . ASP A 1 100 ? -3.172 -13.009 -5.912 1.00 0.00 92 ASP A O 14
ATOM 22425 N N . ARG A 1 101 ? -2.082 -11.943 -4.266 1.00 0.00 93 ARG A N 14
ATOM 22426 C CA . ARG A 1 101 ? -2.739 -10.667 -4.562 1.00 0.00 93 ARG A CA 14
ATOM 22427 C C . ARG A 1 101 ? -1.724 -9.528 -4.602 1.00 0.00 93 ARG A C 14
ATOM 22428 O O . ARG A 1 101 ? -0.697 -9.572 -3.924 1.00 0.00 93 ARG A O 14
ATOM 22449 N N . SER A 1 102 ? -2.023 -8.505 -5.401 1.00 0.00 94 SER A N 14
ATOM 22450 C CA . SER A 1 102 ? -1.131 -7.357 -5.516 1.00 0.00 94 SER A CA 14
ATOM 22451 C C . SER A 1 102 ? -1.898 -6.062 -5.299 1.00 0.00 94 SER A C 14
ATOM 22452 O O . SER A 1 102 ? -3.078 -5.963 -5.629 1.00 0.00 94 SER A O 14
ATOM 22460 N N . PHE A 1 103 ? -1.219 -5.077 -4.726 1.00 0.00 95 PHE A N 14
ATOM 22461 C CA . PHE A 1 103 ? -1.841 -3.793 -4.448 1.00 0.00 95 PHE A CA 14
ATOM 22462 C C . PHE A 1 103 ? -0.999 -2.654 -5.003 1.00 0.00 95 PHE A C 14
ATOM 22463 O O . PHE A 1 103 ? 0.230 -2.721 -5.011 1.00 0.00 95 PHE A O 14
ATOM 22480 N N . ARG A 1 104 ? -1.669 -1.608 -5.461 1.00 0.00 96 ARG A N 14
ATOM 22481 C CA . ARG A 1 104 ? -0.981 -0.453 -6.013 1.00 0.00 96 ARG A CA 14
ATOM 22482 C C . ARG A 1 104 ? -1.118 0.742 -5.077 1.00 0.00 96 ARG A C 14
ATOM 22483 O O . ARG A 1 104 ? -2.229 1.143 -4.728 1.00 0.00 96 ARG A O 14
ATOM 22504 N N . TYR A 1 105 ? 0.010 1.321 -4.691 1.00 0.00 97 TYR A N 14
ATOM 22505 C CA . TYR A 1 105 ? -0.008 2.486 -3.816 1.00 0.00 97 TYR A CA 14
ATOM 22506 C C . TYR A 1 105 ? 0.328 3.723 -4.637 1.00 0.00 97 TYR A C 14
ATOM 22507 O O . TYR A 1 105 ? 1.496 4.004 -4.903 1.00 0.00 97 TYR A O 14
ATOM 22525 N N . GLU A 1 106 ? -0.708 4.444 -5.067 1.00 0.00 98 GLU A N 14
ATOM 22526 C CA . GLU A 1 106 ? -0.498 5.627 -5.893 1.00 0.00 98 GLU A CA 14
ATOM 22527 C C . GLU A 1 106 ? -1.094 6.875 -5.269 1.00 0.00 98 GLU A C 14
ATOM 22528 O O . GLU A 1 106 ? -2.272 6.910 -4.913 1.00 0.00 98 GLU A O 14
ATOM 22540 N N . ASN A 1 107 ? -0.270 7.910 -5.173 1.00 0.00 99 ASN A N 14
ATOM 22541 C CA . ASN A 1 107 ? -0.719 9.181 -4.626 1.00 0.00 99 ASN A CA 14
ATOM 22542 C C . ASN A 1 107 ? -1.018 10.147 -5.768 1.00 0.00 99 ASN A C 14
ATOM 22543 O O . ASN A 1 107 ? -0.289 10.185 -6.759 1.00 0.00 99 ASN A O 14
ATOM 22554 N N . GLU A 1 108 ? -2.088 10.920 -5.631 1.00 0.00 100 GLU A N 14
ATOM 22555 C CA . GLU A 1 108 ? -2.467 11.875 -6.669 1.00 0.00 100 GLU A CA 14
ATOM 22556 C C . GLU A 1 108 ? -2.132 13.302 -6.248 1.00 0.00 100 GLU A C 14
ATOM 22557 O O . GLU A 1 108 ? -2.506 13.749 -5.163 1.00 0.00 100 GLU A O 14
ATOM 22569 N N . MET A 1 9 ? -6.769 21.217 -4.120 1.00 0.00 1 MET A N 15
ATOM 22570 C CA . MET A 1 9 ? -7.325 20.465 -2.958 1.00 0.00 1 MET A CA 15
ATOM 22571 C C . MET A 1 9 ? -6.173 19.891 -2.132 1.00 0.00 1 MET A C 15
ATOM 22572 O O . MET A 1 9 ? -5.006 20.073 -2.478 1.00 0.00 1 MET A O 15
ATOM 22586 N N . TRP A 1 10 ? -6.499 19.209 -1.039 1.00 0.00 2 TRP A N 15
ATOM 22587 C CA . TRP A 1 10 ? -5.467 18.635 -0.177 1.00 0.00 2 TRP A CA 15
ATOM 22588 C C . TRP A 1 10 ? -4.951 17.310 -0.752 1.00 0.00 2 TRP A C 15
ATOM 22589 O O . TRP A 1 10 ? -5.525 16.785 -1.706 1.00 0.00 2 TRP A O 15
ATOM 22610 N N . PRO A 1 11 ? -3.885 16.760 -0.203 1.00 0.00 3 PRO A N 15
ATOM 22611 C CA . PRO A 1 11 ? -3.317 15.467 -0.699 1.00 0.00 3 PRO A CA 15
ATOM 22612 C C . PRO A 1 11 ? -4.341 14.336 -0.680 1.00 0.00 3 PRO A C 15
ATOM 22613 O O . PRO A 1 11 ? -5.159 14.233 0.232 1.00 0.00 3 PRO A O 15
ATOM 22624 N N . THR A 1 12 ? -4.281 13.485 -1.696 1.00 0.00 4 THR A N 15
ATOM 22625 C CA . THR A 1 12 ? -5.191 12.354 -1.794 1.00 0.00 4 THR A CA 15
ATOM 22626 C C . THR A 1 12 ? -4.409 11.073 -2.050 1.00 0.00 4 THR A C 15
ATOM 22627 O O . THR A 1 12 ? -3.603 11.003 -2.979 1.00 0.00 4 THR A O 15
ATOM 22638 N N . ARG A 1 13 ? -4.652 10.056 -1.236 1.00 0.00 5 ARG A N 15
ATOM 22639 C CA . ARG A 1 13 ? -3.961 8.785 -1.405 1.00 0.00 5 ARG A CA 15
ATOM 22640 C C . ARG A 1 13 ? -4.975 7.674 -1.651 1.00 0.00 5 ARG A C 15
ATOM 22641 O O . ARG A 1 13 ? -5.932 7.524 -0.896 1.00 0.00 5 ARG A O 15
ATOM 22662 N N . ARG A 1 14 ? -4.769 6.908 -2.721 1.00 0.00 6 ARG A N 15
ATOM 22663 C CA . ARG A 1 14 ? -5.680 5.821 -3.058 1.00 0.00 6 ARG A CA 15
ATOM 22664 C C . ARG A 1 14 ? -4.913 4.541 -3.341 1.00 0.00 6 ARG A C 15
ATOM 22665 O O . ARG A 1 14 ? -3.808 4.571 -3.878 1.00 0.00 6 ARG A O 15
ATOM 22686 N N . LEU A 1 15 ? -5.517 3.417 -2.976 1.00 0.00 7 LEU A N 15
ATOM 22687 C CA . LEU A 1 15 ? -4.890 2.128 -3.194 1.00 0.00 7 LEU A CA 15
ATOM 22688 C C . LEU A 1 15 ? -5.663 1.371 -4.268 1.00 0.00 7 LEU A C 15
ATOM 22689 O O . LEU A 1 15 ? -6.889 1.293 -4.226 1.00 0.00 7 LEU A O 15
ATOM 22705 N N . VAL A 1 16 ? -4.938 0.824 -5.226 1.00 0.00 8 VAL A N 15
ATOM 22706 C CA . VAL A 1 16 ? -5.558 0.083 -6.318 1.00 0.00 8 VAL A CA 15
ATOM 22707 C C . VAL A 1 16 ? -5.087 -1.366 -6.308 1.00 0.00 8 VAL A C 15
ATOM 22708 O O . VAL A 1 16 ? -3.892 -1.639 -6.183 1.00 0.00 8 VAL A O 15
ATOM 22721 N N . THR A 1 17 ? -6.038 -2.291 -6.422 1.00 0.00 9 THR A N 15
ATOM 22722 C CA . THR A 1 17 ? -5.710 -3.711 -6.409 1.00 0.00 9 THR A CA 15
ATOM 22723 C C . THR A 1 17 ? -5.883 -4.342 -7.785 1.00 0.00 9 THR A C 15
ATOM 22724 O O . THR A 1 17 ? -6.973 -4.328 -8.356 1.00 0.00 9 THR A O 15
ATOM 22735 N N . ILE A 1 18 ? -4.801 -4.915 -8.297 1.00 0.00 10 ILE A N 15
ATOM 22736 C CA . ILE A 1 18 ? -4.824 -5.582 -9.592 1.00 0.00 10 ILE A CA 15
ATOM 22737 C C . ILE A 1 18 ? -5.470 -6.955 -9.452 1.00 0.00 10 ILE A C 15
ATOM 22738 O O . ILE A 1 18 ? -5.102 -7.730 -8.568 1.00 0.00 10 ILE A O 15
ATOM 22754 N N . LYS A 1 19 ? -6.438 -7.256 -10.310 1.00 0.00 11 LYS A N 15
ATOM 22755 C CA . LYS A 1 19 ? -7.124 -8.544 -10.243 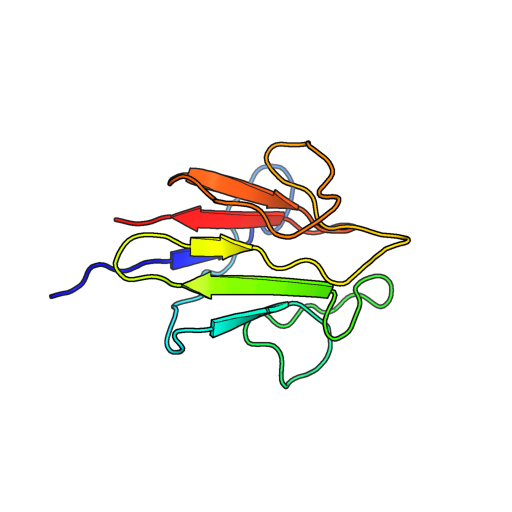1.00 0.00 11 LYS A CA 15
ATOM 22756 C C . LYS A 1 19 ? -6.669 -9.462 -11.382 1.00 0.00 11 LYS A C 15
ATOM 22757 O O . LYS A 1 19 ? -5.519 -9.399 -11.813 1.00 0.00 11 LYS A O 15
ATOM 22776 N N . ARG A 1 20 ? -7.570 -10.312 -11.862 1.00 0.00 12 ARG A N 15
ATOM 22777 C CA . ARG A 1 20 ? -7.234 -11.233 -12.946 1.00 0.00 12 ARG A CA 15
ATOM 22778 C C . ARG A 1 20 ? -7.067 -10.461 -14.251 1.00 0.00 12 ARG A C 15
ATOM 22779 O O . ARG A 1 20 ? -7.669 -9.402 -14.436 1.00 0.00 12 ARG A O 15
ATOM 22800 N N . SER A 1 21 ? -6.230 -10.989 -15.139 1.00 0.00 13 SER A N 15
ATOM 22801 C CA . SER A 1 21 ? -5.960 -10.337 -16.417 1.00 0.00 13 SER A CA 15
ATOM 22802 C C . SER A 1 21 ? -5.333 -8.972 -16.167 1.00 0.00 13 SER A C 15
ATOM 22803 O O . SER A 1 21 ? -5.653 -8.309 -15.185 1.00 0.00 13 SER A O 15
ATOM 22811 N N . GLY A 1 22 ? -4.431 -8.563 -17.048 1.00 0.00 14 GLY A N 15
ATOM 22812 C CA . GLY A 1 22 ? -3.762 -7.277 -16.892 1.00 0.00 14 GLY A CA 15
ATOM 22813 C C . GLY A 1 22 ? -4.755 -6.124 -16.979 1.00 0.00 14 GLY A C 15
ATOM 22814 O O . GLY A 1 22 ? -4.542 -5.171 -17.729 1.00 0.00 14 GLY A O 15
ATOM 22818 N N . VAL A 1 23 ? -5.843 -6.204 -16.218 1.00 0.00 15 VAL A N 15
ATOM 22819 C CA . VAL A 1 23 ? -6.845 -5.149 -16.240 1.00 0.00 15 VAL A CA 15
ATOM 22820 C C . VAL A 1 23 ? -7.029 -4.553 -14.853 1.00 0.00 15 VAL A C 15
ATOM 22821 O O . VAL A 1 23 ? -6.730 -5.191 -13.843 1.00 0.00 15 VAL A O 15
ATOM 22834 N N . ASP A 1 24 ? -7.505 -3.311 -14.814 1.00 0.00 16 ASP A N 15
ATOM 22835 C CA . ASP A 1 24 ? -7.705 -2.621 -13.550 1.00 0.00 16 ASP A CA 15
ATOM 22836 C C . ASP A 1 24 ? -8.800 -3.288 -12.735 1.00 0.00 16 ASP A C 15
ATOM 22837 O O . ASP A 1 24 ? -9.816 -3.733 -13.270 1.00 0.00 16 ASP A O 15
ATOM 22846 N N . GLY A 1 25 ? -8.572 -3.340 -11.435 1.00 0.00 17 GLY A N 15
ATOM 22847 C CA . GLY A 1 25 ? -9.519 -3.941 -10.511 1.00 0.00 17 GLY A CA 15
ATOM 22848 C C . GLY A 1 25 ? -10.183 -2.863 -9.656 1.00 0.00 17 GLY A C 15
ATOM 22849 O O . GLY A 1 25 ? -10.141 -1.681 -9.998 1.00 0.00 17 GLY A O 15
ATOM 22853 N N . PRO A 1 26 ? -10.788 -3.247 -8.561 1.00 0.00 18 PRO A N 15
ATOM 22854 C CA . PRO A 1 26 ? -11.463 -2.293 -7.635 1.00 0.00 18 PRO A CA 15
ATOM 22855 C C . PRO A 1 26 ? -10.456 -1.506 -6.799 1.00 0.00 18 PRO A C 15
ATOM 22856 O O . PRO A 1 26 ? -9.340 -1.971 -6.564 1.00 0.00 18 PRO A O 15
ATOM 22867 N N . HIS A 1 27 ? -10.850 -0.313 -6.371 1.00 0.00 19 HIS A N 15
ATOM 22868 C CA . HIS A 1 27 ? -9.964 0.536 -5.582 1.00 0.00 19 HIS A CA 15
ATOM 22869 C C . HIS A 1 27 ? -10.328 0.499 -4.106 1.00 0.00 19 HIS A C 15
ATOM 22870 O O . HIS A 1 27 ? -11.395 0.018 -3.725 1.00 0.00 19 HIS A O 15
ATOM 22885 N N . PHE A 1 28 ? -9.423 1.012 -3.280 1.00 0.00 20 PHE A N 15
ATOM 22886 C CA . PHE A 1 28 ? -9.639 1.033 -1.842 1.00 0.00 20 PHE A CA 15
ATOM 22887 C C . PHE A 1 28 ? -9.266 2.396 -1.238 1.00 0.00 20 PHE A C 15
ATOM 22888 O O . PHE A 1 28 ? -8.095 2.643 -0.932 1.00 0.00 20 PHE A O 15
ATOM 22905 N N . PRO A 1 29 ? -10.221 3.277 -1.045 1.00 0.00 21 PRO A N 15
ATOM 22906 C CA . PRO A 1 29 ? -9.967 4.621 -0.434 1.00 0.00 21 PRO A CA 15
ATOM 22907 C C . PRO A 1 29 ? -9.375 4.481 0.964 1.00 0.00 21 PRO A C 15
ATOM 22908 O O . PRO A 1 29 ? -9.674 3.516 1.670 1.00 0.00 21 PRO A O 15
ATOM 22919 N N . LEU A 1 30 ? -8.529 5.431 1.367 1.00 0.00 22 LEU A N 15
ATOM 22920 C CA . LEU A 1 30 ? -7.912 5.364 2.695 1.00 0.00 22 LEU A CA 15
ATOM 22921 C C . LEU A 1 30 ? -8.778 6.064 3.735 1.00 0.00 22 LEU A C 15
ATOM 22922 O O . LEU A 1 30 ? -8.467 7.173 4.173 1.00 0.00 22 LEU A O 15
ATOM 22938 N N . SER A 1 31 ? -9.843 5.389 4.144 1.00 0.00 23 SER A N 15
ATOM 22939 C CA . SER A 1 31 ? -10.743 5.918 5.159 1.00 0.00 23 SER A CA 15
ATOM 22940 C C . SER A 1 31 ? -10.046 5.893 6.515 1.00 0.00 23 SER A C 15
ATOM 22941 O O . SER A 1 31 ? -10.289 6.737 7.379 1.00 0.00 23 SER A O 15
ATOM 22949 N N . LEU A 1 32 ? -9.173 4.906 6.681 1.00 0.00 24 LEU A N 15
ATOM 22950 C CA . LEU A 1 32 ? -8.416 4.737 7.910 1.00 0.00 24 LEU A CA 15
ATOM 22951 C C . LEU A 1 32 ? -6.930 4.958 7.635 1.00 0.00 24 LEU A C 15
ATOM 22952 O O . LEU A 1 32 ? -6.419 4.540 6.594 1.00 0.00 24 LEU A O 15
ATOM 22968 N N . SER A 1 33 ? -6.249 5.620 8.557 1.00 0.00 25 SER A N 15
ATOM 22969 C CA . SER A 1 33 ? -4.824 5.902 8.396 1.00 0.00 25 SER A CA 15
ATOM 22970 C C . SER A 1 33 ? -3.989 4.617 8.437 1.00 0.00 25 SER A C 15
ATOM 22971 O O . SER A 1 33 ? -2.821 4.615 8.054 1.00 0.00 25 SER A O 15
ATOM 22979 N N . THR A 1 34 ? -4.582 3.531 8.910 1.00 0.00 26 THR A N 15
ATOM 22980 C CA . THR A 1 34 ? -3.869 2.259 8.999 1.00 0.00 26 THR A CA 15
ATOM 22981 C C . THR A 1 34 ? -4.530 1.202 8.122 1.00 0.00 26 THR A C 15
ATOM 22982 O O . THR A 1 34 ? -5.653 0.775 8.393 1.00 0.00 26 THR A O 15
ATOM 22993 N N . CYS A 1 35 ? -3.834 0.769 7.076 1.00 0.00 27 CYS A N 15
ATOM 22994 C CA . CYS A 1 35 ? -4.388 -0.253 6.200 1.00 0.00 27 CYS A CA 15
ATOM 22995 C C . CYS A 1 35 ? -3.865 -1.631 6.591 1.00 0.00 27 CYS A C 15
ATOM 22996 O O . CYS A 1 35 ? -2.655 -1.836 6.717 1.00 0.00 27 CYS A O 15
ATOM 23004 N N . LEU A 1 36 ? -4.783 -2.569 6.792 1.00 0.00 28 LEU A N 15
ATOM 23005 C CA . LEU A 1 36 ? -4.414 -3.919 7.182 1.00 0.00 28 LEU A CA 15
ATOM 23006 C C . LEU A 1 36 ? -4.777 -4.928 6.090 1.00 0.00 28 LEU A C 15
ATOM 23007 O O . LEU A 1 36 ? -5.817 -4.807 5.433 1.00 0.00 28 LEU A O 15
ATOM 23023 N N . PHE A 1 37 ? -3.902 -5.918 5.906 1.00 0.00 29 PHE A N 15
ATOM 23024 C CA . PHE A 1 37 ? -4.104 -6.957 4.894 1.00 0.00 29 PHE A CA 15
ATOM 23025 C C . PHE A 1 37 ? -4.360 -8.308 5.557 1.00 0.00 29 PHE A C 15
ATOM 23026 O O . PHE A 1 37 ? -3.735 -8.637 6.563 1.00 0.00 29 PHE A O 15
ATOM 23043 N N . GLY A 1 38 ? -5.266 -9.092 4.978 1.00 0.00 30 GLY A N 15
ATOM 23044 C CA . GLY A 1 38 ? -5.569 -10.406 5.526 1.00 0.00 30 GLY A CA 15
ATOM 23045 C C . GLY A 1 38 ? -6.906 -10.912 5.022 1.00 0.00 30 GLY A C 15
ATOM 23046 O O . GLY A 1 38 ? -7.561 -10.260 4.214 1.00 0.00 30 GLY A O 15
ATOM 23050 N N . ARG A 1 39 ? -7.300 -12.081 5.500 1.00 0.00 31 ARG A N 15
ATOM 23051 C CA . ARG A 1 39 ? -8.558 -12.673 5.085 1.00 0.00 31 ARG A CA 15
ATOM 23052 C C . ARG A 1 39 ? -9.613 -12.522 6.163 1.00 0.00 31 ARG A C 15
ATOM 23053 O O . ARG A 1 39 ? -10.766 -12.912 5.971 1.00 0.00 31 ARG A O 15
ATOM 23074 N N . GLY A 1 40 ? -9.221 -11.962 7.292 1.00 0.00 32 GLY A N 15
ATOM 23075 C CA . GLY A 1 40 ? -10.155 -11.779 8.387 1.00 0.00 32 GLY A CA 15
ATOM 23076 C C . GLY A 1 40 ? -10.923 -10.472 8.235 1.00 0.00 32 GLY A C 15
ATOM 23077 O O . GLY A 1 40 ? -10.507 -9.576 7.503 1.00 0.00 32 GLY A O 15
ATOM 23081 N N . ILE A 1 41 ? -12.038 -10.366 8.944 1.00 0.00 33 ILE A N 15
ATOM 23082 C CA . ILE A 1 41 ? -12.842 -9.157 8.894 1.00 0.00 33 ILE A CA 15
ATOM 23083 C C . ILE A 1 41 ? -12.059 -7.986 9.482 1.00 0.00 33 ILE A C 15
ATOM 23084 O O . ILE A 1 41 ? -12.221 -6.839 9.067 1.00 0.00 33 ILE A O 15
ATOM 23100 N N . GLU A 1 42 ? -11.213 -8.292 10.459 1.00 0.00 34 GLU A N 15
ATOM 23101 C CA . GLU A 1 42 ? -10.410 -7.272 11.120 1.00 0.00 34 GLU A CA 15
ATOM 23102 C C . GLU A 1 42 ? -9.551 -6.502 10.114 1.00 0.00 34 GLU A C 15
ATOM 23103 O O . GLU A 1 42 ? -9.108 -5.385 10.392 1.00 0.00 34 GLU A O 15
ATOM 23115 N N . CYS A 1 43 ? -9.298 -7.099 8.954 1.00 0.00 35 CYS A N 15
ATOM 23116 C CA . CYS A 1 43 ? -8.469 -6.454 7.950 1.00 0.00 35 CYS A CA 15
ATOM 23117 C C . CYS A 1 43 ? -9.247 -5.461 7.102 1.00 0.00 35 CYS A C 15
ATOM 23118 O O . CYS A 1 43 ? -10.273 -5.792 6.508 1.00 0.00 35 CYS A O 15
ATOM 23126 N N . ASP A 1 44 ? -8.714 -4.246 7.026 1.00 0.00 36 ASP A N 15
ATOM 23127 C CA . ASP A 1 44 ? -9.321 -3.200 6.215 1.00 0.00 36 ASP A CA 15
ATOM 23128 C C . ASP A 1 44 ? -9.292 -3.648 4.771 1.00 0.00 36 ASP A C 15
ATOM 23129 O O . ASP A 1 44 ? -10.250 -3.460 4.019 1.00 0.00 36 ASP A O 15
ATOM 23138 N N . ILE A 1 45 ? -8.182 -4.279 4.408 1.00 0.00 37 ILE A N 15
ATOM 23139 C CA . ILE A 1 45 ? -8.001 -4.810 3.068 1.00 0.00 37 ILE A CA 15
ATOM 23140 C C . ILE A 1 45 ? -8.161 -6.324 3.147 1.00 0.00 37 ILE A C 15
ATOM 23141 O O . ILE A 1 45 ? -7.183 -7.052 3.313 1.00 0.00 37 ILE A O 15
ATOM 23157 N N . ARG A 1 46 ? -9.405 -6.786 3.070 1.00 0.00 38 ARG A N 15
ATOM 23158 C CA . ARG A 1 46 ? -9.694 -8.211 3.177 1.00 0.00 38 ARG A CA 15
ATOM 23159 C C . ARG A 1 46 ? -9.254 -8.962 1.931 1.00 0.00 38 ARG A C 15
ATOM 23160 O O . ARG A 1 46 ? -9.457 -8.501 0.807 1.00 0.00 38 ARG A O 15
ATOM 23181 N N . ILE A 1 47 ? -8.657 -10.128 2.140 1.00 0.00 39 ILE A N 15
ATOM 23182 C CA . ILE A 1 47 ? -8.202 -10.951 1.034 1.00 0.00 39 ILE A CA 15
ATOM 23183 C C . ILE A 1 47 ? -8.721 -12.376 1.203 1.00 0.00 39 ILE A C 15
ATOM 23184 O O . ILE A 1 47 ? -8.398 -13.040 2.184 1.00 0.00 39 ILE A O 15
ATOM 23200 N N . GLN A 1 48 ? -9.517 -12.855 0.260 1.00 0.00 40 GLN A N 15
ATOM 23201 C CA . GLN A 1 48 ? -10.044 -14.211 0.372 1.00 0.00 40 GLN A CA 15
ATOM 23202 C C . GLN A 1 48 ? -8.980 -15.224 -0.013 1.00 0.00 40 GLN A C 15
ATOM 23203 O O . GLN A 1 48 ? -8.971 -15.730 -1.134 1.00 0.00 40 GLN A O 15
ATOM 23217 N N . LEU A 1 49 ? -8.097 -15.521 0.934 1.00 0.00 41 LEU A N 15
ATOM 23218 C CA . LEU A 1 49 ? -7.024 -16.483 0.702 1.00 0.00 41 LEU A CA 15
ATOM 23219 C C . LEU A 1 49 ? -6.574 -17.118 2.027 1.00 0.00 41 LEU A C 15
ATOM 23220 O O . LEU A 1 49 ? -5.892 -16.469 2.817 1.00 0.00 41 LEU A O 15
ATOM 23236 N N . PRO A 1 50 ? -6.910 -18.362 2.281 1.00 0.00 42 PRO A N 15
ATOM 23237 C CA . PRO A 1 50 ? -6.486 -19.064 3.534 1.00 0.00 42 PRO A CA 15
ATOM 23238 C C . PRO A 1 50 ? -4.966 -18.997 3.743 1.00 0.00 42 PRO A C 15
ATOM 23239 O O . PRO A 1 50 ? -4.489 -18.950 4.878 1.00 0.00 42 PRO A O 15
ATOM 23250 N N . VAL A 1 51 ? -4.210 -19.011 2.640 1.00 0.00 43 VAL A N 15
ATOM 23251 C CA . VAL A 1 51 ? -2.742 -18.960 2.715 1.00 0.00 43 VAL A CA 15
ATOM 23252 C C . VAL A 1 51 ? -2.256 -17.617 3.266 1.00 0.00 43 VAL A C 15
ATOM 23253 O O . VAL A 1 51 ? -1.163 -17.533 3.829 1.00 0.00 43 VAL A O 15
ATOM 23266 N N . VAL A 1 52 ? -3.071 -16.576 3.101 1.00 0.00 44 VAL A N 15
ATOM 23267 C CA . VAL A 1 52 ? -2.720 -15.239 3.590 1.00 0.00 44 VAL A CA 15
ATOM 23268 C C . VAL A 1 52 ? -3.177 -15.100 5.041 1.00 0.00 44 VAL A C 15
ATOM 23269 O O . VAL A 1 52 ? -4.263 -15.550 5.395 1.00 0.00 44 VAL A O 15
ATOM 23282 N N . SER A 1 53 ? -2.338 -14.502 5.878 1.00 0.00 45 SER A N 15
ATOM 23283 C CA . SER A 1 53 ? -2.675 -14.347 7.298 1.00 0.00 45 SER A CA 15
ATOM 23284 C C . SER A 1 53 ? -3.607 -13.162 7.539 1.00 0.00 45 SER A C 15
ATOM 23285 O O . SER A 1 53 ? -3.637 -12.218 6.762 1.00 0.00 45 SER A O 15
ATOM 23293 N N . LYS A 1 54 ? -4.359 -13.210 8.639 1.00 0.00 46 LYS A N 15
ATOM 23294 C CA . LYS A 1 54 ? -5.272 -12.120 8.967 1.00 0.00 46 LYS A CA 15
ATOM 23295 C C . LYS A 1 54 ? -4.474 -10.825 9.078 1.00 0.00 46 LYS A C 15
ATOM 23296 O O . LYS A 1 54 ? -4.915 -9.763 8.641 1.00 0.00 46 LYS A O 15
ATOM 23315 N N . GLN A 1 55 ? -3.281 -10.936 9.641 1.00 0.00 47 GLN A N 15
ATOM 23316 C CA . GLN A 1 55 ? -2.406 -9.785 9.772 1.00 0.00 47 GLN A CA 15
ATOM 23317 C C . GLN A 1 55 ? -1.167 -10.007 8.914 1.00 0.00 47 GLN A C 15
ATOM 23318 O O . GLN A 1 55 ? -0.033 -9.856 9.373 1.00 0.00 47 GLN A O 15
ATOM 23332 N N . HIS A 1 56 ? -1.413 -10.405 7.667 1.00 0.00 48 HIS A N 15
ATOM 23333 C CA . HIS A 1 56 ? -0.342 -10.704 6.723 1.00 0.00 48 HIS A CA 15
ATOM 23334 C C . HIS A 1 56 ? 0.583 -9.507 6.520 1.00 0.00 48 HIS A C 15
ATOM 23335 O O . HIS A 1 56 ? 1.803 -9.636 6.620 1.00 0.00 48 HIS A O 15
ATOM 23350 N N . CYS A 1 57 ? 0.002 -8.347 6.247 1.00 0.00 49 CYS A N 15
ATOM 23351 C CA . CYS A 1 57 ? 0.788 -7.135 6.045 1.00 0.00 49 CYS A CA 15
ATOM 23352 C C . CYS A 1 57 ? -0.039 -5.920 6.416 1.00 0.00 49 CYS A C 15
ATOM 23353 O O . CYS A 1 57 ? -1.267 -5.986 6.467 1.00 0.00 49 CYS A O 15
ATOM 23361 N N . LYS A 1 58 ? 0.633 -4.815 6.690 1.00 0.00 50 LYS A N 15
ATOM 23362 C CA . LYS A 1 58 ? -0.071 -3.602 7.074 1.00 0.00 50 LYS A CA 15
ATOM 23363 C C . LYS A 1 58 ? 0.534 -2.370 6.432 1.00 0.00 50 LYS A C 15
ATOM 23364 O O . LYS A 1 58 ? 1.750 -2.190 6.423 1.00 0.00 50 LYS A O 15
ATOM 23383 N N . ILE A 1 59 ? -0.334 -1.507 5.928 1.00 0.00 51 ILE A N 15
ATOM 23384 C CA . ILE A 1 59 ? 0.114 -0.273 5.324 1.00 0.00 51 ILE A CA 15
ATOM 23385 C C . ILE A 1 59 ? -0.273 0.906 6.207 1.00 0.00 51 ILE A C 15
ATOM 23386 O O . ILE A 1 59 ? -1.429 1.329 6.237 1.00 0.00 51 ILE A O 15
ATOM 23402 N N . GLU A 1 60 ? 0.715 1.435 6.913 1.00 0.00 52 GLU A N 15
ATOM 23403 C CA . GLU A 1 60 ? 0.488 2.574 7.782 1.00 0.00 52 GLU A CA 15
ATOM 23404 C C . GLU A 1 60 ? 0.567 3.837 6.944 1.00 0.00 52 GLU A C 15
ATOM 23405 O O . GLU A 1 60 ? 1.518 4.026 6.188 1.00 0.00 52 GLU A O 15
ATOM 23417 N N . ILE A 1 61 ? -0.444 4.684 7.049 1.00 0.00 53 ILE A N 15
ATOM 23418 C CA . ILE A 1 61 ? -0.471 5.901 6.250 1.00 0.00 53 ILE A CA 15
ATOM 23419 C C . ILE A 1 61 ? 0.069 7.086 7.032 1.00 0.00 53 ILE A C 15
ATOM 23420 O O . ILE A 1 61 ? -0.294 7.318 8.184 1.00 0.00 53 ILE A O 15
ATOM 23436 N N . HIS A 1 62 ? 0.965 7.816 6.382 1.00 0.00 54 HIS A N 15
ATOM 23437 C CA . HIS A 1 62 ? 1.605 8.973 6.993 1.00 0.00 54 HIS A CA 15
ATOM 23438 C C . HIS A 1 62 ? 1.318 10.251 6.217 1.00 0.00 54 HIS A C 15
ATOM 23439 O O . HIS A 1 62 ? 0.630 10.228 5.197 1.00 0.00 54 HIS A O 15
ATOM 23454 N N . GLU A 1 63 ? 1.854 11.362 6.730 1.00 0.00 55 GLU A N 15
ATOM 23455 C CA . GLU A 1 63 ? 1.660 12.676 6.121 1.00 0.00 55 GLU A CA 15
ATOM 23456 C C . GLU A 1 63 ? 1.319 12.559 4.641 1.00 0.00 55 GLU A C 15
ATOM 23457 O O . GLU A 1 63 ? 0.208 12.899 4.228 1.00 0.00 55 GLU A O 15
ATOM 23469 N N . GLN A 1 64 ? 2.259 12.073 3.842 1.00 0.00 56 GLN A N 15
ATOM 23470 C CA . GLN A 1 64 ? 2.008 11.932 2.413 1.00 0.00 56 GLN A CA 15
ATOM 23471 C C . GLN A 1 64 ? 2.603 10.644 1.860 1.00 0.00 56 GLN A C 15
ATOM 23472 O O . GLN A 1 64 ? 2.732 10.492 0.649 1.00 0.00 56 GLN A O 15
ATOM 23486 N N . GLU A 1 65 ? 2.967 9.719 2.738 1.00 0.00 57 GLU A N 15
ATOM 23487 C CA . GLU A 1 65 ? 3.549 8.466 2.277 1.00 0.00 57 GLU A CA 15
ATOM 23488 C C . GLU A 1 65 ? 2.925 7.280 2.990 1.00 0.00 57 GLU A C 15
ATOM 23489 O O . GLU A 1 65 ? 2.576 7.360 4.171 1.00 0.00 57 GLU A O 15
ATOM 23501 N N . ALA A 1 66 ? 2.820 6.167 2.277 1.00 0.00 58 ALA A N 15
ATOM 23502 C CA . ALA A 1 66 ? 2.275 4.955 2.859 1.00 0.00 58 ALA A CA 15
ATOM 23503 C C . ALA A 1 66 ? 3.428 4.054 3.265 1.00 0.00 58 ALA A C 15
ATOM 23504 O O . ALA A 1 66 ? 4.406 3.912 2.524 1.00 0.00 58 ALA A O 15
ATOM 23511 N N . ILE A 1 67 ? 3.340 3.475 4.452 1.00 0.00 59 ILE A N 15
ATOM 23512 C CA . ILE A 1 67 ? 4.415 2.627 4.943 1.00 0.00 59 ILE A CA 15
ATOM 23513 C C . ILE A 1 67 ? 3.938 1.193 5.207 1.00 0.00 59 ILE A C 15
ATOM 23514 O O . ILE A 1 67 ? 2.981 0.966 5.946 1.00 0.00 59 ILE A O 15
ATOM 23530 N N . LEU A 1 68 ? 4.637 0.235 4.595 1.00 0.00 60 LEU A N 15
ATOM 23531 C CA . LEU A 1 68 ? 4.316 -1.194 4.746 1.00 0.00 60 LEU A CA 15
ATOM 23532 C C . LEU A 1 68 ? 4.815 -1.740 6.087 1.00 0.00 60 LEU A C 15
ATOM 23533 O O . LEU A 1 68 ? 5.897 -1.369 6.556 1.00 0.00 60 LEU A O 15
ATOM 23549 N N . HIS A 1 69 ? 4.014 -2.626 6.689 1.00 0.00 61 HIS A N 15
ATOM 23550 C CA . HIS A 1 69 ? 4.357 -3.230 7.975 1.00 0.00 61 HIS A CA 15
ATOM 23551 C C . HIS A 1 69 ? 4.046 -4.726 7.968 1.00 0.00 61 HIS A C 15
ATOM 23552 O O . HIS A 1 69 ? 3.004 -5.170 8.452 1.00 0.00 61 HIS A O 15
ATOM 23567 N N . ASN A 1 70 ? 4.975 -5.482 7.393 1.00 0.00 62 ASN A N 15
ATOM 23568 C CA . ASN A 1 70 ? 4.864 -6.936 7.268 1.00 0.00 62 ASN A CA 15
ATOM 23569 C C . ASN A 1 70 ? 5.099 -7.663 8.592 1.00 0.00 62 ASN A C 15
ATOM 23570 O O . ASN A 1 70 ? 6.113 -7.457 9.260 1.00 0.00 62 ASN A O 15
ATOM 23581 N N . PHE A 1 71 ? 4.159 -8.538 8.946 1.00 0.00 63 PHE A N 15
ATOM 23582 C CA . PHE A 1 71 ? 4.265 -9.327 10.175 1.00 0.00 63 PHE A CA 15
ATOM 23583 C C . PHE A 1 71 ? 4.707 -10.756 9.851 1.00 0.00 63 PHE A C 15
ATOM 23584 O O . PHE A 1 71 ? 5.480 -11.367 10.587 1.00 0.00 63 PHE A O 15
ATOM 23601 N N . SER A 1 72 ? 4.176 -11.283 8.744 1.00 0.00 64 SER A N 15
ATOM 23602 C CA . SER A 1 72 ? 4.472 -12.649 8.315 1.00 0.00 64 SER A CA 15
ATOM 23603 C C . SER A 1 72 ? 5.970 -12.904 8.202 1.00 0.00 64 SER A C 15
ATOM 23604 O O . SER A 1 72 ? 6.723 -12.075 7.692 1.00 0.00 64 SER A O 15
ATOM 23612 N N . SER A 1 73 ? 6.379 -14.079 8.670 1.00 0.00 65 SER A N 15
ATOM 23613 C CA . SER A 1 73 ? 7.777 -14.480 8.622 1.00 0.00 65 SER A CA 15
ATOM 23614 C C . SER A 1 73 ? 7.984 -15.558 7.558 1.00 0.00 65 SER A C 15
ATOM 23615 O O . SER A 1 73 ? 8.830 -15.422 6.674 1.00 0.00 65 SER A O 15
ATOM 23623 N N . THR A 1 74 ? 7.202 -16.627 7.653 1.00 0.00 66 THR A N 15
ATOM 23624 C CA . THR A 1 74 ? 7.301 -17.727 6.699 1.00 0.00 66 THR A CA 15
ATOM 23625 C C . THR A 1 74 ? 7.017 -17.232 5.279 1.00 0.00 66 THR A C 15
ATOM 23626 O O . THR A 1 74 ? 7.773 -17.512 4.346 1.00 0.00 66 THR A O 15
ATOM 23637 N N . ASN A 1 75 ? 5.926 -16.481 5.136 1.00 0.00 67 ASN A N 15
ATOM 23638 C CA . ASN A 1 75 ? 5.535 -15.926 3.840 1.00 0.00 67 ASN A CA 15
ATOM 23639 C C . ASN A 1 75 ? 5.491 -14.403 3.925 1.00 0.00 67 ASN A C 15
ATOM 23640 O O . ASN A 1 75 ? 4.435 -13.820 4.175 1.00 0.00 67 ASN A O 15
ATOM 23651 N N . PRO A 1 76 ? 6.601 -13.741 3.756 1.00 0.00 68 PRO A N 15
ATOM 23652 C CA . PRO A 1 76 ? 6.658 -12.256 3.854 1.00 0.00 68 PRO A CA 15
ATOM 23653 C C . PRO A 1 76 ? 6.065 -11.549 2.648 1.00 0.00 68 PRO A C 15
ATOM 23654 O O . PRO A 1 76 ? 6.181 -12.011 1.512 1.00 0.00 68 PRO A O 15
ATOM 23665 N N . THR A 1 77 ? 5.454 -10.403 2.912 1.00 0.00 69 THR A N 15
ATOM 23666 C CA . THR A 1 77 ? 4.870 -9.605 1.853 1.00 0.00 69 THR A CA 15
ATOM 23667 C C . THR A 1 77 ? 5.976 -9.178 0.899 1.00 0.00 69 THR A C 15
ATOM 23668 O O . THR A 1 77 ? 7.149 -9.133 1.277 1.00 0.00 69 THR A O 15
ATOM 23679 N N . GLN A 1 78 ? 5.610 -8.918 -0.347 1.00 0.00 70 GLN A N 15
ATOM 23680 C CA . GLN A 1 78 ? 6.598 -8.550 -1.359 1.00 0.00 70 GLN A CA 15
ATOM 23681 C C . GLN A 1 78 ? 6.288 -7.204 -1.996 1.00 0.00 70 GLN A C 15
ATOM 23682 O O . GLN A 1 78 ? 5.128 -6.827 -2.150 1.00 0.00 70 GLN A O 15
ATOM 23696 N N . VAL A 1 79 ? 7.341 -6.496 -2.384 1.00 0.00 71 VAL A N 15
ATOM 23697 C CA . VAL A 1 79 ? 7.181 -5.197 -3.032 1.00 0.00 71 VAL A CA 15
ATOM 23698 C C . VAL A 1 79 ? 8.061 -5.116 -4.267 1.00 0.00 71 VAL A C 15
ATOM 23699 O O . VAL A 1 79 ? 9.223 -5.521 -4.241 1.00 0.00 71 VAL A O 15
ATOM 23712 N N . ASN A 1 80 ? 7.506 -4.597 -5.354 1.00 0.00 72 ASN A N 15
ATOM 23713 C CA . ASN A 1 80 ? 8.268 -4.485 -6.585 1.00 0.00 72 ASN A CA 15
ATOM 23714 C C . ASN A 1 80 ? 9.033 -5.786 -6.838 1.00 0.00 72 ASN A C 15
ATOM 23715 O O . ASN A 1 80 ? 9.968 -5.824 -7.636 1.00 0.00 72 ASN A O 15
ATOM 23726 N N . GLY A 1 81 ? 8.614 -6.850 -6.151 1.00 0.00 73 GLY A N 15
ATOM 23727 C CA . GLY A 1 81 ? 9.250 -8.155 -6.308 1.00 0.00 73 GLY A CA 15
ATOM 23728 C C . GLY A 1 81 ? 10.240 -8.452 -5.180 1.00 0.00 73 GLY A C 15
ATOM 23729 O O . GLY A 1 81 ? 10.643 -9.600 -4.993 1.00 0.00 73 GLY A O 15
ATOM 23733 N N . SER A 1 82 ? 10.634 -7.427 -4.430 1.00 0.00 74 SER A N 15
ATOM 23734 C CA . SER A 1 82 ? 11.579 -7.629 -3.334 1.00 0.00 74 SER A CA 15
ATOM 23735 C C . SER A 1 82 ? 10.852 -8.103 -2.080 1.00 0.00 74 SER A C 15
ATOM 23736 O O . SER A 1 82 ? 9.754 -7.640 -1.775 1.00 0.00 74 SER A O 15
ATOM 23744 N N . VAL A 1 83 ? 11.471 -9.033 -1.362 1.00 0.00 75 VAL A N 15
ATOM 23745 C CA . VAL A 1 83 ? 10.877 -9.572 -0.144 1.00 0.00 75 VAL A CA 15
ATOM 23746 C C . VAL A 1 83 ? 10.889 -8.533 0.969 1.00 0.00 75 VAL A C 15
ATOM 23747 O O . VAL A 1 83 ? 11.823 -7.736 1.088 1.00 0.00 75 VAL A O 15
ATOM 23760 N N . ILE A 1 84 ? 9.839 -8.546 1.775 1.00 0.00 76 ILE A N 15
ATOM 23761 C CA . ILE A 1 84 ? 9.719 -7.599 2.875 1.00 0.00 76 ILE A CA 15
ATOM 23762 C C . ILE A 1 84 ? 10.062 -8.274 4.200 1.00 0.00 76 ILE A C 15
ATOM 23763 O O . ILE A 1 84 ? 9.195 -8.832 4.874 1.00 0.00 76 ILE A O 15
ATOM 23779 N N . ASP A 1 85 ? 11.332 -8.195 4.579 1.00 0.00 77 ASP A N 15
ATOM 23780 C CA . ASP A 1 85 ? 11.774 -8.778 5.835 1.00 0.00 77 ASP A CA 15
ATOM 23781 C C . ASP A 1 85 ? 11.230 -7.960 6.996 1.00 0.00 77 ASP A C 15
ATOM 23782 O O . ASP A 1 85 ? 10.830 -8.501 8.025 1.00 0.00 77 ASP A O 15
ATOM 23791 N N . GLU A 1 86 ? 11.228 -6.646 6.814 1.00 0.00 78 GLU A N 15
ATOM 23792 C CA . GLU A 1 86 ? 10.741 -5.722 7.829 1.00 0.00 78 GLU A CA 15
ATOM 23793 C C . GLU A 1 86 ? 9.987 -4.585 7.154 1.00 0.00 78 GLU A C 15
ATOM 23794 O O . GLU A 1 86 ? 9.958 -4.501 5.928 1.00 0.00 78 GLU A O 15
ATOM 23806 N N . PRO A 1 87 ? 9.376 -3.715 7.911 1.00 0.00 79 PRO A N 15
ATOM 23807 C CA . PRO A 1 87 ? 8.609 -2.568 7.336 1.00 0.00 79 PRO A CA 15
ATOM 23808 C C . PRO A 1 87 ? 9.489 -1.714 6.420 1.00 0.00 79 PRO A C 15
ATOM 23809 O O . PRO A 1 87 ? 10.660 -1.483 6.716 1.00 0.00 79 PRO A O 15
ATOM 23820 N N . VAL A 1 88 ? 8.930 -1.252 5.303 1.00 0.00 80 VAL A N 15
ATOM 23821 C CA . VAL A 1 88 ? 9.701 -0.441 4.369 1.00 0.00 80 VAL A CA 15
ATOM 23822 C C . VAL A 1 88 ? 8.903 0.750 3.869 1.00 0.00 80 VAL A C 15
ATOM 23823 O O . VAL A 1 88 ? 7.679 0.785 3.984 1.00 0.00 80 VAL A O 15
ATOM 23836 N N . ARG A 1 89 ? 9.611 1.715 3.295 1.00 0.00 81 ARG A N 15
ATOM 23837 C CA . ARG A 1 89 ? 8.961 2.900 2.760 1.00 0.00 81 ARG A CA 15
ATOM 23838 C C . ARG A 1 89 ? 8.580 2.670 1.303 1.00 0.00 81 ARG A C 15
ATOM 23839 O O . ARG A 1 89 ? 9.369 2.138 0.519 1.00 0.00 81 ARG A O 15
ATOM 23860 N N . LEU A 1 90 ? 7.366 3.065 0.940 1.00 0.00 82 LEU A N 15
ATOM 23861 C CA . LEU A 1 90 ? 6.902 2.884 -0.428 1.00 0.00 82 LEU A CA 15
ATOM 23862 C C . LEU A 1 90 ? 6.890 4.210 -1.169 1.00 0.00 82 LEU A C 15
ATOM 23863 O O . LEU A 1 90 ? 6.375 5.212 -0.674 1.00 0.00 82 LEU A O 15
ATOM 23879 N N . LYS A 1 91 ? 7.452 4.201 -2.364 1.00 0.00 83 LYS A N 15
ATOM 23880 C CA . LYS A 1 91 ? 7.498 5.397 -3.184 1.00 0.00 83 LYS A CA 15
ATOM 23881 C C . LYS A 1 91 ? 6.229 5.471 -4.020 1.00 0.00 83 LYS A C 15
ATOM 23882 O O . LYS A 1 91 ? 5.531 4.470 -4.171 1.00 0.00 83 LYS A O 15
ATOM 23901 N N . HIS A 1 92 ? 5.920 6.639 -4.563 1.00 0.00 84 HIS A N 15
ATOM 23902 C CA . HIS A 1 92 ? 4.721 6.757 -5.368 1.00 0.00 84 HIS A CA 15
ATOM 23903 C C . HIS A 1 92 ? 4.826 5.822 -6.570 1.00 0.00 84 HIS A C 15
ATOM 23904 O O . HIS A 1 92 ? 5.827 5.837 -7.287 1.00 0.00 84 HIS A O 15
ATOM 23919 N N . GLY A 1 93 ? 3.797 5.008 -6.790 1.00 0.00 85 GLY A N 15
ATOM 23920 C CA . GLY A 1 93 ? 3.805 4.075 -7.921 1.00 0.00 85 GLY A CA 15
ATOM 23921 C C . GLY A 1 93 ? 4.276 2.680 -7.500 1.00 0.00 85 GLY A C 15
ATOM 23922 O O . GLY A 1 93 ? 4.341 1.766 -8.321 1.00 0.00 85 GLY A O 15
ATOM 23926 N N . ASP A 1 94 ? 4.615 2.530 -6.229 1.00 0.00 86 ASP A N 15
ATOM 23927 C CA . ASP A 1 94 ? 5.092 1.249 -5.707 1.00 0.00 86 ASP A CA 15
ATOM 23928 C C . ASP A 1 94 ? 3.980 0.196 -5.685 1.00 0.00 86 ASP A C 15
ATOM 23929 O O . ASP A 1 94 ? 2.817 0.516 -5.441 1.00 0.00 86 ASP A O 15
ATOM 23938 N N . VAL A 1 95 ? 4.352 -1.063 -5.930 1.00 0.00 87 VAL A N 15
ATOM 23939 C CA . VAL A 1 95 ? 3.382 -2.156 -5.928 1.00 0.00 87 VAL A CA 15
ATOM 23940 C C . VAL A 1 95 ? 3.731 -3.201 -4.870 1.00 0.00 87 VAL A C 15
ATOM 23941 O O . VAL A 1 95 ? 4.882 -3.624 -4.745 1.00 0.00 87 VAL A O 15
ATOM 23954 N N . ILE A 1 96 ? 2.721 -3.604 -4.104 1.00 0.00 88 ILE A N 15
ATOM 23955 C CA . ILE A 1 96 ? 2.909 -4.590 -3.045 1.00 0.00 88 ILE A CA 15
ATOM 23956 C C . ILE A 1 96 ? 2.278 -5.916 -3.442 1.00 0.00 88 ILE A C 15
ATOM 23957 O O . ILE A 1 96 ? 1.195 -5.947 -4.025 1.00 0.00 88 ILE A O 15
ATOM 23973 N N . THR A 1 97 ? 2.961 -7.000 -3.123 1.00 0.00 89 THR A N 15
ATOM 23974 C CA . THR A 1 97 ? 2.461 -8.317 -3.454 1.00 0.00 89 THR A CA 15
ATOM 23975 C C . THR A 1 97 ? 2.551 -9.271 -2.273 1.00 0.00 89 THR A C 15
ATOM 23976 O O . THR A 1 97 ? 3.572 -9.351 -1.595 1.00 0.00 89 THR A O 15
ATOM 23987 N N . ILE A 1 98 ? 1.475 -10.012 -2.061 1.00 0.00 90 ILE A N 15
ATOM 23988 C CA . ILE A 1 98 ? 1.425 -10.993 -0.992 1.00 0.00 90 ILE A CA 15
ATOM 23989 C C . ILE A 1 98 ? 1.632 -12.389 -1.616 1.00 0.00 90 ILE A C 15
ATOM 23990 O O . ILE A 1 98 ? 2.368 -12.512 -2.597 1.00 0.00 90 ILE A O 15
ATOM 24006 N N . ILE A 1 99 ? 1.021 -13.431 -1.062 1.00 0.00 91 ILE A N 15
ATOM 24007 C CA . ILE A 1 99 ? 1.195 -14.781 -1.588 1.00 0.00 91 ILE A CA 15
ATOM 24008 C C . ILE A 1 99 ? 0.663 -14.891 -3.022 1.00 0.00 91 ILE A C 15
ATOM 24009 O O . ILE A 1 99 ? 1.300 -15.506 -3.875 1.00 0.00 91 ILE A O 15
ATOM 24025 N N . ASP A 1 100 ? -0.511 -14.312 -3.289 1.00 0.00 92 ASP A N 15
ATOM 24026 C CA . ASP A 1 100 ? -1.089 -14.394 -4.639 1.00 0.00 92 ASP A CA 15
ATOM 24027 C C . ASP A 1 100 ? -1.881 -13.140 -5.030 1.00 0.00 92 ASP A C 15
ATOM 24028 O O . ASP A 1 100 ? -2.717 -13.200 -5.933 1.00 0.00 92 ASP A O 15
ATOM 24037 N N . ARG A 1 101 ? -1.639 -12.018 -4.363 1.00 0.00 93 ARG A N 15
ATOM 24038 C CA . ARG A 1 101 ? -2.372 -10.794 -4.688 1.00 0.00 93 ARG A CA 15
ATOM 24039 C C . ARG A 1 101 ? -1.430 -9.606 -4.817 1.00 0.00 93 ARG A C 15
ATOM 24040 O O . ARG A 1 101 ? -0.365 -9.579 -4.207 1.00 0.00 93 ARG A O 15
ATOM 24061 N N . SER A 1 102 ? -1.836 -8.617 -5.602 1.00 0.00 94 SER A N 15
ATOM 24062 C CA . SER A 1 102 ? -1.018 -7.428 -5.781 1.00 0.00 94 SER A CA 15
ATOM 24063 C C . SER A 1 102 ? -1.807 -6.163 -5.471 1.00 0.00 94 SER A C 15
ATOM 24064 O O . SER A 1 102 ? -2.965 -6.028 -5.856 1.00 0.00 94 SER A O 15
ATOM 24072 N N . PHE A 1 103 ? -1.152 -5.231 -4.786 1.00 0.00 95 PHE A N 15
ATOM 24073 C CA . PHE A 1 103 ? -1.773 -3.962 -4.441 1.00 0.00 95 PHE A CA 15
ATOM 24074 C C . PHE A 1 103 ? -0.885 -2.818 -4.874 1.00 0.00 95 PHE A C 15
ATOM 24075 O O . PHE A 1 103 ? 0.338 -2.878 -4.735 1.00 0.00 95 PHE A O 15
ATOM 24092 N N . ARG A 1 104 ? -1.495 -1.781 -5.416 1.00 0.00 96 ARG A N 15
ATOM 24093 C CA . ARG A 1 104 ? -0.733 -0.640 -5.875 1.00 0.00 96 ARG A CA 15
ATOM 24094 C C . ARG A 1 104 ? -0.970 0.564 -4.986 1.00 0.00 96 ARG A C 15
ATOM 24095 O O . ARG A 1 104 ? -2.114 0.893 -4.674 1.00 0.00 96 ARG A O 15
ATOM 24116 N N . TYR A 1 105 ? 0.106 1.228 -4.598 1.00 0.00 97 TYR A N 15
ATOM 24117 C CA . TYR A 1 105 ? -0.014 2.409 -3.766 1.00 0.00 97 TYR A CA 15
ATOM 24118 C C . TYR A 1 105 ? 0.442 3.626 -4.548 1.00 0.00 97 TYR A C 15
ATOM 24119 O O . TYR A 1 105 ? 1.591 3.696 -4.986 1.00 0.00 97 TYR A O 15
ATOM 24137 N N . GLU A 1 106 ? -0.461 4.574 -4.746 1.00 0.00 98 GLU A N 15
ATOM 24138 C CA . GLU A 1 106 ? -0.115 5.759 -5.503 1.00 0.00 98 GLU A CA 15
ATOM 24139 C C . GLU A 1 106 ? -0.797 6.984 -4.913 1.00 0.00 98 GLU A C 15
ATOM 24140 O O . GLU A 1 106 ? -1.991 6.966 -4.614 1.00 0.00 98 GLU A O 15
ATOM 24152 N N . ASN A 1 107 ? -0.025 8.044 -4.741 1.00 0.00 99 ASN A N 15
ATOM 24153 C CA . ASN A 1 107 ? -0.559 9.280 -4.175 1.00 0.00 99 ASN A CA 15
ATOM 24154 C C . ASN A 1 107 ? -0.939 10.258 -5.285 1.00 0.00 99 ASN A C 15
ATOM 24155 O O . ASN A 1 107 ? -0.068 10.791 -5.974 1.00 0.00 99 ASN A O 15
ATOM 24166 N N . GLU A 1 108 ? -2.238 10.488 -5.455 1.00 0.00 100 GLU A N 15
ATOM 24167 C CA . GLU A 1 108 ? -2.705 11.407 -6.489 1.00 0.00 100 GLU A CA 15
ATOM 24168 C C . GLU A 1 108 ? -2.275 12.835 -6.155 1.00 0.00 100 GLU A C 15
ATOM 24169 O O . GLU A 1 108 ? -2.546 13.340 -5.062 1.00 0.00 100 GLU A O 15
ATOM 24181 N N . MET A 1 9 ? -7.199 19.107 3.173 1.00 0.00 1 MET A N 16
ATOM 24182 C CA . MET A 1 9 ? -8.336 18.569 3.971 1.00 0.00 1 MET A CA 16
ATOM 24183 C C . MET A 1 9 ? -9.115 17.564 3.126 1.00 0.00 1 MET A C 16
ATOM 24184 O O . MET A 1 9 ? -10.105 16.991 3.578 1.00 0.00 1 MET A O 16
ATOM 24198 N N . TRP A 1 10 ? -8.659 17.358 1.895 1.00 0.00 2 TRP A N 16
ATOM 24199 C CA . TRP A 1 10 ? -9.318 16.423 0.992 1.00 0.00 2 TRP A CA 16
ATOM 24200 C C . TRP A 1 10 ? -8.296 15.482 0.359 1.00 0.00 2 TRP A C 16
ATOM 24201 O O . TRP A 1 10 ? -7.812 15.729 -0.746 1.00 0.00 2 TRP A O 16
ATOM 24222 N N . PRO A 1 11 ? -7.958 14.413 1.038 1.00 0.00 3 PRO A N 16
ATOM 24223 C CA . PRO A 1 11 ? -6.969 13.414 0.533 1.00 0.00 3 PRO A CA 16
ATOM 24224 C C . PRO A 1 11 ? -7.379 12.816 -0.808 1.00 0.00 3 PRO A C 16
ATOM 24225 O O . PRO A 1 11 ? -8.556 12.548 -1.050 1.00 0.00 3 PRO A O 16
ATOM 24236 N N . THR A 1 12 ? -6.394 12.596 -1.669 1.00 0.00 4 THR A N 16
ATOM 24237 C CA . THR A 1 12 ? -6.651 12.016 -2.979 1.00 0.00 4 THR A CA 16
ATOM 24238 C C . THR A 1 12 ? -5.885 10.712 -3.137 1.00 0.00 4 THR A C 16
ATOM 24239 O O . THR A 1 12 ? -5.598 10.277 -4.253 1.00 0.00 4 THR A O 16
ATOM 24250 N N . ARG A 1 13 ? -5.556 10.090 -2.010 1.00 0.00 5 ARG A N 16
ATOM 24251 C CA . ARG A 1 13 ? -4.824 8.833 -2.038 1.00 0.00 5 ARG A CA 16
ATOM 24252 C C . ARG A 1 13 ? -5.766 7.688 -2.368 1.00 0.00 5 ARG A C 16
ATOM 24253 O O . ARG A 1 13 ? -6.884 7.625 -1.854 1.00 0.00 5 ARG A O 16
ATOM 24274 N N . ARG A 1 14 ? -5.312 6.779 -3.222 1.00 0.00 6 ARG A N 16
ATOM 24275 C CA . ARG A 1 14 ? -6.133 5.641 -3.598 1.00 0.00 6 ARG A CA 16
ATOM 24276 C C . ARG A 1 14 ? -5.288 4.382 -3.711 1.00 0.00 6 ARG A C 16
ATOM 24277 O O . ARG A 1 14 ? -4.129 4.432 -4.127 1.00 0.00 6 ARG A O 16
ATOM 24298 N N . LEU A 1 15 ? -5.887 3.253 -3.358 1.00 0.00 7 LEU A N 16
ATOM 24299 C CA . LEU A 1 15 ? -5.197 1.983 -3.445 1.00 0.00 7 LEU A CA 16
ATOM 24300 C C . LEU A 1 15 ? -5.909 1.149 -4.509 1.00 0.00 7 LEU A C 16
ATOM 24301 O O . LEU A 1 15 ? -7.138 1.065 -4.510 1.00 0.00 7 LEU A O 16
ATOM 24317 N N . VAL A 1 16 ? -5.150 0.565 -5.425 1.00 0.00 8 VAL A N 16
ATOM 24318 C CA . VAL A 1 16 ? -5.752 -0.225 -6.500 1.00 0.00 8 VAL A CA 16
ATOM 24319 C C . VAL A 1 16 ? -5.258 -1.663 -6.465 1.00 0.00 8 VAL A C 16
ATOM 24320 O O . VAL A 1 16 ? -4.069 -1.919 -6.280 1.00 0.00 8 VAL A O 16
ATOM 24333 N N . THR A 1 17 ? -6.180 -2.598 -6.649 1.00 0.00 9 THR A N 16
ATOM 24334 C CA . THR A 1 17 ? -5.827 -4.009 -6.642 1.00 0.00 9 THR A CA 16
ATOM 24335 C C . THR A 1 17 ? -5.852 -4.574 -8.055 1.00 0.00 9 THR A C 16
ATOM 24336 O O . THR A 1 17 ? -6.855 -4.457 -8.759 1.00 0.00 9 THR A O 16
ATOM 24347 N N . ILE A 1 18 ? -4.749 -5.193 -8.472 1.00 0.00 10 ILE A N 16
ATOM 24348 C CA . ILE A 1 18 ? -4.692 -5.770 -9.806 1.00 0.00 10 ILE A CA 16
ATOM 24349 C C . ILE A 1 18 ? -5.256 -7.187 -9.792 1.00 0.00 10 ILE A C 16
ATOM 24350 O O . ILE A 1 18 ? -4.621 -8.114 -9.286 1.00 0.00 10 ILE A O 16
ATOM 24366 N N . LYS A 1 19 ? -6.445 -7.345 -10.358 1.00 0.00 11 LYS A N 16
ATOM 24367 C CA . LYS A 1 19 ? -7.087 -8.652 -10.421 1.00 0.00 11 LYS A CA 16
ATOM 24368 C C . LYS A 1 19 ? -6.278 -9.600 -11.305 1.00 0.00 11 LYS A C 16
ATOM 24369 O O . LYS A 1 19 ? -6.061 -10.760 -10.956 1.00 0.00 11 LYS A O 16
ATOM 24388 N N . ARG A 1 20 ? -5.840 -9.095 -12.456 1.00 0.00 12 ARG A N 16
ATOM 24389 C CA . ARG A 1 20 ? -5.058 -9.897 -13.394 1.00 0.00 12 ARG A CA 16
ATOM 24390 C C . ARG A 1 20 ? -3.796 -9.146 -13.814 1.00 0.00 12 ARG A C 16
ATOM 24391 O O . ARG A 1 20 ? -3.795 -7.918 -13.869 1.00 0.00 12 ARG A O 16
ATOM 24412 N N . SER A 1 21 ? -2.738 -9.907 -14.117 1.00 0.00 13 SER A N 16
ATOM 24413 C CA . SER A 1 21 ? -1.452 -9.345 -14.546 1.00 0.00 13 SER A CA 16
ATOM 24414 C C . SER A 1 21 ? -1.392 -7.830 -14.356 1.00 0.00 13 SER A C 16
ATOM 24415 O O . SER A 1 21 ? -1.085 -7.345 -13.268 1.00 0.00 13 SER A O 16
ATOM 24423 N N . GLY A 1 22 ? -1.672 -7.090 -15.427 1.00 0.00 14 GLY A N 16
ATOM 24424 C CA . GLY A 1 22 ? -1.631 -5.633 -15.364 1.00 0.00 14 GLY A CA 16
ATOM 24425 C C . GLY A 1 22 ? -3.017 -5.014 -15.532 1.00 0.00 14 GLY A C 16
ATOM 24426 O O . GLY A 1 22 ? -3.147 -3.791 -15.613 1.00 0.00 14 GLY A O 16
ATOM 24430 N N . VAL A 1 23 ? -4.052 -5.849 -15.589 1.00 0.00 15 VAL A N 16
ATOM 24431 C CA . VAL A 1 23 ? -5.409 -5.338 -15.756 1.00 0.00 15 VAL A CA 16
ATOM 24432 C C . VAL A 1 23 ? -5.910 -4.702 -14.468 1.00 0.00 15 VAL A C 16
ATOM 24433 O O . VAL A 1 23 ? -5.669 -5.209 -13.373 1.00 0.00 15 VAL A O 16
ATOM 24446 N N . ASP A 1 24 ? -6.619 -3.591 -14.615 1.00 0.00 16 ASP A N 16
ATOM 24447 C CA . ASP A 1 24 ? -7.164 -2.888 -13.466 1.00 0.00 16 ASP A CA 16
ATOM 24448 C C . ASP A 1 24 ? -8.210 -3.752 -12.771 1.00 0.00 16 ASP A C 16
ATOM 24449 O O . ASP A 1 24 ? -9.043 -4.380 -13.423 1.00 0.00 16 ASP A O 16
ATOM 24458 N N . GLY A 1 25 ? -8.164 -3.773 -11.447 1.00 0.00 17 GLY A N 16
ATOM 24459 C CA . GLY A 1 25 ? -9.116 -4.561 -10.674 1.00 0.00 17 GLY A CA 16
ATOM 24460 C C . GLY A 1 25 ? -9.852 -3.684 -9.670 1.00 0.00 17 GLY A C 16
ATOM 24461 O O . GLY A 1 25 ? -9.928 -2.467 -9.834 1.00 0.00 17 GLY A O 16
ATOM 24465 N N . PRO A 1 26 ? -10.385 -4.278 -8.638 1.00 0.00 18 PRO A N 16
ATOM 24466 C CA . PRO A 1 26 ? -11.129 -3.535 -7.575 1.00 0.00 18 PRO A CA 16
ATOM 24467 C C . PRO A 1 26 ? -10.256 -2.478 -6.894 1.00 0.00 18 PRO A C 16
ATOM 24468 O O . PRO A 1 26 ? -9.045 -2.650 -6.754 1.00 0.00 18 PRO A O 16
ATOM 24479 N N . HIS A 1 27 ? -10.885 -1.379 -6.484 1.00 0.00 19 HIS A N 16
ATOM 24480 C CA . HIS A 1 27 ? -10.170 -0.285 -5.825 1.00 0.00 19 HIS A CA 16
ATOM 24481 C C . HIS A 1 27 ? -10.500 -0.242 -4.337 1.00 0.00 19 HIS A C 16
ATOM 24482 O O . HIS A 1 27 ? -11.455 -0.875 -3.887 1.00 0.00 19 HIS A O 16
ATOM 24497 N N . PHE A 1 28 ? -9.710 0.511 -3.578 1.00 0.00 20 PHE A N 16
ATOM 24498 C CA . PHE A 1 28 ? -9.945 0.621 -2.147 1.00 0.00 20 PHE A CA 16
ATOM 24499 C C . PHE A 1 28 ? -9.662 2.046 -1.654 1.00 0.00 20 PHE A C 16
ATOM 24500 O O . PHE A 1 28 ? -8.504 2.459 -1.606 1.00 0.00 20 PHE A O 16
ATOM 24517 N N . PRO A 1 29 ? -10.667 2.804 -1.278 1.00 0.00 21 PRO A N 16
ATOM 24518 C CA . PRO A 1 29 ? -10.458 4.194 -0.777 1.00 0.00 21 PRO A CA 16
ATOM 24519 C C . PRO A 1 29 ? -9.871 4.186 0.633 1.00 0.00 21 PRO A C 16
ATOM 24520 O O . PRO A 1 29 ? -10.162 3.287 1.422 1.00 0.00 21 PRO A O 16
ATOM 24531 N N . LEU A 1 30 ? -9.039 5.174 0.952 1.00 0.00 22 LEU A N 16
ATOM 24532 C CA . LEU A 1 30 ? -8.432 5.221 2.280 1.00 0.00 22 LEU A CA 16
ATOM 24533 C C . LEU A 1 30 ? -9.240 6.103 3.220 1.00 0.00 22 LEU A C 16
ATOM 24534 O O . LEU A 1 30 ? -9.231 7.329 3.109 1.00 0.00 22 LEU A O 16
ATOM 24550 N N . SER A 1 31 ? -9.925 5.458 4.157 1.00 0.00 23 SER A N 16
ATOM 24551 C CA . SER A 1 31 ? -10.727 6.169 5.135 1.00 0.00 23 SER A CA 16
ATOM 24552 C C . SER A 1 31 ? -10.088 6.035 6.511 1.00 0.00 23 SER A C 16
ATOM 24553 O O . SER A 1 31 ? -10.382 6.803 7.427 1.00 0.00 23 SER A O 16
ATOM 24561 N N . LEU A 1 32 ? -9.202 5.051 6.644 1.00 0.00 24 LEU A N 16
ATOM 24562 C CA . LEU A 1 32 ? -8.512 4.815 7.906 1.00 0.00 24 LEU A CA 16
ATOM 24563 C C . LEU A 1 32 ? -7.014 5.050 7.732 1.00 0.00 24 LEU A C 16
ATOM 24564 O O . LEU A 1 32 ? -6.422 4.637 6.733 1.00 0.00 24 LEU A O 16
ATOM 24580 N N . SER A 1 33 ? -6.412 5.733 8.697 1.00 0.00 25 SER A N 16
ATOM 24581 C CA . SER A 1 33 ? -4.989 6.039 8.633 1.00 0.00 25 SER A CA 16
ATOM 24582 C C . SER A 1 33 ? -4.156 4.765 8.494 1.00 0.00 25 SER A C 16
ATOM 24583 O O . SER A 1 33 ? -3.116 4.763 7.837 1.00 0.00 25 SER A O 16
ATOM 24591 N N . THR A 1 34 ? -4.617 3.688 9.116 1.00 0.00 26 THR A N 16
ATOM 24592 C CA . THR A 1 34 ? -3.902 2.418 9.050 1.00 0.00 26 THR A CA 16
ATOM 24593 C C . THR A 1 34 ? -4.677 1.396 8.218 1.00 0.00 26 THR A C 16
ATOM 24594 O O . THR A 1 34 ? -5.801 1.027 8.561 1.00 0.00 26 THR A O 16
ATOM 24605 N N . CYS A 1 35 ? -4.059 0.927 7.138 1.00 0.00 27 CYS A N 16
ATOM 24606 C CA . CYS A 1 35 ? -4.698 -0.072 6.283 1.00 0.00 27 CYS A CA 16
ATOM 24607 C C . CYS A 1 35 ? -4.098 -1.452 6.558 1.00 0.00 27 CYS A C 16
ATOM 24608 O O . CYS A 1 35 ? -2.886 -1.638 6.462 1.00 0.00 27 CYS A O 16
ATOM 24616 N N . LEU A 1 36 ? -4.945 -2.411 6.928 1.00 0.00 28 LEU A N 16
ATOM 24617 C CA . LEU A 1 36 ? -4.467 -3.753 7.245 1.00 0.00 28 LEU A CA 16
ATOM 24618 C C . LEU A 1 36 ? -4.948 -4.793 6.228 1.00 0.00 28 LEU A C 16
ATOM 24619 O O . LEU A 1 36 ? -6.087 -4.749 5.751 1.00 0.00 28 LEU A O 16
ATOM 24635 N N . PHE A 1 37 ? -4.057 -5.737 5.920 1.00 0.00 29 PHE A N 16
ATOM 24636 C CA . PHE A 1 37 ? -4.357 -6.814 4.979 1.00 0.00 29 PHE A CA 16
ATOM 24637 C C . PHE A 1 37 ? -4.524 -8.126 5.735 1.00 0.00 29 PHE A C 16
ATOM 24638 O O . PHE A 1 37 ? -3.828 -8.362 6.721 1.00 0.00 29 PHE A O 16
ATOM 24655 N N . GLY A 1 38 ? -5.427 -8.991 5.274 1.00 0.00 30 GLY A N 16
ATOM 24656 C CA . GLY A 1 38 ? -5.607 -10.266 5.951 1.00 0.00 30 GLY A CA 16
ATOM 24657 C C . GLY A 1 38 ? -6.991 -10.861 5.724 1.00 0.00 30 GLY A C 16
ATOM 24658 O O . GLY A 1 38 ? -7.909 -10.192 5.246 1.00 0.00 30 GLY A O 16
ATOM 24662 N N . ARG A 1 39 ? -7.118 -12.134 6.083 1.00 0.00 31 ARG A N 16
ATOM 24663 C CA . ARG A 1 39 ? -8.371 -12.863 5.944 1.00 0.00 31 ARG A CA 16
ATOM 24664 C C . ARG A 1 39 ? -9.435 -12.297 6.875 1.00 0.00 31 ARG A C 16
ATOM 24665 O O . ARG A 1 39 ? -10.620 -12.261 6.536 1.00 0.00 31 ARG A O 16
ATOM 24686 N N . GLY A 1 40 ? -9.004 -11.878 8.059 1.00 0.00 32 GLY A N 16
ATOM 24687 C CA . GLY A 1 40 ? -9.918 -11.335 9.051 1.00 0.00 32 GLY A CA 16
ATOM 24688 C C . GLY A 1 40 ? -10.585 -10.059 8.564 1.00 0.00 32 GLY A C 16
ATOM 24689 O O . GLY A 1 40 ? -10.003 -9.278 7.810 1.00 0.00 32 GLY A O 16
ATOM 24693 N N . ILE A 1 41 ? -11.812 -9.853 9.022 1.00 0.00 33 ILE A N 16
ATOM 24694 C CA . ILE A 1 41 ? -12.575 -8.670 8.659 1.00 0.00 33 ILE A CA 16
ATOM 24695 C C . ILE A 1 41 ? -11.909 -7.423 9.223 1.00 0.00 33 ILE A C 16
ATOM 24696 O O . ILE A 1 41 ? -11.869 -6.377 8.579 1.00 0.00 33 ILE A O 16
ATOM 24712 N N . GLU A 1 42 ? -11.392 -7.547 10.437 1.00 0.00 34 GLU A N 16
ATOM 24713 C CA . GLU A 1 42 ? -10.735 -6.429 11.095 1.00 0.00 34 GLU A CA 16
ATOM 24714 C C . GLU A 1 42 ? -9.744 -5.756 10.152 1.00 0.00 34 GLU A C 16
ATOM 24715 O O . GLU A 1 42 ? -9.224 -4.680 10.453 1.00 0.00 34 GLU A O 16
ATOM 24727 N N . CYS A 1 43 ? -9.471 -6.400 9.021 1.00 0.00 35 CYS A N 16
ATOM 24728 C CA . CYS A 1 43 ? -8.527 -5.853 8.062 1.00 0.00 35 CYS A CA 16
ATOM 24729 C C . CYS A 1 43 ? -9.215 -4.930 7.069 1.00 0.00 35 CYS A C 16
ATOM 24730 O O . CYS A 1 43 ? -10.277 -5.252 6.536 1.00 0.00 35 CYS A O 16
ATOM 24738 N N . ASP A 1 44 ? -8.586 -3.785 6.814 1.00 0.00 36 ASP A N 16
ATOM 24739 C CA . ASP A 1 44 ? -9.132 -2.820 5.870 1.00 0.00 36 ASP A CA 16
ATOM 24740 C C . ASP A 1 44 ? -9.185 -3.464 4.501 1.00 0.00 36 ASP A C 16
ATOM 24741 O O . ASP A 1 44 ? -10.135 -3.272 3.743 1.00 0.00 36 ASP A O 16
ATOM 24750 N N . ILE A 1 45 ? -8.167 -4.256 4.206 1.00 0.00 37 ILE A N 16
ATOM 24751 C CA . ILE A 1 45 ? -8.116 -4.954 2.935 1.00 0.00 37 ILE A CA 16
ATOM 24752 C C . ILE A 1 45 ? -8.339 -6.441 3.182 1.00 0.00 37 ILE A C 16
ATOM 24753 O O . ILE A 1 45 ? -7.399 -7.174 3.484 1.00 0.00 37 ILE A O 16
ATOM 24769 N N . ARG A 1 46 ? -9.588 -6.881 3.061 1.00 0.00 38 ARG A N 16
ATOM 24770 C CA . ARG A 1 46 ? -9.910 -8.287 3.284 1.00 0.00 38 ARG A CA 16
ATOM 24771 C C . ARG A 1 46 ? -9.395 -9.136 2.130 1.00 0.00 38 ARG A C 16
ATOM 24772 O O . ARG A 1 46 ? -9.519 -8.763 0.966 1.00 0.00 38 ARG A O 16
ATOM 24793 N N . ILE A 1 47 ? -8.817 -10.283 2.469 1.00 0.00 39 ILE A N 16
ATOM 24794 C CA . ILE A 1 47 ? -8.282 -11.191 1.459 1.00 0.00 39 ILE A CA 16
ATOM 24795 C C . ILE A 1 47 ? -8.845 -12.599 1.643 1.00 0.00 39 ILE A C 16
ATOM 24796 O O . ILE A 1 47 ? -8.723 -13.182 2.716 1.00 0.00 39 ILE A O 16
ATOM 24812 N N . GLN A 1 48 ? -9.456 -13.149 0.596 1.00 0.00 40 GLN A N 16
ATOM 24813 C CA . GLN A 1 48 ? -10.021 -14.493 0.691 1.00 0.00 40 GLN A CA 16
ATOM 24814 C C . GLN A 1 48 ? -9.052 -15.530 0.132 1.00 0.00 40 GLN A C 16
ATOM 24815 O O . GLN A 1 48 ? -9.192 -15.985 -1.004 1.00 0.00 40 GLN A O 16
ATOM 24829 N N . LEU A 1 49 ? -8.080 -15.909 0.956 1.00 0.00 41 LEU A N 16
ATOM 24830 C CA . LEU A 1 49 ? -7.088 -16.905 0.567 1.00 0.00 41 LEU A CA 16
ATOM 24831 C C . LEU A 1 49 ? -6.480 -17.558 1.816 1.00 0.00 41 LEU A C 16
ATOM 24832 O O . LEU A 1 49 ? -5.787 -16.882 2.572 1.00 0.00 41 LEU A O 16
ATOM 24848 N N . PRO A 1 50 ? -6.692 -18.833 2.055 1.00 0.00 42 PRO A N 16
ATOM 24849 C CA . PRO A 1 50 ? -6.110 -19.521 3.253 1.00 0.00 42 PRO A CA 16
ATOM 24850 C C . PRO A 1 50 ? -4.601 -19.302 3.375 1.00 0.00 42 PRO A C 16
ATOM 24851 O O . PRO A 1 50 ? -4.051 -19.329 4.476 1.00 0.00 42 PRO A O 16
ATOM 24862 N N . VAL A 1 51 ? -3.930 -19.104 2.244 1.00 0.00 43 VAL A N 16
ATOM 24863 C CA . VAL A 1 51 ? -2.483 -18.903 2.258 1.00 0.00 43 VAL A CA 16
ATOM 24864 C C . VAL A 1 51 ? -2.108 -17.560 2.899 1.00 0.00 43 VAL A C 16
ATOM 24865 O O . VAL A 1 51 ? -0.986 -17.391 3.376 1.00 0.00 43 VAL A O 16
ATOM 24878 N N . VAL A 1 52 ? -3.047 -16.616 2.926 1.00 0.00 44 VAL A N 16
ATOM 24879 C CA . VAL A 1 52 ? -2.783 -15.312 3.539 1.00 0.00 44 VAL A CA 16
ATOM 24880 C C . VAL A 1 52 ? -3.064 -15.401 5.037 1.00 0.00 44 VAL A C 16
ATOM 24881 O O . VAL A 1 52 ? -3.908 -16.186 5.466 1.00 0.00 44 VAL A O 16
ATOM 24894 N N . SER A 1 53 ? -2.340 -14.619 5.836 1.00 0.00 45 SER A N 16
ATOM 24895 C CA . SER A 1 53 ? -2.533 -14.667 7.293 1.00 0.00 45 SER A CA 16
ATOM 24896 C C . SER A 1 53 ? -3.626 -13.704 7.763 1.00 0.00 45 SER A C 16
ATOM 24897 O O . SER A 1 53 ? -4.129 -12.891 6.989 1.00 0.00 45 SER A O 16
ATOM 24905 N N . LYS A 1 54 ? -3.979 -13.803 9.048 1.00 0.00 46 LYS A N 16
ATOM 24906 C CA . LYS A 1 54 ? -5.006 -12.931 9.622 1.00 0.00 46 LYS A CA 16
ATOM 24907 C C . LYS A 1 54 ? -4.540 -11.482 9.541 1.00 0.00 46 LYS A C 16
ATOM 24908 O O . LYS A 1 54 ? -5.311 -10.581 9.216 1.00 0.00 46 LYS A O 16
ATOM 24927 N N . GLN A 1 55 ? -3.257 -11.286 9.815 1.00 0.00 47 GLN A N 16
ATOM 24928 C CA . GLN A 1 55 ? -2.641 -9.966 9.747 1.00 0.00 47 GLN A CA 16
ATOM 24929 C C . GLN A 1 55 ? -1.370 -10.089 8.926 1.00 0.00 47 GLN A C 16
ATOM 24930 O O . GLN A 1 55 ? -0.265 -10.052 9.452 1.00 0.00 47 GLN A O 16
ATOM 24944 N N . HIS A 1 56 ? -1.564 -10.298 7.632 1.00 0.00 48 HIS A N 16
ATOM 24945 C CA . HIS A 1 56 ? -0.464 -10.504 6.695 1.00 0.00 48 HIS A CA 16
ATOM 24946 C C . HIS A 1 56 ? 0.474 -9.298 6.592 1.00 0.00 48 HIS A C 16
ATOM 24947 O O . HIS A 1 56 ? 1.692 -9.449 6.674 1.00 0.00 48 HIS A O 16
ATOM 24962 N N . CYS A 1 57 ? -0.088 -8.113 6.388 1.00 0.00 49 CYS A N 16
ATOM 24963 C CA . CYS A 1 57 ? 0.727 -6.910 6.249 1.00 0.00 49 CYS A CA 16
ATOM 24964 C C . CYS A 1 57 ? -0.148 -5.666 6.330 1.00 0.00 49 CYS A C 16
ATOM 24965 O O . CYS A 1 57 ? -1.363 -5.751 6.161 1.00 0.00 49 CYS A O 16
ATOM 24973 N N . LYS A 1 58 ? 0.456 -4.508 6.581 1.00 0.00 50 LYS A N 16
ATOM 24974 C CA . LYS A 1 58 ? -0.347 -3.287 6.661 1.00 0.00 50 LYS A CA 16
ATOM 24975 C C . LYS A 1 58 ? 0.356 -2.089 6.066 1.00 0.00 50 LYS A C 16
ATOM 24976 O O . LYS A 1 58 ? 1.577 -1.992 6.106 1.00 0.00 50 LYS A O 16
ATOM 24995 N N . ILE A 1 59 ? -0.436 -1.152 5.559 1.00 0.00 51 ILE A N 16
ATOM 24996 C CA . ILE A 1 59 ? 0.112 0.068 5.010 1.00 0.00 51 ILE A CA 16
ATOM 24997 C C . ILE A 1 59 ? -0.213 1.227 5.944 1.00 0.00 51 ILE A C 16
ATOM 24998 O O . ILE A 1 59 ? -1.371 1.627 6.074 1.00 0.00 51 ILE A O 16
ATOM 25014 N N . GLU A 1 60 ? 0.813 1.758 6.596 1.00 0.00 52 GLU A N 16
ATOM 25015 C CA . GLU A 1 60 ? 0.630 2.870 7.520 1.00 0.00 52 GLU A CA 16
ATOM 25016 C C . GLU A 1 60 ? 0.779 4.189 6.782 1.00 0.00 52 GLU A C 16
ATOM 25017 O O . GLU A 1 60 ? 1.516 4.278 5.801 1.00 0.00 52 GLU A O 16
ATOM 25029 N N . ILE A 1 61 ? 0.060 5.205 7.239 1.00 0.00 53 ILE A N 16
ATOM 25030 C CA . ILE A 1 61 ? 0.113 6.492 6.587 1.00 0.00 53 ILE A CA 16
ATOM 25031 C C . ILE A 1 61 ? 0.918 7.504 7.400 1.00 0.00 53 ILE A C 16
ATOM 25032 O O . ILE A 1 61 ? 0.748 7.625 8.613 1.00 0.00 53 ILE A O 16
ATOM 25048 N N . HIS A 1 62 ? 1.789 8.234 6.711 1.00 0.00 54 HIS A N 16
ATOM 25049 C CA . HIS A 1 62 ? 2.615 9.245 7.361 1.00 0.00 54 HIS A CA 16
ATOM 25050 C C . HIS A 1 62 ? 2.335 10.618 6.761 1.00 0.00 54 HIS A C 16
ATOM 25051 O O . HIS A 1 62 ? 1.576 10.740 5.800 1.00 0.00 54 HIS A O 16
ATOM 25066 N N . GLU A 1 63 ? 2.947 11.642 7.350 1.00 0.00 55 GLU A N 16
ATOM 25067 C CA . GLU A 1 63 ? 2.760 13.023 6.905 1.00 0.00 55 GLU A CA 16
ATOM 25068 C C . GLU A 1 63 ? 2.323 13.115 5.441 1.00 0.00 55 GLU A C 16
ATOM 25069 O O . GLU A 1 63 ? 1.273 13.681 5.145 1.00 0.00 55 GLU A O 16
ATOM 25081 N N . GLN A 1 64 ? 3.116 12.570 4.528 1.00 0.00 56 GLN A N 16
ATOM 25082 C CA . GLN A 1 64 ? 2.755 12.627 3.112 1.00 0.00 56 GLN A CA 16
ATOM 25083 C C . GLN A 1 64 ? 3.110 11.323 2.405 1.00 0.00 56 GLN A C 16
ATOM 25084 O O . GLN A 1 64 ? 3.026 11.233 1.180 1.00 0.00 56 GLN A O 16
ATOM 25098 N N . GLU A 1 65 ? 3.517 10.318 3.172 1.00 0.00 57 GLU A N 16
ATOM 25099 C CA . GLU A 1 65 ? 3.886 9.038 2.573 1.00 0.00 57 GLU A CA 16
ATOM 25100 C C . GLU A 1 65 ? 3.287 7.863 3.339 1.00 0.00 57 GLU A C 16
ATOM 25101 O O . GLU A 1 65 ? 2.885 7.992 4.494 1.00 0.00 57 GLU A O 16
ATOM 25113 N N . ALA A 1 66 ? 3.240 6.715 2.678 1.00 0.00 58 ALA A N 16
ATOM 25114 C CA . ALA A 1 66 ? 2.705 5.508 3.293 1.00 0.00 58 ALA A CA 16
ATOM 25115 C C . ALA A 1 66 ? 3.850 4.571 3.665 1.00 0.00 58 ALA A C 16
ATOM 25116 O O . ALA A 1 66 ? 4.881 4.554 2.999 1.00 0.00 58 ALA A O 16
ATOM 25123 N N . ILE A 1 67 ? 3.676 3.812 4.740 1.00 0.00 59 ILE A N 16
ATOM 25124 C CA . ILE A 1 67 ? 4.719 2.896 5.194 1.00 0.00 59 ILE A CA 16
ATOM 25125 C C . ILE A 1 67 ? 4.133 1.503 5.430 1.00 0.00 59 ILE A C 16
ATOM 25126 O O . ILE A 1 67 ? 3.054 1.370 5.995 1.00 0.00 59 ILE A O 16
ATOM 25142 N N . LEU A 1 68 ? 4.831 0.473 4.959 1.00 0.00 60 LEU A N 16
ATOM 25143 C CA . LEU A 1 68 ? 4.343 -0.903 5.092 1.00 0.00 60 LEU A CA 16
ATOM 25144 C C . LEU A 1 68 ? 4.987 -1.626 6.277 1.00 0.00 60 LEU A C 16
ATOM 25145 O O . LEU A 1 68 ? 6.187 -1.491 6.518 1.00 0.00 60 LEU A O 16
ATOM 25161 N N . HIS A 1 69 ? 4.181 -2.407 7.011 1.00 0.00 61 HIS A N 16
ATOM 25162 C CA . HIS A 1 69 ? 4.693 -3.153 8.157 1.00 0.00 61 HIS A CA 16
ATOM 25163 C C . HIS A 1 69 ? 4.281 -4.619 8.062 1.00 0.00 61 HIS A C 16
ATOM 25164 O O . HIS A 1 69 ? 3.337 -5.062 8.715 1.00 0.00 61 HIS A O 16
ATOM 25179 N N . ASN A 1 70 ? 5.008 -5.356 7.239 1.00 0.00 62 ASN A N 16
ATOM 25180 C CA . ASN A 1 70 ? 4.749 -6.776 7.031 1.00 0.00 62 ASN A CA 16
ATOM 25181 C C . ASN A 1 70 ? 4.921 -7.578 8.320 1.00 0.00 62 ASN A C 16
ATOM 25182 O O . ASN A 1 70 ? 5.901 -7.409 9.047 1.00 0.00 62 ASN A O 16
ATOM 25193 N N . PHE A 1 71 ? 3.958 -8.453 8.583 1.00 0.00 63 PHE A N 16
ATOM 25194 C CA . PHE A 1 71 ? 3.993 -9.294 9.778 1.00 0.00 63 PHE A CA 16
ATOM 25195 C C . PHE A 1 71 ? 4.345 -10.736 9.427 1.00 0.00 63 PHE A C 16
ATOM 25196 O O . PHE A 1 71 ? 5.073 -11.406 10.162 1.00 0.00 63 PHE A O 16
ATOM 25213 N N . SER A 1 72 ? 3.804 -11.219 8.315 1.00 0.00 64 SER A N 16
ATOM 25214 C CA . SER A 1 72 ? 4.043 -12.595 7.894 1.00 0.00 64 SER A CA 16
ATOM 25215 C C . SER A 1 72 ? 5.536 -12.891 7.797 1.00 0.00 64 SER A C 16
ATOM 25216 O O . SER A 1 72 ? 6.320 -12.058 7.345 1.00 0.00 64 SER A O 16
ATOM 25224 N N . SER A 1 73 ? 5.922 -14.086 8.234 1.00 0.00 65 SER A N 16
ATOM 25225 C CA . SER A 1 73 ? 7.324 -14.487 8.199 1.00 0.00 65 SER A CA 16
ATOM 25226 C C . SER A 1 73 ? 7.564 -15.526 7.106 1.00 0.00 65 SER A C 16
ATOM 25227 O O . SER A 1 73 ? 8.425 -15.347 6.243 1.00 0.00 65 SER A O 16
ATOM 25235 N N . THR A 1 74 ? 6.798 -16.614 7.153 1.00 0.00 66 THR A N 16
ATOM 25236 C CA . THR A 1 74 ? 6.936 -17.680 6.164 1.00 0.00 66 THR A CA 16
ATOM 25237 C C . THR A 1 74 ? 6.620 -17.153 4.767 1.00 0.00 66 THR A C 16
ATOM 25238 O O . THR A 1 74 ? 7.349 -17.414 3.811 1.00 0.00 66 THR A O 16
ATOM 25249 N N . ASN A 1 75 ? 5.530 -16.402 4.667 1.00 0.00 67 ASN A N 16
ATOM 25250 C CA . ASN A 1 75 ? 5.117 -15.823 3.396 1.00 0.00 67 ASN A CA 16
ATOM 25251 C C . ASN A 1 75 ? 5.002 -14.304 3.540 1.00 0.00 67 ASN A C 16
ATOM 25252 O O . ASN A 1 75 ? 3.913 -13.768 3.753 1.00 0.00 67 ASN A O 16
ATOM 25263 N N . PRO A 1 76 ? 6.102 -13.600 3.462 1.00 0.00 68 PRO A N 16
ATOM 25264 C CA . PRO A 1 76 ? 6.112 -12.120 3.620 1.00 0.00 68 PRO A CA 16
ATOM 25265 C C . PRO A 1 76 ? 5.581 -11.384 2.406 1.00 0.00 68 PRO A C 16
ATOM 25266 O O . PRO A 1 76 ? 5.718 -11.843 1.270 1.00 0.00 68 PRO A O 16
ATOM 25277 N N . THR A 1 77 ? 5.014 -10.214 2.655 1.00 0.00 69 THR A N 16
ATOM 25278 C CA . THR A 1 77 ? 4.508 -9.385 1.585 1.00 0.00 69 THR A CA 16
ATOM 25279 C C . THR A 1 77 ? 5.695 -8.955 0.735 1.00 0.00 69 THR A C 16
ATOM 25280 O O . THR A 1 77 ? 6.838 -9.027 1.189 1.00 0.00 69 THR A O 16
ATOM 25291 N N . GLN A 1 78 ? 5.444 -8.544 -0.498 1.00 0.00 70 GLN A N 16
ATOM 25292 C CA . GLN A 1 78 ? 6.543 -8.155 -1.378 1.00 0.00 70 GLN A CA 16
ATOM 25293 C C . GLN A 1 78 ? 6.331 -6.780 -1.992 1.00 0.00 70 GLN A C 16
ATOM 25294 O O . GLN A 1 78 ? 5.205 -6.378 -2.279 1.00 0.00 70 GLN A O 16
ATOM 25308 N N . VAL A 1 79 ? 7.437 -6.075 -2.204 1.00 0.00 71 VAL A N 16
ATOM 25309 C CA . VAL A 1 79 ? 7.394 -4.746 -2.807 1.00 0.00 71 VAL A CA 16
ATOM 25310 C C . VAL A 1 79 ? 8.299 -4.692 -4.033 1.00 0.00 71 VAL A C 16
ATOM 25311 O O . VAL A 1 79 ? 9.466 -5.071 -3.967 1.00 0.00 71 VAL A O 16
ATOM 25324 N N . ASN A 1 80 ? 7.756 -4.219 -5.146 1.00 0.00 72 ASN A N 16
ATOM 25325 C CA . ASN A 1 80 ? 8.532 -4.124 -6.376 1.00 0.00 72 ASN A CA 16
ATOM 25326 C C . ASN A 1 80 ? 9.249 -5.440 -6.654 1.00 0.00 72 ASN A C 16
ATOM 25327 O O . ASN A 1 80 ? 10.306 -5.459 -7.286 1.00 0.00 72 ASN A O 16
ATOM 25338 N N . GLY A 1 81 ? 8.666 -6.533 -6.181 1.00 0.00 73 GLY A N 16
ATOM 25339 C CA . GLY A 1 81 ? 9.255 -7.851 -6.383 1.00 0.00 73 GLY A CA 16
ATOM 25340 C C . GLY A 1 81 ? 10.315 -8.149 -5.326 1.00 0.00 73 GLY A C 16
ATOM 25341 O O . GLY A 1 81 ? 10.855 -9.254 -5.272 1.00 0.00 73 GLY A O 16
ATOM 25345 N N . SER A 1 82 ? 10.608 -7.161 -4.481 1.00 0.00 74 SER A N 16
ATOM 25346 C CA . SER A 1 82 ? 11.597 -7.343 -3.427 1.00 0.00 74 SER A CA 16
ATOM 25347 C C . SER A 1 82 ? 10.929 -7.896 -2.172 1.00 0.00 74 SER A C 16
ATOM 25348 O O . SER A 1 82 ? 9.829 -7.477 -1.814 1.00 0.00 74 SER A O 16
ATOM 25356 N N . VAL A 1 83 ? 11.595 -8.834 -1.503 1.00 0.00 75 VAL A N 16
ATOM 25357 C CA . VAL A 1 83 ? 11.033 -9.417 -0.291 1.00 0.00 75 VAL A CA 16
ATOM 25358 C C . VAL A 1 83 ? 11.109 -8.435 0.861 1.00 0.00 75 VAL A C 16
ATOM 25359 O O . VAL A 1 83 ? 12.074 -7.687 1.005 1.00 0.00 75 VAL A O 16
ATOM 25372 N N . ILE A 1 84 ? 10.068 -8.444 1.668 1.00 0.00 76 ILE A N 16
ATOM 25373 C CA . ILE A 1 84 ? 9.977 -7.551 2.810 1.00 0.00 76 ILE A CA 16
ATOM 25374 C C . ILE A 1 84 ? 10.277 -8.299 4.107 1.00 0.00 76 ILE A C 16
ATOM 25375 O O . ILE A 1 84 ? 9.365 -8.755 4.793 1.00 0.00 76 ILE A O 16
ATOM 25391 N N . ASP A 1 85 ? 11.559 -8.417 4.442 1.00 0.00 77 ASP A N 16
ATOM 25392 C CA . ASP A 1 85 ? 11.949 -9.104 5.667 1.00 0.00 77 ASP A CA 16
ATOM 25393 C C . ASP A 1 85 ? 11.403 -8.350 6.874 1.00 0.00 77 ASP A C 16
ATOM 25394 O O . ASP A 1 85 ? 10.926 -8.946 7.840 1.00 0.00 77 ASP A O 16
ATOM 25403 N N . GLU A 1 86 ? 11.475 -7.026 6.794 1.00 0.00 78 GLU A N 16
ATOM 25404 C CA . GLU A 1 86 ? 10.989 -6.157 7.857 1.00 0.00 78 GLU A CA 16
ATOM 25405 C C . GLU A 1 86 ? 10.255 -4.967 7.248 1.00 0.00 78 GLU A C 16
ATOM 25406 O O . GLU A 1 86 ? 10.236 -4.807 6.028 1.00 0.00 78 GLU A O 16
ATOM 25418 N N . PRO A 1 87 ? 9.656 -4.130 8.055 1.00 0.00 79 PRO A N 16
ATOM 25419 C CA . PRO A 1 87 ? 8.919 -2.940 7.542 1.00 0.00 79 PRO A CA 16
ATOM 25420 C C . PRO A 1 87 ? 9.827 -2.083 6.666 1.00 0.00 79 PRO A C 16
ATOM 25421 O O . PRO A 1 87 ? 10.998 -1.878 6.986 1.00 0.00 79 PRO A O 16
ATOM 25432 N N . VAL A 1 88 ? 9.289 -1.606 5.549 1.00 0.00 80 VAL A N 16
ATOM 25433 C CA . VAL A 1 88 ? 10.071 -0.799 4.619 1.00 0.00 80 VAL A CA 16
ATOM 25434 C C . VAL A 1 88 ? 9.296 0.449 4.194 1.00 0.00 80 VAL A C 16
ATOM 25435 O O . VAL A 1 88 ? 8.077 0.513 4.343 1.00 0.00 80 VAL A O 16
ATOM 25448 N N . ARG A 1 89 ? 10.019 1.436 3.667 1.00 0.00 81 ARG A N 16
ATOM 25449 C CA . ARG A 1 89 ? 9.400 2.686 3.221 1.00 0.00 81 ARG A CA 16
ATOM 25450 C C . ARG A 1 89 ? 8.786 2.514 1.839 1.00 0.00 81 ARG A C 16
ATOM 25451 O O . ARG A 1 89 ? 9.369 1.868 0.969 1.00 0.00 81 ARG A O 16
ATOM 25472 N N . LEU A 1 90 ? 7.613 3.104 1.640 1.00 0.00 82 LEU A N 16
ATOM 25473 C CA . LEU A 1 90 ? 6.942 3.010 0.354 1.00 0.00 82 LEU A CA 16
ATOM 25474 C C . LEU A 1 90 ? 7.001 4.336 -0.392 1.00 0.00 82 LEU A C 16
ATOM 25475 O O . LEU A 1 90 ? 6.900 5.410 0.202 1.00 0.00 82 LEU A O 16
ATOM 25491 N N . LYS A 1 91 ? 7.136 4.236 -1.703 1.00 0.00 83 LYS A N 16
ATOM 25492 C CA . LYS A 1 91 ? 7.175 5.404 -2.570 1.00 0.00 83 LYS A CA 16
ATOM 25493 C C . LYS A 1 91 ? 5.995 5.337 -3.528 1.00 0.00 83 LYS A C 16
ATOM 25494 O O . LYS A 1 91 ? 5.502 4.251 -3.832 1.00 0.00 83 LYS A O 16
ATOM 25513 N N . HIS A 1 92 ? 5.530 6.485 -3.998 1.00 0.00 84 HIS A N 16
ATOM 25514 C CA . HIS A 1 92 ? 4.397 6.496 -4.911 1.00 0.00 84 HIS A CA 16
ATOM 25515 C C . HIS A 1 92 ? 4.735 5.747 -6.197 1.00 0.00 84 HIS A C 16
ATOM 25516 O O . HIS A 1 92 ? 5.784 5.967 -6.803 1.00 0.00 84 HIS A O 16
ATOM 25531 N N . GLY A 1 93 ? 3.830 4.858 -6.602 1.00 0.00 85 GLY A N 16
ATOM 25532 C CA . GLY A 1 93 ? 4.029 4.067 -7.814 1.00 0.00 85 GLY A CA 16
ATOM 25533 C C . GLY A 1 93 ? 4.522 2.664 -7.473 1.00 0.00 85 GLY A C 16
ATOM 25534 O O . GLY A 1 93 ? 4.654 1.809 -8.351 1.00 0.00 85 GLY A O 16
ATOM 25538 N N . ASP A 1 94 ? 4.787 2.432 -6.190 1.00 0.00 86 ASP A N 16
ATOM 25539 C CA . ASP A 1 94 ? 5.264 1.131 -5.729 1.00 0.00 86 ASP A CA 16
ATOM 25540 C C . ASP A 1 94 ? 4.143 0.088 -5.785 1.00 0.00 86 ASP A C 16
ATOM 25541 O O . ASP A 1 94 ? 2.967 0.423 -5.639 1.00 0.00 86 ASP A O 16
ATOM 25550 N N . VAL A 1 95 ? 4.514 -1.174 -6.010 1.00 0.00 87 VAL A N 16
ATOM 25551 C CA . VAL A 1 95 ? 3.523 -2.246 -6.093 1.00 0.00 87 VAL A CA 16
ATOM 25552 C C . VAL A 1 95 ? 3.732 -3.258 -4.966 1.00 0.00 87 VAL A C 16
ATOM 25553 O O . VAL A 1 95 ? 4.855 -3.698 -4.718 1.00 0.00 87 VAL A O 16
ATOM 25566 N N . ILE A 1 96 ? 2.648 -3.630 -4.287 1.00 0.00 88 ILE A N 16
ATOM 25567 C CA . ILE A 1 96 ? 2.739 -4.595 -3.192 1.00 0.00 88 ILE A CA 16
ATOM 25568 C C . ILE A 1 96 ? 2.146 -5.926 -3.612 1.00 0.00 88 ILE A C 16
ATOM 25569 O O . ILE A 1 96 ? 1.052 -5.982 -4.173 1.00 0.00 88 ILE A O 16
ATOM 25585 N N . THR A 1 97 ? 2.870 -6.992 -3.334 1.00 0.00 89 THR A N 16
ATOM 25586 C CA . THR A 1 97 ? 2.397 -8.323 -3.688 1.00 0.00 89 THR A CA 16
ATOM 25587 C C . THR A 1 97 ? 2.474 -9.282 -2.509 1.00 0.00 89 THR A C 16
ATOM 25588 O O . THR A 1 97 ? 3.495 -9.376 -1.828 1.00 0.00 89 THR A O 16
ATOM 25599 N N . ILE A 1 98 ? 1.381 -10.008 -2.303 1.00 0.00 90 ILE A N 16
ATOM 25600 C CA . ILE A 1 98 ? 1.302 -10.993 -1.236 1.00 0.00 90 ILE A CA 16
ATOM 25601 C C . ILE A 1 98 ? 1.582 -12.374 -1.850 1.00 0.00 90 ILE A C 16
ATOM 25602 O O . ILE A 1 98 ? 2.309 -12.464 -2.839 1.00 0.00 90 ILE A O 16
ATOM 25618 N N . ILE A 1 99 ? 1.049 -13.439 -1.275 1.00 0.00 91 ILE A N 16
ATOM 25619 C CA . ILE A 1 99 ? 1.307 -14.775 -1.794 1.00 0.00 91 ILE A CA 16
ATOM 25620 C C . ILE A 1 99 ? 0.756 -14.967 -3.212 1.00 0.00 91 ILE A C 16
ATOM 25621 O O . ILE A 1 99 ? 1.440 -15.529 -4.068 1.00 0.00 91 ILE A O 16
ATOM 25637 N N . ASP A 1 100 ? -0.474 -14.512 -3.467 1.00 0.00 92 ASP A N 16
ATOM 25638 C CA . ASP A 1 100 ? -1.066 -14.667 -4.803 1.00 0.00 92 ASP A CA 16
ATOM 25639 C C . ASP A 1 100 ? -1.883 -13.442 -5.221 1.00 0.00 92 ASP A C 16
ATOM 25640 O O . ASP A 1 100 ? -2.702 -13.526 -6.136 1.00 0.00 92 ASP A O 16
ATOM 25649 N N . ARG A 1 101 ? -1.676 -12.312 -4.558 1.00 0.00 93 ARG A N 16
ATOM 25650 C CA . ARG A 1 101 ? -2.426 -11.107 -4.899 1.00 0.00 93 ARG A CA 16
ATOM 25651 C C . ARG A 1 101 ? -1.515 -9.893 -5.033 1.00 0.00 93 ARG A C 16
ATOM 25652 O O . ARG A 1 101 ? -0.443 -9.839 -4.431 1.00 0.00 93 ARG A O 16
ATOM 25673 N N . SER A 1 102 ? -1.953 -8.916 -5.825 1.00 0.00 94 SER A N 16
ATOM 25674 C CA . SER A 1 102 ? -1.168 -7.706 -6.023 1.00 0.00 94 SER A CA 16
ATOM 25675 C C . SER A 1 102 ? -1.973 -6.463 -5.673 1.00 0.00 94 SER A C 16
ATOM 25676 O O . SER A 1 102 ? -3.166 -6.372 -5.969 1.00 0.00 94 SER A O 16
ATOM 25684 N N . PHE A 1 103 ? -1.296 -5.503 -5.056 1.00 0.00 95 PHE A N 16
ATOM 25685 C CA . PHE A 1 103 ? -1.924 -4.244 -4.674 1.00 0.00 95 PHE A CA 16
ATOM 25686 C C . PHE A 1 103 ? -1.036 -3.080 -5.092 1.00 0.00 95 PHE A C 16
ATOM 25687 O O . PHE A 1 103 ? 0.188 -3.202 -5.116 1.00 0.00 95 PHE A O 16
ATOM 25704 N N . ARG A 1 104 ? -1.653 -1.957 -5.439 1.00 0.00 96 ARG A N 16
ATOM 25705 C CA . ARG A 1 104 ? -0.893 -0.797 -5.873 1.00 0.00 96 ARG A CA 16
ATOM 25706 C C . ARG A 1 104 ? -1.125 0.379 -4.924 1.00 0.00 96 ARG A C 16
ATOM 25707 O O . ARG A 1 104 ? -2.246 0.606 -4.475 1.00 0.00 96 ARG A O 16
ATOM 25728 N N . TYR A 1 105 ? -0.069 1.131 -4.633 1.00 0.00 97 TYR A N 16
ATOM 25729 C CA . TYR A 1 105 ? -0.192 2.285 -3.746 1.00 0.00 97 TYR A CA 16
ATOM 25730 C C . TYR A 1 105 ? 0.072 3.570 -4.536 1.00 0.00 97 TYR A C 16
ATOM 25731 O O . TYR A 1 105 ? 1.207 3.848 -4.918 1.00 0.00 97 TYR A O 16
ATOM 25749 N N . GLU A 1 106 ? -0.989 4.337 -4.800 1.00 0.00 98 GLU A N 16
ATOM 25750 C CA . GLU A 1 106 ? -0.851 5.570 -5.571 1.00 0.00 98 GLU A CA 16
ATOM 25751 C C . GLU A 1 106 ? -1.166 6.797 -4.726 1.00 0.00 98 GLU A C 16
ATOM 25752 O O . GLU A 1 106 ? -2.278 6.946 -4.220 1.00 0.00 98 GLU A O 16
ATOM 25764 N N . ASN A 1 107 ? -0.185 7.685 -4.599 1.00 0.00 99 ASN A N 16
ATOM 25765 C CA . ASN A 1 107 ? -0.370 8.913 -3.837 1.00 0.00 99 ASN A CA 16
ATOM 25766 C C . ASN A 1 107 ? -0.302 10.123 -4.762 1.00 0.00 99 ASN A C 16
ATOM 25767 O O . ASN A 1 107 ? 0.783 10.601 -5.093 1.00 0.00 99 ASN A O 16
ATOM 25778 N N . GLU A 1 108 ? -1.465 10.607 -5.184 1.00 0.00 100 GLU A N 16
ATOM 25779 C CA . GLU A 1 108 ? -1.528 11.759 -6.080 1.00 0.00 100 GLU A CA 16
ATOM 25780 C C . GLU A 1 108 ? -1.445 13.070 -5.304 1.00 0.00 100 GLU A C 16
ATOM 25781 O O . GLU A 1 108 ? -2.048 13.214 -4.239 1.00 0.00 100 GLU A O 16
ATOM 25793 N N . MET A 1 9 ? -12.066 14.245 -4.571 1.00 0.00 1 MET A N 17
ATOM 25794 C CA . MET A 1 9 ? -12.077 12.773 -4.341 1.00 0.00 1 MET A CA 17
ATOM 25795 C C . MET A 1 9 ? -11.097 12.092 -5.296 1.00 0.00 1 MET A C 17
ATOM 25796 O O . MET A 1 9 ? -10.887 10.881 -5.228 1.00 0.00 1 MET A O 17
ATOM 25810 N N . TRP A 1 10 ? -10.505 12.879 -6.184 1.00 0.00 2 TRP A N 17
ATOM 25811 C CA . TRP A 1 10 ? -9.552 12.348 -7.153 1.00 0.00 2 TRP A CA 17
ATOM 25812 C C . TRP A 1 10 ? -8.106 12.521 -6.678 1.00 0.00 2 TRP A C 17
ATOM 25813 O O . TRP A 1 10 ? -7.253 11.681 -6.960 1.00 0.00 2 TRP A O 17
ATOM 25834 N N . PRO A 1 11 ? -7.808 13.594 -5.986 1.00 0.00 3 PRO A N 17
ATOM 25835 C CA . PRO A 1 11 ? -6.435 13.871 -5.498 1.00 0.00 3 PRO A CA 17
ATOM 25836 C C . PRO A 1 11 ? -6.129 13.155 -4.184 1.00 0.00 3 PRO A C 17
ATOM 25837 O O . PRO A 1 11 ? -5.025 13.264 -3.652 1.00 0.00 3 PRO A O 17
ATOM 25848 N N . THR A 1 12 ? -7.110 12.419 -3.672 1.00 0.00 4 THR A N 17
ATOM 25849 C CA . THR A 1 12 ? -6.925 11.681 -2.427 1.00 0.00 4 THR A CA 17
ATOM 25850 C C . THR A 1 12 ? -6.133 10.403 -2.683 1.00 0.00 4 THR A C 17
ATOM 25851 O O . THR A 1 12 ? -6.058 9.924 -3.812 1.00 0.00 4 THR A O 17
ATOM 25862 N N . ARG A 1 13 ? -5.546 9.856 -1.625 1.00 0.00 5 ARG A N 17
ATOM 25863 C CA . ARG A 1 13 ? -4.765 8.633 -1.747 1.00 0.00 5 ARG A CA 17
ATOM 25864 C C . ARG A 1 13 ? -5.702 7.442 -1.937 1.00 0.00 5 ARG A C 17
ATOM 25865 O O . ARG A 1 13 ? -6.736 7.352 -1.270 1.00 0.00 5 ARG A O 17
ATOM 25886 N N . ARG A 1 14 ? -5.354 6.536 -2.853 1.00 0.00 6 ARG A N 17
ATOM 25887 C CA . ARG A 1 14 ? -6.212 5.375 -3.109 1.00 0.00 6 ARG A CA 17
ATOM 25888 C C . ARG A 1 14 ? -5.400 4.118 -3.410 1.00 0.00 6 ARG A C 17
ATOM 25889 O O . ARG A 1 14 ? -4.343 4.187 -4.036 1.00 0.00 6 ARG A O 17
ATOM 25910 N N . LEU A 1 15 ? -5.927 2.968 -2.989 1.00 0.00 7 LEU A N 17
ATOM 25911 C CA . LEU A 1 15 ? -5.267 1.696 -3.246 1.00 0.00 7 LEU A CA 17
ATOM 25912 C C . LEU A 1 15 ? -6.085 0.883 -4.257 1.00 0.00 7 LEU A C 17
ATOM 25913 O O . LEU A 1 15 ? -7.284 0.683 -4.065 1.00 0.00 7 LEU A O 17
ATOM 25929 N N . VAL A 1 16 ? -5.437 0.406 -5.319 1.00 0.00 8 VAL A N 17
ATOM 25930 C CA . VAL A 1 16 ? -6.130 -0.398 -6.330 1.00 0.00 8 VAL A CA 17
ATOM 25931 C C . VAL A 1 16 ? -5.605 -1.821 -6.286 1.00 0.00 8 VAL A C 17
ATOM 25932 O O . VAL A 1 16 ? -4.395 -2.038 -6.220 1.00 0.00 8 VAL A O 17
ATOM 25945 N N . THR A 1 17 ? -6.503 -2.790 -6.304 1.00 0.00 9 THR A N 17
ATOM 25946 C CA . THR A 1 17 ? -6.080 -4.180 -6.245 1.00 0.00 9 THR A CA 17
ATOM 25947 C C . THR A 1 17 ? -6.138 -4.850 -7.616 1.00 0.00 9 THR A C 17
ATOM 25948 O O . THR A 1 17 ? -7.212 -5.001 -8.197 1.00 0.00 9 THR A O 17
ATOM 25959 N N . ILE A 1 18 ? -4.976 -5.264 -8.121 1.00 0.00 10 ILE A N 17
ATOM 25960 C CA . ILE A 1 18 ? -4.915 -5.935 -9.420 1.00 0.00 10 ILE A CA 17
ATOM 25961 C C . ILE A 1 18 ? -5.405 -7.368 -9.296 1.00 0.00 10 ILE A C 17
ATOM 25962 O O . ILE A 1 18 ? -5.009 -8.097 -8.387 1.00 0.00 10 ILE A O 17
ATOM 25978 N N . LYS A 1 19 ? -6.268 -7.762 -10.218 1.00 0.00 11 LYS A N 17
ATOM 25979 C CA . LYS A 1 19 ? -6.812 -9.111 -10.212 1.00 0.00 11 LYS A CA 17
ATOM 25980 C C . LYS A 1 19 ? -6.070 -9.986 -11.215 1.00 0.00 11 LYS A C 17
ATOM 25981 O O . LYS A 1 19 ? -5.539 -9.497 -12.211 1.00 0.00 11 LYS A O 17
ATOM 26000 N N . ARG A 1 20 ? -6.038 -11.289 -10.951 1.00 0.00 12 ARG A N 17
ATOM 26001 C CA . ARG A 1 20 ? -5.361 -12.214 -11.848 1.00 0.00 12 ARG A CA 17
ATOM 26002 C C . ARG A 1 20 ? -6.110 -12.262 -13.176 1.00 0.00 12 ARG A C 17
ATOM 26003 O O . ARG A 1 20 ? -7.335 -12.394 -13.208 1.00 0.00 12 ARG A O 17
ATOM 26024 N N . SER A 1 21 ? -5.377 -12.116 -14.271 1.00 0.00 13 SER A N 17
ATOM 26025 C CA . SER A 1 21 ? -5.994 -12.102 -15.590 1.00 0.00 13 SER A CA 17
ATOM 26026 C C . SER A 1 21 ? -6.951 -10.918 -15.680 1.00 0.00 13 SER A C 17
ATOM 26027 O O . SER A 1 21 ? -7.859 -10.896 -16.508 1.00 0.00 13 SER A O 17
ATOM 26035 N N . GLY A 1 22 ? -6.732 -9.932 -14.816 1.00 0.00 14 GLY A N 17
ATOM 26036 C CA . GLY A 1 22 ? -7.569 -8.741 -14.791 1.00 0.00 14 GLY A CA 17
ATOM 26037 C C . GLY A 1 22 ? -6.845 -7.605 -14.092 1.00 0.00 14 GLY A C 17
ATOM 26038 O O . GLY A 1 22 ? -6.636 -7.633 -12.880 1.00 0.00 14 GLY A O 17
ATOM 26042 N N . VAL A 1 23 ? -6.452 -6.611 -14.867 1.00 0.00 15 VAL A N 17
ATOM 26043 C CA . VAL A 1 23 ? -5.730 -5.479 -14.316 1.00 0.00 15 VAL A CA 17
ATOM 26044 C C . VAL A 1 23 ? -6.648 -4.286 -14.093 1.00 0.00 15 VAL A C 17
ATOM 26045 O O . VAL A 1 23 ? -7.402 -3.882 -14.978 1.00 0.00 15 VAL A O 17
ATOM 26058 N N . ASP A 1 24 ? -6.553 -3.720 -12.896 1.00 0.00 16 ASP A N 17
ATOM 26059 C CA . ASP A 1 24 ? -7.347 -2.555 -12.527 1.00 0.00 16 ASP A CA 17
ATOM 26060 C C . ASP A 1 24 ? -8.770 -2.942 -12.129 1.00 0.00 16 ASP A C 17
ATOM 26061 O O . ASP A 1 24 ? -9.742 -2.375 -12.625 1.00 0.00 16 ASP A O 17
ATOM 26070 N N . GLY A 1 25 ? -8.875 -3.899 -11.212 1.00 0.00 17 GLY A N 17
ATOM 26071 C CA . GLY A 1 25 ? -10.174 -4.351 -10.725 1.00 0.00 17 GLY A CA 17
ATOM 26072 C C . GLY A 1 25 ? -10.768 -3.327 -9.756 1.00 0.00 17 GLY A C 17
ATOM 26073 O O . GLY A 1 25 ? -10.532 -2.130 -9.890 1.00 0.00 17 GLY A O 17
ATOM 26077 N N . PRO A 1 26 ? -11.515 -3.772 -8.775 1.00 0.00 18 PRO A N 17
ATOM 26078 C CA . PRO A 1 26 ? -12.126 -2.870 -7.758 1.00 0.00 18 PRO A CA 17
ATOM 26079 C C . PRO A 1 26 ? -11.059 -2.088 -7.005 1.00 0.00 18 PRO A C 17
ATOM 26080 O O . PRO A 1 26 ? -9.953 -2.586 -6.788 1.00 0.00 18 PRO A O 17
ATOM 26091 N N . HIS A 1 27 ? -11.393 -0.866 -6.616 1.00 0.00 19 HIS A N 17
ATOM 26092 C CA . HIS A 1 27 ? -10.449 -0.024 -5.886 1.00 0.00 19 HIS A CA 17
ATOM 26093 C C . HIS A 1 27 ? -10.731 -0.076 -4.393 1.00 0.00 19 HIS A C 17
ATOM 26094 O O . HIS A 1 27 ? -11.610 -0.814 -3.942 1.00 0.00 19 HIS A O 17
ATOM 26109 N N . PHE A 1 28 ? -9.970 0.698 -3.623 1.00 0.00 20 PHE A N 17
ATOM 26110 C CA . PHE A 1 28 ? -10.139 0.713 -2.178 1.00 0.00 20 PHE A CA 17
ATOM 26111 C C . PHE A 1 28 ? -9.764 2.072 -1.578 1.00 0.00 20 PHE A C 17
ATOM 26112 O O . PHE A 1 28 ? -8.607 2.301 -1.226 1.00 0.00 20 PHE A O 17
ATOM 26129 N N . PRO A 1 29 ? -10.711 2.964 -1.436 1.00 0.00 21 PRO A N 17
ATOM 26130 C CA . PRO A 1 29 ? -10.461 4.316 -0.841 1.00 0.00 21 PRO A CA 17
ATOM 26131 C C . PRO A 1 29 ? -9.881 4.201 0.563 1.00 0.00 21 PRO A C 17
ATOM 26132 O O . PRO A 1 29 ? -10.249 3.305 1.317 1.00 0.00 21 PRO A O 17
ATOM 26143 N N . LEU A 1 30 ? -8.972 5.105 0.915 1.00 0.00 22 LEU A N 17
ATOM 26144 C CA . LEU A 1 30 ? -8.373 5.054 2.242 1.00 0.00 22 LEU A CA 17
ATOM 26145 C C . LEU A 1 30 ? -9.164 5.896 3.232 1.00 0.00 22 LEU A C 17
ATOM 26146 O O . LEU A 1 30 ? -8.750 6.993 3.608 1.00 0.00 22 LEU A O 17
ATOM 26162 N N . SER A 1 31 ? -10.305 5.367 3.662 1.00 0.00 23 SER A N 17
ATOM 26163 C CA . SER A 1 31 ? -11.140 6.073 4.627 1.00 0.00 23 SER A CA 17
ATOM 26164 C C . SER A 1 31 ? -10.429 6.145 5.975 1.00 0.00 23 SER A C 17
ATOM 26165 O O . SER A 1 31 ? -10.614 7.093 6.738 1.00 0.00 23 SER A O 17
ATOM 26173 N N . LEU A 1 32 ? -9.613 5.128 6.258 1.00 0.00 24 LEU A N 17
ATOM 26174 C CA . LEU A 1 32 ? -8.871 5.071 7.514 1.00 0.00 24 LEU A CA 17
ATOM 26175 C C . LEU A 1 32 ? -7.384 5.317 7.267 1.00 0.00 24 LEU A C 17
ATOM 26176 O O . LEU A 1 32 ? -6.840 4.906 6.243 1.00 0.00 24 LEU A O 17
ATOM 26192 N N . SER A 1 33 ? -6.739 6.001 8.208 1.00 0.00 25 SER A N 17
ATOM 26193 C CA . SER A 1 33 ? -5.316 6.310 8.085 1.00 0.00 25 SER A CA 17
ATOM 26194 C C . SER A 1 33 ? -4.450 5.042 8.080 1.00 0.00 25 SER A C 17
ATOM 26195 O O . SER A 1 33 ? -3.378 5.026 7.481 1.00 0.00 25 SER A O 17
ATOM 26203 N N . THR A 1 34 ? -4.901 3.987 8.766 1.00 0.00 26 THR A N 17
ATOM 26204 C CA . THR A 1 34 ? -4.122 2.747 8.829 1.00 0.00 26 THR A CA 17
ATOM 26205 C C . THR A 1 34 ? -4.771 1.631 8.021 1.00 0.00 26 THR A C 17
ATOM 26206 O O . THR A 1 34 ? -5.953 1.317 8.198 1.00 0.00 26 THR A O 17
ATOM 26217 N N . CYS A 1 35 ? -3.983 1.029 7.133 1.00 0.00 27 CYS A N 17
ATOM 26218 C CA . CYS A 1 35 ? -4.475 -0.054 6.289 1.00 0.00 27 CYS A CA 17
ATOM 26219 C C . CYS A 1 35 ? -3.893 -1.400 6.725 1.00 0.00 27 CYS A C 17
ATOM 26220 O O . CYS A 1 35 ? -2.680 -1.563 6.815 1.00 0.00 27 CYS A O 17
ATOM 26228 N N . LEU A 1 36 ? -4.776 -2.361 6.978 1.00 0.00 28 LEU A N 17
ATOM 26229 C CA . LEU A 1 36 ? -4.363 -3.704 7.393 1.00 0.00 28 LEU A CA 17
ATOM 26230 C C . LEU A 1 36 ? -4.761 -4.729 6.334 1.00 0.00 28 LEU A C 17
ATOM 26231 O O . LEU A 1 36 ? -5.884 -4.709 5.819 1.00 0.00 28 LEU A O 17
ATOM 26247 N N . PHE A 1 37 ? -3.823 -5.612 6.008 1.00 0.00 29 PHE A N 17
ATOM 26248 C CA . PHE A 1 37 ? -4.057 -6.648 5.003 1.00 0.00 29 PHE A CA 17
ATOM 26249 C C . PHE A 1 37 ? -4.319 -7.994 5.666 1.00 0.00 29 PHE A C 17
ATOM 26250 O O . PHE A 1 37 ? -3.742 -8.299 6.710 1.00 0.00 29 PHE A O 17
ATOM 26267 N N . GLY A 1 38 ? -5.172 -8.810 5.042 1.00 0.00 30 GLY A N 17
ATOM 26268 C CA . GLY A 1 38 ? -5.459 -10.128 5.589 1.00 0.00 30 GLY A CA 17
ATOM 26269 C C . GLY A 1 38 ? -6.907 -10.548 5.369 1.00 0.00 30 GLY A C 17
ATOM 26270 O O . GLY A 1 38 ? -7.808 -9.719 5.273 1.00 0.00 30 GLY A O 17
ATOM 26274 N N . ARG A 1 39 ? -7.099 -11.859 5.298 1.00 0.00 31 ARG A N 17
ATOM 26275 C CA . ARG A 1 39 ? -8.416 -12.452 5.096 1.00 0.00 31 ARG A CA 17
ATOM 26276 C C . ARG A 1 39 ? -9.344 -12.165 6.273 1.00 0.00 31 ARG A C 17
ATOM 26277 O O . ARG A 1 39 ? -10.524 -11.868 6.086 1.00 0.00 31 ARG A O 17
ATOM 26298 N N . GLY A 1 40 ? -8.803 -12.260 7.481 1.00 0.00 32 GLY A N 17
ATOM 26299 C CA . GLY A 1 40 ? -9.592 -12.014 8.682 1.00 0.00 32 GLY A CA 17
ATOM 26300 C C . GLY A 1 40 ? -10.411 -10.735 8.544 1.00 0.00 32 GLY A C 17
ATOM 26301 O O . GLY A 1 40 ? -10.044 -9.825 7.799 1.00 0.00 32 GLY A O 17
ATOM 26305 N N . ILE A 1 41 ? -11.528 -10.678 9.260 1.00 0.00 33 ILE A N 17
ATOM 26306 C CA . ILE A 1 41 ? -12.410 -9.513 9.200 1.00 0.00 33 ILE A CA 17
ATOM 26307 C C . ILE A 1 41 ? -11.720 -8.250 9.723 1.00 0.00 33 ILE A C 17
ATOM 26308 O O . ILE A 1 41 ? -12.024 -7.147 9.278 1.00 0.00 33 ILE A O 17
ATOM 26324 N N . GLU A 1 42 ? -10.814 -8.414 10.676 1.00 0.00 34 GLU A N 17
ATOM 26325 C CA . GLU A 1 42 ? -10.116 -7.269 11.262 1.00 0.00 34 GLU A CA 17
ATOM 26326 C C . GLU A 1 42 ? -9.307 -6.497 10.211 1.00 0.00 34 GLU A C 17
ATOM 26327 O O . GLU A 1 42 ? -8.961 -5.332 10.418 1.00 0.00 34 GLU A O 17
ATOM 26339 N N . CYS A 1 43 ? -8.994 -7.136 9.085 1.00 0.00 35 CYS A N 17
ATOM 26340 C CA . CYS A 1 43 ? -8.209 -6.481 8.043 1.00 0.00 35 CYS A CA 17
ATOM 26341 C C . CYS A 1 43 ? -9.028 -5.453 7.275 1.00 0.00 35 CYS A C 17
ATOM 26342 O O . CYS A 1 43 ? -10.070 -5.777 6.701 1.00 0.00 35 CYS A O 17
ATOM 26350 N N . ASP A 1 44 ? -8.532 -4.216 7.234 1.00 0.00 36 ASP A N 17
ATOM 26351 C CA . ASP A 1 44 ? -9.217 -3.166 6.496 1.00 0.00 36 ASP A CA 17
ATOM 26352 C C . ASP A 1 44 ? -9.234 -3.558 5.025 1.00 0.00 36 ASP A C 17
ATOM 26353 O O . ASP A 1 44 ? -10.236 -3.383 4.332 1.00 0.00 36 ASP A O 17
ATOM 26362 N N . ILE A 1 45 ? -8.126 -4.142 4.578 1.00 0.00 37 ILE A N 17
ATOM 26363 C CA . ILE A 1 45 ? -8.019 -4.622 3.211 1.00 0.00 37 ILE A CA 17
ATOM 26364 C C . ILE A 1 45 ? -8.197 -6.137 3.236 1.00 0.00 37 ILE A C 17
ATOM 26365 O O . ILE A 1 45 ? -7.224 -6.889 3.331 1.00 0.00 37 ILE A O 17
ATOM 26381 N N . ARG A 1 46 ? -9.452 -6.572 3.200 1.00 0.00 38 ARG A N 17
ATOM 26382 C CA . ARG A 1 46 ? -9.773 -7.994 3.268 1.00 0.00 38 ARG A CA 17
ATOM 26383 C C . ARG A 1 46 ? -9.283 -8.746 2.031 1.00 0.00 38 ARG A C 17
ATOM 26384 O O . ARG A 1 46 ? -9.495 -8.311 0.899 1.00 0.00 38 ARG A O 17
ATOM 26405 N N . ILE A 1 47 ? -8.657 -9.900 2.263 1.00 0.00 39 ILE A N 17
ATOM 26406 C CA . ILE A 1 47 ? -8.173 -10.738 1.170 1.00 0.00 39 ILE A CA 17
ATOM 26407 C C . ILE A 1 47 ? -8.775 -12.134 1.312 1.00 0.00 39 ILE A C 17
ATOM 26408 O O . ILE A 1 47 ? -8.384 -12.886 2.200 1.00 0.00 39 ILE A O 17
ATOM 26424 N N . GLN A 1 48 ? -9.712 -12.503 0.444 1.00 0.00 40 GLN A N 17
ATOM 26425 C CA . GLN A 1 48 ? -10.297 -13.835 0.559 1.00 0.00 40 GLN A CA 17
ATOM 26426 C C . GLN A 1 48 ? -9.324 -14.877 0.030 1.00 0.00 40 GLN A C 17
ATOM 26427 O O . GLN A 1 48 ? -9.439 -15.338 -1.107 1.00 0.00 40 GLN A O 17
ATOM 26441 N N . LEU A 1 49 ? -8.371 -15.244 0.877 1.00 0.00 41 LEU A N 17
ATOM 26442 C CA . LEU A 1 49 ? -7.371 -16.238 0.522 1.00 0.00 41 LEU A CA 17
ATOM 26443 C C . LEU A 1 49 ? -6.831 -16.893 1.799 1.00 0.00 41 LEU A C 17
ATOM 26444 O O . LEU A 1 49 ? -6.092 -16.257 2.548 1.00 0.00 41 LEU A O 17
ATOM 26460 N N . PRO A 1 50 ? -7.178 -18.129 2.075 1.00 0.00 42 PRO A N 17
ATOM 26461 C CA . PRO A 1 50 ? -6.702 -18.836 3.306 1.00 0.00 42 PRO A CA 17
ATOM 26462 C C . PRO A 1 50 ? -5.188 -18.766 3.470 1.00 0.00 42 PRO A C 17
ATOM 26463 O O . PRO A 1 50 ? -4.678 -18.677 4.590 1.00 0.00 42 PRO A O 17
ATOM 26474 N N . VAL A 1 51 ? -4.474 -18.825 2.356 1.00 0.00 43 VAL A N 17
ATOM 26475 C CA . VAL A 1 51 ? -3.017 -18.790 2.391 1.00 0.00 43 VAL A CA 17
ATOM 26476 C C . VAL A 1 51 ? -2.492 -17.460 2.930 1.00 0.00 43 VAL A C 17
ATOM 26477 O O . VAL A 1 51 ? -1.371 -17.398 3.432 1.00 0.00 43 VAL A O 17
ATOM 26490 N N . VAL A 1 52 ? -3.298 -16.405 2.850 1.00 0.00 44 VAL A N 17
ATOM 26491 C CA . VAL A 1 52 ? -2.865 -15.110 3.368 1.00 0.00 44 VAL A CA 17
ATOM 26492 C C . VAL A 1 52 ? -3.186 -15.028 4.856 1.00 0.00 44 VAL A C 17
ATOM 26493 O O . VAL A 1 52 ? -4.179 -15.591 5.313 1.00 0.00 44 VAL A O 17
ATOM 26506 N N . SER A 1 53 ? -2.338 -14.347 5.616 1.00 0.00 45 SER A N 17
ATOM 26507 C CA . SER A 1 53 ? -2.564 -14.242 7.058 1.00 0.00 45 SER A CA 17
ATOM 26508 C C . SER A 1 53 ? -3.555 -13.134 7.402 1.00 0.00 45 SER A C 17
ATOM 26509 O O . SER A 1 53 ? -3.775 -12.215 6.621 1.00 0.00 45 SER A O 17
ATOM 26517 N N . LYS A 1 54 ? -4.140 -13.236 8.597 1.00 0.00 46 LYS A N 17
ATOM 26518 C CA . LYS A 1 54 ? -5.102 -12.244 9.065 1.00 0.00 46 LYS A CA 17
ATOM 26519 C C . LYS A 1 54 ? -4.423 -10.884 9.170 1.00 0.00 46 LYS A C 17
ATOM 26520 O O . LYS A 1 54 ? -4.993 -9.854 8.817 1.00 0.00 46 LYS A O 17
ATOM 26539 N N . GLN A 1 55 ? -3.184 -10.900 9.637 1.00 0.00 47 GLN A N 17
ATOM 26540 C CA . GLN A 1 55 ? -2.396 -9.684 9.753 1.00 0.00 47 GLN A CA 17
ATOM 26541 C C . GLN A 1 55 ? -1.180 -9.840 8.860 1.00 0.00 47 GLN A C 17
ATOM 26542 O O . GLN A 1 55 ? -0.046 -9.691 9.299 1.00 0.00 47 GLN A O 17
ATOM 26556 N N . HIS A 1 56 ? -1.442 -10.200 7.612 1.00 0.00 48 HIS A N 17
ATOM 26557 C CA . HIS A 1 56 ? -0.379 -10.451 6.652 1.00 0.00 48 HIS A CA 17
ATOM 26558 C C . HIS A 1 56 ? 0.507 -9.234 6.445 1.00 0.00 48 HIS A C 17
ATOM 26559 O O . HIS A 1 56 ? 1.734 -9.336 6.517 1.00 0.00 48 HIS A O 17
ATOM 26574 N N . CYS A 1 57 ? -0.099 -8.088 6.183 1.00 0.00 49 CYS A N 17
ATOM 26575 C CA . CYS A 1 57 ? 0.673 -6.879 5.970 1.00 0.00 49 CYS A CA 17
ATOM 26576 C C . CYS A 1 57 ? -0.123 -5.653 6.384 1.00 0.00 49 CYS A C 17
ATOM 26577 O O . CYS A 1 57 ? -1.344 -5.708 6.523 1.00 0.00 49 CYS A O 17
ATOM 26585 N N . LYS A 1 58 ? 0.577 -4.549 6.605 1.00 0.00 50 LYS A N 17
ATOM 26586 C CA . LYS A 1 58 ? -0.091 -3.321 7.023 1.00 0.00 50 LYS A CA 17
ATOM 26587 C C . LYS A 1 58 ? 0.577 -2.096 6.430 1.00 0.00 50 LYS A C 17
ATOM 26588 O O . LYS A 1 58 ? 1.791 -1.932 6.521 1.00 0.00 50 LYS A O 17
ATOM 26607 N N . ILE A 1 59 ? -0.230 -1.223 5.853 1.00 0.00 51 ILE A N 17
ATOM 26608 C CA . ILE A 1 59 ? 0.296 0.002 5.291 1.00 0.00 51 ILE A CA 17
ATOM 26609 C C . ILE A 1 59 ? -0.086 1.178 6.183 1.00 0.00 51 ILE A C 17
ATOM 26610 O O . ILE A 1 59 ? -1.250 1.566 6.244 1.00 0.00 51 ILE A O 17
ATOM 26626 N N . GLU A 1 60 ? 0.903 1.742 6.865 1.00 0.00 52 GLU A N 17
ATOM 26627 C CA . GLU A 1 60 ? 0.667 2.879 7.749 1.00 0.00 52 GLU A CA 17
ATOM 26628 C C . GLU A 1 60 ? 0.869 4.177 6.979 1.00 0.00 52 GLU A C 17
ATOM 26629 O O . GLU A 1 60 ? 1.876 4.339 6.289 1.00 0.00 52 GLU A O 17
ATOM 26641 N N . ILE A 1 61 ? -0.085 5.096 7.080 1.00 0.00 53 ILE A N 17
ATOM 26642 C CA . ILE A 1 61 ? 0.029 6.351 6.365 1.00 0.00 53 ILE A CA 17
ATOM 26643 C C . ILE A 1 61 ? 0.738 7.399 7.211 1.00 0.00 53 ILE A C 17
ATOM 26644 O O . ILE A 1 61 ? 0.377 7.640 8.362 1.00 0.00 53 ILE A O 17
ATOM 26660 N N . HIS A 1 62 ? 1.747 8.023 6.618 1.00 0.00 54 HIS A N 17
ATOM 26661 C CA . HIS A 1 62 ? 2.505 9.055 7.305 1.00 0.00 54 HIS A CA 17
ATOM 26662 C C . HIS A 1 62 ? 2.243 10.407 6.651 1.00 0.00 54 HIS A C 17
ATOM 26663 O O . HIS A 1 62 ? 1.463 10.495 5.704 1.00 0.00 54 HIS A O 17
ATOM 26678 N N . GLU A 1 63 ? 2.887 11.446 7.174 1.00 0.00 55 GLU A N 17
ATOM 26679 C CA . GLU A 1 63 ? 2.710 12.805 6.661 1.00 0.00 55 GLU A CA 17
ATOM 26680 C C . GLU A 1 63 ? 2.234 12.806 5.208 1.00 0.00 55 GLU A C 17
ATOM 26681 O O . GLU A 1 63 ? 1.132 13.275 4.913 1.00 0.00 55 GLU A O 17
ATOM 26693 N N . GLN A 1 64 ? 3.053 12.285 4.302 1.00 0.00 56 GLN A N 17
ATOM 26694 C CA . GLN A 1 64 ? 2.677 12.249 2.893 1.00 0.00 56 GLN A CA 17
ATOM 26695 C C . GLN A 1 64 ? 3.097 10.943 2.223 1.00 0.00 56 GLN A C 17
ATOM 26696 O O . GLN A 1 64 ? 3.097 10.850 0.993 1.00 0.00 56 GLN A O 17
ATOM 26710 N N . GLU A 1 65 ? 3.464 9.942 3.014 1.00 0.00 57 GLU A N 17
ATOM 26711 C CA . GLU A 1 65 ? 3.894 8.671 2.430 1.00 0.00 57 GLU A CA 17
ATOM 26712 C C . GLU A 1 65 ? 3.357 7.477 3.210 1.00 0.00 57 GLU A C 17
ATOM 26713 O O . GLU A 1 65 ? 3.165 7.548 4.425 1.00 0.00 57 GLU A O 17
ATOM 26725 N N . ALA A 1 66 ? 3.121 6.382 2.493 1.00 0.00 58 ALA A N 17
ATOM 26726 C CA . ALA A 1 66 ? 2.604 5.165 3.103 1.00 0.00 58 ALA A CA 17
ATOM 26727 C C . ALA A 1 66 ? 3.750 4.224 3.477 1.00 0.00 58 ALA A C 17
ATOM 26728 O O . ALA A 1 66 ? 4.744 4.130 2.758 1.00 0.00 58 ALA A O 17
ATOM 26735 N N . ILE A 1 67 ? 3.624 3.548 4.621 1.00 0.00 59 ILE A N 17
ATOM 26736 C CA . ILE A 1 67 ? 4.686 2.651 5.081 1.00 0.00 59 ILE A CA 17
ATOM 26737 C C . ILE A 1 67 ? 4.156 1.231 5.320 1.00 0.00 59 ILE A C 17
ATOM 26738 O O . ILE A 1 67 ? 3.177 1.033 6.040 1.00 0.00 59 ILE A O 17
ATOM 26754 N N . LEU A 1 68 ? 4.819 0.253 4.708 1.00 0.00 60 LEU A N 17
ATOM 26755 C CA . LEU A 1 68 ? 4.423 -1.150 4.842 1.00 0.00 60 LEU A CA 17
ATOM 26756 C C . LEU A 1 68 ? 4.862 -1.714 6.190 1.00 0.00 60 LEU A C 17
ATOM 26757 O O . LEU A 1 68 ? 5.927 -1.369 6.704 1.00 0.00 60 LEU A O 17
ATOM 26773 N N . HIS A 1 69 ? 4.034 -2.590 6.748 1.00 0.00 61 HIS A N 17
ATOM 26774 C CA . HIS A 1 69 ? 4.335 -3.204 8.029 1.00 0.00 61 HIS A CA 17
ATOM 26775 C C . HIS A 1 69 ? 4.023 -4.701 7.968 1.00 0.00 61 HIS A C 17
ATOM 26776 O O . HIS A 1 69 ? 2.995 -5.156 8.465 1.00 0.00 61 HIS A O 17
ATOM 26791 N N . ASN A 1 70 ? 4.926 -5.448 7.341 1.00 0.00 62 ASN A N 17
ATOM 26792 C CA . ASN A 1 70 ? 4.771 -6.892 7.187 1.00 0.00 62 ASN A CA 17
ATOM 26793 C C . ASN A 1 70 ? 4.946 -7.627 8.509 1.00 0.00 62 ASN A C 17
ATOM 26794 O O . ASN A 1 70 ? 5.904 -7.391 9.246 1.00 0.00 62 ASN A O 17
ATOM 26805 N N . PHE A 1 71 ? 4.016 -8.536 8.788 1.00 0.00 63 PHE A N 17
ATOM 26806 C CA . PHE A 1 71 ? 4.074 -9.333 10.012 1.00 0.00 63 PHE A CA 17
ATOM 26807 C C . PHE A 1 71 ? 4.452 -10.772 9.677 1.00 0.00 63 PHE A C 17
ATOM 26808 O O . PHE A 1 71 ? 5.135 -11.443 10.447 1.00 0.00 63 PHE A O 17
ATOM 26825 N N . SER A 1 72 ? 3.979 -11.241 8.522 1.00 0.00 64 SER A N 17
ATOM 26826 C CA . SER A 1 72 ? 4.245 -12.613 8.093 1.00 0.00 64 SER A CA 17
ATOM 26827 C C . SER A 1 72 ? 5.744 -12.886 8.007 1.00 0.00 64 SER A C 17
ATOM 26828 O O . SER A 1 72 ? 6.509 -12.062 7.506 1.00 0.00 64 SER A O 17
ATOM 26836 N N . SER A 1 73 ? 6.150 -14.055 8.492 1.00 0.00 65 SER A N 17
ATOM 26837 C CA . SER A 1 73 ? 7.556 -14.444 8.459 1.00 0.00 65 SER A CA 17
ATOM 26838 C C . SER A 1 73 ? 7.796 -15.488 7.375 1.00 0.00 65 SER A C 17
ATOM 26839 O O . SER A 1 73 ? 8.672 -15.329 6.522 1.00 0.00 65 SER A O 17
ATOM 26847 N N . THR A 1 74 ? 7.009 -16.562 7.417 1.00 0.00 66 THR A N 17
ATOM 26848 C CA . THR A 1 74 ? 7.135 -17.631 6.435 1.00 0.00 66 THR A CA 17
ATOM 26849 C C . THR A 1 74 ? 6.841 -17.091 5.044 1.00 0.00 66 THR A C 17
ATOM 26850 O O . THR A 1 74 ? 7.599 -17.315 4.103 1.00 0.00 66 THR A O 17
ATOM 26861 N N . ASN A 1 75 ? 5.741 -16.360 4.930 1.00 0.00 67 ASN A N 17
ATOM 26862 C CA . ASN A 1 75 ? 5.360 -15.771 3.658 1.00 0.00 67 ASN A CA 17
ATOM 26863 C C . ASN A 1 75 ? 5.362 -14.251 3.771 1.00 0.00 67 ASN A C 17
ATOM 26864 O O . ASN A 1 75 ? 4.310 -13.643 3.968 1.00 0.00 67 ASN A O 17
ATOM 26875 N N . PRO A 1 76 ? 6.506 -13.621 3.672 1.00 0.00 68 PRO A N 17
ATOM 26876 C CA . PRO A 1 76 ? 6.593 -12.143 3.792 1.00 0.00 68 PRO A CA 17
ATOM 26877 C C . PRO A 1 76 ? 6.041 -11.436 2.569 1.00 0.00 68 PRO A C 17
ATOM 26878 O O . PRO A 1 76 ? 6.167 -11.925 1.445 1.00 0.00 68 PRO A O 17
ATOM 26889 N N . THR A 1 77 ? 5.449 -10.278 2.789 1.00 0.00 69 THR A N 17
ATOM 26890 C CA . THR A 1 77 ? 4.908 -9.514 1.687 1.00 0.00 69 THR A CA 17
ATOM 26891 C C . THR A 1 77 ? 6.069 -9.090 0.791 1.00 0.00 69 THR A C 17
ATOM 26892 O O . THR A 1 77 ? 7.224 -9.140 1.213 1.00 0.00 69 THR A O 17
ATOM 26903 N N . GLN A 1 78 ? 5.782 -8.728 -0.451 1.00 0.00 70 GLN A N 17
ATOM 26904 C CA . GLN A 1 78 ? 6.854 -8.367 -1.376 1.00 0.00 70 GLN A CA 17
ATOM 26905 C C . GLN A 1 78 ? 6.571 -7.057 -2.103 1.00 0.00 70 GLN A C 17
ATOM 26906 O O . GLN A 1 78 ? 5.422 -6.709 -2.355 1.00 0.00 70 GLN A O 17
ATOM 26920 N N . VAL A 1 79 ? 7.643 -6.354 -2.463 1.00 0.00 71 VAL A N 17
ATOM 26921 C CA . VAL A 1 79 ? 7.511 -5.094 -3.205 1.00 0.00 71 VAL A CA 17
ATOM 26922 C C . VAL A 1 79 ? 8.476 -5.049 -4.381 1.00 0.00 71 VAL A C 17
ATOM 26923 O O . VAL A 1 79 ? 9.666 -5.333 -4.236 1.00 0.00 71 VAL A O 17
ATOM 26936 N N . ASN A 1 80 ? 7.952 -4.681 -5.541 1.00 0.00 72 ASN A N 17
ATOM 26937 C CA . ASN A 1 80 ? 8.766 -4.586 -6.745 1.00 0.00 72 ASN A CA 17
ATOM 26938 C C . ASN A 1 80 ? 9.618 -5.846 -6.907 1.00 0.00 72 ASN A C 17
ATOM 26939 O O . ASN A 1 80 ? 10.707 -5.802 -7.483 1.00 0.00 72 ASN A O 17
ATOM 26950 N N . GLY A 1 81 ? 9.116 -6.972 -6.398 1.00 0.00 73 GLY A N 17
ATOM 26951 C CA . GLY A 1 81 ? 9.845 -8.235 -6.500 1.00 0.00 73 GLY A CA 17
ATOM 26952 C C . GLY A 1 81 ? 10.947 -8.323 -5.449 1.00 0.00 73 GLY A C 17
ATOM 26953 O O . GLY A 1 81 ? 11.847 -9.155 -5.548 1.00 0.00 73 GLY A O 17
ATOM 26957 N N . SER A 1 82 ? 10.869 -7.469 -4.437 1.00 0.00 74 SER A N 17
ATOM 26958 C CA . SER A 1 82 ? 11.868 -7.480 -3.374 1.00 0.00 74 SER A CA 17
ATOM 26959 C C . SER A 1 82 ? 11.255 -8.041 -2.099 1.00 0.00 74 SER A C 17
ATOM 26960 O O . SER A 1 82 ? 10.179 -7.615 -1.682 1.00 0.00 74 SER A O 17
ATOM 26968 N N . VAL A 1 83 ? 11.932 -8.999 -1.473 1.00 0.00 75 VAL A N 17
ATOM 26969 C CA . VAL A 1 83 ? 11.402 -9.584 -0.247 1.00 0.00 75 VAL A CA 17
ATOM 26970 C C . VAL A 1 83 ? 11.476 -8.594 0.896 1.00 0.00 75 VAL A C 17
ATOM 26971 O O . VAL A 1 83 ? 12.469 -7.886 1.076 1.00 0.00 75 VAL A O 17
ATOM 26984 N N . ILE A 1 84 ? 10.403 -8.554 1.658 1.00 0.00 76 ILE A N 17
ATOM 26985 C CA . ILE A 1 84 ? 10.301 -7.651 2.792 1.00 0.00 76 ILE A CA 17
ATOM 26986 C C . ILE A 1 84 ? 10.227 -8.424 4.106 1.00 0.00 76 ILE A C 17
ATOM 26987 O O . ILE A 1 84 ? 9.173 -8.945 4.475 1.00 0.00 76 ILE A O 17
ATOM 27003 N N . ASP A 1 85 ? 11.351 -8.475 4.817 1.00 0.00 77 ASP A N 17
ATOM 27004 C CA . ASP A 1 85 ? 11.411 -9.164 6.104 1.00 0.00 77 ASP A CA 17
ATOM 27005 C C . ASP A 1 85 ? 10.760 -8.314 7.192 1.00 0.00 77 ASP A C 17
ATOM 27006 O O . ASP A 1 85 ? 10.035 -8.826 8.043 1.00 0.00 77 ASP A O 17
ATOM 27015 N N . GLU A 1 86 ? 11.034 -7.008 7.156 1.00 0.00 78 GLU A N 17
ATOM 27016 C CA . GLU A 1 86 ? 10.477 -6.086 8.146 1.00 0.00 78 GLU A CA 17
ATOM 27017 C C . GLU A 1 86 ? 9.833 -4.877 7.459 1.00 0.00 78 GLU A C 17
ATOM 27018 O O . GLU A 1 86 ? 9.920 -4.738 6.243 1.00 0.00 78 GLU A O 17
ATOM 27030 N N . PRO A 1 87 ? 9.186 -4.009 8.206 1.00 0.00 79 PRO A N 17
ATOM 27031 C CA . PRO A 1 87 ? 8.515 -2.796 7.633 1.00 0.00 79 PRO A CA 17
ATOM 27032 C C . PRO A 1 87 ? 9.480 -1.966 6.794 1.00 0.00 79 PRO A C 17
ATOM 27033 O O . PRO A 1 87 ? 10.626 -1.757 7.187 1.00 0.00 79 PRO A O 17
ATOM 27044 N N . VAL A 1 88 ? 9.015 -1.501 5.641 1.00 0.00 80 VAL A N 17
ATOM 27045 C CA . VAL A 1 88 ? 9.867 -0.702 4.766 1.00 0.00 80 VAL A CA 17
ATOM 27046 C C . VAL A 1 88 ? 9.124 0.510 4.227 1.00 0.00 80 VAL A C 17
ATOM 27047 O O . VAL A 1 88 ? 7.893 0.545 4.213 1.00 0.00 80 VAL A O 17
ATOM 27060 N N . ARG A 1 89 ? 9.884 1.505 3.785 1.00 0.00 81 ARG A N 17
ATOM 27061 C CA . ARG A 1 89 ? 9.294 2.722 3.247 1.00 0.00 81 ARG A CA 17
ATOM 27062 C C . ARG A 1 89 ? 8.840 2.499 1.810 1.00 0.00 81 ARG A C 17
ATOM 27063 O O . ARG A 1 89 ? 9.519 1.828 1.032 1.00 0.00 81 ARG A O 17
ATOM 27084 N N . LEU A 1 90 ? 7.679 3.054 1.464 1.00 0.00 82 LEU A N 17
ATOM 27085 C CA . LEU A 1 90 ? 7.148 2.896 0.116 1.00 0.00 82 LEU A CA 17
ATOM 27086 C C . LEU A 1 90 ? 7.088 4.222 -0.623 1.00 0.00 82 LEU A C 17
ATOM 27087 O O . LEU A 1 90 ? 6.778 5.264 -0.043 1.00 0.00 82 LEU A O 17
ATOM 27103 N N . LYS A 1 91 ? 7.372 4.157 -1.916 1.00 0.00 83 LYS A N 17
ATOM 27104 C CA . LYS A 1 91 ? 7.343 5.334 -2.767 1.00 0.00 83 LYS A CA 17
ATOM 27105 C C . LYS A 1 91 ? 6.114 5.270 -3.671 1.00 0.00 83 LYS A C 17
ATOM 27106 O O . LYS A 1 91 ? 5.629 4.183 -3.988 1.00 0.00 83 LYS A O 17
ATOM 27125 N N . HIS A 1 92 ? 5.607 6.428 -4.083 1.00 0.00 84 HIS A N 17
ATOM 27126 C CA . HIS A 1 92 ? 4.430 6.457 -4.942 1.00 0.00 84 HIS A CA 17
ATOM 27127 C C . HIS A 1 92 ? 4.713 5.708 -6.238 1.00 0.00 84 HIS A C 17
ATOM 27128 O O . HIS A 1 92 ? 5.759 5.888 -6.859 1.00 0.00 84 HIS A O 17
ATOM 27143 N N . GLY A 1 93 ? 3.782 4.841 -6.620 1.00 0.00 85 GLY A N 17
ATOM 27144 C CA . GLY A 1 93 ? 3.947 4.035 -7.822 1.00 0.00 85 GLY A CA 17
ATOM 27145 C C . GLY A 1 93 ? 4.490 2.657 -7.449 1.00 0.00 85 GLY A C 17
ATOM 27146 O O . GLY A 1 93 ? 4.654 1.786 -8.305 1.00 0.00 85 GLY A O 17
ATOM 27150 N N . ASP A 1 94 ? 4.761 2.474 -6.155 1.00 0.00 86 ASP A N 17
ATOM 27151 C CA . ASP A 1 94 ? 5.273 1.205 -5.652 1.00 0.00 86 ASP A CA 17
ATOM 27152 C C . ASP A 1 94 ? 4.155 0.168 -5.603 1.00 0.00 86 ASP A C 17
ATOM 27153 O O . ASP A 1 94 ? 3.005 0.497 -5.303 1.00 0.00 86 ASP A O 17
ATOM 27162 N N . VAL A 1 95 ? 4.491 -1.085 -5.895 1.00 0.00 87 VAL A N 17
ATOM 27163 C CA . VAL A 1 95 ? 3.493 -2.153 -5.881 1.00 0.00 87 VAL A CA 17
ATOM 27164 C C . VAL A 1 95 ? 3.842 -3.227 -4.839 1.00 0.00 87 VAL A C 17
ATOM 27165 O O . VAL A 1 95 ? 4.990 -3.659 -4.740 1.00 0.00 87 VAL A O 17
ATOM 27178 N N . ILE A 1 96 ? 2.836 -3.650 -4.065 1.00 0.00 88 ILE A N 17
ATOM 27179 C CA . ILE A 1 96 ? 3.030 -4.675 -3.030 1.00 0.00 88 ILE A CA 17
ATOM 27180 C C . ILE A 1 96 ? 2.449 -6.000 -3.496 1.00 0.00 88 ILE A C 17
ATOM 27181 O O . ILE A 1 96 ? 1.342 -6.044 -4.029 1.00 0.00 88 ILE A O 17
ATOM 27197 N N . THR A 1 97 ? 3.191 -7.074 -3.279 1.00 0.00 89 THR A N 17
ATOM 27198 C CA . THR A 1 97 ? 2.721 -8.394 -3.676 1.00 0.00 89 THR A CA 17
ATOM 27199 C C . THR A 1 97 ? 2.758 -9.368 -2.508 1.00 0.00 89 THR A C 17
ATOM 27200 O O . THR A 1 97 ? 3.796 -9.568 -1.880 1.00 0.00 89 THR A O 17
ATOM 27211 N N . ILE A 1 98 ? 1.617 -9.987 -2.249 1.00 0.00 90 ILE A N 17
ATOM 27212 C CA . ILE A 1 98 ? 1.514 -10.964 -1.184 1.00 0.00 90 ILE A CA 17
ATOM 27213 C C . ILE A 1 98 ? 1.729 -12.350 -1.815 1.00 0.00 90 ILE A C 17
ATOM 27214 O O . ILE A 1 98 ? 2.530 -12.470 -2.743 1.00 0.00 90 ILE A O 17
ATOM 27230 N N . ILE A 1 99 ? 1.074 -13.394 -1.331 1.00 0.00 91 ILE A N 17
ATOM 27231 C CA . ILE A 1 99 ? 1.295 -14.723 -1.893 1.00 0.00 91 ILE A CA 17
ATOM 27232 C C . ILE A 1 99 ? 0.886 -14.814 -3.368 1.00 0.00 91 ILE A C 17
ATOM 27233 O O . ILE A 1 99 ? 1.626 -15.382 -4.172 1.00 0.00 91 ILE A O 17
ATOM 27249 N N . ASP A 1 100 ? -0.282 -14.279 -3.730 1.00 0.00 92 ASP A N 17
ATOM 27250 C CA . ASP A 1 100 ? -0.717 -14.362 -5.126 1.00 0.00 92 ASP A CA 17
ATOM 27251 C C . ASP A 1 100 ? -1.465 -13.107 -5.602 1.00 0.00 92 ASP A C 17
ATOM 27252 O O . ASP A 1 100 ? -1.858 -13.034 -6.767 1.00 0.00 92 ASP A O 17
ATOM 27261 N N . ARG A 1 101 ? -1.644 -12.118 -4.725 1.00 0.00 93 ARG A N 17
ATOM 27262 C CA . ARG A 1 101 ? -2.331 -10.884 -5.125 1.00 0.00 93 ARG A CA 17
ATOM 27263 C C . ARG A 1 101 ? -1.445 -9.671 -4.896 1.00 0.00 93 ARG A C 17
ATOM 27264 O O . ARG A 1 101 ? -0.614 -9.652 -3.987 1.00 0.00 93 ARG A O 17
ATOM 27285 N N . SER A 1 102 ? -1.622 -8.662 -5.743 1.00 0.00 94 SER A N 17
ATOM 27286 C CA . SER A 1 102 ? -0.826 -7.450 -5.647 1.00 0.00 94 SER A CA 17
ATOM 27287 C C . SER A 1 102 ? -1.703 -6.222 -5.452 1.00 0.00 94 SER A C 17
ATOM 27288 O O . SER A 1 102 ? -2.866 -6.199 -5.851 1.00 0.00 94 SER A O 17
ATOM 27296 N N . PHE A 1 103 ? -1.127 -5.203 -4.824 1.00 0.00 95 PHE A N 17
ATOM 27297 C CA . PHE A 1 103 ? -1.848 -3.967 -4.560 1.00 0.00 95 PHE A CA 17
ATOM 27298 C C . PHE A 1 103 ? -1.074 -2.765 -5.087 1.00 0.00 95 PHE A C 17
ATOM 27299 O O . PHE A 1 103 ? 0.156 -2.761 -5.097 1.00 0.00 95 PHE A O 17
ATOM 27316 N N . ARG A 1 104 ? -1.810 -1.753 -5.528 1.00 0.00 96 ARG A N 17
ATOM 27317 C CA . ARG A 1 104 ? -1.201 -0.547 -6.066 1.00 0.00 96 ARG A CA 17
ATOM 27318 C C . ARG A 1 104 ? -1.303 0.595 -5.051 1.00 0.00 96 ARG A C 17
ATOM 27319 O O . ARG A 1 104 ? -2.401 0.961 -4.631 1.00 0.00 96 ARG A O 17
ATOM 27340 N N . TYR A 1 105 ? -0.161 1.159 -4.666 1.00 0.00 97 TYR A N 17
ATOM 27341 C CA . TYR A 1 105 ? -0.156 2.261 -3.708 1.00 0.00 97 TYR A CA 17
ATOM 27342 C C . TYR A 1 105 ? 0.115 3.572 -4.440 1.00 0.00 97 TYR A C 17
ATOM 27343 O O . TYR A 1 105 ? 1.257 3.890 -4.769 1.00 0.00 97 TYR A O 17
ATOM 27361 N N . GLU A 1 106 ? -0.960 4.314 -4.713 1.00 0.00 98 GLU A N 17
ATOM 27362 C CA . GLU A 1 106 ? -0.844 5.575 -5.438 1.00 0.00 98 GLU A CA 17
ATOM 27363 C C . GLU A 1 106 ? -1.142 6.769 -4.551 1.00 0.00 98 GLU A C 17
ATOM 27364 O O . GLU A 1 106 ? -2.269 6.948 -4.088 1.00 0.00 98 GLU A O 17
ATOM 27376 N N . ASN A 1 107 ? -0.131 7.598 -4.341 1.00 0.00 99 ASN A N 17
ATOM 27377 C CA . ASN A 1 107 ? -0.311 8.788 -3.532 1.00 0.00 99 ASN A CA 17
ATOM 27378 C C . ASN A 1 107 ? -0.335 10.017 -4.423 1.00 0.00 99 ASN A C 17
ATOM 27379 O O . ASN A 1 107 ? 0.706 10.583 -4.760 1.00 0.00 99 ASN A O 17
ATOM 27390 N N . GLU A 1 108 ? -1.535 10.422 -4.800 1.00 0.00 100 GLU A N 17
ATOM 27391 C CA . GLU A 1 108 ? -1.716 11.583 -5.653 1.00 0.00 100 GLU A CA 17
ATOM 27392 C C . GLU A 1 108 ? -1.829 12.844 -4.802 1.00 0.00 100 GLU A C 17
ATOM 27393 O O . GLU A 1 108 ? -2.778 12.996 -4.034 1.00 0.00 100 GLU A O 17
ATOM 27405 N N . MET A 1 9 ? -13.261 12.743 -8.936 1.00 0.00 1 MET A N 18
ATOM 27406 C CA . MET A 1 9 ? -12.170 12.776 -9.949 1.00 0.00 1 MET A CA 18
ATOM 27407 C C . MET A 1 9 ? -11.010 11.919 -9.460 1.00 0.00 1 MET A C 18
ATOM 27408 O O . MET A 1 9 ? -10.885 10.753 -9.837 1.00 0.00 1 MET A O 18
ATOM 27422 N N . TRP A 1 10 ? -10.165 12.497 -8.619 1.00 0.00 2 TRP A N 18
ATOM 27423 C CA . TRP A 1 10 ? -9.024 11.771 -8.089 1.00 0.00 2 TRP A CA 18
ATOM 27424 C C . TRP A 1 10 ? -8.577 12.355 -6.747 1.00 0.00 2 TRP A C 18
ATOM 27425 O O . TRP A 1 10 ? -7.382 12.413 -6.458 1.00 0.00 2 TRP A O 18
ATOM 27446 N N . PRO A 1 11 ? -9.503 12.786 -5.924 1.00 0.00 3 PRO A N 18
ATOM 27447 C CA . PRO A 1 11 ? -9.176 13.374 -4.593 1.00 0.00 3 PRO A CA 18
ATOM 27448 C C . PRO A 1 11 ? -8.643 12.334 -3.616 1.00 0.00 3 PRO A C 18
ATOM 27449 O O . PRO A 1 11 ? -9.001 11.158 -3.681 1.00 0.00 3 PRO A O 18
ATOM 27460 N N . THR A 1 12 ? -7.790 12.783 -2.706 1.00 0.00 4 THR A N 18
ATOM 27461 C CA . THR A 1 12 ? -7.209 11.899 -1.703 1.00 0.00 4 THR A CA 18
ATOM 27462 C C . THR A 1 12 ? -6.337 10.830 -2.349 1.00 0.00 4 THR A C 18
ATOM 27463 O O . THR A 1 12 ? -6.118 10.826 -3.561 1.00 0.00 4 THR A O 18
ATOM 27474 N N . ARG A 1 13 ? -5.847 9.923 -1.513 1.00 0.00 5 ARG A N 18
ATOM 27475 C CA . ARG A 1 13 ? -4.996 8.833 -1.968 1.00 0.00 5 ARG A CA 18
ATOM 27476 C C . ARG A 1 13 ? -5.813 7.550 -2.061 1.00 0.00 5 ARG A C 18
ATOM 27477 O O . ARG A 1 13 ? -6.769 7.365 -1.307 1.00 0.00 5 ARG A O 18
ATOM 27498 N N . ARG A 1 14 ? -5.455 6.675 -2.994 1.00 0.00 6 ARG A N 18
ATOM 27499 C CA . ARG A 1 14 ? -6.201 5.431 -3.163 1.00 0.00 6 ARG A CA 18
ATOM 27500 C C . ARG A 1 14 ? -5.287 4.232 -3.384 1.00 0.00 6 ARG A C 18
ATOM 27501 O O . ARG A 1 14 ? -4.166 4.362 -3.875 1.00 0.00 6 ARG A O 18
ATOM 27522 N N . LEU A 1 15 ? -5.809 3.057 -3.048 1.00 0.00 7 LEU A N 18
ATOM 27523 C CA . LEU A 1 15 ? -5.085 1.811 -3.239 1.00 0.00 7 LEU A CA 18
ATOM 27524 C C . LEU A 1 15 ? -5.768 1.028 -4.361 1.00 0.00 7 LEU A C 18
ATOM 27525 O O . LEU A 1 15 ? -6.996 0.967 -4.411 1.00 0.00 7 LEU A O 18
ATOM 27541 N N . VAL A 1 16 ? -4.988 0.435 -5.258 1.00 0.00 8 VAL A N 18
ATOM 27542 C CA . VAL A 1 16 ? -5.574 -0.328 -6.357 1.00 0.00 8 VAL A CA 18
ATOM 27543 C C . VAL A 1 16 ? -5.074 -1.762 -6.327 1.00 0.00 8 VAL A C 18
ATOM 27544 O O . VAL A 1 16 ? -3.877 -2.010 -6.177 1.00 0.00 8 VAL A O 18
ATOM 27557 N N . THR A 1 17 ? -6.002 -2.703 -6.448 1.00 0.00 9 THR A N 18
ATOM 27558 C CA . THR A 1 17 ? -5.648 -4.113 -6.410 1.00 0.00 9 THR A CA 18
ATOM 27559 C C . THR A 1 17 ? -5.782 -4.753 -7.783 1.00 0.00 9 THR A C 18
ATOM 27560 O O . THR A 1 17 ? -6.861 -4.763 -8.372 1.00 0.00 9 THR A O 18
ATOM 27571 N N . ILE A 1 18 ? -4.671 -5.284 -8.283 1.00 0.00 10 ILE A N 18
ATOM 27572 C CA . ILE A 1 18 ? -4.659 -5.928 -9.588 1.00 0.00 10 ILE A CA 18
ATOM 27573 C C . ILE A 1 18 ? -5.267 -7.328 -9.486 1.00 0.00 10 ILE A C 18
ATOM 27574 O O . ILE A 1 18 ? -4.888 -8.109 -8.613 1.00 0.00 10 ILE A O 18
ATOM 27590 N N . LYS A 1 19 ? -6.198 -7.653 -10.379 1.00 0.00 11 LYS A N 18
ATOM 27591 C CA . LYS A 1 19 ? -6.812 -8.977 -10.350 1.00 0.00 11 LYS A CA 18
ATOM 27592 C C . LYS A 1 19 ? -5.760 -10.049 -10.612 1.00 0.00 11 LYS A C 18
ATOM 27593 O O . LYS A 1 19 ? -5.765 -11.104 -9.979 1.00 0.00 11 LYS A O 18
ATOM 27612 N N . ARG A 1 20 ? -4.856 -9.773 -11.551 1.00 0.00 12 ARG A N 18
ATOM 27613 C CA . ARG A 1 20 ? -3.802 -10.726 -11.886 1.00 0.00 12 ARG A CA 18
ATOM 27614 C C . ARG A 1 20 ? -2.531 -10.006 -12.329 1.00 0.00 12 ARG A C 18
ATOM 27615 O O . ARG A 1 20 ? -1.698 -9.635 -11.502 1.00 0.00 12 ARG A O 18
ATOM 27636 N N . SER A 1 21 ? -2.381 -9.814 -13.638 1.00 0.00 13 SER A N 18
ATOM 27637 C CA . SER A 1 21 ? -1.200 -9.141 -14.166 1.00 0.00 13 SER A CA 18
ATOM 27638 C C . SER A 1 21 ? -1.530 -8.383 -15.450 1.00 0.00 13 SER A C 18
ATOM 27639 O O . SER A 1 21 ? -2.072 -8.955 -16.395 1.00 0.00 13 SER A O 18
ATOM 27647 N N . GLY A 1 22 ? -1.189 -7.097 -15.481 1.00 0.00 14 GLY A N 18
ATOM 27648 C CA . GLY A 1 22 ? -1.444 -6.277 -16.660 1.00 0.00 14 GLY A CA 18
ATOM 27649 C C . GLY A 1 22 ? -2.931 -5.980 -16.816 1.00 0.00 14 GLY A C 18
ATOM 27650 O O . GLY A 1 22 ? -3.372 -5.506 -17.864 1.00 0.00 14 GLY A O 18
ATOM 27654 N N . VAL A 1 23 ? -3.699 -6.267 -15.774 1.00 0.00 15 VAL A N 18
ATOM 27655 C CA . VAL A 1 23 ? -5.134 -6.031 -15.817 1.00 0.00 15 VAL A CA 18
ATOM 27656 C C . VAL A 1 23 ? -5.579 -5.167 -14.642 1.00 0.00 15 VAL A C 18
ATOM 27657 O O . VAL A 1 23 ? -5.262 -5.456 -13.488 1.00 0.00 15 VAL A O 18
ATOM 27670 N N . ASP A 1 24 ? -6.321 -4.105 -14.946 1.00 0.00 16 ASP A N 18
ATOM 27671 C CA . ASP A 1 24 ? -6.808 -3.212 -13.903 1.00 0.00 16 ASP A CA 18
ATOM 27672 C C . ASP A 1 24 ? -7.855 -3.929 -13.064 1.00 0.00 16 ASP A C 18
ATOM 27673 O O . ASP A 1 24 ? -8.687 -4.665 -13.590 1.00 0.00 16 ASP A O 18
ATOM 27682 N N . GLY A 1 25 ? -7.810 -3.709 -11.760 1.00 0.00 17 GLY A N 18
ATOM 27683 C CA . GLY A 1 25 ? -8.763 -4.341 -10.858 1.00 0.00 17 GLY A CA 18
ATOM 27684 C C . GLY A 1 25 ? -9.537 -3.291 -10.066 1.00 0.00 17 GLY A C 18
ATOM 27685 O O . GLY A 1 25 ? -9.462 -2.099 -10.370 1.00 0.00 17 GLY A O 18
ATOM 27689 N N . PRO A 1 26 ? -10.274 -3.702 -9.065 1.00 0.00 18 PRO A N 18
ATOM 27690 C CA . PRO A 1 26 ? -11.076 -2.769 -8.223 1.00 0.00 18 PRO A CA 18
ATOM 27691 C C . PRO A 1 26 ? -10.199 -1.923 -7.315 1.00 0.00 18 PRO A C 18
ATOM 27692 O O . PRO A 1 26 ? -9.105 -2.335 -6.931 1.00 0.00 18 PRO A O 18
ATOM 27703 N N . HIS A 1 27 ? -10.682 -0.736 -6.977 1.00 0.00 19 HIS A N 18
ATOM 27704 C CA . HIS A 1 27 ? -9.924 0.154 -6.114 1.00 0.00 19 HIS A CA 18
ATOM 27705 C C . HIS A 1 27 ? -10.378 0.018 -4.677 1.00 0.00 19 HIS A C 18
ATOM 27706 O O . HIS A 1 27 ? -11.392 -0.614 -4.386 1.00 0.00 19 HIS A O 18
ATOM 27721 N N . PHE A 1 28 ? -9.617 0.623 -3.783 1.00 0.00 20 PHE A N 18
ATOM 27722 C CA . PHE A 1 28 ? -9.937 0.576 -2.371 1.00 0.00 20 PHE A CA 18
ATOM 27723 C C . PHE A 1 28 ? -9.727 1.949 -1.732 1.00 0.00 20 PHE A C 18
ATOM 27724 O O . PHE A 1 28 ? -8.606 2.296 -1.361 1.00 0.00 20 PHE A O 18
ATOM 27741 N N . PRO A 1 29 ? -10.771 2.731 -1.589 1.00 0.00 21 PRO A N 18
ATOM 27742 C CA . PRO A 1 29 ? -10.668 4.086 -0.969 1.00 0.00 21 PRO A CA 18
ATOM 27743 C C . PRO A 1 29 ? -10.039 4.001 0.418 1.00 0.00 21 PRO A C 18
ATOM 27744 O O . PRO A 1 29 ? -10.234 3.021 1.134 1.00 0.00 21 PRO A O 18
ATOM 27755 N N . LEU A 1 30 ? -9.256 5.011 0.777 1.00 0.00 22 LEU A N 18
ATOM 27756 C CA . LEU A 1 30 ? -8.575 5.008 2.069 1.00 0.00 22 LEU A CA 18
ATOM 27757 C C . LEU A 1 30 ? -9.144 6.065 3.015 1.00 0.00 22 LEU A C 18
ATOM 27758 O O . LEU A 1 30 ? -9.130 7.258 2.714 1.00 0.00 22 LEU A O 18
ATOM 27774 N N . SER A 1 31 ? -9.624 5.612 4.173 1.00 0.00 23 SER A N 18
ATOM 27775 C CA . SER A 1 31 ? -10.176 6.521 5.176 1.00 0.00 23 SER A CA 18
ATOM 27776 C C . SER A 1 31 ? -9.443 6.330 6.500 1.00 0.00 23 SER A C 18
ATOM 27777 O O . SER A 1 31 ? -9.156 7.294 7.209 1.00 0.00 23 SER A O 18
ATOM 27785 N N . LEU A 1 32 ? -9.127 5.076 6.812 1.00 0.00 24 LEU A N 18
ATOM 27786 C CA . LEU A 1 32 ? -8.407 4.763 8.040 1.00 0.00 24 LEU A CA 18
ATOM 27787 C C . LEU A 1 32 ? -6.927 5.078 7.854 1.00 0.00 24 LEU A C 18
ATOM 27788 O O . LEU A 1 32 ? -6.360 4.818 6.794 1.00 0.00 24 LEU A O 18
ATOM 27804 N N . SER A 1 33 ? -6.305 5.648 8.878 1.00 0.00 25 SER A N 18
ATOM 27805 C CA . SER A 1 33 ? -4.893 5.996 8.787 1.00 0.00 25 SER A CA 18
ATOM 27806 C C . SER A 1 33 ? -4.036 4.739 8.768 1.00 0.00 25 SER A C 18
ATOM 27807 O O . SER A 1 33 ? -2.857 4.784 8.416 1.00 0.00 25 SER A O 18
ATOM 27815 N N . THR A 1 34 ? -4.636 3.620 9.150 1.00 0.00 26 THR A N 18
ATOM 27816 C CA . THR A 1 34 ? -3.921 2.354 9.179 1.00 0.00 26 THR A CA 18
ATOM 27817 C C . THR A 1 34 ? -4.591 1.331 8.267 1.00 0.00 26 THR A C 18
ATOM 27818 O O . THR A 1 34 ? -5.771 1.025 8.429 1.00 0.00 26 THR A O 18
ATOM 27829 N N . CYS A 1 35 ? -3.828 0.796 7.317 1.00 0.00 27 CYS A N 18
ATOM 27830 C CA . CYS A 1 35 ? -4.364 -0.203 6.397 1.00 0.00 27 CYS A CA 18
ATOM 27831 C C . CYS A 1 35 ? -3.812 -1.584 6.747 1.00 0.00 27 CYS A C 18
ATOM 27832 O O . CYS A 1 35 ? -2.599 -1.779 6.807 1.00 0.00 27 CYS A O 18
ATOM 27840 N N . LEU A 1 36 ? -4.708 -2.531 6.999 1.00 0.00 28 LEU A N 18
ATOM 27841 C CA . LEU A 1 36 ? -4.298 -3.881 7.369 1.00 0.00 28 LEU A CA 18
ATOM 27842 C C . LEU A 1 36 ? -4.737 -4.901 6.313 1.00 0.00 28 LEU A C 18
ATOM 27843 O O . LEU A 1 36 ? -5.807 -4.772 5.708 1.00 0.00 28 LEU A O 18
ATOM 27859 N N . PHE A 1 37 ? -3.882 -5.900 6.085 1.00 0.00 29 PHE A N 18
ATOM 27860 C CA . PHE A 1 37 ? -4.155 -6.935 5.087 1.00 0.00 29 PHE A CA 18
ATOM 27861 C C . PHE A 1 37 ? -4.368 -8.304 5.735 1.00 0.00 29 PHE A C 18
ATOM 27862 O O . PHE A 1 37 ? -3.652 -8.671 6.666 1.00 0.00 29 PHE A O 18
ATOM 27879 N N . GLY A 1 38 ? -5.328 -9.075 5.212 1.00 0.00 30 GLY A N 18
ATOM 27880 C CA . GLY A 1 38 ? -5.571 -10.413 5.740 1.00 0.00 30 GLY A CA 18
ATOM 27881 C C . GLY A 1 38 ? -7.040 -10.817 5.673 1.00 0.00 30 GLY A C 18
ATOM 27882 O O . GLY A 1 38 ? -7.911 -10.014 5.337 1.00 0.00 30 GLY A O 18
ATOM 27886 N N . ARG A 1 39 ? -7.292 -12.084 6.000 1.00 0.00 31 ARG A N 18
ATOM 27887 C CA . ARG A 1 39 ? -8.645 -12.636 5.986 1.00 0.00 31 ARG A CA 18
ATOM 27888 C C . ARG A 1 39 ? -9.519 -11.962 7.037 1.00 0.00 31 ARG A C 18
ATOM 27889 O O . ARG A 1 39 ? -10.717 -11.765 6.827 1.00 0.00 31 ARG A O 18
ATOM 27910 N N . GLY A 1 40 ? -8.920 -11.623 8.171 1.00 0.00 32 GLY A N 18
ATOM 27911 C CA . GLY A 1 40 ? -9.661 -10.986 9.252 1.00 0.00 32 GLY A CA 18
ATOM 27912 C C . GLY A 1 40 ? -10.586 -9.893 8.726 1.00 0.00 32 GLY A C 18
ATOM 27913 O O . GLY A 1 40 ? -10.225 -9.135 7.824 1.00 0.00 32 GLY A O 18
ATOM 27917 N N . ILE A 1 41 ? -11.780 -9.820 9.302 1.00 0.00 33 ILE A N 18
ATOM 27918 C CA . ILE A 1 41 ? -12.762 -8.818 8.899 1.00 0.00 33 ILE A CA 18
ATOM 27919 C C . ILE A 1 41 ? -12.283 -7.418 9.251 1.00 0.00 33 ILE A C 18
ATOM 27920 O O . ILE A 1 41 ? -12.583 -6.454 8.549 1.00 0.00 33 ILE A O 18
ATOM 27936 N N . GLU A 1 42 ? -11.541 -7.313 10.345 1.00 0.00 34 GLU A N 18
ATOM 27937 C CA . GLU A 1 42 ? -11.026 -6.026 10.786 1.00 0.00 34 GLU A CA 18
ATOM 27938 C C . GLU A 1 42 ? -10.037 -5.468 9.768 1.00 0.00 34 GLU A C 18
ATOM 27939 O O . GLU A 1 42 ? -9.719 -4.279 9.793 1.00 0.00 34 GLU A O 18
ATOM 27951 N N . CYS A 1 43 ? -9.538 -6.334 8.885 1.00 0.00 35 CYS A N 18
ATOM 27952 C CA . CYS A 1 43 ? -8.573 -5.907 7.883 1.00 0.00 35 CYS A CA 18
ATOM 27953 C C . CYS A 1 43 ? -9.192 -4.904 6.925 1.00 0.00 35 CYS A C 18
ATOM 27954 O O . CYS A 1 43 ? -10.231 -5.168 6.318 1.00 0.00 35 CYS A O 18
ATOM 27962 N N . ASP A 1 44 ? -8.535 -3.760 6.774 1.00 0.00 36 ASP A N 18
ATOM 27963 C CA . ASP A 1 44 ? -9.017 -2.741 5.857 1.00 0.00 36 ASP A CA 18
ATOM 27964 C C . ASP A 1 44 ? -8.964 -3.298 4.454 1.00 0.00 36 ASP A C 18
ATOM 27965 O O . ASP A 1 44 ? -9.867 -3.086 3.645 1.00 0.00 36 ASP A O 18
ATOM 27974 N N . ILE A 1 45 ? -7.900 -4.039 4.187 1.00 0.00 37 ILE A N 18
ATOM 27975 C CA . ILE A 1 45 ? -7.733 -4.657 2.889 1.00 0.00 37 ILE A CA 18
ATOM 27976 C C . ILE A 1 45 ? -7.978 -6.151 3.038 1.00 0.00 37 ILE A C 18
ATOM 27977 O O . ILE A 1 45 ? -7.045 -6.944 3.164 1.00 0.00 37 ILE A O 18
ATOM 27993 N N . ARG A 1 46 ? -9.257 -6.511 3.072 1.00 0.00 38 ARG A N 18
ATOM 27994 C CA . ARG A 1 46 ? -9.665 -7.896 3.261 1.00 0.00 38 ARG A CA 18
ATOM 27995 C C . ARG A 1 46 ? -9.284 -8.777 2.077 1.00 0.00 38 ARG A C 18
ATOM 27996 O O . ARG A 1 46 ? -9.610 -8.484 0.926 1.00 0.00 38 ARG A O 18
ATOM 28017 N N . ILE A 1 47 ? -8.597 -9.870 2.392 1.00 0.00 39 ILE A N 18
ATOM 28018 C CA . ILE A 1 47 ? -8.168 -10.830 1.383 1.00 0.00 39 ILE A CA 18
ATOM 28019 C C . ILE A 1 47 ? -8.734 -12.210 1.691 1.00 0.00 39 ILE A C 18
ATOM 28020 O O . ILE A 1 47 ? -8.623 -12.692 2.815 1.00 0.00 39 ILE A O 18
ATOM 28036 N N . GLN A 1 48 ? -9.344 -12.847 0.698 1.00 0.00 40 GLN A N 18
ATOM 28037 C CA . GLN A 1 48 ? -9.916 -14.170 0.917 1.00 0.00 40 GLN A CA 18
ATOM 28038 C C . GLN A 1 48 ? -9.005 -15.267 0.351 1.00 0.00 40 GLN A C 18
ATOM 28039 O O . GLN A 1 48 ? -9.213 -15.757 -0.759 1.00 0.00 40 GLN A O 18
ATOM 28053 N N . LEU A 1 49 ? -8.003 -15.652 1.143 1.00 0.00 41 LEU A N 18
ATOM 28054 C CA . LEU A 1 49 ? -7.053 -16.696 0.752 1.00 0.00 41 LEU A CA 18
ATOM 28055 C C . LEU A 1 49 ? -6.473 -17.364 2.008 1.00 0.00 41 LEU A C 18
ATOM 28056 O O . LEU A 1 49 ? -5.768 -16.709 2.775 1.00 0.00 41 LEU A O 18
ATOM 28072 N N . PRO A 1 50 ? -6.733 -18.634 2.247 1.00 0.00 42 PRO A N 18
ATOM 28073 C CA . PRO A 1 50 ? -6.185 -19.333 3.448 1.00 0.00 42 PRO A CA 18
ATOM 28074 C C . PRO A 1 50 ? -4.673 -19.158 3.574 1.00 0.00 42 PRO A C 18
ATOM 28075 O O . PRO A 1 50 ? -4.141 -19.069 4.680 1.00 0.00 42 PRO A O 18
ATOM 28086 N N . VAL A 1 51 ? -3.988 -19.118 2.437 1.00 0.00 43 VAL A N 18
ATOM 28087 C CA . VAL A 1 51 ? -2.536 -18.965 2.438 1.00 0.00 43 VAL A CA 18
ATOM 28088 C C . VAL A 1 51 ? -2.114 -17.614 3.027 1.00 0.00 43 VAL A C 18
ATOM 28089 O O . VAL A 1 51 ? -1.053 -17.514 3.644 1.00 0.00 43 VAL A O 18
ATOM 28102 N N . VAL A 1 52 ? -2.937 -16.579 2.851 1.00 0.00 44 VAL A N 18
ATOM 28103 C CA . VAL A 1 52 ? -2.603 -15.259 3.395 1.00 0.00 44 VAL A CA 18
ATOM 28104 C C . VAL A 1 52 ? -2.966 -15.207 4.877 1.00 0.00 44 VAL A C 18
ATOM 28105 O O . VAL A 1 52 ? -3.815 -15.970 5.336 1.00 0.00 44 VAL A O 18
ATOM 28118 N N . SER A 1 53 ? -2.314 -14.329 5.633 1.00 0.00 45 SER A N 18
ATOM 28119 C CA . SER A 1 53 ? -2.594 -14.247 7.070 1.00 0.00 45 SER A CA 18
ATOM 28120 C C . SER A 1 53 ? -3.524 -13.086 7.410 1.00 0.00 45 SER A C 18
ATOM 28121 O O . SER A 1 53 ? -3.621 -12.114 6.665 1.00 0.00 45 SER A O 18
ATOM 28129 N N . LYS A 1 54 ? -4.185 -13.190 8.566 1.00 0.00 46 LYS A N 18
ATOM 28130 C CA . LYS A 1 54 ? -5.084 -12.137 9.026 1.00 0.00 46 LYS A CA 18
ATOM 28131 C C . LYS A 1 54 ? -4.287 -10.846 9.180 1.00 0.00 46 LYS A C 18
ATOM 28132 O O . LYS A 1 54 ? -4.764 -9.756 8.867 1.00 0.00 46 LYS A O 18
ATOM 28151 N N . GLN A 1 55 ? -3.056 -10.999 9.652 1.00 0.00 47 GLN A N 18
ATOM 28152 C CA . GLN A 1 55 ? -2.155 -9.869 9.833 1.00 0.00 47 GLN A CA 18
ATOM 28153 C C . GLN A 1 55 ? -0.966 -10.044 8.897 1.00 0.00 47 GLN A C 18
ATOM 28154 O O . GLN A 1 55 ? 0.189 -9.985 9.318 1.00 0.00 47 GLN A O 18
ATOM 28168 N N . HIS A 1 56 ? -1.263 -10.305 7.629 1.00 0.00 48 HIS A N 18
ATOM 28169 C CA . HIS A 1 56 ? -0.220 -10.544 6.638 1.00 0.00 48 HIS A CA 18
ATOM 28170 C C . HIS A 1 56 ? 0.688 -9.331 6.459 1.00 0.00 48 HIS A C 18
ATOM 28171 O O . HIS A 1 56 ? 1.912 -9.448 6.511 1.00 0.00 48 HIS A O 18
ATOM 28186 N N . CYS A 1 57 ? 0.085 -8.172 6.231 1.00 0.00 49 CYS A N 18
ATOM 28187 C CA . CYS A 1 57 ? 0.852 -6.956 6.027 1.00 0.00 49 CYS A CA 18
ATOM 28188 C C . CYS A 1 57 ? 0.023 -5.731 6.378 1.00 0.00 49 CYS A C 18
ATOM 28189 O O . CYS A 1 57 ? -1.205 -5.797 6.429 1.00 0.00 49 CYS A O 18
ATOM 28197 N N . LYS A 1 58 ? 0.701 -4.618 6.642 1.00 0.00 50 LYS A N 18
ATOM 28198 C CA . LYS A 1 58 ? 0.000 -3.394 7.017 1.00 0.00 50 LYS A CA 18
ATOM 28199 C C . LYS A 1 58 ? 0.613 -2.158 6.384 1.00 0.00 50 LYS A C 18
ATOM 28200 O O . LYS A 1 58 ? 1.816 -1.922 6.482 1.00 0.00 50 LYS A O 18
ATOM 28219 N N . ILE A 1 59 ? -0.240 -1.347 5.775 1.00 0.00 51 ILE A N 18
ATOM 28220 C CA . ILE A 1 59 ? 0.211 -0.106 5.176 1.00 0.00 51 ILE A CA 18
ATOM 28221 C C . ILE A 1 59 ? -0.188 1.052 6.086 1.00 0.00 51 ILE A C 18
ATOM 28222 O O . ILE A 1 59 ? -1.375 1.327 6.266 1.00 0.00 51 ILE A O 18
ATOM 28238 N N . GLU A 1 60 ? 0.803 1.723 6.665 1.00 0.00 52 GLU A N 18
ATOM 28239 C CA . GLU A 1 60 ? 0.530 2.844 7.560 1.00 0.00 52 GLU A CA 18
ATOM 28240 C C . GLU A 1 60 ? 0.735 4.163 6.829 1.00 0.00 52 GLU A C 18
ATOM 28241 O O . GLU A 1 60 ? 1.793 4.404 6.249 1.00 0.00 52 GLU A O 18
ATOM 28253 N N . ILE A 1 61 ? -0.293 5.000 6.843 1.00 0.00 53 ILE A N 18
ATOM 28254 C CA . ILE A 1 61 ? -0.240 6.279 6.162 1.00 0.00 53 ILE A CA 18
ATOM 28255 C C . ILE A 1 61 ? 0.321 7.380 7.066 1.00 0.00 53 ILE A C 18
ATOM 28256 O O . ILE A 1 61 ? -0.048 7.500 8.235 1.00 0.00 53 ILE A O 18
ATOM 28272 N N . HIS A 1 62 ? 1.217 8.188 6.500 1.00 0.00 54 HIS A N 18
ATOM 28273 C CA . HIS A 1 62 ? 1.832 9.292 7.231 1.00 0.00 54 HIS A CA 18
ATOM 28274 C C . HIS A 1 62 ? 1.351 10.621 6.646 1.00 0.00 54 HIS A C 18
ATOM 28275 O O . HIS A 1 62 ? 0.530 10.633 5.729 1.00 0.00 54 HIS A O 18
ATOM 28290 N N . GLU A 1 63 ? 1.845 11.733 7.184 1.00 0.00 55 GLU A N 18
ATOM 28291 C CA . GLU A 1 63 ? 1.426 13.055 6.710 1.00 0.00 55 GLU A CA 18
ATOM 28292 C C . GLU A 1 63 ? 1.169 13.043 5.201 1.00 0.00 55 GLU A C 18
ATOM 28293 O O . GLU A 1 63 ? 0.107 13.468 4.745 1.00 0.00 55 GLU A O 18
ATOM 28305 N N . GLN A 1 64 ? 2.136 12.555 4.427 1.00 0.00 56 GLN A N 18
ATOM 28306 C CA . GLN A 1 64 ? 1.983 12.497 2.970 1.00 0.00 56 GLN A CA 18
ATOM 28307 C C . GLN A 1 64 ? 2.697 11.279 2.383 1.00 0.00 56 GLN A C 18
ATOM 28308 O O . GLN A 1 64 ? 3.084 11.287 1.214 1.00 0.00 56 GLN A O 18
ATOM 28322 N N . GLU A 1 65 ? 2.882 10.239 3.191 1.00 0.00 57 GLU A N 18
ATOM 28323 C CA . GLU A 1 65 ? 3.569 9.041 2.708 1.00 0.00 57 GLU A CA 18
ATOM 28324 C C . GLU A 1 65 ? 2.924 7.766 3.242 1.00 0.00 57 GLU A C 18
ATOM 28325 O O . GLU A 1 65 ? 2.280 7.770 4.290 1.00 0.00 57 GLU A O 18
ATOM 28337 N N . ALA A 1 66 ? 3.127 6.669 2.515 1.00 0.00 58 ALA A N 18
ATOM 28338 C CA . ALA A 1 66 ? 2.591 5.377 2.921 1.00 0.00 58 ALA A CA 18
ATOM 28339 C C . ALA A 1 66 ? 3.737 4.480 3.385 1.00 0.00 58 ALA A C 18
ATOM 28340 O O . ALA A 1 66 ? 4.794 4.451 2.758 1.00 0.00 58 ALA A O 18
ATOM 28347 N N . ILE A 1 67 ? 3.540 3.770 4.494 1.00 0.00 59 ILE A N 18
ATOM 28348 C CA . ILE A 1 67 ? 4.591 2.904 5.028 1.00 0.00 59 ILE A CA 18
ATOM 28349 C C . ILE A 1 67 ? 4.080 1.469 5.213 1.00 0.00 59 ILE A C 18
ATOM 28350 O O . ILE A 1 67 ? 3.020 1.251 5.799 1.00 0.00 59 ILE A O 18
ATOM 28366 N N . LEU A 1 68 ? 4.844 0.494 4.707 1.00 0.00 60 LEU A N 18
ATOM 28367 C CA . LEU A 1 68 ? 4.461 -0.919 4.815 1.00 0.00 60 LEU A CA 18
ATOM 28368 C C . LEU A 1 68 ? 4.923 -1.505 6.142 1.00 0.00 60 LEU A C 18
ATOM 28369 O O . LEU A 1 68 ? 5.993 -1.157 6.647 1.00 0.00 60 LEU A O 18
ATOM 28385 N N . HIS A 1 69 ? 4.107 -2.400 6.697 1.00 0.00 61 HIS A N 18
ATOM 28386 C CA . HIS A 1 69 ? 4.423 -3.032 7.964 1.00 0.00 61 HIS A CA 18
ATOM 28387 C C . HIS A 1 69 ? 4.132 -4.529 7.902 1.00 0.00 61 HIS A C 18
ATOM 28388 O O . HIS A 1 69 ? 3.094 -5.000 8.365 1.00 0.00 61 HIS A O 18
ATOM 28403 N N . ASN A 1 70 ? 5.064 -5.256 7.301 1.00 0.00 62 ASN A N 18
ATOM 28404 C CA . ASN A 1 70 ? 4.946 -6.699 7.133 1.00 0.00 62 ASN A CA 18
ATOM 28405 C C . ASN A 1 70 ? 5.201 -7.460 8.434 1.00 0.00 62 ASN A C 18
ATOM 28406 O O . ASN A 1 70 ? 6.201 -7.237 9.118 1.00 0.00 62 ASN A O 18
ATOM 28417 N N . PHE A 1 71 ? 4.281 -8.367 8.757 1.00 0.00 63 PHE A N 18
ATOM 28418 C CA . PHE A 1 71 ? 4.390 -9.183 9.969 1.00 0.00 63 PHE A CA 18
ATOM 28419 C C . PHE A 1 71 ? 4.753 -10.624 9.625 1.00 0.00 63 PHE A C 18
ATOM 28420 O O . PHE A 1 71 ? 5.449 -11.304 10.378 1.00 0.00 63 PHE A O 18
ATOM 28437 N N . SER A 1 72 ? 4.229 -11.091 8.498 1.00 0.00 64 SER A N 18
ATOM 28438 C CA . SER A 1 72 ? 4.443 -12.467 8.065 1.00 0.00 64 SER A CA 18
ATOM 28439 C C . SER A 1 72 ? 5.924 -12.794 7.890 1.00 0.00 64 SER A C 18
ATOM 28440 O O . SER A 1 72 ? 6.702 -11.982 7.387 1.00 0.00 64 SER A O 18
ATOM 28448 N N . SER A 1 73 ? 6.297 -14.005 8.303 1.00 0.00 65 SER A N 18
ATOM 28449 C CA . SER A 1 73 ? 7.676 -14.460 8.185 1.00 0.00 65 SER A CA 18
ATOM 28450 C C . SER A 1 73 ? 7.774 -15.560 7.134 1.00 0.00 65 SER A C 18
ATOM 28451 O O . SER A 1 73 ? 8.553 -15.461 6.186 1.00 0.00 65 SER A O 18
ATOM 28459 N N . THR A 1 74 ? 6.966 -16.605 7.303 1.00 0.00 66 THR A N 18
ATOM 28460 C CA . THR A 1 74 ? 6.963 -17.712 6.353 1.00 0.00 66 THR A CA 18
ATOM 28461 C C . THR A 1 74 ? 6.408 -17.237 5.017 1.00 0.00 66 THR A C 18
ATOM 28462 O O . THR A 1 74 ? 6.875 -17.645 3.953 1.00 0.00 66 THR A O 18
ATOM 28473 N N . ASN A 1 75 ? 5.420 -16.352 5.089 1.00 0.00 67 ASN A N 18
ATOM 28474 C CA . ASN A 1 75 ? 4.810 -15.793 3.891 1.00 0.00 67 ASN A CA 18
ATOM 28475 C C . ASN A 1 75 ? 4.973 -14.275 3.897 1.00 0.00 67 ASN A C 18
ATOM 28476 O O . ASN A 1 75 ? 4.024 -13.552 4.195 1.00 0.00 67 ASN A O 18
ATOM 28487 N N . PRO A 1 76 ? 6.139 -13.773 3.591 1.00 0.00 68 PRO A N 18
ATOM 28488 C CA . PRO A 1 76 ? 6.384 -12.304 3.578 1.00 0.00 68 PRO A CA 18
ATOM 28489 C C . PRO A 1 76 ? 5.769 -11.602 2.378 1.00 0.00 68 PRO A C 18
ATOM 28490 O O . PRO A 1 76 ? 5.690 -12.163 1.284 1.00 0.00 68 PRO A O 18
ATOM 28501 N N . THR A 1 77 ? 5.371 -10.356 2.587 1.00 0.00 69 THR A N 18
ATOM 28502 C CA . THR A 1 77 ? 4.805 -9.557 1.520 1.00 0.00 69 THR A CA 18
ATOM 28503 C C . THR A 1 77 ? 5.936 -9.190 0.567 1.00 0.00 69 THR A C 18
ATOM 28504 O O . THR A 1 77 ? 7.106 -9.301 0.927 1.00 0.00 69 THR A O 18
ATOM 28515 N N . GLN A 1 78 ? 5.604 -8.810 -0.652 1.00 0.00 70 GLN A N 18
ATOM 28516 C CA . GLN A 1 78 ? 6.635 -8.498 -1.630 1.00 0.00 70 GLN A CA 18
ATOM 28517 C C . GLN A 1 78 ? 6.436 -7.121 -2.243 1.00 0.00 70 GLN A C 18
ATOM 28518 O O . GLN A 1 78 ? 5.310 -6.682 -2.469 1.00 0.00 70 GLN A O 18
ATOM 28532 N N . VAL A 1 79 ? 7.550 -6.450 -2.505 1.00 0.00 71 VAL A N 18
ATOM 28533 C CA . VAL A 1 79 ? 7.507 -5.113 -3.093 1.00 0.00 71 VAL A CA 18
ATOM 28534 C C . VAL A 1 79 ? 8.341 -5.025 -4.363 1.00 0.00 71 VAL A C 18
ATOM 28535 O O . VAL A 1 79 ? 9.490 -5.465 -4.401 1.00 0.00 71 VAL A O 18
ATOM 28548 N N . ASN A 1 80 ? 7.755 -4.436 -5.397 1.00 0.00 72 ASN A N 18
ATOM 28549 C CA . ASN A 1 80 ? 8.450 -4.271 -6.663 1.00 0.00 72 ASN A CA 18
ATOM 28550 C C . ASN A 1 80 ? 9.184 -5.551 -7.052 1.00 0.00 72 ASN A C 18
ATOM 28551 O O . ASN A 1 80 ? 10.189 -5.504 -7.763 1.00 0.00 72 ASN A O 18
ATOM 28562 N N . GLY A 1 81 ? 8.673 -6.692 -6.600 1.00 0.00 73 GLY A N 18
ATOM 28563 C CA . GLY A 1 81 ? 9.289 -7.975 -6.927 1.00 0.00 73 GLY A CA 18
ATOM 28564 C C . GLY A 1 81 ? 10.448 -8.306 -5.989 1.00 0.00 73 GLY A C 18
ATOM 28565 O O . GLY A 1 81 ? 11.314 -9.115 -6.321 1.00 0.00 73 GLY A O 18
ATOM 28569 N N . SER A 1 82 ? 10.457 -7.683 -4.817 1.00 0.00 74 SER A N 18
ATOM 28570 C CA . SER A 1 82 ? 11.513 -7.929 -3.837 1.00 0.00 74 SER A CA 18
ATOM 28571 C C . SER A 1 82 ? 10.908 -8.443 -2.532 1.00 0.00 74 SER A C 18
ATOM 28572 O O . SER A 1 82 ? 9.832 -8.005 -2.128 1.00 0.00 74 SER A O 18
ATOM 28580 N N . VAL A 1 83 ? 11.591 -9.386 -1.884 1.00 0.00 75 VAL A N 18
ATOM 28581 C CA . VAL A 1 83 ? 11.079 -9.955 -0.637 1.00 0.00 75 VAL A CA 18
ATOM 28582 C C . VAL A 1 83 ? 11.199 -8.976 0.521 1.00 0.00 75 VAL A C 18
ATOM 28583 O O . VAL A 1 83 ? 12.119 -8.161 0.582 1.00 0.00 75 VAL A O 18
ATOM 28596 N N . ILE A 1 84 ? 10.250 -9.076 1.436 1.00 0.00 76 ILE A N 18
ATOM 28597 C CA . ILE A 1 84 ? 10.218 -8.213 2.605 1.00 0.00 76 ILE A CA 18
ATOM 28598 C C . ILE A 1 84 ? 10.441 -9.026 3.880 1.00 0.00 76 ILE A C 18
ATOM 28599 O O . ILE A 1 84 ? 9.609 -9.856 4.249 1.00 0.00 76 ILE A O 18
ATOM 28615 N N . ASP A 1 85 ? 11.564 -8.779 4.553 1.00 0.00 77 ASP A N 18
ATOM 28616 C CA . ASP A 1 85 ? 11.879 -9.497 5.788 1.00 0.00 77 ASP A CA 18
ATOM 28617 C C . ASP A 1 85 ? 11.457 -8.680 7.005 1.00 0.00 77 ASP A C 18
ATOM 28618 O O . ASP A 1 85 ? 11.503 -9.165 8.136 1.00 0.00 77 ASP A O 18
ATOM 28627 N N . GLU A 1 86 ? 11.073 -7.433 6.764 1.00 0.00 78 GLU A N 18
ATOM 28628 C CA . GLU A 1 86 ? 10.676 -6.541 7.843 1.00 0.00 78 GLU A CA 18
ATOM 28629 C C . GLU A 1 86 ? 10.021 -5.285 7.263 1.00 0.00 78 GLU A C 18
ATOM 28630 O O . GLU A 1 86 ? 10.041 -5.082 6.050 1.00 0.00 78 GLU A O 18
ATOM 28642 N N . PRO A 1 87 ? 9.451 -4.435 8.085 1.00 0.00 79 PRO A N 18
ATOM 28643 C CA . PRO A 1 87 ? 8.799 -3.183 7.590 1.00 0.00 79 PRO A CA 18
ATOM 28644 C C . PRO A 1 87 ? 9.755 -2.358 6.730 1.00 0.00 79 PRO A C 18
ATOM 28645 O O . PRO A 1 87 ? 10.936 -2.233 7.054 1.00 0.00 79 PRO A O 18
ATOM 28656 N N . VAL A 1 88 ? 9.245 -1.793 5.633 1.00 0.00 80 VAL A N 18
ATOM 28657 C CA . VAL A 1 88 ? 10.089 -0.984 4.755 1.00 0.00 80 VAL A CA 18
ATOM 28658 C C . VAL A 1 88 ? 9.344 0.256 4.284 1.00 0.00 80 VAL A C 18
ATOM 28659 O O . VAL A 1 88 ? 8.116 0.311 4.334 1.00 0.00 80 VAL A O 18
ATOM 28672 N N . ARG A 1 89 ? 10.098 1.251 3.833 1.00 0.00 81 ARG A N 18
ATOM 28673 C CA . ARG A 1 89 ? 9.502 2.493 3.362 1.00 0.00 81 ARG A CA 18
ATOM 28674 C C . ARG A 1 89 ? 8.732 2.266 2.067 1.00 0.00 81 ARG A C 18
ATOM 28675 O O . ARG A 1 89 ? 9.235 1.640 1.134 1.00 0.00 81 ARG A O 18
ATOM 28696 N N . LEU A 1 90 ? 7.508 2.776 2.017 1.00 0.00 82 LEU A N 18
ATOM 28697 C CA . LEU A 1 90 ? 6.680 2.622 0.839 1.00 0.00 82 LEU A CA 18
ATOM 28698 C C . LEU A 1 90 ? 6.433 3.987 0.193 1.00 0.00 82 LEU A C 18
ATOM 28699 O O . LEU A 1 90 ? 5.911 4.904 0.825 1.00 0.00 82 LEU A O 18
ATOM 28715 N N . LYS A 1 91 ? 6.838 4.115 -1.070 1.00 0.00 83 LYS A N 18
ATOM 28716 C CA . LYS A 1 91 ? 6.682 5.374 -1.796 1.00 0.00 83 LYS A CA 18
ATOM 28717 C C . LYS A 1 91 ? 5.548 5.285 -2.813 1.00 0.00 83 LYS A C 18
ATOM 28718 O O . LYS A 1 91 ? 4.906 4.244 -2.952 1.00 0.00 83 LYS A O 18
ATOM 28737 N N . HIS A 1 92 ? 5.307 6.386 -3.520 1.00 0.00 84 HIS A N 18
ATOM 28738 C CA . HIS A 1 92 ? 4.248 6.421 -4.522 1.00 0.00 84 HIS A CA 18
ATOM 28739 C C . HIS A 1 92 ? 4.679 5.719 -5.809 1.00 0.00 84 HIS A C 18
ATOM 28740 O O . HIS A 1 92 ? 5.819 5.857 -6.252 1.00 0.00 84 HIS A O 18
ATOM 28755 N N . GLY A 1 93 ? 3.749 4.980 -6.413 1.00 0.00 85 GLY A N 18
ATOM 28756 C CA . GLY A 1 93 ? 4.031 4.274 -7.662 1.00 0.00 85 GLY A CA 18
ATOM 28757 C C . GLY A 1 93 ? 4.534 2.854 -7.413 1.00 0.00 85 GLY A C 18
ATOM 28758 O O . GLY A 1 93 ? 4.719 2.081 -8.352 1.00 0.00 85 GLY A O 18
ATOM 28762 N N . ASP A 1 94 ? 4.763 2.514 -6.150 1.00 0.00 86 ASP A N 18
ATOM 28763 C CA . ASP A 1 94 ? 5.253 1.181 -5.805 1.00 0.00 86 ASP A CA 18
ATOM 28764 C C . ASP A 1 94 ? 4.116 0.162 -5.801 1.00 0.00 86 ASP A C 18
ATOM 28765 O O . ASP A 1 94 ? 2.952 0.511 -5.599 1.00 0.00 86 ASP A O 18
ATOM 28774 N N . VAL A 1 95 ? 4.468 -1.103 -6.018 1.00 0.00 87 VAL A N 18
ATOM 28775 C CA . VAL A 1 95 ? 3.477 -2.174 -6.031 1.00 0.00 87 VAL A CA 18
ATOM 28776 C C . VAL A 1 95 ? 3.786 -3.207 -4.949 1.00 0.00 87 VAL A C 18
ATOM 28777 O O . VAL A 1 95 ? 4.936 -3.610 -4.770 1.00 0.00 87 VAL A O 18
ATOM 28790 N N . ILE A 1 96 ? 2.753 -3.630 -4.227 1.00 0.00 88 ILE A N 18
ATOM 28791 C CA . ILE A 1 96 ? 2.922 -4.615 -3.164 1.00 0.00 88 ILE A CA 18
ATOM 28792 C C . ILE A 1 96 ? 2.328 -5.948 -3.586 1.00 0.00 88 ILE A C 18
ATOM 28793 O O . ILE A 1 96 ? 1.203 -6.010 -4.084 1.00 0.00 88 ILE A O 18
ATOM 28809 N N . THR A 1 97 ? 3.089 -7.007 -3.387 1.00 0.00 89 THR A N 18
ATOM 28810 C CA . THR A 1 97 ? 2.633 -8.342 -3.755 1.00 0.00 89 THR A CA 18
ATOM 28811 C C . THR A 1 97 ? 2.669 -9.299 -2.572 1.00 0.00 89 THR A C 18
ATOM 28812 O O . THR A 1 97 ? 3.684 -9.432 -1.889 1.00 0.00 89 THR A O 18
ATOM 28823 N N . ILE A 1 98 ? 1.548 -9.979 -2.355 1.00 0.00 90 ILE A N 18
ATOM 28824 C CA . ILE A 1 98 ? 1.442 -10.947 -1.276 1.00 0.00 90 ILE A CA 18
ATOM 28825 C C . ILE A 1 98 ? 1.617 -12.353 -1.881 1.00 0.00 90 ILE A C 18
ATOM 28826 O O . ILE A 1 98 ? 2.311 -12.494 -2.887 1.00 0.00 90 ILE A O 18
ATOM 28842 N N . ILE A 1 99 ? 1.043 -13.390 -1.282 1.00 0.00 91 ILE A N 18
ATOM 28843 C CA . ILE A 1 99 ? 1.224 -14.741 -1.806 1.00 0.00 91 ILE A CA 18
ATOM 28844 C C . ILE A 1 99 ? 0.642 -14.915 -3.216 1.00 0.00 91 ILE A C 18
ATOM 28845 O O . ILE A 1 99 ? 1.287 -15.517 -4.075 1.00 0.00 91 ILE A O 18
ATOM 28861 N N . ASP A 1 100 ? -0.568 -14.407 -3.462 1.00 0.00 92 ASP A N 18
ATOM 28862 C CA . ASP A 1 100 ? -1.171 -14.566 -4.793 1.00 0.00 92 ASP A CA 18
ATOM 28863 C C . ASP A 1 100 ? -1.889 -13.302 -5.272 1.00 0.00 92 ASP A C 18
ATOM 28864 O O . ASP A 1 100 ? -2.480 -13.303 -6.353 1.00 0.00 92 ASP A O 18
ATOM 28873 N N . ARG A 1 101 ? -1.854 -12.233 -4.482 1.00 0.00 93 ARG A N 18
ATOM 28874 C CA . ARG A 1 101 ? -2.530 -10.997 -4.876 1.00 0.00 93 ARG A CA 18
ATOM 28875 C C . ARG A 1 101 ? -1.575 -9.810 -4.846 1.00 0.00 93 ARG A C 18
ATOM 28876 O O . ARG A 1 101 ? -0.542 -9.845 -4.176 1.00 0.00 93 ARG A O 18
ATOM 28897 N N . SER A 1 102 ? -1.922 -8.759 -5.588 1.00 0.00 94 SER A N 18
ATOM 28898 C CA . SER A 1 102 ? -1.078 -7.573 -5.646 1.00 0.00 94 SER A CA 18
ATOM 28899 C C . SER A 1 102 ? -1.869 -6.307 -5.348 1.00 0.00 94 SER A C 18
ATOM 28900 O O . SER A 1 102 ? -3.027 -6.172 -5.745 1.00 0.00 94 SER A O 18
ATOM 28908 N N . PHE A 1 103 ? -1.224 -5.380 -4.648 1.00 0.00 95 PHE A N 18
ATOM 28909 C CA . PHE A 1 103 ? -1.858 -4.115 -4.299 1.00 0.00 95 PHE A CA 18
ATOM 28910 C C . PHE A 1 103 ? -0.972 -2.950 -4.700 1.00 0.00 95 PHE A C 18
ATOM 28911 O O . PHE A 1 103 ? 0.253 -3.029 -4.612 1.00 0.00 95 PHE A O 18
ATOM 28928 N N . ARG A 1 104 ? -1.593 -1.871 -5.147 1.00 0.00 96 ARG A N 18
ATOM 28929 C CA . ARG A 1 104 ? -0.844 -0.706 -5.570 1.00 0.00 96 ARG A CA 18
ATOM 28930 C C . ARG A 1 104 ? -1.238 0.509 -4.734 1.00 0.00 96 ARG A C 18
ATOM 28931 O O . ARG A 1 104 ? -2.410 0.698 -4.412 1.00 0.00 96 ARG A O 18
ATOM 28952 N N . TYR A 1 105 ? -0.249 1.329 -4.396 1.00 0.00 97 TYR A N 18
ATOM 28953 C CA . TYR A 1 105 ? -0.492 2.535 -3.609 1.00 0.00 97 TYR A CA 18
ATOM 28954 C C . TYR A 1 105 ? -0.171 3.755 -4.458 1.00 0.00 97 TYR A C 18
ATOM 28955 O O . TYR A 1 105 ? 0.989 3.996 -4.787 1.00 0.00 97 TYR A O 18
ATOM 28973 N N . GLU A 1 106 ? -1.202 4.512 -4.832 1.00 0.00 98 GLU A N 18
ATOM 28974 C CA . GLU A 1 106 ? -0.985 5.688 -5.671 1.00 0.00 98 GLU A CA 18
ATOM 28975 C C . GLU A 1 106 ? -1.382 6.975 -4.962 1.00 0.00 98 GLU A C 18
ATOM 28976 O O . GLU A 1 106 ? -2.519 7.130 -4.515 1.00 0.00 98 GLU A O 18
ATOM 28988 N N . ASN A 1 107 ? -0.442 7.912 -4.897 1.00 0.00 99 ASN A N 18
ATOM 28989 C CA . ASN A 1 107 ? -0.703 9.205 -4.280 1.00 0.00 99 ASN A CA 18
ATOM 28990 C C . ASN A 1 107 ? -0.445 10.311 -5.296 1.00 0.00 99 ASN A C 18
ATOM 28991 O O . ASN A 1 107 ? 0.669 10.824 -5.400 1.00 0.00 99 ASN A O 18
ATOM 29002 N N . GLU A 1 108 ? -1.476 10.656 -6.056 1.00 0.00 100 GLU A N 18
ATOM 29003 C CA . GLU A 1 108 ? -1.349 11.686 -7.081 1.00 0.00 100 GLU A CA 18
ATOM 29004 C C . GLU A 1 108 ? -2.047 12.981 -6.673 1.00 0.00 100 GLU A C 18
ATOM 29005 O O . GLU A 1 108 ? -3.171 12.961 -6.174 1.00 0.00 100 GLU A O 18
ATOM 29017 N N . MET A 1 9 ? -7.788 19.126 3.388 1.00 0.00 1 MET A N 19
ATOM 29018 C CA . MET A 1 9 ? -7.895 17.815 4.086 1.00 0.00 1 MET A CA 19
ATOM 29019 C C . MET A 1 9 ? -8.180 16.726 3.059 1.00 0.00 1 MET A C 19
ATOM 29020 O O . MET A 1 9 ? -7.487 15.709 3.008 1.00 0.00 1 MET A O 19
ATOM 29034 N N . TRP A 1 10 ? -9.209 16.952 2.250 1.00 0.00 2 TRP A N 19
ATOM 29035 C CA . TRP A 1 10 ? -9.610 16.000 1.217 1.00 0.00 2 TRP A CA 19
ATOM 29036 C C . TRP A 1 10 ? -8.421 15.173 0.710 1.00 0.00 2 TRP A C 19
ATOM 29037 O O . TRP A 1 10 ? -7.711 15.592 -0.205 1.00 0.00 2 TRP A O 19
ATOM 29058 N N . PRO A 1 11 ? -8.197 14.004 1.268 1.00 0.00 3 PRO A N 19
ATOM 29059 C CA . PRO A 1 11 ? -7.081 13.108 0.833 1.00 0.00 3 PRO A CA 19
ATOM 29060 C C . PRO A 1 11 ? -7.219 12.708 -0.636 1.00 0.00 3 PRO A C 19
ATOM 29061 O O . PRO A 1 11 ? -8.332 12.551 -1.139 1.00 0.00 3 PRO A O 19
ATOM 29072 N N . THR A 1 12 ? -6.090 12.551 -1.322 1.00 0.00 4 THR A N 19
ATOM 29073 C CA . THR A 1 12 ? -6.114 12.176 -2.734 1.00 0.00 4 THR A CA 19
ATOM 29074 C C . THR A 1 12 ? -5.434 10.832 -2.959 1.00 0.00 4 THR A C 19
ATOM 29075 O O . THR A 1 12 ? -5.237 10.403 -4.095 1.00 0.00 4 THR A O 19
ATOM 29086 N N . ARG A 1 13 ? -5.079 10.177 -1.869 1.00 0.00 5 ARG A N 19
ATOM 29087 C CA . ARG A 1 13 ? -4.414 8.880 -1.945 1.00 0.00 5 ARG A CA 19
ATOM 29088 C C . ARG A 1 13 ? -5.438 7.775 -2.199 1.00 0.00 5 ARG A C 19
ATOM 29089 O O . ARG A 1 13 ? -6.531 7.791 -1.632 1.00 0.00 5 ARG A O 19
ATOM 29110 N N . ARG A 1 14 ? -5.087 6.822 -3.061 1.00 0.00 6 ARG A N 19
ATOM 29111 C CA . ARG A 1 14 ? -6.004 5.728 -3.384 1.00 0.00 6 ARG A CA 19
ATOM 29112 C C . ARG A 1 14 ? -5.240 4.426 -3.624 1.00 0.00 6 ARG A C 19
ATOM 29113 O O . ARG A 1 14 ? -4.183 4.427 -4.255 1.00 0.00 6 ARG A O 19
ATOM 29134 N N . LEU A 1 15 ? -5.784 3.316 -3.127 1.00 0.00 7 LEU A N 19
ATOM 29135 C CA . LEU A 1 15 ? -5.141 2.021 -3.309 1.00 0.00 7 LEU A CA 19
ATOM 29136 C C . LEU A 1 15 ? -5.976 1.193 -4.281 1.00 0.00 7 LEU A C 19
ATOM 29137 O O . LEU A 1 15 ? -7.194 1.102 -4.129 1.00 0.00 7 LEU A O 19
ATOM 29153 N N . VAL A 1 16 ? -5.333 0.602 -5.279 1.00 0.00 8 VAL A N 19
ATOM 29154 C CA . VAL A 1 16 ? -6.057 -0.201 -6.260 1.00 0.00 8 VAL A CA 19
ATOM 29155 C C . VAL A 1 16 ? -5.526 -1.628 -6.242 1.00 0.00 8 VAL A C 19
ATOM 29156 O O . VAL A 1 16 ? -4.315 -1.849 -6.244 1.00 0.00 8 VAL A O 19
ATOM 29169 N N . THR A 1 17 ? -6.435 -2.596 -6.198 1.00 0.00 9 THR A N 19
ATOM 29170 C CA . THR A 1 17 ? -6.030 -3.995 -6.146 1.00 0.00 9 THR A CA 19
ATOM 29171 C C . THR A 1 17 ? -6.335 -4.722 -7.456 1.00 0.00 9 THR A C 19
ATOM 29172 O O . THR A 1 17 ? -7.485 -4.805 -7.885 1.00 0.00 9 THR A O 19
ATOM 29183 N N . ILE A 1 18 ? -5.279 -5.246 -8.076 1.00 0.00 10 ILE A N 19
ATOM 29184 C CA . ILE A 1 18 ? -5.402 -5.975 -9.338 1.00 0.00 10 ILE A CA 19
ATOM 29185 C C . ILE A 1 18 ? -5.848 -7.417 -9.083 1.00 0.00 10 ILE A C 19
ATOM 29186 O O . ILE A 1 18 ? -5.289 -8.099 -8.223 1.00 0.00 10 ILE A O 19
ATOM 29202 N N . LYS A 1 19 ? -6.838 -7.888 -9.841 1.00 0.00 11 LYS A N 19
ATOM 29203 C CA . LYS A 1 19 ? -7.312 -9.263 -9.684 1.00 0.00 11 LYS A CA 19
ATOM 29204 C C . LYS A 1 19 ? -6.207 -10.255 -10.050 1.00 0.00 11 LYS A C 19
ATOM 29205 O O . LYS A 1 19 ? -6.011 -11.260 -9.365 1.00 0.00 11 LYS A O 19
ATOM 29224 N N . ARG A 1 20 ? -5.480 -9.959 -11.124 1.00 0.00 12 ARG A N 19
ATOM 29225 C CA . ARG A 1 20 ? -4.385 -10.820 -11.568 1.00 0.00 12 ARG A CA 19
ATOM 29226 C C . ARG A 1 20 ? -3.273 -9.986 -12.193 1.00 0.00 12 ARG A C 19
ATOM 29227 O O . ARG A 1 20 ? -2.393 -9.488 -11.492 1.00 0.00 12 ARG A O 19
ATOM 29248 N N . SER A 1 21 ? -3.316 -9.833 -13.513 1.00 0.00 13 SER A N 19
ATOM 29249 C CA . SER A 1 21 ? -2.300 -9.049 -14.205 1.00 0.00 13 SER A CA 19
ATOM 29250 C C . SER A 1 21 ? -2.871 -8.409 -15.466 1.00 0.00 13 SER A C 19
ATOM 29251 O O . SER A 1 21 ? -3.415 -9.097 -16.330 1.00 0.00 13 SER A O 19
ATOM 29259 N N . GLY A 1 22 ? -2.735 -7.091 -15.570 1.00 0.00 14 GLY A N 19
ATOM 29260 C CA . GLY A 1 22 ? -3.235 -6.370 -16.736 1.00 0.00 14 GLY A CA 19
ATOM 29261 C C . GLY A 1 22 ? -4.752 -6.208 -16.680 1.00 0.00 14 GLY A C 19
ATOM 29262 O O . GLY A 1 22 ? -5.412 -6.099 -17.712 1.00 0.00 14 GLY A O 19
ATOM 29266 N N . VAL A 1 23 ? -5.298 -6.196 -15.470 1.00 0.00 15 VAL A N 19
ATOM 29267 C CA . VAL A 1 23 ? -6.737 -6.050 -15.294 1.00 0.00 15 VAL A CA 19
ATOM 29268 C C . VAL A 1 23 ? -7.044 -5.014 -14.219 1.00 0.00 15 VAL A C 19
ATOM 29269 O O . VAL A 1 23 ? -6.272 -4.830 -13.278 1.00 0.00 15 VAL A O 19
ATOM 29282 N N . ASP A 1 24 ? -8.178 -4.337 -14.368 1.00 0.00 16 ASP A N 19
ATOM 29283 C CA . ASP A 1 24 ? -8.581 -3.313 -13.406 1.00 0.00 16 ASP A CA 19
ATOM 29284 C C . ASP A 1 24 ? -9.557 -3.889 -12.385 1.00 0.00 16 ASP A C 19
ATOM 29285 O O . ASP A 1 24 ? -10.688 -4.241 -12.719 1.00 0.00 16 ASP A O 19
ATOM 29294 N N . GLY A 1 25 ? -9.104 -3.983 -11.139 1.00 0.00 17 GLY A N 19
ATOM 29295 C CA . GLY A 1 25 ? -9.932 -4.522 -10.068 1.00 0.00 17 GLY A CA 19
ATOM 29296 C C . GLY A 1 25 ? -10.562 -3.401 -9.246 1.00 0.00 17 GLY A C 19
ATOM 29297 O O . GLY A 1 25 ? -10.422 -2.224 -9.576 1.00 0.00 17 GLY A O 19
ATOM 29301 N N . PRO A 1 26 ? -11.252 -3.743 -8.185 1.00 0.00 18 PRO A N 19
ATOM 29302 C CA . PRO A 1 26 ? -11.919 -2.738 -7.298 1.00 0.00 18 PRO A CA 19
ATOM 29303 C C . PRO A 1 26 ? -10.903 -1.872 -6.558 1.00 0.00 18 PRO A C 19
ATOM 29304 O O . PRO A 1 26 ? -9.805 -2.327 -6.236 1.00 0.00 18 PRO A O 19
ATOM 29315 N N . HIS A 1 27 ? -11.266 -0.619 -6.304 1.00 0.00 19 HIS A N 19
ATOM 29316 C CA . HIS A 1 27 ? -10.367 0.300 -5.616 1.00 0.00 19 HIS A CA 19
ATOM 29317 C C . HIS A 1 27 ? -10.623 0.301 -4.115 1.00 0.00 19 HIS A C 19
ATOM 29318 O O . HIS A 1 27 ? -11.671 -0.153 -3.654 1.00 0.00 19 HIS A O 19
ATOM 29333 N N . PHE A 1 28 ? -9.659 0.815 -3.353 1.00 0.00 20 PHE A N 19
ATOM 29334 C CA . PHE A 1 28 ? -9.802 0.864 -1.906 1.00 0.00 20 PHE A CA 19
ATOM 29335 C C . PHE A 1 28 ? -9.359 2.222 -1.354 1.00 0.00 20 PHE A C 19
ATOM 29336 O O . PHE A 1 28 ? -8.162 2.457 -1.194 1.00 0.00 20 PHE A O 19
ATOM 29353 N N . PRO A 1 29 ? -10.270 3.115 -1.041 1.00 0.00 21 PRO A N 19
ATOM 29354 C CA . PRO A 1 29 ? -9.899 4.445 -0.484 1.00 0.00 21 PRO A CA 19
ATOM 29355 C C . PRO A 1 29 ? -9.410 4.314 0.955 1.00 0.00 21 PRO A C 19
ATOM 29356 O O . PRO A 1 29 ? -9.806 3.390 1.665 1.00 0.00 21 PRO A O 19
ATOM 29367 N N . LEU A 1 30 ? -8.532 5.215 1.378 1.00 0.00 22 LEU A N 19
ATOM 29368 C CA . LEU A 1 30 ? -7.995 5.139 2.730 1.00 0.00 22 LEU A CA 19
ATOM 29369 C C . LEU A 1 30 ? -8.955 5.741 3.744 1.00 0.00 22 LEU A C 19
ATOM 29370 O O . LEU A 1 30 ? -8.810 6.892 4.153 1.00 0.00 22 LEU A O 19
ATOM 29386 N N . SER A 1 31 ? -9.923 4.936 4.164 1.00 0.00 23 SER A N 19
ATOM 29387 C CA . SER A 1 31 ? -10.894 5.371 5.157 1.00 0.00 23 SER A CA 19
ATOM 29388 C C . SER A 1 31 ? -10.189 5.619 6.485 1.00 0.00 23 SER A C 19
ATOM 29389 O O . SER A 1 31 ? -10.493 6.573 7.200 1.00 0.00 23 SER A O 19
ATOM 29397 N N . LEU A 1 32 ? -9.251 4.731 6.803 1.00 0.00 24 LEU A N 19
ATOM 29398 C CA . LEU A 1 32 ? -8.497 4.820 8.045 1.00 0.00 24 LEU A CA 19
ATOM 29399 C C . LEU A 1 32 ? -7.015 5.067 7.765 1.00 0.00 24 LEU A C 19
ATOM 29400 O O . LEU A 1 32 ? -6.494 4.663 6.725 1.00 0.00 24 LEU A O 19
ATOM 29416 N N . SER A 1 33 ? -6.344 5.727 8.702 1.00 0.00 25 SER A N 19
ATOM 29417 C CA . SER A 1 33 ? -4.924 6.018 8.552 1.00 0.00 25 SER A CA 19
ATOM 29418 C C . SER A 1 33 ? -4.105 4.730 8.515 1.00 0.00 25 SER A C 19
ATOM 29419 O O . SER A 1 33 ? -3.015 4.695 7.946 1.00 0.00 25 SER A O 19
ATOM 29427 N N . THR A 1 34 ? -4.634 3.681 9.136 1.00 0.00 26 THR A N 19
ATOM 29428 C CA . THR A 1 34 ? -3.934 2.402 9.181 1.00 0.00 26 THR A CA 19
ATOM 29429 C C . THR A 1 34 ? -4.644 1.347 8.334 1.00 0.00 26 THR A C 19
ATOM 29430 O O . THR A 1 34 ? -5.787 0.982 8.604 1.00 0.00 26 THR A O 19
ATOM 29441 N N . CYS A 1 35 ? -3.947 0.851 7.313 1.00 0.00 27 CYS A N 19
ATOM 29442 C CA . CYS A 1 35 ? -4.509 -0.175 6.439 1.00 0.00 27 CYS A CA 19
ATOM 29443 C C . CYS A 1 35 ? -3.945 -1.546 6.804 1.00 0.00 27 CYS A C 19
ATOM 29444 O O . CYS A 1 35 ? -2.736 -1.707 6.961 1.00 0.00 27 CYS A O 19
ATOM 29452 N N . LEU A 1 36 ? -4.827 -2.529 6.954 1.00 0.00 28 LEU A N 19
ATOM 29453 C CA . LEU A 1 36 ? -4.403 -3.880 7.319 1.00 0.00 28 LEU A CA 19
ATOM 29454 C C . LEU A 1 36 ? -4.835 -4.898 6.256 1.00 0.00 28 LEU A C 19
ATOM 29455 O O . LEU A 1 36 ? -5.922 -4.794 5.679 1.00 0.00 28 LEU A O 19
ATOM 29471 N N . PHE A 1 37 ? -3.957 -5.869 5.999 1.00 0.00 29 PHE A N 19
ATOM 29472 C CA . PHE A 1 37 ? -4.211 -6.908 4.995 1.00 0.00 29 PHE A CA 19
ATOM 29473 C C . PHE A 1 37 ? -4.355 -8.283 5.643 1.00 0.00 29 PHE A C 19
ATOM 29474 O O . PHE A 1 37 ? -3.633 -8.603 6.589 1.00 0.00 29 PHE A O 19
ATOM 29491 N N . GLY A 1 38 ? -5.256 -9.112 5.114 1.00 0.00 30 GLY A N 19
ATOM 29492 C CA . GLY A 1 38 ? -5.416 -10.454 5.652 1.00 0.00 30 GLY A CA 19
ATOM 29493 C C . GLY A 1 38 ? -6.855 -10.948 5.587 1.00 0.00 30 GLY A C 19
ATOM 29494 O O . GLY A 1 38 ? -7.773 -10.204 5.246 1.00 0.00 30 GLY A O 19
ATOM 29498 N N . ARG A 1 39 ? -7.023 -12.226 5.910 1.00 0.00 31 ARG A N 19
ATOM 29499 C CA . ARG A 1 39 ? -8.332 -12.869 5.886 1.00 0.00 31 ARG A CA 19
ATOM 29500 C C . ARG A 1 39 ? -9.288 -12.252 6.904 1.00 0.00 31 ARG A C 19
ATOM 29501 O O . ARG A 1 39 ? -10.474 -12.080 6.625 1.00 0.00 31 ARG A O 19
ATOM 29522 N N . GLY A 1 40 ? -8.776 -11.931 8.088 1.00 0.00 32 GLY A N 19
ATOM 29523 C CA . GLY A 1 40 ? -9.615 -11.349 9.131 1.00 0.00 32 GLY A CA 19
ATOM 29524 C C . GLY A 1 40 ? -10.426 -10.176 8.590 1.00 0.00 32 GLY A C 19
ATOM 29525 O O . GLY A 1 40 ? -9.933 -9.383 7.789 1.00 0.00 32 GLY A O 19
ATOM 29529 N N . ILE A 1 41 ? -11.677 -10.073 9.036 1.00 0.00 33 ILE A N 19
ATOM 29530 C CA . ILE A 1 41 ? -12.550 -8.995 8.589 1.00 0.00 33 ILE A CA 19
ATOM 29531 C C . ILE A 1 41 ? -12.046 -7.654 9.099 1.00 0.00 33 ILE A C 19
ATOM 29532 O O . ILE A 1 41 ? -12.206 -6.627 8.438 1.00 0.00 33 ILE A O 19
ATOM 29548 N N . GLU A 1 42 ? -11.441 -7.667 10.282 1.00 0.00 34 GLU A N 19
ATOM 29549 C CA . GLU A 1 42 ? -10.922 -6.441 10.873 1.00 0.00 34 GLU A CA 19
ATOM 29550 C C . GLU A 1 42 ? -9.925 -5.776 9.934 1.00 0.00 34 GLU A C 19
ATOM 29551 O O . GLU A 1 42 ? -9.621 -4.591 10.080 1.00 0.00 34 GLU A O 19
ATOM 29563 N N . CYS A 1 43 ? -9.415 -6.539 8.971 1.00 0.00 35 CYS A N 19
ATOM 29564 C CA . CYS A 1 43 ? -8.455 -5.996 8.027 1.00 0.00 35 CYS A CA 19
ATOM 29565 C C . CYS A 1 43 ? -9.138 -5.075 7.025 1.00 0.00 35 CYS A C 19
ATOM 29566 O O . CYS A 1 43 ? -10.138 -5.443 6.406 1.00 0.00 35 CYS A O 19
ATOM 29574 N N . ASP A 1 44 ? -8.581 -3.877 6.867 1.00 0.00 36 ASP A N 19
ATOM 29575 C CA . ASP A 1 44 ? -9.131 -2.906 5.931 1.00 0.00 36 ASP A CA 19
ATOM 29576 C C . ASP A 1 44 ? -9.067 -3.466 4.526 1.00 0.00 36 ASP A C 19
ATOM 29577 O O . ASP A 1 44 ? -9.975 -3.273 3.719 1.00 0.00 36 ASP A O 19
ATOM 29586 N N . ILE A 1 45 ? -7.988 -4.174 4.249 1.00 0.00 37 ILE A N 19
ATOM 29587 C CA . ILE A 1 45 ? -7.807 -4.782 2.946 1.00 0.00 37 ILE A CA 19
ATOM 29588 C C . ILE A 1 45 ? -7.997 -6.285 3.087 1.00 0.00 37 ILE A C 19
ATOM 29589 O O . ILE A 1 45 ? -7.032 -7.046 3.161 1.00 0.00 37 ILE A O 19
ATOM 29605 N N . ARG A 1 46 ? -9.260 -6.698 3.160 1.00 0.00 38 ARG A N 19
ATOM 29606 C CA . ARG A 1 46 ? -9.588 -8.107 3.335 1.00 0.00 38 ARG A CA 19
ATOM 29607 C C . ARG A 1 46 ? -9.237 -8.914 2.096 1.00 0.00 38 ARG A C 19
ATOM 29608 O O . ARG A 1 46 ? -9.542 -8.519 0.972 1.00 0.00 38 ARG A O 19
ATOM 29629 N N . ILE A 1 47 ? -8.603 -10.056 2.320 1.00 0.00 39 ILE A N 19
ATOM 29630 C CA . ILE A 1 47 ? -8.225 -10.931 1.225 1.00 0.00 39 ILE A CA 19
ATOM 29631 C C . ILE A 1 47 ? -8.827 -12.318 1.428 1.00 0.00 39 ILE A C 19
ATOM 29632 O O . ILE A 1 47 ? -8.668 -12.917 2.492 1.00 0.00 39 ILE A O 19
ATOM 29648 N N . GLN A 1 48 ? -9.518 -12.830 0.414 1.00 0.00 40 GLN A N 19
ATOM 29649 C CA . GLN A 1 48 ? -10.125 -14.150 0.529 1.00 0.00 40 GLN A CA 19
ATOM 29650 C C . GLN A 1 48 ? -9.224 -15.214 -0.083 1.00 0.00 40 GLN A C 19
ATOM 29651 O O . GLN A 1 48 ? -9.420 -15.634 -1.221 1.00 0.00 40 GLN A O 19
ATOM 29665 N N . LEU A 1 49 ? -8.245 -15.650 0.697 1.00 0.00 41 LEU A N 19
ATOM 29666 C CA . LEU A 1 49 ? -7.317 -16.682 0.257 1.00 0.00 41 LEU A CA 19
ATOM 29667 C C . LEU A 1 49 ? -6.724 -17.376 1.493 1.00 0.00 41 LEU A C 19
ATOM 29668 O O . LEU A 1 49 ? -6.168 -16.698 2.354 1.00 0.00 41 LEU A O 19
ATOM 29684 N N . PRO A 1 50 ? -6.829 -18.684 1.628 1.00 0.00 42 PRO A N 19
ATOM 29685 C CA . PRO A 1 50 ? -6.289 -19.399 2.831 1.00 0.00 42 PRO A CA 19
ATOM 29686 C C . PRO A 1 50 ? -4.776 -19.259 2.970 1.00 0.00 42 PRO A C 19
ATOM 29687 O O . PRO A 1 50 ? -4.235 -19.357 4.072 1.00 0.00 42 PRO A O 19
ATOM 29698 N N . VAL A 1 51 ? -4.100 -19.034 1.853 1.00 0.00 43 VAL A N 19
ATOM 29699 C CA . VAL A 1 51 ? -2.650 -18.890 1.866 1.00 0.00 43 VAL A CA 19
ATOM 29700 C C . VAL A 1 51 ? -2.220 -17.623 2.613 1.00 0.00 43 VAL A C 19
ATOM 29701 O O . VAL A 1 51 ? -1.148 -17.591 3.218 1.00 0.00 43 VAL A O 19
ATOM 29714 N N . VAL A 1 52 ? -3.050 -16.582 2.567 1.00 0.00 44 VAL A N 19
ATOM 29715 C CA . VAL A 1 52 ? -2.725 -15.324 3.249 1.00 0.00 44 VAL A CA 19
ATOM 29716 C C . VAL A 1 52 ? -3.034 -15.408 4.741 1.00 0.00 44 VAL A C 19
ATOM 29717 O O . VAL A 1 52 ? -3.857 -16.215 5.172 1.00 0.00 44 VAL A O 19
ATOM 29730 N N . SER A 1 53 ? -2.369 -14.558 5.520 1.00 0.00 45 SER A N 19
ATOM 29731 C CA . SER A 1 53 ? -2.577 -14.532 6.971 1.00 0.00 45 SER A CA 19
ATOM 29732 C C . SER A 1 53 ? -3.661 -13.527 7.365 1.00 0.00 45 SER A C 19
ATOM 29733 O O . SER A 1 53 ? -4.050 -12.677 6.567 1.00 0.00 45 SER A O 19
ATOM 29741 N N . LYS A 1 54 ? -4.138 -13.632 8.607 1.00 0.00 46 LYS A N 19
ATOM 29742 C CA . LYS A 1 54 ? -5.174 -12.725 9.109 1.00 0.00 46 LYS A CA 19
ATOM 29743 C C . LYS A 1 54 ? -4.642 -11.300 9.138 1.00 0.00 46 LYS A C 19
ATOM 29744 O O . LYS A 1 54 ? -5.361 -10.344 8.850 1.00 0.00 46 LYS A O 19
ATOM 29763 N N . GLN A 1 55 ? -3.371 -11.180 9.481 1.00 0.00 47 GLN A N 19
ATOM 29764 C CA . GLN A 1 55 ? -2.701 -9.890 9.527 1.00 0.00 47 GLN A CA 19
ATOM 29765 C C . GLN A 1 55 ? -1.405 -10.018 8.738 1.00 0.00 47 GLN A C 19
ATOM 29766 O O . GLN A 1 55 ? -0.309 -9.887 9.281 1.00 0.00 47 GLN A O 19
ATOM 29780 N N . HIS A 1 56 ? -1.557 -10.340 7.457 1.00 0.00 48 HIS A N 19
ATOM 29781 C CA . HIS A 1 56 ? -0.420 -10.569 6.574 1.00 0.00 48 HIS A CA 19
ATOM 29782 C C . HIS A 1 56 ? 0.468 -9.332 6.440 1.00 0.00 48 HIS A C 19
ATOM 29783 O O . HIS A 1 56 ? 1.683 -9.419 6.616 1.00 0.00 48 HIS A O 19
ATOM 29798 N N . CYS A 1 57 ? -0.129 -8.187 6.121 1.00 0.00 49 CYS A N 19
ATOM 29799 C CA . CYS A 1 57 ? 0.650 -6.966 5.964 1.00 0.00 49 CYS A CA 19
ATOM 29800 C C . CYS A 1 57 ? -0.161 -5.736 6.337 1.00 0.00 49 CYS A C 19
ATOM 29801 O O . CYS A 1 57 ? -1.389 -5.775 6.375 1.00 0.00 49 CYS A O 19
ATOM 29809 N N . LYS A 1 58 ? 0.544 -4.649 6.641 1.00 0.00 50 LYS A N 19
ATOM 29810 C CA . LYS A 1 58 ? -0.116 -3.409 7.039 1.00 0.00 50 LYS A CA 19
ATOM 29811 C C . LYS A 1 58 ? 0.548 -2.189 6.422 1.00 0.00 50 LYS A C 19
ATOM 29812 O O . LYS A 1 58 ? 1.751 -1.982 6.571 1.00 0.00 50 LYS A O 19
ATOM 29831 N N . ILE A 1 59 ? -0.255 -1.357 5.769 1.00 0.00 51 ILE A N 19
ATOM 29832 C CA . ILE A 1 59 ? 0.268 -0.135 5.186 1.00 0.00 51 ILE A CA 19
ATOM 29833 C C . ILE A 1 59 ? -0.140 1.047 6.059 1.00 0.00 51 ILE A C 19
ATOM 29834 O O . ILE A 1 59 ? -1.320 1.377 6.159 1.00 0.00 51 ILE A O 19
ATOM 29850 N N . GLU A 1 60 ? 0.842 1.671 6.695 1.00 0.00 52 GLU A N 19
ATOM 29851 C CA . GLU A 1 60 ? 0.569 2.808 7.562 1.00 0.00 52 GLU A CA 19
ATOM 29852 C C . GLU A 1 60 ? 0.748 4.108 6.789 1.00 0.00 52 GLU A C 19
ATOM 29853 O O . GLU A 1 60 ? 1.707 4.261 6.031 1.00 0.00 52 GLU A O 19
ATOM 29865 N N . ILE A 1 61 ? -0.182 5.038 6.970 1.00 0.00 53 ILE A N 19
ATOM 29866 C CA . ILE A 1 61 ? -0.112 6.302 6.274 1.00 0.00 53 ILE A CA 19
ATOM 29867 C C . ILE A 1 61 ? 0.690 7.316 7.083 1.00 0.00 53 ILE A C 19
ATOM 29868 O O . ILE A 1 61 ? 0.428 7.536 8.266 1.00 0.00 53 ILE A O 19
ATOM 29884 N N . HIS A 1 62 ? 1.663 7.938 6.434 1.00 0.00 54 HIS A N 19
ATOM 29885 C CA . HIS A 1 62 ? 2.491 8.934 7.096 1.00 0.00 54 HIS A CA 19
ATOM 29886 C C . HIS A 1 62 ? 2.211 10.309 6.507 1.00 0.00 54 HIS A C 19
ATOM 29887 O O . HIS A 1 62 ? 1.325 10.451 5.665 1.00 0.00 54 HIS A O 19
ATOM 29902 N N . GLU A 1 63 ? 2.956 11.309 6.969 1.00 0.00 55 GLU A N 19
ATOM 29903 C CA . GLU A 1 63 ? 2.776 12.686 6.507 1.00 0.00 55 GLU A CA 19
ATOM 29904 C C . GLU A 1 63 ? 2.125 12.726 5.122 1.00 0.00 55 GLU A C 19
ATOM 29905 O O . GLU A 1 63 ? 1.019 13.243 4.969 1.00 0.00 55 GLU A O 19
ATOM 29917 N N . GLN A 1 64 ? 2.798 12.164 4.124 1.00 0.00 56 GLN A N 19
ATOM 29918 C CA . GLN A 1 64 ? 2.246 12.131 2.770 1.00 0.00 56 GLN A CA 19
ATOM 29919 C C . GLN A 1 64 ? 2.668 10.862 2.037 1.00 0.00 56 GLN A C 19
ATOM 29920 O O . GLN A 1 64 ? 2.634 10.808 0.807 1.00 0.00 56 GLN A O 19
ATOM 29934 N N . GLU A 1 65 ? 3.069 9.845 2.791 1.00 0.00 57 GLU A N 19
ATOM 29935 C CA . GLU A 1 65 ? 3.500 8.590 2.181 1.00 0.00 57 GLU A CA 19
ATOM 29936 C C . GLU A 1 65 ? 2.971 7.382 2.952 1.00 0.00 57 GLU A C 19
ATOM 29937 O O . GLU A 1 65 ? 2.746 7.453 4.160 1.00 0.00 57 GLU A O 19
ATOM 29949 N N . ALA A 1 66 ? 2.796 6.270 2.242 1.00 0.00 58 ALA A N 19
ATOM 29950 C CA . ALA A 1 66 ? 2.315 5.039 2.864 1.00 0.00 58 ALA A CA 19
ATOM 29951 C C . ALA A 1 66 ? 3.507 4.177 3.287 1.00 0.00 58 ALA A C 19
ATOM 29952 O O . ALA A 1 66 ? 4.528 4.138 2.599 1.00 0.00 58 ALA A O 19
ATOM 29959 N N . ILE A 1 67 ? 3.392 3.507 4.431 1.00 0.00 59 ILE A N 19
ATOM 29960 C CA . ILE A 1 67 ? 4.492 2.681 4.926 1.00 0.00 59 ILE A CA 19
ATOM 29961 C C . ILE A 1 67 ? 4.027 1.253 5.225 1.00 0.00 59 ILE A C 19
ATOM 29962 O O . ILE A 1 67 ? 3.068 1.041 5.966 1.00 0.00 59 ILE A O 19
ATOM 29978 N N . LEU A 1 68 ? 4.723 0.283 4.631 1.00 0.00 60 LEU A N 19
ATOM 29979 C CA . LEU A 1 68 ? 4.394 -1.136 4.808 1.00 0.00 60 LEU A CA 19
ATOM 29980 C C . LEU A 1 68 ? 4.855 -1.660 6.164 1.00 0.00 60 LEU A C 19
ATOM 29981 O O . LEU A 1 68 ? 5.896 -1.253 6.682 1.00 0.00 60 LEU A O 19
ATOM 29997 N N . HIS A 1 69 ? 4.070 -2.581 6.722 1.00 0.00 61 HIS A N 19
ATOM 29998 C CA . HIS A 1 69 ? 4.389 -3.179 8.009 1.00 0.00 61 HIS A CA 19
ATOM 29999 C C . HIS A 1 69 ? 4.020 -4.661 8.001 1.00 0.00 61 HIS A C 19
ATOM 30000 O O . HIS A 1 69 ? 2.974 -5.058 8.514 1.00 0.00 61 HIS A O 19
ATOM 30015 N N . ASN A 1 70 ? 4.886 -5.464 7.392 1.00 0.00 62 ASN A N 19
ATOM 30016 C CA . ASN A 1 70 ? 4.662 -6.905 7.282 1.00 0.00 62 ASN A CA 19
ATOM 30017 C C . ASN A 1 70 ? 4.789 -7.624 8.621 1.00 0.00 62 ASN A C 19
ATOM 30018 O O . ASN A 1 70 ? 5.696 -7.356 9.409 1.00 0.00 62 ASN A O 19
ATOM 30029 N N . PHE A 1 71 ? 3.872 -8.560 8.850 1.00 0.00 63 PHE A N 19
ATOM 30030 C CA . PHE A 1 71 ? 3.871 -9.354 10.077 1.00 0.00 63 PHE A CA 19
ATOM 30031 C C . PHE A 1 71 ? 4.311 -10.784 9.780 1.00 0.00 63 PHE A C 19
ATOM 30032 O O . PHE A 1 71 ? 4.969 -11.431 10.595 1.00 0.00 63 PHE A O 19
ATOM 30049 N N . SER A 1 72 ? 3.903 -11.275 8.613 1.00 0.00 64 SER A N 19
ATOM 30050 C CA . SER A 1 72 ? 4.209 -12.641 8.205 1.00 0.00 64 SER A CA 19
ATOM 30051 C C . SER A 1 72 ? 5.710 -12.902 8.180 1.00 0.00 64 SER A C 19
ATOM 30052 O O . SER A 1 72 ? 6.496 -12.067 7.732 1.00 0.00 64 SER A O 19
ATOM 30060 N N . SER A 1 73 ? 6.090 -14.082 8.661 1.00 0.00 65 SER A N 19
ATOM 30061 C CA . SER A 1 73 ? 7.490 -14.481 8.693 1.00 0.00 65 SER A CA 19
ATOM 30062 C C . SER A 1 73 ? 7.767 -15.524 7.615 1.00 0.00 65 SER A C 19
ATOM 30063 O O . SER A 1 73 ? 8.632 -15.335 6.760 1.00 0.00 65 SER A O 19
ATOM 30071 N N . THR A 1 74 ? 7.023 -16.629 7.665 1.00 0.00 66 THR A N 19
ATOM 30072 C CA . THR A 1 74 ? 7.194 -17.703 6.692 1.00 0.00 66 THR A CA 19
ATOM 30073 C C . THR A 1 74 ? 6.887 -17.205 5.283 1.00 0.00 66 THR A C 19
ATOM 30074 O O . THR A 1 74 ? 7.605 -17.519 4.333 1.00 0.00 66 THR A O 19
ATOM 30085 N N . ASN A 1 75 ? 5.815 -16.431 5.160 1.00 0.00 67 ASN A N 19
ATOM 300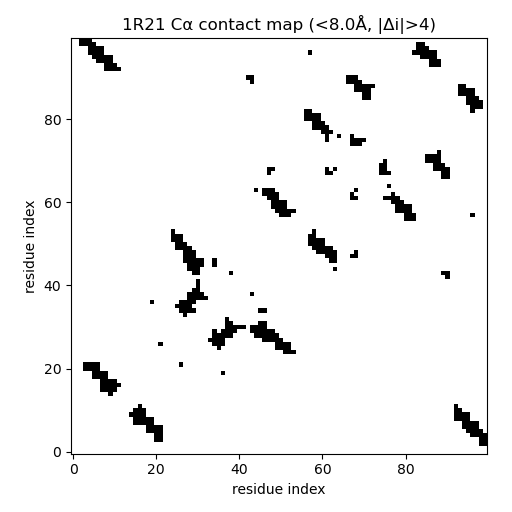86 C CA . ASN A 1 75 ? 5.412 -15.892 3.864 1.00 0.00 67 ASN A CA 19
ATOM 30087 C C . ASN A 1 75 ? 5.385 -14.364 3.901 1.00 0.00 67 ASN A C 19
ATOM 30088 O O . ASN A 1 75 ? 4.319 -13.766 4.042 1.00 0.00 67 ASN A O 19
ATOM 30099 N N . PRO A 1 76 ? 6.518 -13.716 3.785 1.00 0.00 68 PRO A N 19
ATOM 30100 C CA . PRO A 1 76 ? 6.586 -12.223 3.818 1.00 0.00 68 PRO A CA 19
ATOM 30101 C C . PRO A 1 76 ? 6.000 -11.566 2.571 1.00 0.00 68 PRO A C 19
ATOM 30102 O O . PRO A 1 76 ? 6.029 -12.131 1.478 1.00 0.00 68 PRO A O 19
ATOM 30113 N N . THR A 1 77 ? 5.498 -10.353 2.757 1.00 0.00 69 THR A N 19
ATOM 30114 C CA . THR A 1 77 ? 4.930 -9.573 1.668 1.00 0.00 69 THR A CA 19
ATOM 30115 C C . THR A 1 77 ? 6.058 -9.148 0.735 1.00 0.00 69 THR A C 19
ATOM 30116 O O . THR A 1 77 ? 7.231 -9.281 1.086 1.00 0.00 69 THR A O 19
ATOM 30127 N N . GLN A 1 78 ? 5.720 -8.687 -0.462 1.00 0.00 70 GLN A N 19
ATOM 30128 C CA . GLN A 1 78 ? 6.748 -8.306 -1.425 1.00 0.00 70 GLN A CA 19
ATOM 30129 C C . GLN A 1 78 ? 6.519 -6.911 -1.988 1.00 0.00 70 GLN A C 19
ATOM 30130 O O . GLN A 1 78 ? 5.388 -6.520 -2.277 1.00 0.00 70 GLN A O 19
ATOM 30144 N N . VAL A 1 79 ? 7.614 -6.179 -2.170 1.00 0.00 71 VAL A N 19
ATOM 30145 C CA . VAL A 1 79 ? 7.539 -4.836 -2.735 1.00 0.00 71 VAL A CA 19
ATOM 30146 C C . VAL A 1 79 ? 8.468 -4.719 -3.935 1.00 0.00 71 VAL A C 19
ATOM 30147 O O . VAL A 1 79 ? 9.649 -5.057 -3.854 1.00 0.00 71 VAL A O 19
ATOM 30160 N N . ASN A 1 80 ? 7.928 -4.240 -5.048 1.00 0.00 72 ASN A N 19
ATOM 30161 C CA . ASN A 1 80 ? 8.719 -4.084 -6.260 1.00 0.00 72 ASN A CA 19
ATOM 30162 C C . ASN A 1 80 ? 9.484 -5.371 -6.558 1.00 0.00 72 ASN A C 19
ATOM 30163 O O . ASN A 1 80 ? 10.527 -5.349 -7.215 1.00 0.00 72 ASN A O 19
ATOM 30174 N N . GLY A 1 81 ? 8.953 -6.493 -6.077 1.00 0.00 73 GLY A N 19
ATOM 30175 C CA . GLY A 1 81 ? 9.586 -7.790 -6.299 1.00 0.00 73 GLY A CA 19
ATOM 30176 C C . GLY A 1 81 ? 10.508 -8.171 -5.140 1.00 0.00 73 GLY A C 19
ATOM 30177 O O . GLY A 1 81 ? 10.926 -9.323 -5.026 1.00 0.00 73 GLY A O 19
ATOM 30181 N N . SER A 1 82 ? 10.825 -7.203 -4.283 1.00 0.00 74 SER A N 19
ATOM 30182 C CA . SER A 1 82 ? 11.700 -7.464 -3.146 1.00 0.00 74 SER A CA 19
ATOM 30183 C C . SER A 1 82 ? 10.910 -8.039 -1.974 1.00 0.00 74 SER A C 19
ATOM 30184 O O . SER A 1 82 ? 9.770 -7.647 -1.733 1.00 0.00 74 SER A O 19
ATOM 30192 N N . VAL A 1 83 ? 11.527 -8.966 -1.244 1.00 0.00 75 VAL A N 19
ATOM 30193 C CA . VAL A 1 83 ? 10.868 -9.578 -0.095 1.00 0.00 75 VAL A CA 19
ATOM 30194 C C . VAL A 1 83 ? 10.868 -8.617 1.083 1.00 0.00 75 VAL A C 19
ATOM 30195 O O . VAL A 1 83 ? 11.819 -7.862 1.282 1.00 0.00 75 VAL A O 19
ATOM 30208 N N . ILE A 1 84 ? 9.798 -8.648 1.861 1.00 0.00 76 ILE A N 19
ATOM 30209 C CA . ILE A 1 84 ? 9.697 -7.768 3.016 1.00 0.00 76 ILE A CA 19
ATOM 30210 C C . ILE A 1 84 ? 9.953 -8.541 4.306 1.00 0.00 76 ILE A C 19
ATOM 30211 O O . ILE A 1 84 ? 9.092 -9.283 4.780 1.00 0.00 76 ILE A O 19
ATOM 30227 N N . ASP A 1 85 ? 11.134 -8.339 4.880 1.00 0.00 77 ASP A N 19
ATOM 30228 C CA . ASP A 1 85 ? 11.491 -8.996 6.132 1.00 0.00 77 ASP A CA 19
ATOM 30229 C C . ASP A 1 85 ? 11.050 -8.137 7.314 1.00 0.00 77 ASP A C 19
ATOM 30230 O O . ASP A 1 85 ? 10.673 -8.649 8.368 1.00 0.00 77 ASP A O 19
ATOM 30239 N N . GLU A 1 86 ? 11.098 -6.827 7.114 1.00 0.00 78 GLU A N 19
ATOM 30240 C CA . GLU A 1 86 ? 10.704 -5.876 8.143 1.00 0.00 78 GLU A CA 19
ATOM 30241 C C . GLU A 1 86 ? 9.990 -4.700 7.489 1.00 0.00 78 GLU A C 19
ATOM 30242 O O . GLU A 1 86 ? 9.954 -4.606 6.262 1.00 0.00 78 GLU A O 19
ATOM 30254 N N . PRO A 1 87 ? 9.428 -3.804 8.257 1.00 0.00 79 PRO A N 19
ATOM 30255 C CA . PRO A 1 87 ? 8.714 -2.622 7.686 1.00 0.00 79 PRO A CA 19
ATOM 30256 C C . PRO A 1 87 ? 9.610 -1.852 6.716 1.00 0.00 79 PRO A C 19
ATOM 30257 O O . PRO A 1 87 ? 10.793 -1.650 6.986 1.00 0.00 79 PRO A O 19
ATOM 30268 N N . VAL A 1 88 ? 9.044 -1.430 5.586 1.00 0.00 80 VAL A N 19
ATOM 30269 C CA . VAL A 1 88 ? 9.823 -0.689 4.594 1.00 0.00 80 VAL A CA 19
ATOM 30270 C C . VAL A 1 88 ? 9.058 0.533 4.102 1.00 0.00 80 VAL A C 19
ATOM 30271 O O . VAL A 1 88 ? 7.838 0.614 4.244 1.00 0.00 80 VAL A O 19
ATOM 30284 N N . ARG A 1 89 ? 9.787 1.485 3.532 1.00 0.00 81 ARG A N 19
ATOM 30285 C CA . ARG A 1 89 ? 9.171 2.707 3.033 1.00 0.00 81 ARG A CA 19
ATOM 30286 C C . ARG A 1 89 ? 8.680 2.513 1.605 1.00 0.00 81 ARG A C 19
ATOM 30287 O O . ARG A 1 89 ? 9.339 1.859 0.796 1.00 0.00 81 ARG A O 19
ATOM 30308 N N . LEU A 1 90 ? 7.509 3.068 1.302 1.00 0.00 82 LEU A N 19
ATOM 30309 C CA . LEU A 1 90 ? 6.940 2.924 -0.029 1.00 0.00 82 LEU A CA 19
ATOM 30310 C C . LEU A 1 90 ? 7.046 4.221 -0.823 1.00 0.00 82 LEU A C 19
ATOM 30311 O O . LEU A 1 90 ? 6.889 5.314 -0.280 1.00 0.00 82 LEU A O 19
ATOM 30327 N N . LYS A 1 91 ? 7.282 4.081 -2.119 1.00 0.00 83 LYS A N 19
ATOM 30328 C CA . LYS A 1 91 ? 7.374 5.230 -3.008 1.00 0.00 83 LYS A CA 19
ATOM 30329 C C . LYS A 1 91 ? 6.159 5.236 -3.929 1.00 0.00 83 LYS A C 19
ATOM 30330 O O . LYS A 1 91 ? 5.605 4.179 -4.229 1.00 0.00 83 LYS A O 19
ATOM 30349 N N . HIS A 1 92 ? 5.731 6.413 -4.371 1.00 0.00 84 HIS A N 19
ATOM 30350 C CA . HIS A 1 92 ? 4.570 6.479 -5.243 1.00 0.00 84 HIS A CA 19
ATOM 30351 C C . HIS A 1 92 ? 4.822 5.685 -6.519 1.00 0.00 84 HIS A C 19
ATOM 30352 O O . HIS A 1 92 ? 5.863 5.833 -7.161 1.00 0.00 84 HIS A O 19
ATOM 30367 N N . GLY A 1 93 ? 3.864 4.835 -6.869 1.00 0.00 85 GLY A N 19
ATOM 30368 C CA . GLY A 1 93 ? 3.987 4.005 -8.062 1.00 0.00 85 GLY A CA 19
ATOM 30369 C C . GLY A 1 93 ? 4.456 2.603 -7.687 1.00 0.00 85 GLY A C 19
ATOM 30370 O O . GLY A 1 93 ? 4.450 1.690 -8.512 1.00 0.00 85 GLY A O 19
ATOM 30374 N N . ASP A 1 94 ? 4.854 2.446 -6.431 1.00 0.00 86 ASP A N 19
ATOM 30375 C CA . ASP A 1 94 ? 5.319 1.157 -5.932 1.00 0.00 86 ASP A CA 19
ATOM 30376 C C . ASP A 1 94 ? 4.160 0.163 -5.868 1.00 0.00 86 ASP A C 19
ATOM 30377 O O . ASP A 1 94 ? 3.017 0.545 -5.617 1.00 0.00 86 ASP A O 19
ATOM 30386 N N . VAL A 1 95 ? 4.461 -1.110 -6.101 1.00 0.00 87 VAL A N 19
ATOM 30387 C CA . VAL A 1 95 ? 3.436 -2.146 -6.066 1.00 0.00 87 VAL A CA 19
ATOM 30388 C C . VAL A 1 95 ? 3.728 -3.150 -4.952 1.00 0.00 87 VAL A C 19
ATOM 30389 O O . VAL A 1 95 ? 4.852 -3.635 -4.820 1.00 0.00 87 VAL A O 19
ATOM 30402 N N . ILE A 1 96 ? 2.710 -3.458 -4.154 1.00 0.00 88 ILE A N 19
ATOM 30403 C CA . ILE A 1 96 ? 2.870 -4.406 -3.056 1.00 0.00 88 ILE A CA 19
ATOM 30404 C C . ILE A 1 96 ? 2.222 -5.722 -3.442 1.00 0.00 88 ILE A C 19
ATOM 30405 O O . ILE A 1 96 ? 1.120 -5.739 -3.993 1.00 0.00 88 ILE A O 19
ATOM 30421 N N . THR A 1 97 ? 2.908 -6.821 -3.180 1.00 0.00 89 THR A N 19
ATOM 30422 C CA . THR A 1 97 ? 2.375 -8.124 -3.542 1.00 0.00 89 THR A CA 19
ATOM 30423 C C . THR A 1 97 ? 2.451 -9.111 -2.386 1.00 0.00 89 THR A C 19
ATOM 30424 O O . THR A 1 97 ? 3.497 -9.279 -1.759 1.00 0.00 89 THR A O 19
ATOM 30435 N N . ILE A 1 98 ? 1.332 -9.780 -2.130 1.00 0.00 90 ILE A N 19
ATOM 30436 C CA . ILE A 1 98 ? 1.276 -10.772 -1.070 1.00 0.00 90 ILE A CA 19
ATOM 30437 C C . ILE A 1 98 ? 1.742 -12.109 -1.639 1.00 0.00 90 ILE A C 19
ATOM 30438 O O . ILE A 1 98 ? 2.622 -12.148 -2.500 1.00 0.00 90 ILE A O 19
ATOM 30454 N N . ILE A 1 99 ? 1.156 -13.196 -1.170 1.00 0.00 91 ILE A N 19
ATOM 30455 C CA . ILE A 1 99 ? 1.529 -14.513 -1.663 1.00 0.00 91 ILE A CA 19
ATOM 30456 C C . ILE A 1 99 ? 1.205 -14.635 -3.152 1.00 0.00 91 ILE A C 19
ATOM 30457 O O . ILE A 1 99 ? 2.004 -15.160 -3.927 1.00 0.00 91 ILE A O 19
ATOM 30473 N N . ASP A 1 100 ? 0.025 -14.152 -3.552 1.00 0.00 92 ASP A N 19
ATOM 30474 C CA . ASP A 1 100 ? -0.375 -14.229 -4.955 1.00 0.00 92 ASP A CA 19
ATOM 30475 C C . ASP A 1 100 ? -1.288 -13.061 -5.349 1.00 0.00 92 ASP A C 19
ATOM 30476 O O . ASP A 1 100 ? -1.933 -13.099 -6.397 1.00 0.00 92 ASP A O 19
ATOM 30485 N N . ARG A 1 101 ? -1.351 -12.028 -4.508 1.00 0.00 93 ARG A N 19
ATOM 30486 C CA . ARG A 1 101 ? -2.203 -10.875 -4.796 1.00 0.00 93 ARG A CA 19
ATOM 30487 C C . ARG A 1 101 ? -1.396 -9.577 -4.864 1.00 0.00 93 ARG A C 19
ATOM 30488 O O . ARG A 1 101 ? -0.606 -9.276 -3.969 1.00 0.00 93 ARG A O 19
ATOM 30509 N N . SER A 1 102 ? -1.604 -8.815 -5.941 1.00 0.00 94 SER A N 19
ATOM 30510 C CA . SER A 1 102 ? -0.894 -7.551 -6.133 1.00 0.00 94 SER A CA 19
ATOM 30511 C C . SER A 1 102 ? -1.759 -6.354 -5.732 1.00 0.00 94 SER A C 19
ATOM 30512 O O . SER A 1 102 ? -2.963 -6.327 -5.989 1.00 0.00 94 SER A O 19
ATOM 30520 N N . PHE A 1 103 ? -1.121 -5.358 -5.122 1.00 0.00 95 PHE A N 19
ATOM 30521 C CA . PHE A 1 103 ? -1.810 -4.137 -4.701 1.00 0.00 95 PHE A CA 19
ATOM 30522 C C . PHE A 1 103 ? -1.064 -2.923 -5.235 1.00 0.00 95 PHE A C 19
ATOM 30523 O O . PHE A 1 103 ? 0.165 -2.928 -5.304 1.00 0.00 95 PHE A O 19
ATOM 30540 N N . ARG A 1 104 ? -1.798 -1.886 -5.617 1.00 0.00 96 ARG A N 19
ATOM 30541 C CA . ARG A 1 104 ? -1.166 -0.692 -6.149 1.00 0.00 96 ARG A CA 19
ATOM 30542 C C . ARG A 1 104 ? -1.331 0.484 -5.187 1.00 0.00 96 ARG A C 19
ATOM 30543 O O . ARG A 1 104 ? -2.415 0.718 -4.654 1.00 0.00 96 ARG A O 19
ATOM 30564 N N . TYR A 1 105 ? -0.248 1.225 -4.977 1.00 0.00 97 TYR A N 19
ATOM 30565 C CA . TYR A 1 105 ? -0.282 2.380 -4.085 1.00 0.00 97 TYR A CA 19
ATOM 30566 C C . TYR A 1 105 ? 0.080 3.639 -4.865 1.00 0.00 97 TYR A C 19
ATOM 30567 O O . TYR A 1 105 ? 1.232 3.831 -5.254 1.00 0.00 97 TYR A O 19
ATOM 30585 N N . GLU A 1 106 ? -0.923 4.479 -5.120 1.00 0.00 98 GLU A N 19
ATOM 30586 C CA . GLU A 1 106 ? -0.708 5.700 -5.888 1.00 0.00 98 GLU A CA 19
ATOM 30587 C C . GLU A 1 106 ? -0.984 6.942 -5.045 1.00 0.00 98 GLU A C 19
ATOM 30588 O O . GLU A 1 106 ? -2.072 7.097 -4.490 1.00 0.00 98 GLU A O 19
ATOM 30600 N N . ASN A 1 107 ? 0.001 7.832 -4.972 1.00 0.00 99 ASN A N 19
ATOM 30601 C CA . ASN A 1 107 ? -0.152 9.071 -4.215 1.00 0.00 99 ASN A CA 19
ATOM 30602 C C . ASN A 1 107 ? 0.113 10.267 -5.116 1.00 0.00 99 ASN A C 19
ATOM 30603 O O . ASN A 1 107 ? 1.255 10.708 -5.255 1.00 0.00 99 ASN A O 19
ATOM 30614 N N . GLU A 1 108 ? -0.939 10.787 -5.731 1.00 0.00 100 GLU A N 19
ATOM 30615 C CA . GLU A 1 108 ? -0.792 11.928 -6.623 1.00 0.00 100 GLU A CA 19
ATOM 30616 C C . GLU A 1 108 ? -1.445 13.175 -6.035 1.00 0.00 100 GLU A C 19
ATOM 30617 O O . GLU A 1 108 ? -2.491 13.100 -5.391 1.00 0.00 100 GLU A O 19
ATOM 30629 N N . MET A 1 9 ? -15.311 14.178 3.287 1.00 0.00 1 MET A N 20
ATOM 30630 C CA . MET A 1 9 ? -13.865 13.864 3.111 1.00 0.00 1 MET A CA 20
ATOM 30631 C C . MET A 1 9 ? -13.499 13.989 1.632 1.00 0.00 1 MET A C 20
ATOM 30632 O O . MET A 1 9 ? -14.374 14.035 0.765 1.00 0.00 1 MET A O 20
ATOM 30646 N N . TRP A 1 10 ? -12.203 14.058 1.352 1.00 0.00 2 TRP A N 20
ATOM 30647 C CA . TRP A 1 10 ? -11.732 14.193 -0.020 1.00 0.00 2 TRP A CA 20
ATOM 30648 C C . TRP A 1 10 ? -10.302 13.668 -0.132 1.00 0.00 2 TRP A C 20
ATOM 30649 O O . TRP A 1 10 ? -9.363 14.433 -0.358 1.00 0.00 2 TRP A O 20
ATOM 30670 N N . PRO A 1 11 ? -10.117 12.384 0.047 1.00 0.00 3 PRO A N 20
ATOM 30671 C CA . PRO A 1 11 ? -8.765 11.758 -0.012 1.00 0.00 3 PRO A CA 20
ATOM 30672 C C . PRO A 1 11 ? -8.168 11.751 -1.421 1.00 0.00 3 PRO A C 20
ATOM 30673 O O . PRO A 1 11 ? -8.884 11.641 -2.417 1.00 0.00 3 PRO A O 20
ATOM 30684 N N . THR A 1 12 ? -6.844 11.870 -1.484 1.00 0.00 4 THR A N 20
ATOM 30685 C CA . THR A 1 12 ? -6.133 11.880 -2.759 1.00 0.00 4 THR A CA 20
ATOM 30686 C C . THR A 1 12 ? -5.236 10.665 -2.867 1.00 0.00 4 THR A C 20
ATOM 30687 O O . THR A 1 12 ? -4.399 10.562 -3.762 1.00 0.00 4 THR A O 20
ATOM 30698 N N . ARG A 1 13 ? -5.429 9.754 -1.940 1.00 0.00 5 ARG A N 20
ATOM 30699 C CA . ARG A 1 13 ? -4.651 8.533 -1.908 1.00 0.00 5 ARG A CA 20
ATOM 30700 C C . ARG A 1 13 ? -5.580 7.335 -2.026 1.00 0.00 5 ARG A C 20
ATOM 30701 O O . ARG A 1 13 ? -6.591 7.256 -1.327 1.00 0.00 5 ARG A O 20
ATOM 30722 N N . ARG A 1 14 ? -5.246 6.410 -2.915 1.00 0.00 6 ARG A N 20
ATOM 30723 C CA . ARG A 1 14 ? -6.081 5.229 -3.105 1.00 0.00 6 ARG A CA 20
ATOM 30724 C C . ARG A 1 14 ? -5.229 3.996 -3.368 1.00 0.00 6 ARG A C 20
ATOM 30725 O O . ARG A 1 14 ? -4.103 4.098 -3.851 1.00 0.00 6 ARG A O 20
ATOM 30746 N N . LEU A 1 15 ? -5.779 2.834 -3.046 1.00 0.00 7 LEU A N 20
ATOM 30747 C CA . LEU A 1 15 ? -5.074 1.582 -3.253 1.00 0.00 7 LEU A CA 20
ATOM 30748 C C . LEU A 1 15 ? -5.768 0.784 -4.356 1.00 0.00 7 LEU A C 20
ATOM 30749 O O . LEU A 1 15 ? -6.993 0.666 -4.365 1.00 0.00 7 LEU A O 20
ATOM 30765 N N . VAL A 1 16 ? -4.988 0.244 -5.290 1.00 0.00 8 VAL A N 20
ATOM 30766 C CA . VAL A 1 16 ? -5.559 -0.530 -6.395 1.00 0.00 8 VAL A CA 20
ATOM 30767 C C . VAL A 1 16 ? -5.027 -1.958 -6.383 1.00 0.00 8 VAL A C 20
ATOM 30768 O O . VAL A 1 16 ? -3.834 -2.184 -6.189 1.00 0.00 8 VAL A O 20
ATOM 30781 N N . THR A 1 17 ? -5.926 -2.916 -6.576 1.00 0.00 9 THR A N 20
ATOM 30782 C CA . THR A 1 17 ? -5.538 -4.318 -6.569 1.00 0.00 9 THR A CA 20
ATOM 30783 C C . THR A 1 17 ? -5.426 -4.876 -7.987 1.00 0.00 9 THR A C 20
ATOM 30784 O O . THR A 1 17 ? -6.409 -4.939 -8.725 1.00 0.00 9 THR A O 20
ATOM 30795 N N . ILE A 1 18 ? -4.212 -5.286 -8.354 1.00 0.00 10 ILE A N 20
ATOM 30796 C CA . ILE A 1 18 ? -3.964 -5.850 -9.678 1.00 0.00 10 ILE A CA 20
ATOM 30797 C C . ILE A 1 18 ? -4.419 -7.309 -9.744 1.00 0.00 10 ILE A C 20
ATOM 30798 O O . ILE A 1 18 ? -4.043 -8.119 -8.898 1.00 0.00 10 ILE A O 20
ATOM 30814 N N . LYS A 1 19 ? -5.207 -7.643 -10.767 1.00 0.00 11 LYS A N 20
ATOM 30815 C CA . LYS A 1 19 ? -5.678 -9.017 -10.942 1.00 0.00 11 LYS A CA 20
ATOM 30816 C C . LYS A 1 19 ? -4.639 -9.803 -11.731 1.00 0.00 11 LYS A C 20
ATOM 30817 O O . LYS A 1 19 ? -3.540 -9.310 -11.985 1.00 0.00 11 LYS A O 20
ATOM 30836 N N . ARG A 1 20 ? -4.983 -11.027 -12.114 1.00 0.00 12 ARG A N 20
ATOM 30837 C CA . ARG A 1 20 ? -4.053 -11.856 -12.868 1.00 0.00 12 ARG A CA 20
ATOM 30838 C C . ARG A 1 20 ? -3.727 -11.185 -14.201 1.00 0.00 12 ARG A C 20
ATOM 30839 O O . ARG A 1 20 ? -2.569 -11.136 -14.616 1.00 0.00 12 ARG A O 20
ATOM 30860 N N . SER A 1 21 ? -4.754 -10.656 -14.861 1.00 0.00 13 SER A N 20
ATOM 30861 C CA . SER A 1 21 ? -4.558 -9.976 -16.136 1.00 0.00 13 SER A CA 20
ATOM 30862 C C . SER A 1 21 ? -3.966 -8.589 -15.909 1.00 0.00 13 SER A C 20
ATOM 30863 O O . SER A 1 21 ? -4.153 -7.991 -14.847 1.00 0.00 13 SER A O 20
ATOM 30871 N N . GLY A 1 22 ? -3.268 -8.077 -16.915 1.00 0.00 14 GLY A N 20
ATOM 30872 C CA . GLY A 1 22 ? -2.669 -6.753 -16.818 1.00 0.00 14 GLY A CA 20
ATOM 30873 C C . GLY A 1 22 ? -3.755 -5.698 -16.653 1.00 0.00 14 GLY A C 20
ATOM 30874 O O . GLY A 1 22 ? -3.473 -4.499 -16.590 1.00 0.00 14 GLY A O 20
ATOM 30878 N N . VAL A 1 23 ? -5.001 -6.155 -16.587 1.00 0.00 15 VAL A N 20
ATOM 30879 C CA . VAL A 1 23 ? -6.127 -5.248 -16.432 1.00 0.00 15 VAL A CA 20
ATOM 30880 C C . VAL A 1 23 ? -6.336 -4.889 -14.972 1.00 0.00 15 VAL A C 20
ATOM 30881 O O . VAL A 1 23 ? -6.332 -5.754 -14.097 1.00 0.00 15 VAL A O 20
ATOM 30894 N N . ASP A 1 24 ? -6.525 -3.604 -14.730 1.00 0.00 16 ASP A N 20
ATOM 30895 C CA . ASP A 1 24 ? -6.744 -3.104 -13.379 1.00 0.00 16 ASP A CA 20
ATOM 30896 C C . ASP A 1 24 ? -8.087 -3.571 -12.826 1.00 0.00 16 ASP A C 20
ATOM 30897 O O . ASP A 1 24 ? -9.092 -3.595 -13.538 1.00 0.00 16 ASP A O 20
ATOM 30906 N N . GLY A 1 25 ? -8.093 -3.917 -11.542 1.00 0.00 17 GLY A N 20
ATOM 30907 C CA . GLY A 1 25 ? -9.314 -4.362 -10.870 1.00 0.00 17 GLY A CA 20
ATOM 30908 C C . GLY A 1 25 ? -9.885 -3.246 -9.989 1.00 0.00 17 GLY A C 20
ATOM 30909 O O . GLY A 1 25 ? -9.541 -2.076 -10.146 1.00 0.00 17 GLY A O 20
ATOM 30913 N N . PRO A 1 26 ? -10.747 -3.599 -9.072 1.00 0.00 18 PRO A N 20
ATOM 30914 C CA . PRO A 1 26 ? -11.404 -2.635 -8.131 1.00 0.00 18 PRO A CA 20
ATOM 30915 C C . PRO A 1 26 ? -10.398 -1.890 -7.259 1.00 0.00 18 PRO A C 20
ATOM 30916 O O . PRO A 1 26 ? -9.344 -2.425 -6.912 1.00 0.00 18 PRO A O 20
ATOM 30927 N N . HIS A 1 27 ? -10.731 -0.650 -6.911 1.00 0.00 19 HIS A N 20
ATOM 30928 C CA . HIS A 1 27 ? -9.852 0.160 -6.079 1.00 0.00 19 HIS A CA 20
ATOM 30929 C C . HIS A 1 27 ? -10.338 0.152 -4.642 1.00 0.00 19 HIS A C 20
ATOM 30930 O O . HIS A 1 27 ? -11.490 -0.180 -4.363 1.00 0.00 19 HIS A O 20
ATOM 30945 N N . PHE A 1 28 ? -9.448 0.506 -3.734 1.00 0.00 20 PHE A N 20
ATOM 30946 C CA . PHE A 1 28 ? -9.781 0.524 -2.324 1.00 0.00 20 PHE A CA 20
ATOM 30947 C C . PHE A 1 28 ? -9.349 1.851 -1.698 1.00 0.00 20 PHE A C 20
ATOM 30948 O O . PHE A 1 28 ? -8.152 2.101 -1.559 1.00 0.00 20 PHE A O 20
ATOM 30965 N N . PRO A 1 29 ? -10.268 2.715 -1.324 1.00 0.00 21 PRO A N 20
ATOM 30966 C CA . PRO A 1 29 ? -9.908 4.024 -0.715 1.00 0.00 21 PRO A CA 20
ATOM 30967 C C . PRO A 1 29 ? -9.452 3.846 0.726 1.00 0.00 21 PRO A C 20
ATOM 30968 O O . PRO A 1 29 ? -9.871 2.907 1.401 1.00 0.00 21 PRO A O 20
ATOM 30979 N N . LEU A 1 30 ? -8.586 4.736 1.188 1.00 0.00 22 LEU A N 20
ATOM 30980 C CA . LEU A 1 30 ? -8.073 4.639 2.549 1.00 0.00 22 LEU A CA 20
ATOM 30981 C C . LEU A 1 30 ? -9.110 5.090 3.570 1.00 0.00 22 LEU A C 20
ATOM 30982 O O . LEU A 1 30 ? -9.119 6.243 4.005 1.00 0.00 22 LEU A O 20
ATOM 30998 N N . SER A 1 31 ? -9.976 4.161 3.964 1.00 0.00 23 SER A N 20
ATOM 30999 C CA . SER A 1 31 ? -11.007 4.459 4.950 1.00 0.00 23 SER A CA 20
ATOM 31000 C C . SER A 1 31 ? -10.372 4.863 6.273 1.00 0.00 23 SER A C 20
ATOM 31001 O O . SER A 1 31 ? -10.824 5.797 6.932 1.00 0.00 23 SER A O 20
ATOM 31009 N N . LEU A 1 32 ? -9.323 4.142 6.656 1.00 0.00 24 LEU A N 20
ATOM 31010 C CA . LEU A 1 32 ? -8.626 4.418 7.908 1.00 0.00 24 LEU A CA 20
ATOM 31011 C C . LEU A 1 32 ? -7.151 4.733 7.646 1.00 0.00 24 LEU A C 20
ATOM 31012 O O . LEU A 1 32 ? -6.587 4.306 6.639 1.00 0.00 24 LEU A O 20
ATOM 31028 N N . SER A 1 33 ? -6.540 5.492 8.556 1.00 0.00 25 SER A N 20
ATOM 31029 C CA . SER A 1 33 ? -5.134 5.872 8.414 1.00 0.00 25 SER A CA 20
ATOM 31030 C C . SER A 1 33 ? -4.245 4.638 8.363 1.00 0.00 25 SER A C 20
ATOM 31031 O O . SER A 1 33 ? -3.186 4.648 7.733 1.00 0.00 25 SER A O 20
ATOM 31039 N N . THR A 1 34 ? -4.674 3.579 9.032 1.00 0.00 26 THR A N 20
ATOM 31040 C CA . THR A 1 34 ? -3.898 2.350 9.051 1.00 0.00 26 THR A CA 20
ATOM 31041 C C . THR A 1 34 ? -4.565 1.295 8.175 1.00 0.00 26 THR A C 20
ATOM 31042 O O . THR A 1 34 ? -5.703 0.897 8.429 1.00 0.00 26 THR A O 20
ATOM 31053 N N . CYS A 1 35 ? -3.858 0.842 7.144 1.00 0.00 27 CYS A N 20
ATOM 31054 C CA . CYS A 1 35 ? -4.415 -0.174 6.258 1.00 0.00 27 CYS A CA 20
ATOM 31055 C C . CYS A 1 35 ? -3.879 -1.549 6.627 1.00 0.00 27 CYS A C 20
ATOM 31056 O O . CYS A 1 35 ? -2.680 -1.776 6.577 1.00 0.00 27 CYS A O 20
ATOM 31064 N N . LEU A 1 36 ? -4.774 -2.462 6.987 1.00 0.00 28 LEU A N 20
ATOM 31065 C CA . LEU A 1 36 ? -4.370 -3.815 7.358 1.00 0.00 28 LEU A CA 20
ATOM 31066 C C . LEU A 1 36 ? -4.851 -4.836 6.321 1.00 0.00 28 LEU A C 20
ATOM 31067 O O . LEU A 1 36 ? -5.973 -4.751 5.816 1.00 0.00 28 LEU A O 20
ATOM 31083 N N . PHE A 1 37 ? -3.969 -5.789 6.011 1.00 0.00 29 PHE A N 20
ATOM 31084 C CA . PHE A 1 37 ? -4.260 -6.841 5.030 1.00 0.00 29 PHE A CA 20
ATOM 31085 C C . PHE A 1 37 ? -4.526 -8.162 5.731 1.00 0.00 29 PHE A C 20
ATOM 31086 O O . PHE A 1 37 ? -3.921 -8.450 6.761 1.00 0.00 29 PHE A O 20
ATOM 31103 N N . GLY A 1 38 ? -5.400 -8.988 5.162 1.00 0.00 30 GLY A N 20
ATOM 31104 C CA . GLY A 1 38 ? -5.661 -10.286 5.761 1.00 0.00 30 GLY A CA 20
ATOM 31105 C C . GLY A 1 38 ? -7.133 -10.663 5.743 1.00 0.00 30 GLY A C 20
ATOM 31106 O O . GLY A 1 38 ? -8.009 -9.819 5.565 1.00 0.00 30 GLY A O 20
ATOM 31110 N N . ARG A 1 39 ? -7.379 -11.949 5.951 1.00 0.00 31 ARG A N 20
ATOM 31111 C CA . ARG A 1 39 ? -8.728 -12.483 5.976 1.00 0.00 31 ARG A CA 20
ATOM 31112 C C . ARG A 1 39 ? -9.527 -11.866 7.122 1.00 0.00 31 ARG A C 20
ATOM 31113 O O . ARG A 1 39 ? -10.719 -11.601 6.981 1.00 0.00 31 ARG A O 20
ATOM 31134 N N . GLY A 1 40 ? -8.867 -11.628 8.248 1.00 0.00 32 GLY A N 20
ATOM 31135 C CA . GLY A 1 40 ? -9.547 -11.032 9.390 1.00 0.00 32 GLY A CA 20
ATOM 31136 C C . GLY A 1 40 ? -10.398 -9.852 8.931 1.00 0.00 32 GLY A C 20
ATOM 31137 O O . GLY A 1 40 ? -10.016 -9.119 8.019 1.00 0.00 32 GLY A O 20
ATOM 31141 N N . ILE A 1 41 ? -11.553 -9.676 9.561 1.00 0.00 33 ILE A N 20
ATOM 31142 C CA . ILE A 1 41 ? -12.448 -8.586 9.201 1.00 0.00 33 ILE A CA 20
ATOM 31143 C C . ILE A 1 41 ? -11.809 -7.242 9.529 1.00 0.00 33 ILE A C 20
ATOM 31144 O O . ILE A 1 41 ? -11.951 -6.278 8.779 1.00 0.00 33 ILE A O 20
ATOM 31160 N N . GLU A 1 42 ? -11.094 -7.180 10.641 1.00 0.00 34 GLU A N 20
ATOM 31161 C CA . GLU A 1 42 ? -10.436 -5.941 11.025 1.00 0.00 34 GLU A CA 20
ATOM 31162 C C . GLU A 1 42 ? -9.534 -5.446 9.897 1.00 0.00 34 GLU A C 20
ATOM 31163 O O . GLU A 1 42 ? -9.197 -4.266 9.841 1.00 0.00 34 GLU A O 20
ATOM 31175 N N . CYS A 1 43 ? -9.128 -6.354 9.003 1.00 0.00 35 CYS A N 20
ATOM 31176 C CA . CYS A 1 43 ? -8.253 -5.969 7.906 1.00 0.00 35 CYS A CA 20
ATOM 31177 C C . CYS A 1 43 ? -8.960 -5.008 6.963 1.00 0.00 35 CYS A C 20
ATOM 31178 O O . CYS A 1 43 ? -9.995 -5.340 6.385 1.00 0.00 35 CYS A O 20
ATOM 31186 N N . ASP A 1 44 ? -8.388 -3.818 6.805 1.00 0.00 36 ASP A N 20
ATOM 31187 C CA . ASP A 1 44 ? -8.967 -2.822 5.916 1.00 0.00 36 ASP A CA 20
ATOM 31188 C C . ASP A 1 44 ? -8.977 -3.378 4.511 1.00 0.00 36 ASP A C 20
ATOM 31189 O O . ASP A 1 44 ? -9.908 -3.158 3.736 1.00 0.00 36 ASP A O 20
ATOM 31198 N N . ILE A 1 45 ? -7.927 -4.117 4.200 1.00 0.00 37 ILE A N 20
ATOM 31199 C CA . ILE A 1 45 ? -7.803 -4.733 2.898 1.00 0.00 37 ILE A CA 20
ATOM 31200 C C . ILE A 1 45 ? -8.053 -6.225 3.051 1.00 0.00 37 ILE A C 20
ATOM 31201 O O . ILE A 1 45 ? -7.119 -7.031 3.062 1.00 0.00 37 ILE A O 20
ATOM 31217 N N . ARG A 1 46 ? -9.327 -6.581 3.201 1.00 0.00 38 ARG A N 20
ATOM 31218 C CA . ARG A 1 46 ? -9.703 -7.972 3.390 1.00 0.00 38 ARG A CA 20
ATOM 31219 C C . ARG A 1 46 ? -9.386 -8.790 2.152 1.00 0.00 38 ARG A C 20
ATOM 31220 O O . ARG A 1 46 ? -9.833 -8.476 1.047 1.00 0.00 38 ARG A O 20
ATOM 31241 N N . ILE A 1 47 ? -8.616 -9.846 2.354 1.00 0.00 39 ILE A N 20
ATOM 31242 C CA . ILE A 1 47 ? -8.240 -10.723 1.262 1.00 0.00 39 ILE A CA 20
ATOM 31243 C C . ILE A 1 47 ? -8.857 -12.099 1.475 1.00 0.00 39 ILE A C 20
ATOM 31244 O O . ILE A 1 47 ? -8.650 -12.715 2.518 1.00 0.00 39 ILE A O 20
ATOM 31260 N N . GLN A 1 48 ? -9.620 -12.584 0.499 1.00 0.00 40 GLN A N 20
ATOM 31261 C CA . GLN A 1 48 ? -10.253 -13.893 0.646 1.00 0.00 40 GLN A CA 20
ATOM 31262 C C . GLN A 1 48 ? -9.352 -14.993 0.086 1.00 0.00 40 GLN A C 20
ATOM 31263 O O . GLN A 1 48 ? -9.545 -15.451 -1.040 1.00 0.00 40 GLN A O 20
ATOM 31277 N N . LEU A 1 49 ? -8.372 -15.420 0.885 1.00 0.00 41 LEU A N 20
ATOM 31278 C CA . LEU A 1 49 ? -7.452 -16.473 0.460 1.00 0.00 41 LEU A CA 20
ATOM 31279 C C . LEU A 1 49 ? -6.843 -17.190 1.675 1.00 0.00 41 LEU A C 20
ATOM 31280 O O . LEU A 1 49 ? -6.134 -16.564 2.461 1.00 0.00 41 LEU A O 20
ATOM 31296 N N . PRO A 1 50 ? -7.070 -18.476 1.847 1.00 0.00 42 PRO A N 20
ATOM 31297 C CA . PRO A 1 50 ? -6.489 -19.239 3.001 1.00 0.00 42 PRO A CA 20
ATOM 31298 C C . PRO A 1 50 ? -4.976 -19.033 3.178 1.00 0.00 42 PRO A C 20
ATOM 31299 O O . PRO A 1 50 ? -4.485 -18.989 4.303 1.00 0.00 42 PRO A O 20
ATOM 31310 N N . VAL A 1 51 ? -4.241 -18.924 2.074 1.00 0.00 43 VAL A N 20
ATOM 31311 C CA . VAL A 1 51 ? -2.787 -18.745 2.141 1.00 0.00 43 VAL A CA 20
ATOM 31312 C C . VAL A 1 51 ? -2.396 -17.423 2.807 1.00 0.00 43 VAL A C 20
ATOM 31313 O O . VAL A 1 51 ? -1.412 -17.360 3.540 1.00 0.00 43 VAL A O 20
ATOM 31326 N N . VAL A 1 52 ? -3.172 -16.375 2.558 1.00 0.00 44 VAL A N 20
ATOM 31327 C CA . VAL A 1 52 ? -2.889 -15.073 3.156 1.00 0.00 44 VAL A CA 20
ATOM 31328 C C . VAL A 1 52 ? -3.171 -15.135 4.653 1.00 0.00 44 VAL A C 20
ATOM 31329 O O . VAL A 1 52 ? -4.125 -15.784 5.083 1.00 0.00 44 VAL A O 20
ATOM 31342 N N . SER A 1 53 ? -2.335 -14.479 5.444 1.00 0.00 45 SER A N 20
ATOM 31343 C CA . SER A 1 53 ? -2.516 -14.498 6.891 1.00 0.00 45 SER A CA 20
ATOM 31344 C C . SER A 1 53 ? -3.529 -13.442 7.333 1.00 0.00 45 SER A C 20
ATOM 31345 O O . SER A 1 53 ? -3.819 -12.497 6.598 1.00 0.00 45 SER A O 20
ATOM 31353 N N . LYS A 1 54 ? -4.056 -13.606 8.548 1.00 0.00 46 LYS A N 20
ATOM 31354 C CA . LYS A 1 54 ? -5.019 -12.655 9.096 1.00 0.00 46 LYS A CA 20
ATOM 31355 C C . LYS A 1 54 ? -4.341 -11.297 9.269 1.00 0.00 46 LYS A C 20
ATOM 31356 O O . LYS A 1 54 ? -4.921 -10.252 8.980 1.00 0.00 46 LYS A O 20
ATOM 31375 N N . GLN A 1 55 ? -3.092 -11.325 9.719 1.00 0.00 47 GLN A N 20
ATOM 31376 C CA . GLN A 1 55 ? -2.322 -10.099 9.889 1.00 0.00 47 GLN A CA 20
ATOM 31377 C C . GLN A 1 55 ? -1.095 -10.174 8.985 1.00 0.00 47 GLN A C 20
ATOM 31378 O O . GLN A 1 55 ? 0.040 -10.063 9.440 1.00 0.00 47 GLN A O 20
ATOM 31392 N N . HIS A 1 56 ? -1.347 -10.417 7.700 1.00 0.00 48 HIS A N 20
ATOM 31393 C CA . HIS A 1 56 ? -0.277 -10.577 6.720 1.00 0.00 48 HIS A CA 20
ATOM 31394 C C . HIS A 1 56 ? 0.619 -9.337 6.639 1.00 0.00 48 HIS A C 20
ATOM 31395 O O . HIS A 1 56 ? 1.844 -9.450 6.656 1.00 0.00 48 HIS A O 20
ATOM 31410 N N . CYS A 1 57 ? 0.014 -8.159 6.539 1.00 0.00 49 CYS A N 20
ATOM 31411 C CA . CYS A 1 57 ? 0.792 -6.925 6.444 1.00 0.00 49 CYS A CA 20
ATOM 31412 C C . CYS A 1 57 ? -0.116 -5.714 6.567 1.00 0.00 49 CYS A C 20
ATOM 31413 O O . CYS A 1 57 ? -1.326 -5.837 6.402 1.00 0.00 49 CYS A O 20
ATOM 31421 N N . LYS A 1 58 ? 0.460 -4.541 6.837 1.00 0.00 50 LYS A N 20
ATOM 31422 C CA . LYS A 1 58 ? -0.375 -3.349 6.942 1.00 0.00 50 LYS A CA 20
ATOM 31423 C C . LYS A 1 58 ? 0.326 -2.108 6.427 1.00 0.00 50 LYS A C 20
ATOM 31424 O O . LYS A 1 58 ? 1.529 -1.952 6.597 1.00 0.00 50 LYS A O 20
ATOM 31443 N N . ILE A 1 59 ? -0.448 -1.210 5.824 1.00 0.00 51 ILE A N 20
ATOM 31444 C CA . ILE A 1 59 ? 0.114 0.028 5.320 1.00 0.00 51 ILE A CA 20
ATOM 31445 C C . ILE A 1 59 ? -0.247 1.203 6.226 1.00 0.00 51 ILE A C 20
ATOM 31446 O O . ILE A 1 59 ? -1.402 1.620 6.299 1.00 0.00 51 ILE A O 20
ATOM 31462 N N . GLU A 1 60 ? 0.766 1.744 6.896 1.00 0.00 52 GLU A N 20
ATOM 31463 C CA . GLU A 1 60 ? 0.573 2.887 7.775 1.00 0.00 52 GLU A CA 20
ATOM 31464 C C . GLU A 1 60 ? 0.749 4.159 6.973 1.00 0.00 52 GLU A C 20
ATOM 31465 O O . GLU A 1 60 ? 1.517 4.189 6.013 1.00 0.00 52 GLU A O 20
ATOM 31477 N N . ILE A 1 61 ? 0.026 5.199 7.348 1.00 0.00 53 ILE A N 20
ATOM 31478 C CA . ILE A 1 61 ? 0.103 6.445 6.628 1.00 0.00 53 ILE A CA 20
ATOM 31479 C C . ILE A 1 61 ? 0.746 7.547 7.462 1.00 0.00 53 ILE A C 20
ATOM 31480 O O . ILE A 1 61 ? 0.470 7.686 8.652 1.00 0.00 53 ILE A O 20
ATOM 31496 N N . HIS A 1 62 ? 1.599 8.338 6.818 1.00 0.00 54 HIS A N 20
ATOM 31497 C CA . HIS A 1 62 ? 2.270 9.439 7.496 1.00 0.00 54 HIS A CA 20
ATOM 31498 C C . HIS A 1 62 ? 1.839 10.773 6.892 1.00 0.00 54 HIS A C 20
ATOM 31499 O O . HIS A 1 62 ? 1.000 10.813 5.993 1.00 0.00 54 HIS A O 20
ATOM 31514 N N . GLU A 1 63 ? 2.400 11.863 7.404 1.00 0.00 55 GLU A N 20
ATOM 31515 C CA . GLU A 1 63 ? 2.040 13.192 6.922 1.00 0.00 55 GLU A CA 20
ATOM 31516 C C . GLU A 1 63 ? 1.811 13.181 5.412 1.00 0.00 55 GLU A C 20
ATOM 31517 O O . GLU A 1 63 ? 0.766 13.632 4.936 1.00 0.00 55 GLU A O 20
ATOM 31529 N N . GLN A 1 64 ? 2.772 12.656 4.661 1.00 0.00 56 GLN A N 20
ATOM 31530 C CA . GLN A 1 64 ? 2.631 12.584 3.210 1.00 0.00 56 GLN A CA 20
ATOM 31531 C C . GLN A 1 64 ? 3.304 11.328 2.666 1.00 0.00 56 GLN A C 20
ATOM 31532 O O . GLN A 1 64 ? 3.791 11.317 1.536 1.00 0.00 56 GLN A O 20
ATOM 31546 N N . GLU A 1 65 ? 3.328 10.269 3.471 1.00 0.00 57 GLU A N 20
ATOM 31547 C CA . GLU A 1 65 ? 3.946 9.020 3.033 1.00 0.00 57 GLU A CA 20
ATOM 31548 C C . GLU A 1 65 ? 3.192 7.804 3.566 1.00 0.00 57 GLU A C 20
ATOM 31549 O O . GLU A 1 65 ? 2.528 7.869 4.602 1.00 0.00 57 GLU A O 20
ATOM 31561 N N . ALA A 1 66 ? 3.328 6.688 2.850 1.00 0.00 58 ALA A N 20
ATOM 31562 C CA . ALA A 1 66 ? 2.693 5.433 3.243 1.00 0.00 58 ALA A CA 20
ATOM 31563 C C . ALA A 1 66 ? 3.774 4.425 3.606 1.00 0.00 58 ALA A C 20
ATOM 31564 O O . ALA A 1 66 ? 4.746 4.252 2.866 1.00 0.00 58 ALA A O 20
ATOM 31571 N N . ILE A 1 67 ? 3.618 3.785 4.754 1.00 0.00 59 ILE A N 20
ATOM 31572 C CA . ILE A 1 67 ? 4.609 2.824 5.210 1.00 0.00 59 ILE A CA 20
ATOM 31573 C C . ILE A 1 67 ? 3.979 1.467 5.492 1.00 0.00 59 ILE A C 20
ATOM 31574 O O . ILE A 1 67 ? 2.839 1.373 5.930 1.00 0.00 59 ILE A O 20
ATOM 31590 N N . LEU A 1 68 ? 4.731 0.421 5.193 1.00 0.00 60 LEU A N 20
ATOM 31591 C CA . LEU A 1 68 ? 4.254 -0.946 5.362 1.00 0.00 60 LEU A CA 20
ATOM 31592 C C . LEU A 1 68 ? 4.892 -1.624 6.566 1.00 0.00 60 LEU A C 20
ATOM 31593 O O . LEU A 1 68 ? 6.063 -1.403 6.869 1.00 0.00 60 LEU A O 20
ATOM 31609 N N . HIS A 1 69 ? 4.110 -2.473 7.239 1.00 0.00 61 HIS A N 20
ATOM 31610 C CA . HIS A 1 69 ? 4.611 -3.194 8.393 1.00 0.00 61 HIS A CA 20
ATOM 31611 C C . HIS A 1 69 ? 4.226 -4.666 8.293 1.00 0.00 61 HIS A C 20
ATOM 31612 O O . HIS A 1 69 ? 3.283 -5.131 8.937 1.00 0.00 61 HIS A O 20
ATOM 31627 N N . ASN A 1 70 ? 4.981 -5.377 7.474 1.00 0.00 62 ASN A N 20
ATOM 31628 C CA . ASN A 1 70 ? 4.768 -6.798 7.249 1.00 0.00 62 ASN A CA 20
ATOM 31629 C C . ASN A 1 70 ? 5.020 -7.602 8.517 1.00 0.00 62 ASN A C 20
ATOM 31630 O O . ASN A 1 70 ? 5.995 -7.372 9.233 1.00 0.00 62 ASN A O 20
ATOM 31641 N N . PHE A 1 71 ? 4.128 -8.551 8.774 1.00 0.00 63 PHE A N 20
ATOM 31642 C CA . PHE A 1 71 ? 4.244 -9.411 9.947 1.00 0.00 63 PHE A CA 20
ATOM 31643 C C . PHE A 1 71 ? 4.547 -10.851 9.534 1.00 0.00 63 PHE A C 20
ATOM 31644 O O . PHE A 1 71 ? 5.223 -11.582 10.258 1.00 0.00 63 PHE A O 20
ATOM 31661 N N . SER A 1 72 ? 4.008 -11.264 8.385 1.00 0.00 64 SER A N 20
ATOM 31662 C CA . SER A 1 72 ? 4.193 -12.640 7.911 1.00 0.00 64 SER A CA 20
ATOM 31663 C C . SER A 1 72 ? 5.666 -12.989 7.749 1.00 0.00 64 SER A C 20
ATOM 31664 O O . SER A 1 72 ? 6.448 -12.202 7.219 1.00 0.00 64 SER A O 20
ATOM 31672 N N . SER A 1 73 ? 6.034 -14.188 8.211 1.00 0.00 65 SER A N 20
ATOM 31673 C CA . SER A 1 73 ? 7.419 -14.651 8.119 1.00 0.00 65 SER A CA 20
ATOM 31674 C C . SER A 1 73 ? 7.574 -15.777 7.090 1.00 0.00 65 SER A C 20
ATOM 31675 O O . SER A 1 73 ? 8.471 -15.735 6.248 1.00 0.00 65 SER A O 20
ATOM 31683 N N . THR A 1 74 ? 6.700 -16.779 7.161 1.00 0.00 66 THR A N 20
ATOM 31684 C CA . THR A 1 74 ? 6.754 -17.903 6.226 1.00 0.00 66 THR A CA 20
ATOM 31685 C C . THR A 1 74 ? 6.472 -17.410 4.814 1.00 0.00 66 THR A C 20
ATOM 31686 O O . THR A 1 74 ? 7.026 -17.913 3.835 1.00 0.00 66 THR A O 20
ATOM 31697 N N . ASN A 1 75 ? 5.611 -16.410 4.729 1.00 0.00 67 ASN A N 20
ATOM 31698 C CA . ASN A 1 75 ? 5.247 -15.818 3.454 1.00 0.00 67 ASN A CA 20
ATOM 31699 C C . ASN A 1 75 ? 5.176 -14.302 3.609 1.00 0.00 67 ASN A C 20
ATOM 31700 O O . ASN A 1 75 ? 4.092 -13.734 3.776 1.00 0.00 67 ASN A O 20
ATOM 31711 N N . PRO A 1 76 ? 6.299 -13.628 3.591 1.00 0.00 68 PRO A N 20
ATOM 31712 C CA . PRO A 1 76 ? 6.324 -12.153 3.766 1.00 0.00 68 PRO A CA 20
ATOM 31713 C C . PRO A 1 76 ? 5.790 -11.415 2.550 1.00 0.00 68 PRO A C 20
ATOM 31714 O O . PRO A 1 76 ? 5.928 -11.873 1.415 1.00 0.00 68 PRO A O 20
ATOM 31725 N N . THR A 1 77 ? 5.192 -10.260 2.795 1.00 0.00 69 THR A N 20
ATOM 31726 C CA . THR A 1 77 ? 4.657 -9.454 1.717 1.00 0.00 69 THR A CA 20
ATOM 31727 C C . THR A 1 77 ? 5.814 -9.008 0.826 1.00 0.00 69 THR A C 20
ATOM 31728 O O . THR A 1 77 ? 6.956 -8.964 1.275 1.00 0.00 69 THR A O 20
ATOM 31739 N N . GLN A 1 78 ? 5.530 -8.725 -0.438 1.00 0.00 70 GLN A N 20
ATOM 31740 C CA . GLN A 1 78 ? 6.591 -8.337 -1.369 1.00 0.00 70 GLN A CA 20
ATOM 31741 C C . GLN A 1 78 ? 6.291 -7.006 -2.049 1.00 0.00 70 GLN A C 20
ATOM 31742 O O . GLN A 1 78 ? 5.134 -6.631 -2.226 1.00 0.00 70 GLN A O 20
ATOM 31756 N N . VAL A 1 79 ? 7.353 -6.299 -2.422 1.00 0.00 71 VAL A N 20
ATOM 31757 C CA . VAL A 1 79 ? 7.210 -5.005 -3.080 1.00 0.00 71 VAL A CA 20
ATOM 31758 C C . VAL A 1 79 ? 8.164 -4.879 -4.256 1.00 0.00 71 VAL A C 20
ATOM 31759 O O . VAL A 1 79 ? 9.336 -5.244 -4.161 1.00 0.00 71 VAL A O 20
ATOM 31772 N N . ASN A 1 80 ? 7.656 -4.351 -5.360 1.00 0.00 72 ASN A N 20
ATOM 31773 C CA . ASN A 1 80 ? 8.473 -4.174 -6.544 1.00 0.00 72 ASN A CA 20
ATOM 31774 C C . ASN A 1 80 ? 9.171 -5.478 -6.901 1.00 0.00 72 ASN A C 20
ATOM 31775 O O . ASN A 1 80 ? 10.137 -5.494 -7.665 1.00 0.00 72 ASN A O 20
ATOM 31786 N N . GLY A 1 81 ? 8.655 -6.578 -6.353 1.00 0.00 73 GLY A N 20
ATOM 31787 C CA . GLY A 1 81 ? 9.219 -7.896 -6.639 1.00 0.00 73 GLY A CA 20
ATOM 31788 C C . GLY A 1 81 ? 10.237 -8.311 -5.582 1.00 0.00 73 GLY A C 20
ATOM 31789 O O . GLY A 1 81 ? 10.691 -9.455 -5.558 1.00 0.00 73 GLY A O 20
ATOM 31793 N N . SER A 1 82 ? 10.588 -7.376 -4.710 1.00 0.00 74 SER A N 20
ATOM 31794 C CA . SER A 1 82 ? 11.547 -7.650 -3.652 1.00 0.00 74 SER A CA 20
ATOM 31795 C C . SER A 1 82 ? 10.837 -8.276 -2.461 1.00 0.00 74 SER A C 20
ATOM 31796 O O . SER A 1 82 ? 9.615 -8.426 -2.469 1.00 0.00 74 SER A O 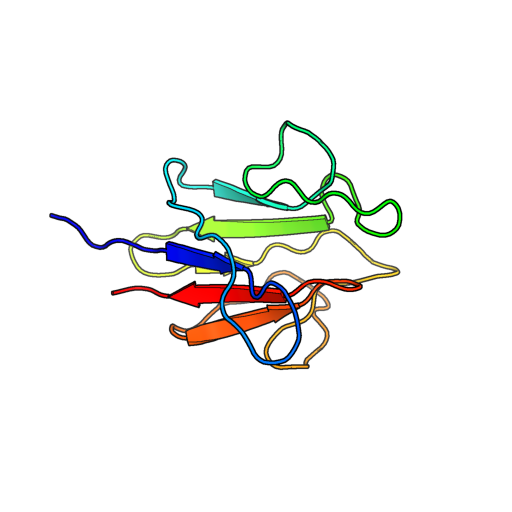20
ATOM 31804 N N . VAL A 1 83 ? 11.600 -8.631 -1.435 1.00 0.00 75 VAL A N 20
ATOM 31805 C CA . VAL A 1 83 ? 11.009 -9.225 -0.246 1.00 0.00 75 VAL A CA 20
ATOM 31806 C C . VAL A 1 83 ? 11.047 -8.235 0.898 1.00 0.00 75 VAL A C 20
ATOM 31807 O O . VAL A 1 83 ? 12.022 -7.506 1.084 1.00 0.00 75 VAL A O 20
ATOM 31820 N N . ILE A 1 84 ? 9.961 -8.193 1.638 1.00 0.00 76 ILE A N 20
ATOM 31821 C CA . ILE A 1 84 ? 9.837 -7.271 2.754 1.00 0.00 76 ILE A CA 20
ATOM 31822 C C . ILE A 1 84 ? 9.988 -8.004 4.088 1.00 0.00 76 ILE A C 20
ATOM 31823 O O . ILE A 1 84 ? 8.997 -8.366 4.718 1.00 0.00 76 ILE A O 20
ATOM 31839 N N . ASP A 1 85 ? 11.235 -8.201 4.518 1.00 0.00 77 ASP A N 20
ATOM 31840 C CA . ASP A 1 85 ? 11.501 -8.886 5.784 1.00 0.00 77 ASP A CA 20
ATOM 31841 C C . ASP A 1 85 ? 11.014 -8.053 6.963 1.00 0.00 77 ASP A C 20
ATOM 31842 O O . ASP A 1 85 ? 10.507 -8.587 7.950 1.00 0.00 77 ASP A O 20
ATOM 31851 N N . GLU A 1 86 ? 11.179 -6.745 6.852 1.00 0.00 78 GLU A N 20
ATOM 31852 C CA . GLU A 1 86 ? 10.767 -5.836 7.906 1.00 0.00 78 GLU A CA 20
ATOM 31853 C C . GLU A 1 86 ? 9.977 -4.682 7.304 1.00 0.00 78 GLU A C 20
ATOM 31854 O O . GLU A 1 86 ? 9.865 -4.577 6.084 1.00 0.00 78 GLU A O 20
ATOM 31866 N N . PRO A 1 87 ? 9.430 -3.817 8.114 1.00 0.00 79 PRO A N 20
ATOM 31867 C CA . PRO A 1 87 ? 8.644 -2.652 7.607 1.00 0.00 79 PRO A CA 20
ATOM 31868 C C . PRO A 1 87 ? 9.489 -1.773 6.682 1.00 0.00 79 PRO A C 20
ATOM 31869 O O . PRO A 1 87 ? 10.663 -1.521 6.955 1.00 0.00 79 PRO A O 20
ATOM 31880 N N . VAL A 1 88 ? 8.891 -1.312 5.589 1.00 0.00 80 VAL A N 20
ATOM 31881 C CA . VAL A 1 88 ? 9.612 -0.470 4.641 1.00 0.00 80 VAL A CA 20
ATOM 31882 C C . VAL A 1 88 ? 8.720 0.647 4.115 1.00 0.00 80 VAL A C 20
ATOM 31883 O O . VAL A 1 88 ? 7.494 0.567 4.187 1.00 0.00 80 VAL A O 20
ATOM 31896 N N . ARG A 1 89 ? 9.352 1.672 3.560 1.00 0.00 81 ARG A N 20
ATOM 31897 C CA . ARG A 1 89 ? 8.625 2.794 2.985 1.00 0.00 81 ARG A CA 20
ATOM 31898 C C . ARG A 1 89 ? 8.532 2.615 1.477 1.00 0.00 81 ARG A C 20
ATOM 31899 O O . ARG A 1 89 ? 9.514 2.257 0.828 1.00 0.00 81 ARG A O 20
ATOM 31920 N N . LEU A 1 90 ? 7.350 2.853 0.917 1.00 0.00 82 LEU A N 20
ATOM 31921 C CA . LEU A 1 90 ? 7.171 2.695 -0.521 1.00 0.00 82 LEU A CA 20
ATOM 31922 C C . LEU A 1 90 ? 6.956 4.046 -1.194 1.00 0.00 82 LEU A C 20
ATOM 31923 O O . LEU A 1 90 ? 6.253 4.907 -0.666 1.00 0.00 82 LEU A O 20
ATOM 31939 N N . LYS A 1 91 ? 7.543 4.212 -2.376 1.00 0.00 83 LYS A N 20
ATOM 31940 C CA . LYS A 1 91 ? 7.382 5.447 -3.133 1.00 0.00 83 LYS A CA 20
ATOM 31941 C C . LYS A 1 91 ? 6.142 5.329 -4.000 1.00 0.00 83 LYS A C 20
ATOM 31942 O O . LYS A 1 91 ? 5.673 4.226 -4.279 1.00 0.00 83 LYS A O 20
ATOM 31961 N N . HIS A 1 92 ? 5.602 6.464 -4.418 1.00 0.00 84 HIS A N 20
ATOM 31962 C CA . HIS A 1 92 ? 4.403 6.451 -5.243 1.00 0.00 84 HIS A CA 20
ATOM 31963 C C . HIS A 1 92 ? 4.607 5.599 -6.486 1.00 0.00 84 HIS A C 20
ATOM 31964 O O . HIS A 1 92 ? 5.678 5.611 -7.096 1.00 0.00 84 HIS A O 20
ATOM 31979 N N . GLY A 1 93 ? 3.566 4.865 -6.865 1.00 0.00 85 GLY A N 20
ATOM 31980 C CA . GLY A 1 93 ? 3.643 4.015 -8.045 1.00 0.00 85 GLY A CA 20
ATOM 31981 C C . GLY A 1 93 ? 4.207 2.637 -7.705 1.00 0.00 85 GLY A C 20
ATOM 31982 O O . GLY A 1 93 ? 4.409 1.808 -8.591 1.00 0.00 85 GLY A O 20
ATOM 31986 N N . ASP A 1 94 ? 4.461 2.393 -6.419 1.00 0.00 86 ASP A N 20
ATOM 31987 C CA . ASP A 1 94 ? 5.004 1.103 -5.994 1.00 0.00 86 ASP A CA 20
ATOM 31988 C C . ASP A 1 94 ? 3.928 0.024 -5.981 1.00 0.00 86 ASP A C 20
ATOM 31989 O O . ASP A 1 94 ? 2.739 0.314 -5.828 1.00 0.00 86 ASP A O 20
ATOM 31998 N N . VAL A 1 95 ? 4.362 -1.221 -6.162 1.00 0.00 87 VAL A N 20
ATOM 31999 C CA . VAL A 1 95 ? 3.442 -2.353 -6.196 1.00 0.00 87 VAL A CA 20
ATOM 32000 C C . VAL A 1 95 ? 3.759 -3.361 -5.094 1.00 0.00 87 VAL A C 20
ATOM 32001 O O . VAL A 1 95 ? 4.907 -3.770 -4.930 1.00 0.00 87 VAL A O 20
ATOM 32014 N N . ILE A 1 96 ? 2.729 -3.770 -4.355 1.00 0.00 88 ILE A N 20
ATOM 32015 C CA . ILE A 1 96 ? 2.905 -4.743 -3.280 1.00 0.00 88 ILE A CA 20
ATOM 32016 C C . ILE A 1 96 ? 2.304 -6.090 -3.673 1.00 0.00 88 ILE A C 20
ATOM 32017 O O . ILE A 1 96 ? 1.188 -6.157 -4.183 1.00 0.00 88 ILE A O 20
ATOM 32033 N N . THR A 1 97 ? 3.056 -7.160 -3.434 1.00 0.00 89 THR A N 20
ATOM 32034 C CA . THR A 1 97 ? 2.580 -8.499 -3.776 1.00 0.00 89 THR A CA 20
ATOM 32035 C C . THR A 1 97 ? 2.635 -9.453 -2.591 1.00 0.00 89 THR A C 20
ATOM 32036 O O . THR A 1 97 ? 3.671 -9.602 -1.939 1.00 0.00 89 THR A O 20
ATOM 32047 N N . ILE A 1 98 ? 1.515 -10.125 -2.350 1.00 0.00 90 ILE A N 20
ATOM 32048 C CA . ILE A 1 98 ? 1.422 -11.106 -1.276 1.00 0.00 90 ILE A CA 20
ATOM 32049 C C . ILE A 1 98 ? 1.636 -12.501 -1.888 1.00 0.00 90 ILE A C 20
ATOM 32050 O O . ILE A 1 98 ? 2.311 -12.619 -2.910 1.00 0.00 90 ILE A O 20
ATOM 32066 N N . ILE A 1 99 ? 1.098 -13.555 -1.285 1.00 0.00 91 ILE A N 20
ATOM 32067 C CA . ILE A 1 99 ? 1.289 -14.889 -1.824 1.00 0.00 91 ILE A CA 20
ATOM 32068 C C . ILE A 1 99 ? 0.670 -15.025 -3.214 1.00 0.00 91 ILE A C 20
ATOM 32069 O O . ILE A 1 99 ? 1.284 -15.595 -4.118 1.00 0.00 91 ILE A O 20
ATOM 32085 N N . ASP A 1 100 ? -0.550 -14.521 -3.381 1.00 0.00 92 ASP A N 20
ATOM 32086 C CA . ASP A 1 100 ? -1.224 -14.629 -4.670 1.00 0.00 92 ASP A CA 20
ATOM 32087 C C . ASP A 1 100 ? -2.025 -13.375 -5.015 1.00 0.00 92 ASP A C 20
ATOM 32088 O O . ASP A 1 100 ? -2.752 -13.355 -6.008 1.00 0.00 92 ASP A O 20
ATOM 32097 N N . ARG A 1 101 ? -1.900 -12.340 -4.198 1.00 0.00 93 ARG A N 20
ATOM 32098 C CA . ARG A 1 101 ? -2.632 -11.101 -4.442 1.00 0.00 93 ARG A CA 20
ATOM 32099 C C . ARG A 1 101 ? -1.664 -9.927 -4.540 1.00 0.00 93 ARG A C 20
ATOM 32100 O O . ARG A 1 101 ? -0.547 -9.998 -4.031 1.00 0.00 93 ARG A O 20
ATOM 32121 N N . SER A 1 102 ? -2.078 -8.854 -5.211 1.00 0.00 94 SER A N 20
ATOM 32122 C CA . SER A 1 102 ? -1.198 -7.700 -5.361 1.00 0.00 94 SER A CA 20
ATOM 32123 C C . SER A 1 102 ? -1.932 -6.382 -5.143 1.00 0.00 94 SER A C 20
ATOM 32124 O O . SER A 1 102 ? -3.134 -6.268 -5.390 1.00 0.00 94 SER A O 20
ATOM 32132 N N . PHE A 1 103 ? -1.185 -5.385 -4.670 1.00 0.00 95 PHE A N 20
ATOM 32133 C CA . PHE A 1 103 ? -1.757 -4.072 -4.410 1.00 0.00 95 PHE A CA 20
ATOM 32134 C C . PHE A 1 103 ? -0.816 -2.958 -4.843 1.00 0.00 95 PHE A C 20
ATOM 32135 O O . PHE A 1 103 ? 0.406 -3.111 -4.810 1.00 0.00 95 PHE A O 20
ATOM 32152 N N . ARG A 1 104 ? -1.401 -1.836 -5.237 1.00 0.00 96 ARG A N 20
ATOM 32153 C CA . ARG A 1 104 ? -0.620 -0.687 -5.671 1.00 0.00 96 ARG A CA 20
ATOM 32154 C C . ARG A 1 104 ? -0.870 0.492 -4.747 1.00 0.00 96 ARG A C 20
ATOM 32155 O O . ARG A 1 104 ? -1.993 0.711 -4.298 1.00 0.00 96 ARG A O 20
ATOM 32176 N N . TYR A 1 105 ? 0.173 1.262 -4.482 1.00 0.00 97 TYR A N 20
ATOM 32177 C CA . TYR A 1 105 ? 0.039 2.426 -3.623 1.00 0.00 97 TYR A CA 20
ATOM 32178 C C . TYR A 1 105 ? 0.232 3.696 -4.436 1.00 0.00 97 TYR A C 20
ATOM 32179 O O . TYR A 1 105 ? 1.355 4.046 -4.806 1.00 0.00 97 TYR A O 20
ATOM 32197 N N . GLU A 1 106 ? -0.873 4.374 -4.730 1.00 0.00 98 GLU A N 20
ATOM 32198 C CA . GLU A 1 106 ? -0.809 5.591 -5.525 1.00 0.00 98 GLU A CA 20
ATOM 32199 C C . GLU A 1 106 ? -1.193 6.826 -4.709 1.00 0.00 98 GLU A C 20
ATOM 32200 O O . GLU A 1 106 ? -2.260 6.879 -4.095 1.00 0.00 98 GLU A O 20
ATOM 32212 N N . ASN A 1 107 ? -0.307 7.821 -4.720 1.00 0.00 99 ASN A N 20
ATOM 32213 C CA . ASN A 1 107 ? -0.544 9.064 -3.988 1.00 0.00 99 ASN A CA 20
ATOM 32214 C C . ASN A 1 107 ? -0.451 10.259 -4.936 1.00 0.00 99 ASN A C 20
ATOM 32215 O O . ASN A 1 107 ? 0.609 10.875 -5.066 1.00 0.00 99 ASN A O 20
ATOM 32226 N N . GLU A 1 108 ? -1.562 10.581 -5.594 1.00 0.00 100 GLU A N 20
ATOM 32227 C CA . GLU A 1 108 ? -1.590 11.704 -6.527 1.00 0.00 100 GLU A CA 20
ATOM 32228 C C . GLU A 1 108 ? -2.570 12.775 -6.060 1.00 0.00 100 GLU A C 20
ATOM 32229 O O . GLU A 1 108 ? -3.763 12.515 -5.907 1.00 0.00 100 GLU A O 20
ATOM 32241 N N . MET A 1 9 ? -3.553 20.925 1.720 1.00 0.00 1 MET A N 21
ATOM 32242 C CA . MET A 1 9 ? -3.516 20.191 0.423 1.00 0.00 1 MET A CA 21
ATOM 32243 C C . MET A 1 9 ? -4.638 19.157 0.388 1.00 0.00 1 MET A C 21
ATOM 32244 O O . MET A 1 9 ? -5.101 18.774 -0.685 1.00 0.00 1 MET A O 21
ATOM 32258 N N . TRP A 1 10 ? -5.063 18.703 1.565 1.00 0.00 2 TRP A N 21
ATOM 32259 C CA . TRP A 1 10 ? -6.126 17.705 1.648 1.00 0.00 2 TRP A CA 21
ATOM 32260 C C . TRP A 1 10 ? -6.017 16.717 0.491 1.00 0.00 2 TRP A C 21
ATOM 32261 O O . TRP A 1 10 ? -6.918 16.622 -0.344 1.00 0.00 2 TRP A O 21
ATOM 32282 N N . PRO A 1 11 ? -4.931 15.999 0.425 1.00 0.00 3 PRO A N 21
ATOM 32283 C CA . PRO A 1 11 ? -4.679 15.001 -0.655 1.00 0.00 3 PRO A CA 21
ATOM 32284 C C . PRO A 1 11 ? -5.515 13.733 -0.489 1.00 0.00 3 PRO A C 21
ATOM 32285 O O . PRO A 1 11 ? -5.901 13.374 0.623 1.00 0.00 3 PRO A O 21
ATOM 32296 N N . THR A 1 12 ? -5.787 13.063 -1.604 1.00 0.00 4 THR A N 21
ATOM 32297 C CA . THR A 1 12 ? -6.574 11.834 -1.579 1.00 0.00 4 THR A CA 21
ATOM 32298 C C . THR A 1 12 ? -5.715 10.652 -2.012 1.00 0.00 4 THR A C 21
ATOM 32299 O O . THR A 1 12 ? -5.033 10.710 -3.036 1.00 0.00 4 THR A O 21
ATOM 32310 N N . ARG A 1 13 ? -5.743 9.584 -1.223 1.00 0.00 5 ARG A N 21
ATOM 32311 C CA . ARG A 1 13 ? -4.954 8.402 -1.537 1.00 0.00 5 ARG A CA 21
ATOM 32312 C C . ARG A 1 13 ? -5.847 7.169 -1.568 1.00 0.00 5 ARG A C 21
ATOM 32313 O O . ARG A 1 13 ? -6.794 7.061 -0.787 1.00 0.00 5 ARG A O 21
ATOM 32334 N N . ARG A 1 14 ? -5.551 6.244 -2.474 1.00 0.00 6 ARG A N 21
ATOM 32335 C CA . ARG A 1 14 ? -6.353 5.036 -2.584 1.00 0.00 6 ARG A CA 21
ATOM 32336 C C . ARG A 1 14 ? -5.485 3.839 -2.942 1.00 0.00 6 ARG A C 21
ATOM 32337 O O . ARG A 1 14 ? -4.514 3.965 -3.686 1.00 0.00 6 ARG A O 21
ATOM 32358 N N . LEU A 1 15 ? -5.857 2.678 -2.423 1.00 0.00 7 LEU A N 21
ATOM 32359 C CA . LEU A 1 15 ? -5.123 1.458 -2.711 1.00 0.00 7 LEU A CA 21
ATOM 32360 C C . LEU A 1 15 ? -5.731 0.793 -3.936 1.00 0.00 7 LEU A C 21
ATOM 32361 O O . LEU A 1 15 ? -6.952 0.777 -4.093 1.00 0.00 7 LEU A O 21
ATOM 32377 N N . VAL A 1 16 ? -4.887 0.259 -4.809 1.00 0.00 8 VAL A N 21
ATOM 32378 C CA . VAL A 1 16 ? -5.381 -0.383 -6.018 1.00 0.00 8 VAL A CA 21
ATOM 32379 C C . VAL A 1 16 ? -4.925 -1.833 -6.088 1.00 0.00 8 VAL A C 21
ATOM 32380 O O . VAL A 1 16 ? -3.754 -2.143 -5.866 1.00 0.00 8 VAL A O 21
ATOM 32393 N N . THR A 1 17 ? -5.865 -2.717 -6.395 1.00 0.00 9 THR A N 21
ATOM 32394 C CA . THR A 1 17 ? -5.563 -4.135 -6.490 1.00 0.00 9 THR A CA 21
ATOM 32395 C C . THR A 1 17 ? -5.736 -4.615 -7.923 1.00 0.00 9 THR A C 21
ATOM 32396 O O . THR A 1 17 ? -6.782 -4.404 -8.535 1.00 0.00 9 THR A O 21
ATOM 32407 N N . ILE A 1 18 ? -4.705 -5.252 -8.463 1.00 0.00 10 ILE A N 21
ATOM 32408 C CA . ILE A 1 18 ? -4.778 -5.734 -9.832 1.00 0.00 10 ILE A CA 21
ATOM 32409 C C . ILE A 1 18 ? -5.532 -7.053 -9.891 1.00 0.00 10 ILE A C 21
ATOM 32410 O O . ILE A 1 18 ? -5.081 -8.066 -9.356 1.00 0.00 10 ILE A O 21
ATOM 32426 N N . LYS A 1 19 ? -6.681 -7.036 -10.555 1.00 0.00 11 LYS A N 21
ATOM 32427 C CA . LYS A 1 19 ? -7.485 -8.237 -10.692 1.00 0.00 11 LYS A CA 21
ATOM 32428 C C . LYS A 1 19 ? -6.755 -9.247 -11.574 1.00 0.00 11 LYS A C 21
ATOM 32429 O O . LYS A 1 19 ? -6.652 -10.428 -11.241 1.00 0.00 11 LYS A O 21
ATOM 32448 N N . ARG A 1 20 ? -6.230 -8.754 -12.694 1.00 0.00 12 ARG A N 21
ATOM 32449 C CA . ARG A 1 20 ? -5.480 -9.590 -13.627 1.00 0.00 12 ARG A CA 21
ATOM 32450 C C . ARG A 1 20 ? -4.217 -8.863 -14.068 1.00 0.00 12 ARG A C 21
ATOM 32451 O O . ARG A 1 20 ? -4.189 -7.634 -14.126 1.00 0.00 12 ARG A O 21
ATOM 32472 N N . SER A 1 21 ? -3.174 -9.619 -14.387 1.00 0.00 13 SER A N 21
ATOM 32473 C CA . SER A 1 21 ? -1.927 -9.009 -14.827 1.00 0.00 13 SER A CA 21
ATOM 32474 C C . SER A 1 21 ? -2.184 -8.122 -16.041 1.00 0.00 13 SER A C 21
ATOM 32475 O O . SER A 1 21 ? -2.729 -8.575 -17.048 1.00 0.00 13 SER A O 21
ATOM 32483 N N . GLY A 1 22 ? -1.794 -6.855 -15.938 1.00 0.00 14 GLY A N 21
ATOM 32484 C CA . GLY A 1 22 ? -1.996 -5.913 -17.034 1.00 0.00 14 GLY A CA 21
ATOM 32485 C C . GLY A 1 22 ? -3.294 -5.130 -16.852 1.00 0.00 14 GLY A C 21
ATOM 32486 O O . GLY A 1 22 ? -3.704 -4.376 -17.734 1.00 0.00 14 GLY A O 21
ATOM 32490 N N . VAL A 1 23 ? -3.934 -5.307 -15.698 1.00 0.00 15 VAL A N 21
ATOM 32491 C CA . VAL A 1 23 ? -5.183 -4.606 -15.407 1.00 0.00 15 VAL A CA 21
ATOM 32492 C C . VAL A 1 23 ? -5.079 -3.900 -14.054 1.00 0.00 15 VAL A C 21
ATOM 32493 O O . VAL A 1 23 ? -4.321 -4.327 -13.184 1.00 0.00 15 VAL A O 21
ATOM 32506 N N . ASP A 1 24 ? -5.830 -2.815 -13.882 1.00 0.00 16 ASP A N 21
ATOM 32507 C CA . ASP A 1 24 ? -5.786 -2.070 -12.624 1.00 0.00 16 ASP A CA 21
ATOM 32508 C C . ASP A 1 24 ? -6.931 -2.479 -11.707 1.00 0.00 16 ASP A C 21
ATOM 32509 O O . ASP A 1 24 ? -7.149 -1.880 -10.655 1.00 0.00 16 ASP A O 21
ATOM 32518 N N . GLY A 1 25 ? -7.639 -3.518 -12.117 1.00 0.00 17 GLY A N 21
ATOM 32519 C CA . GLY A 1 25 ? -8.762 -4.051 -11.346 1.00 0.00 17 GLY A CA 21
ATOM 32520 C C . GLY A 1 25 ? -9.465 -2.968 -10.517 1.00 0.00 17 GLY A C 21
ATOM 32521 O O . GLY A 1 25 ? -9.417 -1.785 -10.854 1.00 0.00 17 GLY A O 21
ATOM 32525 N N . PRO A 1 26 ? -10.134 -3.359 -9.454 1.00 0.00 18 PRO A N 21
ATOM 32526 C CA . PRO A 1 26 ? -10.880 -2.418 -8.565 1.00 0.00 18 PRO A CA 21
ATOM 32527 C C . PRO A 1 26 ? -9.972 -1.663 -7.594 1.00 0.00 18 PRO A C 21
ATOM 32528 O O . PRO A 1 26 ? -8.837 -2.069 -7.347 1.00 0.00 18 PRO A O 21
ATOM 32539 N N . HIS A 1 27 ? -10.487 -0.564 -7.047 1.00 0.00 19 HIS A N 21
ATOM 32540 C CA . HIS A 1 27 ? -9.719 0.243 -6.102 1.00 0.00 19 HIS A CA 21
ATOM 32541 C C . HIS A 1 27 ? -10.329 0.165 -4.702 1.00 0.00 19 HIS A C 21
ATOM 32542 O O . HIS A 1 27 ? -11.514 -0.128 -4.546 1.00 0.00 19 HIS A O 21
ATOM 32557 N N . PHE A 1 28 ? -9.505 0.422 -3.688 1.00 0.00 20 PHE A N 21
ATOM 32558 C CA . PHE A 1 28 ? -9.967 0.371 -2.303 1.00 0.00 20 PHE A CA 21
ATOM 32559 C C . PHE A 1 28 ? -9.784 1.734 -1.627 1.00 0.00 20 PHE A C 21
ATOM 32560 O O . PHE A 1 28 ? -8.681 2.280 -1.633 1.00 0.00 20 PHE A O 21
ATOM 32577 N N . PRO A 1 29 ? -10.820 2.298 -1.041 1.00 0.00 21 PRO A N 21
ATOM 32578 C CA . PRO A 1 29 ? -10.718 3.621 -0.356 1.00 0.00 21 PRO A CA 21
ATOM 32579 C C . PRO A 1 29 ? -10.019 3.504 0.996 1.00 0.00 21 PRO A C 21
ATOM 32580 O O . PRO A 1 29 ? -10.160 2.498 1.686 1.00 0.00 21 PRO A O 21
ATOM 32591 N N . LEU A 1 30 ? -9.274 4.537 1.376 1.00 0.00 22 LEU A N 21
ATOM 32592 C CA . LEU A 1 30 ? -8.575 4.517 2.655 1.00 0.00 22 LEU A CA 21
ATOM 32593 C C . LEU A 1 30 ? -9.443 5.128 3.747 1.00 0.00 22 LEU A C 21
ATOM 32594 O O . LEU A 1 30 ? -9.306 6.305 4.081 1.00 0.00 22 LEU A O 21
ATOM 32610 N N . SER A 1 31 ? -10.337 4.316 4.299 1.00 0.00 23 SER A N 21
ATOM 32611 C CA . SER A 1 31 ? -11.226 4.780 5.356 1.00 0.00 23 SER A CA 21
ATOM 32612 C C . SER A 1 31 ? -10.414 5.236 6.562 1.00 0.00 23 SER A C 21
ATOM 32613 O O . SER A 1 31 ? -10.716 6.260 7.177 1.00 0.00 23 SER A O 21
ATOM 32621 N N . LEU A 1 32 ? -9.381 4.470 6.890 1.00 0.00 24 LEU A N 21
ATOM 32622 C CA . LEU A 1 32 ? -8.522 4.799 8.020 1.00 0.00 24 LEU A CA 21
ATOM 32623 C C . LEU A 1 32 ? -7.088 5.023 7.550 1.00 0.00 24 LEU A C 21
ATOM 32624 O O . LEU A 1 32 ? -6.655 4.445 6.553 1.00 0.00 24 LEU A O 21
ATOM 32640 N N . SER A 1 33 ? -6.358 5.867 8.271 1.00 0.00 25 SER A N 21
ATOM 32641 C CA . SER A 1 33 ? -4.975 6.161 7.912 1.00 0.00 25 SER A CA 21
ATOM 32642 C C . SER A 1 33 ? -4.147 4.883 7.897 1.00 0.00 25 SER A C 21
ATOM 32643 O O . SER A 1 33 ? -3.310 4.680 7.019 1.00 0.00 25 SER A O 21
ATOM 32651 N N . THR A 1 34 ? -4.388 4.022 8.874 1.00 0.00 26 THR A N 21
ATOM 32652 C CA . THR A 1 34 ? -3.657 2.765 8.966 1.00 0.00 26 THR A CA 21
ATOM 32653 C C . THR A 1 34 ? -4.322 1.695 8.109 1.00 0.00 26 THR A C 21
ATOM 32654 O O . THR A 1 34 ? -5.446 1.279 8.389 1.00 0.00 26 THR A O 21
ATOM 32665 N N . CYS A 1 35 ? -3.625 1.236 7.074 1.00 0.00 27 CYS A N 21
ATOM 32666 C CA . CYS A 1 35 ? -4.194 0.198 6.219 1.00 0.00 27 CYS A CA 21
ATOM 32667 C C . CYS A 1 35 ? -3.706 -1.176 6.660 1.00 0.00 27 CYS A C 21
ATOM 32668 O O . CYS A 1 35 ? -2.511 -1.387 6.871 1.00 0.00 27 CYS A O 21
ATOM 32676 N N . LEU A 1 36 ? -4.646 -2.101 6.812 1.00 0.00 28 LEU A N 21
ATOM 32677 C CA . LEU A 1 36 ? -4.324 -3.454 7.246 1.00 0.00 28 LEU A CA 21
ATOM 32678 C C . LEU A 1 36 ? -4.720 -4.479 6.185 1.00 0.00 28 LEU A C 21
ATOM 32679 O O . LEU A 1 36 ? -5.796 -4.396 5.590 1.00 0.00 28 LEU A O 21
ATOM 32695 N N . PHE A 1 37 ? -3.834 -5.444 5.960 1.00 0.00 29 PHE A N 21
ATOM 32696 C CA . PHE A 1 37 ? -4.073 -6.494 4.977 1.00 0.00 29 PHE A CA 21
ATOM 32697 C C . PHE A 1 37 ? -4.326 -7.813 5.681 1.00 0.00 29 PHE A C 21
ATOM 32698 O O . PHE A 1 37 ? -3.692 -8.113 6.693 1.00 0.00 29 PHE A O 21
ATOM 32715 N N . GLY A 1 38 ? -5.243 -8.611 5.146 1.00 0.00 30 GLY A N 21
ATOM 32716 C CA . GLY A 1 38 ? -5.522 -9.891 5.760 1.00 0.00 30 GLY A CA 21
ATOM 32717 C C . GLY A 1 38 ? -6.902 -10.416 5.415 1.00 0.00 30 GLY A C 21
ATOM 32718 O O . GLY A 1 38 ? -7.814 -9.662 5.078 1.00 0.00 30 GLY A O 21
ATOM 32722 N N . ARG A 1 39 ? -7.029 -11.728 5.508 1.00 0.00 31 ARG A N 21
ATOM 32723 C CA . ARG A 1 39 ? -8.278 -12.404 5.214 1.00 0.00 31 ARG A CA 21
ATOM 32724 C C . ARG A 1 39 ? -9.357 -12.049 6.233 1.00 0.00 31 ARG A C 21
ATOM 32725 O O . ARG A 1 39 ? -10.517 -11.849 5.872 1.00 0.00 31 ARG A O 21
ATOM 32746 N N . GLY A 1 40 ? -8.975 -11.965 7.500 1.00 0.00 32 GLY A N 21
ATOM 32747 C CA . GLY A 1 40 ? -9.931 -11.624 8.547 1.00 0.00 32 GLY A CA 21
ATOM 32748 C C . GLY A 1 40 ? -10.601 -10.282 8.258 1.00 0.00 32 GLY A C 21
ATOM 32749 O O . GLY A 1 40 ? -10.062 -9.452 7.525 1.00 0.00 32 GLY A O 21
ATOM 32753 N N . ILE A 1 41 ? -11.780 -10.079 8.837 1.00 0.00 33 ILE A N 21
ATOM 32754 C CA . ILE A 1 41 ? -12.529 -8.839 8.643 1.00 0.00 33 ILE A CA 21
ATOM 32755 C C . ILE A 1 41 ? -11.800 -7.648 9.269 1.00 0.00 33 ILE A C 21
ATOM 32756 O O . ILE A 1 41 ? -11.884 -6.524 8.775 1.00 0.00 33 ILE A O 21
ATOM 32772 N N . GLU A 1 42 ? -11.103 -7.904 10.369 1.00 0.00 34 GLU A N 21
ATOM 32773 C CA . GLU A 1 42 ? -10.378 -6.853 11.079 1.00 0.00 34 GLU A CA 21
ATOM 32774 C C . GLU A 1 42 ? -9.452 -6.078 10.136 1.00 0.00 34 GLU A C 21
ATOM 32775 O O . GLU A 1 42 ? -9.025 -4.966 10.451 1.00 0.00 34 GLU A O 21
ATOM 32787 N N . CYS A 1 43 ? -9.140 -6.665 8.985 1.00 0.00 35 CYS A N 21
ATOM 32788 C CA . CYS A 1 43 ? -8.252 -6.011 8.024 1.00 0.00 35 CYS A CA 21
ATOM 32789 C C . CYS A 1 43 ? -9.012 -5.037 7.129 1.00 0.00 35 CYS A C 21
ATOM 32790 O O . CYS A 1 43 ? -10.035 -5.383 6.538 1.00 0.00 35 CYS A O 21
ATOM 32798 N N . ASP A 1 44 ? -8.485 -3.817 7.021 1.00 0.00 36 ASP A N 21
ATOM 32799 C CA . ASP A 1 44 ? -9.100 -2.797 6.178 1.00 0.00 36 ASP A CA 21
ATOM 32800 C C . ASP A 1 44 ? -9.085 -3.262 4.735 1.00 0.00 36 ASP A C 21
ATOM 32801 O O . ASP A 1 44 ? -10.050 -3.076 3.993 1.00 0.00 36 ASP A O 21
ATOM 32810 N N . ILE A 1 45 ? -7.983 -3.888 4.358 1.00 0.00 37 ILE A N 21
ATOM 32811 C CA . ILE A 1 45 ? -7.834 -4.413 3.013 1.00 0.00 37 ILE A CA 21
ATOM 32812 C C . ILE A 1 45 ? -8.049 -5.919 3.070 1.00 0.00 37 ILE A C 21
ATOM 32813 O O . ILE A 1 45 ? -7.096 -6.698 3.117 1.00 0.00 37 ILE A O 21
ATOM 32829 N N . ARG A 1 46 ? -9.317 -6.314 3.103 1.00 0.00 38 ARG A N 21
ATOM 32830 C CA . ARG A 1 46 ? -9.671 -7.722 3.202 1.00 0.00 38 ARG A CA 21
ATOM 32831 C C . ARG A 1 46 ? -9.238 -8.481 1.954 1.00 0.00 38 ARG A C 21
ATOM 32832 O O . ARG A 1 46 ? -9.514 -8.063 0.829 1.00 0.00 38 ARG A O 21
ATOM 32853 N N . ILE A 1 47 ? -8.548 -9.598 2.167 1.00 0.00 39 ILE A N 21
ATOM 32854 C CA . ILE A 1 47 ? -8.064 -10.418 1.064 1.00 0.00 39 ILE A CA 21
ATOM 32855 C C . ILE A 1 47 ? -8.737 -11.791 1.093 1.00 0.00 39 ILE A C 21
ATOM 32856 O O . ILE A 1 47 ? -8.683 -12.485 2.101 1.00 0.00 39 ILE A O 21
ATOM 32872 N N . GLN A 1 48 ? -9.377 -12.191 0.000 1.00 0.00 40 GLN A N 21
ATOM 32873 C CA . GLN A 1 48 ? -10.044 -13.491 -0.010 1.00 0.00 40 GLN A CA 21
ATOM 32874 C C . GLN A 1 48 ? -9.094 -14.602 -0.450 1.00 0.00 40 GLN A C 21
ATOM 32875 O O . GLN A 1 48 ? -9.135 -15.059 -1.592 1.00 0.00 40 GLN A O 21
ATOM 32889 N N . LEU A 1 49 ? -8.267 -15.049 0.489 1.00 0.00 41 LEU A N 21
ATOM 32890 C CA . LEU A 1 49 ? -7.320 -16.131 0.242 1.00 0.00 41 LEU A CA 21
ATOM 32891 C C . LEU A 1 49 ? -6.939 -16.788 1.580 1.00 0.00 41 LEU A C 21
ATOM 32892 O O . LEU A 1 49 ? -6.285 -16.151 2.405 1.00 0.00 41 LEU A O 21
ATOM 32908 N N . PRO A 1 50 ? -7.323 -18.023 1.831 1.00 0.00 42 PRO A N 21
ATOM 32909 C CA . PRO A 1 50 ? -6.992 -18.711 3.122 1.00 0.00 42 PRO A CA 21
ATOM 32910 C C . PRO A 1 50 ? -5.501 -18.656 3.468 1.00 0.00 42 PRO A C 21
ATOM 32911 O O . PRO A 1 50 ? -5.133 -18.620 4.641 1.00 0.00 42 PRO A O 21
ATOM 32922 N N . VAL A 1 51 ? -4.648 -18.670 2.451 1.00 0.00 43 VAL A N 21
ATOM 32923 C CA . VAL A 1 51 ? -3.204 -18.641 2.678 1.00 0.00 43 VAL A CA 21
ATOM 32924 C C . VAL A 1 51 ? -2.743 -17.331 3.334 1.00 0.00 43 VAL A C 21
ATOM 32925 O O . VAL A 1 51 ? -1.753 -17.320 4.065 1.00 0.00 43 VAL A O 21
ATOM 32938 N N . VAL A 1 52 ? -3.449 -16.231 3.072 1.00 0.00 44 VAL A N 21
ATOM 32939 C CA . VAL A 1 52 ? -3.074 -14.936 3.654 1.00 0.00 44 VAL A CA 21
ATOM 32940 C C . VAL A 1 52 ? -3.393 -14.909 5.148 1.00 0.00 44 VAL A C 21
ATOM 32941 O O . VAL A 1 52 ? -4.360 -15.523 5.598 1.00 0.00 44 VAL A O 21
ATOM 32954 N N . SER A 1 53 ? -2.566 -14.194 5.910 1.00 0.00 45 SER A N 21
ATOM 32955 C CA . SER A 1 53 ? -2.760 -14.095 7.359 1.00 0.00 45 SER A CA 21
ATOM 32956 C C . SER A 1 53 ? -3.740 -12.973 7.712 1.00 0.00 45 SER A C 21
ATOM 32957 O O . SER A 1 53 ? -4.027 -12.111 6.888 1.00 0.00 45 SER A O 21
ATOM 32965 N N . LYS A 1 54 ? -4.239 -12.987 8.947 1.00 0.00 46 LYS A N 21
ATOM 32966 C CA . LYS A 1 54 ? -5.178 -11.960 9.402 1.00 0.00 46 LYS A CA 21
ATOM 32967 C C . LYS A 1 54 ? -4.502 -10.593 9.378 1.00 0.00 46 LYS A C 21
ATOM 32968 O O . LYS A 1 54 ? -5.110 -9.589 9.012 1.00 0.00 46 LYS A O 21
ATOM 32987 N N . GLN A 1 55 ? -3.232 -10.575 9.756 1.00 0.00 47 GLN A N 21
ATOM 32988 C CA . GLN A 1 55 ? -2.451 -9.346 9.751 1.00 0.00 47 GLN A CA 21
ATOM 32989 C C . GLN A 1 55 ? -1.209 -9.579 8.904 1.00 0.00 47 GLN A C 21
ATOM 32990 O O . GLN A 1 55 ? -0.084 -9.489 9.389 1.00 0.00 47 GLN A O 21
ATOM 33004 N N . HIS A 1 56 ? -1.437 -9.935 7.644 1.00 0.00 48 HIS A N 21
ATOM 33005 C CA . HIS A 1 56 ? -0.347 -10.248 6.727 1.00 0.00 48 HIS A CA 21
ATOM 33006 C C . HIS A 1 56 ? 0.580 -9.057 6.507 1.00 0.00 48 HIS A C 21
ATOM 33007 O O . HIS A 1 56 ? 1.797 -9.176 6.653 1.00 0.00 48 HIS A O 21
ATOM 33022 N N . CYS A 1 57 ? 0.008 -7.911 6.159 1.00 0.00 49 CYS A N 21
ATOM 33023 C CA . CYS A 1 57 ? 0.815 -6.723 5.931 1.00 0.00 49 CYS A CA 21
ATOM 33024 C C . CYS A 1 57 ? 0.039 -5.474 6.307 1.00 0.00 49 CYS A C 21
ATOM 33025 O O . CYS A 1 57 ? -1.190 -5.490 6.383 1.00 0.00 49 CYS A O 21
ATOM 33033 N N . LYS A 1 58 ? 0.766 -4.401 6.578 1.00 0.00 50 LYS A N 21
ATOM 33034 C CA . LYS A 1 58 ? 0.126 -3.159 6.987 1.00 0.00 50 LYS A CA 21
ATOM 33035 C C . LYS A 1 58 ? 0.789 -1.939 6.374 1.00 0.00 50 LYS A C 21
ATOM 33036 O O . LYS A 1 58 ? 1.999 -1.753 6.485 1.00 0.00 50 LYS A O 21
ATOM 33055 N N . ILE A 1 59 ? -0.026 -1.076 5.780 1.00 0.00 51 ILE A N 21
ATOM 33056 C CA . ILE A 1 59 ? 0.493 0.155 5.221 1.00 0.00 51 ILE A CA 21
ATOM 33057 C C . ILE A 1 59 ? 0.220 1.282 6.201 1.00 0.00 51 ILE A C 21
ATOM 33058 O O . ILE A 1 59 ? -0.890 1.814 6.255 1.00 0.00 51 ILE A O 21
ATOM 33074 N N . GLU A 1 60 ? 1.229 1.641 6.977 1.00 0.00 52 GLU A N 21
ATOM 33075 C CA . GLU A 1 60 ? 1.069 2.705 7.950 1.00 0.00 52 GLU A CA 21
ATOM 33076 C C . GLU A 1 60 ? 1.225 4.042 7.253 1.00 0.00 52 GLU A C 21
ATOM 33077 O O . GLU A 1 60 ? 2.256 4.316 6.638 1.00 0.00 52 GLU A O 21
ATOM 33089 N N . ILE A 1 61 ? 0.189 4.863 7.325 1.00 0.00 53 ILE A N 21
ATOM 33090 C CA . ILE A 1 61 ? 0.224 6.154 6.666 1.00 0.00 53 ILE A CA 21
ATOM 33091 C C . ILE A 1 61 ? 0.514 7.268 7.657 1.00 0.00 53 ILE A C 21
ATOM 33092 O O . ILE A 1 61 ? -0.208 7.457 8.636 1.00 0.00 53 ILE A O 21
ATOM 33108 N N . HIS A 1 62 ? 1.587 8.002 7.387 1.00 0.00 54 HIS A N 21
ATOM 33109 C CA . HIS A 1 62 ? 1.984 9.098 8.247 1.00 0.00 54 HIS A CA 21
ATOM 33110 C C . HIS A 1 62 ? 1.776 10.434 7.546 1.00 0.00 54 HIS A C 21
ATOM 33111 O O .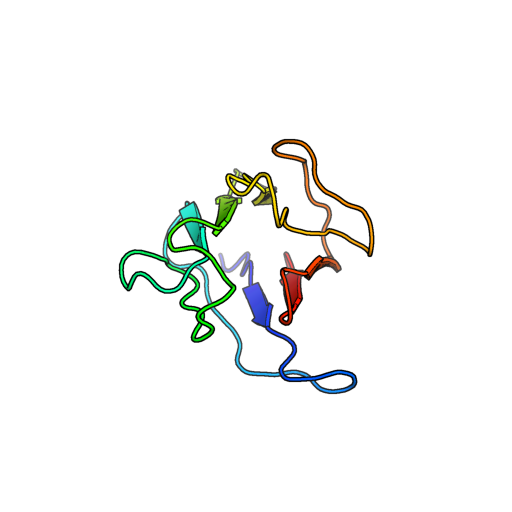 HIS A 1 62 ? 1.081 10.513 6.531 1.00 0.00 54 HIS A O 21
ATOM 33126 N N . GLU A 1 63 ? 2.350 11.477 8.125 1.00 0.00 55 GLU A N 21
ATOM 33127 C CA . GLU A 1 63 ? 2.207 12.835 7.610 1.00 0.00 55 GLU A CA 21
ATOM 33128 C C . GLU A 1 63 ? 1.846 12.876 6.123 1.00 0.00 55 GLU A C 21
ATOM 33129 O O . GLU A 1 63 ? 0.808 13.431 5.760 1.00 0.00 55 GLU A O 21
ATOM 33141 N N . GLN A 1 64 ? 2.701 12.336 5.254 1.00 0.00 56 GLN A N 21
ATOM 33142 C CA . GLN A 1 64 ? 2.405 12.395 3.820 1.00 0.00 56 GLN A CA 21
ATOM 33143 C C . GLN A 1 64 ? 2.880 11.163 3.042 1.00 0.00 56 GLN A C 21
ATOM 33144 O O . GLN A 1 64 ? 3.138 11.270 1.843 1.00 0.00 56 GLN A O 21
ATOM 33158 N N . GLU A 1 65 ? 2.998 10.000 3.682 1.00 0.00 57 GLU A N 21
ATOM 33159 C CA . GLU A 1 65 ? 3.450 8.819 2.935 1.00 0.00 57 GLU A CA 21
ATOM 33160 C C . GLU A 1 65 ? 2.953 7.510 3.552 1.00 0.00 57 GLU A C 21
ATOM 33161 O O . GLU A 1 65 ? 2.721 7.421 4.757 1.00 0.00 57 GLU A O 21
ATOM 33173 N N . ALA A 1 66 ? 2.815 6.490 2.700 1.00 0.00 58 ALA A N 21
ATOM 33174 C CA . ALA A 1 66 ? 2.374 5.167 3.138 1.00 0.00 58 ALA A CA 21
ATOM 33175 C C . ALA A 1 66 ? 3.587 4.291 3.451 1.00 0.00 58 ALA A C 21
ATOM 33176 O O . ALA A 1 66 ? 4.558 4.277 2.697 1.00 0.00 58 ALA A O 21
ATOM 33183 N N . ILE A 1 67 ? 3.545 3.584 4.576 1.00 0.00 59 ILE A N 21
ATOM 33184 C CA . ILE A 1 67 ? 4.669 2.738 4.970 1.00 0.00 59 ILE A CA 21
ATOM 33185 C C . ILE A 1 67 ? 4.217 1.299 5.237 1.00 0.00 59 ILE A C 21
ATOM 33186 O O . ILE A 1 67 ? 3.301 1.066 6.017 1.00 0.00 59 ILE A O 21
ATOM 33202 N N . LEU A 1 68 ? 4.876 0.341 4.581 1.00 0.00 60 LEU A N 21
ATOM 33203 C CA . LEU A 1 68 ? 4.537 -1.079 4.740 1.00 0.00 60 LEU A CA 21
ATOM 33204 C C . LEU A 1 68 ? 5.012 -1.625 6.085 1.00 0.00 60 LEU A C 21
ATOM 33205 O O . LEU A 1 68 ? 6.064 -1.232 6.593 1.00 0.00 60 LEU A O 21
ATOM 33221 N N . HIS A 1 69 ? 4.229 -2.549 6.649 1.00 0.00 61 HIS A N 21
ATOM 33222 C CA . HIS A 1 69 ? 4.571 -3.161 7.926 1.00 0.00 61 HIS A CA 21
ATOM 33223 C C . HIS A 1 69 ? 4.213 -4.648 7.909 1.00 0.00 61 HIS A C 21
ATOM 33224 O O . HIS A 1 69 ? 3.185 -5.064 8.444 1.00 0.00 61 HIS A O 21
ATOM 33239 N N . ASN A 1 70 ? 5.076 -5.433 7.275 1.00 0.00 62 ASN A N 21
ATOM 33240 C CA . ASN A 1 70 ? 4.876 -6.877 7.154 1.00 0.00 62 ASN A CA 21
ATOM 33241 C C . ASN A 1 70 ? 5.013 -7.589 8.494 1.00 0.00 62 ASN A C 21
ATOM 33242 O O . ASN A 1 70 ? 5.948 -7.338 9.256 1.00 0.00 62 ASN A O 21
ATOM 33253 N N . PHE A 1 71 ? 4.077 -8.491 8.762 1.00 0.00 63 PHE A N 21
ATOM 33254 C CA . PHE A 1 71 ? 4.094 -9.263 10.001 1.00 0.00 63 PHE A CA 21
ATOM 33255 C C . PHE A 1 71 ? 4.504 -10.708 9.722 1.00 0.00 63 PHE A C 21
ATOM 33256 O O . PHE A 1 71 ? 5.180 -11.340 10.532 1.00 0.00 63 PHE A O 21
ATOM 33273 N N . SER A 1 72 ? 4.058 -11.227 8.579 1.00 0.00 64 SER A N 21
ATOM 33274 C CA . SER A 1 72 ? 4.349 -12.608 8.206 1.00 0.00 64 SER A CA 21
ATOM 33275 C C . SER A 1 72 ? 5.844 -12.846 8.023 1.00 0.00 64 SER A C 21
ATOM 33276 O O . SER A 1 72 ? 6.553 -12.031 7.432 1.00 0.00 64 SER A O 21
ATOM 33284 N N . SER A 1 73 ? 6.308 -13.986 8.530 1.00 0.00 65 SER A N 21
ATOM 33285 C CA . SER A 1 73 ? 7.712 -14.360 8.420 1.00 0.00 65 SER A CA 21
ATOM 33286 C C . SER A 1 73 ? 7.891 -15.446 7.365 1.00 0.00 65 SER A C 21
ATOM 33287 O O . SER A 1 73 ? 8.692 -15.300 6.441 1.00 0.00 65 SER A O 21
ATOM 33295 N N . THR A 1 74 ? 7.139 -16.537 7.509 1.00 0.00 66 THR A N 21
ATOM 33296 C CA . THR A 1 74 ? 7.225 -17.641 6.558 1.00 0.00 66 THR A CA 21
ATOM 33297 C C . THR A 1 74 ? 6.808 -17.167 5.172 1.00 0.00 66 THR A C 21
ATOM 33298 O O . THR A 1 74 ? 7.497 -17.419 4.184 1.00 0.00 66 THR A O 21
ATOM 33309 N N . ASN A 1 75 ? 5.687 -16.456 5.115 1.00 0.00 67 ASN A N 21
ATOM 33310 C CA . ASN A 1 75 ? 5.195 -15.920 3.855 1.00 0.00 67 ASN A CA 21
ATOM 33311 C C . ASN A 1 75 ? 5.245 -14.399 3.902 1.00 0.00 67 ASN A C 21
ATOM 33312 O O . ASN A 1 75 ? 4.226 -13.750 4.139 1.00 0.00 67 ASN A O 21
ATOM 33323 N N . PRO A 1 76 ? 6.400 -13.816 3.706 1.00 0.00 68 PRO A N 21
ATOM 33324 C CA . PRO A 1 76 ? 6.556 -12.337 3.755 1.00 0.00 68 PRO A CA 21
ATOM 33325 C C . PRO A 1 76 ? 5.953 -11.640 2.547 1.00 0.00 68 PRO A C 21
ATOM 33326 O O . PRO A 1 76 ? 5.895 -12.199 1.452 1.00 0.00 68 PRO A O 21
ATOM 33337 N N . THR A 1 77 ? 5.517 -10.409 2.759 1.00 0.00 69 THR A N 21
ATOM 33338 C CA . THR A 1 77 ? 4.933 -9.621 1.690 1.00 0.00 69 THR A CA 21
ATOM 33339 C C . THR A 1 77 ? 6.037 -9.205 0.719 1.00 0.00 69 THR A C 21
ATOM 33340 O O . THR A 1 77 ? 7.215 -9.210 1.073 1.00 0.00 69 THR A O 21
ATOM 33351 N N . GLN A 1 78 ? 5.660 -8.885 -0.512 1.00 0.00 70 GLN A N 21
ATOM 33352 C CA . GLN A 1 78 ? 6.644 -8.515 -1.528 1.00 0.00 70 GLN A CA 21
ATOM 33353 C C . GLN A 1 78 ? 6.350 -7.139 -2.116 1.00 0.00 70 GLN A C 21
ATOM 33354 O O . GLN A 1 78 ? 5.193 -6.780 -2.337 1.00 0.00 70 GLN A O 21
ATOM 33368 N N . VAL A 1 79 ? 7.407 -6.377 -2.379 1.00 0.00 71 VAL A N 21
ATOM 33369 C CA . VAL A 1 79 ? 7.248 -5.046 -2.957 1.00 0.00 71 VAL A CA 21
ATOM 33370 C C . VAL A 1 79 ? 8.137 -4.877 -4.184 1.00 0.00 71 VAL A C 21
ATOM 33371 O O . VAL A 1 79 ? 9.337 -5.145 -4.135 1.00 0.00 71 VAL A O 21
ATOM 33384 N N . ASN A 1 80 ? 7.539 -4.423 -5.278 1.00 0.00 72 ASN A N 21
ATOM 33385 C CA . ASN A 1 80 ? 8.281 -4.209 -6.515 1.00 0.00 72 ASN A CA 21
ATOM 33386 C C . ASN A 1 80 ? 9.087 -5.450 -6.887 1.00 0.00 72 ASN A C 21
ATOM 33387 O O . ASN A 1 80 ? 10.139 -5.353 -7.518 1.00 0.00 72 ASN A O 21
ATOM 33398 N N . GLY A 1 81 ? 8.572 -6.616 -6.513 1.00 0.00 73 GLY A N 21
ATOM 33399 C CA . GLY A 1 81 ? 9.241 -7.876 -6.833 1.00 0.00 73 GLY A CA 21
ATOM 33400 C C . GLY A 1 81 ? 10.369 -8.192 -5.853 1.00 0.00 73 GLY A C 21
ATOM 33401 O O . GLY A 1 81 ? 11.279 -8.956 -6.173 1.00 0.00 73 GLY A O 21
ATOM 33405 N N . SER A 1 82 ? 10.304 -7.613 -4.661 1.00 0.00 74 SER A N 21
ATOM 33406 C CA . SER A 1 82 ? 11.331 -7.860 -3.651 1.00 0.00 74 SER A CA 21
ATOM 33407 C C . SER A 1 82 ? 10.676 -8.268 -2.335 1.00 0.00 74 SER A C 21
ATOM 33408 O O . SER A 1 82 ? 9.630 -7.737 -1.965 1.00 0.00 74 SER A O 21
ATOM 33416 N N . VAL A 1 83 ? 11.282 -9.228 -1.639 1.00 0.00 75 VAL A N 21
ATOM 33417 C CA . VAL A 1 83 ? 10.720 -9.705 -0.379 1.00 0.00 75 VAL A CA 21
ATOM 33418 C C . VAL A 1 83 ? 10.821 -8.653 0.712 1.00 0.00 75 VAL A C 21
ATOM 33419 O O . VAL A 1 83 ? 11.735 -7.828 0.724 1.00 0.00 75 VAL A O 21
ATOM 33432 N N . ILE A 1 84 ? 9.857 -8.692 1.622 1.00 0.00 76 ILE A N 21
ATOM 33433 C CA . ILE A 1 84 ? 9.808 -7.740 2.722 1.00 0.00 76 ILE A CA 21
ATOM 33434 C C . ILE A 1 84 ? 10.170 -8.403 4.050 1.00 0.00 76 ILE A C 21
ATOM 33435 O O . ILE A 1 84 ? 9.307 -8.938 4.745 1.00 0.00 76 ILE A O 21
ATOM 33451 N N . ASP A 1 85 ? 11.449 -8.346 4.405 1.00 0.00 77 ASP A N 21
ATOM 33452 C CA . ASP A 1 85 ? 11.913 -8.928 5.661 1.00 0.00 77 ASP A CA 21
ATOM 33453 C C . ASP A 1 85 ? 11.347 -8.147 6.851 1.00 0.00 77 ASP A C 21
ATOM 33454 O O . ASP A 1 85 ? 10.968 -8.727 7.869 1.00 0.00 77 ASP A O 21
ATOM 33463 N N . GLU A 1 86 ? 11.306 -6.823 6.707 1.00 0.00 78 GLU A N 21
ATOM 33464 C CA . GLU A 1 86 ? 10.801 -5.941 7.759 1.00 0.00 78 GLU A CA 21
ATOM 33465 C C . GLU A 1 86 ? 10.104 -4.738 7.126 1.00 0.00 78 GLU A C 21
ATOM 33466 O O . GLU A 1 86 ? 10.111 -4.589 5.905 1.00 0.00 78 GLU A O 21
ATOM 33478 N N . PRO A 1 87 ? 9.494 -3.887 7.915 1.00 0.00 79 PRO A N 21
ATOM 33479 C CA . PRO A 1 87 ? 8.776 -2.691 7.378 1.00 0.00 79 PRO A CA 21
ATOM 33480 C C . PRO A 1 87 ? 9.685 -1.854 6.485 1.00 0.00 79 PRO A C 21
ATOM 33481 O O . PRO A 1 87 ? 10.855 -1.642 6.803 1.00 0.00 79 PRO A O 21
ATOM 33492 N N . VAL A 1 88 ? 9.144 -1.389 5.365 1.00 0.00 80 VAL A N 21
ATOM 33493 C CA . VAL A 1 88 ? 9.927 -0.587 4.429 1.00 0.00 80 VAL A CA 21
ATOM 33494 C C . VAL A 1 88 ? 9.131 0.622 3.953 1.00 0.00 80 VAL A C 21
ATOM 33495 O O . VAL A 1 88 ? 7.905 0.646 4.053 1.00 0.00 80 VAL A O 21
ATOM 33508 N N . ARG A 1 89 ? 9.834 1.620 3.428 1.00 0.00 81 ARG A N 21
ATOM 33509 C CA . ARG A 1 89 ? 9.173 2.819 2.935 1.00 0.00 81 ARG A CA 21
ATOM 33510 C C . ARG A 1 89 ? 8.658 2.604 1.524 1.00 0.00 81 ARG A C 21
ATOM 33511 O O . ARG A 1 89 ? 9.344 2.026 0.681 1.00 0.00 81 ARG A O 21
ATOM 33532 N N . LEU A 1 90 ? 7.440 3.067 1.273 1.00 0.00 82 LEU A N 21
ATOM 33533 C CA . LEU A 1 90 ? 6.838 2.910 -0.040 1.00 0.00 82 LEU A CA 21
ATOM 33534 C C . LEU A 1 90 ? 6.894 4.203 -0.838 1.00 0.00 82 LEU A C 21
ATOM 33535 O O . LEU A 1 90 ? 6.650 5.291 -0.313 1.00 0.00 82 LEU A O 21
ATOM 33551 N N . LYS A 1 91 ? 7.186 4.061 -2.119 1.00 0.00 83 LYS A N 21
ATOM 33552 C CA . LYS A 1 91 ? 7.238 5.197 -3.020 1.00 0.00 83 LYS A CA 21
ATOM 33553 C C . LYS A 1 91 ? 6.007 5.144 -3.915 1.00 0.00 83 LYS A C 21
ATOM 33554 O O . LYS A 1 91 ? 5.433 4.074 -4.110 1.00 0.00 83 LYS A O 21
ATOM 33573 N N . HIS A 1 92 ? 5.579 6.282 -4.441 1.00 0.00 84 HIS A N 21
ATOM 33574 C CA . HIS A 1 92 ? 4.390 6.285 -5.281 1.00 0.00 84 HIS A CA 21
ATOM 33575 C C . HIS A 1 92 ? 4.612 5.434 -6.526 1.00 0.00 84 HIS A C 21
ATOM 33576 O O . HIS A 1 92 ? 5.677 5.479 -7.141 1.00 0.00 84 HIS A O 21
ATOM 33591 N N . GLY A 1 93 ? 3.593 4.664 -6.895 1.00 0.00 85 GLY A N 21
ATOM 33592 C CA . GLY A 1 93 ? 3.681 3.810 -8.076 1.00 0.00 85 GLY A CA 21
ATOM 33593 C C . GLY A 1 93 ? 4.265 2.435 -7.745 1.00 0.00 85 GLY A C 21
ATOM 33594 O O . GLY A 1 93 ? 4.475 1.615 -8.638 1.00 0.00 85 GLY A O 21
ATOM 33598 N N . ASP A 1 94 ? 4.524 2.182 -6.465 1.00 0.00 86 ASP A N 21
ATOM 33599 C CA . ASP A 1 94 ? 5.080 0.896 -6.048 1.00 0.00 86 ASP A CA 21
ATOM 33600 C C . ASP A 1 94 ? 4.009 -0.189 -6.070 1.00 0.00 86 ASP A C 21
ATOM 33601 O O . ASP A 1 94 ? 2.820 0.100 -5.943 1.00 0.00 86 ASP A O 21
ATOM 33610 N N . VAL A 1 95 ? 4.437 -1.439 -6.219 1.00 0.00 87 VAL A N 21
ATOM 33611 C CA . VAL A 1 95 ? 3.498 -2.557 -6.239 1.00 0.00 87 VAL A CA 21
ATOM 33612 C C . VAL A 1 95 ? 3.786 -3.495 -5.073 1.00 0.00 87 VAL A C 21
ATOM 33613 O O . VAL A 1 95 ? 4.922 -3.918 -4.867 1.00 0.00 87 VAL A O 21
ATOM 33626 N N . ILE A 1 96 ? 2.746 -3.805 -4.310 1.00 0.00 88 ILE A N 21
ATOM 33627 C CA . ILE A 1 96 ? 2.882 -4.685 -3.155 1.00 0.00 88 ILE A CA 21
ATOM 33628 C C . ILE A 1 96 ? 2.185 -5.996 -3.458 1.00 0.00 88 ILE A C 21
ATOM 33629 O O . ILE A 1 96 ? 1.072 -5.998 -3.966 1.00 0.00 88 ILE A O 21
ATOM 33645 N N . THR A 1 97 ? 2.832 -7.106 -3.168 1.00 0.00 89 THR A N 21
ATOM 33646 C CA . THR A 1 97 ? 2.224 -8.400 -3.453 1.00 0.00 89 THR A CA 21
ATOM 33647 C C . THR A 1 97 ? 2.295 -9.336 -2.253 1.00 0.00 89 THR A C 21
ATOM 33648 O O . THR A 1 97 ? 3.352 -9.523 -1.652 1.00 0.00 89 THR A O 21
ATOM 33659 N N . ILE A 1 98 ? 1.156 -9.943 -1.933 1.00 0.00 90 ILE A N 21
ATOM 33660 C CA . ILE A 1 98 ? 1.086 -10.884 -0.827 1.00 0.00 90 ILE A CA 21
ATOM 33661 C C . ILE A 1 98 ? 1.537 -12.259 -1.315 1.00 0.00 90 ILE A C 21
ATOM 33662 O O . ILE A 1 98 ? 2.422 -12.361 -2.164 1.00 0.00 90 ILE A O 21
ATOM 33678 N N . ILE A 1 99 ? 0.934 -13.312 -0.779 1.00 0.00 91 ILE A N 21
ATOM 33679 C CA . ILE A 1 99 ? 1.300 -14.664 -1.179 1.00 0.00 91 ILE A CA 21
ATOM 33680 C C . ILE A 1 99 ? 1.005 -14.929 -2.659 1.00 0.00 91 ILE A C 21
ATOM 33681 O O . ILE A 1 99 ? 1.830 -15.522 -3.352 1.00 0.00 91 ILE A O 21
ATOM 33697 N N . ASP A 1 100 ? -0.167 -14.508 -3.144 1.00 0.00 92 ASP A N 21
ATOM 33698 C CA . ASP A 1 100 ? -0.512 -14.749 -4.551 1.00 0.00 92 ASP A CA 21
ATOM 33699 C C . ASP A 1 100 ? -1.281 -13.587 -5.185 1.00 0.00 92 ASP A C 21
ATOM 33700 O O . ASP A 1 100 ? -1.805 -13.732 -6.290 1.00 0.00 92 ASP A O 21
ATOM 33709 N N . ARG A 1 101 ? -1.368 -12.447 -4.503 1.00 0.00 93 ARG A N 21
ATOM 33710 C CA . ARG A 1 101 ? -2.105 -11.308 -5.058 1.00 0.00 93 ARG A CA 21
ATOM 33711 C C . ARG A 1 101 ? -1.251 -10.046 -5.101 1.00 0.00 93 ARG A C 21
ATOM 33712 O O . ARG A 1 101 ? -0.412 -9.817 -4.228 1.00 0.00 93 ARG A O 21
ATOM 33733 N N . SER A 1 102 ? -1.481 -9.230 -6.129 1.00 0.00 94 SER A N 21
ATOM 33734 C CA . SER A 1 102 ? -0.739 -7.983 -6.292 1.00 0.00 94 SER A CA 21
ATOM 33735 C C . SER A 1 102 ? -1.577 -6.783 -5.853 1.00 0.00 94 SER A C 21
ATOM 33736 O O . SER A 1 102 ? -2.765 -6.687 -6.162 1.00 0.00 94 SER A O 21
ATOM 33744 N N . PHE A 1 103 ? -0.931 -5.871 -5.138 1.00 0.00 95 PHE A N 21
ATOM 33745 C CA . PHE A 1 103 ? -1.578 -4.655 -4.650 1.00 0.00 95 PHE A CA 21
ATOM 33746 C C . PHE A 1 103 ? -0.752 -3.439 -5.034 1.00 0.00 95 PHE A C 21
ATOM 33747 O O . PHE A 1 103 ? 0.475 -3.508 -5.103 1.00 0.00 95 PHE A O 21
ATOM 33764 N N . ARG A 1 104 ? -1.428 -2.333 -5.301 1.00 0.00 96 ARG A N 21
ATOM 33765 C CA . ARG A 1 104 ? -0.741 -1.117 -5.698 1.00 0.00 96 ARG A CA 21
ATOM 33766 C C . ARG A 1 104 ? -1.154 0.072 -4.834 1.00 0.00 96 ARG A C 21
ATOM 33767 O O . ARG A 1 104 ? -2.317 0.210 -4.458 1.00 0.00 96 ARG A O 21
ATOM 33788 N N . TYR A 1 105 ? -0.188 0.934 -4.544 1.00 0.00 97 TYR A N 21
ATOM 33789 C CA . TYR A 1 105 ? -0.437 2.129 -3.747 1.00 0.00 97 TYR A CA 21
ATOM 33790 C C . TYR A 1 105 ? -0.278 3.357 -4.638 1.00 0.00 97 TYR A C 21
ATOM 33791 O O . TYR A 1 105 ? 0.803 3.612 -5.171 1.00 0.00 97 TYR A O 21
ATOM 33809 N N . GLU A 1 106 ? -1.375 4.091 -4.836 1.00 0.00 98 GLU A N 21
ATOM 33810 C CA . GLU A 1 106 ? -1.351 5.260 -5.713 1.00 0.00 98 GLU A CA 21
ATOM 33811 C C . GLU A 1 106 ? -1.722 6.533 -4.956 1.00 0.00 98 GLU A C 21
ATOM 33812 O O . GLU A 1 106 ? -2.839 6.666 -4.455 1.00 0.00 98 GLU A O 21
ATOM 33824 N N . ASN A 1 107 ? -0.780 7.468 -4.886 1.00 0.00 99 ASN A N 21
ATOM 33825 C CA . ASN A 1 107 ? -1.022 8.736 -4.198 1.00 0.00 99 ASN A CA 21
ATOM 33826 C C . ASN A 1 107 ? -1.389 9.842 -5.190 1.00 0.00 99 ASN A C 21
ATOM 33827 O O . ASN A 1 107 ? -0.554 10.279 -5.981 1.00 0.00 99 ASN A O 21
ATOM 33838 N N . GLU A 1 108 ? -2.640 10.298 -5.135 1.00 0.00 100 GLU A N 21
ATOM 33839 C CA . GLU A 1 108 ? -3.101 11.362 -6.027 1.00 0.00 100 GLU A CA 21
ATOM 33840 C C . GLU A 1 108 ? -3.026 12.720 -5.331 1.00 0.00 100 GLU A C 21
ATOM 33841 O O . GLU A 1 108 ? -3.261 12.825 -4.128 1.00 0.00 100 GLU A O 21
ATOM 33853 N N . MET A 1 9 ? -12.424 17.352 4.924 1.00 0.00 1 MET A N 22
ATOM 33854 C CA . MET A 1 9 ? -11.487 16.995 3.824 1.00 0.00 1 MET A CA 22
ATOM 33855 C C . MET A 1 9 ? -11.467 15.481 3.640 1.00 0.00 1 MET A C 22
ATOM 33856 O O . MET A 1 9 ? -11.353 14.731 4.611 1.00 0.00 1 MET A O 22
ATOM 33870 N N . TRP A 1 10 ? -11.568 15.036 2.390 1.00 0.00 2 TRP A N 22
ATOM 33871 C CA . TRP A 1 10 ? -11.547 13.606 2.102 1.00 0.00 2 TRP A CA 22
ATOM 33872 C C . TRP A 1 10 ? -10.119 13.157 1.808 1.00 0.00 2 TRP A C 22
ATOM 33873 O O . TRP A 1 10 ? -9.245 13.981 1.535 1.00 0.00 2 TRP A O 22
ATOM 33894 N N . PRO A 1 11 ? -9.871 11.880 1.868 1.00 0.00 3 PRO A N 22
ATOM 33895 C CA . PRO A 1 11 ? -8.515 11.308 1.615 1.00 0.00 3 PRO A CA 22
ATOM 33896 C C . PRO A 1 11 ? -8.107 11.408 0.145 1.00 0.00 3 PRO A C 22
ATOM 33897 O O . PRO A 1 11 ? -8.951 11.348 -0.749 1.00 0.00 3 PRO A O 22
ATOM 33908 N N . THR A 1 12 ? -6.808 11.571 -0.094 1.00 0.00 4 THR A N 22
ATOM 33909 C CA . THR A 1 12 ? -6.302 11.688 -1.459 1.00 0.00 4 THR A CA 22
ATOM 33910 C C . THR A 1 12 ? -5.419 10.500 -1.816 1.00 0.00 4 THR A C 22
ATOM 33911 O O . THR A 1 12 ? -4.631 10.558 -2.759 1.00 0.00 4 THR A O 22
ATOM 33922 N N . ARG A 1 13 ? -5.558 9.425 -1.055 1.00 0.00 5 ARG A N 22
ATOM 33923 C CA . ARG A 1 13 ? -4.768 8.224 -1.300 1.00 0.00 5 ARG A CA 22
ATOM 33924 C C . ARG A 1 13 ? -5.650 7.137 -1.904 1.00 0.00 5 ARG A C 22
ATOM 33925 O O . ARG A 1 13 ? -6.772 6.917 -1.447 1.00 0.00 5 ARG A O 22
ATOM 33946 N N . ARG A 1 14 ? -5.148 6.462 -2.933 1.00 0.00 6 ARG A N 22
ATOM 33947 C CA . ARG A 1 14 ? -5.924 5.410 -3.577 1.00 0.00 6 ARG A CA 22
ATOM 33948 C C . ARG A 1 14 ? -5.108 4.134 -3.727 1.00 0.00 6 ARG A C 22
ATOM 33949 O O . ARG A 1 14 ? -3.944 4.171 -4.125 1.00 0.00 6 ARG A O 22
ATOM 33970 N N . LEU A 1 15 ? -5.736 3.004 -3.422 1.00 0.00 7 LEU A N 22
ATOM 33971 C CA . LEU A 1 15 ? -5.071 1.721 -3.545 1.00 0.00 7 LEU A CA 22
ATOM 33972 C C . LEU A 1 15 ? -5.840 0.884 -4.563 1.00 0.00 7 LEU A C 22
ATOM 33973 O O . LEU A 1 15 ? -7.068 0.820 -4.511 1.00 0.00 7 LEU A O 22
ATOM 33989 N N . VAL A 1 16 ? -5.134 0.277 -5.505 1.00 0.00 8 VAL A N 22
ATOM 33990 C CA . VAL A 1 16 ? -5.801 -0.507 -6.540 1.00 0.00 8 VAL A CA 22
ATOM 33991 C C . VAL A 1 16 ? -5.177 -1.887 -6.695 1.00 0.00 8 VAL A C 22
ATOM 33992 O O . VAL A 1 16 ? -3.986 -2.072 -6.455 1.00 0.00 8 VAL A O 22
ATOM 34005 N N . THR A 1 17 ? -5.991 -2.852 -7.113 1.00 0.00 9 THR A N 22
ATOM 34006 C CA . THR A 1 17 ? -5.501 -4.212 -7.312 1.00 0.00 9 THR A CA 22
ATOM 34007 C C . THR A 1 17 ? -4.922 -4.374 -8.724 1.00 0.00 9 THR A C 22
ATOM 34008 O O . THR A 1 17 ? -5.199 -3.570 -9.612 1.00 0.00 9 THR A O 22
ATOM 34019 N N . ILE A 1 18 ? -4.107 -5.409 -8.915 1.00 0.00 10 ILE A N 22
ATOM 34020 C CA . ILE A 1 18 ? -3.473 -5.668 -10.212 1.00 0.00 10 ILE A CA 22
ATOM 34021 C C . ILE A 1 18 ? -4.024 -6.911 -10.903 1.00 0.00 10 ILE A C 22
ATOM 34022 O O . ILE A 1 18 ? -4.204 -7.947 -10.279 1.00 0.00 10 ILE A O 22
ATOM 34038 N N . LYS A 1 19 ? -4.271 -6.778 -12.202 1.00 0.00 11 LYS A N 22
ATOM 34039 C CA . LYS A 1 19 ? -4.792 -7.869 -13.017 1.00 0.00 11 LYS A CA 22
ATOM 34040 C C . LYS A 1 19 ? -3.662 -8.815 -13.422 1.00 0.00 11 LYS A C 22
ATOM 34041 O O . LYS A 1 19 ? -2.562 -8.745 -12.875 1.00 0.00 11 LYS A O 22
ATOM 34060 N N . ARG A 1 20 ? -3.943 -9.707 -14.368 1.00 0.00 12 ARG A N 22
ATOM 34061 C CA . ARG A 1 20 ? -2.944 -10.671 -14.819 1.00 0.00 12 ARG A CA 22
ATOM 34062 C C . ARG A 1 20 ? -2.317 -11.376 -13.619 1.00 0.00 12 ARG A C 22
ATOM 34063 O O . ARG A 1 20 ? -2.734 -12.473 -13.249 1.00 0.00 12 ARG A O 22
ATOM 34084 N N . SER A 1 21 ? -1.328 -10.739 -12.998 1.00 0.00 13 SER A N 22
ATOM 34085 C CA . SER A 1 21 ? -0.683 -11.325 -11.831 1.00 0.00 13 SER A CA 22
ATOM 34086 C C . SER A 1 21 ? -1.720 -11.533 -10.733 1.00 0.00 13 SER A C 22
ATOM 34087 O O . SER A 1 21 ? -1.727 -12.560 -10.053 1.00 0.00 13 SER A O 22
ATOM 34095 N N . GLY A 1 22 ? -2.605 -10.553 -10.582 1.00 0.00 14 GLY A N 22
ATOM 34096 C CA . GLY A 1 22 ? -3.664 -10.624 -9.591 1.00 0.00 14 GLY A CA 22
ATOM 34097 C C . GLY A 1 22 ? -5.003 -10.319 -10.249 1.00 0.00 14 GLY A C 22
ATOM 34098 O O . GLY A 1 22 ? -5.289 -10.800 -11.346 1.00 0.00 14 GLY A O 22
ATOM 34102 N N . VAL A 1 23 ? -5.810 -9.500 -9.586 1.00 0.00 15 VAL A N 22
ATOM 34103 C CA . VAL A 1 23 ? -7.103 -9.122 -10.132 1.00 0.00 15 VAL A CA 22
ATOM 34104 C C . VAL A 1 23 ? -7.354 -7.626 -10.001 1.00 0.00 15 VAL A C 22
ATOM 34105 O O . VAL A 1 23 ? -7.887 -7.159 -8.997 1.00 0.00 15 VAL A O 22
ATOM 34118 N N . ASP A 1 24 ? -7.008 -6.881 -11.038 1.00 0.00 16 ASP A N 22
ATOM 34119 C CA . ASP A 1 24 ? -7.250 -5.450 -11.023 1.00 0.00 16 ASP A CA 22
ATOM 34120 C C . ASP A 1 24 ? -8.746 -5.238 -11.119 1.00 0.00 16 ASP A C 22
ATOM 34121 O O . ASP A 1 24 ? -9.525 -6.185 -11.003 1.00 0.00 16 ASP A O 22
ATOM 34130 N N . GLY A 1 25 ? -9.142 -4.008 -11.347 1.00 0.00 17 GLY A N 22
ATOM 34131 C CA . GLY A 1 25 ? -10.554 -3.689 -11.471 1.00 0.00 17 GLY A CA 22
ATOM 34132 C C . GLY A 1 25 ? -11.025 -2.801 -10.321 1.00 0.00 17 GLY A C 22
ATOM 34133 O O . GLY A 1 25 ? -11.106 -1.580 -10.464 1.00 0.00 17 GLY A O 22
ATOM 34137 N N . PRO A 1 26 ? -11.343 -3.387 -9.193 1.00 0.00 18 PRO A N 22
ATOM 34138 C CA . PRO A 1 26 ? -11.826 -2.635 -8.000 1.00 0.00 18 PRO A CA 22
ATOM 34139 C C . PRO A 1 26 ? -10.712 -1.860 -7.298 1.00 0.00 18 PRO A C 22
ATOM 34140 O O . PRO A 1 26 ? -9.533 -2.235 -7.356 1.00 0.00 18 PRO A O 22
ATOM 34151 N N . HIS A 1 27 ? -11.100 -0.777 -6.636 1.00 0.00 19 HIS A N 22
ATOM 34152 C CA . HIS A 1 27 ? -10.148 0.059 -5.920 1.00 0.00 19 HIS A CA 22
ATOM 34153 C C . HIS A 1 27 ? -10.471 0.074 -4.436 1.00 0.00 19 HIS A C 22
ATOM 34154 O O . HIS A 1 27 ? -11.581 -0.273 -4.031 1.00 0.00 19 HIS A O 22
ATOM 34169 N N . PHE A 1 28 ? -9.503 0.488 -3.631 1.00 0.00 20 PHE A N 22
ATOM 34170 C CA . PHE A 1 28 ? -9.714 0.553 -2.195 1.00 0.00 20 PHE A CA 22
ATOM 34171 C C . PHE A 1 28 ? -9.339 1.924 -1.640 1.00 0.00 20 PHE A C 22
ATOM 34172 O O . PHE A 1 28 ? -8.188 2.148 -1.261 1.00 0.00 20 PHE A O 22
ATOM 34189 N N . PRO A 1 29 ? -10.277 2.830 -1.555 1.00 0.00 21 PRO A N 22
ATOM 34190 C CA . PRO A 1 29 ? -10.023 4.187 -0.992 1.00 0.00 21 PRO A CA 22
ATOM 34191 C C . PRO A 1 29 ? -9.555 4.088 0.454 1.00 0.00 21 PRO A C 22
ATOM 34192 O O . PRO A 1 29 ? -9.968 3.186 1.184 1.00 0.00 21 PRO A O 22
ATOM 34203 N N . LEU A 1 30 ? -8.682 4.995 0.866 1.00 0.00 22 LEU A N 22
ATOM 34204 C CA . LEU A 1 30 ? -8.176 4.955 2.228 1.00 0.00 22 LEU A CA 22
ATOM 34205 C C . LEU A 1 30 ? -8.928 5.945 3.103 1.00 0.00 22 LEU A C 22
ATOM 34206 O O . LEU A 1 30 ? -8.835 7.156 2.915 1.00 0.00 22 LEU A O 22
ATOM 34222 N N . SER A 1 31 ? -9.667 5.412 4.067 1.00 0.00 23 SER A N 22
ATOM 34223 C CA . SER A 1 31 ? -10.436 6.244 4.981 1.00 0.00 23 SER A CA 22
ATOM 34224 C C . SER A 1 31 ? -9.817 6.177 6.370 1.00 0.00 23 SER A C 22
ATOM 34225 O O . SER A 1 31 ? -10.279 6.830 7.304 1.00 0.00 23 SER A O 22
ATOM 34233 N N . LEU A 1 32 ? -8.771 5.368 6.491 1.00 0.00 24 LEU A N 22
ATOM 34234 C CA . LEU A 1 32 ? -8.084 5.196 7.764 1.00 0.00 24 LEU A CA 22
ATOM 34235 C C . LEU A 1 32 ? -6.593 5.489 7.614 1.00 0.00 24 LEU A C 22
ATOM 34236 O O . LEU A 1 32 ? -6.021 5.306 6.540 1.00 0.00 24 LEU A O 22
ATOM 34252 N N . SER A 1 33 ? -5.968 5.939 8.697 1.00 0.00 25 SER A N 22
ATOM 34253 C CA . SER A 1 33 ? -4.541 6.244 8.668 1.00 0.00 25 SER A CA 22
ATOM 34254 C C . SER A 1 33 ? -3.722 4.961 8.781 1.00 0.00 25 SER A C 22
ATOM 34255 O O . SER A 1 33 ? -2.494 4.984 8.706 1.00 0.00 25 SER A O 22
ATOM 34263 N N . THR A 1 34 ? -4.414 3.842 8.964 1.00 0.00 26 THR A N 22
ATOM 34264 C CA . THR A 1 34 ? -3.747 2.552 9.083 1.00 0.00 26 THR A CA 22
ATOM 34265 C C . THR A 1 34 ? -4.437 1.509 8.206 1.00 0.00 26 THR A C 22
ATOM 34266 O O . THR A 1 34 ? -5.590 1.153 8.446 1.00 0.00 26 THR A O 22
ATOM 34277 N N . CYS A 1 35 ? -3.726 1.013 7.195 1.00 0.00 27 CYS A N 22
ATOM 34278 C CA . CYS A 1 35 ? -4.293 0.002 6.306 1.00 0.00 27 CYS A CA 22
ATOM 34279 C C . CYS A 1 35 ? -3.764 -1.380 6.688 1.00 0.00 27 CYS A C 22
ATOM 34280 O O . CYS A 1 35 ? -2.560 -1.567 6.862 1.00 0.00 27 CYS A O 22
ATOM 34288 N N . LEU A 1 36 ? -4.674 -2.335 6.857 1.00 0.00 28 LEU A N 22
ATOM 34289 C CA . LEU A 1 36 ? -4.292 -3.686 7.266 1.00 0.00 28 LEU A CA 22
ATOM 34290 C C . LEU A 1 36 ? -4.749 -4.742 6.257 1.00 0.00 28 LEU A C 22
ATOM 34291 O O . LEU A 1 36 ? -5.872 -4.702 5.755 1.00 0.00 28 LEU A O 22
ATOM 34307 N N . PHE A 1 37 ? -3.854 -5.693 5.982 1.00 0.00 29 PHE A N 22
ATOM 34308 C CA . PHE A 1 37 ? -4.132 -6.783 5.048 1.00 0.00 29 PHE A CA 22
ATOM 34309 C C . PHE A 1 37 ? -4.379 -8.071 5.824 1.00 0.00 29 PHE A C 22
ATOM 34310 O O . PHE A 1 37 ? -3.734 -8.306 6.845 1.00 0.00 29 PHE A O 22
ATOM 34327 N N . GLY A 1 38 ? -5.293 -8.920 5.351 1.00 0.00 30 GLY A N 22
ATOM 34328 C CA . GLY A 1 38 ? -5.538 -10.167 6.061 1.00 0.00 30 GLY A CA 22
ATOM 34329 C C . GLY A 1 38 ? -6.902 -10.778 5.757 1.00 0.00 30 GLY A C 22
ATOM 34330 O O . GLY A 1 38 ? -7.782 -10.131 5.187 1.00 0.00 30 GLY A O 22
ATOM 34334 N N . ARG A 1 39 ? -7.053 -12.043 6.154 1.00 0.00 31 ARG A N 22
ATOM 34335 C CA . ARG A 1 39 ? -8.296 -12.775 5.939 1.00 0.00 31 ARG A CA 22
ATOM 34336 C C . ARG A 1 39 ? -9.425 -12.186 6.778 1.00 0.00 31 ARG A C 22
ATOM 34337 O O . ARG A 1 39 ? -10.577 -12.143 6.346 1.00 0.00 31 ARG A O 22
ATOM 34358 N N . GLY A 1 40 ? -9.088 -11.766 7.993 1.00 0.00 32 GLY A N 22
ATOM 34359 C CA . GLY A 1 40 ? -10.082 -11.215 8.909 1.00 0.00 32 GLY A CA 22
ATOM 34360 C C . GLY A 1 40 ? -10.631 -9.879 8.421 1.00 0.00 32 GLY A C 22
ATOM 34361 O O . GLY A 1 40 ? -9.925 -9.092 7.795 1.00 0.00 32 GLY A O 22
ATOM 34365 N N . ILE A 1 41 ? -11.900 -9.631 8.735 1.00 0.00 33 ILE A N 22
ATOM 34366 C CA . ILE A 1 41 ? -12.552 -8.387 8.349 1.00 0.00 33 ILE A CA 22
ATOM 34367 C C . ILE A 1 41 ? -11.870 -7.208 9.030 1.00 0.00 33 ILE A C 22
ATOM 34368 O O . ILE A 1 41 ? -11.733 -6.134 8.444 1.00 0.00 33 ILE A O 22
ATOM 34384 N N . GLU A 1 42 ? -11.444 -7.417 10.272 1.00 0.00 34 GLU A N 22
ATOM 34385 C CA . GLU A 1 42 ? -10.775 -6.364 11.023 1.00 0.00 34 GLU A CA 22
ATOM 34386 C C . GLU A 1 42 ? -9.736 -5.683 10.142 1.00 0.00 34 GLU A C 22
ATOM 34387 O O . GLU A 1 42 ? -9.365 -4.532 10.374 1.00 0.00 34 GLU A O 22
ATOM 34399 N N . CYS A 1 43 ? -9.280 -6.399 9.118 1.00 0.00 35 CYS A N 22
ATOM 34400 C CA . CYS A 1 43 ? -8.295 -5.847 8.205 1.00 0.00 35 CYS A CA 22
ATOM 34401 C C . CYS A 1 43 ? -8.960 -4.833 7.287 1.00 0.00 35 CYS A C 22
ATOM 34402 O O . CYS A 1 43 ? -10.007 -5.110 6.704 1.00 0.00 35 CYS A O 22
ATOM 34410 N N . ASP A 1 44 ? -8.351 -3.658 7.149 1.00 0.00 36 ASP A N 22
ATOM 34411 C CA . ASP A 1 44 ? -8.921 -2.637 6.281 1.00 0.00 36 ASP A CA 22
ATOM 34412 C C . ASP A 1 44 ? -8.952 -3.176 4.865 1.00 0.00 36 ASP A C 22
ATOM 34413 O O . ASP A 1 44 ? -9.891 -2.942 4.108 1.00 0.00 36 ASP A O 22
ATOM 34422 N N . ILE A 1 45 ? -7.914 -3.926 4.532 1.00 0.00 37 ILE A N 22
ATOM 34423 C CA . ILE A 1 45 ? -7.809 -4.533 3.217 1.00 0.00 37 ILE A CA 22
ATOM 34424 C C . ILE A 1 45 ? -8.038 -6.034 3.356 1.00 0.00 37 ILE A C 22
ATOM 34425 O O . ILE A 1 45 ? -7.098 -6.803 3.561 1.00 0.00 37 ILE A O 22
ATOM 34441 N N . ARG A 1 46 ? -9.303 -6.436 3.276 1.00 0.00 38 ARG A N 22
ATOM 34442 C CA . ARG A 1 46 ? -9.671 -7.840 3.430 1.00 0.00 38 ARG A CA 22
ATOM 34443 C C . ARG A 1 46 ? -9.268 -8.664 2.215 1.00 0.00 38 ARG A C 22
ATOM 34444 O O . ARG A 1 46 ? -9.505 -8.269 1.074 1.00 0.00 38 ARG A O 22
ATOM 34465 N N . ILE A 1 47 ? -8.674 -9.823 2.475 1.00 0.00 39 ILE A N 22
ATOM 34466 C CA . ILE A 1 47 ? -8.262 -10.714 1.401 1.00 0.00 39 ILE A CA 22
ATOM 34467 C C . ILE A 1 47 ? -8.877 -12.097 1.598 1.00 0.00 39 ILE A C 22
ATOM 34468 O O . ILE A 1 47 ? -8.738 -12.693 2.660 1.00 0.00 39 ILE A O 22
ATOM 34484 N N . GLN A 1 48 ? -9.557 -12.610 0.577 1.00 0.00 40 GLN A N 22
ATOM 34485 C CA . GLN A 1 48 ? -10.169 -13.928 0.698 1.00 0.00 40 GLN A CA 22
ATOM 34486 C C . GLN A 1 48 ? -9.236 -15.000 0.152 1.00 0.00 40 GLN A C 22
ATOM 34487 O O . GLN A 1 48 ? -9.398 -15.464 -0.977 1.00 0.00 40 GLN A O 22
ATOM 34501 N N . LEU A 1 49 ? -8.271 -15.398 0.970 1.00 0.00 41 LEU A N 22
ATOM 34502 C CA . LEU A 1 49 ? -7.321 -16.427 0.578 1.00 0.00 41 LEU A CA 22
ATOM 34503 C C . LEU A 1 49 ? -6.724 -17.093 1.829 1.00 0.00 41 LEU A C 22
ATOM 34504 O O . LEU A 1 49 ? -6.037 -16.428 2.605 1.00 0.00 41 LEU A O 22
ATOM 34520 N N . PRO A 1 50 ? -6.955 -18.371 2.054 1.00 0.00 42 PRO A N 22
ATOM 34521 C CA . PRO A 1 50 ? -6.401 -19.076 3.253 1.00 0.00 42 PRO A CA 22
ATOM 34522 C C . PRO A 1 50 ? -4.888 -18.898 3.395 1.00 0.00 42 PRO A C 22
ATOM 34523 O O . PRO A 1 50 ? -4.362 -18.855 4.508 1.00 0.00 42 PRO A O 22
ATOM 34534 N N . VAL A 1 51 ? -4.192 -18.815 2.265 1.00 0.00 43 VAL A N 22
ATOM 34535 C CA . VAL A 1 51 ? -2.738 -18.662 2.278 1.00 0.00 43 VAL A CA 22
ATOM 34536 C C . VAL A 1 51 ? -2.332 -17.345 2.942 1.00 0.00 43 VAL A C 22
ATOM 34537 O O . VAL A 1 51 ? -1.330 -17.285 3.655 1.00 0.00 43 VAL A O 22
ATOM 34550 N N . VAL A 1 52 ? -3.121 -16.299 2.718 1.00 0.00 44 VAL A N 22
ATOM 34551 C CA . VAL A 1 52 ? -2.841 -14.993 3.318 1.00 0.00 44 VAL A CA 22
ATOM 34552 C C . VAL A 1 52 ? -3.139 -15.047 4.817 1.00 0.00 44 VAL A C 22
ATOM 34553 O O . VAL A 1 52 ? -4.149 -15.610 5.230 1.00 0.00 44 VAL A O 22
ATOM 34566 N N . SER A 1 53 ? -2.241 -14.486 5.626 1.00 0.00 45 SER A N 22
ATOM 34567 C CA . SER A 1 53 ? -2.406 -14.507 7.089 1.00 0.00 45 SER A CA 22
ATOM 34568 C C . SER A 1 53 ? -3.481 -13.529 7.573 1.00 0.00 45 SER A C 22
ATOM 34569 O O . SER A 1 53 ? -3.968 -12.699 6.811 1.00 0.00 45 SER A O 22
ATOM 34577 N N . LYS A 1 54 ? -3.833 -13.639 8.860 1.00 0.00 46 LYS A N 22
ATOM 34578 C CA . LYS A 1 54 ? -4.840 -12.762 9.470 1.00 0.00 46 LYS A CA 22
ATOM 34579 C C . LYS A 1 54 ? -4.358 -11.319 9.450 1.00 0.00 46 LYS A C 22
ATOM 34580 O O . LYS A 1 54 ? -5.135 -10.390 9.244 1.00 0.00 46 LYS A O 22
ATOM 34599 N N . GLN A 1 55 ? -3.065 -11.154 9.665 1.00 0.00 47 GLN A N 22
ATOM 34600 C CA . GLN A 1 55 ? -2.442 -9.840 9.657 1.00 0.00 47 GLN A CA 22
ATOM 34601 C C . GLN A 1 55 ? -1.180 -9.944 8.820 1.00 0.00 47 GLN A C 22
ATOM 34602 O O . GLN A 1 55 ? -0.067 -9.747 9.304 1.00 0.00 47 GLN A O 22
ATOM 34616 N N . HIS A 1 56 ? -1.382 -10.326 7.565 1.00 0.00 48 HIS A N 22
ATOM 34617 C CA . HIS A 1 56 ? -0.285 -10.550 6.634 1.00 0.00 48 HIS A CA 22
ATOM 34618 C C . HIS A 1 56 ? 0.587 -9.317 6.440 1.00 0.00 48 HIS A C 22
ATOM 34619 O O . HIS A 1 56 ? 1.811 -9.400 6.538 1.00 0.00 48 HIS A O 22
ATOM 34634 N N . CYS A 1 57 ? -0.029 -8.179 6.156 1.00 0.00 49 CYS A N 22
ATOM 34635 C CA . CYS A 1 57 ? 0.740 -6.965 5.945 1.00 0.00 49 CYS A CA 22
ATOM 34636 C C . CYS A 1 57 ? -0.053 -5.741 6.349 1.00 0.00 49 CYS A C 22
ATOM 34637 O O . CYS A 1 57 ? -1.283 -5.765 6.392 1.00 0.00 49 CYS A O 22
ATOM 34645 N N . LYS A 1 58 ? 0.662 -4.673 6.660 1.00 0.00 50 LYS A N 22
ATOM 34646 C CA . LYS A 1 58 ? 0.013 -3.443 7.075 1.00 0.00 50 LYS A CA 22
ATOM 34647 C C . LYS A 1 58 ? 0.686 -2.231 6.459 1.00 0.00 50 LYS A C 22
ATOM 34648 O O . LYS A 1 58 ? 1.890 -2.034 6.610 1.00 0.00 50 LYS A O 22
ATOM 34667 N N . ILE A 1 59 ? -0.104 -1.402 5.795 1.00 0.00 51 ILE A N 22
ATOM 34668 C CA . ILE A 1 59 ? 0.436 -0.196 5.209 1.00 0.00 51 ILE A CA 22
ATOM 34669 C C . ILE A 1 59 ? 0.051 0.994 6.078 1.00 0.00 51 ILE A C 22
ATOM 34670 O O . ILE A 1 59 ? -1.104 1.418 6.091 1.00 0.00 51 ILE A O 22
ATOM 34686 N N . GLU A 1 60 ? 1.027 1.522 6.814 1.00 0.00 52 GLU A N 22
ATOM 34687 C CA . GLU A 1 60 ? 0.772 2.655 7.691 1.00 0.00 52 GLU A CA 22
ATOM 34688 C C . GLU A 1 60 ? 0.748 3.944 6.894 1.00 0.00 52 GLU A C 22
ATOM 34689 O O . GLU A 1 60 ? 1.709 4.281 6.202 1.00 0.00 52 GLU A O 22
ATOM 34701 N N . ILE A 1 61 ? -0.359 4.659 6.996 1.00 0.00 53 ILE A N 22
ATOM 34702 C CA . ILE A 1 61 ? -0.507 5.910 6.279 1.00 0.00 53 ILE A CA 22
ATOM 34703 C C . ILE A 1 61 ? -0.079 7.091 7.134 1.00 0.00 53 ILE A C 22
ATOM 34704 O O . ILE A 1 61 ? -0.581 7.296 8.239 1.00 0.00 53 ILE A O 22
ATOM 34720 N N . HIS A 1 62 ? 0.848 7.870 6.597 1.00 0.00 54 HIS A N 22
ATOM 34721 C CA . HIS A 1 62 ? 1.347 9.046 7.290 1.00 0.00 54 HIS A CA 22
ATOM 34722 C C . HIS A 1 62 ? 0.772 10.301 6.636 1.00 0.00 54 HIS A C 22
ATOM 34723 O O . HIS A 1 62 ? 0.077 10.214 5.623 1.00 0.00 54 HIS A O 22
ATOM 34738 N N . GLU A 1 63 ? 1.038 11.460 7.225 1.00 0.00 55 GLU A N 22
ATOM 34739 C CA . GLU A 1 63 ? 0.508 12.713 6.693 1.00 0.00 55 GLU A CA 22
ATOM 34740 C C . GLU A 1 63 ? 0.581 12.757 5.167 1.00 0.00 55 GLU A C 22
ATOM 34741 O O . GLU A 1 63 ? -0.362 13.201 4.513 1.00 0.00 55 GLU A O 22
ATOM 34753 N N . GLN A 1 64 ? 1.697 12.310 4.599 1.00 0.00 56 GLN A N 22
ATOM 34754 C CA . GLN A 1 64 ? 1.844 12.333 3.146 1.00 0.00 56 GLN A CA 22
ATOM 34755 C C . GLN A 1 64 ? 2.619 11.126 2.625 1.00 0.00 56 GLN A C 22
ATOM 34756 O O . GLN A 1 64 ? 3.188 11.182 1.536 1.00 0.00 56 GLN A O 22
ATOM 34770 N N . GLU A 1 65 ? 2.652 10.042 3.391 1.00 0.00 57 GLU A N 22
ATOM 34771 C CA . GLU A 1 65 ? 3.385 8.859 2.947 1.00 0.00 57 GLU A CA 22
ATOM 34772 C C . GLU A 1 65 ? 2.778 7.574 3.512 1.00 0.00 57 GLU A C 22
ATOM 34773 O O . GLU A 1 65 ? 2.183 7.577 4.589 1.00 0.00 57 GLU A O 22
ATOM 34785 N N . ALA A 1 66 ? 2.952 6.471 2.778 1.00 0.00 58 ALA A N 22
ATOM 34786 C CA . ALA A 1 66 ? 2.439 5.171 3.214 1.00 0.00 58 ALA A CA 22
ATOM 34787 C C . ALA A 1 66 ? 3.605 4.230 3.510 1.00 0.00 58 ALA A C 22
ATOM 34788 O O . ALA A 1 66 ? 4.571 4.166 2.751 1.00 0.00 58 ALA A O 22
ATOM 34795 N N . ILE A 1 67 ? 3.530 3.534 4.643 1.00 0.00 59 ILE A N 22
ATOM 34796 C CA . ILE A 1 67 ? 4.610 2.639 5.056 1.00 0.00 59 ILE A CA 22
ATOM 34797 C C . ILE A 1 67 ? 4.132 1.204 5.307 1.00 0.00 59 ILE A C 22
ATOM 34798 O O . ILE A 1 67 ? 3.175 0.975 6.037 1.00 0.00 59 ILE A O 22
ATOM 34814 N N . LEU A 1 68 ? 4.829 0.246 4.688 1.00 0.00 60 LEU A N 22
ATOM 34815 C CA . LEU A 1 68 ? 4.504 -1.182 4.820 1.00 0.00 60 LEU A CA 22
ATOM 34816 C C . LEU A 1 68 ? 4.968 -1.751 6.160 1.00 0.00 60 LEU A C 22
ATOM 34817 O O . LEU A 1 68 ? 6.017 -1.369 6.684 1.00 0.00 60 LEU A O 22
ATOM 34833 N N . HIS A 1 69 ? 4.177 -2.685 6.697 1.00 0.00 61 HIS A N 22
ATOM 34834 C CA . HIS A 1 69 ? 4.498 -3.327 7.966 1.00 0.00 61 HIS A CA 22
ATOM 34835 C C . HIS A 1 69 ? 4.151 -4.818 7.905 1.00 0.00 61 HIS A C 22
ATOM 34836 O O . HIS A 1 69 ? 3.112 -5.252 8.401 1.00 0.00 61 HIS A O 22
ATOM 34851 N N . ASN A 1 70 ? 5.034 -5.587 7.273 1.00 0.00 62 ASN A N 22
ATOM 34852 C CA . ASN A 1 70 ? 4.843 -7.031 7.111 1.00 0.00 62 ASN A CA 22
ATOM 34853 C C . ASN A 1 70 ? 5.023 -7.796 8.420 1.00 0.00 62 ASN A C 22
ATOM 34854 O O . ASN A 1 70 ? 6.008 -7.611 9.134 1.00 0.00 62 ASN A O 22
ATOM 34865 N N . PHE A 1 71 ? 4.062 -8.673 8.709 1.00 0.00 63 PHE A N 22
ATOM 34866 C CA . PHE A 1 71 ? 4.111 -9.493 9.920 1.00 0.00 63 PHE A CA 22
ATOM 34867 C C . PHE A 1 71 ? 4.490 -10.930 9.576 1.00 0.00 63 PHE A C 22
ATOM 34868 O O . PHE A 1 71 ? 5.145 -11.617 10.360 1.00 0.00 63 PHE A O 22
ATOM 34885 N N . SER A 1 72 ? 4.043 -11.385 8.408 1.00 0.00 64 SER A N 22
ATOM 34886 C CA . SER A 1 72 ? 4.304 -12.754 7.971 1.00 0.00 64 SER A CA 22
ATOM 34887 C C . SER A 1 72 ? 5.798 -13.055 7.923 1.00 0.00 64 SER A C 22
ATOM 34888 O O . SER A 1 72 ? 6.588 -12.272 7.394 1.00 0.00 64 SER A O 22
ATOM 34896 N N . SER A 1 73 ? 6.170 -14.210 8.471 1.00 0.00 65 SER A N 22
ATOM 34897 C CA . SER A 1 73 ? 7.566 -14.634 8.482 1.00 0.00 65 SER A CA 22
ATOM 34898 C C . SER A 1 73 ? 7.803 -15.686 7.402 1.00 0.00 65 SER A C 22
ATOM 34899 O O . SER A 1 73 ? 8.706 -15.555 6.577 1.00 0.00 65 SER A O 22
ATOM 34907 N N . THR A 1 74 ? 6.976 -16.730 7.417 1.00 0.00 66 THR A N 22
ATOM 34908 C CA . THR A 1 74 ? 7.093 -17.807 6.440 1.00 0.00 66 THR A CA 22
ATOM 34909 C C . THR A 1 74 ? 6.852 -17.275 5.033 1.00 0.00 66 THR A C 22
ATOM 34910 O O . THR A 1 74 ? 7.618 -17.553 4.111 1.00 0.00 66 THR A O 22
ATOM 34921 N N . ASN A 1 75 ? 5.793 -16.489 4.884 1.00 0.00 67 ASN A N 22
ATOM 34922 C CA . ASN A 1 75 ? 5.463 -15.903 3.593 1.00 0.00 67 ASN A CA 22
ATOM 34923 C C . ASN A 1 75 ? 5.440 -14.380 3.719 1.00 0.00 67 ASN A C 22
ATOM 34924 O O . ASN A 1 75 ? 4.380 -13.790 3.923 1.00 0.00 67 ASN A O 22
ATOM 34935 N N . PRO A 1 76 ? 6.574 -13.726 3.625 1.00 0.00 68 PRO A N 22
ATOM 34936 C CA . PRO A 1 76 ? 6.633 -12.246 3.760 1.00 0.00 68 PRO A CA 22
ATOM 34937 C C . PRO A 1 76 ? 6.032 -11.535 2.562 1.00 0.00 68 PRO A C 22
ATOM 34938 O O . PRO A 1 76 ? 6.108 -12.021 1.434 1.00 0.00 68 PRO A O 22
ATOM 34949 N N . THR A 1 77 ? 5.453 -10.372 2.812 1.00 0.00 69 THR A N 22
ATOM 34950 C CA . THR A 1 77 ? 4.864 -9.592 1.742 1.00 0.00 69 THR A CA 22
ATOM 34951 C C . THR A 1 77 ? 5.968 -9.186 0.775 1.00 0.00 69 THR A C 22
ATOM 34952 O O . THR A 1 77 ? 7.142 -9.163 1.145 1.00 0.00 69 THR A O 22
ATOM 34963 N N . GLN A 1 78 ? 5.605 -8.908 -0.468 1.00 0.00 70 GLN A N 22
ATOM 34964 C CA . GLN A 1 78 ? 6.602 -8.555 -1.474 1.00 0.00 70 GLN A CA 22
ATOM 34965 C C . GLN A 1 78 ? 6.308 -7.213 -2.137 1.00 0.00 70 GLN A C 22
ATOM 34966 O O . GLN A 1 78 ? 5.156 -6.872 -2.404 1.00 0.00 70 GLN A O 22
ATOM 34980 N N . VAL A 1 79 ? 7.376 -6.462 -2.398 1.00 0.00 71 VAL A N 22
ATOM 34981 C CA . VAL A 1 79 ? 7.251 -5.150 -3.034 1.00 0.00 71 VAL A CA 22
ATOM 34982 C C . VAL A 1 79 ? 8.137 -5.046 -4.270 1.00 0.00 71 VAL A C 22
ATOM 34983 O O . VAL A 1 79 ? 9.316 -5.394 -4.230 1.00 0.00 71 VAL A O 22
ATOM 34996 N N . ASN A 1 80 ? 7.567 -4.546 -5.361 1.00 0.00 72 ASN A N 22
ATOM 34997 C CA . ASN A 1 80 ? 8.325 -4.379 -6.593 1.00 0.00 72 ASN A CA 22
ATOM 34998 C C . ASN A 1 80 ? 9.144 -5.626 -6.906 1.00 0.00 72 ASN A C 22
ATOM 34999 O O . ASN A 1 80 ? 10.213 -5.541 -7.508 1.00 0.00 72 ASN A O 22
ATOM 35010 N N . GLY A 1 81 ? 8.638 -6.782 -6.496 1.00 0.00 73 GLY A N 22
ATOM 35011 C CA . GLY A 1 81 ? 9.341 -8.035 -6.747 1.00 0.00 73 GLY A CA 22
ATOM 35012 C C . GLY A 1 81 ? 10.491 -8.215 -5.763 1.00 0.00 73 GLY A C 22
ATOM 35013 O O . GLY A 1 81 ? 11.401 -9.010 -5.995 1.00 0.00 73 GLY A O 22
ATOM 35017 N N . SER A 1 82 ? 10.437 -7.474 -4.662 1.00 0.00 74 SER A N 22
ATOM 35018 C CA . SER A 1 82 ? 11.475 -7.557 -3.642 1.00 0.00 74 SER A CA 22
ATOM 35019 C C . SER A 1 82 ? 10.880 -8.063 -2.335 1.00 0.00 74 SER A C 22
ATOM 35020 O O . SER A 1 82 ? 9.787 -7.656 -1.942 1.00 0.00 74 SER A O 22
ATOM 35028 N N . VAL A 1 83 ? 11.597 -8.959 -1.666 1.00 0.00 75 VAL A N 22
ATOM 35029 C CA . VAL A 1 83 ? 11.109 -9.511 -0.409 1.00 0.00 75 VAL A CA 22
ATOM 35030 C C . VAL A 1 83 ? 11.125 -8.460 0.691 1.00 0.00 75 VAL A C 22
ATOM 35031 O O . VAL A 1 83 ? 11.948 -7.544 0.689 1.00 0.00 75 VAL A O 22
ATOM 35044 N N . ILE A 1 84 ? 10.194 -8.606 1.621 1.00 0.00 76 ILE A N 22
ATOM 35045 C CA . ILE A 1 84 ? 10.071 -7.677 2.735 1.00 0.00 76 ILE A CA 22
ATOM 35046 C C . ILE A 1 84 ? 10.516 -8.333 4.042 1.00 0.00 76 ILE A C 22
ATOM 35047 O O . ILE A 1 84 ? 9.703 -8.924 4.754 1.00 0.00 76 ILE A O 22
ATOM 35063 N N . ASP A 1 85 ? 11.802 -8.215 4.370 1.00 0.00 77 ASP A N 22
ATOM 35064 C CA . ASP A 1 85 ? 12.311 -8.795 5.612 1.00 0.00 77 ASP A CA 22
ATOM 35065 C C . ASP A 1 85 ? 11.689 -8.103 6.819 1.00 0.00 77 ASP A C 22
ATOM 35066 O O . ASP A 1 85 ? 11.342 -8.747 7.808 1.00 0.00 77 ASP A O 22
ATOM 35075 N N . GLU A 1 86 ? 11.567 -6.784 6.729 1.00 0.00 78 GLU A N 22
ATOM 35076 C CA . GLU A 1 86 ? 10.999 -5.992 7.814 1.00 0.00 78 GLU A CA 22
ATOM 35077 C C . GLU A 1 86 ? 10.234 -4.804 7.237 1.00 0.00 78 GLU A C 22
ATOM 35078 O O . GLU A 1 86 ? 10.284 -4.562 6.029 1.00 0.00 78 GLU A O 22
ATOM 35090 N N . PRO A 1 87 ? 9.539 -4.057 8.055 1.00 0.00 79 PRO A N 22
ATOM 35091 C CA . PRO A 1 87 ? 8.771 -2.876 7.572 1.00 0.00 79 PRO A CA 22
ATOM 35092 C C . PRO A 1 87 ? 9.677 -1.945 6.780 1.00 0.00 79 PRO A C 22
ATOM 35093 O O . PRO A 1 87 ? 10.818 -1.697 7.169 1.00 0.00 79 PRO A O 22
ATOM 35104 N N . VAL A 1 88 ? 9.177 -1.450 5.658 1.00 0.00 80 VAL A N 22
ATOM 35105 C CA . VAL A 1 88 ? 9.975 -0.571 4.814 1.00 0.00 80 VAL A CA 22
ATOM 35106 C C . VAL A 1 88 ? 9.154 0.599 4.299 1.00 0.00 80 VAL A C 22
ATOM 35107 O O . VAL A 1 88 ? 7.925 0.547 4.273 1.00 0.00 80 VAL A O 22
ATOM 35120 N N . ARG A 1 89 ? 9.847 1.649 3.876 1.00 0.00 81 ARG A N 22
ATOM 35121 C CA . ARG A 1 89 ? 9.182 2.820 3.346 1.00 0.00 81 ARG A CA 22
ATOM 35122 C C . ARG A 1 89 ? 8.749 2.564 1.910 1.00 0.00 81 ARG A C 22
ATOM 35123 O O . ARG A 1 89 ? 9.492 1.978 1.124 1.00 0.00 81 ARG A O 22
ATOM 35144 N N . LEU A 1 90 ? 7.536 2.984 1.580 1.00 0.00 82 LEU A N 22
ATOM 35145 C CA . LEU A 1 90 ? 7.013 2.769 0.239 1.00 0.00 82 LEU A CA 22
ATOM 35146 C C . LEU A 1 90 ? 7.058 4.047 -0.582 1.00 0.00 82 LEU A C 22
ATOM 35147 O O . LEU A 1 90 ? 6.658 5.113 -0.117 1.00 0.00 82 LEU A O 22
ATOM 35163 N N . LYS A 1 91 ? 7.527 3.927 -1.816 1.00 0.00 83 LYS A N 22
ATOM 35164 C CA . LYS A 1 91 ? 7.593 5.072 -2.706 1.00 0.00 83 LYS A CA 22
ATOM 35165 C C . LYS A 1 91 ? 6.318 5.134 -3.537 1.00 0.00 83 LYS A C 22
ATOM 35166 O O . LYS A 1 91 ? 5.678 4.111 -3.778 1.00 0.00 83 LYS A O 22
ATOM 35185 N N . HIS A 1 92 ? 5.946 6.331 -3.967 1.00 0.00 84 HIS A N 22
ATOM 35186 C CA . HIS A 1 92 ? 4.736 6.495 -4.760 1.00 0.00 84 HIS A CA 22
ATOM 35187 C C . HIS A 1 92 ? 4.841 5.688 -6.051 1.00 0.00 84 HIS A C 22
ATOM 35188 O O . HIS A 1 92 ? 5.848 5.758 -6.759 1.00 0.00 84 HIS A O 22
ATOM 35203 N N . GLY A 1 93 ? 3.799 4.914 -6.343 1.00 0.00 85 GLY A N 22
ATOM 35204 C CA . GLY A 1 93 ? 3.784 4.084 -7.546 1.00 0.00 85 GLY A CA 22
ATOM 35205 C C . GLY A 1 93 ? 4.298 2.674 -7.253 1.00 0.00 85 GLY A C 22
ATOM 35206 O O . GLY A 1 93 ? 4.465 1.864 -8.165 1.00 0.00 85 GLY A O 22
ATOM 35210 N N . ASP A 1 94 ? 4.547 2.384 -5.978 1.00 0.00 86 ASP A N 22
ATOM 35211 C CA . ASP A 1 94 ? 5.036 1.064 -5.584 1.00 0.00 86 ASP A CA 22
ATOM 35212 C C . ASP A 1 94 ? 3.927 0.022 -5.657 1.00 0.00 86 ASP A C 22
ATOM 35213 O O . ASP A 1 94 ? 2.743 0.351 -5.587 1.00 0.00 86 ASP A O 22
ATOM 35222 N N . VAL A 1 95 ? 4.323 -1.237 -5.800 1.00 0.00 87 VAL A N 22
ATOM 35223 C CA . VAL A 1 95 ? 3.364 -2.329 -5.884 1.00 0.00 87 VAL A CA 22
ATOM 35224 C C . VAL A 1 95 ? 3.551 -3.295 -4.717 1.00 0.00 87 VAL A C 22
ATOM 35225 O O . VAL A 1 95 ? 4.669 -3.706 -4.411 1.00 0.00 87 VAL A O 22
ATOM 35238 N N . ILE A 1 96 ? 2.445 -3.656 -4.076 1.00 0.00 88 ILE A N 22
ATOM 35239 C CA . ILE A 1 96 ? 2.484 -4.580 -2.947 1.00 0.00 88 ILE A CA 22
ATOM 35240 C C . ILE A 1 96 ? 2.071 -5.962 -3.426 1.00 0.00 88 ILE A C 22
ATOM 35241 O O . ILE A 1 96 ? 1.054 -6.099 -4.100 1.00 0.00 88 ILE A O 22
ATOM 35257 N N . THR A 1 97 ? 2.848 -6.981 -3.087 1.00 0.00 89 THR A N 22
ATOM 35258 C CA . THR A 1 97 ? 2.510 -8.335 -3.509 1.00 0.00 89 THR A CA 22
ATOM 35259 C C . THR A 1 97 ? 2.591 -9.321 -2.350 1.00 0.00 89 THR A C 22
ATOM 35260 O O . THR A 1 97 ? 3.611 -9.424 -1.671 1.00 0.00 89 THR A O 22
ATOM 35271 N N . ILE A 1 98 ? 1.505 -10.058 -2.151 1.00 0.00 90 ILE A N 22
ATOM 35272 C CA . ILE A 1 98 ? 1.437 -11.057 -1.096 1.00 0.00 90 ILE A CA 22
ATOM 35273 C C . ILE A 1 98 ? 1.643 -12.438 -1.738 1.00 0.00 90 ILE A C 22
ATOM 35274 O O . ILE A 1 98 ? 2.320 -12.538 -2.761 1.00 0.00 90 ILE A O 22
ATOM 35290 N N . ILE A 1 99 ? 1.103 -13.495 -1.155 1.00 0.00 91 ILE A N 22
ATOM 35291 C CA . ILE A 1 99 ? 1.292 -14.828 -1.707 1.00 0.00 91 ILE A CA 22
ATOM 35292 C C . ILE A 1 99 ? 0.686 -14.964 -3.108 1.00 0.00 91 ILE A C 22
ATOM 35293 O O . ILE A 1 99 ? 1.311 -15.548 -3.994 1.00 0.00 91 ILE A O 22
ATOM 35309 N N . ASP A 1 100 ? -0.524 -14.442 -3.318 1.00 0.00 92 ASP A N 22
ATOM 35310 C CA . ASP A 1 100 ? -1.151 -14.556 -4.639 1.00 0.00 92 ASP A CA 22
ATOM 35311 C C . ASP A 1 100 ? -1.910 -13.291 -5.047 1.00 0.00 92 ASP A C 22
ATOM 35312 O O . ASP A 1 100 ? -2.473 -13.238 -6.141 1.00 0.00 92 ASP A O 22
ATOM 35321 N N . ARG A 1 101 ? -1.942 -12.283 -4.180 1.00 0.00 93 ARG A N 22
ATOM 35322 C CA . ARG A 1 101 ? -2.660 -11.052 -4.497 1.00 0.00 93 ARG A CA 22
ATOM 35323 C C . ARG A 1 101 ? -1.742 -9.839 -4.401 1.00 0.00 93 ARG A C 22
ATOM 35324 O O . ARG A 1 101 ? -0.825 -9.809 -3.580 1.00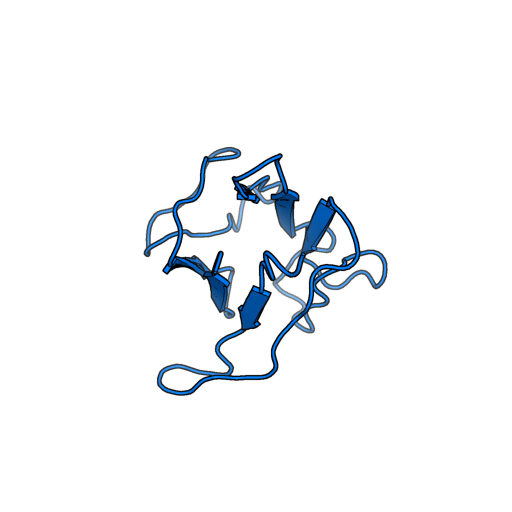 0.00 93 ARG A O 22
ATOM 35345 N N . SER A 1 102 ? -1.981 -8.845 -5.258 1.00 0.00 94 SER A N 22
ATOM 35346 C CA . SER A 1 102 ? -1.147 -7.649 -5.264 1.00 0.00 94 SER A CA 22
ATOM 35347 C C . SER A 1 102 ? -1.979 -6.369 -5.249 1.00 0.00 94 SER A C 22
ATOM 35348 O O . SER A 1 102 ? -3.094 -6.329 -5.771 1.00 0.00 94 SER A O 22
ATOM 35356 N N . PHE A 1 103 ? -1.413 -5.321 -4.651 1.00 0.00 95 PHE A N 22
ATOM 35357 C CA . PHE A 1 103 ? -2.090 -4.031 -4.569 1.00 0.00 95 PHE A CA 22
ATOM 35358 C C . PHE A 1 103 ? -1.176 -2.912 -5.063 1.00 0.00 95 PHE A C 22
ATOM 35359 O O . PHE A 1 103 ? 0.048 -2.993 -4.941 1.00 0.00 95 PHE A O 22
ATOM 35376 N N . ARG A 1 104 ? -1.782 -1.865 -5.611 1.00 0.00 96 ARG A N 22
ATOM 35377 C CA . ARG A 1 104 ? -1.031 -0.722 -6.114 1.00 0.00 96 ARG A CA 22
ATOM 35378 C C . ARG A 1 104 ? -1.169 0.452 -5.157 1.00 0.00 96 ARG A C 22
ATOM 35379 O O . ARG A 1 104 ? -2.268 0.756 -4.704 1.00 0.00 96 ARG A O 22
ATOM 35400 N N . TYR A 1 105 ? -0.055 1.103 -4.849 1.00 0.00 97 TYR A N 22
ATOM 35401 C CA . TYR A 1 105 ? -0.083 2.237 -3.936 1.00 0.00 97 TYR A CA 22
ATOM 35402 C C . TYR A 1 105 ? 0.267 3.526 -4.670 1.00 0.00 97 TYR A C 22
ATOM 35403 O O . TYR A 1 105 ? 1.414 3.739 -5.065 1.00 0.00 97 TYR A O 22
ATOM 35421 N N . GLU A 1 106 ? -0.739 4.382 -4.850 1.00 0.00 98 GLU A N 22
ATOM 35422 C CA . GLU A 1 106 ? -0.543 5.649 -5.543 1.00 0.00 98 GLU A CA 22
ATOM 35423 C C . GLU A 1 106 ? -1.096 6.806 -4.722 1.00 0.00 98 GLU A C 22
ATOM 35424 O O . GLU A 1 106 ? -2.282 6.838 -4.393 1.00 0.00 98 GLU A O 22
ATOM 35436 N N . ASN A 1 107 ? -0.231 7.762 -4.410 1.00 0.00 99 ASN A N 22
ATOM 35437 C CA . ASN A 1 107 ? -0.644 8.933 -3.642 1.00 0.00 99 ASN A CA 22
ATOM 35438 C C . ASN A 1 107 ? -0.996 10.080 -4.582 1.00 0.00 99 ASN A C 22
ATOM 35439 O O . ASN A 1 107 ? -0.128 10.617 -5.269 1.00 0.00 99 ASN A O 22
ATOM 35450 N N . GLU A 1 108 ? -2.273 10.442 -4.620 1.00 0.00 100 GLU A N 22
ATOM 35451 C CA . GLU A 1 108 ? -2.722 11.521 -5.494 1.00 0.00 100 GLU A CA 22
ATOM 35452 C C . GLU A 1 108 ? -2.790 12.847 -4.742 1.00 0.00 100 GLU A C 22
ATOM 35453 O O . GLU A 1 108 ? -3.152 12.892 -3.567 1.00 0.00 100 GLU A O 22
ATOM 35465 N N . MET A 1 9 ? -6.293 22.284 -4.912 1.00 0.00 1 MET A N 23
ATOM 35466 C CA . MET A 1 9 ? -5.527 21.082 -4.480 1.00 0.00 1 MET A CA 23
ATOM 35467 C C . MET A 1 9 ? -6.342 20.269 -3.475 1.00 0.00 1 MET A C 23
ATOM 35468 O O . MET A 1 9 ? -6.777 20.783 -2.443 1.00 0.00 1 MET A O 23
ATOM 35482 N N . TRP A 1 10 ? -6.530 18.996 -3.797 1.00 0.00 2 TRP A N 23
ATOM 35483 C CA . TRP A 1 10 ? -7.280 18.083 -2.945 1.00 0.00 2 TRP A CA 23
ATOM 35484 C C . TRP A 1 10 ? -6.858 16.645 -3.231 1.00 0.00 2 TRP A C 23
ATOM 35485 O O . TRP A 1 10 ? -7.689 15.815 -3.594 1.00 0.00 2 TRP A O 23
ATOM 35506 N N . PRO A 1 11 ? -5.594 16.339 -3.089 1.00 0.00 3 PRO A N 23
ATOM 35507 C CA . PRO A 1 11 ? -5.064 14.966 -3.354 1.00 0.00 3 PRO A CA 23
ATOM 35508 C C . PRO A 1 11 ? -5.612 13.935 -2.377 1.00 0.00 3 PRO A C 23
ATOM 35509 O O . PRO A 1 11 ? -5.839 14.234 -1.205 1.00 0.00 3 PRO A O 23
ATOM 35520 N N . THR A 1 12 ? -5.823 12.721 -2.870 1.00 0.00 4 THR A N 23
ATOM 35521 C CA . THR A 1 12 ? -6.347 11.651 -2.034 1.00 0.00 4 THR A CA 23
ATOM 35522 C C . THR A 1 12 ? -5.524 10.383 -2.185 1.00 0.00 4 THR A C 23
ATOM 35523 O O . THR A 1 12 ? -5.234 9.951 -3.302 1.00 0.00 4 THR A O 23
ATOM 35534 N N . ARG A 1 13 ? -5.176 9.775 -1.059 1.00 0.00 5 ARG A N 23
ATOM 35535 C CA . ARG A 1 13 ? -4.416 8.537 -1.090 1.00 0.00 5 ARG A CA 23
ATOM 35536 C C . ARG A 1 13 ? -5.366 7.381 -1.368 1.00 0.00 5 ARG A C 23
ATOM 35537 O O . ARG A 1 13 ? -6.425 7.278 -0.750 1.00 0.00 5 ARG A O 23
ATOM 35558 N N . ARG A 1 14 ? -4.999 6.519 -2.306 1.00 0.00 6 ARG A N 23
ATOM 35559 C CA . ARG A 1 14 ? -5.858 5.391 -2.646 1.00 0.00 6 ARG A CA 23
ATOM 35560 C C . ARG A 1 14 ? -5.038 4.152 -2.975 1.00 0.00 6 ARG A C 23
ATOM 35561 O O . ARG A 1 14 ? -3.955 4.241 -3.557 1.00 0.00 6 ARG A O 23
ATOM 35582 N N . LEU A 1 15 ? -5.580 2.990 -2.624 1.00 0.00 7 LEU A N 23
ATOM 35583 C CA . LEU A 1 15 ? -4.917 1.731 -2.907 1.00 0.00 7 LEU A CA 23
ATOM 35584 C C . LEU A 1 15 ? -5.698 0.997 -3.980 1.00 0.00 7 LEU A C 23
ATOM 35585 O O . LEU A 1 15 ? -6.919 0.872 -3.887 1.00 0.00 7 LEU A O 23
ATOM 35601 N N . VAL A 1 16 ? -4.998 0.519 -4.992 1.00 0.00 8 VAL A N 23
ATOM 35602 C CA . VAL A 1 16 ? -5.658 -0.191 -6.071 1.00 0.00 8 VAL A CA 23
ATOM 35603 C C . VAL A 1 16 ? -5.187 -1.634 -6.135 1.00 0.00 8 VAL A C 23
ATOM 35604 O O . VAL A 1 16 ? -3.990 -1.914 -6.065 1.00 0.00 8 VAL A O 23
ATOM 35617 N N . THR A 1 17 ? -6.142 -2.547 -6.252 1.00 0.00 9 THR A N 23
ATOM 35618 C CA . THR A 1 17 ? -5.817 -3.958 -6.308 1.00 0.00 9 THR A CA 23
ATOM 35619 C C . THR A 1 17 ? -5.965 -4.489 -7.727 1.00 0.00 9 THR A C 23
ATOM 35620 O O . THR A 1 17 ? -7.032 -4.388 -8.332 1.00 0.00 9 THR A O 23
ATOM 35631 N N . ILE A 1 18 ? -4.881 -5.051 -8.256 1.00 0.00 10 ILE A N 23
ATOM 35632 C CA . ILE A 1 18 ? -4.901 -5.586 -9.612 1.00 0.00 10 ILE A CA 23
ATOM 35633 C C . ILE A 1 18 ? -5.603 -6.939 -9.637 1.00 0.00 10 ILE A C 23
ATOM 35634 O O . ILE A 1 18 ? -5.116 -7.909 -9.058 1.00 0.00 10 ILE A O 23
ATOM 35650 N N . LYS A 1 19 ? -6.736 -7.004 -10.330 1.00 0.00 11 LYS A N 23
ATOM 35651 C CA . LYS A 1 19 ? -7.476 -8.256 -10.441 1.00 0.00 11 LYS A CA 23
ATOM 35652 C C . LYS A 1 19 ? -6.635 -9.285 -11.197 1.00 0.00 11 LYS A C 23
ATOM 35653 O O . LYS A 1 19 ? -6.584 -10.458 -10.830 1.00 0.00 11 LYS A O 23
ATOM 35672 N N . ARG A 1 20 ? -5.965 -8.820 -12.250 1.00 0.00 12 ARG A N 23
ATOM 35673 C CA . ARG A 1 20 ? -5.102 -9.680 -13.063 1.00 0.00 12 ARG A CA 23
ATOM 35674 C C . ARG A 1 20 ? -3.879 -8.883 -13.522 1.00 0.00 12 ARG A C 23
ATOM 35675 O O . ARG A 1 20 ? -3.972 -7.676 -13.744 1.00 0.00 12 ARG A O 23
ATOM 35696 N N . SER A 1 21 ? -2.732 -9.545 -13.648 1.00 0.00 13 SER A N 23
ATOM 35697 C CA . SER A 1 21 ? -1.518 -8.848 -14.062 1.00 0.00 13 SER A CA 23
ATOM 35698 C C . SER A 1 21 ? -1.703 -8.243 -15.448 1.00 0.00 13 SER A C 23
ATOM 35699 O O . SER A 1 21 ? -2.200 -8.905 -16.359 1.00 0.00 13 SER A O 23
ATOM 35707 N N . GLY A 1 22 ? -1.284 -6.994 -15.606 1.00 0.00 14 GLY A N 23
ATOM 35708 C CA . GLY A 1 22 ? -1.396 -6.325 -16.896 1.00 0.00 14 GLY A CA 23
ATOM 35709 C C . GLY A 1 22 ? -2.653 -5.461 -16.995 1.00 0.00 14 GLY A C 23
ATOM 35710 O O . GLY A 1 22 ? -2.751 -4.614 -17.881 1.00 0.00 14 GLY A O 23
ATOM 35714 N N . VAL A 1 23 ? -3.619 -5.680 -16.103 1.00 0.00 15 VAL A N 23
ATOM 35715 C CA . VAL A 1 23 ? -4.860 -4.906 -16.142 1.00 0.00 15 VAL A CA 23
ATOM 35716 C C . VAL A 1 23 ? -5.235 -4.369 -14.767 1.00 0.00 15 VAL A C 23
ATOM 35717 O O . VAL A 1 23 ? -5.099 -5.061 -13.760 1.00 0.00 15 VAL A O 23
ATOM 35730 N N . ASP A 1 24 ? -5.719 -3.130 -14.736 1.00 0.00 16 ASP A N 23
ATOM 35731 C CA . ASP A 1 24 ? -6.123 -2.514 -13.479 1.00 0.00 16 ASP A CA 23
ATOM 35732 C C . ASP A 1 24 ? -7.448 -3.109 -13.002 1.00 0.00 16 ASP A C 23
ATOM 35733 O O . ASP A 1 24 ? -8.356 -3.352 -13.799 1.00 0.00 16 ASP A O 23
ATOM 35742 N N . GLY A 1 25 ? -7.550 -3.344 -11.696 1.00 0.00 17 GLY A N 23
ATOM 35743 C CA . GLY A 1 25 ? -8.763 -3.916 -11.107 1.00 0.00 17 GLY A CA 23
ATOM 35744 C C . GLY A 1 25 ? -9.493 -2.879 -10.246 1.00 0.00 17 GLY A C 23
ATOM 35745 O O . GLY A 1 25 ? -9.214 -1.682 -10.337 1.00 0.00 17 GLY A O 23
ATOM 35749 N N . PRO A 1 26 ? -10.404 -3.319 -9.412 1.00 0.00 18 PRO A N 23
ATOM 35750 C CA . PRO A 1 26 ? -11.184 -2.419 -8.500 1.00 0.00 18 PRO A CA 23
ATOM 35751 C C . PRO A 1 26 ? -10.282 -1.649 -7.543 1.00 0.00 18 PRO A C 23
ATOM 35752 O O . PRO A 1 26 ? -9.206 -2.117 -7.175 1.00 0.00 18 PRO A O 23
ATOM 35763 N N . HIS A 1 27 ? -10.719 -0.456 -7.159 1.00 0.00 19 HIS A N 23
ATOM 35764 C CA . HIS A 1 27 ? -9.925 0.375 -6.264 1.00 0.00 19 HIS A CA 23
ATOM 35765 C C . HIS A 1 27 ? -10.372 0.224 -4.815 1.00 0.00 19 HIS A C 23
ATOM 35766 O O . HIS A 1 27 ? -11.359 -0.451 -4.520 1.00 0.00 19 HIS A O 23
ATOM 35781 N N . PHE A 1 28 ? -9.615 0.850 -3.915 1.00 0.00 20 PHE A N 23
ATOM 35782 C CA . PHE A 1 28 ? -9.905 0.779 -2.493 1.00 0.00 20 PHE A CA 23
ATOM 35783 C C . PHE A 1 28 ? -9.628 2.124 -1.807 1.00 0.00 20 PHE A C 23
ATOM 35784 O O . PHE A 1 28 ? -8.504 2.384 -1.379 1.00 0.00 20 PHE A O 23
ATOM 35801 N N . PRO A 1 29 ? -10.625 2.969 -1.683 1.00 0.00 21 PRO A N 23
ATOM 35802 C CA . PRO A 1 29 ? -10.478 4.309 -1.022 1.00 0.00 21 PRO A CA 23
ATOM 35803 C C . PRO A 1 29 ? -9.982 4.177 0.419 1.00 0.00 21 PRO A C 23
ATOM 35804 O O . PRO A 1 29 ? -10.267 3.182 1.087 1.00 0.00 21 PRO A O 23
ATOM 35815 N N . LEU A 1 30 ? -9.217 5.161 0.887 1.00 0.00 22 LEU A N 23
ATOM 35816 C CA . LEU A 1 30 ? -8.674 5.102 2.242 1.00 0.00 22 LEU A CA 23
ATOM 35817 C C . LEU A 1 30 ? -9.372 6.092 3.179 1.00 0.00 22 LEU A C 23
ATOM 35818 O O . LEU A 1 30 ? -9.334 7.302 2.959 1.00 0.00 22 LEU A O 23
ATOM 35834 N N . SER A 1 31 ? -9.980 5.563 4.245 1.00 0.00 23 SER A N 23
ATOM 35835 C CA . SER A 1 31 ? -10.655 6.404 5.233 1.00 0.00 23 SER A CA 23
ATOM 35836 C C . SER A 1 31 ? -9.898 6.341 6.555 1.00 0.00 23 SER A C 23
ATOM 35837 O O . SER A 1 31 ? -10.028 7.222 7.409 1.00 0.00 23 SER A O 23
ATOM 35845 N N . LEU A 1 32 ? -9.102 5.289 6.705 1.00 0.00 24 LEU A N 23
ATOM 35846 C CA . LEU A 1 32 ? -8.309 5.094 7.913 1.00 0.00 24 LEU A CA 23
ATOM 35847 C C . LEU A 1 32 ? -6.831 5.243 7.598 1.00 0.00 24 LEU A C 23
ATOM 35848 O O . LEU A 1 32 ? -6.340 4.706 6.608 1.00 0.00 24 LEU A O 23
ATOM 35864 N N . SER A 1 33 ? -6.127 5.976 8.446 1.00 0.00 25 SER A N 23
ATOM 35865 C CA . SER A 1 33 ? -4.701 6.189 8.243 1.00 0.00 25 SER A CA 23
ATOM 35866 C C . SER A 1 33 ? -3.923 4.878 8.369 1.00 0.00 25 SER A C 23
ATOM 35867 O O . SER A 1 33 ? -2.770 4.795 7.953 1.00 0.00 25 SER A O 23
ATOM 35875 N N . THR A 1 34 ? -4.547 3.858 8.944 1.00 0.00 26 THR A N 23
ATOM 35876 C CA . THR A 1 34 ? -3.879 2.567 9.104 1.00 0.00 26 THR A CA 23
ATOM 35877 C C . THR A 1 34 ? -4.589 1.484 8.295 1.00 0.00 26 THR A C 23
ATOM 35878 O O . THR A 1 34 ? -5.690 1.062 8.648 1.00 0.00 26 THR A O 23
ATOM 35889 N N . CYS A 1 35 ? -3.952 1.026 7.216 1.00 0.00 27 CYS A N 23
ATOM 35890 C CA . CYS A 1 35 ? -4.549 -0.019 6.384 1.00 0.00 27 CYS A CA 23
ATOM 35891 C C . CYS A 1 35 ? -3.909 -1.375 6.685 1.00 0.00 27 CYS A C 23
ATOM 35892 O O . CYS A 1 35 ? -2.685 -1.489 6.731 1.00 0.00 27 CYS A O 23
ATOM 35900 N N . LEU A 1 36 ? -4.743 -2.398 6.906 1.00 0.00 28 LEU A N 23
ATOM 35901 C CA . LEU A 1 36 ? -4.242 -3.735 7.221 1.00 0.00 28 LEU A CA 23
ATOM 35902 C C . LEU A 1 36 ? -4.738 -4.782 6.211 1.00 0.00 28 LEU A C 23
ATOM 35903 O O . LEU A 1 36 ? -5.830 -4.658 5.651 1.00 0.00 28 LEU A O 23
ATOM 35919 N N . PHE A 1 37 ? -3.901 -5.800 5.973 1.00 0.00 29 PHE A N 23
ATOM 35920 C CA . PHE A 1 37 ? -4.207 -6.866 5.012 1.00 0.00 29 PHE A CA 23
ATOM 35921 C C . PHE A 1 37 ? -4.438 -8.203 5.713 1.00 0.00 29 PHE A C 23
ATOM 35922 O O . PHE A 1 37 ? -3.772 -8.512 6.698 1.00 0.00 29 PHE A O 23
ATOM 35939 N N . GLY A 1 38 ? -5.359 -9.012 5.183 1.00 0.00 30 GLY A N 23
ATOM 35940 C CA . GLY A 1 38 ? -5.613 -10.320 5.772 1.00 0.00 30 GLY A CA 23
ATOM 35941 C C . GLY A 1 38 ? -7.087 -10.704 5.713 1.00 0.00 30 GLY A C 23
ATOM 35942 O O . GLY A 1 38 ? -7.946 -9.889 5.391 1.00 0.00 30 GLY A O 23
ATOM 35946 N N . ARG A 1 39 ? -7.358 -11.962 6.026 1.00 0.00 31 ARG A N 23
ATOM 35947 C CA . ARG A 1 39 ? -8.717 -12.488 6.010 1.00 0.00 31 ARG A CA 23
ATOM 35948 C C . ARG A 1 39 ? -9.600 -11.817 7.051 1.00 0.00 31 ARG A C 23
ATOM 35949 O O . ARG A 1 39 ? -10.794 -11.621 6.826 1.00 0.00 31 ARG A O 23
ATOM 35970 N N . GLY A 1 40 ? -9.025 -11.497 8.198 1.00 0.00 32 GLY A N 23
ATOM 35971 C CA . GLY A 1 40 ? -9.800 -10.882 9.265 1.00 0.00 32 GLY A CA 23
ATOM 35972 C C . GLY A 1 40 ? -10.623 -9.711 8.748 1.00 0.00 32 GLY A C 23
ATOM 35973 O O . GLY A 1 40 ? -10.213 -9.000 7.830 1.00 0.00 32 GLY A O 23
ATOM 35977 N N . ILE A 1 41 ? -11.787 -9.522 9.357 1.00 0.00 33 ILE A N 23
ATOM 35978 C CA . ILE A 1 41 ? -12.672 -8.438 8.973 1.00 0.00 33 ILE A CA 23
ATOM 35979 C C . ILE A 1 41 ? -12.017 -7.108 9.324 1.00 0.00 33 ILE A C 23
ATOM 35980 O O . ILE A 1 41 ? -12.103 -6.135 8.575 1.00 0.00 33 ILE A O 23
ATOM 35996 N N . GLU A 1 42 ? -11.368 -7.079 10.486 1.00 0.00 34 GLU A N 23
ATOM 35997 C CA . GLU A 1 42 ? -10.703 -5.873 10.958 1.00 0.00 34 GLU A CA 23
ATOM 35998 C C . GLU A 1 42 ? -9.695 -5.377 9.928 1.00 0.00 34 GLU A C 23
ATOM 35999 O O . GLU A 1 42 ? -9.198 -4.255 10.022 1.00 0.00 34 GLU A O 23
ATOM 36011 N N . CYS A 1 43 ? -9.392 -6.217 8.945 1.00 0.00 35 CYS A N 23
ATOM 36012 C CA . CYS A 1 43 ? -8.441 -5.847 7.916 1.00 0.00 35 CYS A CA 23
ATOM 36013 C C . CYS A 1 43 ? -9.058 -4.856 6.932 1.00 0.00 35 CYS A C 23
ATOM 36014 O O . CYS A 1 43 ? -10.085 -5.141 6.317 1.00 0.00 35 CYS A O 23
ATOM 36022 N N . ASP A 1 44 ? -8.411 -3.702 6.763 1.00 0.00 36 ASP A N 23
ATOM 36023 C CA . ASP A 1 44 ? -8.901 -2.698 5.821 1.00 0.00 36 ASP A CA 23
ATOM 36024 C C . ASP A 1 44 ? -8.881 -3.286 4.426 1.00 0.00 36 ASP A C 23
ATOM 36025 O O . ASP A 1 44 ? -9.798 -3.072 3.630 1.00 0.00 36 ASP A O 23
ATOM 36034 N N . ILE A 1 45 ? -7.838 -4.051 4.152 1.00 0.00 37 ILE A N 23
ATOM 36035 C CA . ILE A 1 45 ? -7.693 -4.706 2.867 1.00 0.00 37 ILE A CA 23
ATOM 36036 C C . ILE A 1 45 ? -7.930 -6.200 3.060 1.00 0.00 37 ILE A C 23
ATOM 36037 O O . ILE A 1 45 ? -6.989 -6.984 3.177 1.00 0.00 37 ILE A O 23
ATOM 36053 N N . ARG A 1 46 ? -9.205 -6.571 3.127 1.00 0.00 38 ARG A N 23
ATOM 36054 C CA . ARG A 1 46 ? -9.589 -7.961 3.347 1.00 0.00 38 ARG A CA 23
ATOM 36055 C C . ARG A 1 46 ? -9.250 -8.842 2.148 1.00 0.00 38 ARG A C 23
ATOM 36056 O O . ARG A 1 46 ? -9.562 -8.511 1.006 1.00 0.00 38 ARG A O 23
ATOM 36077 N N . ILE A 1 47 ? -8.616 -9.979 2.428 1.00 0.00 39 ILE A N 23
ATOM 36078 C CA . ILE A 1 47 ? -8.243 -10.920 1.376 1.00 0.00 39 ILE A CA 23
ATOM 36079 C C . ILE A 1 47 ? -8.853 -12.293 1.636 1.00 0.00 39 ILE A C 23
ATOM 36080 O O . ILE A 1 47 ? -8.647 -12.882 2.697 1.00 0.00 39 ILE A O 23
ATOM 36096 N N . GLN A 1 48 ? -9.603 -12.803 0.661 1.00 0.00 40 GLN A N 23
ATOM 36097 C CA . GLN A 1 48 ? -10.230 -14.111 0.809 1.00 0.00 40 GLN A CA 23
ATOM 36098 C C . GLN A 1 48 ? -9.325 -15.196 0.227 1.00 0.00 40 GLN A C 23
ATOM 36099 O O . GLN A 1 48 ? -9.539 -15.664 -0.890 1.00 0.00 40 GLN A O 23
ATOM 36113 N N . LEU A 1 49 ? -8.328 -15.602 1.003 1.00 0.00 41 LEU A N 23
ATOM 36114 C CA . LEU A 1 49 ? -7.404 -16.649 0.573 1.00 0.00 41 LEU A CA 23
ATOM 36115 C C . LEU A 1 49 ? -6.781 -17.305 1.812 1.00 0.00 41 LEU A C 23
ATOM 36116 O O . LEU A 1 49 ? -6.247 -16.598 2.666 1.00 0.00 41 LEU A O 23
ATOM 36132 N N . PRO A 1 50 ? -6.845 -18.609 1.965 1.00 0.00 42 PRO A N 23
ATOM 36133 C CA . PRO A 1 50 ? -6.288 -19.281 3.180 1.00 0.00 42 PRO A CA 23
ATOM 36134 C C . PRO A 1 50 ? -4.775 -19.125 3.309 1.00 0.00 42 PRO A C 23
ATOM 36135 O O . PRO A 1 50 ? -4.229 -19.214 4.407 1.00 0.00 42 PRO A O 23
ATOM 36146 N N . VAL A 1 51 ? -4.098 -18.900 2.191 1.00 0.00 43 VAL A N 23
ATOM 36147 C CA . VAL A 1 51 ? -2.648 -18.745 2.221 1.00 0.00 43 VAL A CA 23
ATOM 36148 C C . VAL A 1 51 ? -2.239 -17.427 2.889 1.00 0.00 43 VAL A C 23
ATOM 36149 O O . VAL A 1 51 ? -1.197 -17.357 3.539 1.00 0.00 43 VAL A O 23
ATOM 36162 N N . VAL A 1 52 ? -3.057 -16.385 2.732 1.00 0.00 44 VAL A N 23
ATOM 36163 C CA . VAL A 1 52 ? -2.740 -15.086 3.339 1.00 0.00 44 VAL A CA 23
ATOM 36164 C C . VAL A 1 52 ? -2.977 -15.151 4.842 1.00 0.00 44 VAL A C 23
ATOM 36165 O O . VAL A 1 52 ? -3.953 -15.749 5.296 1.00 0.00 44 VAL A O 23
ATOM 36178 N N . SER A 1 53 ? -2.077 -14.550 5.617 1.00 0.00 45 SER A N 23
ATOM 36179 C CA . SER A 1 53 ? -2.218 -14.576 7.071 1.00 0.00 45 SER A CA 23
ATOM 36180 C C . SER A 1 53 ? -3.270 -13.568 7.526 1.00 0.00 45 SER A C 23
ATOM 36181 O O . SER A 1 53 ? -3.670 -12.686 6.768 1.00 0.00 45 SER A O 23
ATOM 36189 N N . LYS A 1 54 ? -3.725 -13.711 8.768 1.00 0.00 46 LYS A N 23
ATOM 36190 C CA . LYS A 1 54 ? -4.741 -12.814 9.306 1.00 0.00 46 LYS A CA 23
ATOM 36191 C C . LYS A 1 54 ? -4.231 -11.379 9.302 1.00 0.00 46 LYS A C 23
ATOM 36192 O O . LYS A 1 54 ? -4.973 -10.446 8.997 1.00 0.00 46 LYS A O 23
ATOM 36211 N N . GLN A 1 55 ? -2.959 -11.214 9.620 1.00 0.00 47 GLN A N 23
ATOM 36212 C CA . GLN A 1 55 ? -2.344 -9.891 9.619 1.00 0.00 47 GLN A CA 23
ATOM 36213 C C . GLN A 1 55 ? -1.089 -9.967 8.765 1.00 0.00 47 GLN A C 23
ATOM 36214 O O . GLN A 1 55 ? 0.028 -9.765 9.240 1.00 0.00 47 GLN A O 23
ATOM 36228 N N . HIS A 1 56 ? -1.306 -10.320 7.505 1.00 0.00 48 HIS A N 23
ATOM 36229 C CA . HIS A 1 56 ? -0.224 -10.510 6.548 1.00 0.00 48 HIS A CA 23
ATOM 36230 C C . HIS A 1 56 ? 0.628 -9.254 6.366 1.00 0.00 48 HIS A C 23
ATOM 36231 O O . HIS A 1 56 ? 1.850 -9.307 6.489 1.00 0.00 48 HIS A O 23
ATOM 36246 N N . CYS A 1 57 ? -0.009 -8.128 6.067 1.00 0.00 49 CYS A N 23
ATOM 36247 C CA . CYS A 1 57 ? 0.740 -6.892 5.867 1.00 0.00 49 CYS A CA 23
ATOM 36248 C C . CYS A 1 57 ? -0.072 -5.680 6.281 1.00 0.00 49 CYS A C 23
ATOM 36249 O O . CYS A 1 57 ? -1.293 -5.750 6.411 1.00 0.00 49 CYS A O 23
ATOM 36257 N N . LYS A 1 58 ? 0.621 -4.571 6.515 1.00 0.00 50 LYS A N 23
ATOM 36258 C CA . LYS A 1 58 ? -0.052 -3.353 6.943 1.00 0.00 50 LYS A CA 23
ATOM 36259 C C . LYS A 1 58 ? 0.609 -2.112 6.378 1.00 0.00 50 LYS A C 23
ATOM 36260 O O . LYS A 1 58 ? 1.805 -1.889 6.567 1.00 0.00 50 LYS A O 23
ATOM 36279 N N . ILE A 1 59 ? -0.185 -1.288 5.711 1.00 0.00 51 ILE A N 23
ATOM 36280 C CA . ILE A 1 59 ? 0.329 -0.058 5.155 1.00 0.00 51 ILE A CA 23
ATOM 36281 C C . ILE A 1 59 ? -0.014 1.103 6.083 1.00 0.00 51 ILE A C 23
ATOM 36282 O O . ILE A 1 59 ? -1.124 1.632 6.045 1.00 0.00 51 ILE A O 23
ATOM 36298 N N . GLU A 1 60 ? 0.954 1.503 6.914 1.00 0.00 52 GLU A N 23
ATOM 36299 C CA . GLU A 1 60 ? 0.731 2.607 7.837 1.00 0.00 52 GLU A CA 23
ATOM 36300 C C . GLU A 1 60 ? 0.848 3.911 7.075 1.00 0.00 52 GLU A C 23
ATOM 36301 O O . GLU A 1 60 ? 1.911 4.255 6.557 1.00 0.00 52 GLU A O 23
ATOM 36313 N N . ILE A 1 61 ? -0.263 4.616 6.983 1.00 0.00 53 ILE A N 23
ATOM 36314 C CA . ILE A 1 61 ? -0.292 5.859 6.251 1.00 0.00 53 ILE A CA 23
ATOM 36315 C C . ILE A 1 61 ? -0.279 7.047 7.184 1.00 0.00 53 ILE A C 23
ATOM 36316 O O . ILE A 1 61 ? -1.159 7.205 8.024 1.00 0.00 53 ILE A O 23
ATOM 36332 N N . HIS A 1 62 ? 0.720 7.894 7.008 1.00 0.00 54 HIS A N 23
ATOM 36333 C CA . HIS A 1 62 ? 0.837 9.089 7.811 1.00 0.00 54 HIS A CA 23
ATOM 36334 C C . HIS A 1 62 ? 0.568 10.287 6.917 1.00 0.00 54 HIS A C 23
ATOM 36335 O O . HIS A 1 62 ? 0.658 10.190 5.694 1.00 0.00 54 HIS A O 23
ATOM 36350 N N . GLU A 1 63 ? 0.206 11.393 7.523 1.00 0.00 55 GLU A N 23
ATOM 36351 C CA . GLU A 1 63 ? -0.117 12.591 6.770 1.00 0.00 55 GLU A CA 23
ATOM 36352 C C . GLU A 1 63 ? 0.782 12.790 5.549 1.00 0.00 55 GLU A C 23
ATOM 36353 O O . GLU A 1 63 ? 0.410 13.516 4.630 1.00 0.00 55 GLU A O 23
ATOM 36365 N N . GLN A 1 64 ? 1.977 12.201 5.542 1.00 0.00 56 GLN A N 23
ATOM 36366 C CA . GLN A 1 64 ? 2.881 12.422 4.409 1.00 0.00 56 GLN A CA 23
ATOM 36367 C C . GLN A 1 64 ? 3.050 11.231 3.452 1.00 0.00 56 GLN A C 23
ATOM 36368 O O . GLN A 1 64 ? 3.202 11.450 2.251 1.00 0.00 56 GLN A O 23
ATOM 36382 N N . GLU A 1 65 ? 3.086 9.986 3.936 1.00 0.00 57 GLU A N 23
ATOM 36383 C CA . GLU A 1 65 ? 3.313 8.884 2.994 1.00 0.00 57 GLU A CA 23
ATOM 36384 C C . GLU A 1 65 ? 2.804 7.534 3.508 1.00 0.00 57 GLU A C 23
ATOM 36385 O O . GLU A 1 65 ? 2.542 7.367 4.698 1.00 0.00 57 GLU A O 23
ATOM 36397 N N . ALA A 1 66 ? 2.709 6.561 2.591 1.00 0.00 58 ALA A N 23
ATOM 36398 C CA . ALA A 1 66 ? 2.275 5.211 2.944 1.00 0.00 58 ALA A CA 23
ATOM 36399 C C . ALA A 1 66 ? 3.491 4.370 3.333 1.00 0.00 58 ALA A C 23
ATOM 36400 O O . ALA A 1 66 ? 4.508 4.362 2.632 1.00 0.00 58 ALA A O 23
ATOM 36407 N N . ILE A 1 67 ? 3.391 3.696 4.469 1.00 0.00 59 ILE A N 23
ATOM 36408 C CA . ILE A 1 67 ? 4.495 2.888 4.977 1.00 0.00 59 ILE A CA 23
ATOM 36409 C C . ILE A 1 67 ? 4.045 1.445 5.223 1.00 0.00 59 ILE A C 23
ATOM 36410 O O . ILE A 1 67 ? 3.050 1.209 5.900 1.00 0.00 59 ILE A O 23
ATOM 36426 N N . LEU A 1 68 ? 4.780 0.485 4.659 1.00 0.00 60 LEU A N 23
ATOM 36427 C CA . LEU A 1 68 ? 4.436 -0.933 4.814 1.00 0.00 60 LEU A CA 23
ATOM 36428 C C . LEU A 1 68 ? 4.870 -1.476 6.172 1.00 0.00 60 LEU A C 23
ATOM 36429 O O . LEU A 1 68 ? 5.872 -1.036 6.739 1.00 0.00 60 LEU A O 23
ATOM 36445 N N . HIS A 1 69 ? 4.109 -2.453 6.679 1.00 0.00 61 HIS A N 23
ATOM 36446 C CA . HIS A 1 69 ? 4.415 -3.075 7.959 1.00 0.00 61 HIS A CA 23
ATOM 36447 C C . HIS A 1 69 ? 4.092 -4.575 7.918 1.00 0.00 61 HIS A C 23
ATOM 36448 O O . HIS A 1 69 ? 3.054 -5.014 8.410 1.00 0.00 61 HIS A O 23
ATOM 36463 N N . ASN A 1 70 ? 4.997 -5.340 7.312 1.00 0.00 62 ASN A N 23
ATOM 36464 C CA . ASN A 1 70 ? 4.838 -6.793 7.179 1.00 0.00 62 ASN A CA 23
ATOM 36465 C C . ASN A 1 70 ? 5.013 -7.524 8.512 1.00 0.00 62 ASN A C 23
ATOM 36466 O O . ASN A 1 70 ? 5.918 -7.222 9.288 1.00 0.00 62 ASN A O 23
ATOM 36477 N N . PHE A 1 71 ? 4.143 -8.504 8.747 1.00 0.00 63 PHE A N 23
ATOM 36478 C CA . PHE A 1 71 ? 4.199 -9.308 9.971 1.00 0.00 63 PHE A CA 23
ATOM 36479 C C . PHE A 1 71 ? 4.614 -10.741 9.656 1.00 0.00 63 PHE A C 23
ATOM 36480 O O . PHE A 1 71 ? 5.279 -11.401 10.456 1.00 0.00 63 PHE A O 23
ATOM 36497 N N . SER A 1 72 ? 4.176 -11.222 8.499 1.00 0.00 64 SER A N 23
ATOM 36498 C CA . SER A 1 72 ? 4.461 -12.591 8.086 1.00 0.00 64 SER A CA 23
ATOM 36499 C C . SER A 1 72 ? 5.959 -12.830 7.993 1.00 0.00 64 SER A C 23
ATOM 36500 O O . SER A 1 72 ? 6.715 -11.967 7.548 1.00 0.00 64 SER A O 23
ATOM 36508 N N . SER A 1 73 ? 6.377 -14.011 8.426 1.00 0.00 65 SER A N 23
ATOM 36509 C CA . SER A 1 73 ? 7.785 -14.367 8.397 1.00 0.00 65 SER A CA 23
ATOM 36510 C C . SER A 1 73 ? 8.069 -15.351 7.267 1.00 0.00 65 SER A C 23
ATOM 36511 O O . SER A 1 73 ? 8.857 -15.061 6.366 1.00 0.00 65 SER A O 23
ATOM 36519 N N . THR A 1 74 ? 7.430 -16.515 7.319 1.00 0.00 66 THR A N 23
ATOM 36520 C CA . THR A 1 74 ? 7.636 -17.528 6.289 1.00 0.00 66 THR A CA 23
ATOM 36521 C C . THR A 1 74 ? 7.214 -17.004 4.923 1.00 0.00 66 THR A C 23
ATOM 36522 O O . THR A 1 74 ? 7.959 -17.110 3.950 1.00 0.00 66 THR A O 23
ATOM 36533 N N . ASN A 1 75 ? 6.020 -16.427 4.862 1.00 0.00 67 ASN A N 23
ATOM 36534 C CA . ASN A 1 75 ? 5.516 -15.872 3.612 1.00 0.00 67 ASN A CA 23
ATOM 36535 C C . ASN A 1 75 ? 5.376 -14.362 3.754 1.00 0.00 67 ASN A C 23
ATOM 36536 O O . ASN A 1 75 ? 4.280 -13.850 3.984 1.00 0.00 67 ASN A O 23
ATOM 36547 N N . PRO A 1 76 ? 6.459 -13.639 3.640 1.00 0.00 68 PRO A N 23
ATOM 36548 C CA . PRO A 1 76 ? 6.444 -12.163 3.783 1.00 0.00 68 PRO A CA 23
ATOM 36549 C C . PRO A 1 76 ? 5.875 -11.479 2.558 1.00 0.00 68 PRO A C 23
ATOM 36550 O O . PRO A 1 76 ? 5.988 -11.983 1.441 1.00 0.00 68 PRO A O 23
ATOM 36561 N N . THR A 1 77 ? 5.295 -10.313 2.765 1.00 0.00 69 THR A N 23
ATOM 36562 C CA . THR A 1 77 ? 4.757 -9.562 1.657 1.00 0.00 69 THR A CA 23
ATOM 36563 C C . THR A 1 77 ? 5.913 -9.248 0.716 1.00 0.00 69 THR A C 23
ATOM 36564 O O . THR A 1 77 ? 7.073 -9.435 1.081 1.00 0.00 69 THR A O 23
ATOM 36575 N N . GLN A 1 78 ? 5.615 -8.823 -0.494 1.00 0.00 70 GLN A N 23
ATOM 36576 C CA . GLN A 1 78 ? 6.673 -8.551 -1.458 1.00 0.00 70 GLN A CA 23
ATOM 36577 C C . GLN A 1 78 ? 6.423 -7.255 -2.208 1.00 0.00 70 GLN A C 23
ATOM 36578 O O . GLN A 1 78 ? 5.279 -6.884 -2.463 1.00 0.00 70 GLN A O 23
ATOM 36592 N N . VAL A 1 79 ? 7.507 -6.577 -2.577 1.00 0.00 71 VAL A N 23
ATOM 36593 C CA . VAL A 1 79 ? 7.392 -5.330 -3.321 1.00 0.00 71 VAL A CA 23
ATOM 36594 C C . VAL A 1 79 ? 8.238 -5.369 -4.586 1.00 0.00 71 VAL A C 23
ATOM 36595 O O . VAL A 1 79 ? 9.416 -5.726 -4.549 1.00 0.00 71 VAL A O 23
ATOM 36608 N N . ASN A 1 80 ? 7.633 -4.992 -5.704 1.00 0.00 72 ASN A N 23
ATOM 36609 C CA . ASN A 1 80 ? 8.344 -4.978 -6.973 1.00 0.00 72 ASN A CA 23
ATOM 36610 C C . ASN A 1 80 ? 9.084 -6.289 -7.187 1.00 0.00 72 ASN A C 23
ATOM 36611 O O . ASN A 1 80 ? 10.131 -6.317 -7.833 1.00 0.00 72 ASN A O 23
ATOM 36622 N N . GLY A 1 81 ? 8.548 -7.369 -6.643 1.00 0.00 73 GLY A N 23
ATOM 36623 C CA . GLY A 1 81 ? 9.191 -8.664 -6.792 1.00 0.00 73 GLY A CA 23
ATOM 36624 C C . GLY A 1 81 ? 10.261 -8.869 -5.725 1.00 0.00 73 GLY A C 23
ATOM 36625 O O . GLY A 1 81 ? 10.863 -9.939 -5.639 1.00 0.00 73 GLY A O 23
ATOM 36629 N N . SER A 1 82 ? 10.491 -7.844 -4.905 1.00 0.00 74 SER A N 23
ATOM 36630 C CA . SER A 1 82 ? 11.486 -7.942 -3.844 1.00 0.00 74 SER A CA 23
ATOM 36631 C C . SER A 1 82 ? 10.875 -8.633 -2.637 1.00 0.00 74 SER A C 23
ATOM 36632 O O . SER A 1 82 ? 9.673 -8.899 -2.610 1.00 0.00 74 SER A O 23
ATOM 36640 N N . VAL A 1 83 ? 11.695 -8.904 -1.636 1.00 0.00 75 VAL A N 23
ATOM 36641 C CA . VAL A 1 83 ? 11.204 -9.547 -0.428 1.00 0.00 75 VAL A CA 23
ATOM 36642 C C . VAL A 1 83 ? 11.288 -8.584 0.741 1.00 0.00 75 VAL A C 23
ATOM 36643 O O . VAL A 1 83 ? 12.236 -7.809 0.871 1.00 0.00 75 VAL A O 23
ATOM 36656 N N . ILE A 1 84 ? 10.261 -8.624 1.564 1.00 0.00 76 ILE A N 23
ATOM 36657 C CA . ILE A 1 84 ? 10.171 -7.739 2.711 1.00 0.00 76 ILE A CA 23
ATOM 36658 C C . ILE A 1 84 ? 10.409 -8.517 4.005 1.00 0.00 76 ILE A C 23
ATOM 36659 O O . ILE A 1 84 ? 9.583 -9.328 4.416 1.00 0.00 76 ILE A O 23
ATOM 36675 N N . ASP A 1 85 ? 11.550 -8.258 4.641 1.00 0.00 77 ASP A N 23
ATOM 36676 C CA . ASP A 1 85 ? 11.892 -8.935 5.888 1.00 0.00 77 ASP A CA 23
ATOM 36677 C C . ASP A 1 85 ? 11.544 -8.066 7.100 1.00 0.00 77 ASP A C 23
ATOM 36678 O O . ASP A 1 85 ? 11.698 -8.493 8.245 1.00 0.00 77 ASP A O 23
ATOM 36687 N N . GLU A 1 86 ? 11.084 -6.843 6.830 1.00 0.00 78 GLU A N 23
ATOM 36688 C CA . GLU A 1 86 ? 10.721 -5.903 7.891 1.00 0.00 78 GLU A CA 23
ATOM 36689 C C . GLU A 1 86 ? 9.977 -4.700 7.295 1.00 0.00 78 GLU A C 23
ATOM 36690 O O . GLU A 1 86 ? 9.921 -4.555 6.075 1.00 0.00 78 GLU A O 23
ATOM 36702 N N . PRO A 1 87 ? 9.421 -3.829 8.116 1.00 0.00 79 PRO A N 23
ATOM 36703 C CA . PRO A 1 87 ? 8.694 -2.614 7.618 1.00 0.00 79 PRO A CA 23
ATOM 36704 C C . PRO A 1 87 ? 9.581 -1.776 6.703 1.00 0.00 79 PRO A C 23
ATOM 36705 O O . PRO A 1 87 ? 10.764 -1.586 6.986 1.00 0.00 79 PRO A O 23
ATOM 36716 N N . VAL A 1 88 ? 9.015 -1.277 5.604 1.00 0.00 80 VAL A N 23
ATOM 36717 C CA . VAL A 1 88 ? 9.799 -0.469 4.670 1.00 0.00 80 VAL A CA 23
ATOM 36718 C C . VAL A 1 88 ? 9.019 0.734 4.163 1.00 0.00 80 VAL A C 23
ATOM 36719 O O . VAL A 1 88 ? 7.789 0.760 4.203 1.00 0.00 80 VAL A O 23
ATOM 36732 N N . ARG A 1 89 ? 9.757 1.718 3.659 1.00 0.00 81 ARG A N 23
ATOM 36733 C CA . ARG A 1 89 ? 9.150 2.919 3.113 1.00 0.00 81 ARG A CA 23
ATOM 36734 C C . ARG A 1 89 ? 8.655 2.648 1.699 1.00 0.00 81 ARG A C 23
ATOM 36735 O O . ARG A 1 89 ? 9.375 2.069 0.882 1.00 0.00 81 ARG A O 23
ATOM 36756 N N . LEU A 1 90 ? 7.430 3.063 1.404 1.00 0.00 82 LEU A N 23
ATOM 36757 C CA . LEU A 1 90 ? 6.879 2.842 0.078 1.00 0.00 82 LEU A CA 23
ATOM 36758 C C . LEU A 1 90 ? 6.875 4.127 -0.729 1.00 0.00 82 LEU A C 23
ATOM 36759 O O . LEU A 1 90 ? 6.532 5.195 -0.224 1.00 0.00 82 LEU A O 23
ATOM 36775 N N . LYS A 1 91 ? 7.244 4.000 -1.991 1.00 0.00 83 LYS A N 23
ATOM 36776 C CA . LYS A 1 91 ? 7.271 5.133 -2.894 1.00 0.00 83 LYS A CA 23
ATOM 36777 C C . LYS A 1 91 ? 6.043 5.084 -3.789 1.00 0.00 83 LYS A C 23
ATOM 36778 O O . LYS A 1 91 ? 5.441 4.024 -3.964 1.00 0.00 83 LYS A O 23
ATOM 36797 N N . HIS A 1 92 ? 5.654 6.222 -4.340 1.00 0.00 84 HIS A N 23
ATOM 36798 C CA . HIS A 1 92 ? 4.477 6.260 -5.193 1.00 0.00 84 HIS A CA 23
ATOM 36799 C C . HIS A 1 92 ? 4.678 5.384 -6.427 1.00 0.00 84 HIS A C 23
ATOM 36800 O O . HIS A 1 92 ? 5.713 5.451 -7.087 1.00 0.00 84 HIS A O 23
ATOM 36815 N N . GLY A 1 93 ? 3.675 4.568 -6.738 1.00 0.00 85 GLY A N 23
ATOM 36816 C CA . GLY A 1 93 ? 3.753 3.693 -7.906 1.00 0.00 85 GLY A CA 23
ATOM 36817 C C . GLY A 1 93 ? 4.258 2.298 -7.549 1.00 0.00 85 GLY A C 23
ATOM 36818 O O . GLY A 1 93 ? 4.227 1.393 -8.382 1.00 0.00 85 GLY A O 23
ATOM 36822 N N . ASP A 1 94 ? 4.725 2.120 -6.317 1.00 0.00 86 ASP A N 23
ATOM 36823 C CA . ASP A 1 94 ? 5.230 0.818 -5.894 1.00 0.00 86 ASP A CA 23
ATOM 36824 C C . ASP A 1 94 ? 4.106 -0.210 -5.874 1.00 0.00 86 ASP A C 23
ATOM 36825 O O . ASP A 1 94 ? 2.952 0.120 -5.608 1.00 0.00 86 ASP A O 23
ATOM 36834 N N . VAL A 1 95 ? 4.456 -1.455 -6.174 1.00 0.00 87 VAL A N 23
ATOM 36835 C CA . VAL A 1 95 ? 3.476 -2.535 -6.208 1.00 0.00 87 VAL A CA 23
ATOM 36836 C C . VAL A 1 95 ? 3.768 -3.551 -5.107 1.00 0.00 87 VAL A C 23
ATOM 36837 O O . VAL A 1 95 ? 4.904 -3.994 -4.946 1.00 0.00 87 VAL A O 23
ATOM 36850 N N . ILE A 1 96 ? 2.737 -3.921 -4.352 1.00 0.00 88 ILE A N 23
ATOM 36851 C CA . ILE A 1 96 ? 2.909 -4.889 -3.276 1.00 0.00 88 ILE A CA 23
ATOM 36852 C C . ILE A 1 96 ? 2.331 -6.222 -3.694 1.00 0.00 88 ILE A C 23
ATOM 36853 O O . ILE A 1 96 ? 1.234 -6.287 -4.244 1.00 0.00 88 ILE A O 23
ATOM 36869 N N . THR A 1 97 ? 3.076 -7.277 -3.435 1.00 0.00 89 THR A N 23
ATOM 36870 C CA . THR A 1 97 ? 2.625 -8.606 -3.791 1.00 0.00 89 THR A CA 23
ATOM 36871 C C . THR A 1 97 ? 2.640 -9.526 -2.586 1.00 0.00 89 THR A C 23
ATOM 36872 O O . THR A 1 97 ? 3.674 -9.736 -1.957 1.00 0.00 89 THR A O 23
ATOM 36883 N N . ILE A 1 98 ? 1.484 -10.101 -2.295 1.00 0.00 90 ILE A N 23
ATOM 36884 C CA . ILE A 1 98 ? 1.371 -11.035 -1.196 1.00 0.00 90 ILE A CA 23
ATOM 36885 C C . ILE A 1 98 ? 1.568 -12.439 -1.788 1.00 0.00 90 ILE A C 23
ATOM 36886 O O . ILE A 1 98 ? 2.238 -12.574 -2.814 1.00 0.00 90 ILE A O 23
ATOM 36902 N N . ILE A 1 99 ? 1.038 -13.479 -1.169 1.00 0.00 91 ILE A N 23
ATOM 36903 C CA . ILE A 1 99 ? 1.237 -14.829 -1.687 1.00 0.00 91 ILE A CA 23
ATOM 36904 C C . ILE A 1 99 ? 0.619 -15.017 -3.081 1.00 0.00 91 ILE A C 23
ATOM 36905 O O . ILE A 1 99 ? 1.236 -15.639 -3.944 1.00 0.00 91 ILE A O 23
ATOM 36921 N N . ASP A 1 100 ? -0.601 -14.512 -3.297 1.00 0.00 92 ASP A N 23
ATOM 36922 C CA . ASP A 1 100 ? -1.253 -14.690 -4.601 1.00 0.00 92 ASP A CA 23
ATOM 36923 C C . ASP A 1 100 ? -1.923 -13.418 -5.129 1.00 0.00 92 ASP A C 23
ATOM 36924 O O . ASP A 1 100 ? -2.483 -13.433 -6.225 1.00 0.00 92 ASP A O 23
ATOM 36933 N N . ARG A 1 101 ? -1.888 -12.325 -4.367 1.00 0.00 93 ARG A N 23
ATOM 36934 C CA . ARG A 1 101 ? -2.529 -11.088 -4.826 1.00 0.00 93 ARG A CA 23
ATOM 36935 C C . ARG A 1 101 ? -1.549 -9.927 -4.870 1.00 0.00 93 ARG A C 23
ATOM 36936 O O . ARG A 1 101 ? -0.501 -9.954 -4.228 1.00 0.00 93 ARG A O 23
ATOM 36957 N N . SER A 1 102 ? -1.913 -8.904 -5.637 1.00 0.00 94 SER A N 23
ATOM 36958 C CA . SER A 1 102 ? -1.072 -7.724 -5.770 1.00 0.00 94 SER A CA 23
ATOM 36959 C C . SER A 1 102 ? -1.860 -6.456 -5.478 1.00 0.00 94 SER A C 23
ATOM 36960 O O . SER A 1 102 ? -3.048 -6.355 -5.788 1.00 0.00 94 SER A O 23
ATOM 36968 N N . PHE A 1 103 ? -1.178 -5.491 -4.881 1.00 0.00 95 PHE A N 23
ATOM 36969 C CA . PHE A 1 103 ? -1.793 -4.220 -4.535 1.00 0.00 95 PHE A CA 23
ATOM 36970 C C . PHE A 1 103 ? -0.932 -3.071 -5.022 1.00 0.00 95 PHE A C 23
ATOM 36971 O O . PHE A 1 103 ? 0.287 -3.203 -5.137 1.00 0.00 95 PHE A O 23
ATOM 36988 N N . ARG A 1 104 ? -1.568 -1.954 -5.323 1.00 0.00 96 ARG A N 23
ATOM 36989 C CA . ARG A 1 104 ? -0.845 -0.799 -5.813 1.00 0.00 96 ARG A CA 23
ATOM 36990 C C . ARG A 1 104 ? -1.070 0.392 -4.889 1.00 0.00 96 ARG A C 23
ATOM 36991 O O . ARG A 1 104 ? -2.195 0.648 -4.458 1.00 0.00 96 ARG A O 23
ATOM 37012 N N . TYR A 1 105 ? 0.000 1.117 -4.589 1.00 0.00 97 TYR A N 23
ATOM 37013 C CA . TYR A 1 105 ? -0.102 2.278 -3.713 1.00 0.00 97 TYR A CA 23
ATOM 37014 C C . TYR A 1 105 ? 0.152 3.552 -4.507 1.00 0.00 97 TYR A C 23
ATOM 37015 O O . TYR A 1 105 ? 1.262 3.794 -4.980 1.00 0.00 97 TYR A O 23
ATOM 37033 N N . GLU A 1 106 ? -0.902 4.352 -4.671 1.00 0.00 98 GLU A N 23
ATOM 37034 C CA . GLU A 1 106 ? -0.800 5.591 -5.433 1.00 0.00 98 GLU A CA 23
ATOM 37035 C C . GLU A 1 106 ? -1.075 6.816 -4.578 1.00 0.00 98 GLU A C 23
ATOM 37036 O O . GLU A 1 106 ? -2.142 6.953 -3.980 1.00 0.00 98 GLU A O 23
ATOM 37048 N N . ASN A 1 107 ? -0.104 7.713 -4.545 1.00 0.00 99 ASN A N 23
ATOM 37049 C CA . ASN A 1 107 ? -0.234 8.943 -3.785 1.00 0.00 99 ASN A CA 23
ATOM 37050 C C . ASN A 1 107 ? -0.228 10.135 -4.740 1.00 0.00 99 ASN A C 23
ATOM 37051 O O . ASN A 1 107 ? 0.830 10.560 -5.209 1.00 0.00 99 ASN A O 23
ATOM 37062 N N . GLU A 1 108 ? -1.410 10.660 -5.038 1.00 0.00 100 GLU A N 23
ATOM 37063 C CA . GLU A 1 108 ? -1.523 11.787 -5.952 1.00 0.00 100 GLU A CA 23
ATOM 37064 C C . GLU A 1 108 ? -1.072 13.077 -5.285 1.00 0.00 100 GLU A C 23
ATOM 37065 O O . GLU A 1 108 ? -1.523 13.419 -4.192 1.00 0.00 100 GLU A O 23
#

Organism: Homo sapiens (NCBI:txid9606)

Radius of gyration: 12.37 Å; Cα contacts (8 Å, |Δi|>4): 236; chains: 1; bounding box: 25×38×28 Å

B-factor: mean 1.1, std 1.21, range [0.16, 8.53]

Solvent-accessible surface area: 6531 Å² total; per-residue (Å²): 204,201,81,48,38,110,0,13,15,40,151,192,116,76,88,98,9,101,106,60,96,44,108,103,72,59,1,23,0,0,119,20,148,115,5,29,4,147,1,140,45,109,72,2,45,142,85,0,0,57,0,54,32,85,160,134,60,0,30,0,51,15,104,16,99,127,43,33,0,61,19,100,75,64,97,5,130,108,64,59,172,1,144,112,43,18,45,0,36,4,59,104,76,24,5,72,1,54,38,160

GO terms:
  GO:0000793 condensed chromosome (C, IDA)
  GO:0003723 RNA binding (F, IDA)
  GO:0007059 chromosome segregation (P, IDA)
  GO:0007088 regulation of mitotic nuclear division (P, IDA)
  GO:0140693 molecular condensate scaffold activity (F, IDA)
  GO:0005634 nucleus (C, EXP)
  GO:0005694 chromosome (C, EXP)
  GO:0008283 cell population proliferation (P, TAS)
  GO:0005515 protein binding (F, IPI)
  GO:0005654 nucleoplasm (C, IDA)
  GO:0005694 chromosome (C, IDA)
  GO:0005730 nucleolus (C, IDA)
  GO:0005634 nucleus (C, IDA)
  GO:0016020 membrane (C, HDA)
  GO:0003723 RNA binding (F, HDA)

Foldseek 3Di:
DDWFKWKWWDPDPPDTDDIQGDPDQKAFEACDPVHSHHDDDPVAHRGQKIFRHDPPATKIAGDDQVFHKAKPNHGDNGIDGDDAQIKIHGPHIIMHIHTD

Nearest PDB structures (foldseek):
  2aff-assembly1_A  TM=9.095E-01  e=5.504E-15  Homo sapiens
  2ff4-assembly1_A  TM=9.187E-01  e=9.304E-07  Mycobacterium tuberculosis H37Rv
  6hc1-assembly2_B  TM=8.467E-01  e=3.678E-07  Bdellovibrio bacteriovorus HD100
  8p5r-assembly1_H  TM=8.556E-01  e=2.625E-06  Mycolicibacterium smegmatis MC2 155
  6i2p-assembly1_D  TM=8.561E-01  e=4.786E-06  Mycobacterium tuberculosis H37Rv